Protein 3TUI (pdb70)

CATH classification: 1.10.3720.10

Solvent-accessible surface area: 98121 Å² total; per-residue (Å²): 105,59,143,102,19,111,193,74,12,86,144,2,44,164,46,3,51,19,1,0,97,56,0,3,132,110,0,40,89,88,0,52,60,40,0,15,108,0,3,14,8,82,119,80,30,54,100,56,62,80,175,81,34,176,82,33,14,47,78,13,58,74,78,109,12,11,17,8,4,2,1,11,3,69,7,14,43,100,5,119,134,128,40,63,51,23,135,20,58,114,2,6,26,37,2,1,17,51,5,1,12,7,34,0,1,53,52,0,2,78,10,2,67,144,8,88,98,16,7,16,41,3,2,80,4,22,2,13,55,67,124,35,2,19,166,50,2,3,42,39,23,4,82,45,28,20,26,76,5,32,8,74,4,27,32,39,0,0,15,34,1,2,1,0,1,5,9,17,5,7,2,2,1,64,9,0,24,59,89,5,82,122,38,122,75,48,60,4,1,71,47,0,21,76,51,0,27,86,26,7,92,104,14,72,114,44,6,65,119,94,35,169,69,43,67,205,205,54,144,104,22,75,194,87,4,84,150,2,35,188,36,3,53,31,1,0,85,57,0,3,126,89,0,36,83,83,0,55,74,42,0,29,62,1,2,8,1,75,106,71,38,51,98,43,70,72,183,67,42,160,75,20,10,36,102,5,57,71,65,112,13,10,13,11,6,1,4,8,3,84,12,22,71,109,4,113,116,97,42,59,59,36,122,26,59,119,1,5,26,20,1,2,12,37,10,0,10,14,34,0,1,29,40,0,2,84,15,0,65,142,12,90,91,10,10,19,51,3,1,84,5,26,4,14,55,74,135,39,3,32,174,68,1,1,47,44,16,4,67,35,28,19,28,65,3,22,7,72,0,24,39,38,0,0,15,58,4,3,19,2,3,3,19,9,3,11,5,1,4,59,17,0,37,85,71,6,86,111,53,120,62,52,79,6,7,85,38,0,22,85,48,1,19,88,18,10,64,110,20,78,127,50,7,77,172,77,28,195,84,48,55,156,131,14,0,74,1,14,77,0,14,22,40,75,138,161,56,139,195,72,105,97,16,0,58,84,1,36,2,76,0,36,69,32,61,3,7,0,1,0,0,65,108,75,2,12,9,51,20,1,1,34,0,0,2,9,17,43,115,7,84,111,32,30,0,39,7,82,61,88,53,4,32,116,56,67,113,94,90,9,24,115,9,13,18,61,4,5,9,0,4,50,124,38,16,20,4,45,39,46,34,0,48,12,0,0,2,2,8,7,64,14,50,150,42,77,184,117,62,18,146,139,50,0,64,111,14,0,84,38,4,59,3,32,130,79,37,123,24,69,6,46,112,10,64,29,7,44,53,0,50,0,0,0,0,5,11,6,1,32,85,11,123,0,0,0,0,12,22,5,6,28,62,22,76,96,63,30,24,125,49,0,6,62,23,1,56,47,0,11,172,152,91,38,9,4,0,1,3,1,3,80,54,5,64,8,0,33,60,5,4,53,22,0,0,0,0,31,122,1,84,30,71,9,84,64,56,0,30,55,0,5,7,98,18,113,21,98,39,0,26,130,24,3,42,60,9,5,82,18,50,56,17,62,60,20,119,130,94,32,86,89,140,80,85,123,142,34,26,15,3,4,15,1,14,10,20,32,151,1,9,69,30,38,8,20,7,45,0,0,48,138,44,96,0,37,12,11,15,3,0,1,5,8,13,52,1,44,81,50,18,2,1,6,5,2,1,17,2,55,41,68,139,127,27,16,116,40,0,27,52,42,3,95,130,70,119,4,90,22,63,68,58,3,68,28,33,1,81,0,30,85,0,26,13,44,66,172,126,43,156,162,104,86,72,6,0,55,89,0,48,1,80,0,47,72,30,58,0,2,0,1,0,1,59,114,72,6,8,11,46,16,2,1,32,0,0,0,8,12,53,109,9,76,135,31,32,0,55,5,84,62,76,66,2,40,125,31,59,130,87,83,4,38,153,8,25,44,68,2,6,12,1,11,56,128,35,21,15,3,40,41,42,7,0,34,6,0,0,3,1,12,20,53,7,80,133,38,90,105,58,63,14,42,150,53,0,46,98,5,0,78,52,2,57,1,36,121,69,43,99,24,76,12,72,116,16,65,25,2,39,45,0,55,0,1,1,0,10,10,9,4,40,83,8,92,0,3,0,2,9,28,7,8,30,59,39,79,92,51,35,20,99,44,0,7,116,28,4,57,47,5,15,165,130,102,50,9,1,1,2,6,2,3,93,51,7,83,8,0,37,101,3,6,53,28,0,0,0,1,34,124,0,66,27,90,8,93,34,56,1,30,68,0,3,6,92,23,125,42,76,65,0,76,122,32,3,92,61,7,0,74,24,60,48,2,107,66,5,92,168,87,46,83,100,128,95,80,132,150,34,31,24,0,0,45,0,22,8,41,20,162,16,7,73,34,48,13,19,7,43,0,0,69,130,39,95,0,27,8,18,14,3,0,0,2,24,8,78,1,49,77,31,40,4,0,14,0,10,0,9,0,50,47,72,165,151,41,10,134,34,0,25,49,39,0,89,136,74,139,2,128,25,84,86,61,3,40,26,209,51,139,98,22,96,199,41,14,101,152,2,28,171,25,1,60,24,0,0,95,58,0,5,122,109,0,38,86,81,0,45,63,59,0,15,106,1,1,6,3,62,95,81,20,45,79,48,80,73,171,72,38,198,78,38,17,49,105,14,57,65,92,113,7,18,10,9,3,2,9,11,3,92,8,10,59,113,3,96,111,96,43,63,40,22,120,29,59,124,0,8,33,32,0,2,18,42,10,0,16,5,35,0,1,53,40,1,6,84,7,0,70,124,7,88,89,20,13,16,42,3,3,82,6,23,3,12,62,50,134,49,2,29,146,58,4,0,46,46,26,2,63,50,12,16,31,56,5,32,6,69,1,28,34,41,1,2,15,33,1,1,0,2,2,8,11,24,6,9,3,1,1,59,5,1,35,64,83,1,75,120,38,92,59,58,71,3,0,69,46,0,21,79,50,0,16,83,20,15,82,114,15,62,136,33,9,65,142,74,23,186,95,28,53,166,223,46,135,94,77,46,179,59,6,90,108,0,36,151,16,3,72,21,2,0,83,68,0,6,129,88,0,39,81,79,0,56,70,38,0,23,62,0,3,8,2,71,112,90,26,13,103,44,86,75,173,65,47,180,68,17,17,47,91,7,63,78,76,130,12,18,15,10,8,1,4,15,5,79,8,16,56,106,4,124,123,98,50,48,59,17,108,23,52,130,4,5,37,24,4,2,14,45,13,0,10,10,20,0,0,39,52,0,6,82,8,0,66,133,9,83,104,16,13,10,38,2,3,72,6,26,2,12,58,50,126,36,2,18,161,58,1,0,40,45,22,4,75,40,21,16,24,69,4,32,8,66,0,27,38,41,0,3,15,53,1,2,16,1,3,5,7,17,6,5,2,1,1,71,7,2,37,98,51,5,79,106,53,120,61,73,58,4,10,63,48,0,17,83,61,2,11,89,20,8,85,105,15,81,125,57,7,60,124,92,26,164,80,20,66,140,52,0,86,0,21,74,0,26,21,35,61,145,134,79,145,161,81,92,104,18,0,62,95,2,41,0,100,0,41,71,30,50,1,5,0,0,0,0,67,108,78,10,3,7,43,22,0,0,34,0,0,0,10,9,44,110,10,81,108,11,31,0,58,6,70,64,78,49,1,33,110,53,48,121,85,69,2,27,128,4,11,36,64,1,6,14,0,6,53,127,37,23,13,3,47,38,40,32,1,32,12,0,0,2,3,5,5,54,11,70,137,39,85,123,116,58,3,87,133,73,1,52,95,26,0,80,71,8,44,8,41,122,79,48,108,29,69,14,72,100,8,59,24,10,38,45,0,50,0,1,2,0,10,8,15,4,25,96,4,102,0,1,0,3,10,22,6,14,31,71,36,90,116,85,28,22,131,48,0,6,64,12,3,50,45,3,9,137,154,101,47,4,1,0,0,6,2,6,81,64,6,71,10,0,55,100,3,11,54,18,0,0,0,0,30,129,4,71,37,67,5,81,43,56,1,24,74,0,5,8,86,8,130,28,103,60,0,26,146,31,2,40,65,12,6,82,16,66,50,10,53,53,3,81,105,97,12,14,73,66,91,48,113,149,36,19,14,2,0,10,0,14,12,33,26,133,2,13,92,30,40,13,20,5,44,0,0,56,141,39,95,0,35,10,11,12,2,0,1,7,10,20,41,4,60,70,42,30,2,1,6,6,2,0,9,0,70,39,74,147,145,46,17,115,39,0,20,32,28,0,95,132,68,103,12,96,25,62,71,52,2,50,29,120,27,0,81,0,26,81,0,19,26,43,70,135,116,78,140,185,75,64,86,10,0,62,90,2,42,0,74,0,47,58,34,43,0,8,0,0,0,0,63,100,78,6,9,5,59,13,2,1,34,0,0,1,8,17,45,115,11,75,111,36,27,0,44,2,72,64,63,48,1,34,111,34,51,128,75,95,3,23,137,7,21,47,64,3,8,8,0,4,52,120,34,15,18,2,51,28,43,38,0,43,12,0,0,4,4,11,10,59,16,83,146,31,82,182,85,66,21,119,112,70,0,59,90,13,1,75,102,1,52,16,51,119,110,64,113,14,70,15,86,123,12,76,9,14,72,46,0,47,0,0,0,0,8,12,11,0,42,85,9,58,0,0,0,1,11,15,9,14,38,74,22,96,97,56,50,25,89,57,1,10,97,21,2,54,29,17,18,168,166,96,39,6,1,0,2,7,2,7,75,85,13,78,10,0,12,82,2,5,39,21,2,0,0,0,29,129,1,91,39,76,5,76,44,66,2,39,66,3,26,67,114,46,142,28,103,58,0,109,134,33,8,102,86,10,22,66,19,65,60,12,116,54,4,99,138,104,58,92,95,143,83,132,111,154,35,23,15,0,0,81,0,46,9,64,57,182,6,6,65,26,52,9,22,6,38,0,0,54,148,37,97,0,33,10,18,16,6,2,1,8,5,16,95,3,24,72,67,66,28,0,5,8,6,0,23,0,60,45,74,140,133,30,11,106,35,0,22,40,46,0,94,116,68,133,6,106,22,72,69,61,3,46,35

Organism: Escherichia coli (strain K12) (NCBI:txid83333)

B-factor: mean 68.46, std 27.54, range [1.21, 201.21]

Nearest PDB structures (foldseek):
  3tuj-assembly1_C  TM=8.885E-01  e=2.552E-61  Escherichia coli K-12
  6cvl-assembly1_D  TM=8.518E-01  e=3.875E-58  Escherichia coli K-12
  3dhw-assembly2_G  TM=8.083E-01  e=2.647E-53  Escherichia coli K-12
  7mc0-assembly1_C  TM=9.413E-01  e=2.994E-26  Neisseria meningitidis MC58
  1oxx-assembly1_K  TM=6.800E-01  e=1.713E-22  Saccharolobus solfataricus

Secondary structure (DSSP, 8-state):
--HHHHHHHHHHHHHHHHHHHHHHHHHHHHHHHHHHHHHHTSTTSSS--HHHHHHHHHHHHHHHTS-HHHHHHHTHHHHHHHHS-SSSHHHHHHHHHHHHHHHHHHHHHHHHTTS-THHHHHHHHTT--HHHIIIIIIHHHHHHHHHHHHHHHHHHHHHHHHHTTTTT--HHHHHHHIIIIIS--HHHHHHHHHHHHHHHHHHHHHHHHHHTTS--/--HHHHHHHHHHHHHHHHHHHHHHHHHHHHHHHHHHHHHHHSTTSSS--HHHHHHHHHHHHHHHHS-HHHHHHHHHHHHHHHHS--SSHHHHHHHHHHHHHHHHHHHHHHHHTTSPTTHHHHHHTTT--HHHHIIIIIHHHHHHHHHHHHHHHHHHHHHHHHHHHHTT--SHHHHHHIIIIII--HHHHHHHHHHHHHHHHHHHHHHHHHHHHH--/--EEEEEEEEEEE-SSSEEEEEEEEEEEE-TT-EEEEE--TTSSHHHHHHHHHTSS--SEEEEEETTEE-SS--HHHHHHHHTTEEEE-SS----TTS-HHHHHHHHHHHS---HHHHHHHHHHHHHHHT-GGGTT--TTTS-HHHHHHHHHHHHTTT--SEEEEESTTTTS-HHHHHHHHHHHHHHHHHS--EEEEEES-HHHHHHH-SEEEEEETTEEEE--BHHHHHSS--SHHHHHHHHHHTT----HHHHHH-BSS--TT--EEEEEEEEHHHHSS-HHHHHHHHHT-EEEEEEEEEEESSS-EEEEEEEEEES-HHHHHHHHHHHHHTTEEEEEEEE-/-EEEEEEEEEE-GGG--EEEEEEEEEEE-TT-EEEEEE-TTSSHHHHHHHHHTSS--SEEEEEETTEE-SS--HHHHHHHGGGEEEE-SS----TTS-HHHHHHHHHHHS---HHHHHHHHHHHHHHTT-SS-TT--GGG--HHHHHHHHHHHHHTT--SEEEEESTTSSS-HHHHHHHHHHHHHHHHHH--EEEEEES-HHHHHHH-SEEEEEETTEEEEEEEHHHHHHS--SHHHHHHHHHHTT----HHHHHH-BSS--TT--EEEEEEEETHHHHS-HHHHHHHHS--EEEEEEEEEEEETTEEEEEEEEEEES-HHHHHHHHHHHHHTT-EEEEEEE-/--HHHHHHHHHHHHHHHHHHHHHHHHHHHHHHHHHHHHHHTSTTSSS--HHHHHHHHHHHHHHHHS-HHHHHHHTHHHHHHHHS-S-SHHHHHHHHHHHHHHHHHHHHHHHHTTS-THHHHHHHHTT--HHHHIIIIIHHHHHHHHHHHHHHHHHHHHHHHHHHGGGT--HHHHHHHIIIIIS--HHHHHHHHHHHHHHHHHHHHHHHHHHHHH--/--HHHHHHHHHHHHHHHHHHHHHHHHHHHHHHHHHHHHHHTSTTSTT--HHHHHHHHHHHHHHHTS-HHHHHHHHHHHHHHHTS-SSSHHHHHHHHHHHHHHHHHHHHHHHHSSS-THHHHHHHHTT--HHHHIIIIIHHHHHHHHHHHHHHHHHHHHHHHHHHHHTT--HHHHHHHIIIIIS--HHHHHHHHHHHHHHHHHHHHHHHHHHHHH--/--EEEEEEEEEEETTEEEEEEEEEEEE--TT-EEEEE-STTSSHHHHHHHHHTSS--SEEEEEETTEE-SS--TTHHHHHHTTEEEEESS----SSS-HHHHHHHHHHHS---HHHHHHHHHHHHHHTT-SSSSS--TTTS-HHHHHHHHHHHHHHT--SEEEEESTTSSS-HHHHHHHHHHHHHHIIIII-EEEEEES-HHHHHHH-SEEEEEETTEEEEEEEHHHHHHS--SHHHHHHHHHHTT----HHHHHH-BSS--TT--EEEEEEEETHHHHS-HHHHHHHHH--EEEEEEEEEEEETTEEEEEEEEEEES-HHHHHHHHHHHHHSSEEEEEEEE-/--EEEEEEEEEEEETTEEEEEEEEEEEEE-TT-EEEEE-STTSSHHHHHHHHTTSS--SEEEEEETTEESSS--HHHHHHHHTSEEEE-SS----TTS-TTHHHHHHHHTTT--HHHHHHHHHHHHHHTT--S-SS--TTT--HHHHHHHHHHHHGGG--SEEEEESTTSSS-HHHHHHHHHHHHHHHHHT--EEEEEES-HHHHHHH-SEEEEEETTEEEEEEEHHHHHH---SHHHHHHHHTT------HHHHSS--SS--TT--EEEEEEE-GGGSS--HHHHHHHHS--EEEEEEEEEEEETTEEEEEEEEEEES-HHHHHHHHHHHHHTTEEEEEEEE-

InterPro domains:
  IPR000515 ABC transporter type 1, transmembrane domain MetI-like [PF00528] (32-216)
  IPR000515 ABC transporter type 1, transmembrane domain MetI-like [PS50928] (13-204)
  IPR000515 ABC transporter type 1, transmembrane domain MetI-like [cd06261] (14-177)
  IPR035906 MetI-like superfamily [G3DSA:1.10.3720.10] (1-217)
  IPR035906 MetI-like superfamily [SSF161098] (9-201)
  IPR051322 Amino Acid ABC Transporter Permease [PTHR30450] (5-217)

Structure (mmCIF, N/CA/C/O backbone):
data_3TUI
#
_entry.id   3TUI
#
_cell.length_a   83.430
_cell.length_b   140.080
_cell.length_c   150.070
_cell.angle_alpha   90.00
_cell.angle_beta   96.39
_cell.angle_gamma   90.00
#
_symmetry.space_group_name_H-M   'P 1 21 1'
#
loop_
_entity.id
_entity.type
_entity.pdbx_description
1 polymer 'D-methionine transport system permease protein metI'
2 polymer 'Methionine import ATP-binding protein MetN'
3 non-polymer "ADENOSINE-5'-DIPHOSPHATE"
4 water water
#
loop_
_atom_site.group_PDB
_atom_site.id
_atom_site.type_symbol
_atom_site.label_atom_id
_atom_site.label_alt_id
_atom_site.label_comp_id
_atom_site.label_asym_id
_atom_site.label_entity_id
_atom_site.label_seq_id
_atom_site.pdbx_PDB_ins_code
_atom_site.Cartn_x
_atom_site.Cartn_y
_atom_site.Cartn_z
_atom_site.occupancy
_atom_site.B_iso_or_equiv
_atom_site.auth_seq_id
_atom_site.auth_comp_id
_atom_site.auth_asym_id
_atom_site.auth_atom_id
_atom_site.pdbx_PDB_model_num
ATOM 1 N N . MET A 1 1 ? 20.300 -24.543 101.212 1.00 50.53 1 MET A N 1
ATOM 2 C CA . MET A 1 1 ? 20.879 -23.229 100.929 1.00 70.07 1 MET A CA 1
ATOM 3 C C . MET A 1 1 ? 21.306 -22.434 102.174 1.00 69.36 1 MET A C 1
ATOM 4 O O . MET A 1 1 ? 20.610 -22.414 103.185 1.00 55.97 1 MET A O 1
ATOM 9 N N . SER A 1 2 ? 22.445 -21.755 102.081 1.00 76.43 2 SER A N 1
ATOM 10 C CA . SER A 1 2 ? 22.917 -20.914 103.180 1.00 78.12 2 SER A CA 1
ATOM 11 C C . SER A 1 2 ? 22.130 -19.638 103.250 1.00 77.37 2 SER A C 1
ATOM 12 O O . SER A 1 2 ? 21.916 -18.992 102.234 1.00 84.76 2 SER A O 1
ATOM 15 N N . GLU A 1 3 ? 21.785 -19.232 104.457 1.00 77.12 3 GLU A N 1
ATOM 16 C CA . GLU A 1 3 ? 21.101 -17.973 104.653 1.00 82.07 3 GLU A CA 1
ATOM 17 C C . GLU A 1 3 ? 21.861 -16.754 104.108 1.00 79.68 3 GLU A C 1
ATOM 18 O O . GLU A 1 3 ? 21.248 -15.763 103.725 1.00 76.49 3 GLU A O 1
ATOM 24 N N . PRO A 1 4 ? 23.197 -16.781 104.128 1.00 88.17 4 PRO A N 1
ATOM 25 C CA . PRO A 1 4 ? 23.858 -15.632 103.497 1.00 90.13 4 PRO A CA 1
ATOM 26 C C . PRO A 1 4 ? 23.690 -15.640 101.976 1.00 72.20 4 PRO A C 1
ATOM 27 O O . PRO A 1 4 ? 23.866 -14.596 101.341 1.00 71.27 4 PRO A O 1
ATOM 31 N N . MET A 1 5 ? 23.392 -16.807 101.407 1.00 40.31 5 MET A N 1
ATOM 32 C CA . MET A 1 5 ? 23.112 -16.905 99.979 1.00 52.54 5 MET A CA 1
ATOM 33 C C . MET A 1 5 ? 21.729 -16.380 99.577 1.00 61.00 5 MET A C 1
ATOM 34 O O . MET A 1 5 ? 21.605 -15.553 98.662 1.00 62.54 5 MET A O 1
ATOM 39 N N . MET A 1 6 ? 20.697 -16.863 100.256 1.00 52.97 6 MET A N 1
ATOM 40 C CA . MET A 1 6 ? 19.354 -16.406 99.987 1.00 57.10 6 MET A CA 1
ATOM 41 C C . MET A 1 6 ? 19.347 -14.880 99.935 1.00 67.09 6 MET A C 1
ATOM 42 O O . MET A 1 6 ? 18.801 -14.275 99.016 1.00 81.94 6 MET A O 1
ATOM 47 N N . TRP A 1 7 ? 20.005 -14.252 100.889 1.00 61.26 7 TRP A N 1
ATOM 48 C CA . TRP A 1 7 ? 20.034 -12.802 100.933 1.00 73.65 7 TRP A CA 1
ATOM 49 C C . TRP A 1 7 ? 20.817 -12.224 99.739 1.00 69.33 7 TRP A C 1
ATOM 50 O O . TRP A 1 7 ? 20.641 -11.062 99.363 1.00 77.84 7 TRP A O 1
ATOM 61 N N . LEU A 1 8 ? 21.700 -13.033 99.160 1.00 65.06 8 LEU A N 1
ATOM 62 C CA . LEU A 1 8 ? 22.578 -12.584 98.073 1.00 73.77 8 LEU A CA 1
ATOM 63 C C . LEU A 1 8 ? 21.871 -12.621 96.724 1.00 68.91 8 LEU A C 1
ATOM 64 O O . LEU A 1 8 ? 21.996 -11.708 95.895 1.00 58.48 8 LEU A O 1
ATOM 69 N N . LEU A 1 9 ? 21.141 -13.710 96.525 1.00 62.47 9 LEU A N 1
ATOM 70 C CA . LEU A 1 9 ? 20.178 -13.850 95.446 1.00 55.48 9 LEU A CA 1
ATOM 71 C C . LEU A 1 9 ? 19.253 -12.646 95.300 1.00 55.17 9 LEU A C 1
ATOM 72 O O . LEU A 1 9 ? 19.026 -12.115 94.204 1.00 59.47 9 LEU A O 1
ATOM 77 N N . VAL A 1 10 ? 18.699 -12.248 96.433 1.00 50.50 10 VAL A N 1
ATOM 78 C CA . VAL A 1 10 ? 17.784 -11.127 96.493 1.00 51.58 10 VAL A CA 1
ATOM 79 C C . VAL A 1 10 ? 18.458 -9.805 96.106 1.00 43.67 10 VAL A C 1
ATOM 80 O O . VAL A 1 10 ? 17.810 -8.911 95.568 1.00 40.55 10 VAL A O 1
ATOM 84 N N . ARG A 1 11 ? 19.759 -9.681 96.304 1.00 58.46 11 ARG A N 1
ATOM 85 C CA . ARG A 1 11 ? 20.417 -8.563 95.648 1.00 72.79 11 ARG A CA 1
ATOM 86 C C . ARG A 1 11 ? 20.333 -8.752 94.133 1.00 59.22 11 ARG A C 1
ATOM 87 O O . ARG A 1 11 ? 19.846 -7.872 93.425 1.00 56.39 11 ARG A O 1
ATOM 95 N N . GLY A 1 12 ? 20.767 -9.912 93.647 1.00 54.19 12 GLY A N 1
ATOM 96 C CA . GLY A 1 12 ? 20.843 -10.163 92.214 1.00 56.17 12 GLY A CA 1
ATOM 97 C C . GLY A 1 12 ? 19.523 -10.027 91.468 1.00 53.21 12 GLY A C 1
ATOM 98 O O . GLY A 1 12 ? 19.429 -9.372 90.423 1.00 38.53 12 GLY A O 1
ATOM 99 N N . VAL A 1 13 ? 18.499 -10.679 92.009 1.00 52.49 13 VAL A N 1
ATOM 100 C CA . VAL A 1 13 ? 17.138 -10.503 91.528 1.00 50.99 13 VAL A CA 1
ATOM 101 C C . VAL A 1 13 ? 16.877 -9.006 91.393 1.00 47.70 13 VAL A C 1
ATOM 102 O O . VAL A 1 13 ? 16.295 -8.550 90.421 1.00 45.83 13 VAL A O 1
ATOM 106 N N . TRP A 1 14 ? 17.326 -8.235 92.369 1.00 48.39 14 TRP A N 1
ATOM 107 C CA . TRP A 1 14 ? 17.186 -6.795 92.283 1.00 53.43 14 TRP A CA 1
ATOM 108 C C . TRP A 1 14 ? 18.171 -6.207 91.284 1.00 44.53 14 TRP A C 1
ATOM 109 O O . TRP A 1 14 ? 17.791 -5.464 90.386 1.00 34.24 14 TRP A O 1
ATOM 120 N N . GLU A 1 15 ? 19.441 -6.560 91.436 1.00 62.84 15 GLU A N 1
ATOM 121 C CA . GLU A 1 15 ? 20.491 -6.021 90.574 1.00 75.19 15 GLU A CA 1
ATOM 122 C C . GLU A 1 15 ? 20.211 -6.404 89.108 1.00 75.25 15 GLU A C 1
ATOM 123 O O . GLU A 1 15 ? 20.671 -5.744 88.169 1.00 78.81 15 GLU A O 1
ATOM 129 N N . THR A 1 16 ? 19.439 -7.471 88.922 1.00 66.83 16 THR A N 1
ATOM 130 C CA . THR A 1 16 ? 18.972 -7.853 87.585 1.00 63.34 16 THR A CA 1
ATOM 131 C C . THR A 1 16 ? 17.811 -6.971 87.068 1.00 48.30 16 THR A C 1
ATOM 132 O O . THR A 1 16 ? 17.845 -6.460 85.940 1.00 42.53 16 THR A O 1
ATOM 136 N N . LEU A 1 17 ? 16.795 -6.788 87.902 1.00 35.94 17 LEU A N 1
ATOM 137 C CA . LEU A 1 17 ? 15.648 -5.993 87.508 1.00 32.98 17 LEU A CA 1
ATOM 138 C C . LEU A 1 17 ? 16.143 -4.582 87.239 1.00 40.36 17 LEU A C 1
ATOM 139 O O . LEU A 1 17 ? 15.728 -3.913 86.283 1.00 41.29 17 LEU A O 1
ATOM 144 N N . ALA A 1 18 ? 17.086 -4.173 88.084 1.00 38.00 18 ALA A N 1
ATOM 145 C CA . ALA A 1 18 ? 17.716 -2.865 88.021 1.00 36.71 18 ALA A CA 1
ATOM 146 C C . ALA A 1 18 ? 18.302 -2.590 86.638 1.00 50.93 18 ALA A C 1
ATOM 147 O O . ALA A 1 18 ? 17.826 -1.716 85.891 1.00 38.97 18 ALA A O 1
ATOM 149 N N . MET A 1 19 ? 19.345 -3.355 86.324 1.00 60.06 19 MET A N 1
ATOM 150 C CA . MET A 1 19 ? 20.069 -3.259 85.068 1.00 58.60 19 MET A CA 1
ATOM 151 C C . MET A 1 19 ? 19.101 -3.302 83.887 1.00 61.61 19 MET A C 1
ATOM 152 O O . MET A 1 19 ? 19.051 -2.380 83.059 1.00 56.68 19 MET A O 1
ATOM 157 N N . THR A 1 20 ? 18.313 -4.379 83.851 1.00 53.03 20 THR A N 1
ATOM 158 C CA . THR A 1 20 ? 17.434 -4.700 82.729 1.00 46.15 20 THR A CA 1
ATOM 159 C C . THR A 1 20 ? 16.467 -3.554 82.461 1.00 48.38 20 THR A C 1
ATOM 160 O O . THR A 1 20 ? 16.443 -3.021 81.351 1.00 38.46 20 THR A O 1
ATOM 164 N N . PHE A 1 21 ? 15.698 -3.157 83.479 1.00 59.31 21 PHE A N 1
ATOM 165 C CA . PHE A 1 21 ? 14.710 -2.076 83.329 1.00 59.51 21 PHE A CA 1
ATOM 166 C C . PHE A 1 21 ? 15.302 -0.698 83.069 1.00 49.24 21 PHE A C 1
ATOM 167 O O . PHE A 1 21 ? 14.806 0.026 82.225 1.00 48.71 21 PHE A O 1
ATOM 175 N N . VAL A 1 22 ? 16.356 -0.342 83.791 1.00 50.91 22 VAL A N 1
ATOM 176 C CA . VAL A 1 22 ? 17.069 0.909 83.540 1.00 58.61 22 VAL A CA 1
ATOM 177 C C . VAL A 1 22 ? 17.706 0.982 82.133 1.00 58.55 22 VAL A C 1
ATOM 178 O O . VAL A 1 22 ? 17.499 1.951 81.398 1.00 51.71 22 VAL A O 1
ATOM 182 N N . SER A 1 23 ? 18.490 -0.030 81.771 1.00 57.96 23 SER A N 1
ATOM 183 C CA . SER A 1 23 ? 19.040 -0.093 80.429 1.00 56.54 23 SER A CA 1
ATOM 184 C C . SER A 1 23 ? 17.924 0.064 79.419 1.00 65.70 23 SER A C 1
ATOM 185 O O . SER A 1 23 ? 18.076 0.770 78.418 1.00 79.26 23 SER A O 1
ATOM 188 N N . GLY A 1 24 ? 16.797 -0.595 79.679 1.00 65.61 24 GLY A N 1
ATOM 189 C CA . GLY A 1 24 ? 15.687 -0.557 78.747 1.00 67.72 24 GLY A CA 1
ATOM 190 C C . GLY A 1 24 ? 15.299 0.884 78.502 1.00 68.93 24 GLY A C 1
ATOM 191 O O . GLY A 1 24 ? 15.336 1.383 77.373 1.00 64.73 24 GLY A O 1
ATOM 192 N N . PHE A 1 25 ? 14.978 1.560 79.598 1.00 71.48 25 PHE A N 1
ATOM 193 C CA . PHE A 1 25 ? 14.523 2.936 79.575 1.00 68.92 25 PHE A CA 1
ATOM 194 C C . PHE A 1 25 ? 15.446 3.841 78.757 1.00 67.00 25 PHE A C 1
ATOM 195 O O . PHE A 1 25 ? 15.013 4.548 77.842 1.00 60.45 25 PHE A O 1
ATOM 203 N N . PHE A 1 26 ? 16.723 3.822 79.092 1.00 65.06 26 PHE A N 1
ATOM 204 C CA . PHE A 1 26 ? 17.657 4.673 78.387 1.00 73.43 26 PHE A CA 1
ATOM 205 C C . PHE A 1 26 ? 17.724 4.302 76.922 1.00 63.37 26 PHE A C 1
ATOM 206 O O . PHE A 1 26 ? 17.819 5.172 76.058 1.00 58.10 26 PHE A O 1
ATOM 214 N N . GLY A 1 27 ? 17.655 3.007 76.647 1.00 59.18 27 GLY A N 1
ATOM 215 C CA . GLY A 1 27 ? 17.724 2.521 75.279 1.00 76.92 27 GLY A CA 1
ATOM 216 C C . GLY A 1 27 ? 16.576 3.016 74.408 1.00 75.28 27 GLY A C 1
ATOM 217 O O . GLY A 1 27 ? 16.709 3.189 73.185 1.00 70.49 27 GLY A O 1
ATOM 218 N N . PHE A 1 28 ? 15.431 3.226 75.040 1.00 69.11 28 PHE A N 1
ATOM 219 C CA . PHE A 1 28 ? 14.290 3.757 74.330 1.00 72.90 28 PHE A CA 1
ATOM 220 C C . PHE A 1 28 ? 14.393 5.283 74.205 1.00 75.79 28 PHE A C 1
ATOM 221 O O . PHE A 1 28 ? 14.147 5.833 73.132 1.00 81.49 28 PHE A O 1
ATOM 229 N N . VAL A 1 29 ? 14.812 5.960 75.269 1.00 66.16 29 VAL A N 1
ATOM 230 C CA . VAL A 1 29 ? 15.022 7.400 75.185 1.00 52.78 29 VAL A CA 1
ATOM 231 C C . VAL A 1 29 ? 15.894 7.713 73.963 1.00 51.63 29 VAL A C 1
ATOM 232 O O . VAL A 1 29 ? 15.779 8.779 73.358 1.00 50.09 29 VAL A O 1
ATOM 236 N N . ILE A 1 30 ? 16.749 6.765 73.592 1.00 55.07 30 ILE A N 1
ATOM 237 C CA . ILE A 1 30 ? 17.556 6.886 72.378 1.00 60.06 30 ILE A CA 1
ATOM 238 C C . ILE A 1 30 ? 16.925 6.197 71.150 1.00 66.10 30 ILE A C 1
ATOM 239 O O . ILE A 1 30 ? 16.492 6.888 70.219 1.00 73.75 30 ILE A O 1
ATOM 244 N N . GLY A 1 31 ? 16.840 4.867 71.139 1.00 61.00 31 GLY A N 1
ATOM 245 C CA . GLY A 1 31 ? 16.335 4.160 69.964 1.00 55.22 31 GLY A CA 1
ATOM 246 C C . GLY A 1 31 ? 15.009 4.669 69.400 1.00 55.26 31 GLY A C 1
ATOM 247 O O . GLY A 1 31 ? 14.770 4.617 68.185 1.00 37.11 31 GLY A O 1
ATOM 248 N N . LEU A 1 32 ? 14.150 5.170 70.292 1.00 60.33 32 LEU A N 1
ATOM 249 C CA . LEU A 1 32 ? 12.815 5.645 69.928 1.00 48.98 32 LEU A CA 1
ATOM 250 C C . LEU A 1 32 ? 12.837 6.817 68.945 1.00 56.78 32 LEU A C 1
ATOM 251 O O . LEU A 1 32 ? 12.237 6.737 67.870 1.00 54.42 32 LEU A O 1
ATOM 256 N N . PRO A 1 33 ? 13.511 7.914 69.315 1.00 61.62 33 PRO A N 1
ATOM 257 C CA . PRO A 1 33 ? 13.784 9.006 68.379 1.00 69.04 33 PRO A CA 1
ATOM 258 C C . PRO A 1 33 ? 14.631 8.552 67.206 1.00 70.35 33 PRO A C 1
ATOM 259 O O . PRO A 1 33 ? 14.478 9.073 66.102 1.00 80.66 33 PRO A O 1
ATOM 263 N N . VAL A 1 34 ? 15.531 7.606 67.435 1.00 52.63 34 VAL A N 1
ATOM 264 C CA . VAL A 1 34 ? 16.331 7.120 66.323 1.00 52.69 34 VAL A CA 1
ATOM 265 C C . VAL A 1 34 ? 15.408 6.418 65.331 1.00 67.75 34 VAL A C 1
ATOM 266 O O . VAL A 1 34 ? 15.455 6.674 64.118 1.00 58.47 34 VAL A O 1
ATOM 270 N N . GLY A 1 35 ? 14.555 5.543 65.867 1.00 82.12 35 GLY A N 1
ATOM 271 C CA . GLY A 1 35 ? 13.606 4.789 65.061 1.00 83.28 35 GLY A CA 1
ATOM 272 C C . GLY A 1 35 ? 12.713 5.698 64.248 1.00 65.42 35 GLY A C 1
ATOM 273 O O . GLY A 1 35 ? 12.654 5.589 63.028 1.00 44.31 35 GLY A O 1
ATOM 274 N N . VAL A 1 36 ? 12.040 6.609 64.942 1.00 70.04 36 VAL A N 1
ATOM 275 C CA . VAL A 1 36 ? 11.196 7.613 64.308 1.00 65.72 36 VAL A CA 1
ATOM 276 C C . VAL A 1 36 ? 11.899 8.307 63.158 1.00 60.62 36 VAL A C 1
ATOM 277 O O . VAL A 1 36 ? 11.337 8.478 62.076 1.00 51.77 36 VAL A O 1
ATOM 281 N N . LEU A 1 37 ? 13.139 8.702 63.396 1.00 66.20 37 LEU A N 1
ATOM 282 C CA . LEU A 1 37 ? 13.834 9.506 62.414 1.00 81.48 37 LEU A CA 1
ATOM 283 C C . LEU A 1 37 ? 14.455 8.600 61.340 1.00 80.91 37 LEU A C 1
ATOM 284 O O . LEU A 1 37 ? 14.946 9.089 60.326 1.00 87.27 37 LEU A O 1
ATOM 289 N N . LEU A 1 38 ? 14.417 7.284 61.574 1.00 75.92 38 LEU A N 1
ATOM 290 C CA . LEU A 1 38 ? 14.692 6.272 60.540 1.00 73.80 38 LEU A CA 1
ATOM 291 C C . LEU A 1 38 ? 13.497 5.995 59.624 1.00 74.61 38 LEU A C 1
ATOM 292 O O . LEU A 1 38 ? 13.671 5.574 58.481 1.00 70.65 38 LEU A O 1
ATOM 297 N N . TYR A 1 39 ? 12.290 6.180 60.163 1.00 77.50 39 TYR A N 1
ATOM 298 C CA . TYR A 1 39 ? 11.044 5.942 59.436 1.00 64.35 39 TYR A CA 1
ATOM 299 C C . TYR A 1 39 ? 10.831 7.064 58.451 1.00 61.70 39 TYR A C 1
ATOM 300 O O . TYR A 1 39 ? 10.670 6.821 57.255 1.00 68.81 39 TYR A O 1
ATOM 309 N N . VAL A 1 40 ? 10.888 8.295 58.957 1.00 70.48 40 VAL A N 1
ATOM 310 C CA . VAL A 1 40 ? 10.648 9.477 58.127 1.00 84.16 40 VAL A CA 1
ATOM 311 C C . VAL A 1 40 ? 11.578 9.540 56.913 1.00 90.65 40 VAL A C 1
ATOM 312 O O . VAL A 1 40 ? 11.128 9.818 55.807 1.00 98.12 40 VAL A O 1
ATOM 316 N N . THR A 1 41 ? 12.864 9.271 57.110 1.00 93.86 41 THR A N 1
ATOM 317 C CA . THR A 1 41 ? 13.857 9.559 56.076 1.00 105.14 41 THR A CA 1
ATOM 318 C C . THR A 1 41 ? 13.787 8.662 54.842 1.00 117.75 41 THR A C 1
ATOM 319 O O . THR A 1 41 ? 14.410 8.963 53.817 1.00 123.96 41 THR A O 1
ATOM 323 N N . ARG A 1 42 ? 13.045 7.560 54.941 1.00 120.79 42 ARG A N 1
ATOM 324 C CA . ARG A 1 42 ? 12.872 6.649 53.808 1.00 124.21 42 ARG A CA 1
ATOM 325 C C . ARG A 1 42 ? 12.205 7.332 52.610 1.00 132.15 42 ARG A C 1
ATOM 326 O O . ARG A 1 42 ? 11.493 8.327 52.771 1.00 137.02 42 ARG A O 1
ATOM 334 N N . PRO A 1 43 ? 12.439 6.805 51.398 1.00 129.69 43 PRO A N 1
ATOM 335 C CA . PRO A 1 43 ? 11.745 7.389 50.243 1.00 130.92 43 PRO A CA 1
ATOM 336 C C . PRO A 1 43 ? 10.218 7.459 50.405 1.00 131.31 43 PRO A C 1
ATOM 337 O O . PRO A 1 43 ? 9.564 6.495 50.822 1.00 128.40 43 PRO A O 1
ATOM 341 N N . GLY A 1 44 ? 9.664 8.625 50.086 1.00 129.47 44 GLY A N 1
ATOM 342 C CA . GLY A 1 44 ? 8.227 8.814 50.076 1.00 123.07 44 GLY A CA 1
ATOM 343 C C . GLY A 1 44 ? 7.675 9.440 51.340 1.00 116.39 44 GLY A C 1
ATOM 344 O O . GLY A 1 44 ? 6.581 10.004 51.339 1.00 120.24 44 GLY A O 1
ATOM 345 N N . GLN A 1 45 ? 8.427 9.352 52.427 1.00 111.63 45 GLN A N 1
ATOM 346 C CA . GLN A 1 45 ? 7.897 9.805 53.706 1.00 118.91 45 GLN A CA 1
ATOM 347 C C . GLN A 1 45 ? 8.099 11.313 53.899 1.00 132.03 45 GLN A C 1
ATOM 348 O O . GLN A 1 45 ? 8.689 11.983 53.034 1.00 133.28 45 GLN A O 1
ATOM 354 N N . ILE A 1 46 ? 7.630 11.821 55.048 1.00 137.45 46 ILE A N 1
ATOM 355 C CA . ILE A 1 46 ? 7.447 13.264 55.290 1.00 140.51 46 ILE A CA 1
ATOM 356 C C . ILE A 1 46 ? 8.711 14.063 54.943 1.00 135.30 46 ILE A C 1
ATOM 357 O O . ILE A 1 46 ? 8.660 15.020 54.172 1.00 135.15 46 ILE A O 1
ATOM 362 N N . ILE A 1 47 ? 9.837 13.694 55.539 1.00 129.09 47 ILE A N 1
ATOM 363 C CA . ILE A 1 47 ? 11.114 14.207 55.076 1.00 122.63 47 ILE A CA 1
ATOM 364 C C . ILE A 1 47 ? 11.949 13.064 54.509 1.00 118.28 47 ILE A C 1
ATOM 365 O O . ILE A 1 47 ? 12.550 12.298 55.260 1.00 125.21 47 ILE A O 1
ATOM 370 N N . ALA A 1 48 ? 12.046 12.994 53.186 1.00 109.13 48 ALA A N 1
ATOM 371 C CA . ALA A 1 48 ? 12.741 11.879 52.560 1.00 115.27 48 ALA A CA 1
ATOM 372 C C . ALA A 1 48 ? 14.206 12.218 52.250 1.00 123.79 48 ALA A C 1
ATOM 373 O O . ALA A 1 48 ? 14.494 13.046 51.384 1.00 133.43 48 ALA A O 1
ATOM 375 N N . ASN A 1 49 ? 15.123 11.585 52.984 1.00 114.32 49 ASN A N 1
ATOM 376 C CA . ASN A 1 49 ? 16.560 11.694 52.740 1.00 97.57 49 ASN A CA 1
ATOM 377 C C . ASN A 1 49 ? 17.150 10.357 52.327 1.00 94.41 49 ASN A C 1
ATOM 378 O O . ASN A 1 49 ? 17.285 9.459 53.157 1.00 98.47 49 ASN A O 1
ATOM 383 N N . ALA A 1 50 ? 17.527 10.221 51.061 1.00 88.66 50 ALA A N 1
ATOM 384 C CA . ALA A 1 50 ? 18.165 8.987 50.615 1.00 77.83 50 ALA A CA 1
ATOM 385 C C . ALA A 1 50 ? 19.413 8.698 51.445 1.00 85.73 50 ALA A C 1
ATOM 386 O O . ALA A 1 50 ? 19.588 7.597 51.959 1.00 79.34 50 ALA A O 1
ATOM 388 N N . LYS A 1 51 ? 20.262 9.717 51.577 1.00 106.59 51 LYS A N 1
ATOM 389 C CA . LYS A 1 51 ? 21.596 9.589 52.167 1.00 111.34 51 LYS A CA 1
ATOM 390 C C . LYS A 1 51 ? 21.634 9.590 53.697 1.00 99.68 51 LYS A C 1
ATOM 391 O O . LYS A 1 51 ? 22.344 8.786 54.308 1.00 93.64 51 LYS A O 1
ATOM 397 N N . LEU A 1 52 ? 20.877 10.496 54.312 1.00 97.00 52 LEU A N 1
ATOM 398 C CA . LEU A 1 52 ? 20.768 10.538 55.773 1.00 83.69 52 LEU A CA 1
ATOM 399 C C . LEU A 1 52 ? 20.323 9.180 56.299 1.00 80.71 52 LEU A C 1
ATOM 400 O O . LEU A 1 52 ? 20.877 8.664 57.270 1.00 81.28 52 LEU A O 1
ATOM 405 N N . TYR A 1 53 ? 19.318 8.602 55.648 1.00 86.75 53 TYR A N 1
ATOM 406 C CA . TYR A 1 53 ? 18.843 7.284 56.033 1.00 91.41 53 TYR A CA 1
ATOM 407 C C . TYR A 1 53 ? 20.014 6.298 55.985 1.00 98.95 53 TYR A C 1
ATOM 408 O O . TYR A 1 53 ? 20.355 5.704 57.005 1.00 104.79 53 TYR A O 1
ATOM 417 N N . ARG A 1 54 ? 20.656 6.170 54.823 1.00 99.65 54 ARG A N 1
ATOM 418 C CA . ARG A 1 54 ? 21.744 5.202 54.624 1.00 105.46 54 ARG A CA 1
ATOM 419 C C . ARG A 1 54 ? 22.785 5.211 55.738 1.00 99.19 54 ARG A C 1
ATOM 420 O O . ARG A 1 54 ? 23.238 4.156 56.187 1.00 82.75 54 ARG A O 1
ATOM 428 N N . THR A 1 55 ? 23.165 6.410 56.166 1.00 107.44 55 THR A N 1
ATOM 429 C CA . THR A 1 55 ? 24.151 6.589 57.230 1.00 112.18 55 THR A CA 1
ATOM 430 C C . THR A 1 55 ? 23.641 6.059 58.579 1.00 102.55 55 THR A C 1
ATOM 431 O O . THR A 1 55 ? 24.270 5.193 59.202 1.00 99.85 55 THR A O 1
ATOM 435 N N . VAL A 1 56 ? 22.493 6.568 59.015 1.00 86.72 56 VAL A N 1
ATOM 436 C CA . VAL A 1 56 ? 21.902 6.126 60.267 1.00 78.56 56 VAL A CA 1
ATOM 437 C C . VAL A 1 56 ? 21.584 4.621 60.220 1.00 79.42 56 VAL A C 1
ATOM 438 O O . VAL A 1 56 ? 21.705 3.922 61.225 1.00 73.68 56 VAL A O 1
ATOM 442 N N . SER A 1 57 ? 21.205 4.112 59.050 1.00 81.48 57 SER A N 1
ATOM 443 C CA . SER A 1 57 ? 20.806 2.703 58.933 1.00 84.91 57 SER A CA 1
ATOM 444 C C . SER A 1 57 ? 22.009 1.739 58.978 1.00 90.83 57 SER A C 1
ATOM 445 O O . SER A 1 57 ? 21.907 0.628 59.514 1.00 84.90 57 SER A O 1
ATOM 448 N N . ALA A 1 58 ? 23.142 2.165 58.424 1.00 99.49 58 ALA A N 1
ATOM 449 C CA . ALA A 1 58 ? 24.352 1.348 58.425 1.00 99.36 58 ALA A CA 1
ATOM 450 C C . ALA A 1 58 ? 24.956 1.245 59.823 1.00 96.02 58 ALA A C 1
ATOM 451 O O . ALA A 1 58 ? 25.431 0.175 60.231 1.00 86.19 58 ALA A O 1
ATOM 453 N N . ILE A 1 59 ? 24.928 2.367 60.546 1.00 96.40 59 ILE A N 1
ATOM 454 C CA . ILE A 1 59 ? 25.568 2.454 61.859 1.00 95.60 59 ILE A CA 1
ATOM 455 C C . ILE A 1 59 ? 24.780 1.640 62.888 1.00 89.19 59 ILE A C 1
ATOM 456 O O . ILE A 1 59 ? 25.371 0.921 63.705 1.00 85.89 59 ILE A O 1
ATOM 461 N N . VAL A 1 60 ? 23.450 1.741 62.836 1.00 83.77 60 VAL A N 1
ATOM 462 C CA . VAL A 1 60 ? 22.617 0.913 63.700 1.00 87.93 60 VAL A CA 1
ATOM 463 C C . VAL A 1 60 ? 22.911 -0.550 63.385 1.00 77.58 60 VAL A C 1
ATOM 464 O O . VAL A 1 60 ? 22.957 -1.388 64.283 1.00 75.45 60 VAL A O 1
ATOM 468 N N . ASN A 1 61 ? 23.128 -0.844 62.108 1.00 72.31 61 ASN A N 1
ATOM 469 C CA . ASN A 1 61 ? 23.424 -2.205 61.688 1.00 65.28 61 ASN A CA 1
ATOM 470 C C . ASN A 1 61 ? 24.777 -2.645 62.204 1.00 66.37 61 ASN A C 1
ATOM 471 O O . ASN A 1 61 ? 24.946 -3.782 62.652 1.00 66.56 61 ASN A O 1
ATOM 476 N N . ILE A 1 62 ? 25.738 -1.729 62.134 1.00 73.37 62 ILE A N 1
ATOM 477 C CA . ILE A 1 62 ? 27.056 -1.939 62.724 1.00 76.54 62 ILE A CA 1
ATOM 478 C C . ILE A 1 62 ? 26.947 -2.192 64.220 1.00 64.22 62 ILE A C 1
ATOM 479 O O . ILE A 1 62 ? 27.398 -3.228 64.716 1.00 67.66 62 ILE A O 1
ATOM 484 N N . PHE A 1 63 ? 26.334 -1.254 64.932 1.00 52.29 63 PHE A N 1
ATOM 485 C CA . PHE A 1 63 ? 26.177 -1.409 66.367 1.00 62.69 63 PHE A CA 1
ATOM 486 C C . PHE A 1 63 ? 25.435 -2.685 66.731 1.00 66.88 63 PHE A C 1
ATOM 487 O O . PHE A 1 63 ? 25.791 -3.366 67.705 1.00 60.30 63 PHE A O 1
ATOM 495 N N . ARG A 1 64 ? 24.416 -3.013 65.944 1.00 66.55 64 ARG A N 1
ATOM 496 C CA . ARG A 1 64 ? 23.571 -4.163 66.232 1.00 70.53 64 ARG A CA 1
ATOM 497 C C . ARG A 1 64 ? 24.321 -5.449 65.938 1.00 72.59 64 ARG A C 1
ATOM 498 O O . ARG A 1 64 ? 24.032 -6.494 66.522 1.00 79.57 64 ARG A O 1
ATOM 506 N N . SER A 1 65 ? 25.309 -5.359 65.055 1.00 64.53 65 SER A N 1
ATOM 507 C CA . SER A 1 65 ? 26.027 -6.536 64.592 1.00 67.47 65 SER A CA 1
ATOM 508 C C . SER A 1 65 ? 27.212 -6.936 65.500 1.00 72.27 65 SER A C 1
ATOM 509 O O . SER A 1 65 ? 27.884 -7.937 65.250 1.00 87.42 65 SER A O 1
ATOM 512 N N . ILE A 1 66 ? 27.451 -6.170 66.562 1.00 57.41 66 ILE A N 1
ATOM 513 C CA . ILE A 1 66 ? 28.507 -6.482 67.545 1.00 54.54 66 ILE A CA 1
ATOM 514 C C . ILE A 1 66 ? 28.026 -7.303 68.744 1.00 62.03 66 ILE A C 1
ATOM 515 O O . ILE A 1 66 ? 27.345 -6.763 69.628 1.00 72.33 66 ILE A O 1
ATOM 520 N N . PRO A 1 67 ? 28.403 -8.601 68.810 1.00 47.67 67 PRO A N 1
ATOM 521 C CA . PRO A 1 67 ? 27.820 -9.447 69.872 1.00 53.13 67 PRO A CA 1
ATOM 522 C C . PRO A 1 67 ? 28.000 -8.820 71.253 1.00 59.71 67 PRO A C 1
ATOM 523 O O . PRO A 1 67 ? 29.120 -8.424 71.575 1.00 71.95 67 PRO A O 1
ATOM 527 N N . PHE A 1 68 ? 26.941 -8.749 72.056 1.00 58.25 68 PHE A N 1
ATOM 528 C CA . PHE A 1 68 ? 26.944 -7.862 73.217 1.00 58.29 68 PHE A CA 1
ATOM 529 C C . PHE A 1 68 ? 28.170 -7.971 74.087 1.00 67.19 68 PHE A C 1
ATOM 530 O O . PHE A 1 68 ? 28.726 -6.947 74.512 1.00 79.50 68 PHE A O 1
ATOM 538 N N . ILE A 1 69 ? 28.588 -9.198 74.381 1.00 60.20 69 ILE A N 1
ATOM 539 C CA . ILE A 1 69 ? 29.735 -9.346 75.260 1.00 45.82 69 ILE A CA 1
ATOM 540 C C . ILE A 1 69 ? 30.891 -8.549 74.682 1.00 42.94 69 ILE A C 1
ATOM 541 O O . ILE A 1 69 ? 31.411 -7.672 75.378 1.00 49.49 69 ILE A O 1
ATOM 546 N N . ILE A 1 70 ? 31.228 -8.790 73.407 1.00 27.27 70 ILE A N 1
ATOM 547 C CA . ILE A 1 70 ? 32.225 -7.982 72.695 1.00 34.86 70 ILE A CA 1
ATOM 548 C C . ILE A 1 70 ? 31.947 -6.478 72.718 1.00 46.36 70 ILE A C 1
ATOM 549 O O . ILE A 1 70 ? 32.863 -5.660 72.742 1.00 34.71 70 ILE A O 1
ATOM 554 N N . LEU A 1 71 ? 30.680 -6.104 72.688 1.00 54.42 71 LEU A N 1
ATOM 555 C CA . LEU A 1 71 ? 30.379 -4.700 72.862 1.00 61.98 71 LEU A CA 1
ATOM 556 C C . LEU A 1 71 ? 30.871 -4.260 74.233 1.00 59.93 71 LEU A C 1
ATOM 557 O O . LEU A 1 71 ? 31.571 -3.266 74.342 1.00 66.29 71 LEU A O 1
ATOM 562 N N . LEU A 1 72 ? 30.511 -5.010 75.268 1.00 60.50 72 LEU A N 1
ATOM 563 C CA . LEU A 1 72 ? 30.833 -4.637 76.647 1.00 71.72 72 LEU A CA 1
ATOM 564 C C . LEU A 1 72 ? 32.340 -4.450 76.898 1.00 73.95 72 LEU A C 1
ATOM 565 O O . LEU A 1 72 ? 32.786 -3.407 77.421 1.00 66.30 72 LEU A O 1
ATOM 570 N N . VAL A 1 73 ? 33.095 -5.486 76.535 1.00 65.86 73 VAL A N 1
ATOM 571 C CA . VAL A 1 73 ? 34.545 -5.540 76.682 1.00 56.51 73 VAL A CA 1
ATOM 572 C C . VAL A 1 73 ? 35.254 -4.423 75.916 1.00 63.03 73 VAL A C 1
ATOM 573 O O . VAL A 1 73 ? 36.133 -3.753 76.454 1.00 72.70 73 VAL A O 1
ATOM 577 N N . TRP A 1 74 ? 34.857 -4.217 74.668 1.00 60.93 74 TRP A N 1
ATOM 578 C CA . TRP A 1 74 ? 35.407 -3.141 73.848 1.00 55.52 74 TRP A CA 1
ATOM 579 C C . TRP A 1 74 ? 35.074 -1.782 74.437 1.00 50.99 74 TRP A C 1
ATOM 580 O O . TRP A 1 74 ? 35.692 -0.776 74.106 1.00 59.06 74 TRP A O 1
ATOM 591 N N . MET A 1 75 ? 34.074 -1.768 75.304 1.00 51.26 75 MET A N 1
ATOM 592 C CA . MET A 1 75 ? 33.555 -0.531 75.857 1.00 68.23 75 MET A CA 1
ATOM 593 C C . MET A 1 75 ? 34.113 -0.211 77.223 1.00 66.92 75 MET A C 1
ATOM 594 O O . MET A 1 75 ? 33.753 0.800 77.820 1.00 79.06 75 MET A O 1
ATOM 599 N N . ILE A 1 76 ? 34.997 -1.068 77.716 1.00 58.52 76 ILE A N 1
ATOM 600 C CA . ILE A 1 76 ? 35.546 -0.891 79.059 1.00 64.09 76 ILE A CA 1
ATOM 601 C C . ILE A 1 76 ? 36.090 0.531 79.307 1.00 78.07 76 ILE A C 1
ATOM 602 O O . ILE A 1 76 ? 35.668 1.200 80.259 1.00 82.86 76 ILE A O 1
ATOM 607 N N . PRO A 1 77 ? 37.013 1.001 78.447 1.00 78.96 77 PRO A N 1
ATOM 608 C CA . PRO A 1 77 ? 37.495 2.389 78.533 1.00 75.52 77 PRO A CA 1
ATOM 609 C C . PRO A 1 77 ? 36.388 3.445 78.535 1.00 86.44 77 PRO A C 1
ATOM 610 O O . PRO A 1 77 ? 36.411 4.327 79.392 1.00 81.29 77 PRO A O 1
ATOM 614 N N . PHE A 1 78 ? 35.435 3.346 77.607 1.00 102.89 78 PHE A N 1
ATOM 615 C CA . PHE A 1 78 ? 34.300 4.265 77.563 1.00 109.19 78 PHE A CA 1
ATOM 616 C C . PHE A 1 78 ? 33.672 4.397 78.939 1.00 104.00 78 PHE A C 1
ATOM 617 O O . PHE A 1 78 ? 33.432 5.499 79.431 1.00 105.04 78 PHE A O 1
ATOM 625 N N . THR A 1 79 ? 33.410 3.244 79.546 1.00 78.43 79 THR A N 1
ATOM 626 C CA . THR A 1 79 ? 32.591 3.148 80.749 1.00 74.17 79 THR A CA 1
ATOM 627 C C . THR A 1 79 ? 33.210 3.915 81.895 1.00 80.95 79 THR A C 1
ATOM 628 O O . THR A 1 79 ? 32.537 4.677 82.599 1.00 70.72 79 THR A O 1
ATOM 632 N N . ARG A 1 80 ? 34.503 3.664 82.089 1.00 91.48 80 ARG A N 1
ATOM 633 C CA . ARG A 1 80 ? 35.253 4.263 83.172 1.00 84.01 80 ARG A CA 1
ATOM 634 C C . ARG A 1 80 ? 35.255 5.769 82.963 1.00 75.67 80 ARG A C 1
ATOM 635 O O . ARG A 1 80 ? 34.894 6.529 83.865 1.00 83.99 80 ARG A O 1
ATOM 643 N N . VAL A 1 81 ? 35.628 6.196 81.759 1.00 50.91 81 VAL A N 1
ATOM 644 C CA . VAL A 1 81 ? 35.628 7.616 81.431 1.00 61.02 81 VAL A CA 1
ATOM 645 C C . VAL A 1 81 ? 34.308 8.295 81.792 1.00 70.65 81 VAL A C 1
ATOM 646 O O . VAL A 1 81 ? 34.300 9.386 82.364 1.00 64.63 81 VAL A O 1
ATOM 650 N N . ILE A 1 82 ? 33.190 7.677 81.428 1.00 79.75 82 ILE A N 1
ATOM 651 C CA . ILE A 1 82 ? 31.900 8.268 81.772 1.00 90.05 82 ILE A CA 1
ATOM 652 C C . ILE A 1 82 ? 31.454 8.006 83.212 1.00 92.17 82 ILE A C 1
ATOM 653 O O . ILE A 1 82 ? 31.033 8.925 83.914 1.00 99.14 82 ILE A O 1
ATOM 658 N N . VAL A 1 83 ? 31.549 6.754 83.644 1.00 80.36 83 VAL A N 1
ATOM 659 C CA . VAL A 1 83 ? 31.117 6.382 84.982 1.00 78.49 83 VAL A CA 1
ATOM 660 C C . VAL A 1 83 ? 32.185 6.711 86.029 1.00 89.90 83 VAL A C 1
ATOM 661 O O . VAL A 1 83 ? 31.876 7.240 87.104 1.00 91.97 83 VAL A O 1
ATOM 665 N N . GLY A 1 84 ? 33.440 6.413 85.701 1.00 95.68 84 GLY A N 1
ATOM 666 C CA . GLY A 1 84 ? 34.521 6.453 86.672 1.00 101.15 84 GLY A CA 1
ATOM 667 C C . GLY A 1 84 ? 34.798 5.048 87.176 1.00 103.70 84 GLY A C 1
ATOM 668 O O . GLY A 1 84 ? 35.568 4.849 88.119 1.00 112.01 84 GLY A O 1
ATOM 669 N N . THR A 1 85 ? 34.142 4.077 86.545 1.00 95.77 85 THR A N 1
ATOM 670 C CA . THR A 1 85 ? 34.254 2.673 86.920 1.00 89.78 85 THR A CA 1
ATOM 671 C C . THR A 1 85 ? 33.959 1.765 85.735 1.00 93.32 85 THR A C 1
ATOM 672 O O . THR A 1 85 ? 33.119 2.085 84.896 1.00 96.39 85 THR A O 1
ATOM 676 N N . SER A 1 86 ? 34.647 0.632 85.669 1.00 91.03 86 SER A N 1
ATOM 677 C CA . SER A 1 86 ? 34.264 -0.451 84.766 1.00 83.72 86 SER A CA 1
ATOM 678 C C . SER A 1 86 ? 33.482 -1.522 85.537 1.00 82.72 86 SER A C 1
ATOM 679 O O . SER A 1 86 ? 33.032 -2.517 84.975 1.00 78.23 86 SER A O 1
ATOM 682 N N . ILE A 1 87 ? 33.310 -1.308 86.833 1.00 89.85 87 ILE A N 1
ATOM 683 C CA . ILE A 1 87 ? 32.757 -2.353 87.681 1.00 91.62 87 ILE A CA 1
ATOM 684 C C . ILE A 1 87 ? 31.377 -1.990 88.198 1.00 88.71 87 ILE A C 1
ATOM 685 O O . ILE A 1 87 ? 31.104 -0.835 88.553 1.00 83.98 87 ILE A O 1
ATOM 690 N N . GLY A 1 88 ? 30.509 -2.995 88.240 1.00 91.40 88 GLY A N 1
ATOM 691 C CA . GLY A 1 88 ? 29.283 -2.912 89.007 1.00 88.08 88 GLY A CA 1
ATOM 692 C C . GLY A 1 88 ? 27.978 -2.663 88.282 1.00 79.52 88 GLY A C 1
ATOM 693 O O . GLY A 1 88 ? 27.866 -2.784 87.060 1.00 67.33 88 GLY A O 1
ATOM 694 N N . LEU A 1 89 ? 26.990 -2.313 89.098 1.00 75.03 89 LEU A N 1
ATOM 695 C CA . LEU A 1 89 ? 25.588 -2.260 88.736 1.00 60.88 89 LEU A CA 1
ATOM 696 C C . LEU A 1 89 ? 25.350 -1.124 87.765 1.00 64.07 89 LEU A C 1
ATOM 697 O O . LEU A 1 89 ? 24.705 -1.310 86.729 1.00 72.32 89 LEU A O 1
ATOM 702 N N . GLN A 1 90 ? 25.850 0.064 88.098 1.00 71.69 90 GLN A N 1
ATOM 703 C CA . GLN A 1 90 ? 25.589 1.228 87.255 1.00 78.87 90 GLN A CA 1
ATOM 704 C C . GLN A 1 90 ? 26.566 1.307 86.083 1.00 73.07 90 GLN A C 1
ATOM 705 O O . GLN A 1 90 ? 26.273 1.920 85.059 1.00 59.27 90 GLN A O 1
ATOM 711 N N . ALA A 1 91 ? 27.721 0.668 86.231 1.00 80.62 91 ALA A N 1
ATOM 712 C CA . ALA A 1 91 ? 28.685 0.599 85.138 1.00 84.08 91 ALA A CA 1
ATOM 713 C C . ALA A 1 91 ? 28.125 -0.241 83.997 1.00 76.30 91 ALA A C 1
ATOM 714 O O . ALA A 1 91 ? 28.297 0.096 82.827 1.00 71.96 91 ALA A O 1
ATOM 716 N N . ALA A 1 92 ? 27.450 -1.330 84.363 1.00 73.33 92 ALA A N 1
ATOM 717 C CA . ALA A 1 92 ? 26.787 -2.234 83.422 1.00 61.88 92 ALA A CA 1
ATOM 718 C C . ALA A 1 92 ? 25.881 -1.500 82.454 1.00 67.56 92 ALA A C 1
ATOM 719 O O . ALA A 1 92 ? 25.883 -1.771 81.259 1.00 63.47 92 ALA A O 1
ATOM 721 N N . ILE A 1 93 ? 25.096 -0.582 83.009 1.00 68.19 93 ILE A N 1
ATOM 722 C CA . ILE A 1 93 ? 24.084 0.188 82.293 1.00 52.36 93 ILE A CA 1
ATOM 723 C C . ILE A 1 93 ? 24.577 0.965 81.069 1.00 44.70 93 ILE A C 1
ATOM 724 O O . ILE A 1 93 ? 23.826 1.191 80.124 1.00 44.77 93 ILE A O 1
ATOM 729 N N . VAL A 1 94 ? 25.831 1.378 81.065 1.00 40.08 94 VAL A N 1
ATOM 730 C CA . VAL A 1 94 ? 26.329 2.089 79.899 1.00 54.89 94 VAL A CA 1
ATOM 731 C C . VAL A 1 94 ? 26.364 1.252 78.601 1.00 64.45 94 VAL A C 1
ATOM 732 O O . VAL A 1 94 ? 25.730 1.633 77.597 1.00 61.99 94 VAL A O 1
ATOM 736 N N . PRO A 1 95 ? 27.086 0.107 78.621 1.00 59.50 95 PRO A N 1
ATOM 737 C CA . PRO A 1 95 ? 27.179 -0.849 77.499 1.00 59.58 95 PRO A CA 1
ATOM 738 C C . PRO A 1 95 ? 25.811 -1.491 77.186 1.00 59.34 95 PRO A C 1
ATOM 739 O O . PRO A 1 95 ? 25.416 -1.742 76.040 1.00 46.28 95 PRO A O 1
ATOM 743 N N . LEU A 1 96 ? 25.095 -1.754 78.270 1.00 53.02 96 LEU A N 1
ATOM 744 C CA . LEU A 1 96 ? 23.865 -2.493 78.259 1.00 35.03 96 LEU A CA 1
ATOM 745 C C . LEU A 1 96 ? 22.811 -1.669 77.481 1.00 41.45 96 LEU A C 1
ATOM 746 O O . LEU A 1 96 ? 21.990 -2.219 76.739 1.00 39.96 96 LEU A O 1
ATOM 751 N N . THR A 1 97 ? 22.849 -0.346 77.614 1.00 45.26 97 THR A N 1
ATOM 752 C CA . THR A 1 97 ? 21.978 0.490 76.781 1.00 52.50 97 THR A CA 1
ATOM 753 C C . THR A 1 97 ? 22.540 0.724 75.391 1.00 38.24 97 THR A C 1
ATOM 754 O O . THR A 1 97 ? 21.795 0.903 74.434 1.00 36.30 97 THR A O 1
ATOM 758 N N . VAL A 1 98 ? 23.852 0.782 75.271 1.00 30.82 98 VAL A N 1
ATOM 759 C CA . VAL A 1 98 ? 24.391 0.952 73.940 1.00 44.70 98 VAL A CA 1
ATOM 760 C C . VAL A 1 98 ? 24.020 -0.294 73.145 1.00 41.16 98 VAL A C 1
ATOM 761 O O . VAL A 1 98 ? 23.897 -0.257 71.925 1.00 48.87 98 VAL A O 1
ATOM 765 N N . GLY A 1 99 ? 23.841 -1.404 73.856 1.00 43.85 99 GLY A N 1
ATOM 766 C CA . GLY A 1 99 ? 23.551 -2.678 73.218 1.00 51.71 99 GLY A CA 1
ATOM 767 C C . GLY A 1 99 ? 22.093 -2.821 72.847 1.00 49.11 99 GLY A C 1
ATOM 768 O O . GLY A 1 99 ? 21.738 -3.637 71.995 1.00 47.84 99 GLY A O 1
ATOM 769 N N . ALA A 1 100 ? 21.261 -2.056 73.549 1.00 55.87 100 ALA A N 1
ATOM 770 C CA . ALA A 1 100 ? 19.817 -1.973 73.335 1.00 47.30 100 ALA A CA 1
ATOM 771 C C . ALA A 1 100 ? 19.327 -0.995 72.276 1.00 58.06 100 ALA A C 1
ATOM 772 O O . ALA A 1 100 ? 18.242 -1.200 71.735 1.00 72.78 100 ALA A O 1
ATOM 774 N N . ALA A 1 101 ? 20.059 0.089 72.011 1.00 60.49 101 ALA A N 1
ATOM 775 C CA . ALA A 1 101 ? 19.526 1.127 71.105 1.00 69.52 101 ALA A CA 1
ATOM 776 C C . ALA A 1 101 ? 19.245 0.633 69.679 1.00 56.55 101 ALA A C 1
ATOM 777 O O . ALA A 1 101 ? 18.157 0.857 69.135 1.00 48.73 101 ALA A O 1
ATOM 779 N N . PRO A 1 102 ? 20.227 -0.042 69.071 1.00 54.32 102 PRO A N 1
ATOM 780 C CA . PRO A 1 102 ? 19.991 -0.605 67.737 1.00 62.50 102 PRO A CA 1
ATOM 781 C C . PRO A 1 102 ? 18.780 -1.564 67.677 1.00 56.22 102 PRO A C 1
ATOM 782 O O . PRO A 1 102 ? 17.938 -1.345 66.819 1.00 46.36 102 PRO A O 1
ATOM 786 N N . PHE A 1 103 ? 18.656 -2.548 68.573 1.00 60.80 103 PHE A N 1
ATOM 787 C CA . PHE A 1 103 ? 17.417 -3.338 68.640 1.00 61.06 103 PHE A CA 1
ATOM 788 C C . PHE A 1 103 ? 16.209 -2.462 68.642 1.00 65.62 103 PHE A C 1
ATOM 789 O O . PHE A 1 103 ? 15.268 -2.680 67.876 1.00 65.96 103 PHE A O 1
ATOM 797 N N . ILE A 1 104 ? 16.217 -1.483 69.534 1.00 57.11 104 ILE A N 1
ATOM 798 C CA . ILE A 1 104 ? 15.017 -0.711 69.745 1.00 50.83 104 ILE A CA 1
ATOM 799 C C . ILE A 1 104 ? 14.693 0.122 68.489 1.00 52.33 104 ILE A C 1
ATOM 800 O O . ILE A 1 104 ? 13.581 0.008 67.946 1.00 46.69 104 ILE A O 1
ATOM 805 N N . ALA A 1 105 ? 15.647 0.916 67.997 1.00 42.20 105 ALA A N 1
ATOM 806 C CA . ALA A 1 105 ? 15.356 1.782 66.854 1.00 48.44 105 ALA A CA 1
ATOM 807 C C . ALA A 1 105 ? 14.856 0.998 65.642 1.00 52.65 105 ALA A C 1
ATOM 808 O O . ALA A 1 105 ? 13.845 1.367 65.031 1.00 50.68 105 ALA A O 1
ATOM 810 N N . ARG A 1 106 ? 15.556 -0.075 65.287 1.00 32.55 106 ARG A N 1
ATOM 811 C CA . ARG A 1 106 ? 15.081 -0.920 64.208 1.00 25.64 106 ARG A CA 1
ATOM 812 C C . ARG A 1 106 ? 13.644 -1.373 64.423 1.00 53.64 106 ARG A C 1
ATOM 813 O O . ARG A 1 106 ? 12.830 -1.326 63.490 1.00 46.27 106 ARG A O 1
ATOM 821 N N . MET A 1 107 ? 13.323 -1.814 65.642 1.00 64.07 107 MET A N 1
ATOM 822 C CA . MET A 1 107 ? 11.952 -2.233 65.931 1.00 55.49 107 MET A CA 1
ATOM 823 C C . MET A 1 107 ? 10.951 -1.127 65.798 1.00 51.14 107 MET A C 1
ATOM 824 O O . MET A 1 107 ? 9.905 -1.305 65.170 1.00 46.08 107 MET A O 1
ATOM 829 N N . VAL A 1 108 ? 11.281 0.021 66.372 1.00 49.42 108 VAL A N 1
ATOM 830 C CA . VAL A 1 108 ? 10.372 1.162 66.325 1.00 55.48 108 VAL A CA 1
ATOM 831 C C . VAL A 1 108 ? 9.963 1.521 64.886 1.00 45.99 108 VAL A C 1
ATOM 832 O O . VAL A 1 108 ? 8.778 1.665 64.586 1.00 27.55 108 VAL A O 1
ATOM 836 N N . GLU A 1 109 ? 10.950 1.628 64.001 1.00 50.35 109 GLU A N 1
ATOM 837 C CA . GLU A 1 109 ? 10.685 1.892 62.587 1.00 58.25 109 GLU A CA 1
ATOM 838 C C . GLU A 1 109 ? 9.876 0.771 61.939 1.00 53.35 109 GLU A C 1
ATOM 839 O O . GLU A 1 109 ? 8.963 1.015 61.155 1.00 55.99 109 GLU A O 1
ATOM 845 N N . ASN A 1 110 ? 10.218 -0.465 62.245 1.00 23.74 110 ASN A N 1
ATOM 846 C CA . ASN A 1 110 ? 9.423 -1.543 61.723 1.00 33.66 110 ASN A CA 1
ATOM 847 C C . ASN A 1 110 ? 7.991 -1.461 62.251 1.00 25.50 110 ASN A C 1
ATOM 848 O O . ASN A 1 110 ? 7.042 -1.772 61.537 1.00 31.55 110 ASN A O 1
ATOM 853 N N . ALA A 1 111 ? 7.825 -1.047 63.501 1.00 30.34 111 ALA A N 1
ATOM 854 C CA . ALA A 1 111 ? 6.477 -0.845 64.021 1.00 47.20 111 ALA A CA 1
ATOM 855 C C . ALA A 1 111 ? 5.798 0.314 63.284 1.00 56.84 111 ALA A C 1
ATOM 856 O O . ALA A 1 111 ? 4.654 0.173 62.812 1.00 56.68 111 ALA A O 1
ATOM 858 N N . LEU A 1 112 ? 6.489 1.449 63.161 1.00 35.36 112 LEU A N 1
ATOM 859 C CA . LEU A 1 112 ? 5.886 2.545 62.435 1.00 37.25 112 LEU A CA 1
ATOM 860 C C . LEU A 1 112 ? 5.478 2.069 61.032 1.00 46.21 112 LEU A C 1
ATOM 861 O O . LEU A 1 112 ? 4.396 2.429 60.560 1.00 59.25 112 LEU A O 1
ATOM 866 N N . LEU A 1 113 ? 6.287 1.232 60.378 1.00 39.93 113 LEU A N 1
ATOM 867 C CA . LEU A 1 113 ? 5.994 0.834 58.984 1.00 41.53 113 LEU A CA 1
ATOM 868 C C . LEU A 1 113 ? 4.675 0.022 58.810 1.00 63.67 113 LEU A C 1
ATOM 869 O O . LEU A 1 113 ? 4.179 -0.145 57.678 1.00 43.73 113 LEU A O 1
ATOM 874 N N . GLU A 1 114 ? 4.146 -0.488 59.935 1.00 63.62 114 GLU A N 1
ATOM 875 C CA . GLU A 1 114 ? 2.836 -1.155 60.033 1.00 35.87 114 GLU A CA 1
ATOM 876 C C . GLU A 1 114 ? 1.651 -0.230 59.836 1.00 45.58 114 GLU A C 1
ATOM 877 O O . GLU A 1 114 ? 0.557 -0.687 59.542 1.00 56.22 114 GLU A O 1
ATOM 883 N N . ILE A 1 115 ? 1.868 1.063 60.071 1.00 60.20 115 ILE A N 1
ATOM 884 C CA . ILE A 1 115 ? 0.843 2.095 59.933 1.00 55.21 115 ILE A CA 1
ATOM 885 C C . ILE A 1 115 ? 0.642 2.518 58.492 1.00 56.11 115 ILE A C 1
ATOM 886 O O . ILE A 1 115 ? 1.584 2.990 57.845 1.00 60.84 115 ILE A O 1
ATOM 891 N N . PRO A 1 116 ? -0.598 2.368 57.992 1.00 62.98 116 PRO A N 1
ATOM 892 C CA . PRO A 1 116 ? -1.002 2.657 56.611 1.00 66.41 116 PRO A CA 1
ATOM 893 C C . PRO A 1 116 ? -0.759 4.112 56.244 1.00 53.47 116 PRO A C 1
ATOM 894 O O . PRO A 1 116 ? -1.189 5.013 56.963 1.00 51.45 116 PRO A O 1
ATOM 898 N N . THR A 1 117 ? -0.098 4.331 55.114 1.00 41.43 117 THR A N 1
ATOM 899 C CA . THR A 1 117 ? 0.441 5.649 54.791 1.00 39.30 117 THR A CA 1
ATOM 900 C C . THR A 1 117 ? -0.644 6.708 54.601 1.00 41.64 117 THR A C 1
ATOM 901 O O . THR A 1 117 ? -0.371 7.909 54.599 1.00 40.76 117 THR A O 1
ATOM 905 N N . GLY A 1 118 ? -1.876 6.248 54.409 1.00 43.48 118 GLY A N 1
ATOM 906 C CA . GLY A 1 118 ? -2.995 7.137 54.180 1.00 39.14 118 GLY A CA 1
ATOM 907 C C . GLY A 1 118 ? -3.365 7.865 55.451 1.00 45.85 118 GLY A C 1
ATOM 908 O O . GLY A 1 118 ? -4.189 8.777 55.444 1.00 43.48 118 GLY A O 1
ATOM 909 N N . LEU A 1 119 ? -2.759 7.445 56.554 1.00 39.94 119 LEU A N 1
ATOM 910 C CA . LEU A 1 119 ? -3.013 8.072 57.831 1.00 30.24 119 LEU A CA 1
ATOM 911 C C . LEU A 1 119 ? -2.248 9.368 57.891 1.00 36.39 119 LEU A C 1
ATOM 912 O O . LEU A 1 119 ? -2.776 10.379 58.334 1.00 31.65 119 LEU A O 1
ATOM 917 N N . ILE A 1 120 ? -0.994 9.324 57.452 1.00 47.19 120 ILE A N 1
ATOM 918 C CA . ILE A 1 120 ? -0.202 10.537 57.240 1.00 51.18 120 ILE A CA 1
ATOM 919 C C . ILE A 1 120 ? -0.984 11.548 56.425 1.00 55.88 120 ILE A C 1
ATOM 920 O O . ILE A 1 120 ? -1.119 12.725 56.794 1.00 49.06 120 ILE A O 1
ATOM 925 N N . GLU A 1 121 ? -1.493 11.043 55.302 1.00 46.84 121 GLU A N 1
ATOM 926 C CA . GLU A 1 121 ? -2.129 11.842 54.274 1.00 40.47 121 GLU A CA 1
ATOM 927 C C . GLU A 1 121 ? -3.312 12.579 54.905 1.00 42.38 121 GLU A C 1
ATOM 928 O O . GLU A 1 121 ? -3.430 13.802 54.790 1.00 29.59 121 GLU A O 1
ATOM 934 N N . ALA A 1 122 ? -4.145 11.850 55.641 1.00 47.06 122 ALA A N 1
ATOM 935 C CA . ALA A 1 122 ? -5.262 12.465 56.369 1.00 44.62 122 ALA A CA 1
ATOM 936 C C . ALA A 1 122 ? -4.785 13.602 57.257 1.00 39.79 122 ALA A C 1
ATOM 937 O O . ALA A 1 122 ? -5.392 14.663 57.275 1.00 32.83 122 ALA A O 1
ATOM 939 N N . SER A 1 123 ? -3.682 13.351 57.969 1.00 39.98 123 SER A N 1
ATOM 940 C CA . SER A 1 123 ? -3.072 14.258 58.940 1.00 41.85 123 SER A CA 1
ATOM 941 C C . SER A 1 123 ? -2.561 15.545 58.314 1.00 49.28 123 SER A C 1
ATOM 942 O O . SER A 1 123 ? -2.842 16.633 58.811 1.00 51.41 123 SER A O 1
ATOM 945 N N . ARG A 1 124 ? -1.797 15.431 57.234 1.00 50.66 124 ARG A N 1
ATOM 946 C CA . ARG A 1 124 ? -1.328 16.631 56.556 1.00 58.25 124 ARG A CA 1
ATOM 947 C C . ARG A 1 124 ? -2.515 17.441 56.058 1.00 66.40 124 ARG A C 1
ATOM 948 O O . ARG A 1 124 ? -2.521 18.672 56.112 1.00 73.79 124 ARG A O 1
ATOM 956 N N . ALA A 1 125 ? -3.521 16.719 55.581 1.00 57.84 125 ALA A N 1
ATOM 957 C CA . ALA A 1 125 ? -4.767 17.292 55.113 1.00 48.79 125 ALA A CA 1
ATOM 958 C C . ALA A 1 125 ? -5.517 18.112 56.172 1.00 52.31 125 ALA A C 1
ATOM 959 O O . ALA A 1 125 ? -6.295 18.995 55.831 1.00 50.64 125 ALA A O 1
ATOM 961 N N . MET A 1 126 ? -5.307 17.820 57.448 1.00 45.81 126 MET A N 1
ATOM 962 C CA . MET A 1 126 ? -5.992 18.569 58.483 1.00 44.88 126 MET A CA 1
ATOM 963 C C . MET A 1 126 ? -5.177 19.785 58.877 1.00 66.48 126 MET A C 1
ATOM 964 O O . MET A 1 126 ? -5.614 20.582 59.703 1.00 71.66 126 MET A O 1
ATOM 969 N N . GLY A 1 127 ? -4.008 19.935 58.258 1.00 78.92 127 GLY A N 1
ATOM 970 C CA . GLY A 1 127 ? -3.064 20.984 58.609 1.00 86.31 127 GLY A CA 1
ATOM 971 C C . GLY A 1 127 ? -2.267 20.662 59.861 1.00 93.09 127 GLY A C 1
ATOM 972 O O . GLY A 1 127 ? -2.096 21.512 60.745 1.00 103.88 127 GLY A O 1
ATOM 973 N N . ALA A 1 128 ? -1.781 19.422 59.932 1.00 81.33 128 ALA A N 1
ATOM 974 C CA . ALA A 1 128 ? -0.996 18.956 61.071 1.00 58.94 128 ALA A CA 1
ATOM 975 C C . ALA A 1 128 ? 0.496 19.003 60.757 1.00 58.94 128 ALA A C 1
ATOM 976 O O . ALA A 1 128 ? 0.934 18.721 59.636 1.00 50.29 128 ALA A O 1
ATOM 978 N N . THR A 1 129 ? 1.264 19.380 61.770 1.00 68.65 129 THR A N 1
ATOM 979 C CA . THR A 1 129 ? 2.696 19.580 61.649 1.00 71.35 129 THR A CA 1
ATOM 980 C C . THR A 1 129 ? 3.460 18.288 61.946 1.00 80.70 129 THR A C 1
ATOM 981 O O . THR A 1 129 ? 3.028 17.487 62.780 1.00 87.86 129 THR A O 1
ATOM 985 N N . PRO A 1 130 ? 4.610 18.088 61.276 1.00 78.18 130 PRO A N 1
ATOM 986 C CA . PRO A 1 130 ? 5.384 16.843 61.375 1.00 73.21 130 PRO A CA 1
ATOM 987 C C . PRO A 1 130 ? 5.640 16.375 62.812 1.00 89.07 130 PRO A C 1
ATOM 988 O O . PRO A 1 130 ? 5.805 15.172 63.028 1.00 86.44 130 PRO A O 1
ATOM 992 N N . MET A 1 131 ? 5.673 17.294 63.774 1.00 93.64 131 MET A N 1
ATOM 993 C CA . MET A 1 131 ? 5.776 16.896 65.171 1.00 88.74 131 MET A CA 1
ATOM 994 C C . MET A 1 131 ? 4.425 16.371 65.631 1.00 72.74 131 MET A C 1
ATOM 995 O O . MET A 1 131 ? 4.323 15.304 66.241 1.00 74.43 131 MET A O 1
ATOM 1000 N N . GLN A 1 132 ? 3.386 17.120 65.295 1.00 65.55 132 GLN A N 1
ATOM 1001 C CA . GLN A 1 132 ? 2.016 16.752 65.643 1.00 77.91 132 GLN A CA 1
ATOM 1002 C C . GLN A 1 132 ? 1.682 15.349 65.130 1.00 69.22 132 GLN A C 1
ATOM 1003 O O . GLN A 1 132 ? 1.066 14.545 65.831 1.00 50.19 132 GLN A O 1
ATOM 1009 N N . ILE A 1 133 ? 2.102 15.064 63.903 1.00 64.38 133 ILE A N 1
ATOM 1010 C CA . ILE A 1 133 ? 1.760 13.799 63.265 1.00 71.08 133 ILE A CA 1
ATOM 1011 C C . ILE A 1 133 ? 2.397 12.604 63.977 1.00 59.45 133 ILE A C 1
ATOM 1012 O O . ILE A 1 133 ? 1.848 11.503 63.995 1.00 56.53 133 ILE A O 1
ATOM 1017 N N . VAL A 1 134 ? 3.559 12.837 64.572 1.00 56.53 134 VAL A N 1
ATOM 1018 C CA . VAL A 1 134 ? 4.257 11.799 65.315 1.00 57.03 134 VAL A CA 1
ATOM 1019 C C . VAL A 1 134 ? 3.540 11.498 66.625 1.00 57.71 134 VAL A C 1
ATOM 1020 O O . VAL A 1 134 ? 3.022 10.397 66.826 1.00 51.84 134 VAL A O 1
ATOM 1024 N N . ARG A 1 135 ? 3.524 12.483 67.517 1.00 62.87 135 ARG A N 1
ATOM 1025 C CA . ARG A 1 135 ? 3.023 12.271 68.866 1.00 66.57 135 ARG A CA 1
ATOM 1026 C C . ARG A 1 135 ? 1.510 12.153 68.911 1.00 66.27 135 ARG A C 1
ATOM 1027 O O . ARG A 1 135 ? 0.971 11.450 69.761 1.00 71.06 135 ARG A O 1
ATOM 1035 N N . LYS A 1 136 ? 0.838 12.837 67.986 1.00 67.50 136 LYS A N 1
ATOM 1036 C CA . LYS A 1 136 ? -0.625 12.778 67.858 1.00 56.72 136 LYS A CA 1
ATOM 1037 C C . LYS A 1 136 ? -1.152 11.571 67.067 1.00 54.80 136 LYS A C 1
ATOM 1038 O O . LYS A 1 136 ? -2.223 11.029 67.378 1.00 45.80 136 LYS A O 1
ATOM 1044 N N . VAL A 1 137 ? -0.415 11.178 66.026 1.00 50.32 137 VAL A N 1
ATOM 1045 C CA . VAL A 1 137 ? -0.852 10.078 65.172 1.00 50.77 137 VAL A CA 1
ATOM 1046 C C . VAL A 1 137 ? 0.053 8.829 65.191 1.00 48.36 137 VAL A C 1
ATOM 1047 O O . VAL A 1 137 ? -0.335 7.792 65.726 1.00 51.64 137 VAL A O 1
ATOM 1051 N N . LEU A 1 138 ? 1.248 8.915 64.621 1.00 55.65 138 LEU A N 1
ATOM 1052 C CA . LEU A 1 138 ? 2.085 7.720 64.431 1.00 57.48 138 LEU A CA 1
ATOM 1053 C C . LEU A 1 138 ? 2.338 6.855 65.673 1.00 58.18 138 LEU A C 1
ATOM 1054 O O . LEU A 1 138 ? 2.092 5.639 65.646 1.00 47.99 138 LEU A O 1
ATOM 1059 N N . LEU A 1 139 ? 2.833 7.458 66.752 1.00 52.70 139 LEU A N 1
ATOM 1060 C CA . LEU A 1 139 ? 3.157 6.661 67.931 1.00 58.15 139 LEU A CA 1
ATOM 1061 C C . LEU A 1 139 ? 1.945 5.936 68.501 1.00 52.76 139 LEU A C 1
ATOM 1062 O O . LEU A 1 139 ? 1.996 4.718 68.735 1.00 52.29 139 LEU A O 1
ATOM 1067 N N . PRO A 1 140 ? 0.852 6.679 68.718 1.00 42.10 140 PRO A N 1
ATOM 1068 C CA . PRO A 1 140 ? -0.395 6.076 69.208 1.00 52.33 140 PRO A CA 1
ATOM 1069 C C . PRO A 1 140 ? -0.783 4.812 68.410 1.00 56.45 140 PRO A C 1
ATOM 1070 O O . PRO A 1 140 ? -1.199 3.799 68.989 1.00 63.83 140 PRO A O 1
ATOM 1074 N N . GLU A 1 141 ? -0.606 4.868 67.094 1.00 46.23 141 GLU A N 1
ATOM 1075 C CA . GLU A 1 141 ? -1.010 3.786 66.212 1.00 52.41 141 GLU A CA 1
ATOM 1076 C C . GLU A 1 141 ? -0.151 2.521 66.325 1.00 50.48 141 GLU A C 1
ATOM 1077 O O . GLU A 1 141 ? -0.642 1.411 66.087 1.00 45.20 141 GLU A O 1
ATOM 1083 N N . ALA A 1 142 ? 1.128 2.680 66.653 1.00 56.69 142 ALA A N 1
ATOM 1084 C CA . ALA A 1 142 ? 2.009 1.518 66.855 1.00 50.93 142 ALA A CA 1
ATOM 1085 C C . ALA A 1 142 ? 2.139 1.126 68.326 1.00 47.40 142 ALA A C 1
ATOM 1086 O O . ALA A 1 142 ? 2.929 0.243 68.659 1.00 46.69 142 ALA A O 1
ATOM 1088 N N . LEU A 1 143 ? 1.379 1.786 69.204 1.00 49.44 143 LEU A N 1
ATOM 1089 C CA . LEU A 1 143 ? 1.500 1.538 70.641 1.00 44.01 143 LEU A CA 1
ATOM 1090 C C . LEU A 1 143 ? 1.528 0.033 70.947 1.00 44.00 143 LEU A C 1
ATOM 1091 O O . LEU A 1 143 ? 2.366 -0.440 71.723 1.00 46.36 143 LEU A O 1
ATOM 1096 N N . PRO A 1 144 ? 0.604 -0.729 70.347 1.00 40.16 144 PRO A N 1
ATOM 1097 C CA . PRO A 1 144 ? 0.722 -2.184 70.474 1.00 49.15 144 PRO A CA 1
ATOM 1098 C C . PRO A 1 144 ? 2.071 -2.672 69.960 1.00 46.08 144 PRO A C 1
ATOM 1099 O O . PRO A 1 144 ? 2.751 -3.436 70.650 1.00 40.78 144 PRO A O 1
ATOM 1103 N N . GLY A 1 145 ? 2.463 -2.210 68.779 1.00 47.52 145 GLY A N 1
ATOM 1104 C CA . GLY A 1 145 ? 3.741 -2.597 68.216 1.00 42.81 145 GLY A CA 1
ATOM 1105 C C . GLY A 1 145 ? 4.876 -2.257 69.164 1.00 39.21 145 GLY A C 1
ATOM 1106 O O . GLY A 1 145 ? 5.746 -3.099 69.452 1.00 43.29 145 GLY A O 1
ATOM 1107 N N . LEU A 1 146 ? 4.849 -1.022 69.658 1.00 25.33 146 LEU A N 1
ATOM 1108 C CA . LEU A 1 146 ? 5.929 -0.496 70.470 1.00 27.31 146 LEU A CA 1
ATOM 1109 C C . LEU A 1 146 ? 5.970 -1.176 71.808 1.00 22.56 146 LEU A C 1
ATOM 1110 O O . LEU A 1 146 ? 7.048 -1.439 72.342 1.00 24.56 146 LEU A O 1
ATOM 1115 N N . VAL A 1 147 ? 4.797 -1.438 72.365 1.00 28.37 147 VAL A N 1
ATOM 1116 C CA . VAL A 1 147 ? 4.755 -2.122 73.633 1.00 31.46 147 VAL A CA 1
ATOM 1117 C C . VAL A 1 147 ? 5.219 -3.536 73.405 1.00 26.66 147 VAL A C 1
ATOM 1118 O O . VAL A 1 147 ? 6.015 -4.077 74.197 1.00 35.06 147 VAL A O 1
ATOM 1122 N N . ASN A 1 148 ? 4.836 -4.112 72.281 1.00 20.07 148 ASN A N 1
ATOM 1123 C CA . ASN A 1 148 ? 5.447 -5.387 71.979 1.00 33.76 148 ASN A CA 1
ATOM 1124 C C . ASN A 1 148 ? 7.009 -5.332 71.983 1.00 52.01 148 ASN A C 1
ATOM 1125 O O . ASN A 1 148 ? 7.655 -6.177 72.626 1.00 53.03 148 ASN A O 1
ATOM 1130 N N . ALA A 1 149 ? 7.608 -4.345 71.300 1.00 33.57 149 ALA A N 1
ATOM 1131 C CA . ALA A 1 149 ? 9.076 -4.192 71.258 1.00 27.01 149 ALA A CA 1
ATOM 1132 C C . ALA A 1 149 ? 9.705 -4.070 72.634 1.00 42.41 149 ALA A C 1
ATOM 1133 O O . ALA A 1 149 ? 10.826 -4.545 72.871 1.00 38.87 149 ALA A O 1
ATOM 1135 N N . ALA A 1 150 ? 9.007 -3.379 73.532 1.00 54.16 150 ALA A N 1
ATOM 1136 C CA . ALA A 1 150 ? 9.497 -3.163 74.900 1.00 54.15 150 ALA A CA 1
ATOM 1137 C C . ALA A 1 150 ? 9.634 -4.488 75.635 1.00 47.97 150 ALA A C 1
ATOM 1138 O O . ALA A 1 150 ? 10.687 -4.811 76.238 1.00 35.35 150 ALA A O 1
ATOM 1140 N N . THR A 1 151 ? 8.528 -5.235 75.593 1.00 51.12 151 THR A N 1
ATOM 1141 C CA . THR A 1 151 ? 8.537 -6.603 76.068 1.00 43.33 151 THR A CA 1
ATOM 1142 C C . THR A 1 151 ? 9.778 -7.215 75.451 1.00 26.40 151 THR A C 1
ATOM 1143 O O . THR A 1 151 ? 10.738 -7.515 76.160 1.00 28.53 151 THR A O 1
ATOM 1147 N N . ILE A 1 152 ? 9.798 -7.349 74.135 1.00 11.08 152 ILE A N 1
ATOM 1148 C CA . ILE A 1 152 ? 10.914 -8.054 73.546 1.00 37.34 152 ILE A CA 1
ATOM 1149 C C . ILE A 1 152 ? 12.300 -7.442 73.884 1.00 50.09 152 ILE A C 1
ATOM 1150 O O . ILE A 1 152 ? 13.292 -8.181 73.953 1.00 55.71 152 ILE A O 1
ATOM 1155 N N . THR A 1 153 ? 12.378 -6.133 74.152 1.00 35.67 153 THR A N 1
ATOM 1156 C CA . THR A 1 153 ? 13.659 -5.502 74.524 1.00 20.20 153 THR A CA 1
ATOM 1157 C C . THR A 1 153 ? 14.156 -5.854 75.948 1.00 28.63 153 THR A C 1
ATOM 1158 O O . THR A 1 153 ? 15.313 -6.284 76.154 1.00 15.20 153 THR A O 1
ATOM 1162 N N . LEU A 1 154 ? 13.270 -5.646 76.927 1.00 34.32 154 LEU A N 1
ATOM 1163 C CA . LEU A 1 154 ? 13.529 -6.007 78.320 1.00 37.03 154 LEU A CA 1
ATOM 1164 C C . LEU A 1 154 ? 13.953 -7.462 78.484 1.00 38.21 154 LEU A C 1
ATOM 1165 O O . LEU A 1 154 ? 14.925 -7.754 79.203 1.00 35.30 154 LEU A O 1
ATOM 1170 N N . ILE A 1 155 ? 13.236 -8.377 77.826 1.00 25.18 155 ILE A N 1
ATOM 1171 C CA . ILE A 1 155 ? 13.705 -9.753 77.818 1.00 26.14 155 ILE A CA 1
ATOM 1172 C C . ILE A 1 155 ? 15.103 -9.808 77.242 1.00 24.28 155 ILE A C 1
ATOM 1173 O O . ILE A 1 155 ? 15.996 -10.376 77.872 1.00 29.56 155 ILE A O 1
ATOM 1178 N N . THR A 1 156 ? 15.325 -9.228 76.066 1.00 27.05 156 THR A N 1
ATOM 1179 C CA . THR A 1 156 ? 16.681 -9.286 75.529 1.00 30.31 156 THR A CA 1
ATOM 1180 C C . THR A 1 156 ? 17.650 -8.774 76.609 1.00 43.40 156 THR A C 1
ATOM 1181 O O . THR A 1 156 ? 18.673 -9.425 76.900 1.00 50.27 156 THR A O 1
ATOM 1185 N N . LEU A 1 157 ? 17.332 -7.627 77.220 1.00 42.56 157 LEU A N 1
ATOM 1186 C CA . LEU A 1 157 ? 18.240 -7.104 78.241 1.00 44.59 157 LEU A CA 1
ATOM 1187 C C . LEU A 1 157 ? 18.559 -8.031 79.423 1.00 41.40 157 LEU A C 1
ATOM 1188 O O . LEU A 1 157 ? 19.672 -7.949 79.959 1.00 42.67 157 LEU A O 1
ATOM 1193 N N . VAL A 1 158 ? 17.625 -8.894 79.836 1.00 31.49 158 VAL A N 1
ATOM 1194 C CA . VAL A 1 158 ? 17.977 -9.899 80.837 1.00 17.53 158 VAL A CA 1
ATOM 1195 C C . VAL A 1 158 ? 19.177 -10.752 80.427 1.00 25.78 158 VAL A C 1
ATOM 1196 O O . VAL A 1 158 ? 20.216 -10.777 81.125 1.00 28.29 158 VAL A O 1
ATOM 1200 N N . GLY A 1 159 ? 19.061 -11.427 79.287 1.00 23.49 159 GLY A N 1
ATOM 1201 C CA . GLY A 1 159 ? 20.201 -12.187 78.791 1.00 33.25 159 GLY A CA 1
ATOM 1202 C C . GLY A 1 159 ? 21.481 -11.358 78.722 1.00 32.96 159 GLY A C 1
ATOM 1203 O O . GLY A 1 159 ? 22.574 -11.853 78.992 1.00 24.80 159 GLY A O 1
ATOM 1204 N N . TYR A 1 160 ? 21.330 -10.089 78.343 1.00 33.80 160 TYR A N 1
ATOM 1205 C CA . TYR A 1 160 ? 22.443 -9.158 78.207 1.00 28.49 160 TYR A CA 1
ATOM 1206 C C . TYR A 1 160 ? 23.068 -8.837 79.554 1.00 36.02 160 TYR A C 1
ATOM 1207 O O . TYR A 1 160 ? 24.292 -8.901 79.714 1.00 31.18 160 TYR A O 1
ATOM 1216 N N . SER A 1 161 ? 22.207 -8.498 80.517 1.00 45.44 161 SER A N 1
ATOM 1217 C CA . SER A 1 161 ? 22.636 -8.241 81.886 1.00 46.71 161 SER A CA 1
ATOM 1218 C C . SER A 1 161 ? 23.206 -9.519 82.512 1.00 43.65 161 SER A C 1
ATOM 1219 O O . SER A 1 161 ? 24.193 -9.465 83.242 1.00 52.15 161 SER A O 1
ATOM 1222 N N . ALA A 1 162 ? 22.603 -10.670 82.252 1.00 22.72 162 ALA A N 1
ATOM 1223 C CA . ALA A 1 162 ? 23.221 -11.892 82.757 1.00 35.48 162 ALA A CA 1
ATOM 1224 C C . ALA A 1 162 ? 24.646 -12.085 82.219 1.00 41.66 162 ALA A C 1
ATOM 1225 O O . ALA A 1 162 ? 25.564 -12.364 82.977 1.00 49.48 162 ALA A O 1
ATOM 1227 N N . MET A 1 163 ? 24.853 -11.935 80.921 1.00 38.84 163 MET A N 1
ATOM 1228 C CA . MET A 1 163 ? 26.198 -12.119 80.401 1.00 59.28 163 MET A CA 1
ATOM 1229 C C . MET A 1 163 ? 27.134 -11.033 80.946 1.00 58.67 163 MET A C 1
ATOM 1230 O O . MET A 1 163 ? 28.355 -11.138 80.829 1.00 55.34 163 MET A O 1
ATOM 1235 N N . GLY A 1 164 ? 26.561 -9.988 81.537 1.00 57.41 164 GLY A N 1
ATOM 1236 C CA . GLY A 1 164 ? 27.358 -8.955 82.183 1.00 60.68 164 GLY A CA 1
ATOM 1237 C C . GLY A 1 164 ? 27.991 -9.405 83.497 1.00 64.82 164 GLY A C 1
ATOM 1238 O O . GLY A 1 164 ? 28.926 -8.771 83.992 1.00 49.70 164 GLY A O 1
ATOM 1239 N N . GLY A 1 165 ? 27.480 -10.502 84.060 1.00 74.24 165 GLY A N 1
ATOM 1240 C CA . GLY A 1 165 ? 27.986 -11.056 85.308 1.00 71.94 165 GLY A CA 1
ATOM 1241 C C . GLY A 1 165 ? 29.203 -11.949 85.134 1.00 67.17 165 GLY A C 1
ATOM 1242 O O . GLY A 1 165 ? 29.724 -12.485 86.101 1.00 73.36 165 GLY A O 1
ATOM 1243 N N . ALA A 1 166 ? 29.630 -12.153 83.896 1.00 61.35 166 ALA A N 1
ATOM 1244 C CA . ALA A 1 166 ? 30.932 -12.742 83.656 1.00 54.16 166 ALA A CA 1
ATOM 1245 C C . ALA A 1 166 ? 31.971 -11.646 83.769 1.00 53.50 166 ALA A C 1
ATOM 1246 O O . ALA A 1 166 ? 33.084 -11.888 84.199 1.00 71.72 166 ALA A O 1
ATOM 1248 N N . VAL A 1 167 ? 31.605 -10.454 83.321 1.00 47.12 167 VAL A N 1
ATOM 1249 C CA . VAL A 1 167 ? 32.460 -9.266 83.377 1.00 56.78 167 VAL A CA 1
ATOM 1250 C C . VAL A 1 167 ? 32.148 -8.341 84.566 1.00 60.91 167 VAL A C 1
ATOM 1251 O O . VAL A 1 167 ? 32.418 -7.133 84.509 1.00 48.15 167 VAL A O 1
ATOM 1255 N N . GLY A 1 168 ? 31.429 -8.880 85.550 1.00 55.36 168 GLY A N 1
ATOM 1256 C CA . GLY A 1 168 ? 31.211 -8.188 86.805 1.00 35.56 168 GLY A CA 1
ATOM 1257 C C . GLY A 1 168 ? 30.268 -7.012 86.703 1.00 47.82 168 GLY A C 1
ATOM 1258 O O . GLY A 1 168 ? 30.631 -5.881 87.020 1.00 53.82 168 GLY A O 1
ATOM 1259 N N . ALA A 1 169 ? 29.069 -7.265 86.198 1.00 57.73 169 ALA A N 1
ATOM 1260 C CA . ALA A 1 169 ? 27.993 -6.299 86.304 1.00 57.41 169 ALA A CA 1
ATOM 1261 C C . ALA A 1 169 ? 27.257 -6.581 87.601 1.00 61.01 169 ALA A C 1
ATOM 1262 O O . ALA A 1 169 ? 26.452 -5.773 88.080 1.00 61.96 169 ALA A O 1
ATOM 1264 N N . GLY A 1 170 ? 27.564 -7.738 88.175 1.00 65.60 170 GLY A N 1
ATOM 1265 C CA . GLY A 1 170 ? 26.819 -8.226 89.310 1.00 65.82 170 GLY A CA 1
ATOM 1266 C C . GLY A 1 170 ? 25.515 -8.769 88.795 1.00 70.26 170 GLY A C 1
ATOM 1267 O O . GLY A 1 170 ? 25.418 -9.159 87.634 1.00 88.22 170 GLY A O 1
ATOM 1268 N N . GLY A 1 171 ? 24.500 -8.789 89.647 1.00 69.90 171 GLY A N 1
ATOM 1269 C CA . GLY A 1 171 ? 23.228 -9.385 89.281 1.00 63.24 171 GLY A CA 1
ATOM 1270 C C . GLY A 1 171 ? 23.249 -10.907 89.258 1.00 54.14 171 GLY A C 1
ATOM 1271 O O . GLY A 1 171 ? 24.277 -11.570 89.461 1.00 54.78 171 GLY A O 1
ATOM 1272 N N . LEU A 1 172 ? 22.085 -11.463 88.983 1.00 35.51 172 LEU A N 1
ATOM 1273 C CA . LEU A 1 172 ? 21.896 -12.889 89.048 1.00 36.21 172 LEU A CA 1
ATOM 1274 C C . LEU A 1 172 ? 22.868 -13.582 88.094 1.00 51.18 172 LEU A C 1
ATOM 1275 O O . LEU A 1 172 ? 23.107 -14.805 88.196 1.00 48.61 172 LEU A O 1
ATOM 1280 N N . GLY A 1 173 ? 23.424 -12.795 87.169 1.00 35.30 173 GLY A N 1
ATOM 1281 C CA . GLY A 1 173 ? 24.333 -13.327 86.173 1.00 35.27 173 GLY A CA 1
ATOM 1282 C C . GLY A 1 173 ? 25.679 -13.609 86.802 1.00 52.05 173 GLY A C 1
ATOM 1283 O O . GLY A 1 173 ? 26.349 -14.606 86.504 1.00 31.10 173 GLY A O 1
ATOM 1284 N N . GLN A 1 174 ? 26.080 -12.703 87.684 1.00 55.98 174 GLN A N 1
ATOM 1285 C CA . GLN A 1 174 ? 27.318 -12.859 88.417 1.00 63.26 174 GLN A CA 1
ATOM 1286 C C . GLN A 1 174 ? 27.163 -14.122 89.271 1.00 56.22 174 GLN A C 1
ATOM 1287 O O . GLN A 1 174 ? 27.970 -15.055 89.188 1.00 53.78 174 GLN A O 1
ATOM 1293 N N . ILE A 1 175 ? 26.091 -14.169 90.051 1.00 28.72 175 ILE A N 1
ATOM 1294 C CA . ILE A 1 175 ? 25.860 -15.324 90.886 1.00 19.50 175 ILE A CA 1
ATOM 1295 C C . ILE A 1 175 ? 25.887 -16.653 90.171 1.00 28.09 175 ILE A C 1
ATOM 1296 O O . ILE A 1 175 ? 26.200 -17.673 90.776 1.00 39.01 175 ILE A O 1
ATOM 1301 N N . GLY A 1 176 ? 25.515 -16.681 88.905 1.00 37.16 176 GLY A N 1
ATOM 1302 C CA . GLY A 1 176 ? 25.479 -17.959 88.204 1.00 54.81 176 GLY A CA 1
ATOM 1303 C C . GLY A 1 176 ? 26.861 -18.366 87.743 1.00 53.60 176 GLY A C 1
ATOM 1304 O O . GLY A 1 176 ? 27.223 -19.545 87.746 1.00 46.44 176 GLY A O 1
ATOM 1305 N N . TYR A 1 177 ? 27.614 -17.345 87.344 1.00 54.94 177 TYR A N 1
ATOM 1306 C CA . TYR A 1 177 ? 28.931 -17.483 86.770 1.00 68.29 177 TYR A CA 1
ATOM 1307 C C . TYR A 1 177 ? 29.852 -18.041 87.835 1.00 79.95 177 TYR A C 1
ATOM 1308 O O . TYR A 1 177 ? 30.643 -18.946 87.559 1.00 77.49 177 TYR A O 1
ATOM 1317 N N . GLN A 1 178 ? 29.713 -17.519 89.057 1.00 78.10 178 GLN A N 1
ATOM 1318 C CA . GLN A 1 178 ? 30.556 -17.921 90.183 1.00 62.30 178 GLN A CA 1
ATOM 1319 C C . GLN A 1 178 ? 30.184 -19.323 90.656 1.00 54.64 178 GLN A C 1
ATOM 1320 O O . GLN A 1 178 ? 31.034 -20.197 90.749 1.00 72.85 178 GLN A O 1
ATOM 1326 N N . TYR A 1 179 ? 28.910 -19.531 90.956 1.00 41.29 179 TYR A N 1
ATOM 1327 C CA . TYR A 1 179 ? 28.474 -20.752 91.627 1.00 36.63 179 TYR A CA 1
ATOM 1328 C C . TYR A 1 179 ? 27.985 -21.854 90.717 1.00 54.04 179 TYR A C 1
ATOM 1329 O O . TYR A 1 179 ? 27.614 -22.944 91.197 1.00 45.05 179 TYR A O 1
ATOM 1338 N N . GLY A 1 180 ? 27.949 -21.559 89.413 1.00 64.48 180 GLY A N 1
ATOM 1339 C CA . GLY A 1 180 ? 27.788 -22.598 88.403 1.00 60.87 180 GLY A CA 1
ATOM 1340 C C . GLY A 1 180 ? 29.018 -22.953 87.579 1.00 45.01 180 GLY A C 1
ATOM 1341 O O . GLY A 1 180 ? 29.056 -24.015 86.977 1.00 42.15 180 GLY A O 1
ATOM 1342 N N . TYR A 1 181 ? 30.019 -22.074 87.576 1.00 45.03 181 TYR A N 1
ATOM 1343 C CA . TYR A 1 181 ? 31.199 -22.222 86.721 1.00 46.78 181 TYR A CA 1
ATOM 1344 C C . TYR A 1 181 ? 32.523 -22.159 87.480 1.00 62.98 181 TYR A C 1
ATOM 1345 O O . TYR A 1 181 ? 33.234 -23.158 87.553 1.00 73.89 181 TYR A O 1
ATOM 1354 N N . ILE A 1 182 ? 32.840 -21.007 88.064 1.00 68.92 182 ILE A N 1
ATOM 1355 C CA . ILE A 1 182 ? 34.066 -20.863 88.843 1.00 63.12 182 ILE A CA 1
ATOM 1356 C C . ILE A 1 182 ? 34.189 -21.978 89.857 1.00 68.36 182 ILE A C 1
ATOM 1357 O O . ILE A 1 182 ? 35.160 -22.720 89.837 1.00 82.48 182 ILE A O 1
ATOM 1362 N N . GLY A 1 183 ? 33.180 -22.134 90.699 1.00 63.80 183 GLY A N 1
ATOM 1363 C CA . GLY A 1 183 ? 33.077 -23.294 91.563 1.00 61.14 183 GLY A CA 1
ATOM 1364 C C . GLY A 1 183 ? 31.605 -23.532 91.780 1.00 55.72 183 GLY A C 1
ATOM 1365 O O . GLY A 1 183 ? 30.810 -22.607 91.729 1.00 70.81 183 GLY A O 1
ATOM 1366 N N . TYR A 1 184 ? 31.235 -24.760 92.069 1.00 38.38 184 TYR A N 1
ATOM 1367 C CA . TYR A 1 184 ? 29.886 -25.168 91.796 1.00 39.03 184 TYR A CA 1
ATOM 1368 C C . TYR A 1 184 ? 29.103 -25.628 93.023 1.00 56.35 184 TYR A C 1
ATOM 1369 O O . TYR A 1 184 ? 29.574 -26.482 93.768 1.00 73.58 184 TYR A O 1
ATOM 1378 N N . ASN A 1 185 ? 27.930 -25.028 93.251 1.00 58.74 185 ASN A N 1
ATOM 1379 C CA . ASN A 1 185 ? 26.933 -25.551 94.202 1.00 52.05 185 ASN A CA 1
ATOM 1380 C C . ASN A 1 185 ? 25.671 -25.826 93.390 1.00 46.63 185 ASN A C 1
ATOM 1381 O O . ASN A 1 185 ? 25.184 -24.951 92.686 1.00 31.23 185 ASN A O 1
ATOM 1386 N N . ALA A 1 186 ? 25.169 -27.054 93.428 1.00 63.51 186 ALA A N 1
ATOM 1387 C CA . ALA A 1 186 ? 24.045 -27.380 92.549 1.00 59.95 186 ALA A CA 1
ATOM 1388 C C . ALA A 1 186 ? 22.854 -26.503 92.868 1.00 62.20 186 ALA A C 1
ATOM 1389 O O . ALA A 1 186 ? 22.303 -25.859 91.978 1.00 63.83 186 ALA A O 1
ATOM 1391 N N . THR A 1 187 ? 22.473 -26.467 94.141 1.00 61.41 187 THR A N 1
ATOM 1392 C CA . THR A 1 187 ? 21.351 -25.649 94.568 1.00 61.49 187 THR A CA 1
ATOM 1393 C C . THR A 1 187 ? 21.449 -24.219 94.051 1.00 57.54 187 THR A C 1
ATOM 1394 O O . THR A 1 187 ? 20.548 -23.760 93.339 1.00 56.74 187 THR A O 1
ATOM 1398 N N . VAL A 1 188 ? 22.535 -23.520 94.346 1.00 40.66 188 VAL A N 1
ATOM 1399 C CA . VAL A 1 188 ? 22.613 -22.139 93.890 1.00 57.25 188 VAL A CA 1
ATOM 1400 C C . VAL A 1 188 ? 22.406 -21.961 92.370 1.00 62.24 188 VAL A C 1
ATOM 1401 O O . VAL A 1 188 ? 21.640 -21.081 91.965 1.00 73.75 188 VAL A O 1
ATOM 1405 N N . MET A 1 189 ? 23.062 -22.779 91.538 1.00 50.09 189 MET A N 1
ATOM 1406 C CA . MET A 1 189 ? 22.880 -22.711 90.074 1.00 41.73 189 MET A CA 1
ATOM 1407 C C . MET A 1 189 ? 21.422 -22.874 89.679 1.00 49.73 189 MET A C 1
ATOM 1408 O O . MET A 1 189 ? 20.860 -22.111 88.868 1.00 47.19 189 MET A O 1
ATOM 1413 N N . ASN A 1 190 ? 20.825 -23.910 90.257 1.00 54.10 190 ASN A N 1
ATOM 1414 C CA . ASN A 1 190 ? 19.488 -24.309 89.901 1.00 51.18 190 ASN A CA 1
ATOM 1415 C C . ASN A 1 190 ? 18.465 -23.252 90.271 1.00 55.16 190 ASN A C 1
ATOM 1416 O O . ASN A 1 190 ? 17.461 -23.101 89.566 1.00 66.94 190 ASN A O 1
ATOM 1421 N N . THR A 1 191 ? 18.698 -22.494 91.338 1.00 44.69 191 THR A N 1
ATOM 1422 C CA . THR A 1 191 ? 17.731 -21.439 91.637 1.00 50.67 191 THR A CA 1
ATOM 1423 C C . THR A 1 191 ? 18.085 -20.177 90.857 1.00 50.01 191 THR A C 1
ATOM 1424 O O . THR A 1 191 ? 17.306 -19.234 90.795 1.00 36.11 191 THR A O 1
ATOM 1428 N N . VAL A 1 192 ? 19.267 -20.150 90.266 1.00 45.62 192 VAL A N 1
ATOM 1429 C CA . VAL A 1 192 ? 19.575 -19.046 89.386 1.00 49.73 192 VAL A CA 1
ATOM 1430 C C . VAL A 1 192 ? 18.814 -19.264 88.106 1.00 45.64 192 VAL A C 1
ATOM 1431 O O . VAL A 1 192 ? 18.191 -18.346 87.566 1.00 54.67 192 VAL A O 1
ATOM 1435 N N . LEU A 1 193 ? 18.860 -20.494 87.621 1.00 29.36 193 LEU A N 1
ATOM 1436 C CA . LEU A 1 193 ? 18.118 -20.822 86.416 1.00 45.78 193 LEU A CA 1
ATOM 1437 C C . LEU A 1 193 ? 16.645 -20.459 86.592 1.00 41.47 193 LEU A C 1
ATOM 1438 O O . LEU A 1 193 ? 16.131 -19.518 85.966 1.00 35.15 193 LEU A O 1
ATOM 1443 N N . VAL A 1 194 ? 15.992 -21.188 87.486 1.00 42.13 194 VAL A N 1
ATOM 1444 C CA . VAL A 1 194 ? 14.630 -20.885 87.851 1.00 38.21 194 VAL A CA 1
ATOM 1445 C C . VAL A 1 194 ? 14.290 -19.423 88.159 1.00 31.69 194 VAL A C 1
ATOM 1446 O O . VAL A 1 194 ? 13.280 -18.916 87.676 1.00 41.37 194 VAL A O 1
ATOM 1450 N N . LEU A 1 195 ? 15.092 -18.715 88.927 1.00 23.29 195 LEU A N 1
ATOM 1451 C CA . LEU A 1 195 ? 14.797 -17.290 88.986 1.00 37.70 195 LEU A CA 1
ATOM 1452 C C . LEU A 1 195 ? 14.769 -16.671 87.600 1.00 30.95 195 LEU A C 1
ATOM 1453 O O . LEU A 1 195 ? 13.776 -16.044 87.243 1.00 44.46 195 LEU A O 1
ATOM 1458 N N . LEU A 1 196 ? 15.820 -16.840 86.805 1.00 24.34 196 LEU A N 1
ATOM 1459 C CA . LEU A 1 196 ? 15.793 -16.160 85.519 1.00 36.46 196 LEU A CA 1
ATOM 1460 C C . LEU A 1 196 ? 14.562 -16.533 84.642 1.00 49.08 196 LEU A C 1
ATOM 1461 O O . LEU A 1 196 ? 13.832 -15.641 84.155 1.00 45.73 196 LEU A O 1
ATOM 1466 N N . VAL A 1 197 ? 14.286 -17.822 84.470 1.00 39.30 197 VAL A N 1
ATOM 1467 C CA . VAL A 1 197 ? 13.118 -18.210 83.671 1.00 41.84 197 VAL A CA 1
ATOM 1468 C C . VAL A 1 197 ? 11.847 -17.430 84.135 1.00 32.60 197 VAL A C 1
ATOM 1469 O O . VAL A 1 197 ? 11.155 -16.814 83.317 1.00 24.82 197 VAL A O 1
ATOM 1473 N N . ILE A 1 198 ? 11.548 -17.451 85.441 1.00 34.07 198 ILE A N 1
ATOM 1474 C CA . ILE A 1 198 ? 10.395 -16.712 85.970 1.00 38.36 198 ILE A CA 1
ATOM 1475 C C . ILE A 1 198 ? 10.473 -15.199 85.616 1.00 31.74 198 ILE A C 1
ATOM 1476 O O . ILE A 1 198 ? 9.512 -14.636 85.068 1.00 21.55 198 ILE A O 1
ATOM 1481 N N . LEU A 1 199 ? 11.597 -14.543 85.892 1.00 14.13 199 LEU A N 1
ATOM 1482 C CA . LEU A 1 199 ? 11.722 -13.151 85.469 1.00 34.66 199 LEU A CA 1
ATOM 1483 C C . LEU A 1 199 ? 11.341 -12.926 83.995 1.00 44.14 199 LEU A C 1
ATOM 1484 O O . LEU A 1 199 ? 10.864 -11.833 83.618 1.00 53.46 199 LEU A O 1
ATOM 1489 N N . VAL A 1 200 ? 11.612 -13.915 83.144 1.00 28.64 200 VAL A N 1
ATOM 1490 C CA . VAL A 1 200 ? 11.268 -13.748 81.734 1.00 18.48 200 VAL A CA 1
ATOM 1491 C C . VAL A 1 200 ? 9.760 -13.988 81.467 1.00 30.70 200 VAL A C 1
ATOM 1492 O O . VAL A 1 200 ? 9.070 -13.157 80.865 1.00 26.09 200 VAL A O 1
ATOM 1496 N N . TYR A 1 201 ? 9.241 -15.118 81.938 1.00 42.24 201 TYR A N 1
ATOM 1497 C CA . TYR A 1 201 ? 7.823 -15.371 81.805 1.00 39.59 201 TYR A CA 1
ATOM 1498 C C . TYR A 1 201 ? 7.065 -14.187 82.379 1.00 35.92 201 TYR A C 1
ATOM 1499 O O . TYR A 1 201 ? 6.127 -13.704 81.770 1.00 40.34 201 TYR A O 1
ATOM 1508 N N . LEU A 1 202 ? 7.474 -13.696 83.542 1.00 35.57 202 LEU A N 1
ATOM 1509 C CA . LEU A 1 202 ? 6.784 -12.537 84.106 1.00 38.57 202 LEU A CA 1
ATOM 1510 C C . LEU A 1 202 ? 6.917 -11.334 83.210 1.00 33.43 202 LEU A C 1
ATOM 1511 O O . LEU A 1 202 ? 5.934 -10.680 82.902 1.00 40.81 202 LEU A O 1
ATOM 1516 N N . ILE A 1 203 ? 8.119 -11.040 82.760 1.00 38.55 203 ILE A N 1
ATOM 1517 C CA . ILE A 1 203 ? 8.244 -9.976 81.785 1.00 43.73 203 ILE A CA 1
ATOM 1518 C C . ILE A 1 203 ? 7.401 -10.222 80.510 1.00 56.18 203 ILE A C 1
ATOM 1519 O O . ILE A 1 203 ? 6.717 -9.313 80.032 1.00 60.39 203 ILE A O 1
ATOM 1524 N N . GLN A 1 204 ? 7.336 -11.457 80.026 1.00 62.07 204 GLN A N 1
ATOM 1525 C CA . GLN A 1 204 ? 6.545 -11.720 78.829 1.00 56.11 204 GLN A CA 1
ATOM 1526 C C . GLN A 1 204 ? 5.077 -11.541 79.139 1.00 62.23 204 GLN A C 1
ATOM 1527 O O . GLN A 1 204 ? 4.462 -10.627 78.620 1.00 69.35 204 GLN A O 1
ATOM 1533 N N . PHE A 1 205 ? 4.533 -12.384 80.018 1.00 63.84 205 PHE A N 1
ATOM 1534 C CA . PHE A 1 205 ? 3.128 -12.312 80.402 1.00 52.49 205 PHE A CA 1
ATOM 1535 C C . PHE A 1 205 ? 2.631 -10.881 80.617 1.00 42.71 205 PHE A C 1
ATOM 1536 O O . PHE A 1 205 ? 1.561 -10.519 80.143 1.00 42.55 205 PHE A O 1
ATOM 1544 N N . ALA A 1 206 ? 3.399 -10.072 81.334 1.00 36.81 206 ALA A N 1
ATOM 1545 C CA . ALA A 1 206 ? 2.969 -8.708 81.617 1.00 36.90 206 ALA A CA 1
ATOM 1546 C C . ALA A 1 206 ? 2.811 -7.895 80.331 1.00 44.54 206 ALA A C 1
ATOM 1547 O O . ALA A 1 206 ? 1.751 -7.328 80.083 1.00 53.33 206 ALA A O 1
ATOM 1549 N N . GLY A 1 207 ? 3.851 -7.862 79.500 1.00 49.73 207 GLY A N 1
ATOM 1550 C CA . GLY A 1 207 ? 3.779 -7.166 78.224 1.00 44.97 207 GLY A CA 1
ATOM 1551 C C . GLY A 1 207 ? 2.563 -7.554 77.395 1.00 37.29 207 GLY A C 1
ATOM 1552 O O . GLY A 1 207 ? 1.790 -6.697 76.984 1.00 36.50 207 GLY A O 1
ATOM 1553 N N . ASP A 1 208 ? 2.387 -8.845 77.151 1.00 38.88 208 ASP A N 1
ATOM 1554 C CA . ASP A 1 208 ? 1.207 -9.323 76.457 1.00 39.76 208 ASP A CA 1
ATOM 1555 C C . ASP A 1 208 ? -0.042 -8.741 77.102 1.00 45.78 208 ASP A C 1
ATOM 1556 O O . ASP A 1 208 ? -0.897 -8.227 76.418 1.00 52.44 208 ASP A O 1
ATOM 1561 N N . ARG A 1 209 ? -0.130 -8.802 78.425 1.00 59.30 209 ARG A N 1
ATOM 1562 C CA . ARG A 1 209 ? -1.259 -8.223 79.137 1.00 53.67 209 ARG A CA 1
ATOM 1563 C C . ARG A 1 209 ? -1.479 -6.767 78.750 1.00 51.60 209 ARG A C 1
ATOM 1564 O O . ARG A 1 209 ? -2.608 -6.317 78.627 1.00 68.93 209 ARG A O 1
ATOM 1572 N N . ILE A 1 210 ? -0.406 -6.021 78.556 1.00 44.93 210 ILE A N 1
ATOM 1573 C CA . ILE A 1 210 ? -0.548 -4.640 78.105 1.00 52.40 210 ILE A CA 1
ATOM 1574 C C . ILE A 1 210 ? -0.968 -4.543 76.639 1.00 54.41 210 ILE A C 1
ATOM 1575 O O . ILE A 1 210 ? -1.845 -3.762 76.298 1.00 63.14 210 ILE A O 1
ATOM 1580 N N . VAL A 1 211 ? -0.351 -5.340 75.776 1.00 53.43 211 VAL A N 1
ATOM 1581 C CA . VAL A 1 211 ? -0.644 -5.271 74.347 1.00 56.73 211 VAL A CA 1
ATOM 1582 C C . VAL A 1 211 ? -2.080 -5.711 74.024 1.00 61.44 211 VAL A C 1
ATOM 1583 O O . VAL A 1 211 ? -2.771 -5.089 73.207 1.00 64.67 211 VAL A O 1
ATOM 1587 N N . ARG A 1 212 ? -2.499 -6.805 74.651 1.00 63.84 212 ARG A N 1
ATOM 1588 C CA . ARG A 1 212 ? -3.874 -7.283 74.609 1.00 62.96 212 ARG A CA 1
ATOM 1589 C C . ARG A 1 212 ? -4.848 -6.215 75.120 1.00 60.52 212 ARG A C 1
ATOM 1590 O O . ARG A 1 212 ? -6.027 -6.220 74.782 1.00 61.54 212 ARG A O 1
ATOM 1598 N N . ALA A 1 213 ? -4.336 -5.277 75.905 1.00 60.86 213 ALA A N 1
ATOM 1599 C CA . ALA A 1 213 ? -5.157 -4.207 76.463 1.00 67.01 213 ALA A CA 1
ATOM 1600 C C . ALA A 1 213 ? -5.450 -3.043 75.497 1.00 74.30 213 ALA A C 1
ATOM 1601 O O . ALA A 1 213 ? -6.398 -2.279 75.715 1.00 81.79 213 ALA A O 1
ATOM 1603 N N . VAL A 1 214 ? -4.649 -2.907 74.441 1.00 82.50 214 VAL A N 1
ATOM 1604 C CA . VAL A 1 214 ? -4.851 -1.852 73.433 1.00 90.84 214 VAL A CA 1
ATOM 1605 C C . VAL A 1 214 ? -5.991 -2.169 72.435 1.00 115.18 214 VAL A C 1
ATOM 1606 O O . VAL A 1 214 ? -6.139 -3.314 71.991 1.00 122.42 214 VAL A O 1
ATOM 1610 N N . THR A 1 215 ? -6.780 -1.145 72.080 1.00 123.17 215 THR A N 1
ATOM 1611 C CA . THR A 1 215 ? -8.092 -1.329 71.413 1.00 117.09 215 THR A CA 1
ATOM 1612 C C . THR A 1 215 ? -8.070 -1.526 69.880 1.00 107.91 215 THR A C 1
ATOM 1613 O O . THR A 1 215 ? -7.443 -0.763 69.142 1.00 97.89 215 THR A O 1
ATOM 1617 N N . ARG A 1 216 ? -8.831 -2.525 69.427 1.00 103.86 216 ARG A N 1
ATOM 1618 C CA . ARG A 1 216 ? -8.560 -3.261 68.186 1.00 89.72 216 ARG A CA 1
ATOM 1619 C C . ARG A 1 216 ? -8.657 -2.469 66.901 1.00 83.26 216 ARG A C 1
ATOM 1620 O O . ARG A 1 216 ? -7.992 -2.816 65.927 1.00 84.72 216 ARG A O 1
ATOM 1628 N N . MET B 1 1 ? 51.093 -6.644 67.072 1.00 49.65 1 MET B N 1
ATOM 1629 C CA . MET B 1 1 ? 51.394 -7.204 65.714 1.00 60.02 1 MET B CA 1
ATOM 1630 C C . MET B 1 1 ? 52.279 -8.494 65.663 1.00 112.39 1 MET B C 1
ATOM 1631 O O . MET B 1 1 ? 52.721 -8.937 64.560 1.00 105.07 1 MET B O 1
ATOM 1636 N N . SER B 1 2 ? 52.441 -9.141 66.818 1.00 109.62 2 SER B N 1
ATOM 1637 C CA . SER B 1 2 ? 53.201 -10.384 66.907 1.00 102.87 2 SER B CA 1
ATOM 1638 C C . SER B 1 2 ? 52.716 -11.448 65.925 1.00 108.15 2 SER B C 1
ATOM 1639 O O . SER B 1 2 ? 51.547 -11.831 65.940 1.00 103.63 2 SER B O 1
ATOM 1642 N N . GLU B 1 3 ? 53.632 -11.950 65.101 1.00 115.33 3 GLU B N 1
ATOM 1643 C CA . GLU B 1 3 ? 53.397 -13.161 64.322 1.00 116.02 3 GLU B CA 1
ATOM 1644 C C . GLU B 1 3 ? 52.990 -14.332 65.237 1.00 116.41 3 GLU B C 1
ATOM 1645 O O . GLU B 1 3 ? 52.282 -15.245 64.799 1.00 116.63 3 GLU B O 1
ATOM 1651 N N . PRO B 1 4 ? 53.501 -14.345 66.491 1.00 125.68 4 PRO B N 1
ATOM 1652 C CA . PRO B 1 4 ? 53.071 -15.409 67.418 1.00 135.78 4 PRO B CA 1
ATOM 1653 C C . PRO B 1 4 ? 51.586 -15.269 67.679 1.00 139.59 4 PRO B C 1
ATOM 1654 O O . PRO B 1 4 ? 50.836 -16.245 67.647 1.00 128.80 4 PRO B O 1
ATOM 1658 N N . MET B 1 5 ? 51.196 -14.024 67.951 1.00 137.72 5 MET B N 1
ATOM 1659 C CA . MET B 1 5 ? 49.868 -13.671 68.426 1.00 128.25 5 MET B CA 1
ATOM 1660 C C . MET B 1 5 ? 48.828 -13.803 67.328 1.00 124.84 5 MET B C 1
ATOM 1661 O O . MET B 1 5 ? 47.775 -14.411 67.521 1.00 134.55 5 MET B O 1
ATOM 1666 N N . MET B 1 6 ? 49.125 -13.210 66.179 1.00 116.13 6 MET B N 1
ATOM 1667 C CA . MET B 1 6 ? 48.184 -13.179 65.075 1.00 117.54 6 MET B CA 1
ATOM 1668 C C . MET B 1 6 ? 47.673 -14.578 64.739 1.00 115.25 6 MET B C 1
ATOM 1669 O O . MET B 1 6 ? 46.489 -14.757 64.479 1.00 122.20 6 MET B O 1
ATOM 1674 N N . TRP B 1 7 ? 48.561 -15.570 64.759 1.00 112.37 7 TRP B N 1
ATOM 1675 C CA . TRP B 1 7 ? 48.191 -16.935 64.368 1.00 114.24 7 TRP B CA 1
ATOM 1676 C C . TRP B 1 7 ? 47.208 -17.595 65.333 1.00 107.55 7 TRP B C 1
ATOM 1677 O O . TRP B 1 7 ? 46.363 -18.374 64.907 1.00 117.79 7 TRP B O 1
ATOM 1688 N N . LEU B 1 8 ? 47.309 -17.297 66.624 1.00 100.04 8 LEU B N 1
ATOM 1689 C CA . LEU B 1 8 ? 46.292 -17.757 67.568 1.00 102.35 8 LEU B CA 1
ATOM 1690 C C . LEU B 1 8 ? 44.958 -17.076 67.256 1.00 97.45 8 LEU B C 1
ATOM 1691 O O . LEU B 1 8 ? 43.919 -17.732 67.156 1.00 95.55 8 LEU B O 1
ATOM 1696 N N . LEU B 1 9 ? 45.002 -15.756 67.092 1.00 90.10 9 LEU B N 1
ATOM 1697 C CA . LEU B 1 9 ? 43.825 -14.966 66.728 1.00 75.46 9 LEU B CA 1
ATOM 1698 C C . LEU B 1 9 ? 43.195 -15.466 65.422 1.00 77.68 9 LEU B C 1
ATOM 1699 O O . LEU B 1 9 ? 41.978 -15.440 65.246 1.00 79.40 9 LEU B O 1
ATOM 1704 N N . VAL B 1 10 ? 44.042 -15.921 64.508 1.00 81.15 10 VAL B N 1
ATOM 1705 C CA . VAL B 1 10 ? 43.593 -16.505 63.255 1.00 77.02 10 VAL B CA 1
ATOM 1706 C C . VAL B 1 10 ? 43.216 -17.979 63.451 1.00 74.35 10 VAL B C 1
ATOM 1707 O O . VAL B 1 10 ? 42.498 -18.547 62.644 1.00 76.95 10 VAL B O 1
ATOM 1711 N N . ARG B 1 11 ? 43.682 -18.596 64.527 1.00 77.56 11 ARG B N 1
ATOM 1712 C CA . ARG B 1 11 ? 43.126 -19.881 64.908 1.00 76.80 11 ARG B CA 1
ATOM 1713 C C . ARG B 1 11 ? 41.743 -19.659 65.473 1.00 90.72 11 ARG B C 1
ATOM 1714 O O . ARG B 1 11 ? 40.899 -20.545 65.427 1.00 93.58 11 ARG B O 1
ATOM 1722 N N . GLY B 1 12 ? 41.533 -18.476 66.040 1.00 98.14 12 GLY B N 1
ATOM 1723 C CA . GLY B 1 12 ? 40.254 -18.123 66.629 1.00 87.46 12 GLY B CA 1
ATOM 1724 C C . GLY B 1 12 ? 39.145 -17.979 65.602 1.00 68.02 12 GLY B C 1
ATOM 1725 O O . GLY B 1 12 ? 38.050 -18.509 65.788 1.00 61.39 12 GLY B O 1
ATOM 1726 N N . VAL B 1 13 ? 39.427 -17.255 64.520 1.00 54.13 13 VAL B N 1
ATOM 1727 C CA . VAL B 1 13 ? 38.480 -17.140 63.417 1.00 44.25 13 VAL B CA 1
ATOM 1728 C C . VAL B 1 13 ? 37.976 -18.505 62.991 1.00 49.77 13 VAL B C 1
ATOM 1729 O O . VAL B 1 13 ? 36.803 -18.678 62.701 1.00 66.17 13 VAL B O 1
ATOM 1733 N N . TRP B 1 14 ? 38.848 -19.491 62.984 1.00 55.55 14 TRP B N 1
ATOM 1734 C CA . TRP B 1 14 ? 38.405 -20.835 62.698 1.00 65.75 14 TRP B CA 1
ATOM 1735 C C . TRP B 1 14 ? 37.528 -21.352 63.827 1.00 60.91 14 TRP B C 1
ATOM 1736 O O . TRP B 1 14 ? 36.647 -22.166 63.610 1.00 60.14 14 TRP B O 1
ATOM 1747 N N . GLU B 1 15 ? 37.770 -20.872 65.039 1.00 66.00 15 GLU B N 1
ATOM 1748 C CA . GLU B 1 15 ? 37.093 -21.404 66.226 1.00 78.09 15 GLU B CA 1
ATOM 1749 C C . GLU B 1 15 ? 35.599 -21.049 66.258 1.00 65.57 15 GLU B C 1
ATOM 1750 O O . GLU B 1 15 ? 34.744 -21.876 66.593 1.00 63.62 15 GLU B O 1
ATOM 1756 N N . THR B 1 16 ? 35.297 -19.805 65.920 1.00 42.15 16 THR B N 1
ATOM 1757 C CA . THR B 1 16 ? 33.923 -19.363 65.725 1.00 51.16 16 THR B CA 1
ATOM 1758 C C . THR B 1 16 ? 33.213 -20.148 64.609 1.00 45.52 16 THR B C 1
ATOM 1759 O O . THR B 1 16 ? 32.152 -20.763 64.818 1.00 31.37 16 THR B O 1
ATOM 1763 N N . LEU B 1 17 ? 33.818 -20.117 63.427 1.00 41.38 17 LEU B N 1
ATOM 1764 C CA . LEU B 1 17 ? 33.239 -20.726 62.254 1.00 36.66 17 LEU B CA 1
ATOM 1765 C C . LEU B 1 17 ? 32.832 -22.145 62.548 1.00 38.21 17 LEU B C 1
ATOM 1766 O O . LEU B 1 17 ? 31.671 -22.502 62.421 1.00 48.66 17 LEU B O 1
ATOM 1771 N N . ALA B 1 18 ? 33.779 -22.957 62.977 1.00 29.43 18 ALA B N 1
ATOM 1772 C CA . ALA B 1 18 ? 33.449 -24.315 63.352 1.00 46.85 18 ALA B CA 1
ATOM 1773 C C . ALA B 1 18 ? 32.290 -24.310 64.337 1.00 49.59 18 ALA B C 1
ATOM 1774 O O . ALA B 1 18 ? 31.275 -24.969 64.099 1.00 48.39 18 ALA B O 1
ATOM 1776 N N . MET B 1 19 ? 32.432 -23.551 65.428 1.00 56.87 19 MET B N 1
ATOM 1777 C CA . MET B 1 19 ? 31.358 -23.434 66.424 1.00 60.78 19 MET B CA 1
ATOM 1778 C C . MET B 1 19 ? 30.021 -22.941 65.852 1.00 50.44 19 MET B C 1
ATOM 1779 O O . MET B 1 19 ? 28.981 -23.540 66.128 1.00 51.42 19 MET B O 1
ATOM 1784 N N . THR B 1 20 ? 30.034 -21.852 65.081 1.00 18.82 20 THR B N 1
ATOM 1785 C CA . THR B 1 20 ? 28.780 -21.329 64.518 1.00 33.40 20 THR B CA 1
ATOM 1786 C C . THR B 1 20 ? 27.984 -22.334 63.660 1.00 41.92 20 THR B C 1
ATOM 1787 O O . THR B 1 20 ? 26.821 -22.641 63.938 1.00 40.91 20 THR B O 1
ATOM 1791 N N . PHE B 1 21 ? 28.634 -22.833 62.618 1.00 40.04 21 PHE B N 1
ATOM 1792 C CA . PHE B 1 21 ? 28.016 -23.700 61.649 1.00 33.45 21 PHE B CA 1
ATOM 1793 C C . PHE B 1 21 ? 27.774 -25.107 62.180 1.00 44.30 21 PHE B C 1
ATOM 1794 O O . PHE B 1 21 ? 26.756 -25.698 61.874 1.00 51.50 21 PHE B O 1
ATOM 1802 N N . VAL B 1 22 ? 28.677 -25.686 62.956 1.00 31.34 22 VAL B N 1
ATOM 1803 C CA . VAL B 1 22 ? 28.375 -27.054 63.342 1.00 44.41 22 VAL B CA 1
ATOM 1804 C C . VAL B 1 22 ? 27.124 -27.093 64.210 1.00 52.74 22 VAL B C 1
ATOM 1805 O O . VAL B 1 22 ? 26.325 -28.032 64.113 1.00 49.88 22 VAL B O 1
ATOM 1809 N N . SER B 1 23 ? 26.965 -26.072 65.052 1.00 57.69 23 SER B N 1
ATOM 1810 C CA . SER B 1 23 ? 25.777 -25.910 65.896 1.00 57.21 23 SER B CA 1
ATOM 1811 C C . SER B 1 23 ? 24.554 -25.613 65.034 1.00 58.43 23 SER B C 1
ATOM 1812 O O . SER B 1 23 ? 23.474 -26.202 65.207 1.00 55.11 23 SER B O 1
ATOM 1815 N N . GLY B 1 24 ? 24.748 -24.675 64.109 1.00 52.34 24 GLY B N 1
ATOM 1816 C CA . GLY B 1 24 ? 23.724 -24.279 63.163 1.00 37.52 24 GLY B CA 1
ATOM 1817 C C . GLY B 1 24 ? 23.212 -25.509 62.477 1.00 28.03 24 GLY B C 1
ATOM 1818 O O . GLY B 1 24 ? 22.018 -25.745 62.426 1.00 36.34 24 GLY B O 1
ATOM 1819 N N . PHE B 1 25 ? 24.139 -26.314 61.982 1.00 40.73 25 PHE B N 1
ATOM 1820 C CA . PHE B 1 25 ? 23.808 -27.590 61.385 1.00 32.75 25 PHE B CA 1
ATOM 1821 C C . PHE B 1 25 ? 23.009 -28.508 62.310 1.00 25.20 25 PHE B C 1
ATOM 1822 O O . PHE B 1 25 ? 21.925 -28.955 61.958 1.00 40.01 25 PHE B O 1
ATOM 1830 N N . PHE B 1 26 ? 23.536 -28.809 63.486 1.00 35.98 26 PHE B N 1
ATOM 1831 C CA . PHE B 1 26 ? 22.816 -29.724 64.364 1.00 51.29 26 PHE B CA 1
ATOM 1832 C C . PHE B 1 26 ? 21.550 -29.126 64.895 1.00 54.57 26 PHE B C 1
ATOM 1833 O O . PHE B 1 26 ? 20.595 -29.848 65.197 1.00 56.58 26 PHE B O 1
ATOM 1841 N N . GLY B 1 27 ? 21.553 -27.806 65.026 1.00 40.21 27 GLY B N 1
ATOM 1842 C CA . GLY B 1 27 ? 20.372 -27.111 65.485 1.00 52.20 27 GLY B CA 1
ATOM 1843 C C . GLY B 1 27 ? 19.193 -27.421 64.588 1.00 48.42 27 GLY B C 1
ATOM 1844 O O . GLY B 1 27 ? 18.101 -27.766 65.063 1.00 43.63 27 GLY B O 1
ATOM 1845 N N . PHE B 1 28 ? 19.426 -27.282 63.284 1.00 43.08 28 PHE B N 1
ATOM 1846 C CA . PHE B 1 28 ? 18.412 -27.537 62.286 1.00 36.38 28 PHE B CA 1
ATOM 1847 C C . PHE B 1 28 ? 18.013 -29.005 62.291 1.00 40.61 28 PHE B C 1
ATOM 1848 O O . PHE B 1 28 ? 16.830 -29.299 62.367 1.00 44.79 28 PHE B O 1
ATOM 1856 N N . VAL B 1 29 ? 18.977 -29.924 62.307 1.00 32.89 29 VAL B N 1
ATOM 1857 C CA . VAL B 1 29 ? 18.638 -31.349 62.403 1.00 30.73 29 VAL B CA 1
ATOM 1858 C C . VAL B 1 29 ? 17.531 -31.614 63.439 1.00 38.77 29 VAL B C 1
ATOM 1859 O O . VAL B 1 29 ? 16.612 -32.408 63.187 1.00 44.09 29 VAL B O 1
ATOM 1863 N N . ILE B 1 30 ? 17.636 -30.972 64.602 1.00 39.67 30 ILE B N 1
ATOM 1864 C CA . ILE B 1 30 ? 16.576 -31.000 65.607 1.00 38.47 30 ILE B CA 1
ATOM 1865 C C . ILE B 1 30 ? 15.487 -29.972 65.347 1.00 47.80 30 ILE B C 1
ATOM 1866 O O . ILE B 1 30 ? 14.300 -30.263 65.513 1.00 48.19 30 ILE B O 1
ATOM 1871 N N . GLY B 1 31 ? 15.896 -28.764 64.960 1.00 64.38 31 GLY B N 1
ATOM 1872 C CA . GLY B 1 31 ? 14.971 -27.650 64.807 1.00 72.24 31 GLY B CA 1
ATOM 1873 C C . GLY B 1 31 ? 13.950 -27.821 63.697 1.00 70.73 31 GLY B C 1
ATOM 1874 O O . GLY B 1 31 ? 12.785 -27.446 63.861 1.00 62.33 31 GLY B O 1
ATOM 1875 N N . LEU B 1 32 ? 14.397 -28.386 62.570 1.00 73.04 32 LEU B N 1
ATOM 1876 C CA . LEU B 1 32 ? 13.578 -28.514 61.359 1.00 54.33 32 LEU B CA 1
ATOM 1877 C C . LEU B 1 32 ? 12.438 -29.525 61.490 1.00 43.68 32 LEU B C 1
ATOM 1878 O O . LEU B 1 32 ? 11.294 -29.175 61.234 1.00 55.19 32 LEU B O 1
ATOM 1883 N N . PRO B 1 33 ? 12.736 -30.768 61.897 1.00 34.79 33 PRO B N 1
ATOM 1884 C CA . PRO B 1 33 ? 11.682 -31.736 62.247 1.00 42.04 33 PRO B CA 1
ATOM 1885 C C . PRO B 1 33 ? 10.709 -31.240 63.326 1.00 63.18 33 PRO B C 1
ATOM 1886 O O . PRO B 1 33 ? 9.493 -31.379 63.200 1.00 69.58 33 PRO B O 1
ATOM 1890 N N . VAL B 1 34 ? 11.241 -30.662 64.390 1.00 75.60 34 VAL B N 1
ATOM 1891 C CA . VAL B 1 34 ? 10.387 -30.166 65.457 1.00 76.00 34 VAL B CA 1
ATOM 1892 C C . VAL B 1 34 ? 9.473 -29.048 64.920 1.00 69.35 34 VAL B C 1
ATOM 1893 O O . VAL B 1 34 ? 8.268 -29.034 65.204 1.00 79.83 34 VAL B O 1
ATOM 1897 N N . GLY B 1 35 ? 10.034 -28.152 64.108 1.00 51.57 35 GLY B N 1
ATOM 1898 C CA . GLY B 1 35 ? 9.260 -27.099 63.458 1.00 48.43 35 GLY B CA 1
ATOM 1899 C C . GLY B 1 35 ? 8.064 -27.538 62.616 1.00 52.33 35 GLY B C 1
ATOM 1900 O O . GLY B 1 35 ? 6.982 -26.942 62.711 1.00 46.03 35 GLY B O 1
ATOM 1901 N N . VAL B 1 36 ? 8.244 -28.565 61.783 1.00 56.20 36 VAL B N 1
ATOM 1902 C CA . VAL B 1 36 ? 7.119 -29.081 61.009 1.00 51.57 36 VAL B CA 1
ATOM 1903 C C . VAL B 1 36 ? 6.165 -29.775 61.948 1.00 42.00 36 VAL B C 1
ATOM 1904 O O . VAL B 1 36 ? 4.967 -29.776 61.720 1.00 57.78 36 VAL B O 1
ATOM 1908 N N . LEU B 1 37 ? 6.686 -30.361 63.013 1.00 30.18 37 LEU B N 1
ATOM 1909 C CA . LEU B 1 37 ? 5.802 -31.009 63.965 1.00 45.69 37 LEU B CA 1
ATOM 1910 C C . LEU B 1 37 ? 4.868 -29.985 64.584 1.00 52.47 37 LEU B C 1
ATOM 1911 O O . LEU B 1 37 ? 3.660 -30.218 64.650 1.00 55.55 37 LEU B O 1
ATOM 1916 N N . LEU B 1 38 ? 5.411 -28.845 65.009 1.00 52.11 38 LEU B N 1
ATOM 1917 C CA . LEU B 1 38 ? 4.560 -27.787 65.546 1.00 54.40 38 LEU B CA 1
ATOM 1918 C C . LEU B 1 38 ? 3.496 -27.378 64.509 1.00 57.57 38 LEU B C 1
ATOM 1919 O O . LEU B 1 38 ? 2.296 -27.535 64.752 1.00 61.49 38 LEU B O 1
ATOM 1924 N N . TYR B 1 39 ? 3.955 -26.906 63.346 1.00 56.41 39 TYR B N 1
ATOM 1925 C CA . TYR B 1 39 ? 3.092 -26.361 62.286 1.00 65.04 39 TYR B CA 1
ATOM 1926 C C . TYR B 1 39 ? 1.895 -27.216 61.972 1.00 59.51 39 TYR B C 1
ATOM 1927 O O . TYR B 1 39 ? 0.755 -26.771 62.038 1.00 54.97 39 TYR B O 1
ATOM 1936 N N . VAL B 1 40 ? 2.201 -28.425 61.531 1.00 58.53 40 VAL B N 1
ATOM 1937 C CA . VAL B 1 40 ? 1.206 -29.352 61.073 1.00 61.02 40 VAL B CA 1
ATOM 1938 C C . VAL B 1 40 ? 0.289 -29.739 62.230 1.00 67.31 40 VAL B C 1
ATOM 1939 O O . VAL B 1 40 ? -0.848 -30.134 62.018 1.00 82.02 40 VAL B O 1
ATOM 1943 N N . THR B 1 41 ? 0.774 -29.625 63.459 1.00 58.77 41 THR B N 1
ATOM 1944 C CA . THR B 1 41 ? -0.019 -30.078 64.599 1.00 61.03 41 THR B CA 1
ATOM 1945 C C . THR B 1 41 ? -0.977 -28.999 65.126 1.00 56.90 41 THR B C 1
ATOM 1946 O O . THR B 1 41 ? -1.901 -29.304 65.886 1.00 59.39 41 THR B O 1
ATOM 1950 N N . ARG B 1 42 ? -0.772 -27.757 64.685 1.00 55.49 42 ARG B N 1
ATOM 1951 C CA . ARG B 1 42 ? -1.666 -26.627 64.978 1.00 57.64 42 ARG B CA 1
ATOM 1952 C C . ARG B 1 42 ? -3.127 -26.959 64.564 1.00 95.44 42 ARG B C 1
ATOM 1953 O O . ARG B 1 42 ? -3.349 -27.834 63.713 1.00 85.25 42 ARG B O 1
ATOM 1961 N N . PRO B 1 43 ? -4.125 -26.271 65.171 1.00 98.55 43 PRO B N 1
ATOM 1962 C CA . PRO B 1 43 ? -5.548 -26.618 64.990 1.00 98.28 43 PRO B CA 1
ATOM 1963 C C . PRO B 1 43 ? -6.051 -26.783 63.537 1.00 91.44 43 PRO B C 1
ATOM 1964 O O . PRO B 1 43 ? -6.655 -27.817 63.209 1.00 84.32 43 PRO B O 1
ATOM 1968 N N . GLY B 1 44 ? -5.777 -25.815 62.670 1.00 81.54 44 GLY B N 1
ATOM 1969 C CA . GLY B 1 44 ? -6.274 -25.899 61.309 1.00 80.13 44 GLY B CA 1
ATOM 1970 C C . GLY B 1 44 ? -5.578 -26.956 60.461 1.00 79.30 44 GLY B C 1
ATOM 1971 O O . GLY B 1 44 ? -6.117 -27.422 59.452 1.00 66.61 44 GLY B O 1
ATOM 1972 N N . GLN B 1 45 ? -4.382 -27.353 60.887 1.00 87.80 45 GLN B N 1
ATOM 1973 C CA . GLN B 1 45 ? -3.445 -28.049 60.006 1.00 82.56 45 GLN B CA 1
ATOM 1974 C C . GLN B 1 45 ? -3.643 -29.572 59.963 1.00 81.73 45 GLN B C 1
ATOM 1975 O O . GLN B 1 45 ? -4.600 -30.101 60.537 1.00 89.37 45 GLN B O 1
ATOM 1981 N N . ILE B 1 46 ? -2.729 -30.260 59.279 1.00 72.43 46 ILE B N 1
ATOM 1982 C CA . ILE B 1 46 ? -2.798 -31.713 59.022 1.00 74.92 46 ILE B CA 1
ATOM 1983 C C . ILE B 1 46 ? -3.047 -32.666 60.222 1.00 91.24 46 ILE B C 1
ATOM 1984 O O . ILE B 1 46 ? -4.125 -33.247 60.343 1.00 84.87 46 ILE B O 1
ATOM 1989 N N . ILE B 1 47 ? -2.059 -32.835 61.095 1.00 100.29 47 ILE B N 1
ATOM 1990 C CA . ILE B 1 47 ? -2.169 -33.795 62.195 1.00 109.60 47 ILE B CA 1
ATOM 1991 C C . ILE B 1 47 ? -3.049 -33.285 63.348 1.00 97.78 47 ILE B C 1
ATOM 1992 O O . ILE B 1 47 ? -3.799 -34.046 63.956 1.00 100.46 47 ILE B O 1
ATOM 1997 N N . ALA B 1 48 ? -2.928 -31.996 63.647 1.00 89.07 48 ALA B N 1
ATOM 1998 C CA . ALA B 1 48 ? -3.848 -31.280 64.535 1.00 80.13 48 ALA B CA 1
ATOM 1999 C C . ALA B 1 48 ? -4.134 -31.896 65.919 1.00 94.25 48 ALA B C 1
ATOM 2000 O O . ALA B 1 48 ? -5.295 -32.096 66.271 1.00 97.00 48 ALA B O 1
ATOM 2002 N N . ASN B 1 49 ? -3.097 -32.176 66.712 1.00 101.52 49 ASN B N 1
ATOM 2003 C CA . ASN B 1 49 ? -3.309 -32.434 68.139 1.00 97.31 49 ASN B CA 1
ATOM 2004 C C . ASN B 1 49 ? -3.081 -31.150 68.909 1.00 91.51 49 ASN B C 1
ATOM 2005 O O . ASN B 1 49 ? -1.946 -30.716 69.036 1.00 94.64 49 ASN B O 1
ATOM 2010 N N . ALA B 1 50 ? -4.133 -30.540 69.439 1.00 95.47 50 ALA B N 1
ATOM 2011 C CA . ALA B 1 50 ? -3.926 -29.322 70.220 1.00 97.16 50 ALA B CA 1
ATOM 2012 C C . ALA B 1 50 ? -3.289 -29.664 71.564 1.00 92.52 50 ALA B C 1
ATOM 2013 O O . ALA B 1 50 ? -2.702 -28.807 72.222 1.00 80.25 50 ALA B O 1
ATOM 2015 N N . LYS B 1 51 ? -3.401 -30.931 71.955 1.00 96.45 51 LYS B N 1
ATOM 2016 C CA . LYS B 1 51 ? -2.749 -31.414 73.165 1.00 102.25 51 LYS B CA 1
ATOM 2017 C C . LYS B 1 51 ? -1.254 -31.702 72.948 1.00 99.99 51 LYS B C 1
ATOM 2018 O O . LYS B 1 51 ? -0.435 -31.443 73.832 1.00 106.57 51 LYS B O 1
ATOM 2024 N N . LEU B 1 52 ? -0.896 -32.234 71.782 1.00 90.38 52 LEU B N 1
ATOM 2025 C CA . LEU B 1 52 ? 0.519 -32.426 71.441 1.00 86.30 52 LEU B CA 1
ATOM 2026 C C . LEU B 1 52 ? 1.261 -31.114 71.145 1.00 88.51 52 LEU B C 1
ATOM 2027 O O . LEU B 1 52 ? 2.435 -30.960 71.482 1.00 85.21 52 LEU B O 1
ATOM 2032 N N . TYR B 1 53 ? 0.574 -30.181 70.496 1.00 87.79 53 TYR B N 1
ATOM 2033 C CA . TYR B 1 53 ? 1.136 -28.864 70.218 1.00 76.67 53 TYR B CA 1
ATOM 2034 C C . TYR B 1 53 ? 1.320 -28.062 71.497 1.00 71.52 53 TYR B C 1
ATOM 2035 O O . TYR B 1 53 ? 2.259 -27.276 71.607 1.00 71.93 53 TYR B O 1
ATOM 2044 N N . ARG B 1 54 ? 0.420 -28.247 72.457 1.00 67.95 54 ARG B N 1
ATOM 2045 C CA . ARG B 1 54 ? 0.567 -27.575 73.740 1.00 80.56 54 ARG B CA 1
ATOM 2046 C C . ARG B 1 54 ? 1.865 -28.019 74.437 1.00 78.84 54 ARG B C 1
ATOM 2047 O O . ARG B 1 54 ? 2.658 -27.182 74.892 1.00 66.24 54 ARG B O 1
ATOM 2055 N N . THR B 1 55 ? 2.080 -29.333 74.500 1.00 71.21 55 THR B N 1
ATOM 2056 C CA . THR B 1 55 ? 3.311 -29.918 75.040 1.00 62.65 55 THR B CA 1
ATOM 2057 C C . THR B 1 55 ? 4.603 -29.452 74.345 1.00 65.55 55 THR B C 1
ATOM 2058 O O . THR B 1 55 ? 5.501 -28.898 74.990 1.00 59.40 55 THR B O 1
ATOM 2062 N N . VAL B 1 56 ? 4.695 -29.677 73.037 1.00 56.17 56 VAL B N 1
ATOM 2063 C CA . VAL B 1 56 ? 5.912 -29.354 72.296 1.00 54.27 56 VAL B CA 1
ATOM 2064 C C . VAL B 1 56 ? 6.246 -27.863 72.273 1.00 57.23 56 VAL B C 1
ATOM 2065 O O . VAL B 1 56 ? 7.421 -27.463 72.352 1.00 51.26 56 VAL B O 1
ATOM 2069 N N . SER B 1 57 ? 5.209 -27.044 72.178 1.00 55.72 57 SER B N 1
ATOM 2070 C CA . SER B 1 57 ? 5.401 -25.608 72.140 1.00 59.93 57 SER B CA 1
ATOM 2071 C C . SER B 1 57 ? 5.882 -25.115 73.526 1.00 62.23 57 SER B C 1
ATOM 2072 O O . SER B 1 57 ? 6.673 -24.169 73.613 1.00 55.83 57 SER B O 1
ATOM 2075 N N . ALA B 1 58 ? 5.443 -25.791 74.594 1.00 64.84 58 ALA B N 1
ATOM 2076 C CA . ALA B 1 58 ? 5.970 -25.542 75.945 1.00 61.14 58 ALA B CA 1
ATOM 2077 C C . ALA B 1 58 ? 7.455 -25.889 76.069 1.00 63.92 58 ALA B C 1
ATOM 2078 O O . ALA B 1 58 ? 8.271 -25.031 76.434 1.00 71.66 58 ALA B O 1
ATOM 2080 N N . ILE B 1 59 ? 7.817 -27.135 75.755 1.00 62.05 59 ILE B N 1
ATOM 2081 C CA . ILE B 1 59 ? 9.239 -27.493 75.718 1.00 54.22 59 ILE B CA 1
ATOM 2082 C C . ILE B 1 59 ? 9.980 -26.424 74.930 1.00 47.87 59 ILE B C 1
ATOM 2083 O O . ILE B 1 59 ? 10.869 -25.769 75.460 1.00 45.48 59 ILE B O 1
ATOM 2088 N N . VAL B 1 60 ? 9.552 -26.182 73.698 1.00 45.33 60 VAL B N 1
ATOM 2089 C CA . VAL B 1 60 ? 10.175 -25.135 72.893 1.00 46.46 60 VAL B CA 1
ATOM 2090 C C . VAL B 1 60 ? 10.364 -23.815 73.647 1.00 53.20 60 VAL B C 1
ATOM 2091 O O . VAL B 1 60 ? 11.447 -23.217 73.609 1.00 49.26 60 VAL B O 1
ATOM 2095 N N . ASN B 1 61 ? 9.317 -23.374 74.339 1.00 50.80 61 ASN B N 1
ATOM 2096 C CA . ASN B 1 61 ? 9.339 -22.073 75.002 1.00 50.31 61 ASN B CA 1
ATOM 2097 C C . ASN B 1 61 ? 10.231 -21.965 76.224 1.00 46.44 61 ASN B C 1
ATOM 2098 O O . ASN B 1 61 ? 10.998 -21.008 76.347 1.00 48.19 61 ASN B O 1
ATOM 2103 N N . ILE B 1 62 ? 10.132 -22.916 77.143 1.00 47.89 62 ILE B N 1
ATOM 2104 C CA . ILE B 1 62 ? 10.923 -22.779 78.352 1.00 52.87 62 ILE B CA 1
ATOM 2105 C C . ILE B 1 62 ? 12.400 -22.764 77.981 1.00 46.80 62 ILE B C 1
ATOM 2106 O O . ILE B 1 62 ? 13.190 -22.055 78.600 1.00 50.76 62 ILE B O 1
ATOM 2111 N N . PHE B 1 63 ? 12.767 -23.500 76.937 1.00 45.85 63 PHE B N 1
ATOM 2112 C CA . PHE B 1 63 ? 14.161 -23.523 76.504 1.00 46.86 63 PHE B CA 1
ATOM 2113 C C . PHE B 1 63 ? 14.574 -22.210 75.878 1.00 40.93 63 PHE B C 1
ATOM 2114 O O . PHE B 1 63 ? 15.723 -21.812 75.989 1.00 45.83 63 PHE B O 1
ATOM 2122 N N . ARG B 1 64 ? 13.648 -21.547 75.202 1.00 41.86 64 ARG B N 1
ATOM 2123 C CA . ARG B 1 64 ? 13.967 -20.282 74.585 1.00 39.22 64 ARG B CA 1
ATOM 2124 C C . ARG B 1 64 ? 14.119 -19.225 75.634 1.00 36.74 64 ARG B C 1
ATOM 2125 O O . ARG B 1 64 ? 14.872 -18.287 75.442 1.00 51.89 64 ARG B O 1
ATOM 2133 N N . SER B 1 65 ? 13.418 -19.390 76.751 1.00 42.46 65 SER B N 1
ATOM 2134 C CA . SER B 1 65 ? 13.449 -18.413 77.845 1.00 52.47 65 SER B CA 1
ATOM 2135 C C . SER B 1 65 ? 14.815 -18.305 78.525 1.00 52.63 65 SER B C 1
ATOM 2136 O O . SER B 1 65 ? 15.279 -17.202 78.812 1.00 61.49 65 SER B O 1
ATOM 2139 N N . ILE B 1 66 ? 15.447 -19.451 78.786 1.00 45.61 66 ILE B N 1
ATOM 2140 C CA . ILE B 1 66 ? 16.766 -19.501 79.430 1.00 34.52 66 ILE B CA 1
ATOM 2141 C C . ILE B 1 66 ? 17.757 -18.691 78.651 1.00 38.35 66 ILE B C 1
ATOM 2142 O O . ILE B 1 66 ? 17.971 -18.959 77.464 1.00 31.97 66 ILE B O 1
ATOM 2147 N N . PRO B 1 67 ? 18.349 -17.671 79.299 1.00 42.23 67 PRO B N 1
ATOM 2148 C CA . PRO B 1 67 ? 19.358 -16.894 78.558 1.00 43.12 67 PRO B CA 1
ATOM 2149 C C . PRO B 1 67 ? 20.517 -17.807 78.256 1.00 42.82 67 PRO B C 1
ATOM 2150 O O . PRO B 1 67 ? 20.649 -18.813 78.935 1.00 50.68 67 PRO B O 1
ATOM 2154 N N . PHE B 1 68 ? 21.320 -17.504 77.251 1.00 43.98 68 PHE B N 1
ATOM 2155 C CA . PHE B 1 68 ? 22.260 -18.515 76.791 1.00 51.93 68 PHE B CA 1
ATOM 2156 C C . PHE B 1 68 ? 23.385 -18.869 77.783 1.00 63.21 68 PHE B C 1
ATOM 2157 O O . PHE B 1 68 ? 23.557 -20.054 78.091 1.00 68.55 68 PHE B O 1
ATOM 2165 N N . ILE B 1 69 ? 24.145 -17.893 78.290 1.00 56.59 69 ILE B N 1
ATOM 2166 C CA . ILE B 1 69 ? 25.121 -18.253 79.323 1.00 50.82 69 ILE B CA 1
ATOM 2167 C C . ILE B 1 69 ? 24.553 -19.027 80.483 1.00 38.25 69 ILE B C 1
ATOM 2168 O O . ILE B 1 69 ? 25.176 -19.948 80.977 1.00 52.24 69 ILE B O 1
ATOM 2173 N N . ILE B 1 70 ? 23.385 -18.651 80.950 1.00 20.57 70 ILE B N 1
ATOM 2174 C CA . ILE B 1 70 ? 22.832 -19.410 82.039 1.00 27.66 70 ILE B CA 1
ATOM 2175 C C . ILE B 1 70 ? 22.609 -20.847 81.586 1.00 38.27 70 ILE B C 1
ATOM 2176 O O . ILE B 1 70 ? 22.790 -21.765 82.362 1.00 46.46 70 ILE B O 1
ATOM 2181 N N . LEU B 1 71 ? 22.235 -21.042 80.324 1.00 52.25 71 LEU B N 1
ATOM 2182 C CA . LEU B 1 71 ? 22.062 -22.383 79.759 1.00 60.58 71 LEU B CA 1
ATOM 2183 C C . LEU B 1 71 ? 23.382 -23.103 79.544 1.00 63.56 71 LEU B C 1
ATOM 2184 O O . LEU B 1 71 ? 23.467 -24.327 79.676 1.00 58.97 71 LEU B O 1
ATOM 2189 N N . LEU B 1 72 ? 24.391 -22.321 79.176 1.00 56.27 72 LEU B N 1
ATOM 2190 C CA . LEU B 1 72 ? 25.721 -22.826 78.865 1.00 61.25 72 LEU B CA 1
ATOM 2191 C C . LEU B 1 72 ? 26.400 -23.398 80.124 1.00 60.98 72 LEU B C 1
ATOM 2192 O O . LEU B 1 72 ? 26.886 -24.545 80.140 1.00 55.62 72 LEU B O 1
ATOM 2197 N N . VAL B 1 73 ? 26.395 -22.564 81.167 1.00 54.60 73 VAL B N 1
ATOM 2198 C CA . VAL B 1 73 ? 26.860 -22.885 82.511 1.00 45.62 73 VAL B CA 1
ATOM 2199 C C . VAL B 1 73 ? 26.101 -24.018 83.175 1.00 48.86 73 VAL B C 1
ATOM 2200 O O . VAL B 1 73 ? 26.699 -24.963 83.692 1.00 62.37 73 VAL B O 1
ATOM 2204 N N . TRP B 1 74 ? 24.781 -23.889 83.196 1.00 32.58 74 TRP B N 1
ATOM 2205 C CA . TRP B 1 74 ? 23.925 -24.860 83.838 1.00 33.29 74 TRP B CA 1
ATOM 2206 C C . TRP B 1 74 ? 24.145 -26.202 83.172 1.00 44.25 74 TRP B C 1
ATOM 2207 O O . TRP B 1 74 ? 23.968 -27.247 83.797 1.00 54.42 74 TRP B O 1
ATOM 2218 N N . MET B 1 75 ? 24.572 -26.175 81.910 1.00 57.77 75 MET B N 1
ATOM 2219 C CA . MET B 1 75 ? 24.685 -27.403 81.094 1.00 64.32 75 MET B CA 1
ATOM 2220 C C . MET B 1 75 ? 25.962 -28.248 81.226 1.00 53.17 75 MET B C 1
ATOM 2221 O O . MET B 1 75 ? 25.971 -29.423 80.842 1.00 36.87 75 MET B O 1
ATOM 2226 N N . ILE B 1 76 ? 27.002 -27.655 81.809 1.00 55.09 76 ILE B N 1
ATOM 2227 C CA . ILE B 1 76 ? 28.349 -28.236 81.928 1.00 43.66 76 ILE B CA 1
ATOM 2228 C C . ILE B 1 76 ? 28.408 -29.725 82.338 1.00 40.22 76 ILE B C 1
ATOM 2229 O O . ILE B 1 76 ? 29.034 -30.535 81.656 1.00 26.66 76 ILE B O 1
ATOM 2234 N N . PRO B 1 77 ? 27.747 -30.089 83.446 1.00 43.71 77 PRO B N 1
ATOM 2235 C CA . PRO B 1 77 ? 27.727 -31.512 83.792 1.00 44.16 77 PRO B CA 1
ATOM 2236 C C . PRO B 1 77 ? 27.300 -32.360 82.604 1.00 55.74 77 PRO B C 1
ATOM 2237 O O . PRO B 1 77 ? 27.937 -33.368 82.301 1.00 59.51 77 PRO B O 1
ATOM 2241 N N . PHE B 1 78 ? 26.242 -31.930 81.926 1.00 58.18 78 PHE B N 1
ATOM 2242 C CA . PHE B 1 78 ? 25.675 -32.673 80.815 1.00 56.54 78 PHE B CA 1
ATOM 2243 C C . PHE B 1 78 ? 26.626 -32.596 79.619 1.00 54.76 78 PHE B C 1
ATOM 2244 O O . PHE B 1 78 ? 26.931 -33.613 78.995 1.00 50.71 78 PHE B O 1
ATOM 2252 N N . THR B 1 79 ? 27.123 -31.395 79.325 1.00 51.20 79 THR B N 1
ATOM 2253 C CA . THR B 1 79 ? 28.059 -31.204 78.218 1.00 45.21 79 THR B CA 1
ATOM 2254 C C . THR B 1 79 ? 29.176 -32.210 78.371 1.00 49.80 79 THR B C 1
ATOM 2255 O O . THR B 1 79 ? 29.598 -32.862 77.419 1.00 43.93 79 THR B O 1
ATOM 2259 N N . ARG B 1 80 ? 29.668 -32.288 79.605 1.00 59.24 80 ARG B N 1
ATOM 2260 C CA . ARG B 1 80 ? 30.763 -33.171 79.986 1.00 62.58 80 ARG B CA 1
ATOM 2261 C C . ARG B 1 80 ? 30.400 -34.640 79.797 1.00 65.53 80 ARG B C 1
ATOM 2262 O O . ARG B 1 80 ? 31.025 -35.342 79.002 1.00 60.20 80 ARG B O 1
ATOM 2270 N N . VAL B 1 81 ? 29.352 -35.082 80.480 1.00 62.86 81 VAL B N 1
ATOM 2271 C CA . VAL B 1 81 ? 28.899 -36.458 80.343 1.00 65.91 81 VAL B CA 1
ATOM 2272 C C . VAL B 1 81 ? 28.759 -36.857 78.874 1.00 64.58 81 VAL B C 1
ATOM 2273 O O . VAL B 1 81 ? 28.862 -38.037 78.523 1.00 65.17 81 VAL B O 1
ATOM 2277 N N . ILE B 1 82 ? 28.521 -35.866 78.021 1.00 58.68 82 ILE B N 1
ATOM 2278 C CA . ILE B 1 82 ? 28.451 -36.103 76.576 1.00 78.31 82 ILE B CA 1
ATOM 2279 C C . ILE B 1 82 ? 29.829 -36.185 75.901 1.00 70.98 82 ILE B C 1
ATOM 2280 O O . ILE B 1 82 ? 30.212 -37.231 75.383 1.00 74.60 82 ILE B O 1
ATOM 2285 N N . VAL B 1 83 ? 30.553 -35.072 75.906 1.00 58.56 83 VAL B N 1
ATOM 2286 C CA . VAL B 1 83 ? 31.837 -34.966 75.221 1.00 68.43 83 VAL B CA 1
ATOM 2287 C C . VAL B 1 83 ? 32.979 -35.580 76.041 1.00 70.74 83 VAL B C 1
ATOM 2288 O O . VAL B 1 83 ? 33.990 -36.042 75.496 1.00 68.21 83 VAL B O 1
ATOM 2292 N N . GLY B 1 84 ? 32.810 -35.567 77.359 1.00 74.60 84 GLY B N 1
ATOM 2293 C CA . GLY B 1 84 ? 33.860 -35.978 78.273 1.00 86.77 84 GLY B CA 1
ATOM 2294 C C . GLY B 1 84 ? 34.677 -34.792 78.746 1.00 87.29 84 GLY B C 1
ATOM 2295 O O . GLY B 1 84 ? 35.421 -34.892 79.723 1.00 88.37 84 GLY B O 1
ATOM 2296 N N . THR B 1 85 ? 34.536 -33.668 78.046 1.00 82.66 85 THR B N 1
ATOM 2297 C CA . THR B 1 85 ? 35.289 -32.458 78.354 1.00 78.00 85 THR B CA 1
ATOM 2298 C C . THR B 1 85 ? 34.293 -31.348 78.661 1.00 84.33 85 THR B C 1
ATOM 2299 O O . THR B 1 85 ? 33.082 -31.573 78.661 1.00 88.49 85 THR B O 1
ATOM 2303 N N . SER B 1 86 ? 34.800 -30.159 78.958 1.00 79.81 86 SER B N 1
ATOM 2304 C CA . SER B 1 86 ? 33.957 -28.984 79.049 1.00 73.32 86 SER B CA 1
ATOM 2305 C C . SER B 1 86 ? 34.589 -27.837 78.271 1.00 63.65 86 SER B C 1
ATOM 2306 O O . SER B 1 86 ? 33.958 -27.264 77.398 1.00 79.02 86 SER B O 1
ATOM 2309 N N . ILE B 1 87 ? 35.799 -27.441 78.636 1.00 59.51 87 ILE B N 1
ATOM 2310 C CA . ILE B 1 87 ? 36.486 -26.418 77.857 1.00 75.29 87 ILE B CA 1
ATOM 2311 C C . ILE B 1 87 ? 36.688 -26.884 76.417 1.00 71.36 87 ILE B C 1
ATOM 2312 O O . ILE B 1 87 ? 36.809 -28.082 76.171 1.00 66.98 87 ILE B O 1
ATOM 2317 N N . GLY B 1 88 ? 36.698 -25.940 75.474 1.00 68.64 88 GLY B N 1
ATOM 2318 C CA . GLY B 1 88 ? 36.973 -26.240 74.078 1.00 73.08 88 GLY B CA 1
ATOM 2319 C C . GLY B 1 88 ? 35.723 -26.371 73.226 1.00 85.65 88 GLY B C 1
ATOM 2320 O O . GLY B 1 88 ? 34.646 -26.682 73.737 1.00 86.96 88 GLY B O 1
ATOM 2321 N N . LEU B 1 89 ? 35.861 -26.146 71.922 1.00 85.84 89 LEU B N 1
ATOM 2322 C CA . LEU B 1 89 ? 34.696 -26.076 71.041 1.00 78.74 89 LEU B CA 1
ATOM 2323 C C . LEU B 1 89 ? 33.852 -27.351 70.991 1.00 72.19 89 LEU B C 1
ATOM 2324 O O . LEU B 1 89 ? 32.645 -27.301 71.219 1.00 86.07 89 LEU B O 1
ATOM 2329 N N . GLN B 1 90 ? 34.470 -28.494 70.718 1.00 51.50 90 GLN B N 1
ATOM 2330 C CA . GLN B 1 90 ? 33.690 -29.721 70.566 1.00 59.50 90 GLN B CA 1
ATOM 2331 C C . GLN B 1 90 ? 32.724 -29.935 71.748 1.00 59.43 90 GLN B C 1
ATOM 2332 O O . GLN B 1 90 ? 31.715 -30.620 71.617 1.00 55.28 90 GLN B O 1
ATOM 2338 N N . ALA B 1 91 ? 33.054 -29.392 72.913 1.00 69.96 91 ALA B N 1
ATOM 2339 C CA . ALA B 1 91 ? 32.118 -29.396 74.033 1.00 69.52 91 ALA B CA 1
ATOM 2340 C C . ALA B 1 91 ? 31.120 -28.242 73.945 1.00 58.30 91 ALA B C 1
ATOM 2341 O O . ALA B 1 91 ? 29.957 -28.393 74.292 1.00 58.42 91 ALA B O 1
ATOM 2343 N N . ALA B 1 92 ? 31.592 -27.092 73.481 1.00 54.69 92 ALA B N 1
ATOM 2344 C CA . ALA B 1 92 ? 30.764 -25.890 73.342 1.00 61.33 92 ALA B CA 1
ATOM 2345 C C . ALA B 1 92 ? 29.570 -26.044 72.379 1.00 72.62 92 ALA B C 1
ATOM 2346 O O . ALA B 1 92 ? 28.495 -25.450 72.581 1.00 71.05 92 ALA B O 1
ATOM 2348 N N . ILE B 1 93 ? 29.762 -26.830 71.323 1.00 65.04 93 ILE B N 1
ATOM 2349 C CA . ILE B 1 93 ? 28.706 -26.998 70.344 1.00 58.31 93 ILE B CA 1
ATOM 2350 C C . ILE B 1 93 ? 27.546 -27.811 70.898 1.00 52.10 93 ILE B C 1
ATOM 2351 O O . ILE B 1 93 ? 26.522 -27.937 70.228 1.00 57.03 93 ILE B O 1
ATOM 2356 N N . VAL B 1 94 ? 27.691 -28.389 72.087 1.00 35.87 94 VAL B N 1
ATOM 2357 C CA . VAL B 1 94 ? 26.519 -28.998 72.724 1.00 48.05 94 VAL B CA 1
ATOM 2358 C C . VAL B 1 94 ? 25.491 -27.976 73.234 1.00 48.39 94 VAL B C 1
ATOM 2359 O O . VAL B 1 94 ? 24.311 -28.025 72.886 1.00 54.56 94 VAL B O 1
ATOM 2363 N N . PRO B 1 95 ? 25.936 -27.057 74.086 1.00 45.84 95 PRO B N 1
ATOM 2364 C CA . PRO B 1 95 ? 25.031 -26.029 74.584 1.00 52.84 95 PRO B CA 1
ATOM 2365 C C . PRO B 1 95 ? 24.733 -25.015 73.498 1.00 50.69 95 PRO B C 1
ATOM 2366 O O . PRO B 1 95 ? 23.744 -24.292 73.629 1.00 43.12 95 PRO B O 1
ATOM 2370 N N . LEU B 1 96 ? 25.587 -24.928 72.475 1.00 33.67 96 LEU B N 1
ATOM 2371 C CA . LEU B 1 96 ? 25.307 -23.998 71.384 1.00 37.58 96 LEU B CA 1
ATOM 2372 C C . LEU B 1 96 ? 24.244 -24.563 70.420 1.00 48.17 96 LEU B C 1
ATOM 2373 O O . LEU B 1 96 ? 23.489 -23.821 69.778 1.00 44.50 96 LEU B O 1
ATOM 2378 N N . THR B 1 97 ? 24.197 -25.883 70.317 1.00 51.39 97 THR B N 1
ATOM 2379 C CA . THR B 1 97 ? 23.143 -26.539 69.560 1.00 47.63 97 THR B CA 1
ATOM 2380 C C . THR B 1 97 ? 21.814 -26.459 70.274 1.00 41.32 97 THR B C 1
ATOM 2381 O O . THR B 1 97 ? 20.819 -26.072 69.672 1.00 49.59 97 THR B O 1
ATOM 2385 N N . VAL B 1 98 ? 21.801 -26.793 71.558 1.00 37.01 98 VAL B N 1
ATOM 2386 C CA . VAL B 1 98 ? 20.579 -26.672 72.357 1.00 49.05 98 VAL B CA 1
ATOM 2387 C C . VAL B 1 98 ? 20.134 -25.177 72.467 1.00 31.40 98 VAL B C 1
ATOM 2388 O O . VAL B 1 98 ? 18.951 -24.870 72.623 1.00 22.75 98 VAL B O 1
ATOM 2392 N N . GLY B 1 99 ? 21.081 -24.255 72.346 1.00 26.88 99 GLY B N 1
ATOM 2393 C CA . GLY B 1 99 ? 20.745 -22.846 72.373 1.00 37.03 99 GLY B CA 1
ATOM 2394 C C . GLY B 1 99 ? 19.890 -22.487 71.183 1.00 42.02 99 GLY B C 1
ATOM 2395 O O . GLY B 1 99 ? 18.922 -21.722 71.291 1.00 51.86 99 GLY B O 1
ATOM 2396 N N . ALA B 1 100 ? 20.256 -23.064 70.039 1.00 45.02 100 ALA B N 1
ATOM 2397 C CA . ALA B 1 100 ? 19.636 -22.772 68.739 1.00 43.46 100 ALA B CA 1
ATOM 2398 C C . ALA B 1 100 ? 18.312 -23.516 68.458 1.00 46.36 100 ALA B C 1
ATOM 2399 O O . ALA B 1 100 ? 17.349 -22.930 67.946 1.00 34.47 100 ALA B O 1
ATOM 2401 N N . ALA B 1 101 ? 18.271 -24.806 68.795 1.00 47.49 101 ALA B N 1
ATOM 2402 C CA . ALA B 1 101 ? 17.215 -25.685 68.291 1.00 40.34 101 ALA B CA 1
ATOM 2403 C C . ALA B 1 101 ? 15.817 -25.121 68.498 1.00 42.12 101 ALA B C 1
ATOM 2404 O O . ALA B 1 101 ? 15.109 -24.867 67.529 1.00 30.38 101 ALA B O 1
ATOM 2406 N N . PRO B 1 102 ? 15.434 -24.887 69.764 1.00 45.80 102 PRO B N 1
ATOM 2407 C CA . PRO B 1 102 ? 14.078 -24.404 70.080 1.00 47.38 102 PRO B CA 1
ATOM 2408 C C . PRO B 1 102 ? 13.798 -23.052 69.418 1.00 45.04 102 PRO B C 1
ATOM 2409 O O . PRO B 1 102 ? 12.698 -22.765 68.953 1.00 43.18 102 PRO B O 1
ATOM 2413 N N . PHE B 1 103 ? 14.835 -22.230 69.406 1.00 38.72 103 PHE B N 1
ATOM 2414 C CA . PHE B 1 103 ? 14.845 -20.936 68.784 1.00 22.41 103 PHE B CA 1
ATOM 2415 C C . PHE B 1 103 ? 14.544 -21.143 67.299 1.00 37.80 103 PHE B C 1
ATOM 2416 O O . PHE B 1 103 ? 13.671 -20.486 66.737 1.00 37.99 103 PHE B O 1
ATOM 2424 N N . ILE B 1 104 ? 15.230 -22.108 66.676 1.00 46.97 104 ILE B N 1
ATOM 2425 C CA . ILE B 1 104 ? 14.963 -22.516 65.270 1.00 28.63 104 ILE B CA 1
ATOM 2426 C C . ILE B 1 104 ? 13.508 -22.932 64.976 1.00 27.73 104 ILE B C 1
ATOM 2427 O O . ILE B 1 104 ? 12.854 -22.310 64.141 1.00 20.86 104 ILE B O 1
ATOM 2432 N N . ALA B 1 105 ? 13.019 -23.964 65.677 1.00 23.92 105 ALA B N 1
ATOM 2433 C CA . ALA B 1 105 ? 11.755 -24.641 65.371 1.00 14.84 105 ALA B CA 1
ATOM 2434 C C . ALA B 1 105 ? 10.577 -23.689 65.207 1.00 26.83 105 ALA B C 1
ATOM 2435 O O . ALA B 1 105 ? 9.773 -23.814 64.260 1.00 9.39 105 ALA B O 1
ATOM 2437 N N . ARG B 1 106 ? 10.498 -22.757 66.158 1.00 22.93 106 ARG B N 1
ATOM 2438 C CA . ARG B 1 106 ? 9.568 -21.640 66.126 1.00 20.24 106 ARG B CA 1
ATOM 2439 C C . ARG B 1 106 ? 9.756 -20.845 64.831 1.00 11.82 106 ARG B C 1
ATOM 2440 O O . ARG B 1 106 ? 8.791 -20.394 64.240 1.00 8.78 106 ARG B O 1
ATOM 2448 N N . MET B 1 107 ? 10.987 -20.698 64.354 1.00 20.54 107 MET B N 1
ATOM 2449 C CA . MET B 1 107 ? 11.162 -20.058 63.045 1.00 27.34 107 MET B CA 1
ATOM 2450 C C . MET B 1 107 ? 10.557 -20.960 61.985 1.00 24.75 107 MET B C 1
ATOM 2451 O O . MET B 1 107 ? 9.718 -20.489 61.206 1.00 25.45 107 MET B O 1
ATOM 2456 N N . VAL B 1 108 ? 10.928 -22.249 61.972 1.00 19.43 108 VAL B N 1
ATOM 2457 C CA . VAL B 1 108 ? 10.337 -23.197 61.000 1.00 34.04 108 VAL B CA 1
ATOM 2458 C C . VAL B 1 108 ? 8.826 -23.127 60.928 1.00 36.14 108 VAL B C 1
ATOM 2459 O O . VAL B 1 108 ? 8.251 -22.850 59.867 1.00 30.03 108 VAL B O 1
ATOM 2463 N N . GLU B 1 109 ? 8.203 -23.359 62.083 1.00 29.47 109 GLU B N 1
ATOM 2464 C CA . GLU B 1 109 ? 6.757 -23.245 62.225 1.00 33.41 109 GLU B CA 1
ATOM 2465 C C . GLU B 1 109 ? 6.347 -21.885 61.672 1.00 28.48 109 GLU B C 1
ATOM 2466 O O . GLU B 1 109 ? 5.539 -21.817 60.746 1.00 28.47 109 GLU B O 1
ATOM 2472 N N . ASN B 1 110 ? 6.903 -20.798 62.180 1.00 10.09 110 ASN B N 1
ATOM 2473 C CA . ASN B 1 110 ? 6.517 -19.522 61.590 1.00 41.41 110 ASN B CA 1
ATOM 2474 C C . ASN B 1 110 ? 6.727 -19.446 60.066 1.00 35.29 110 ASN B C 1
ATOM 2475 O O . ASN B 1 110 ? 5.908 -18.821 59.385 1.00 32.46 110 ASN B O 1
ATOM 2480 N N . ALA B 1 111 ? 7.765 -20.092 59.521 1.00 29.42 111 ALA B N 1
ATOM 2481 C CA . ALA B 1 111 ? 8.002 -20.048 58.059 1.00 30.59 111 ALA B CA 1
ATOM 2482 C C . ALA B 1 111 ? 7.000 -20.874 57.239 1.00 36.87 111 ALA B C 1
ATOM 2483 O O . ALA B 1 111 ? 6.750 -20.588 56.062 1.00 26.09 111 ALA B O 1
ATOM 2485 N N . LEU B 1 112 ? 6.453 -21.907 57.875 1.00 28.56 112 LEU B N 1
ATOM 2486 C CA . LEU B 1 112 ? 5.400 -22.716 57.294 1.00 17.32 112 LEU B CA 1
ATOM 2487 C C . LEU B 1 112 ? 4.024 -22.084 57.357 1.00 33.86 112 LEU B C 1
ATOM 2488 O O . LEU B 1 112 ? 3.193 -22.236 56.441 1.00 39.32 112 LEU B O 1
ATOM 2493 N N . LEU B 1 113 ? 3.755 -21.384 58.444 1.00 42.54 113 LEU B N 1
ATOM 2494 C CA . LEU B 1 113 ? 2.508 -20.645 58.486 1.00 50.26 113 LEU B CA 1
ATOM 2495 C C . LEU B 1 113 ? 2.529 -19.491 57.468 1.00 52.18 113 LEU B C 1
ATOM 2496 O O . LEU B 1 113 ? 1.556 -18.756 57.333 1.00 64.45 113 LEU B O 1
ATOM 2501 N N . GLU B 1 114 ? 3.653 -19.296 56.793 1.00 45.02 114 GLU B N 1
ATOM 2502 C CA . GLU B 1 114 ? 3.750 -18.227 55.811 1.00 43.68 114 GLU B CA 1
ATOM 2503 C C . GLU B 1 114 ? 3.126 -18.620 54.448 1.00 45.44 114 GLU B C 1
ATOM 2504 O O . GLU B 1 114 ? 2.660 -17.758 53.699 1.00 44.64 114 GLU B O 1
ATOM 2510 N N . ILE B 1 115 ? 3.079 -19.912 54.134 1.00 52.48 115 ILE B N 1
ATOM 2511 C CA . ILE B 1 115 ? 2.621 -20.336 52.805 1.00 57.96 115 ILE B CA 1
ATOM 2512 C C . ILE B 1 115 ? 1.126 -20.611 52.778 1.00 63.33 115 ILE B C 1
ATOM 2513 O O . ILE B 1 115 ? 0.639 -21.361 53.634 1.00 59.08 115 ILE B O 1
ATOM 2518 N N . PRO B 1 116 ? 0.400 -20.030 51.778 1.00 57.99 116 PRO B N 1
ATOM 2519 C CA . PRO B 1 116 ? -1.071 -20.019 51.774 1.00 41.31 116 PRO B CA 1
ATOM 2520 C C . PRO B 1 116 ? -1.691 -21.398 51.843 1.00 30.36 116 PRO B C 1
ATOM 2521 O O . PRO B 1 116 ? -1.468 -22.183 50.943 1.00 37.92 116 PRO B O 1
ATOM 2525 N N . THR B 1 117 ? -2.523 -21.645 52.854 1.00 39.43 117 THR B N 1
ATOM 2526 C CA . THR B 1 117 ? -3.259 -22.907 52.960 1.00 49.27 117 THR B CA 1
ATOM 2527 C C . THR B 1 117 ? -4.156 -23.001 51.742 1.00 60.87 117 THR B C 1
ATOM 2528 O O . THR B 1 117 ? -4.598 -21.972 51.198 1.00 72.70 117 THR B O 1
ATOM 2532 N N . GLY B 1 118 ? -4.413 -24.209 51.270 1.00 46.64 118 GLY B N 1
ATOM 2533 C CA . GLY B 1 118 ? -5.143 -24.271 50.028 1.00 43.84 118 GLY B CA 1
ATOM 2534 C C . GLY B 1 118 ? -4.219 -24.509 48.868 1.00 40.07 118 GLY B C 1
ATOM 2535 O O . GLY B 1 118 ? -4.695 -24.850 47.792 1.00 44.63 118 GLY B O 1
ATOM 2536 N N . LEU B 1 119 ? -2.913 -24.337 49.070 1.00 30.11 119 LEU B N 1
ATOM 2537 C CA . LEU B 1 119 ? -1.971 -25.138 48.304 1.00 17.87 119 LEU B CA 1
ATOM 2538 C C . LEU B 1 119 ? -2.074 -26.518 48.911 1.00 34.46 119 LEU B C 1
ATOM 2539 O O . LEU B 1 119 ? -1.839 -27.517 48.245 1.00 32.49 119 LEU B O 1
ATOM 2544 N N . ILE B 1 120 ? -2.418 -26.554 50.196 1.00 38.63 120 ILE B N 1
ATOM 2545 C CA . ILE B 1 120 ? -2.682 -27.806 50.897 1.00 37.67 120 ILE B CA 1
ATOM 2546 C C . ILE B 1 120 ? -3.932 -28.420 50.327 1.00 33.34 120 ILE B C 1
ATOM 2547 O O . ILE B 1 120 ? -4.024 -29.631 50.150 1.00 40.11 120 ILE B O 1
ATOM 2552 N N . GLU B 1 121 ? -4.926 -27.556 50.112 1.00 41.03 121 GLU B N 1
ATOM 2553 C CA . GLU B 1 121 ? -6.243 -27.955 49.613 1.00 34.52 121 GLU B CA 1
ATOM 2554 C C . GLU B 1 121 ? -6.116 -28.432 48.199 1.00 34.62 121 GLU B C 1
ATOM 2555 O O . GLU B 1 121 ? -6.487 -29.573 47.907 1.00 47.44 121 GLU B O 1
ATOM 2561 N N . ALA B 1 122 ? -5.560 -27.586 47.332 1.00 31.80 122 ALA B N 1
ATOM 2562 C CA . ALA B 1 122 ? -5.289 -27.996 45.953 1.00 47.09 122 ALA B CA 1
ATOM 2563 C C . ALA B 1 122 ? -4.641 -29.379 46.026 1.00 43.34 122 ALA B C 1
ATOM 2564 O O . ALA B 1 122 ? -5.094 -30.364 45.419 1.00 38.63 122 ALA B O 1
ATOM 2566 N N . SER B 1 123 ? -3.612 -29.407 46.863 1.00 36.18 123 SER B N 1
ATOM 2567 C CA . SER B 1 123 ? -2.771 -30.530 47.162 1.00 26.06 123 SER B CA 1
ATOM 2568 C C . SER B 1 123 ? -3.526 -31.753 47.630 1.00 31.89 123 SER B C 1
ATOM 2569 O O . SER B 1 123 ? -3.313 -32.829 47.092 1.00 47.56 123 SER B O 1
ATOM 2572 N N . ARG B 1 124 ? -4.385 -31.618 48.634 1.00 37.37 124 ARG B N 1
ATOM 2573 C CA . ARG B 1 124 ? -5.113 -32.789 49.126 1.00 50.70 124 ARG B CA 1
ATOM 2574 C C . ARG B 1 124 ? -5.927 -33.456 48.013 1.00 67.99 124 ARG B C 1
ATOM 2575 O O . ARG B 1 124 ? -5.892 -34.687 47.836 1.00 68.46 124 ARG B O 1
ATOM 2583 N N . ALA B 1 125 ? -6.631 -32.620 47.250 1.00 70.35 125 ALA B N 1
ATOM 2584 C CA . ALA B 1 125 ? -7.497 -33.062 46.168 1.00 50.70 125 ALA B CA 1
ATOM 2585 C C . ALA B 1 125 ? -6.760 -33.852 45.105 1.00 51.35 125 ALA B C 1
ATOM 2586 O O . ALA B 1 125 ? -7.398 -34.481 44.267 1.00 63.92 125 ALA B O 1
ATOM 2588 N N . MET B 1 126 ? -5.429 -33.803 45.112 1.00 49.03 126 MET B N 1
ATOM 2589 C CA . MET B 1 126 ? -4.634 -34.541 44.126 1.00 51.72 126 MET B CA 1
ATOM 2590 C C . MET B 1 126 ? -4.230 -35.957 44.603 1.00 63.60 126 MET B C 1
ATOM 2591 O O . MET B 1 126 ? -3.646 -36.746 43.843 1.00 58.39 126 MET B O 1
ATOM 2596 N N . GLY B 1 127 ? -4.589 -36.283 45.844 1.00 62.63 127 GLY B N 1
ATOM 2597 C CA . GLY B 1 127 ? -4.313 -37.597 46.395 1.00 56.19 127 GLY B CA 1
ATOM 2598 C C . GLY B 1 127 ? -3.092 -37.575 47.280 1.00 58.87 127 GLY B C 1
ATOM 2599 O O . GLY B 1 127 ? -2.522 -38.620 47.620 1.00 52.91 127 GLY B O 1
ATOM 2600 N N . ALA B 1 128 ? -2.695 -36.360 47.650 1.00 67.62 128 ALA B N 1
ATOM 2601 C CA . ALA B 1 128 ? -1.455 -36.130 48.386 1.00 70.88 128 ALA B CA 1
ATOM 2602 C C . ALA B 1 128 ? -1.438 -36.749 49.781 1.00 65.44 128 ALA B C 1
ATOM 2603 O O . ALA B 1 128 ? -2.315 -36.478 50.608 1.00 59.39 128 ALA B O 1
ATOM 2605 N N . THR B 1 129 ? -0.418 -37.573 50.013 1.00 63.00 129 THR B N 1
ATOM 2606 C CA . THR B 1 129 ? -0.022 -38.025 51.338 1.00 66.52 129 THR B CA 1
ATOM 2607 C C . THR B 1 129 ? 0.335 -36.812 52.192 1.00 76.45 129 THR B C 1
ATOM 2608 O O . THR B 1 129 ? 0.823 -35.806 51.652 1.00 66.79 129 THR B O 1
ATOM 2612 N N . PRO B 1 130 ? 0.080 -36.891 53.527 1.00 86.44 130 PRO B N 1
ATOM 2613 C CA . PRO B 1 130 ? 0.621 -35.918 54.504 1.00 74.26 130 PRO B CA 1
ATOM 2614 C C . PRO B 1 130 ? 2.139 -35.751 54.363 1.00 75.34 130 PRO B C 1
ATOM 2615 O O . PRO B 1 130 ? 2.643 -34.622 54.350 1.00 72.35 130 PRO B O 1
ATOM 2619 N N . MET B 1 131 ? 2.852 -36.868 54.246 1.00 73.23 131 MET B N 1
ATOM 2620 C CA . MET B 1 131 ? 4.276 -36.833 53.948 1.00 76.76 131 MET B CA 1
ATOM 2621 C C . MET B 1 131 ? 4.510 -35.961 52.723 1.00 64.67 131 MET B C 1
ATOM 2622 O O . MET B 1 131 ? 5.279 -34.997 52.772 1.00 61.79 131 MET B O 1
ATOM 2627 N N . GLN B 1 132 ? 3.803 -36.314 51.644 1.00 56.60 132 GLN B N 1
ATOM 2628 C CA . GLN B 1 132 ? 3.921 -35.692 50.319 1.00 43.53 132 GLN B CA 1
ATOM 2629 C C . GLN B 1 132 ? 3.683 -34.195 50.335 1.00 47.82 132 GLN B C 1
ATOM 2630 O O . GLN B 1 132 ? 4.312 -33.456 49.574 1.00 44.11 132 GLN B O 1
ATOM 2636 N N . ILE B 1 133 ? 2.739 -33.770 51.176 1.00 42.91 133 ILE B N 1
ATOM 2637 C CA . ILE B 1 133 ? 2.420 -32.359 51.364 1.00 43.96 133 ILE B CA 1
ATOM 2638 C C . ILE B 1 133 ? 3.612 -31.583 51.922 1.00 47.60 133 ILE B C 1
ATOM 2639 O O . ILE B 1 133 ? 4.016 -30.546 51.370 1.00 35.05 133 ILE B O 1
ATOM 2644 N N . VAL B 1 134 ? 4.164 -32.106 53.020 1.00 47.93 134 VAL B N 1
ATOM 2645 C CA . VAL B 1 134 ? 5.369 -31.555 53.657 1.00 39.84 134 VAL B CA 1
ATOM 2646 C C . VAL B 1 134 ? 6.564 -31.509 52.703 1.00 39.26 134 VAL B C 1
ATOM 2647 O O . VAL B 1 134 ? 7.184 -30.457 52.478 1.00 31.73 134 VAL B O 1
ATOM 2651 N N . ARG B 1 135 ? 6.870 -32.679 52.157 1.00 41.03 135 ARG B N 1
ATOM 2652 C CA . ARG B 1 135 ? 8.027 -32.883 51.330 1.00 40.39 135 ARG B CA 1
ATOM 2653 C C . ARG B 1 135 ? 7.842 -32.206 49.962 1.00 46.42 135 ARG B C 1
ATOM 2654 O O . ARG B 1 135 ? 8.632 -31.336 49.577 1.00 47.34 135 ARG B O 1
ATOM 2662 N N . LYS B 1 136 ? 6.757 -32.555 49.269 1.00 45.89 136 LYS B N 1
ATOM 2663 C CA . LYS B 1 136 ? 6.486 -32.081 47.905 1.00 43.82 136 LYS B CA 1
ATOM 2664 C C . LYS B 1 136 ? 5.986 -30.628 47.795 1.00 39.54 136 LYS B C 1
ATOM 2665 O O . LYS B 1 136 ? 6.168 -29.994 46.751 1.00 39.07 136 LYS B O 1
ATOM 2671 N N . VAL B 1 137 ? 5.365 -30.106 48.857 1.00 32.09 137 VAL B N 1
ATOM 2672 C CA . VAL B 1 137 ? 4.652 -28.815 48.793 1.00 33.84 137 VAL B CA 1
ATOM 2673 C C . VAL B 1 137 ? 5.111 -27.761 49.813 1.00 38.98 137 VAL B C 1
ATOM 2674 O O . VAL B 1 137 ? 5.627 -26.673 49.488 1.00 38.61 137 VAL B O 1
ATOM 2678 N N . LEU B 1 138 ? 4.871 -28.108 51.065 1.00 38.81 138 LEU B N 1
ATOM 2679 C CA . LEU B 1 138 ? 5.185 -27.264 52.189 1.00 38.54 138 LEU B CA 1
ATOM 2680 C C . LEU B 1 138 ? 6.650 -26.753 52.175 1.00 57.70 138 LEU B C 1
ATOM 2681 O O . LEU B 1 138 ? 6.902 -25.559 51.936 1.00 60.95 138 LEU B O 1
ATOM 2686 N N . LEU B 1 139 ? 7.606 -27.655 52.407 1.00 39.46 139 LEU B N 1
ATOM 2687 C CA . LEU B 1 139 ? 9.014 -27.272 52.479 1.00 43.80 139 LEU B CA 1
ATOM 2688 C C . LEU B 1 139 ? 9.537 -26.450 51.289 1.00 56.09 139 LEU B C 1
ATOM 2689 O O . LEU B 1 139 ? 10.199 -25.410 51.478 1.00 44.48 139 LEU B O 1
ATOM 2694 N N . PRO B 1 140 ? 9.259 -26.925 50.055 1.00 52.10 140 PRO B N 1
ATOM 2695 C CA . PRO B 1 140 ? 9.781 -26.190 48.894 1.00 32.75 140 PRO B CA 1
ATOM 2696 C C . PRO B 1 140 ? 9.194 -24.808 48.805 1.00 28.61 140 PRO B C 1
ATOM 2697 O O . PRO B 1 140 ? 9.835 -23.892 48.302 1.00 39.52 140 PRO B O 1
ATOM 2701 N N . GLU B 1 141 ? 7.976 -24.663 49.299 1.00 33.02 141 GLU B N 1
ATOM 2702 C CA . GLU B 1 141 ? 7.288 -23.382 49.216 1.00 45.49 141 GLU B CA 1
ATOM 2703 C C . GLU B 1 141 ? 7.796 -22.395 50.271 1.00 50.26 141 GLU B C 1
ATOM 2704 O O . GLU B 1 141 ? 7.820 -21.170 50.053 1.00 38.45 141 GLU B O 1
ATOM 2710 N N . ALA B 1 142 ? 8.218 -22.959 51.401 1.00 51.99 142 ALA B N 1
ATOM 2711 C CA . ALA B 1 142 ? 8.690 -22.197 52.547 1.00 51.16 142 ALA B CA 1
ATOM 2712 C C . ALA B 1 142 ? 10.151 -21.739 52.410 1.00 58.14 142 ALA B C 1
ATOM 2713 O O . ALA B 1 142 ? 10.580 -20.843 53.136 1.00 56.37 142 ALA B O 1
ATOM 2715 N N . LEU B 1 143 ? 10.885 -22.330 51.457 1.00 58.96 143 LEU B N 1
ATOM 2716 C CA . LEU B 1 143 ? 12.359 -22.282 51.399 1.00 44.62 143 LEU B CA 1
ATOM 2717 C C . LEU B 1 143 ? 13.055 -20.920 51.592 1.00 46.72 143 LEU B C 1
ATOM 2718 O O . LEU B 1 143 ? 13.956 -20.796 52.433 1.00 45.38 143 LEU B O 1
ATOM 2723 N N . PRO B 1 144 ? 12.673 -19.904 50.801 1.00 37.69 144 PRO B N 1
ATOM 2724 C CA . PRO B 1 144 ? 13.237 -18.571 51.044 1.00 50.78 144 PRO B CA 1
ATOM 2725 C C . PRO B 1 144 ? 13.132 -18.121 52.520 1.00 55.98 144 PRO B C 1
ATOM 2726 O O . PRO B 1 144 ? 13.938 -17.311 52.970 1.00 53.82 144 PRO B O 1
ATOM 2730 N N . GLY B 1 145 ? 12.149 -18.638 53.255 1.00 54.27 145 GLY B N 1
ATOM 2731 C CA . GLY B 1 145 ? 12.039 -18.384 54.682 1.00 38.25 145 GLY B CA 1
ATOM 2732 C C . GLY B 1 145 ? 12.885 -19.350 55.489 1.00 31.47 145 GLY B C 1
ATOM 2733 O O . GLY B 1 145 ? 13.400 -19.007 56.540 1.00 36.15 145 GLY B O 1
ATOM 2734 N N . LEU B 1 146 ? 13.064 -20.558 54.994 1.00 22.84 146 LEU B N 1
ATOM 2735 C CA . LEU B 1 146 ? 14.014 -21.431 55.644 1.00 32.87 146 LEU B CA 1
ATOM 2736 C C . LEU B 1 146 ? 15.469 -20.931 55.579 1.00 51.99 146 LEU B C 1
ATOM 2737 O O . LEU B 1 146 ? 16.262 -21.099 56.535 1.00 57.46 146 LEU B O 1
ATOM 2742 N N . VAL B 1 147 ? 15.836 -20.316 54.461 1.00 57.99 147 VAL B N 1
ATOM 2743 C CA . VAL B 1 147 ? 17.188 -19.788 54.353 1.00 52.78 147 VAL B CA 1
ATOM 2744 C C . VAL B 1 147 ? 17.323 -18.518 55.183 1.00 44.26 147 VAL B C 1
ATOM 2745 O O . VAL B 1 147 ? 18.326 -18.353 55.901 1.00 43.51 147 VAL B O 1
ATOM 2749 N N . ASN B 1 148 ? 16.307 -17.660 55.149 1.00 19.20 148 ASN B N 1
ATOM 2750 C CA . ASN B 1 148 ? 16.331 -16.499 56.023 1.00 31.96 148 ASN B CA 1
ATOM 2751 C C . ASN B 1 148 ? 16.410 -16.885 57.544 1.00 41.73 148 ASN B C 1
ATOM 2752 O O . ASN B 1 148 ? 17.077 -16.208 58.365 1.00 19.35 148 ASN B O 1
ATOM 2757 N N . ALA B 1 149 ? 15.727 -17.977 57.897 1.00 29.44 149 ALA B N 1
ATOM 2758 C CA . ALA B 1 149 ? 15.822 -18.567 59.225 1.00 12.42 149 ALA B CA 1
ATOM 2759 C C . ALA B 1 149 ? 17.289 -18.881 59.647 1.00 32.86 149 ALA B C 1
ATOM 2760 O O . ALA B 1 149 ? 17.745 -18.551 60.776 1.00 5.67 149 ALA B O 1
ATOM 2762 N N . ALA B 1 150 ? 18.029 -19.511 58.733 1.00 33.53 150 ALA B N 1
ATOM 2763 C CA . ALA B 1 150 ? 19.406 -19.905 59.023 1.00 36.05 150 ALA B CA 1
ATOM 2764 C C . ALA B 1 150 ? 20.328 -18.686 59.086 1.00 32.50 150 ALA B C 1
ATOM 2765 O O . ALA B 1 150 ? 21.159 -18.584 60.004 1.00 17.81 150 ALA B O 1
ATOM 2767 N N . THR B 1 151 ? 20.196 -17.766 58.123 1.00 27.19 151 THR B N 1
ATOM 2768 C CA . THR B 1 151 ? 20.944 -16.520 58.247 1.00 35.25 151 THR B CA 1
ATOM 2769 C C . THR B 1 151 ? 20.719 -15.955 59.641 1.00 37.04 151 THR B C 1
ATOM 2770 O O . THR B 1 151 ? 21.693 -15.721 60.372 1.00 45.37 151 THR B O 1
ATOM 2774 N N . ILE B 1 152 ? 19.469 -15.780 60.056 1.00 16.63 152 ILE B N 1
ATOM 2775 C CA . ILE B 1 152 ? 19.285 -15.369 61.441 1.00 27.78 152 ILE B CA 1
ATOM 2776 C C . ILE B 1 152 ? 19.852 -16.402 62.440 1.00 41.10 152 ILE B C 1
ATOM 2777 O O . ILE B 1 152 ? 20.596 -16.019 63.336 1.00 36.55 152 ILE B O 1
ATOM 2782 N N . THR B 1 153 ? 19.533 -17.691 62.313 1.00 0.00 153 THR B N 1
ATOM 2783 C CA . THR B 1 153 ? 20.183 -18.662 63.206 1.00 10.96 153 THR B CA 1
ATOM 2784 C C . THR B 1 153 ? 21.709 -18.417 63.281 1.00 30.26 153 THR B C 1
ATOM 2785 O O . THR B 1 153 ? 22.259 -18.180 64.373 1.00 20.36 153 THR B O 1
ATOM 2789 N N . LEU B 1 154 ? 22.397 -18.502 62.137 1.00 28.59 154 LEU B N 1
ATOM 2790 C CA . LEU B 1 154 ? 23.855 -18.357 62.115 1.00 27.58 154 LEU B CA 1
ATOM 2791 C C . LEU B 1 154 ? 24.394 -17.078 62.790 1.00 29.53 154 LEU B C 1
ATOM 2792 O O . LEU B 1 154 ? 25.315 -17.148 63.649 1.00 20.26 154 LEU B O 1
ATOM 2797 N N . ILE B 1 155 ? 23.858 -15.924 62.382 1.00 10.92 155 ILE B N 1
ATOM 2798 C CA . ILE B 1 155 ? 24.284 -14.656 62.964 1.00 14.24 155 ILE B CA 1
ATOM 2799 C C . ILE B 1 155 ? 24.054 -14.614 64.464 1.00 16.90 155 ILE B C 1
ATOM 2800 O O . ILE B 1 155 ? 24.918 -14.170 65.235 1.00 15.75 155 ILE B O 1
ATOM 2805 N N . THR B 1 156 ? 22.905 -15.121 64.885 1.00 17.02 156 THR B N 1
ATOM 2806 C CA . THR B 1 156 ? 22.654 -15.301 66.307 1.00 35.85 156 THR B CA 1
ATOM 2807 C C . THR B 1 156 ? 23.725 -16.185 66.980 1.00 46.98 156 THR B C 1
ATOM 2808 O O . THR B 1 156 ? 24.295 -15.797 68.014 1.00 55.79 156 THR B O 1
ATOM 2812 N N . LEU B 1 157 ? 24.007 -17.350 66.392 1.00 32.14 157 LEU B N 1
ATOM 2813 C CA . LEU B 1 157 ? 25.085 -18.211 66.878 1.00 38.88 157 LEU B CA 1
ATOM 2814 C C . LEU B 1 157 ? 26.507 -17.640 67.010 1.00 41.26 157 LEU B C 1
ATOM 2815 O O . LEU B 1 157 ? 27.205 -17.998 67.963 1.00 26.86 157 LEU B O 1
ATOM 2820 N N . VAL B 1 158 ? 26.956 -16.794 66.079 1.00 34.83 158 VAL B N 1
ATOM 2821 C CA . VAL B 1 158 ? 28.240 -16.108 66.287 1.00 20.41 158 VAL B CA 1
ATOM 2822 C C . VAL B 1 158 ? 28.338 -15.465 67.668 1.00 27.95 158 VAL B C 1
ATOM 2823 O O . VAL B 1 158 ? 29.224 -15.817 68.462 1.00 18.80 158 VAL B O 1
ATOM 2827 N N . GLY B 1 159 ? 27.396 -14.563 67.965 1.00 45.68 159 GLY B N 1
ATOM 2828 C CA . GLY B 1 159 ? 27.278 -13.960 69.287 1.00 40.13 159 GLY B CA 1
ATOM 2829 C C . GLY B 1 159 ? 27.133 -14.968 70.417 1.00 31.80 159 GLY B C 1
ATOM 2830 O O . GLY B 1 159 ? 27.706 -14.799 71.487 1.00 31.76 159 GLY B O 1
ATOM 2831 N N . TYR B 1 160 ? 26.357 -16.020 70.196 1.00 27.31 160 TYR B N 1
ATOM 2832 C CA . TYR B 1 160 ? 26.267 -17.068 71.193 1.00 22.53 160 TYR B CA 1
ATOM 2833 C C . TYR B 1 160 ? 27.616 -17.696 71.417 1.00 31.95 160 TYR B C 1
ATOM 2834 O O . TYR B 1 160 ? 28.036 -17.883 72.556 1.00 44.35 160 TYR B O 1
ATOM 2843 N N . SER B 1 161 ? 28.273 -18.039 70.311 1.00 47.86 161 SER B N 1
ATOM 2844 C CA . SER B 1 161 ? 29.620 -18.612 70.302 1.00 44.27 161 SER B CA 1
ATOM 2845 C C . SER B 1 161 ? 30.618 -17.777 71.121 1.00 51.79 161 SER B C 1
ATOM 2846 O O . SER B 1 161 ? 31.427 -18.334 71.880 1.00 35.06 161 SER B O 1
ATOM 2849 N N . ALA B 1 162 ? 30.547 -16.447 70.984 1.00 45.58 162 ALA B N 1
ATOM 2850 C CA . ALA B 1 162 ? 31.431 -15.540 71.738 1.00 45.89 162 ALA B CA 1
ATOM 2851 C C . ALA B 1 162 ? 31.123 -15.455 73.252 1.00 50.73 162 ALA B C 1
ATOM 2852 O O . ALA B 1 162 ? 31.980 -15.116 74.047 1.00 44.65 162 ALA B O 1
ATOM 2854 N N . MET B 1 163 ? 29.905 -15.757 73.670 1.00 61.79 163 MET B N 1
ATOM 2855 C CA . MET B 1 163 ? 29.635 -15.725 75.093 1.00 61.82 163 MET B CA 1
ATOM 2856 C C . MET B 1 163 ? 30.401 -16.858 75.719 1.00 60.90 163 MET B C 1
ATOM 2857 O O . MET B 1 163 ? 30.643 -16.856 76.914 1.00 74.74 163 MET B O 1
ATOM 2862 N N . GLY B 1 164 ? 30.777 -17.834 74.899 1.00 55.42 164 GLY B N 1
ATOM 2863 C CA . GLY B 1 164 ? 31.504 -19.001 75.368 1.00 52.69 164 GLY B CA 1
ATOM 2864 C C . GLY B 1 164 ? 32.945 -18.745 75.794 1.00 56.96 164 GLY B C 1
ATOM 2865 O O . GLY B 1 164 ? 33.544 -19.590 76.455 1.00 51.39 164 GLY B O 1
ATOM 2866 N N . GLY B 1 165 ? 33.508 -17.591 75.422 1.00 64.49 165 GLY B N 1
ATOM 2867 C CA . GLY B 1 165 ? 34.878 -17.233 75.791 1.00 57.46 165 GLY B CA 1
ATOM 2868 C C . GLY B 1 165 ? 35.059 -17.066 77.294 1.00 46.71 165 GLY B C 1
ATOM 2869 O O . GLY B 1 165 ? 35.971 -17.643 77.909 1.00 48.51 165 GLY B O 1
ATOM 2870 N N . ALA B 1 166 ? 34.170 -16.271 77.879 1.00 44.54 166 ALA B N 1
ATOM 2871 C CA . ALA B 1 166 ? 34.038 -16.189 79.319 1.00 45.66 166 ALA B CA 1
ATOM 2872 C C . ALA B 1 166 ? 33.972 -17.576 79.972 1.00 43.77 166 ALA B C 1
ATOM 2873 O O . ALA B 1 166 ? 34.550 -17.781 81.034 1.00 62.51 166 ALA B O 1
ATOM 2875 N N . VAL B 1 167 ? 33.263 -18.523 79.375 1.00 23.33 167 VAL B N 1
ATOM 2876 C CA . VAL B 1 167 ? 33.266 -19.878 79.931 1.00 37.63 167 VAL B CA 1
ATOM 2877 C C . VAL B 1 167 ? 34.277 -20.798 79.263 1.00 41.53 167 VAL B C 1
ATOM 2878 O O . VAL B 1 167 ? 34.191 -22.025 79.402 1.00 34.39 167 VAL B O 1
ATOM 2882 N N . GLY B 1 168 ? 35.164 -20.206 78.464 1.00 37.66 168 GLY B N 1
ATOM 2883 C CA . GLY B 1 168 ? 36.308 -20.924 77.937 1.00 45.94 168 GLY B CA 1
ATOM 2884 C C . GLY B 1 168 ? 35.903 -21.990 76.932 1.00 65.60 168 GLY B C 1
ATOM 2885 O O . GLY B 1 168 ? 36.239 -23.179 77.059 1.00 48.87 168 GLY B O 1
ATOM 2886 N N . ALA B 1 169 ? 35.131 -21.552 75.939 1.00 86.94 169 ALA B N 1
ATOM 2887 C CA . ALA B 1 169 ? 34.776 -22.380 74.795 1.00 85.02 169 ALA B CA 1
ATOM 2888 C C . ALA B 1 169 ? 35.845 -22.201 73.734 1.00 67.76 169 ALA B C 1
ATOM 2889 O O . ALA B 1 169 ? 35.967 -23.007 72.812 1.00 60.32 169 ALA B O 1
ATOM 2891 N N . GLY B 1 170 ? 36.657 -21.165 73.916 1.00 52.84 170 GLY B N 1
ATOM 2892 C CA . GLY B 1 170 ? 37.823 -21.028 73.091 1.00 55.00 170 GLY B CA 1
ATOM 2893 C C . GLY B 1 170 ? 37.585 -20.604 71.666 1.00 55.24 170 GLY B C 1
ATOM 2894 O O . GLY B 1 170 ? 37.764 -21.390 70.745 1.00 73.87 170 GLY B O 1
ATOM 2895 N N . GLY B 1 171 ? 37.153 -19.369 71.476 1.00 37.38 171 GLY B N 1
ATOM 2896 C CA . GLY B 1 171 ? 36.942 -18.858 70.134 1.00 42.68 171 GLY B CA 1
ATOM 2897 C C . GLY B 1 171 ? 37.326 -17.396 70.067 1.00 41.32 171 GLY B C 1
ATOM 2898 O O . GLY B 1 171 ? 37.912 -16.889 71.003 1.00 53.26 171 GLY B O 1
ATOM 2899 N N . LEU B 1 172 ? 37.072 -16.726 68.950 1.00 45.64 172 LEU B N 1
ATOM 2900 C CA . LEU B 1 172 ? 37.435 -15.319 68.841 1.00 50.91 172 LEU B CA 1
ATOM 2901 C C . LEU B 1 172 ? 36.926 -14.516 70.044 1.00 54.44 172 LEU B C 1
ATOM 2902 O O . LEU B 1 172 ? 37.479 -13.470 70.395 1.00 48.96 172 LEU B O 1
ATOM 2907 N N . GLY B 1 173 ? 35.861 -15.010 70.669 1.00 57.89 173 GLY B N 1
ATOM 2908 C CA . GLY B 1 173 ? 35.276 -14.344 71.814 1.00 52.70 173 GLY B CA 1
ATOM 2909 C C . GLY B 1 173 ? 36.178 -14.469 73.020 1.00 59.08 173 GLY B C 1
ATOM 2910 O O . GLY B 1 173 ? 36.352 -13.496 73.743 1.00 63.96 173 GLY B O 1
ATOM 2911 N N . GLN B 1 174 ? 36.744 -15.659 73.234 1.00 62.61 174 GLN B N 1
ATOM 2912 C CA . GLN B 1 174 ? 37.763 -15.882 74.270 1.00 66.93 174 GLN B CA 1
ATOM 2913 C C . GLN B 1 174 ? 38.997 -14.980 74.146 1.00 58.45 174 GLN B C 1
ATOM 2914 O O . GLN B 1 174 ? 39.471 -14.467 75.153 1.00 64.39 174 GLN B O 1
ATOM 2920 N N . ILE B 1 175 ? 39.522 -14.811 72.930 1.00 43.97 175 ILE B N 1
ATOM 2921 C CA . ILE B 1 175 ? 40.597 -13.844 72.677 1.00 46.56 175 ILE B CA 1
ATOM 2922 C C . ILE B 1 175 ? 40.199 -12.411 73.050 1.00 48.21 175 ILE B C 1
ATOM 2923 O O . ILE B 1 175 ? 40.996 -11.653 73.586 1.00 37.61 175 ILE B O 1
ATOM 2928 N N . GLY B 1 176 ? 38.971 -12.029 72.748 1.00 58.29 176 GLY B N 1
ATOM 2929 C CA . GLY B 1 176 ? 38.494 -10.734 73.176 1.00 63.16 176 GLY B CA 1
ATOM 2930 C C . GLY B 1 176 ? 38.365 -10.662 74.686 1.00 60.94 176 GLY B C 1
ATOM 2931 O O . GLY B 1 176 ? 38.597 -9.612 75.267 1.00 60.29 176 GLY B O 1
ATOM 2932 N N . TYR B 1 177 ? 37.989 -11.771 75.320 1.00 61.34 177 TYR B N 1
ATOM 2933 C CA . TYR B 1 177 ? 37.735 -11.786 76.761 1.00 75.70 177 TYR B CA 1
ATOM 2934 C C . TYR B 1 177 ? 39.038 -11.682 77.516 1.00 90.51 177 TYR B C 1
ATOM 2935 O O . TYR B 1 177 ? 39.252 -10.755 78.305 1.00 95.74 177 TYR B O 1
ATOM 2944 N N . GLN B 1 178 ? 39.925 -12.626 77.215 1.00 96.76 178 GLN B N 1
ATOM 2945 C CA . GLN B 1 178 ? 41.223 -12.731 77.865 1.00 89.45 178 GLN B CA 1
ATOM 2946 C C . GLN B 1 178 ? 41.994 -11.424 77.692 1.00 76.45 178 GLN B C 1
ATOM 2947 O O . GLN B 1 178 ? 42.472 -10.830 78.658 1.00 71.69 178 GLN B O 1
ATOM 2953 N N . TYR B 1 179 ? 42.112 -10.985 76.448 1.00 68.76 179 TYR B N 1
ATOM 2954 C CA . TYR B 1 179 ? 42.837 -9.759 76.139 1.00 71.47 179 TYR B CA 1
ATOM 2955 C C . TYR B 1 179 ? 42.049 -8.467 76.318 1.00 79.51 179 TYR B C 1
ATOM 2956 O O . TYR B 1 179 ? 42.635 -7.425 76.554 1.00 99.22 179 TYR B O 1
ATOM 2965 N N . GLY B 1 180 ? 40.736 -8.525 76.138 1.00 78.70 180 GLY B N 1
ATOM 2966 C CA . GLY B 1 180 ? 39.864 -7.388 76.392 1.00 73.53 180 GLY B CA 1
ATOM 2967 C C . GLY B 1 180 ? 39.422 -7.144 77.826 1.00 66.90 180 GLY B C 1
ATOM 2968 O O . GLY B 1 180 ? 39.319 -5.995 78.251 1.00 65.34 180 GLY B O 1
ATOM 2969 N N . TYR B 1 181 ? 39.083 -8.216 78.542 1.00 65.41 181 TYR B N 1
ATOM 2970 C CA . TYR B 1 181 ? 38.600 -8.120 79.923 1.00 73.55 181 TYR B CA 1
ATOM 2971 C C . TYR B 1 181 ? 39.722 -8.053 80.954 1.00 80.21 181 TYR B C 1
ATOM 2972 O O . TYR B 1 181 ? 39.532 -7.564 82.077 1.00 75.44 181 TYR B O 1
ATOM 2981 N N . ILE B 1 182 ? 40.899 -8.529 80.553 1.00 82.53 182 ILE B N 1
ATOM 2982 C CA . ILE B 1 182 ? 42.054 -8.613 81.442 1.00 73.50 182 ILE B CA 1
ATOM 2983 C C . ILE B 1 182 ? 43.227 -7.792 80.878 1.00 85.03 182 ILE B C 1
ATOM 2984 O O . ILE B 1 182 ? 43.580 -6.745 81.420 1.00 82.80 182 ILE B O 1
ATOM 2989 N N . GLY B 1 183 ? 43.794 -8.248 79.763 1.00 98.45 183 GLY B N 1
ATOM 2990 C CA . GLY B 1 183 ? 44.965 -7.614 79.179 1.00 103.84 183 GLY B CA 1
ATOM 2991 C C . GLY B 1 183 ? 44.779 -6.220 78.607 1.00 107.47 183 GLY B C 1
ATOM 2992 O O . GLY B 1 183 ? 45.634 -5.359 78.783 1.00 123.25 183 GLY B O 1
ATOM 2993 N N . TYR B 1 184 ? 43.663 -5.998 77.925 1.00 98.30 184 TYR B N 1
ATOM 2994 C CA . TYR B 1 184 ? 43.424 -4.767 77.171 1.00 94.11 184 TYR B CA 1
ATOM 2995 C C . TYR B 1 184 ? 44.585 -4.406 76.240 1.00 88.16 184 TYR B C 1
ATOM 2996 O O . TYR B 1 184 ? 45.109 -3.299 76.283 1.00 88.88 184 TYR B O 1
ATOM 3005 N N . ASN B 1 185 ? 44.986 -5.350 75.398 1.00 88.74 185 ASN B N 1
ATOM 3006 C CA . ASN B 1 185 ? 45.781 -5.001 74.236 1.00 88.97 185 ASN B CA 1
ATOM 3007 C C . ASN B 1 185 ? 44.791 -4.334 73.268 1.00 98.37 185 ASN B C 1
ATOM 3008 O O . ASN B 1 185 ? 43.757 -4.913 72.933 1.00 99.85 185 ASN B O 1
ATOM 3013 N N . ALA B 1 186 ? 45.095 -3.112 72.837 1.00 101.11 186 ALA B N 1
ATOM 3014 C CA . ALA B 1 186 ? 44.144 -2.325 72.055 1.00 95.17 186 ALA B CA 1
ATOM 3015 C C . ALA B 1 186 ? 44.047 -2.768 70.598 1.00 93.88 186 ALA B C 1
ATOM 3016 O O . ALA B 1 186 ? 43.013 -2.578 69.964 1.00 95.09 186 ALA B O 1
ATOM 3018 N N . THR B 1 187 ? 45.115 -3.349 70.059 1.00 93.57 187 THR B N 1
ATOM 3019 C CA . THR B 1 187 ? 45.095 -3.770 68.658 1.00 91.24 187 THR B CA 1
ATOM 3020 C C . THR B 1 187 ? 44.305 -5.064 68.478 1.00 93.54 187 THR B C 1
ATOM 3021 O O . THR B 1 187 ? 43.582 -5.218 67.490 1.00 96.77 187 THR B O 1
ATOM 3025 N N . VAL B 1 188 ? 44.406 -5.972 69.444 1.00 89.89 188 VAL B N 1
ATOM 3026 C CA . VAL B 1 188 ? 43.623 -7.206 69.388 1.00 92.92 188 VAL B CA 1
ATOM 3027 C C . VAL B 1 188 ? 42.116 -6.990 69.643 1.00 88.10 188 VAL B C 1
ATOM 3028 O O . VAL B 1 188 ? 41.277 -7.662 69.043 1.00 93.97 188 VAL B O 1
ATOM 3032 N N . MET B 1 189 ? 41.770 -6.058 70.526 1.00 74.41 189 MET B N 1
ATOM 3033 C CA . MET B 1 189 ? 40.364 -5.777 70.798 1.00 75.53 189 MET B CA 1
ATOM 3034 C C . MET B 1 189 ? 39.697 -5.075 69.618 1.00 84.81 189 MET B C 1
ATOM 3035 O O . MET B 1 189 ? 38.524 -5.307 69.324 1.00 97.22 189 MET B O 1
ATOM 3040 N N . ASN B 1 190 ? 40.437 -4.205 68.948 1.00 78.42 190 ASN B N 1
ATOM 3041 C CA . ASN B 1 190 ? 39.924 -3.579 67.747 1.00 80.58 190 ASN B CA 1
ATOM 3042 C C . ASN B 1 190 ? 39.808 -4.621 66.652 1.00 75.41 190 ASN B C 1
ATOM 3043 O O . ASN B 1 190 ? 38.840 -4.649 65.895 1.00 80.07 190 ASN B O 1
ATOM 3048 N N . THR B 1 191 ? 40.796 -5.501 66.589 1.00 64.57 191 THR B N 1
ATOM 3049 C CA . THR B 1 191 ? 40.802 -6.518 65.553 1.00 75.36 191 THR B CA 1
ATOM 3050 C C . THR B 1 191 ? 39.704 -7.571 65.795 1.00 79.92 191 THR B C 1
ATOM 3051 O O . THR B 1 191 ? 39.026 -7.991 64.854 1.00 79.71 191 THR B O 1
ATOM 3055 N N . VAL B 1 192 ? 39.501 -7.979 67.043 1.00 82.80 192 VAL B N 1
ATOM 3056 C CA . VAL B 1 192 ? 38.469 -8.977 67.326 1.00 89.11 192 VAL B CA 1
ATOM 3057 C C . VAL B 1 192 ? 37.076 -8.445 66.959 1.00 79.92 192 VAL B C 1
ATOM 3058 O O . VAL B 1 192 ? 36.285 -9.144 66.320 1.00 84.90 192 VAL B O 1
ATOM 3062 N N . LEU B 1 193 ? 36.799 -7.206 67.366 1.00 69.92 193 LEU B N 1
ATOM 3063 C CA . LEU B 1 193 ? 35.557 -6.500 67.031 1.00 58.07 193 LEU B CA 1
ATOM 3064 C C . LEU B 1 193 ? 35.276 -6.420 65.526 1.00 56.00 193 LEU B C 1
ATOM 3065 O O . LEU B 1 193 ? 34.248 -6.905 65.055 1.00 54.44 193 LEU B O 1
ATOM 3070 N N . VAL B 1 194 ? 36.197 -5.823 64.775 1.00 52.70 194 VAL B N 1
ATOM 3071 C CA . VAL B 1 194 ? 36.084 -5.819 63.316 1.00 58.17 194 VAL B CA 1
ATOM 3072 C C . VAL B 1 194 ? 36.020 -7.233 62.703 1.00 46.04 194 VAL B C 1
ATOM 3073 O O . VAL B 1 194 ? 35.158 -7.496 61.867 1.00 41.30 194 VAL B O 1
ATOM 3077 N N . LEU B 1 195 ? 36.889 -8.152 63.110 1.00 41.09 195 LEU B N 1
ATOM 3078 C CA . LEU B 1 195 ? 36.726 -9.518 62.612 1.00 60.01 195 LEU B CA 1
ATOM 3079 C C . LEU B 1 195 ? 35.292 -10.022 62.697 1.00 67.18 195 LEU B C 1
ATOM 3080 O O . LEU B 1 195 ? 34.751 -10.528 61.708 1.00 70.59 195 LEU B O 1
ATOM 3085 N N . LEU B 1 196 ? 34.673 -9.885 63.866 1.00 57.69 196 LEU B N 1
ATOM 3086 C CA . LEU B 1 196 ? 33.340 -10.441 64.062 1.00 58.36 196 LEU B CA 1
ATOM 3087 C C . LEU B 1 196 ? 32.243 -9.686 63.281 1.00 64.74 196 LEU B C 1
ATOM 3088 O O . LEU B 1 196 ? 31.362 -10.308 62.657 1.00 50.97 196 LEU B O 1
ATOM 3093 N N . VAL B 1 197 ? 32.303 -8.354 63.324 1.00 58.88 197 VAL B N 1
ATOM 3094 C CA . VAL B 1 197 ? 31.403 -7.534 62.534 1.00 48.66 197 VAL B CA 1
ATOM 3095 C C . VAL B 1 197 ? 31.482 -8.013 61.097 1.00 54.58 197 VAL B C 1
ATOM 3096 O O . VAL B 1 197 ? 30.457 -8.276 60.466 1.00 55.88 197 VAL B O 1
ATOM 3100 N N . ILE B 1 198 ? 32.706 -8.157 60.599 1.00 54.51 198 ILE B N 1
ATOM 3101 C CA . ILE B 1 198 ? 32.943 -8.719 59.271 1.00 63.89 198 ILE B CA 1
ATOM 3102 C C . ILE B 1 198 ? 32.273 -10.082 59.069 1.00 54.45 198 ILE B C 1
ATOM 3103 O O . ILE B 1 198 ? 31.785 -10.381 57.982 1.00 54.06 198 ILE B O 1
ATOM 3108 N N . LEU B 1 199 ? 32.238 -10.895 60.121 1.00 43.29 199 LEU B N 1
ATOM 3109 C CA . LEU B 1 199 ? 31.690 -12.246 60.034 1.00 41.56 199 LEU B CA 1
ATOM 3110 C C . LEU B 1 199 ? 30.160 -12.292 59.996 1.00 56.44 199 LEU B C 1
ATOM 3111 O O . LEU B 1 199 ? 29.555 -13.180 59.368 1.00 53.78 199 LEU B O 1
ATOM 3116 N N . VAL B 1 200 ? 29.530 -11.359 60.706 1.00 57.35 200 VAL B N 1
ATOM 3117 C CA . VAL B 1 200 ? 28.078 -11.233 60.631 1.00 56.28 200 VAL B CA 1
ATOM 3118 C C . VAL B 1 200 ? 27.644 -10.874 59.208 1.00 60.61 200 VAL B C 1
ATOM 3119 O O . VAL B 1 200 ? 26.780 -11.542 58.639 1.00 58.06 200 VAL B O 1
ATOM 3123 N N . TYR B 1 201 ? 28.268 -9.838 58.637 1.00 68.99 201 TYR B N 1
ATOM 3124 C CA . TYR B 1 201 ? 27.950 -9.364 57.284 1.00 68.10 201 TYR B CA 1
ATOM 3125 C C . TYR B 1 201 ? 28.122 -10.454 56.228 1.00 65.89 201 TYR B C 1
ATOM 3126 O O . TYR B 1 201 ? 27.263 -10.654 55.379 1.00 50.75 201 TYR B O 1
ATOM 3135 N N . LEU B 1 202 ? 29.237 -11.164 56.285 1.00 76.52 202 LEU B N 1
ATOM 3136 C CA . LEU B 1 202 ? 29.458 -12.268 55.358 1.00 77.45 202 LEU B CA 1
ATOM 3137 C C . LEU B 1 202 ? 28.380 -13.344 55.488 1.00 79.02 202 LEU B C 1
ATOM 3138 O O . LEU B 1 202 ? 27.881 -13.841 54.475 1.00 78.94 202 LEU B O 1
ATOM 3143 N N . ILE B 1 203 ? 28.009 -13.692 56.720 1.00 73.34 203 ILE B N 1
ATOM 3144 C CA . ILE B 1 203 ? 26.907 -14.631 56.923 1.00 65.68 203 ILE B CA 1
ATOM 3145 C C . ILE B 1 203 ? 25.607 -14.109 56.329 1.00 53.84 203 ILE B C 1
ATOM 3146 O O . ILE B 1 203 ? 24.840 -14.870 55.739 1.00 52.14 203 ILE B O 1
ATOM 3151 N N . GLN B 1 204 ? 25.346 -12.814 56.486 1.00 38.30 204 GLN B N 1
ATOM 3152 C CA . GLN B 1 204 ? 24.096 -12.298 55.965 1.00 37.25 204 GLN B CA 1
ATOM 3153 C C . GLN B 1 204 ? 24.143 -11.999 54.486 1.00 51.25 204 GLN B C 1
ATOM 3154 O O . GLN B 1 204 ? 23.194 -12.280 53.784 1.00 54.29 204 GLN B O 1
ATOM 3160 N N . PHE B 1 205 ? 25.240 -11.449 53.991 1.00 62.52 205 PHE B N 1
ATOM 3161 C CA . PHE B 1 205 ? 25.312 -11.207 52.560 1.00 63.83 205 PHE B CA 1
ATOM 3162 C C . PHE B 1 205 ? 25.166 -12.522 51.807 1.00 58.22 205 PHE B C 1
ATOM 3163 O O . PHE B 1 205 ? 24.439 -12.585 50.822 1.00 59.70 205 PHE B O 1
ATOM 3171 N N . ALA B 1 206 ? 25.810 -13.578 52.296 1.00 35.41 206 ALA B N 1
ATOM 3172 C CA . ALA B 1 206 ? 25.621 -14.924 51.733 1.00 44.11 206 ALA B CA 1
ATOM 3173 C C . ALA B 1 206 ? 24.159 -15.383 51.698 1.00 56.50 206 ALA B C 1
ATOM 3174 O O . ALA B 1 206 ? 23.664 -15.796 50.645 1.00 53.99 206 ALA B O 1
ATOM 3176 N N . GLY B 1 207 ? 23.486 -15.337 52.852 1.00 69.30 207 GLY B N 1
ATOM 3177 C CA . GLY B 1 207 ? 22.091 -15.733 52.960 1.00 63.88 207 GLY B CA 1
ATOM 3178 C C . GLY B 1 207 ? 21.128 -14.736 52.333 1.00 55.39 207 GLY B C 1
ATOM 3179 O O . GLY B 1 207 ? 20.180 -15.116 51.659 1.00 53.13 207 GLY B O 1
ATOM 3180 N N . ASP B 1 208 ? 21.388 -13.457 52.560 1.00 51.16 208 ASP B N 1
ATOM 3181 C CA . ASP B 1 208 ? 20.573 -12.364 52.061 1.00 52.38 208 ASP B CA 1
ATOM 3182 C C . ASP B 1 208 ? 20.523 -12.463 50.539 1.00 76.44 208 ASP B C 1
ATOM 3183 O O . ASP B 1 208 ? 19.491 -12.226 49.916 1.00 68.42 208 ASP B O 1
ATOM 3188 N N . ARG B 1 209 ? 21.656 -12.828 49.948 1.00 101.46 209 ARG B N 1
ATOM 3189 C CA . ARG B 1 209 ? 21.769 -12.988 48.503 1.00 103.95 209 ARG B CA 1
ATOM 3190 C C . ARG B 1 209 ? 21.232 -14.326 47.972 1.00 101.40 209 ARG B C 1
ATOM 3191 O O . ARG B 1 209 ? 20.565 -14.351 46.942 1.00 104.47 209 ARG B O 1
ATOM 3199 N N . ILE B 1 210 ? 21.535 -15.423 48.669 1.00 64.83 210 ILE B N 1
ATOM 3200 C CA . ILE B 1 210 ? 20.970 -16.760 48.367 1.00 64.34 210 ILE B CA 1
ATOM 3201 C C . ILE B 1 210 ? 19.458 -16.932 48.527 1.00 73.43 210 ILE B C 1
ATOM 3202 O O . ILE B 1 210 ? 18.882 -17.924 48.059 1.00 58.69 210 ILE B O 1
ATOM 3207 N N . VAL B 1 211 ? 18.845 -16.008 49.266 1.00 84.45 211 VAL B N 1
ATOM 3208 C CA . VAL B 1 211 ? 17.395 -15.942 49.382 1.00 86.27 211 VAL B CA 1
ATOM 3209 C C . VAL B 1 211 ? 16.860 -15.319 48.097 1.00 83.95 211 VAL B C 1
ATOM 3210 O O . VAL B 1 211 ? 15.943 -15.855 47.464 1.00 80.94 211 VAL B O 1
ATOM 3214 N N . ARG B 1 212 ? 17.484 -14.218 47.691 1.00 84.91 212 ARG B N 1
ATOM 3215 C CA . ARG B 1 212 ? 17.123 -13.531 46.464 1.00 83.29 212 ARG B CA 1
ATOM 3216 C C . ARG B 1 212 ? 17.035 -14.546 45.325 1.00 71.97 212 ARG B C 1
ATOM 3217 O O . ARG B 1 212 ? 16.129 -14.497 44.505 1.00 79.06 212 ARG B O 1
ATOM 3225 N N . ALA B 1 213 ? 17.970 -15.488 45.308 1.00 70.62 213 ALA B N 1
ATOM 3226 C CA . ALA B 1 213 ? 18.079 -16.474 44.230 1.00 76.57 213 ALA B CA 1
ATOM 3227 C C . ALA B 1 213 ? 17.064 -17.620 44.304 1.00 82.63 213 ALA B C 1
ATOM 3228 O O . ALA B 1 213 ? 16.704 -18.214 43.281 1.00 93.63 213 ALA B O 1
ATOM 3230 N N . VAL B 1 214 ? 16.647 -17.964 45.516 1.00 76.79 214 VAL B N 1
ATOM 3231 C CA . VAL B 1 214 ? 15.673 -19.026 45.702 1.00 69.30 214 VAL B CA 1
ATOM 3232 C C . VAL B 1 214 ? 14.226 -18.568 45.524 1.00 75.65 214 VAL B C 1
ATOM 3233 O O . VAL B 1 214 ? 13.365 -19.389 45.225 1.00 80.91 214 VAL B O 1
ATOM 3237 N N . THR B 1 215 ? 13.950 -17.276 45.705 1.00 75.45 215 THR B N 1
ATOM 3238 C CA . THR B 1 215 ? 12.581 -16.777 45.516 1.00 85.34 215 THR B CA 1
ATOM 3239 C C . THR B 1 215 ? 12.172 -16.824 44.037 1.00 93.27 215 THR B C 1
ATOM 3240 O O . THR B 1 215 ? 12.870 -16.287 43.177 1.00 97.26 215 THR B O 1
ATOM 3244 N N . ARG B 1 216 ? 11.044 -17.481 43.761 1.00 89.71 216 ARG B N 1
ATOM 3245 C CA . ARG B 1 216 ? 10.568 -17.727 42.396 1.00 84.69 216 ARG B CA 1
ATOM 3246 C C . ARG B 1 216 ? 11.657 -18.204 41.428 1.00 85.47 216 ARG B C 1
ATOM 3247 O O . ARG B 1 216 ? 12.080 -19.361 41.456 1.00 82.80 216 ARG B O 1
ATOM 3255 N N . HIS C 2 23 ? -15.777 32.608 42.251 1.00 90.91 0 HIS C N 1
ATOM 3256 C CA . HIS C 2 23 ? -15.371 31.183 42.241 1.00 92.71 0 HIS C CA 1
ATOM 3257 C C . HIS C 2 23 ? -14.564 30.663 43.450 1.00 92.32 0 HIS C C 1
ATOM 3258 O O . HIS C 2 23 ? -13.380 31.008 43.650 1.00 94.13 0 HIS C O 1
ATOM 3265 N N . MET C 2 24 ? -15.218 29.789 44.218 1.00 86.98 1 MET C N 1
ATOM 3266 C CA . MET C 2 24 ? -14.651 29.222 45.452 1.00 83.15 1 MET C CA 1
ATOM 3267 C C . MET C 2 24 ? -13.248 28.632 45.304 1.00 70.44 1 MET C C 1
ATOM 3268 O O . MET C 2 24 ? -12.337 28.953 46.086 1.00 56.21 1 MET C O 1
ATOM 3273 N N . ILE C 2 25 ? -13.091 27.732 44.334 1.00 70.05 2 ILE C N 1
ATOM 3274 C CA . ILE C 2 25 ? -11.786 27.137 44.099 1.00 73.62 2 ILE C CA 1
ATOM 3275 C C . ILE C 2 25 ? -11.449 27.185 42.609 1.00 62.70 2 ILE C C 1
ATOM 3276 O O . ILE C 2 25 ? -12.308 26.950 41.760 1.00 54.04 2 ILE C O 1
ATOM 3281 N N . LYS C 2 26 ? -10.211 27.564 42.309 1.00 56.18 3 LYS C N 1
ATOM 3282 C CA . LYS C 2 26 ? -9.800 27.815 40.934 1.00 62.57 3 LYS C CA 1
ATOM 3283 C C . LYS C 2 26 ? -8.442 27.212 40.549 1.00 59.34 3 LYS C C 1
ATOM 3284 O O . LYS C 2 26 ? -7.392 27.670 40.993 1.00 53.51 3 LYS C O 1
ATOM 3290 N N . LEU C 2 27 ? -8.479 26.228 39.660 1.00 62.78 4 LEU C N 1
ATOM 3291 C CA . LEU C 2 27 ? -7.290 25.512 39.220 1.00 63.02 4 LEU C CA 1
ATOM 3292 C C . LEU C 2 27 ? -6.984 25.895 37.797 1.00 61.25 4 LEU C C 1
ATOM 3293 O O . LEU C 2 27 ? -7.835 25.780 36.920 1.00 67.09 4 LEU C O 1
ATOM 3298 N N . SER C 2 28 ? -5.757 26.335 37.572 1.00 56.34 5 SER C N 1
ATOM 3299 C CA . SER C 2 28 ? -5.441 27.094 36.379 1.00 48.62 5 SER C CA 1
ATOM 3300 C C . SER C 2 28 ? -4.134 26.558 35.793 1.00 58.68 5 SER C C 1
ATOM 3301 O O . SER C 2 28 ? -3.064 26.622 36.438 1.00 44.09 5 SER C O 1
ATOM 3304 N N . ASN C 2 29 ? -4.229 26.013 34.583 1.00 70.04 6 ASN C N 1
ATOM 3305 C CA . ASN C 2 29 ? -3.070 25.511 33.852 1.00 70.79 6 ASN C CA 1
ATOM 3306 C C . ASN C 2 29 ? -2.222 24.515 34.651 1.00 72.00 6 ASN C C 1
ATOM 3307 O O . ASN C 2 29 ? -1.006 24.433 34.436 1.00 69.15 6 ASN C O 1
ATOM 3312 N N . ILE C 2 30 ? -2.858 23.754 35.553 1.00 73.41 7 ILE C N 1
ATOM 3313 C CA . ILE C 2 30 ? -2.132 22.851 36.459 1.00 65.38 7 ILE C CA 1
ATOM 3314 C C . ILE C 2 30 ? -1.455 21.741 35.668 1.00 65.77 7 ILE C C 1
ATOM 3315 O O . ILE C 2 30 ? -2.126 20.963 34.968 1.00 63.40 7 ILE C O 1
ATOM 3320 N N . THR C 2 31 ? -0.136 21.652 35.807 1.00 65.62 8 THR C N 1
ATOM 3321 C CA . THR C 2 31 ? 0.643 20.621 35.136 1.00 71.40 8 THR C CA 1
ATOM 3322 C C . THR C 2 31 ? 1.562 19.992 36.155 1.00 70.02 8 THR C C 1
ATOM 3323 O O . THR C 2 31 ? 2.328 20.687 36.813 1.00 71.55 8 THR C O 1
ATOM 3327 N N . LYS C 2 32 ? 1.474 18.678 36.298 1.00 63.06 9 LYS C N 1
ATOM 3328 C CA . LYS C 2 32 ? 2.346 17.963 37.219 1.00 58.13 9 LYS C CA 1
ATOM 3329 C C . LYS C 2 32 ? 3.051 16.817 36.563 1.00 63.98 9 LYS C C 1
ATOM 3330 O O . LYS C 2 32 ? 2.435 15.944 35.945 1.00 72.06 9 LYS C O 1
ATOM 3336 N N . VAL C 2 33 ? 4.362 16.822 36.717 1.00 70.18 10 VAL C N 1
ATOM 3337 C CA . VAL C 2 33 ? 5.156 15.736 36.196 1.00 77.88 10 VAL C CA 1
ATOM 3338 C C . VAL C 2 33 ? 5.884 14.993 37.338 1.00 77.40 10 VAL C C 1
ATOM 3339 O O . VAL C 2 33 ? 6.082 15.518 38.440 1.00 53.51 10 VAL C O 1
ATOM 3343 N N . PHE C 2 34 ? 6.199 13.734 37.069 1.00 88.09 11 PHE C N 1
ATOM 3344 C CA . PHE C 2 34 ? 6.870 12.868 38.020 1.00 99.31 11 PHE C CA 1
ATOM 3345 C C . PHE C 2 34 ? 8.076 12.275 37.337 1.00 117.29 11 PHE C C 1
ATOM 3346 O O . PHE C 2 34 ? 8.028 11.990 36.137 1.00 120.27 11 PHE C O 1
ATOM 3354 N N . HIS C 2 35 ? 9.155 12.079 38.088 1.00 126.25 12 HIS C N 1
ATOM 3355 C CA . HIS C 2 35 ? 10.179 11.140 37.647 1.00 125.62 12 HIS C CA 1
ATOM 3356 C C . HIS C 2 35 ? 10.238 9.976 38.647 1.00 121.97 12 HIS C C 1
ATOM 3357 O O . HIS C 2 35 ? 10.812 10.103 39.726 1.00 118.33 12 HIS C O 1
ATOM 3364 N N . GLN C 2 36 ? 9.639 8.849 38.279 1.00 127.31 13 GLN C N 1
ATOM 3365 C CA . GLN C 2 36 ? 9.751 7.607 39.040 1.00 140.69 13 GLN C CA 1
ATOM 3366 C C . GLN C 2 36 ? 10.997 6.776 38.728 1.00 147.45 13 GLN C C 1
ATOM 3367 O O . GLN C 2 36 ? 11.760 6.407 39.622 1.00 147.44 13 GLN C O 1
ATOM 3373 N N . GLY C 2 37 ? 11.155 6.467 37.442 1.00 154.55 14 GLY C N 1
ATOM 3374 C CA . GLY C 2 37 ? 12.118 5.498 36.931 1.00 160.68 14 GLY C CA 1
ATOM 3375 C C . GLY C 2 37 ? 13.342 6.062 36.227 1.00 164.66 14 GLY C C 1
ATOM 3376 O O . GLY C 2 37 ? 13.905 7.092 36.621 1.00 164.28 14 GLY C O 1
ATOM 3377 N N . THR C 2 38 ? 13.791 5.336 35.206 1.00 166.32 15 THR C N 1
ATOM 3378 C CA . THR C 2 38 ? 14.501 5.949 34.086 1.00 165.10 15 THR C CA 1
ATOM 3379 C C . THR C 2 38 ? 13.517 6.914 33.397 1.00 162.91 15 THR C C 1
ATOM 3380 O O . THR C 2 38 ? 13.817 8.097 33.207 1.00 154.70 15 THR C O 1
ATOM 3384 N N . ARG C 2 39 ? 12.316 6.399 33.103 1.00 165.69 16 ARG C N 1
ATOM 3385 C CA . ARG C 2 39 ? 11.286 7.109 32.337 1.00 160.55 16 ARG C CA 1
ATOM 3386 C C . ARG C 2 39 ? 10.521 8.166 33.147 1.00 145.43 16 ARG C C 1
ATOM 3387 O O . ARG C 2 39 ? 10.410 8.066 34.369 1.00 147.56 16 ARG C O 1
ATOM 3395 N N . THR C 2 40 ? 9.991 9.168 32.446 1.00 129.99 17 THR C N 1
ATOM 3396 C CA . THR C 2 40 ? 9.293 10.301 33.062 1.00 112.58 17 THR C CA 1
ATOM 3397 C C . THR C 2 40 ? 7.826 10.382 32.596 1.00 101.78 17 THR C C 1
ATOM 3398 O O . THR C 2 40 ? 7.552 10.612 31.415 1.00 93.10 17 THR C O 1
ATOM 3402 N N . ILE C 2 41 ? 6.895 10.188 33.531 1.00 92.22 18 ILE C N 1
ATOM 3403 C CA . ILE C 2 41 ? 5.468 10.215 33.237 1.00 81.58 18 ILE C CA 1
ATOM 3404 C C . ILE C 2 41 ? 4.898 11.605 33.475 1.00 81.88 18 ILE C C 1
ATOM 3405 O O . ILE C 2 41 ? 5.272 12.260 34.450 1.00 73.81 18 ILE C O 1
ATOM 3410 N N . GLN C 2 42 ? 3.987 12.046 32.601 1.00 86.40 19 GLN C N 1
ATOM 3411 C CA . GLN C 2 42 ? 3.286 13.317 32.812 1.00 87.52 19 GLN C CA 1
ATOM 3412 C C . GLN C 2 42 ? 1.908 13.086 33.424 1.00 81.19 19 GLN C C 1
ATOM 3413 O O . GLN C 2 42 ? 1.001 12.566 32.779 1.00 70.81 19 GLN C O 1
ATOM 3419 N N . ALA C 2 43 ? 1.754 13.504 34.672 1.00 79.91 20 ALA C N 1
ATOM 3420 C CA . ALA C 2 43 ? 0.544 13.206 35.413 1.00 79.45 20 ALA C CA 1
ATOM 3421 C C . ALA C 2 43 ? -0.607 14.077 34.952 1.00 77.37 20 ALA C C 1
ATOM 3422 O O . ALA C 2 43 ? -1.724 13.594 34.759 1.00 82.43 20 ALA C O 1
ATOM 3424 N N . LEU C 2 44 ? -0.331 15.364 34.784 1.00 71.21 21 LEU C N 1
ATOM 3425 C CA . LEU C 2 44 ? -1.376 16.328 34.467 1.00 72.78 21 LEU C CA 1
ATOM 3426 C C . LEU C 2 44 ? -0.822 17.358 33.497 1.00 83.03 21 LEU C C 1
ATOM 3427 O O . LEU C 2 44 ? 0.300 17.833 33.683 1.00 88.86 21 LEU C O 1
ATOM 3432 N N . ASN C 2 45 ? -1.598 17.700 32.469 1.00 83.76 22 ASN C N 1
ATOM 3433 C CA . ASN C 2 45 ? -1.167 18.680 31.473 1.00 82.00 22 ASN C CA 1
ATOM 3434 C C . ASN C 2 45 ? -2.169 19.824 31.275 1.00 75.20 22 ASN C C 1
ATOM 3435 O O . ASN C 2 45 ? -3.240 19.625 30.714 1.00 79.72 22 ASN C O 1
ATOM 3440 N N . ASN C 2 46 ? -1.787 21.022 31.713 1.00 69.30 23 ASN C N 1
ATOM 3441 C CA . ASN C 2 46 ? -2.597 22.245 31.580 1.00 74.98 23 ASN C CA 1
ATOM 3442 C C . ASN C 2 46 ? -4.065 22.117 32.035 1.00 67.26 23 ASN C C 1
ATOM 3443 O O . ASN C 2 46 ? -4.960 22.764 31.472 1.00 60.00 23 ASN C O 1
ATOM 3448 N N . VAL C 2 47 ? -4.306 21.308 33.069 1.00 63.26 24 VAL C N 1
ATOM 3449 C CA . VAL C 2 47 ? -5.659 21.167 33.633 1.00 68.80 24 VAL C CA 1
ATOM 3450 C C . VAL C 2 47 ? -6.103 22.446 34.338 1.00 62.47 24 VAL C C 1
ATOM 3451 O O . VAL C 2 47 ? -5.361 22.999 35.160 1.00 67.92 24 VAL C O 1
ATOM 3455 N N . SER C 2 48 ? -7.317 22.892 34.018 1.00 49.69 25 SER C N 1
ATOM 3456 C CA . SER C 2 48 ? -7.854 24.146 34.528 1.00 46.80 25 SER C CA 1
ATOM 3457 C C . SER C 2 48 ? -9.326 23.918 34.856 1.00 46.56 25 SER C C 1
ATOM 3458 O O . SER C 2 48 ? -10.043 23.366 34.038 1.00 59.55 25 SER C O 1
ATOM 3461 N N . LEU C 2 49 ? -9.787 24.261 36.050 1.00 37.99 26 LEU C N 1
ATOM 3462 C CA . LEU C 2 49 ? -11.230 24.148 36.307 1.00 41.55 26 LEU C CA 1
ATOM 3463 C C . LEU C 2 49 ? -11.684 25.086 37.435 1.00 47.05 26 LEU C C 1
ATOM 3464 O O . LEU C 2 49 ? -10.943 25.285 38.400 1.00 44.04 26 LEU C O 1
ATOM 3469 N N . HIS C 2 50 ? -12.901 25.617 37.356 1.00 46.42 27 HIS C N 1
ATOM 3470 C CA . HIS C 2 50 ? -13.364 26.485 38.435 1.00 51.71 27 HIS C CA 1
ATOM 3471 C C . HIS C 2 50 ? -14.548 25.882 39.136 1.00 48.86 27 HIS C C 1
ATOM 3472 O O . HIS C 2 50 ? -15.566 25.591 38.512 1.00 59.81 27 HIS C O 1
ATOM 3479 N N . VAL C 2 51 ? -14.440 25.699 40.442 1.00 39.97 28 VAL C N 1
ATOM 3480 C CA . VAL C 2 51 ? -15.628 25.250 41.156 1.00 44.58 28 VAL C CA 1
ATOM 3481 C C . VAL C 2 51 ? -16.361 26.453 41.745 1.00 47.39 28 VAL C C 1
ATOM 3482 O O . VAL C 2 51 ? -15.963 27.004 42.781 1.00 54.39 28 VAL C O 1
ATOM 3486 N N . PRO C 2 52 ? -17.464 26.848 41.104 1.00 60.71 29 PRO C N 1
ATOM 3487 C CA . PRO C 2 52 ? -18.288 27.883 41.738 1.00 69.55 29 PRO C CA 1
ATOM 3488 C C . PRO C 2 52 ? -18.738 27.450 43.149 1.00 63.60 29 PRO C C 1
ATOM 3489 O O . PRO C 2 52 ? -19.055 26.278 43.400 1.00 51.18 29 PRO C O 1
ATOM 3493 N N . ALA C 2 53 ? -18.723 28.410 44.067 1.00 62.93 30 ALA C N 1
ATOM 3494 C CA . ALA C 2 53 ? -19.077 28.168 45.456 1.00 54.46 30 ALA C CA 1
ATOM 3495 C C . ALA C 2 53 ? -20.481 27.597 45.574 1.00 45.38 30 ALA C C 1
ATOM 3496 O O . ALA C 2 53 ? -21.376 27.984 44.835 1.00 36.37 30 ALA C O 1
ATOM 3498 N N . GLY C 2 54 ? -20.664 26.667 46.507 1.00 54.29 31 GLY C N 1
ATOM 3499 C CA . GLY C 2 54 ? -21.964 26.059 46.749 1.00 53.24 31 GLY C CA 1
ATOM 3500 C C . GLY C 2 54 ? -22.367 25.015 45.721 1.00 56.41 31 GLY C C 1
ATOM 3501 O O . GLY C 2 54 ? -23.528 24.605 45.642 1.00 56.99 31 GLY C O 1
ATOM 3502 N N . GLN C 2 55 ? -21.405 24.583 44.920 1.00 67.16 32 GLN C N 1
ATOM 3503 C CA . GLN C 2 55 ? -21.689 23.575 43.920 1.00 81.67 32 GLN C CA 1
ATOM 3504 C C . GLN C 2 55 ? -20.810 22.348 44.128 1.00 78.98 32 GLN C C 1
ATOM 3505 O O . GLN C 2 55 ? -19.733 22.417 44.731 1.00 82.80 32 GLN C O 1
ATOM 3511 N N . ILE C 2 56 ? -21.314 21.224 43.635 1.00 65.21 33 ILE C N 1
ATOM 3512 C CA . ILE C 2 56 ? -20.641 19.928 43.687 1.00 61.00 33 ILE C CA 1
ATOM 3513 C C . ILE C 2 56 ? -20.030 19.540 42.331 1.00 45.04 33 ILE C C 1
ATOM 3514 O O . ILE C 2 56 ? -20.762 19.274 41.368 1.00 42.57 33 ILE C O 1
ATOM 3519 N N . TYR C 2 57 ? -18.704 19.499 42.269 1.00 23.69 34 TYR C N 1
ATOM 3520 C CA . TYR C 2 57 ? -17.984 19.305 41.010 1.00 24.76 34 TYR C CA 1
ATOM 3521 C C . TYR C 2 57 ? -17.320 17.958 40.842 1.00 25.57 34 TYR C C 1
ATOM 3522 O O . TYR C 2 57 ? -16.426 17.632 41.603 1.00 33.24 34 TYR C O 1
ATOM 3531 N N . GLY C 2 58 ? -17.753 17.149 39.889 1.00 25.61 35 GLY C N 1
ATOM 3532 C CA . GLY C 2 58 ? -17.017 15.914 39.649 1.00 29.97 35 GLY C CA 1
ATOM 3533 C C . GLY C 2 58 ? -15.909 15.875 38.601 1.00 25.57 35 GLY C C 1
ATOM 3534 O O . GLY C 2 58 ? -16.117 16.286 37.453 1.00 33.05 35 GLY C O 1
ATOM 3535 N N . VAL C 2 59 ? -14.785 15.253 38.947 1.00 32.69 36 VAL C N 1
ATOM 3536 C CA . VAL C 2 59 ? -13.779 14.853 37.950 1.00 45.56 36 VAL C CA 1
ATOM 3537 C C . VAL C 2 59 ? -13.721 13.314 37.765 1.00 23.57 36 VAL C C 1
ATOM 3538 O O . VAL C 2 59 ? -13.221 12.595 38.627 1.00 12.07 36 VAL C O 1
ATOM 3542 N N . ILE C 2 60 ? -14.222 12.839 36.629 1.00 16.68 37 ILE C N 1
ATOM 3543 C CA . ILE C 2 60 ? -14.220 11.410 36.296 1.00 36.94 37 ILE C CA 1
ATOM 3544 C C . ILE C 2 60 ? -13.098 10.979 35.319 1.00 38.79 37 ILE C C 1
ATOM 3545 O O . ILE C 2 60 ? -12.703 11.732 34.426 1.00 30.31 37 ILE C O 1
ATOM 3550 N N . GLY C 2 61 ? -12.607 9.754 35.466 1.00 38.65 38 GLY C N 1
ATOM 3551 C CA . GLY C 2 61 ? -11.763 9.205 34.425 1.00 40.00 38 GLY C CA 1
ATOM 3552 C C . GLY C 2 61 ? -11.241 7.824 34.736 1.00 44.26 38 GLY C C 1
ATOM 3553 O O . GLY C 2 61 ? -11.401 7.327 35.853 1.00 43.95 38 GLY C O 1
ATOM 3554 N N . ALA C 2 62 ? -10.568 7.230 33.752 1.00 48.47 39 ALA C N 1
ATOM 3555 C CA . ALA C 2 62 ? -9.991 5.894 33.886 1.00 40.24 39 ALA C CA 1
ATOM 3556 C C . ALA C 2 62 ? -8.942 5.926 34.973 1.00 39.43 39 ALA C C 1
ATOM 3557 O O . ALA C 2 62 ? -8.508 7.002 35.392 1.00 29.80 39 ALA C O 1
ATOM 3559 N N . SER C 2 63 ? -8.586 4.749 35.475 1.00 54.03 40 SER C N 1
ATOM 3560 C CA . SER C 2 63 ? -7.587 4.695 36.521 1.00 67.13 40 SER C CA 1
ATOM 3561 C C . SER C 2 63 ? -6.223 4.998 35.893 1.00 61.68 40 SER C C 1
ATOM 3562 O O . SER C 2 63 ? -5.793 4.334 34.949 1.00 62.17 40 SER C O 1
ATOM 3565 N N . GLY C 2 64 ? -5.551 6.016 36.419 1.00 49.58 41 GLY C N 1
ATOM 3566 C CA . GLY C 2 64 ? -4.307 6.477 35.834 1.00 53.04 41 GLY C CA 1
ATOM 3567 C C . GLY C 2 64 ? -4.424 7.741 34.994 1.00 58.09 41 GLY C C 1
ATOM 3568 O O . GLY C 2 64 ? -3.497 8.095 34.253 1.00 61.21 41 GLY C O 1
ATOM 3569 N N . ALA C 2 65 ? -5.554 8.434 35.105 1.00 62.58 42 ALA C N 1
ATOM 3570 C CA . ALA C 2 65 ? -5.763 9.654 34.324 1.00 58.52 42 ALA C CA 1
ATOM 3571 C C . ALA C 2 65 ? -5.175 10.886 35.009 1.00 55.38 42 ALA C C 1
ATOM 3572 O O . ALA C 2 65 ? -5.006 11.933 34.387 1.00 58.79 42 ALA C O 1
ATOM 3574 N N . GLY C 2 66 ? -4.839 10.742 36.287 1.00 55.21 43 GLY C N 1
ATOM 3575 C CA . GLY C 2 66 ? -4.432 11.878 37.102 1.00 49.76 43 GLY C CA 1
ATOM 3576 C C . GLY C 2 66 ? -5.478 12.435 38.063 1.00 37.08 43 GLY C C 1
ATOM 3577 O O . GLY C 2 66 ? -5.349 13.570 38.515 1.00 41.70 43 GLY C O 1
ATOM 3578 N N . LYS C 2 67 ? -6.526 11.662 38.350 1.00 34.67 44 LYS C N 1
ATOM 3579 C CA . LYS C 2 67 ? -7.556 12.087 39.314 1.00 39.43 44 LYS C CA 1
ATOM 3580 C C . LYS C 2 67 ? -6.906 12.366 40.675 1.00 39.47 44 LYS C C 1
ATOM 3581 O O . LYS C 2 67 ? -7.078 13.433 41.286 1.00 46.23 44 LYS C O 1
ATOM 3587 N N . SER C 2 68 ? -6.138 11.389 41.125 1.00 35.10 45 SER C N 1
ATOM 3588 C CA . SER C 2 68 ? -5.666 11.368 42.490 1.00 45.42 45 SER C CA 1
ATOM 3589 C C . SER C 2 68 ? -4.688 12.510 42.674 1.00 41.85 45 SER C C 1
ATOM 3590 O O . SER C 2 68 ? -4.760 13.235 43.649 1.00 42.57 45 SER C O 1
ATOM 3593 N N . THR C 2 69 ? -3.804 12.687 41.701 1.00 62.59 46 THR C N 1
ATOM 3594 C CA . THR C 2 69 ? -2.937 13.863 41.612 1.00 56.45 46 THR C CA 1
ATOM 3595 C C . THR C 2 69 ? -3.718 15.181 41.594 1.00 49.79 46 THR C C 1
ATOM 3596 O O . THR C 2 69 ? -3.495 16.070 42.418 1.00 48.64 46 THR C O 1
ATOM 3600 N N . LEU C 2 70 ? -4.636 15.291 40.639 1.00 49.41 47 LEU C N 1
ATOM 3601 C CA . LEU C 2 70 ? -5.426 16.497 40.466 1.00 43.78 47 LEU C CA 1
ATOM 3602 C C . LEU C 2 70 ? -6.079 16.989 41.743 1.00 43.04 47 LEU C C 1
ATOM 3603 O O . LEU C 2 70 ? -5.959 18.165 42.103 1.00 44.91 47 LEU C O 1
ATOM 3608 N N . ILE C 2 71 ? -6.802 16.097 42.407 1.00 36.17 48 ILE C N 1
ATOM 3609 C CA . ILE C 2 71 ? -7.438 16.449 43.665 1.00 37.63 48 ILE C CA 1
ATOM 3610 C C . ILE C 2 71 ? -6.409 16.920 44.686 1.00 44.62 48 ILE C C 1
ATOM 3611 O O . ILE C 2 71 ? -6.651 17.867 45.435 1.00 34.88 48 ILE C O 1
ATOM 3616 N N . ARG C 2 72 ? -5.288 16.225 44.745 1.00 50.91 49 ARG C N 1
ATOM 3617 C CA . ARG C 2 72 ? -4.281 16.463 45.768 1.00 59.34 49 ARG C CA 1
ATOM 3618 C C . ARG C 2 72 ? -3.657 17.849 45.689 1.00 51.66 49 ARG C C 1
ATOM 3619 O O . ARG C 2 72 ? -3.324 18.443 46.705 1.00 45.76 49 ARG C O 1
ATOM 3627 N N . CYS C 2 73 ? -3.475 18.333 44.469 1.00 43.49 50 CYS C N 1
ATOM 3628 C CA . CYS C 2 73 ? -2.895 19.656 44.199 1.00 29.79 50 CYS C CA 1
ATOM 3629 C C . CYS C 2 73 ? -3.650 20.770 44.908 1.00 25.90 50 CYS C C 1
ATOM 3630 O O . CYS C 2 73 ? -3.049 21.605 45.544 1.00 37.00 50 CYS C O 1
ATOM 3633 N N . VAL C 2 74 ? -4.973 20.754 44.807 1.00 27.19 51 VAL C N 1
ATOM 3634 C CA . VAL C 2 74 ? -5.854 21.676 45.522 1.00 34.44 51 VAL C CA 1
ATOM 3635 C C . VAL C 2 74 ? -5.442 21.842 46.974 1.00 46.39 51 VAL C C 1
ATOM 3636 O O . VAL C 2 74 ? -5.615 22.902 47.585 1.00 49.03 51 VAL C O 1
ATOM 3640 N N . ASN C 2 75 ? -4.990 20.730 47.537 1.00 58.46 52 ASN C N 1
ATOM 3641 C CA . ASN C 2 75 ? -4.565 20.630 48.917 1.00 45.85 52 ASN C CA 1
ATOM 3642 C C . ASN C 2 75 ? -3.081 20.855 49.078 1.00 51.71 52 ASN C C 1
ATOM 3643 O O . ASN C 2 75 ? -2.583 21.054 50.181 1.00 47.91 52 ASN C O 1
ATOM 3648 N N . LEU C 2 76 ? -2.379 20.817 47.955 1.00 58.57 53 LEU C N 1
ATOM 3649 C CA . LEU C 2 76 ? -0.927 20.831 47.945 1.00 47.78 53 LEU C CA 1
ATOM 3650 C C . LEU C 2 76 ? -0.376 19.678 48.768 1.00 41.81 53 LEU C C 1
ATOM 3651 O O . LEU C 2 76 ? 0.675 19.793 49.389 1.00 42.14 53 LEU C O 1
ATOM 3656 N N . LEU C 2 77 ? -1.105 18.563 48.781 1.00 42.35 54 LEU C N 1
ATOM 3657 C CA . LEU C 2 77 ? -0.516 17.319 49.227 1.00 38.11 54 LEU C CA 1
ATOM 3658 C C . LEU C 2 77 ? 0.412 16.976 48.087 1.00 47.60 54 LEU C C 1
ATOM 3659 O O . LEU C 2 77 ? 1.406 16.289 48.264 1.00 62.88 54 LEU C O 1
ATOM 3664 N N . GLU C 2 78 ? 0.098 17.494 46.906 1.00 51.52 55 GLU C N 1
ATOM 3665 C CA . GLU C 2 78 ? 1.043 17.425 45.801 1.00 58.23 55 GLU C CA 1
ATOM 3666 C C . GLU C 2 78 ? 1.444 18.827 45.334 1.00 71.32 55 GLU C C 1
ATOM 3667 O O . GLU C 2 78 ? 0.658 19.774 45.461 1.00 72.82 55 GLU C O 1
ATOM 3673 N N . ARG C 2 79 ? 2.673 18.967 44.829 1.00 70.88 56 ARG C N 1
ATOM 3674 C CA . ARG C 2 79 ? 3.115 20.252 44.275 1.00 76.84 56 ARG C CA 1
ATOM 3675 C C . ARG C 2 79 ? 2.905 20.265 42.776 1.00 76.66 56 ARG C C 1
ATOM 3676 O O . ARG C 2 79 ? 3.510 19.476 42.049 1.00 72.47 56 ARG C O 1
ATOM 3684 N N . PRO C 2 80 ? 2.016 21.153 42.309 1.00 74.31 57 PRO C N 1
ATOM 3685 C CA . PRO C 2 80 ? 1.888 21.288 40.859 1.00 75.88 57 PRO C CA 1
ATOM 3686 C C . PRO C 2 80 ? 3.219 21.787 40.279 1.00 75.82 57 PRO C C 1
ATOM 3687 O O . PRO C 2 80 ? 3.725 22.816 40.740 1.00 79.69 57 PRO C O 1
ATOM 3691 N N . THR C 2 81 ? 3.759 21.079 39.284 1.00 69.41 58 THR C N 1
ATOM 3692 C CA . THR C 2 81 ? 5.004 21.486 38.628 1.00 71.92 58 THR C CA 1
ATOM 3693 C C . THR C 2 81 ? 4.854 22.928 38.132 1.00 83.30 58 THR C C 1
ATOM 3694 O O . THR C 2 81 ? 5.693 23.781 38.400 1.00 83.77 58 THR C O 1
ATOM 3698 N N . GLU C 2 82 ? 3.773 23.197 37.412 1.00 88.81 59 GLU C N 1
ATOM 3699 C CA . GLU C 2 82 ? 3.385 24.572 37.118 1.00 86.52 59 GLU C CA 1
ATOM 3700 C C . GLU C 2 82 ? 1.867 24.692 37.187 1.00 73.20 59 GLU C C 1
ATOM 3701 O O . GLU C 2 82 ? 1.151 23.707 36.993 1.00 78.78 59 GLU C O 1
ATOM 3707 N N . GLY C 2 83 ? 1.385 25.880 37.529 1.00 58.57 60 GLY C N 1
ATOM 3708 C CA . GLY C 2 83 ? -0.043 26.149 37.520 1.00 60.74 60 GLY C CA 1
ATOM 3709 C C . GLY C 2 83 ? -0.440 27.083 38.639 1.00 47.65 60 GLY C C 1
ATOM 3710 O O . GLY C 2 83 ? 0.433 27.591 39.331 1.00 44.71 60 GLY C O 1
ATOM 3711 N N . SER C 2 84 ? -1.742 27.282 38.837 1.00 40.34 61 SER C N 1
ATOM 3712 C CA . SER C 2 84 ? -2.226 28.098 39.951 1.00 57.09 61 SER C CA 1
ATOM 3713 C C . SER C 2 84 ? -3.285 27.352 40.753 1.00 58.86 61 SER C C 1
ATOM 3714 O O . SER C 2 84 ? -4.165 26.742 40.161 1.00 74.61 61 SER C O 1
ATOM 3717 N N . VAL C 2 85 ? -3.208 27.395 42.087 1.00 48.70 62 VAL C N 1
ATOM 3718 C CA . VAL C 2 85 ? -4.254 26.798 42.931 1.00 49.44 62 VAL C CA 1
ATOM 3719 C C . VAL C 2 85 ? -4.901 27.835 43.868 1.00 36.39 62 VAL C C 1
ATOM 3720 O O . VAL C 2 85 ? -4.293 28.233 44.860 1.00 26.79 62 VAL C O 1
ATOM 3724 N N . LEU C 2 86 ? -6.148 28.214 43.604 1.00 25.74 63 LEU C N 1
ATOM 3725 C CA . LEU C 2 86 ? -6.741 29.345 44.314 1.00 48.71 63 LEU C CA 1
ATOM 3726 C C . LEU C 2 86 ? -8.058 28.990 45.018 1.00 51.18 63 LEU C C 1
ATOM 3727 O O . LEU C 2 86 ? -9.102 28.790 44.378 1.00 47.49 63 LEU C O 1
ATOM 3732 N N . VAL C 2 87 ? -8.031 28.981 46.343 1.00 53.55 64 VAL C N 1
ATOM 3733 C CA . VAL C 2 87 ? -9.191 28.545 47.123 1.00 64.27 64 VAL C CA 1
ATOM 3734 C C . VAL C 2 87 ? -9.734 29.666 48.006 1.00 67.77 64 VAL C C 1
ATOM 3735 O O . VAL C 2 87 ? -9.028 30.158 48.896 1.00 64.74 64 VAL C O 1
ATOM 3739 N N . ASP C 2 88 ? -10.995 30.039 47.800 1.00 69.89 65 ASP C N 1
ATOM 3740 C CA . ASP C 2 88 ? -11.582 31.133 48.572 1.00 75.69 65 ASP C CA 1
ATOM 3741 C C . ASP C 2 88 ? -10.909 32.442 48.194 1.00 77.68 65 ASP C C 1
ATOM 3742 O O . ASP C 2 88 ? -10.928 33.396 48.963 1.00 74.39 65 ASP C O 1
ATOM 3747 N N . GLY C 2 89 ? -10.328 32.470 46.995 1.00 83.73 66 GLY C N 1
ATOM 3748 C CA . GLY C 2 89 ? -9.564 33.607 46.512 1.00 88.21 66 GLY C CA 1
ATOM 3749 C C . GLY C 2 89 ? -8.097 33.577 46.913 1.00 79.92 66 GLY C C 1
ATOM 3750 O O . GLY C 2 89 ? -7.255 34.207 46.276 1.00 82.64 66 GLY C O 1
ATOM 3751 N N . GLN C 2 90 ? -7.792 32.823 47.962 1.00 73.68 67 GLN C N 1
ATOM 3752 C CA . GLN C 2 90 ? -6.443 32.755 48.522 1.00 80.77 67 GLN C CA 1
ATOM 3753 C C . GLN C 2 90 ? -5.508 31.798 47.779 1.00 75.23 67 GLN C C 1
ATOM 3754 O O . GLN C 2 90 ? -5.815 30.618 47.614 1.00 81.28 67 GLN C O 1
ATOM 3760 N N . GLU C 2 91 ? -4.353 32.304 47.358 1.00 66.73 68 GLU C N 1
ATOM 3761 C CA . GLU C 2 91 ? -3.354 31.487 46.670 1.00 63.87 68 GLU C CA 1
ATOM 3762 C C . GLU C 2 91 ? -2.670 30.488 47.613 1.00 80.40 68 GLU C C 1
ATOM 3763 O O . GLU C 2 91 ? -2.530 30.739 48.809 1.00 102.04 68 GLU C O 1
ATOM 3769 N N . LEU C 2 92 ? -2.230 29.370 47.049 1.00 78.65 69 LEU C N 1
ATOM 3770 C CA . LEU C 2 92 ? -1.729 28.211 47.794 1.00 76.52 69 LEU C CA 1
ATOM 3771 C C . LEU C 2 92 ? -0.308 27.811 47.332 1.00 77.11 69 LEU C C 1
ATOM 3772 O O . LEU C 2 92 ? 0.592 27.638 48.158 1.00 69.77 69 LEU C O 1
ATOM 3777 N N . THR C 2 93 ? -0.136 27.602 46.024 1.00 82.80 70 THR C N 1
ATOM 3778 C CA . THR C 2 93 ? 1.096 27.033 45.473 1.00 85.51 70 THR C CA 1
ATOM 3779 C C . THR C 2 93 ? 2.301 27.619 46.179 1.00 93.72 70 THR C C 1
ATOM 3780 O O . THR C 2 93 ? 3.020 26.895 46.869 1.00 89.85 70 THR C O 1
ATOM 3784 N N . THR C 2 94 ? 2.529 28.920 46.022 1.00 105.89 71 THR C N 1
ATOM 3785 C CA . THR C 2 94 ? 3.585 29.568 46.798 1.00 115.79 71 THR C CA 1
ATOM 3786 C C . THR C 2 94 ? 3.015 30.193 48.074 1.00 109.90 71 THR C C 1
ATOM 3787 O O . THR C 2 94 ? 2.254 31.165 48.041 1.00 110.16 71 THR C O 1
ATOM 3791 N N . LEU C 2 95 ? 3.381 29.583 49.194 1.00 95.16 72 LEU C N 1
ATOM 3792 C CA . LEU C 2 95 ? 2.819 29.920 50.484 1.00 93.85 72 LEU C CA 1
ATOM 3793 C C . LEU C 2 95 ? 3.737 29.407 51.574 1.00 117.09 72 LEU C C 1
ATOM 3794 O O . LEU C 2 95 ? 4.575 28.534 51.327 1.00 116.09 72 LEU C O 1
ATOM 3799 N N . SER C 2 96 ? 3.570 29.948 52.778 1.00 132.87 73 SER C N 1
ATOM 3800 C CA . SER C 2 96 ? 4.347 29.512 53.932 1.00 138.10 73 SER C CA 1
ATOM 3801 C C . SER C 2 96 ? 3.686 28.310 54.602 1.00 127.54 73 SER C C 1
ATOM 3802 O O . SER C 2 96 ? 2.475 28.304 54.813 1.00 127.45 73 SER C O 1
ATOM 3805 N N . GLU C 2 97 ? 4.486 27.299 54.932 1.00 114.12 74 GLU C N 1
ATOM 3806 C CA . GLU C 2 97 ? 3.974 26.062 55.520 1.00 105.86 74 GLU C CA 1
ATOM 3807 C C . GLU C 2 97 ? 3.095 26.309 56.761 1.00 104.29 74 GLU C C 1
ATOM 3808 O O . GLU C 2 97 ? 2.219 25.498 57.082 1.00 103.28 74 GLU C O 1
ATOM 3814 N N . SER C 2 98 ? 3.338 27.415 57.463 1.00 104.11 75 SER C N 1
ATOM 3815 C CA . SER C 2 98 ? 2.502 27.789 58.604 1.00 102.69 75 SER C CA 1
ATOM 3816 C C . SER C 2 98 ? 1.199 28.415 58.134 1.00 104.97 75 SER C C 1
ATOM 3817 O O . SER C 2 98 ? 0.210 28.424 58.863 1.00 110.17 75 SER C O 1
ATOM 3820 N N . GLU C 2 99 ? 1.207 28.941 56.913 1.00 100.84 76 GLU C N 1
ATOM 3821 C CA . GLU C 2 99 ? -0.008 29.441 56.280 1.00 100.15 76 GLU C CA 1
ATOM 3822 C C . GLU C 2 99 ? -0.858 28.278 55.763 1.00 100.39 76 GLU C C 1
ATOM 3823 O O . GLU C 2 99 ? -2.093 28.329 55.807 1.00 93.70 76 GLU C O 1
ATOM 3829 N N . LEU C 2 100 ? -0.178 27.233 55.282 1.00 98.81 77 LEU C N 1
ATOM 3830 C CA . LEU C 2 100 ? -0.811 26.079 54.633 1.00 83.73 77 LEU C CA 1
ATOM 3831 C C . LEU C 2 100 ? -1.689 25.290 55.595 1.00 75.77 77 LEU C C 1
ATOM 3832 O O . LEU C 2 100 ? -2.641 24.618 55.190 1.00 68.69 77 LEU C O 1
ATOM 3837 N N . THR C 2 101 ? -1.329 25.367 56.871 1.00 68.34 78 THR C N 1
ATOM 3838 C CA . THR C 2 101 ? -2.125 24.816 57.956 1.00 66.91 78 THR C CA 1
ATOM 3839 C C . THR C 2 101 ? -3.464 25.515 58.139 1.00 69.08 78 THR C C 1
ATOM 3840 O O . THR C 2 101 ? -4.505 24.867 58.239 1.00 67.60 78 THR C O 1
ATOM 3844 N N . LYS C 2 102 ? -3.437 26.840 58.215 1.00 75.64 79 LYS C N 1
ATOM 3845 C CA . LYS C 2 102 ? -4.681 27.562 58.414 1.00 93.17 79 LYS C CA 1
ATOM 3846 C C . LYS C 2 102 ? -5.537 27.444 57.161 1.00 91.08 79 LYS C C 1
ATOM 3847 O O . LYS C 2 102 ? -6.770 27.417 57.246 1.00 85.39 79 LYS C O 1
ATOM 3853 N N . ALA C 2 103 ? -4.873 27.357 56.008 1.00 81.17 80 ALA C N 1
ATOM 3854 C CA . ALA C 2 103 ? -5.557 27.111 54.750 1.00 68.07 80 ALA C CA 1
ATOM 3855 C C . ALA C 2 103 ? -6.287 25.773 54.837 1.00 68.44 80 ALA C C 1
ATOM 3856 O O . ALA C 2 103 ? -7.487 25.687 54.572 1.00 70.86 80 ALA C O 1
ATOM 3858 N N . ARG C 2 104 ? -5.554 24.741 55.252 1.00 61.99 81 ARG C N 1
ATOM 3859 C CA . ARG C 2 104 ? -6.104 23.399 55.368 1.00 55.00 81 ARG C CA 1
ATOM 3860 C C . ARG C 2 104 ? -7.221 23.294 56.386 1.00 56.73 81 ARG C C 1
ATOM 3861 O O . ARG C 2 104 ? -7.916 22.286 56.441 1.00 55.52 81 ARG C O 1
ATOM 3869 N N . ARG C 2 105 ? -7.412 24.324 57.192 1.00 69.46 82 ARG C N 1
ATOM 3870 C CA . ARG C 2 105 ? -8.566 24.317 58.070 1.00 82.52 82 ARG C CA 1
ATOM 3871 C C . ARG C 2 105 ? -9.813 24.607 57.257 1.00 83.40 82 ARG C C 1
ATOM 3872 O O . ARG C 2 105 ? -10.919 24.321 57.706 1.00 81.91 82 ARG C O 1
ATOM 3880 N N . GLN C 2 106 ? -9.632 25.196 56.075 1.00 86.50 83 GLN C N 1
ATOM 3881 C CA . GLN C 2 106 ? -10.762 25.536 55.199 1.00 98.55 83 GLN C CA 1
ATOM 3882 C C . GLN C 2 106 ? -11.171 24.447 54.194 1.00 91.25 83 GLN C C 1
ATOM 3883 O O . GLN C 2 106 ? -12.263 24.490 53.618 1.00 86.74 83 GLN C O 1
ATOM 3889 N N . ILE C 2 107 ? -10.288 23.477 53.990 1.00 87.32 84 ILE C N 1
ATOM 3890 C CA . ILE C 2 107 ? -10.555 22.343 53.108 1.00 77.50 84 ILE C CA 1
ATOM 3891 C C . ILE C 2 107 ? -10.610 21.032 53.875 1.00 79.91 84 ILE C C 1
ATOM 3892 O O . ILE C 2 107 ? -9.570 20.545 54.326 1.00 75.86 84 ILE C O 1
ATOM 3897 N N . GLY C 2 108 ? -11.793 20.443 54.007 1.00 78.76 85 GLY C N 1
ATOM 3898 C CA . GLY C 2 108 ? -11.882 19.110 54.579 1.00 76.23 85 GLY C CA 1
ATOM 3899 C C . GLY C 2 108 ? -11.546 18.079 53.517 1.00 68.82 85 GLY C C 1
ATOM 3900 O O . GLY C 2 108 ? -11.709 18.340 52.322 1.00 77.32 85 GLY C O 1
ATOM 3901 N N . MET C 2 109 ? -11.071 16.909 53.928 1.00 46.18 86 MET C N 1
ATOM 3902 C CA . MET C 2 109 ? -10.869 15.844 52.955 1.00 37.15 86 MET C CA 1
ATOM 3903 C C . MET C 2 109 ? -11.295 14.465 53.442 1.00 40.92 86 MET C C 1
ATOM 3904 O O . MET C 2 109 ? -11.116 14.128 54.616 1.00 51.64 86 MET C O 1
ATOM 3909 N N . ILE C 2 110 ? -11.882 13.683 52.535 1.00 37.28 87 ILE C N 1
ATOM 3910 C CA . ILE C 2 110 ? -12.157 12.271 52.801 1.00 40.56 87 ILE C CA 1
ATOM 3911 C C . ILE C 2 110 ? -11.606 11.341 51.713 1.00 52.18 87 ILE C C 1
ATOM 3912 O O . ILE C 2 110 ? -11.451 11.724 50.541 1.00 41.85 87 ILE C O 1
ATOM 3917 N N . PHE C 2 111 ? -11.355 10.098 52.109 1.00 60.71 88 PHE C N 1
ATOM 3918 C CA . PHE C 2 111 ? -10.600 9.178 51.267 1.00 57.42 88 PHE C CA 1
ATOM 3919 C C . PHE C 2 111 ? -11.305 7.858 51.056 1.00 52.33 88 PHE C C 1
ATOM 3920 O O . PHE C 2 111 ? -12.226 7.501 51.813 1.00 46.64 88 PHE C O 1
ATOM 3928 N N . GLN C 2 112 ? -10.852 7.137 50.028 1.00 42.53 89 GLN C N 1
ATOM 3929 C CA . GLN C 2 112 ? -11.482 5.887 49.656 1.00 38.16 89 GLN C CA 1
ATOM 3930 C C . GLN C 2 112 ? -11.259 4.905 50.813 1.00 51.78 89 GLN C C 1
ATOM 3931 O O . GLN C 2 112 ? -12.210 4.361 51.378 1.00 50.46 89 GLN C O 1
ATOM 3937 N N . HIS C 2 113 ? -10.002 4.729 51.200 1.00 62.17 90 HIS C N 1
ATOM 3938 C CA . HIS C 2 113 ? -9.661 3.956 52.377 1.00 54.52 90 HIS C CA 1
ATOM 3939 C C . HIS C 2 113 ? -9.757 4.918 53.549 1.00 57.55 90 HIS C C 1
ATOM 3940 O O . HIS C 2 113 ? -8.952 5.833 53.660 1.00 82.40 90 HIS C O 1
ATOM 3947 N N . PHE C 2 114 ? -10.694 4.675 54.450 1.00 35.18 91 PHE C N 1
ATOM 3948 C CA . PHE C 2 114 ? -11.282 5.723 55.298 1.00 43.78 91 PHE C CA 1
ATOM 3949 C C . PHE C 2 114 ? -10.335 6.537 56.204 1.00 45.18 91 PHE C C 1
ATOM 3950 O O . PHE C 2 114 ? -10.707 7.582 56.742 1.00 43.64 91 PHE C O 1
ATOM 3958 N N . ASN C 2 115 ? -9.114 6.047 56.364 1.00 42.63 92 ASN C N 1
ATOM 3959 C CA . ASN C 2 115 ? -8.077 6.729 57.138 1.00 48.12 92 ASN C CA 1
ATOM 3960 C C . ASN C 2 115 ? -8.457 7.222 58.533 1.00 48.89 92 ASN C C 1
ATOM 3961 O O . ASN C 2 115 ? -8.231 8.382 58.869 1.00 58.72 92 ASN C O 1
ATOM 3966 N N . LEU C 2 116 ? -8.991 6.327 59.355 1.00 43.34 93 LEU C N 1
ATOM 3967 C CA . LEU C 2 116 ? -9.249 6.647 60.756 1.00 48.01 93 LEU C CA 1
ATOM 3968 C C . LEU C 2 116 ? -8.125 6.082 61.620 1.00 60.61 93 LEU C C 1
ATOM 3969 O O . LEU C 2 116 ? -7.522 5.062 61.249 1.00 63.66 93 LEU C O 1
ATOM 3974 N N . LEU C 2 117 ? -7.801 6.760 62.731 1.00 71.90 94 LEU C N 1
ATOM 3975 C CA . LEU C 2 117 ? -6.895 6.172 63.735 1.00 67.06 94 LEU C CA 1
ATOM 3976 C C . LEU C 2 117 ? -7.606 5.032 64.437 1.00 64.24 94 LEU C C 1
ATOM 3977 O O . LEU C 2 117 ? -8.704 5.202 64.979 1.00 61.58 94 LEU C O 1
ATOM 3982 N N . SER C 2 118 ? -6.984 3.861 64.394 1.00 60.74 95 SER C N 1
ATOM 3983 C CA . SER C 2 118 ? -7.556 2.679 65.004 1.00 52.39 95 SER C CA 1
ATOM 3984 C C . SER C 2 118 ? -7.545 2.829 66.509 1.00 55.93 95 SER C C 1
ATOM 3985 O O . SER C 2 118 ? -8.304 2.163 67.212 1.00 56.44 95 SER C O 1
ATOM 3988 N N . SER C 2 119 ? -6.697 3.733 66.995 1.00 59.13 96 SER C N 1
ATOM 3989 C CA . SER C 2 119 ? -6.500 3.897 68.428 1.00 53.21 96 SER C CA 1
ATOM 3990 C C . SER C 2 119 ? -7.602 4.715 69.096 1.00 70.86 96 SER C C 1
ATOM 3991 O O . SER C 2 119 ? -7.779 4.637 70.313 1.00 78.01 96 SER C O 1
ATOM 3994 N N . ARG C 2 120 ? -8.341 5.501 68.321 1.00 78.03 97 ARG C N 1
ATOM 3995 C CA . ARG C 2 120 ? -9.251 6.467 68.928 1.00 84.74 97 ARG C CA 1
ATOM 3996 C C . ARG C 2 120 ? -10.714 6.130 68.692 1.00 84.33 97 ARG C C 1
ATOM 3997 O O . ARG C 2 120 ? -11.072 5.464 67.716 1.00 85.76 97 ARG C O 1
ATOM 4005 N N . THR C 2 121 ? -11.555 6.580 69.614 1.00 84.94 98 THR C N 1
ATOM 4006 C CA . THR C 2 121 ? -12.999 6.435 69.481 1.00 93.86 98 THR C CA 1
ATOM 4007 C C . THR C 2 121 ? -13.538 7.276 68.309 1.00 97.24 98 THR C C 1
ATOM 4008 O O . THR C 2 121 ? -12.878 8.224 67.857 1.00 87.84 98 THR C O 1
ATOM 4012 N N . VAL C 2 122 ? -14.721 6.918 67.800 1.00 96.97 99 VAL C N 1
ATOM 4013 C CA . VAL C 2 122 ? -15.325 7.706 66.719 1.00 86.28 99 VAL C CA 1
ATOM 4014 C C . VAL C 2 122 ? -15.348 9.172 67.126 1.00 72.33 99 VAL C C 1
ATOM 4015 O O . VAL C 2 122 ? -15.054 10.055 66.318 1.00 71.77 99 VAL C O 1
ATOM 4019 N N . PHE C 2 123 ? -15.675 9.419 68.393 1.00 69.98 100 PHE C N 1
ATOM 4020 C CA . PHE C 2 123 ? -15.703 10.778 68.925 1.00 73.45 100 PHE C CA 1
ATOM 4021 C C . PHE C 2 123 ? -14.355 11.492 68.707 1.00 72.90 100 PHE C C 1
ATOM 4022 O O . PHE C 2 123 ? -14.230 12.434 67.894 1.00 53.40 100 PHE C O 1
ATOM 4030 N N . GLY C 2 124 ? -13.355 11.022 69.450 1.00 68.87 101 GLY C N 1
ATOM 4031 C CA . GLY C 2 124 ? -12.038 11.619 69.446 1.00 60.82 101 GLY C CA 1
ATOM 4032 C C . GLY C 2 124 ? -11.428 11.640 68.066 1.00 65.35 101 GLY C C 1
ATOM 4033 O O . GLY C 2 124 ? -10.641 12.537 67.755 1.00 69.09 101 GLY C O 1
ATOM 4034 N N . ASN C 2 125 ? -11.790 10.667 67.228 1.00 69.86 102 ASN C N 1
ATOM 4035 C CA . ASN C 2 125 ? -11.290 10.651 65.852 1.00 58.80 102 ASN C CA 1
ATOM 4036 C C . ASN C 2 125 ? -11.681 11.953 65.172 1.00 56.34 102 ASN C C 1
ATOM 4037 O O . ASN C 2 125 ? -10.849 12.600 64.514 1.00 54.53 102 ASN C O 1
ATOM 4042 N N . VAL C 2 126 ? -12.940 12.345 65.370 1.00 37.51 103 VAL C N 1
ATOM 4043 C CA . VAL C 2 126 ? -13.424 13.593 64.823 1.00 37.96 103 VAL C CA 1
ATOM 4044 C C . VAL C 2 126 ? -12.657 14.784 65.377 1.00 63.62 103 VAL C C 1
ATOM 4045 O O . VAL C 2 126 ? -12.332 15.722 64.638 1.00 71.68 103 VAL C O 1
ATOM 4049 N N . ALA C 2 127 ? -12.360 14.730 66.679 1.00 70.52 104 ALA C N 1
ATOM 4050 C CA . ALA C 2 127 ? -11.811 15.873 67.423 1.00 73.22 104 ALA C CA 1
ATOM 4051 C C . ALA C 2 127 ? -10.345 16.211 67.103 1.00 66.42 104 ALA C C 1
ATOM 4052 O O . ALA C 2 127 ? -9.944 17.372 67.181 1.00 54.58 104 ALA C O 1
ATOM 4054 N N . LEU C 2 128 ? -9.565 15.201 66.725 1.00 66.01 105 LEU C N 1
ATOM 4055 C CA . LEU C 2 128 ? -8.139 15.364 66.398 1.00 59.72 105 LEU C CA 1
ATOM 4056 C C . LEU C 2 128 ? -7.771 16.601 65.563 1.00 60.84 105 LEU C C 1
ATOM 4057 O O . LEU C 2 128 ? -6.754 17.243 65.814 1.00 51.22 105 LEU C O 1
ATOM 4062 N N . PRO C 2 129 ? -8.570 16.911 64.535 1.00 76.18 106 PRO C N 1
ATOM 4063 C CA . PRO C 2 129 ? -8.248 18.129 63.793 1.00 80.93 106 PRO C CA 1
ATOM 4064 C C . PRO C 2 129 ? -8.522 19.361 64.643 1.00 77.35 106 PRO C C 1
ATOM 4065 O O . PRO C 2 129 ? -7.958 20.422 64.382 1.00 77.60 106 PRO C O 1
ATOM 4069 N N . LEU C 2 130 ? -9.384 19.222 65.644 1.00 76.54 107 LEU C N 1
ATOM 4070 C CA . LEU C 2 130 ? -9.698 20.343 66.518 1.00 82.93 107 LEU C CA 1
ATOM 4071 C C . LEU C 2 130 ? -8.581 20.548 67.529 1.00 86.31 107 LEU C C 1
ATOM 4072 O O . LEU C 2 130 ? -8.416 21.646 68.058 1.00 96.50 107 LEU C O 1
ATOM 4077 N N . GLU C 2 131 ? -7.828 19.478 67.789 1.00 79.68 108 GLU C N 1
ATOM 4078 C CA . GLU C 2 131 ? -6.691 19.504 68.708 1.00 69.56 108 GLU C CA 1
ATOM 4079 C C . GLU C 2 131 ? -5.456 20.095 68.028 1.00 79.62 108 GLU C C 1
ATOM 4080 O O . GLU C 2 131 ? -4.585 20.642 68.694 1.00 85.95 108 GLU C O 1
ATOM 4086 N N . LEU C 2 132 ? -5.381 19.969 66.703 1.00 83.93 109 LEU C N 1
ATOM 4087 C CA . LEU C 2 132 ? -4.182 20.359 65.957 1.00 81.76 109 LEU C CA 1
ATOM 4088 C C . LEU C 2 132 ? -3.812 21.803 66.229 1.00 91.21 109 LEU C C 1
ATOM 4089 O O . LEU C 2 132 ? -2.669 22.091 66.582 1.00 94.92 109 LEU C O 1
ATOM 4094 N N . ASP C 2 133 ? -4.774 22.709 66.056 1.00 101.10 110 ASP C N 1
ATOM 4095 C CA . ASP C 2 133 ? -4.686 24.018 66.703 1.00 109.92 110 ASP C CA 1
ATOM 4096 C C . ASP C 2 133 ? -5.421 23.878 68.033 1.00 112.94 110 ASP C C 1
ATOM 4097 O O . ASP C 2 133 ? -6.434 23.189 68.115 1.00 112.67 110 ASP C O 1
ATOM 4102 N N . ASN C 2 134 ? -4.898 24.487 69.085 1.00 116.91 111 ASN C N 1
ATOM 4103 C CA . ASN C 2 134 ? -5.431 24.225 70.416 1.00 111.18 111 ASN C CA 1
ATOM 4104 C C . ASN C 2 134 ? -6.820 24.824 70.609 1.00 98.46 111 ASN C C 1
ATOM 4105 O O . ASN C 2 134 ? -7.004 26.035 70.481 1.00 101.84 111 ASN C O 1
ATOM 4110 N N . THR C 2 135 ? -7.800 23.985 70.931 1.00 90.89 112 THR C N 1
ATOM 4111 C CA . THR C 2 135 ? -9.138 24.500 71.201 1.00 100.58 112 THR C CA 1
ATOM 4112 C C . THR C 2 135 ? -9.535 24.032 72.584 1.00 109.30 112 THR C C 1
ATOM 4113 O O . THR C 2 135 ? -9.200 22.912 72.971 1.00 110.35 112 THR C O 1
ATOM 4117 N N . PRO C 2 136 ? -10.249 24.885 73.337 1.00 119.99 113 PRO C N 1
ATOM 4118 C CA . PRO C 2 136 ? -10.781 24.484 74.645 1.00 122.89 113 PRO C CA 1
ATOM 4119 C C . PRO C 2 136 ? -11.567 23.178 74.559 1.00 110.88 113 PRO C C 1
ATOM 4120 O O . PRO C 2 136 ? -12.282 22.947 73.584 1.00 104.42 113 PRO C O 1
ATOM 4124 N N . LYS C 2 137 ? -11.421 22.336 75.577 1.00 106.28 114 LYS C N 1
ATOM 4125 C CA . LYS C 2 137 ? -12.060 21.028 75.605 1.00 108.27 114 LYS C CA 1
ATOM 4126 C C . LYS C 2 137 ? -13.582 21.152 75.448 1.00 122.73 114 LYS C C 1
ATOM 4127 O O . LYS C 2 137 ? -14.265 20.200 75.041 1.00 117.20 114 LYS C O 1
ATOM 4133 N N . ASP C 2 138 ? -14.095 22.342 75.763 1.00 135.29 115 ASP C N 1
ATOM 4134 C CA . ASP C 2 138 ? -15.534 22.592 75.855 1.00 139.30 115 ASP C CA 1
ATOM 4135 C C . ASP C 2 138 ? -16.233 22.624 74.491 1.00 139.72 115 ASP C C 1
ATOM 4136 O O . ASP C 2 138 ? -17.285 22.001 74.315 1.00 140.12 115 ASP C O 1
ATOM 4141 N N . GLU C 2 139 ? -15.654 23.347 73.534 1.00 136.13 116 GLU C N 1
ATOM 4142 C CA . GLU C 2 139 ? -16.172 23.356 72.165 1.00 130.67 116 GLU C CA 1
ATOM 4143 C C . GLU C 2 139 ? -16.056 21.985 71.503 1.00 126.80 116 GLU C C 1
ATOM 4144 O O . GLU C 2 139 ? -16.978 21.535 70.821 1.00 131.41 116 GLU C O 1
ATOM 4150 N N . VAL C 2 140 ? -14.913 21.336 71.705 1.00 116.56 117 VAL C N 1
ATOM 4151 C CA . VAL C 2 140 ? -14.673 19.995 71.189 1.00 99.43 117 VAL C CA 1
ATOM 4152 C C . VAL C 2 140 ? -15.827 19.060 71.540 1.00 100.85 117 VAL C C 1
ATOM 4153 O O . VAL C 2 140 ? -16.389 18.415 70.664 1.00 95.35 117 VAL C O 1
ATOM 4157 N N . LYS C 2 141 ? -16.187 18.995 72.818 1.00 109.77 118 LYS C N 1
ATOM 4158 C CA . LYS C 2 141 ? -17.337 18.197 73.228 1.00 112.73 118 LYS C CA 1
ATOM 4159 C C . LYS C 2 141 ? -18.570 18.642 72.450 1.00 110.33 118 LYS C C 1
ATOM 4160 O O . LYS C 2 141 ? -19.396 17.824 72.043 1.00 105.23 118 LYS C O 1
ATOM 4166 N N . ARG C 2 142 ? -18.658 19.948 72.217 1.00 107.65 119 ARG C N 1
ATOM 4167 C CA . ARG C 2 142 ? -19.793 20.549 71.528 1.00 98.92 119 ARG C CA 1
ATOM 4168 C C . ARG C 2 142 ? -19.752 20.223 70.032 1.00 87.10 119 ARG C C 1
ATOM 4169 O O . ARG C 2 142 ? -20.616 19.505 69.521 1.00 84.09 119 ARG C O 1
ATOM 4177 N N . ARG C 2 143 ? -18.729 20.744 69.352 1.00 82.19 120 ARG C N 1
ATOM 4178 C CA . ARG C 2 143 ? -18.557 20.605 67.901 1.00 74.02 120 ARG C CA 1
ATOM 4179 C C . ARG C 2 143 ? -18.750 19.174 67.432 1.00 63.75 120 ARG C C 1
ATOM 4180 O O . ARG C 2 143 ? -19.429 18.912 66.438 1.00 63.27 120 ARG C O 1
ATOM 4188 N N . VAL C 2 144 ? -18.114 18.258 68.154 1.00 57.78 121 VAL C N 1
ATOM 4189 C CA . VAL C 2 144 ? -18.108 16.842 67.817 1.00 58.66 121 VAL C CA 1
ATOM 4190 C C . VAL C 2 144 ? -19.481 16.197 67.981 1.00 67.53 121 VAL C C 1
ATOM 4191 O O . VAL C 2 144 ? -19.910 15.411 67.133 1.00 68.18 121 VAL C O 1
ATOM 4195 N N . THR C 2 145 ? -20.172 16.515 69.070 1.00 79.15 122 THR C N 1
ATOM 4196 C CA . THR C 2 145 ? -21.471 15.902 69.309 1.00 81.31 122 THR C CA 1
ATOM 4197 C C . THR C 2 145 ? -22.413 16.288 68.175 1.00 92.07 122 THR C C 1
ATOM 4198 O O . THR C 2 145 ? -23.149 15.449 67.653 1.00 94.10 122 THR C O 1
ATOM 4202 N N . GLU C 2 146 ? -22.357 17.567 67.800 1.00 97.01 123 GLU C N 1
ATOM 4203 C CA . GLU C 2 146 ? -23.122 18.129 66.690 1.00 94.26 123 GLU C CA 1
ATOM 4204 C C . GLU C 2 146 ? -22.858 17.361 65.395 1.00 86.33 123 GLU C C 1
ATOM 4205 O O . GLU C 2 146 ? -23.739 16.667 64.876 1.00 88.40 123 GLU C O 1
ATOM 4211 N N . LEU C 2 147 ? -21.626 17.474 64.903 1.00 76.48 124 LEU C N 1
ATOM 4212 C CA . LEU C 2 147 ? -21.204 16.839 63.659 1.00 60.89 124 LEU C CA 1
ATOM 4213 C C . LEU C 2 147 ? -21.514 15.349 63.607 1.00 66.27 124 LEU C C 1
ATOM 4214 O O . LEU C 2 147 ? -21.574 14.761 62.525 1.00 71.79 124 LEU C O 1
ATOM 4219 N N . LEU C 2 148 ? -21.653 14.726 64.773 1.00 68.44 125 LEU C N 1
ATOM 4220 C CA . LEU C 2 148 ? -21.986 13.304 64.827 1.00 70.31 125 LEU C CA 1
ATOM 4221 C C . LEU C 2 148 ? -23.489 13.074 64.696 1.00 81.53 125 LEU C C 1
ATOM 4222 O O . LEU C 2 148 ? -23.919 12.040 64.170 1.00 78.05 125 LEU C O 1
ATOM 4227 N N . SER C 2 149 ? -24.285 14.029 65.183 1.00 88.47 126 SER C N 1
ATOM 4228 C CA . SER C 2 149 ? -25.735 13.945 65.033 1.00 88.42 126 SER C CA 1
ATOM 4229 C C . SER C 2 149 ? -26.086 14.240 63.591 1.00 81.99 126 SER C C 1
ATOM 4230 O O . SER C 2 149 ? -27.100 13.778 63.070 1.00 90.67 126 SER C O 1
ATOM 4233 N N . LEU C 2 150 ? -25.215 15.008 62.952 1.00 65.49 127 LEU C N 1
ATOM 4234 C CA . LEU C 2 150 ? -25.356 15.326 61.545 1.00 59.54 127 LEU C CA 1
ATOM 4235 C C . LEU C 2 150 ? -25.206 14.064 60.695 1.00 61.26 127 LEU C C 1
ATOM 4236 O O . LEU C 2 150 ? -26.084 13.717 59.900 1.00 60.19 127 LEU C O 1
ATOM 4241 N N . VAL C 2 151 ? -24.107 13.351 60.903 1.00 63.31 128 VAL C N 1
ATOM 4242 C CA . VAL C 2 151 ? -23.774 12.207 60.065 1.00 61.47 128 VAL C CA 1
ATOM 4243 C C . VAL C 2 151 ? -24.585 10.952 60.417 1.00 64.74 128 VAL C C 1
ATOM 4244 O O . VAL C 2 151 ? -24.570 9.960 59.676 1.00 66.31 128 VAL C O 1
ATOM 4248 N N . GLY C 2 152 ? -25.286 11.000 61.549 1.00 59.11 129 GLY C N 1
ATOM 4249 C CA . GLY C 2 152 ? -26.050 9.859 62.021 1.00 63.79 129 GLY C CA 1
ATOM 4250 C C . GLY C 2 152 ? -25.267 8.850 62.859 1.00 65.27 129 GLY C C 1
ATOM 4251 O O . GLY C 2 152 ? -25.626 7.675 62.948 1.00 62.26 129 GLY C O 1
ATOM 4252 N N . LEU C 2 153 ? -24.158 9.288 63.433 1.00 69.91 130 LEU C N 1
ATOM 4253 C CA . LEU C 2 153 ? -23.373 8.427 64.304 1.00 81.67 130 LEU C CA 1
ATOM 4254 C C . LEU C 2 153 ? -23.576 8.702 65.796 1.00 96.24 130 LEU C C 1
ATOM 4255 O O . LEU C 2 153 ? -22.971 8.022 66.626 1.00 102.88 130 LEU C O 1
ATOM 4260 N N . GLY C 2 154 ? -24.412 9.685 66.137 1.00 99.98 131 GLY C N 1
ATOM 4261 C CA . GLY C 2 154 ? -24.555 10.149 67.517 1.00 98.06 131 GLY C CA 1
ATOM 4262 C C . GLY C 2 154 ? -24.748 9.051 68.557 1.00 92.35 131 GLY C C 1
ATOM 4263 O O . GLY C 2 154 ? -24.343 9.186 69.713 1.00 88.18 131 GLY C O 1
ATOM 4264 N N . ASP C 2 155 ? -25.392 7.968 68.139 1.00 84.04 132 ASP C N 1
ATOM 4265 C CA . ASP C 2 155 ? -25.473 6.752 68.921 1.00 85.17 132 ASP C CA 1
ATOM 4266 C C . ASP C 2 155 ? -24.099 6.249 69.388 1.00 90.62 132 ASP C C 1
ATOM 4267 O O . ASP C 2 155 ? -23.909 5.862 70.544 1.00 92.61 132 ASP C O 1
ATOM 4272 N N . LYS C 2 156 ? -23.149 6.287 68.459 1.00 89.24 133 LYS C N 1
ATOM 4273 C CA . LYS C 2 156 ? -21.899 5.514 68.492 1.00 75.01 133 LYS C CA 1
ATOM 4274 C C . LYS C 2 156 ? -20.645 6.190 69.101 1.00 71.36 133 LYS C C 1
ATOM 4275 O O . LYS C 2 156 ? -19.525 5.715 68.903 1.00 64.17 133 LYS C O 1
ATOM 4281 N N . HIS C 2 157 ? -20.831 7.295 69.818 1.00 68.35 134 HIS C N 1
ATOM 4282 C CA . HIS C 2 157 ? -19.734 8.148 70.269 1.00 73.27 134 HIS C CA 1
ATOM 4283 C C . HIS C 2 157 ? -18.503 7.359 70.759 1.00 73.74 134 HIS C C 1
ATOM 4284 O O . HIS C 2 157 ? -17.359 7.752 70.501 1.00 66.72 134 HIS C O 1
ATOM 4291 N N . ASP C 2 158 ? -18.751 6.255 71.467 1.00 80.05 135 ASP C N 1
ATOM 4292 C CA . ASP C 2 158 ? -17.715 5.511 72.202 1.00 82.53 135 ASP C CA 1
ATOM 4293 C C . ASP C 2 158 ? -17.105 4.323 71.441 1.00 67.46 135 ASP C C 1
ATOM 4294 O O . ASP C 2 158 ? -16.314 3.561 72.000 1.00 56.55 135 ASP C O 1
ATOM 4299 N N . SER C 2 159 ? -17.512 4.124 70.195 1.00 62.36 136 SER C N 1
ATOM 4300 C CA . SER C 2 159 ? -17.039 2.974 69.426 1.00 65.63 136 SER C CA 1
ATOM 4301 C C . SER C 2 159 ? -15.668 3.157 68.766 1.00 64.18 136 SER C C 1
ATOM 4302 O O . SER C 2 159 ? -15.191 4.274 68.516 1.00 58.38 136 SER C O 1
ATOM 4305 N N . TYR C 2 160 ? -15.035 2.020 68.524 1.00 61.51 137 TYR C N 1
ATOM 4306 C CA . TYR C 2 160 ? -13.764 1.956 67.838 1.00 63.75 137 TYR C CA 1
ATOM 4307 C C . TYR C 2 160 ? -13.992 1.482 66.394 1.00 63.24 137 TYR C C 1
ATOM 4308 O O . TYR C 2 160 ? -14.794 0.577 66.143 1.00 63.03 137 TYR C O 1
ATOM 4317 N N . PRO C 2 161 ? -13.341 2.158 65.438 1.00 52.63 138 PRO C N 1
ATOM 4318 C CA . PRO C 2 161 ? -13.395 1.976 63.983 1.00 36.21 138 PRO C CA 1
ATOM 4319 C C . PRO C 2 161 ? -13.311 0.519 63.543 1.00 48.49 138 PRO C C 1
ATOM 4320 O O . PRO C 2 161 ? -13.844 0.152 62.499 1.00 55.16 138 PRO C O 1
ATOM 4324 N N . SER C 2 162 ? -12.621 -0.313 64.306 1.00 61.81 139 SER C N 1
ATOM 4325 C CA . SER C 2 162 ? -12.532 -1.711 63.923 1.00 69.02 139 SER C CA 1
ATOM 4326 C C . SER C 2 162 ? -13.905 -2.322 64.043 1.00 62.01 139 SER C C 1
ATOM 4327 O O . SER C 2 162 ? -14.203 -3.314 63.390 1.00 56.67 139 SER C O 1
ATOM 4330 N N . ASN C 2 163 ? -14.736 -1.720 64.891 1.00 64.92 140 ASN C N 1
ATOM 4331 C CA . ASN C 2 163 ? -16.106 -2.182 65.109 1.00 79.80 140 ASN C CA 1
ATOM 4332 C C . ASN C 2 163 ? -17.077 -1.721 64.004 1.00 78.00 140 ASN C C 1
ATOM 4333 O O . ASN C 2 163 ? -17.945 -2.482 63.569 1.00 83.05 140 ASN C O 1
ATOM 4338 N N . LEU C 2 164 ? -16.911 -0.483 63.546 1.00 71.15 141 LEU C N 1
ATOM 4339 C CA . LEU C 2 164 ? -17.706 0.096 62.453 1.00 64.88 141 LEU C CA 1
ATOM 4340 C C . LEU C 2 164 ? -17.727 -0.680 61.123 1.00 70.17 141 LEU C C 1
ATOM 4341 O O . LEU C 2 164 ? -16.711 -1.247 60.694 1.00 64.55 141 LEU C O 1
ATOM 4346 N N . SER C 2 165 ? -18.901 -0.703 60.491 1.00 79.74 142 SER C N 1
ATOM 4347 C CA . SER C 2 165 ? -19.067 -1.088 59.083 1.00 85.58 142 SER C CA 1
ATOM 4348 C C . SER C 2 165 ? -18.675 0.041 58.124 1.00 74.24 142 SER C C 1
ATOM 4349 O O . SER C 2 165 ? -18.614 1.209 58.520 1.00 71.49 142 SER C O 1
ATOM 4352 N N . GLY C 2 166 ? -18.445 -0.305 56.859 1.00 62.87 143 GLY C N 1
ATOM 4353 C CA . GLY C 2 166 ? -17.794 0.615 55.933 1.00 60.24 143 GLY C CA 1
ATOM 4354 C C . GLY C 2 166 ? -18.348 2.037 55.886 1.00 51.21 143 GLY C C 1
ATOM 4355 O O . GLY C 2 166 ? -17.625 3.027 56.081 1.00 50.97 143 GLY C O 1
ATOM 4356 N N . GLY C 2 167 ? -19.644 2.144 55.639 1.00 36.11 144 GLY C N 1
ATOM 4357 C CA . GLY C 2 167 ? -20.307 3.431 55.696 1.00 50.13 144 GLY C CA 1
ATOM 4358 C C . GLY C 2 167 ? -20.062 4.185 57.000 1.00 61.20 144 GLY C C 1
ATOM 4359 O O . GLY C 2 167 ? -19.702 5.368 56.975 1.00 54.53 144 GLY C O 1
ATOM 4360 N N . GLN C 2 168 ? -20.253 3.528 58.145 1.00 64.28 145 GLN C N 1
ATOM 4361 C CA . GLN C 2 168 ? -20.092 4.244 59.408 1.00 59.60 145 GLN C CA 1
ATOM 4362 C C . GLN C 2 168 ? -18.745 4.936 59.452 1.00 56.40 145 GLN C C 1
ATOM 4363 O O . GLN C 2 168 ? -18.647 6.071 59.916 1.00 48.22 145 GLN C O 1
ATOM 4369 N N . LYS C 2 169 ? -17.721 4.275 58.924 1.00 48.96 146 LYS C N 1
ATOM 4370 C CA . LYS C 2 169 ? -16.387 4.863 58.918 1.00 50.63 146 LYS C CA 1
ATOM 4371 C C . LYS C 2 169 ? -16.355 6.182 58.115 1.00 46.67 146 LYS C C 1
ATOM 4372 O O . LYS C 2 169 ? -15.736 7.167 58.537 1.00 32.03 146 LYS C O 1
ATOM 4378 N N . GLN C 2 170 ? -17.038 6.190 56.966 1.00 45.92 147 GLN C N 1
ATOM 4379 C CA . GLN C 2 170 ? -17.014 7.328 56.049 1.00 31.88 147 GLN C CA 1
ATOM 4380 C C . GLN C 2 170 ? -17.793 8.510 56.659 1.00 39.20 147 GLN C C 1
ATOM 4381 O O . GLN C 2 170 ? -17.401 9.675 56.509 1.00 38.72 147 GLN C O 1
ATOM 4387 N N . ARG C 2 171 ? -18.858 8.207 57.399 1.00 45.88 148 ARG C N 1
ATOM 4388 C CA . ARG C 2 171 ? -19.570 9.239 58.151 1.00 43.88 148 ARG C CA 1
ATOM 4389 C C . ARG C 2 171 ? -18.630 9.916 59.110 1.00 45.26 148 ARG C C 1
ATOM 4390 O O . ARG C 2 171 ? -18.568 11.144 59.146 1.00 45.06 148 ARG C O 1
ATOM 4398 N N . VAL C 2 172 ? -17.905 9.105 59.886 1.00 42.32 149 VAL C N 1
ATOM 4399 C CA . VAL C 2 172 ? -16.886 9.600 60.815 1.00 43.44 149 VAL C CA 1
ATOM 4400 C C . VAL C 2 172 ? -15.904 10.502 60.068 1.00 45.51 149 VAL C C 1
ATOM 4401 O O . VAL C 2 172 ? -15.676 11.654 60.452 1.00 34.90 149 VAL C O 1
ATOM 4405 N N . ALA C 2 173 ? -15.341 9.961 58.990 1.00 44.45 150 ALA C N 1
ATOM 4406 C CA . ALA C 2 173 ? -14.351 10.668 58.190 1.00 50.71 150 ALA C CA 1
ATOM 4407 C C . ALA C 2 173 ? -14.888 11.998 57.655 1.00 49.92 150 ALA C C 1
ATOM 4408 O O . ALA C 2 173 ? -14.146 12.986 57.552 1.00 42.15 150 ALA C O 1
ATOM 4410 N N . ILE C 2 174 ? -16.172 11.992 57.286 1.00 47.21 151 ILE C N 1
ATOM 4411 C CA . ILE C 2 174 ? -16.868 13.193 56.835 1.00 47.69 151 ILE C CA 1
ATOM 4412 C C . ILE C 2 174 ? -17.007 14.212 57.971 1.00 49.96 151 ILE C C 1
ATOM 4413 O O . ILE C 2 174 ? -16.505 15.332 57.867 1.00 47.72 151 ILE C O 1
ATOM 4418 N N . ALA C 2 175 ? -17.647 13.800 59.064 1.00 54.81 152 ALA C N 1
ATOM 4419 C CA . ALA C 2 175 ? -17.778 14.644 60.248 1.00 52.81 152 ALA C CA 1
ATOM 4420 C C . ALA C 2 175 ? -16.415 15.199 60.671 1.00 47.77 152 ALA C C 1
ATOM 4421 O O . ALA C 2 175 ? -16.297 16.349 61.087 1.00 51.37 152 ALA C O 1
ATOM 4423 N N . ARG C 2 176 ? -15.384 14.377 60.549 1.00 41.20 153 ARG C N 1
ATOM 4424 C CA . ARG C 2 176 ? -14.045 14.794 60.929 1.00 34.83 153 ARG C CA 1
ATOM 4425 C C . ARG C 2 176 ? -13.509 15.869 60.015 1.00 41.86 153 ARG C C 1
ATOM 4426 O O . ARG C 2 176 ? -12.775 16.754 60.458 1.00 47.34 153 ARG C O 1
ATOM 4434 N N . ALA C 2 177 ? -13.850 15.776 58.733 1.00 51.33 154 ALA C N 1
ATOM 4435 C CA . ALA C 2 177 ? -13.316 16.708 57.743 1.00 53.68 154 ALA C CA 1
ATOM 4436 C C . ALA C 2 177 ? -14.086 18.012 57.857 1.00 54.44 154 ALA C C 1
ATOM 4437 O O . ALA C 2 177 ? -13.605 19.088 57.477 1.00 57.78 154 ALA C O 1
ATOM 4439 N N . LEU C 2 178 ? -15.285 17.892 58.414 1.00 50.95 155 LEU C N 1
ATOM 4440 C CA . LEU C 2 178 ? -16.161 19.022 58.631 1.00 50.59 155 LEU C CA 1
ATOM 4441 C C . LEU C 2 178 ? -15.875 19.703 59.970 1.00 65.77 155 LEU C C 1
ATOM 4442 O O . LEU C 2 178 ? -16.426 20.766 60.251 1.00 79.43 155 LEU C O 1
ATOM 4447 N N . ALA C 2 179 ? -15.004 19.101 60.780 1.00 65.18 156 ALA C N 1
ATOM 4448 C CA . ALA C 2 179 ? -14.683 19.629 62.108 1.00 70.19 156 ALA C CA 1
ATOM 4449 C C . ALA C 2 179 ? -14.322 21.118 62.085 1.00 83.16 156 ALA C C 1
ATOM 4450 O O . ALA C 2 179 ? -14.978 21.941 62.740 1.00 83.97 156 ALA C O 1
ATOM 4452 N N . SER C 2 180 ? -13.302 21.462 61.304 1.00 86.77 157 SER C N 1
ATOM 4453 C CA . SER C 2 180 ? -12.819 22.836 61.231 1.00 85.06 157 SER C CA 1
ATOM 4454 C C . SER C 2 180 ? -13.892 23.752 60.634 1.00 80.92 157 SER C C 1
ATOM 4455 O O . SER C 2 180 ? -13.703 24.963 60.524 1.00 77.04 157 SER C O 1
ATOM 4458 N N . ASN C 2 181 ? -15.014 23.148 60.249 1.00 86.50 158 ASN C N 1
ATOM 4459 C CA . ASN C 2 181 ? -16.153 23.849 59.650 1.00 92.39 158 ASN C CA 1
ATOM 4460 C C . ASN C 2 181 ? -15.720 24.519 58.364 1.00 89.64 158 ASN C C 1
ATOM 4461 O O . ASN C 2 181 ? -15.885 25.731 58.194 1.00 85.79 158 ASN C O 1
ATOM 4466 N N . PRO C 2 182 ? -15.178 23.706 57.445 1.00 82.44 159 PRO C N 1
ATOM 4467 C CA . PRO C 2 182 ? -14.409 24.155 56.283 1.00 72.87 159 PRO C CA 1
ATOM 4468 C C . PRO C 2 182 ? -15.327 24.705 55.214 1.00 79.96 159 PRO C C 1
ATOM 4469 O O . PRO C 2 182 ? -16.524 24.400 55.186 1.00 82.95 159 PRO C O 1
ATOM 4473 N N . LYS C 2 183 ? -14.783 25.537 54.344 1.00 80.77 160 LYS C N 1
ATOM 4474 C CA . LYS C 2 183 ? -15.586 26.031 53.249 1.00 81.91 160 LYS C CA 1
ATOM 4475 C C . LYS C 2 183 ? -15.626 25.017 52.094 1.00 71.95 160 LYS C C 1
ATOM 4476 O O . LYS C 2 183 ? -16.657 24.858 51.435 1.00 71.80 160 LYS C O 1
ATOM 4482 N N . VAL C 2 184 ? -14.525 24.294 51.889 1.00 70.49 161 VAL C N 1
ATOM 4483 C CA . VAL C 2 184 ? -14.426 23.313 50.796 1.00 70.13 161 VAL C CA 1
ATOM 4484 C C . VAL C 2 184 ? -14.206 21.868 51.254 1.00 72.39 161 VAL C C 1
ATOM 4485 O O . VAL C 2 184 ? -13.215 21.588 51.949 1.00 78.46 161 VAL C O 1
ATOM 4489 N N . LEU C 2 185 ? -15.087 20.952 50.832 1.00 63.39 162 LEU C N 1
ATOM 4490 C CA . LEU C 2 185 ? -14.837 19.502 50.990 1.00 59.01 162 LEU C CA 1
ATOM 4491 C C . LEU C 2 185 ? -14.308 18.775 49.720 1.00 42.57 162 LEU C C 1
ATOM 4492 O O . LEU C 2 185 ? -14.977 18.750 48.676 1.00 39.29 162 LEU C O 1
ATOM 4497 N N . LEU C 2 186 ? -13.116 18.176 49.826 1.00 36.08 163 LEU C N 1
ATOM 4498 C CA . LEU C 2 186 ? -12.578 17.305 48.751 1.00 48.77 163 LEU C CA 1
ATOM 4499 C C . LEU C 2 186 ? -12.915 15.794 48.895 1.00 47.57 163 LEU C C 1
ATOM 4500 O O . LEU C 2 186 ? -12.851 15.238 50.002 1.00 54.73 163 LEU C O 1
ATOM 4505 N N . CYS C 2 187 ? -13.250 15.120 47.790 1.00 42.03 164 CYS C N 1
ATOM 4506 C CA . CYS C 2 187 ? -13.459 13.654 47.843 1.00 48.03 164 CYS C CA 1
ATOM 4507 C C . CYS C 2 187 ? -12.562 12.841 46.907 1.00 42.59 164 CYS C C 1
ATOM 4508 O O . CYS C 2 187 ? -12.635 12.961 45.683 1.00 46.70 164 CYS C O 1
ATOM 4511 N N . ASP C 2 188 ? -11.743 11.994 47.518 1.00 46.12 165 ASP C N 1
ATOM 4512 C CA . ASP C 2 188 ? -10.836 11.127 46.804 1.00 49.31 165 ASP C CA 1
ATOM 4513 C C . ASP C 2 188 ? -11.495 9.769 46.769 1.00 42.54 165 ASP C C 1
ATOM 4514 O O . ASP C 2 188 ? -11.472 9.041 47.754 1.00 57.72 165 ASP C O 1
ATOM 4519 N N . GLN C 2 189 ? -12.099 9.443 45.629 1.00 31.55 166 GLN C N 1
ATOM 4520 C CA . GLN C 2 189 ? -12.775 8.161 45.430 1.00 33.92 166 GLN C CA 1
ATOM 4521 C C . GLN C 2 189 ? -13.613 7.759 46.633 1.00 33.89 166 GLN C C 1
ATOM 4522 O O . GLN C 2 189 ? -13.725 6.574 46.932 1.00 35.01 166 GLN C O 1
ATOM 4528 N N . ALA C 2 190 ? -14.214 8.747 47.297 1.00 39.94 167 ALA C N 1
ATOM 4529 C CA . ALA C 2 190 ? -14.765 8.581 48.659 1.00 37.39 167 ALA C CA 1
ATOM 4530 C C . ALA C 2 190 ? -15.792 7.460 48.870 1.00 40.21 167 ALA C C 1
ATOM 4531 O O . ALA C 2 190 ? -15.952 6.985 49.987 1.00 47.58 167 ALA C O 1
ATOM 4533 N N . THR C 2 191 ? -16.553 7.115 47.835 1.00 41.85 168 THR C N 1
ATOM 4534 C CA . THR C 2 191 ? -17.492 5.984 47.898 1.00 53.35 168 THR C CA 1
ATOM 4535 C C . THR C 2 191 ? -16.999 4.683 47.246 1.00 54.29 168 THR C C 1
ATOM 4536 O O . THR C 2 191 ? -17.780 3.735 47.073 1.00 44.05 168 THR C O 1
ATOM 4540 N N . SER C 2 192 ? -15.738 4.673 46.824 1.00 47.85 169 SER C N 1
ATOM 4541 C CA . SER C 2 192 ? -15.258 3.657 45.897 1.00 41.28 169 SER C CA 1
ATOM 4542 C C . SER C 2 192 ? -15.237 2.248 46.523 1.00 47.00 169 SER C C 1
ATOM 4543 O O . SER C 2 192 ? -15.418 1.249 45.819 1.00 47.87 169 SER C O 1
ATOM 4546 N N . ALA C 2 193 ? -15.031 2.161 47.838 1.00 63.94 170 ALA C N 1
ATOM 4547 C CA . ALA C 2 193 ? -15.013 0.855 48.508 1.00 60.94 170 ALA C CA 1
ATOM 4548 C C . ALA C 2 193 ? -16.359 0.441 49.115 1.00 48.43 170 ALA C C 1
ATOM 4549 O O . ALA C 2 193 ? -16.505 -0.670 49.586 1.00 54.62 170 ALA C O 1
ATOM 4551 N N . LEU C 2 194 ? -17.330 1.339 49.139 1.00 47.01 171 LEU C N 1
ATOM 4552 C CA . LEU C 2 194 ? -18.652 0.997 49.660 1.00 48.99 171 LEU C CA 1
ATOM 4553 C C . LEU C 2 194 ? -19.464 0.173 48.639 1.00 57.62 171 LEU C C 1
ATOM 4554 O O . LEU C 2 194 ? -19.116 0.114 47.452 1.00 52.35 171 LEU C O 1
ATOM 4559 N N . ASP C 2 195 ? -20.512 -0.496 49.124 1.00 64.89 172 ASP C N 1
ATOM 4560 C CA . ASP C 2 195 ? -21.441 -1.244 48.276 1.00 60.16 172 ASP C CA 1
ATOM 4561 C C . ASP C 2 195 ? -22.495 -0.313 47.668 1.00 70.98 172 ASP C C 1
ATOM 4562 O O . ASP C 2 195 ? -22.710 0.800 48.171 1.00 66.74 172 ASP C O 1
ATOM 4567 N N . PRO C 2 196 ? -23.152 -0.762 46.574 1.00 79.57 173 PRO C N 1
ATOM 4568 C CA . PRO C 2 196 ? -24.124 0.084 45.871 1.00 70.29 173 PRO C CA 1
ATOM 4569 C C . PRO C 2 196 ? -25.127 0.732 46.824 1.00 63.96 173 PRO C C 1
ATOM 4570 O O . PRO C 2 196 ? -25.419 1.924 46.694 1.00 77.31 173 PRO C O 1
ATOM 4574 N N . ALA C 2 197 ? -25.622 -0.041 47.784 1.00 46.87 174 ALA C N 1
ATOM 4575 C CA . ALA C 2 197 ? -26.578 0.458 48.770 1.00 44.53 174 ALA C CA 1
ATOM 4576 C C . ALA C 2 197 ? -26.046 1.637 49.590 1.00 49.85 174 ALA C C 1
ATOM 4577 O O . ALA C 2 197 ? -26.761 2.615 49.841 1.00 46.40 174 ALA C O 1
ATOM 4579 N N . THR C 2 198 ? -24.800 1.534 50.034 1.00 63.88 175 THR C N 1
ATOM 4580 C CA . THR C 2 198 ? -24.253 2.552 50.924 1.00 70.80 175 THR C CA 1
ATOM 4581 C C . THR C 2 198 ? -23.825 3.800 50.149 1.00 64.34 175 THR C C 1
ATOM 4582 O O . THR C 2 198 ? -24.046 4.931 50.593 1.00 60.46 175 THR C O 1
ATOM 4586 N N . THR C 2 199 ? -23.213 3.590 48.989 1.00 53.92 176 THR C N 1
ATOM 4587 C CA . THR C 2 199 ? -22.775 4.711 48.180 1.00 58.05 176 THR C CA 1
ATOM 4588 C C . THR C 2 199 ? -23.955 5.640 47.895 1.00 64.88 176 THR C C 1
ATOM 4589 O O . THR C 2 199 ? -23.779 6.856 47.776 1.00 62.38 176 THR C O 1
ATOM 4593 N N . ARG C 2 200 ? -25.157 5.074 47.803 1.00 60.30 177 ARG C N 1
ATOM 4594 C CA . ARG C 2 200 ? -26.348 5.894 47.639 1.00 68.70 177 ARG C CA 1
ATOM 4595 C C . ARG C 2 200 ? -26.555 6.753 48.888 1.00 68.12 177 ARG C C 1
ATOM 4596 O O . ARG C 2 200 ? -26.788 7.957 48.787 1.00 70.61 177 ARG C O 1
ATOM 4604 N N . SER C 2 201 ? -26.437 6.138 50.065 1.00 64.69 178 SER C N 1
ATOM 4605 C CA . SER C 2 201 ? -26.700 6.833 51.335 1.00 59.15 178 SER C CA 1
ATOM 4606 C C . SER C 2 201 ? -25.577 7.802 51.742 1.00 54.53 178 SER C C 1
ATOM 4607 O O . SER C 2 201 ? -25.806 8.814 52.426 1.00 40.37 178 SER C O 1
ATOM 4610 N N . ILE C 2 202 ? -24.356 7.484 51.336 1.00 51.83 179 ILE C N 1
ATOM 4611 C CA . ILE C 2 202 ? -23.266 8.409 51.593 1.00 55.02 179 ILE C CA 1
ATOM 4612 C C . ILE C 2 202 ? -23.418 9.642 50.697 1.00 51.98 179 ILE C C 1
ATOM 4613 O O . ILE C 2 202 ? -23.439 10.785 51.191 1.00 36.36 179 ILE C O 1
ATOM 4618 N N . LEU C 2 203 ? -23.550 9.396 49.392 1.00 45.60 180 LEU C N 1
ATOM 4619 C CA . LEU C 2 203 ? -23.646 10.475 48.432 1.00 39.73 180 LEU C CA 1
ATOM 4620 C C . LEU C 2 203 ? -24.810 11.415 48.762 1.00 52.35 180 LEU C C 1
ATOM 4621 O O . LEU C 2 203 ? -24.682 12.643 48.630 1.00 58.59 180 LEU C O 1
ATOM 4626 N N . GLU C 2 204 ? -25.931 10.858 49.216 1.00 51.32 181 GLU C N 1
ATOM 4627 C CA . GLU C 2 204 ? -27.086 11.698 49.523 1.00 57.45 181 GLU C CA 1
ATOM 4628 C C . GLU C 2 204 ? -26.861 12.502 50.811 1.00 53.69 181 GLU C C 1
ATOM 4629 O O . GLU C 2 204 ? -27.428 13.572 50.978 1.00 57.66 181 GLU C O 1
ATOM 4635 N N . LEU C 2 205 ? -26.026 11.984 51.712 1.00 59.06 182 LEU C N 1
ATOM 4636 C CA . LEU C 2 205 ? -25.639 12.698 52.940 1.00 54.78 182 LEU C CA 1
ATOM 4637 C C . LEU C 2 205 ? -24.721 13.870 52.613 1.00 57.10 182 LEU C C 1
ATOM 4638 O O . LEU C 2 205 ? -24.930 14.995 53.074 1.00 52.76 182 LEU C O 1
ATOM 4643 N N . LEU C 2 206 ? -23.703 13.599 51.806 1.00 64.53 183 LEU C N 1
ATOM 4644 C CA . LEU C 2 206 ? -22.887 14.659 51.248 1.00 54.83 183 LEU C CA 1
ATOM 4645 C C . LEU C 2 206 ? -23.808 15.659 50.556 1.00 59.52 183 LEU C C 1
ATOM 4646 O O . LEU C 2 206 ? -23.666 16.871 50.721 1.00 57.39 183 LEU C O 1
ATOM 4651 N N . LYS C 2 207 ? -24.766 15.149 49.793 1.00 56.55 184 LYS C N 1
ATOM 4652 C CA . LYS C 2 207 ? -25.624 16.032 49.022 1.00 75.62 184 LYS C CA 1
ATOM 4653 C C . LYS C 2 207 ? -26.295 17.067 49.934 1.00 75.91 184 LYS C C 1
ATOM 4654 O O . LYS C 2 207 ? -26.317 18.253 49.613 1.00 76.46 184 LYS C O 1
ATOM 4660 N N . ASP C 2 208 ? -26.803 16.620 51.080 1.00 76.28 185 ASP C N 1
ATOM 4661 C CA . ASP C 2 208 ? -27.501 17.490 52.030 1.00 78.82 185 ASP C CA 1
ATOM 4662 C C . ASP C 2 208 ? -26.627 18.614 52.541 1.00 80.93 185 ASP C C 1
ATOM 4663 O O . ASP C 2 208 ? -26.991 19.789 52.500 1.00 90.09 185 ASP C O 1
ATOM 4668 N N . ILE C 2 209 ? -25.474 18.218 53.056 1.00 69.67 186 ILE C N 1
ATOM 4669 C CA . ILE C 2 209 ? -24.464 19.145 53.529 1.00 62.12 186 ILE C CA 1
ATOM 4670 C C . ILE C 2 209 ? -24.236 20.250 52.482 1.00 65.34 186 ILE C C 1
ATOM 4671 O O . ILE C 2 209 ? -24.129 21.431 52.827 1.00 65.62 186 ILE C O 1
ATOM 4676 N N . ASN C 2 210 ? -24.195 19.873 51.204 1.00 62.19 187 ASN C N 1
ATOM 4677 C CA . ASN C 2 210 ? -24.026 20.866 50.154 1.00 57.82 187 ASN C CA 1
ATOM 4678 C C . ASN C 2 210 ? -25.196 21.829 50.102 1.00 70.56 187 ASN C C 1
ATOM 4679 O O . ASN C 2 210 ? -25.006 23.037 49.993 1.00 76.04 187 ASN C O 1
ATOM 4684 N N . ARG C 2 211 ? -26.405 21.278 50.151 1.00 76.88 188 ARG C N 1
ATOM 4685 C CA . ARG C 2 211 ? -27.620 22.077 50.094 1.00 80.43 188 ARG C CA 1
ATOM 4686 C C . ARG C 2 211 ? -27.846 22.814 51.412 1.00 88.34 188 ARG C C 1
ATOM 4687 O O . ARG C 2 211 ? -28.045 24.029 51.425 1.00 99.08 188 ARG C O 1
ATOM 4695 N N . ARG C 2 212 ? -27.785 22.087 52.523 1.00 78.71 189 ARG C N 1
ATOM 4696 C CA . ARG C 2 212 ? -28.103 22.675 53.819 1.00 73.61 189 ARG C CA 1
ATOM 4697 C C . ARG C 2 212 ? -27.080 23.677 54.338 1.00 72.52 189 ARG C C 1
ATOM 4698 O O . ARG C 2 212 ? -27.447 24.749 54.802 1.00 80.45 189 ARG C O 1
ATOM 4706 N N . LEU C 2 213 ? -25.804 23.320 54.301 1.00 64.26 190 LEU C N 1
ATOM 4707 C CA . LEU C 2 213 ? -24.761 24.215 54.792 1.00 68.48 190 LEU C CA 1
ATOM 4708 C C . LEU C 2 213 ? -24.085 25.002 53.676 1.00 68.41 190 LEU C C 1
ATOM 4709 O O . LEU C 2 213 ? -23.198 25.820 53.933 1.00 75.39 190 LEU C O 1
ATOM 4714 N N . GLY C 2 214 ? -24.493 24.733 52.440 1.00 56.95 191 GLY C N 1
ATOM 4715 C CA . GLY C 2 214 ? -23.862 25.321 51.274 1.00 49.99 191 GLY C CA 1
ATOM 4716 C C . GLY C 2 214 ? -22.396 24.974 51.091 1.00 56.07 191 GLY C C 1
ATOM 4717 O O . GLY C 2 214 ? -21.665 25.740 50.461 1.00 59.85 191 GLY C O 1
ATOM 4718 N N . LEU C 2 215 ? -21.958 23.834 51.629 1.00 62.43 192 LEU C N 1
ATOM 4719 C CA . LEU C 2 215 ? -20.555 23.396 51.499 1.00 63.18 192 LEU C CA 1
ATOM 4720 C C . LEU C 2 215 ? -20.102 23.091 50.061 1.00 61.92 192 LEU C C 1
ATOM 4721 O O . LEU C 2 215 ? -20.712 22.277 49.373 1.00 72.05 192 LEU C O 1
ATOM 4726 N N . THR C 2 216 ? -19.021 23.723 49.612 1.00 44.60 193 THR C N 1
ATOM 4727 C CA . THR C 2 216 ? -18.462 23.424 48.280 1.00 51.96 193 THR C CA 1
ATOM 4728 C C . THR C 2 216 ? -17.807 22.034 48.164 1.00 49.33 193 THR C C 1
ATOM 4729 O O . THR C 2 216 ? -16.952 21.682 48.970 1.00 55.69 193 THR C O 1
ATOM 4733 N N . ILE C 2 217 ? -18.149 21.245 47.152 1.00 41.90 194 ILE C N 1
ATOM 4734 C CA . ILE C 2 217 ? -17.477 19.934 47.029 1.00 40.62 194 ILE C CA 1
ATOM 4735 C C . ILE C 2 217 ? -16.695 19.655 45.723 1.00 40.59 194 ILE C C 1
ATOM 4736 O O . ILE C 2 217 ? -17.250 19.755 44.620 1.00 40.06 194 ILE C O 1
ATOM 4741 N N . LEU C 2 218 ? -15.416 19.295 45.852 1.00 32.34 195 LEU C N 1
ATOM 4742 C CA . LEU C 2 218 ? -14.657 18.777 44.706 1.00 29.23 195 LEU C CA 1
ATOM 4743 C C . LEU C 2 218 ? -14.749 17.229 44.701 1.00 41.97 195 LEU C C 1
ATOM 4744 O O . LEU C 2 218 ? -14.774 16.589 45.744 1.00 50.22 195 LEU C O 1
ATOM 4749 N N . LEU C 2 219 ? -14.798 16.608 43.545 1.00 26.86 196 LEU C N 1
ATOM 4750 C CA . LEU C 2 219 ? -15.010 15.190 43.605 1.00 38.58 196 LEU C CA 1
ATOM 4751 C C . LEU C 2 219 ? -14.197 14.428 42.559 1.00 44.38 196 LEU C C 1
ATOM 4752 O O . LEU C 2 219 ? -14.113 14.833 41.389 1.00 45.13 196 LEU C O 1
ATOM 4757 N N . ILE C 2 220 ? -13.577 13.332 42.977 1.00 30.90 197 ILE C N 1
ATOM 4758 C CA . ILE C 2 220 ? -13.043 12.412 41.978 1.00 42.43 197 ILE C CA 1
ATOM 4759 C C . ILE C 2 220 ? -13.609 10.990 42.053 1.00 42.97 197 ILE C C 1
ATOM 4760 O O . ILE C 2 220 ? -13.701 10.382 43.133 1.00 44.29 197 ILE C O 1
ATOM 4765 N N . THR C 2 221 ? -13.953 10.460 40.884 1.00 26.47 198 THR C N 1
ATOM 4766 C CA . THR C 2 221 ? -14.486 9.141 40.840 1.00 26.91 198 THR C CA 1
ATOM 4767 C C . THR C 2 221 ? -14.027 8.435 39.527 1.00 46.35 198 THR C C 1
ATOM 4768 O O . THR C 2 221 ? -13.575 9.086 38.569 1.00 26.84 198 THR C O 1
ATOM 4772 N N . HIS C 2 222 ? -14.080 7.102 39.512 1.00 41.12 199 HIS C N 1
ATOM 4773 C CA . HIS C 2 222 ? -14.060 6.362 38.253 1.00 39.74 199 HIS C CA 1
ATOM 4774 C C . HIS C 2 222 ? -15.496 5.969 37.893 1.00 44.32 199 HIS C C 1
ATOM 4775 O O . HIS C 2 222 ? -15.758 5.407 36.817 1.00 35.44 199 HIS C O 1
ATOM 4782 N N . GLU C 2 223 ? -16.425 6.281 38.795 1.00 41.20 200 GLU C N 1
ATOM 4783 C CA . GLU C 2 223 ? -17.819 5.872 38.627 1.00 59.05 200 GLU C CA 1
ATOM 4784 C C . GLU C 2 223 ? -18.751 7.031 38.212 1.00 65.27 200 GLU C C 1
ATOM 4785 O O . GLU C 2 223 ? -19.110 7.890 39.024 1.00 67.86 200 GLU C O 1
ATOM 4791 N N . MET C 2 224 ? -19.169 7.016 36.945 1.00 62.82 201 MET C N 1
ATOM 4792 C CA . MET C 2 224 ? -20.026 8.061 36.375 1.00 42.94 201 MET C CA 1
ATOM 4793 C C . MET C 2 224 ? -21.291 8.236 37.223 1.00 43.09 201 MET C C 1
ATOM 4794 O O . MET C 2 224 ? -21.829 9.343 37.316 1.00 35.73 201 MET C O 1
ATOM 4799 N N . ASP C 2 225 ? -21.747 7.126 37.819 1.00 43.86 202 ASP C N 1
ATOM 4800 C CA . ASP C 2 225 ? -22.900 7.078 38.724 1.00 41.77 202 ASP C CA 1
ATOM 4801 C C . ASP C 2 225 ? -22.842 8.065 39.863 1.00 35.18 202 ASP C C 1
ATOM 4802 O O . ASP C 2 225 ? -23.847 8.611 40.312 1.00 32.80 202 ASP C O 1
ATOM 4807 N N . VAL C 2 226 ? -21.636 8.238 40.361 1.00 32.19 203 VAL C N 1
ATOM 4808 C CA . VAL C 2 226 ? -21.380 9.143 41.460 1.00 39.40 203 VAL C CA 1
ATOM 4809 C C . VAL C 2 226 ? -21.635 10.552 40.967 1.00 46.02 203 VAL C C 1
ATOM 4810 O O . VAL C 2 226 ? -22.255 11.375 41.667 1.00 38.43 203 VAL C O 1
ATOM 4814 N N . VAL C 2 227 ? -21.169 10.799 39.740 1.00 53.79 204 VAL C N 1
ATOM 4815 C CA . VAL C 2 227 ? -21.334 12.082 39.065 1.00 53.22 204 VAL C CA 1
ATOM 4816 C C . VAL C 2 227 ? -22.820 12.429 38.851 1.00 44.05 204 VAL C C 1
ATOM 4817 O O . VAL C 2 227 ? -23.307 13.447 39.372 1.00 38.61 204 VAL C O 1
ATOM 4821 N N . LYS C 2 228 ? -23.552 11.571 38.139 1.00 35.21 205 LYS C N 1
ATOM 4822 C CA . LYS C 2 228 ? -24.964 11.844 37.895 1.00 39.70 205 LYS C CA 1
ATOM 4823 C C . LYS C 2 228 ? -25.844 11.891 39.156 1.00 50.09 205 LYS C C 1
ATOM 4824 O O . LYS C 2 228 ? -26.994 12.322 39.094 1.00 56.25 205 LYS C O 1
ATOM 4830 N N . ARG C 2 229 ? -25.348 11.432 40.293 1.00 39.41 206 ARG C N 1
ATOM 4831 C CA . ARG C 2 229 ? -26.186 11.529 41.469 1.00 43.10 206 ARG C CA 1
ATOM 4832 C C . ARG C 2 229 ? -26.151 12.893 42.122 1.00 52.25 206 ARG C C 1
ATOM 4833 O O . ARG C 2 229 ? -27.189 13.521 42.312 1.00 56.22 206 ARG C O 1
ATOM 4841 N N . ILE C 2 230 ? -24.974 13.272 42.610 1.00 50.18 207 ILE C N 1
ATOM 4842 C CA . ILE C 2 230 ? -24.834 14.553 43.268 1.00 38.16 207 ILE C CA 1
ATOM 4843 C C . ILE C 2 230 ? -24.082 15.717 42.571 1.00 50.58 207 ILE C C 1
ATOM 4844 O O . ILE C 2 230 ? -24.052 16.826 43.116 1.00 52.55 207 ILE C O 1
ATOM 4849 N N . CYS C 2 231 ? -23.460 15.504 41.412 1.00 48.25 208 CYS C N 1
ATOM 4850 C CA . CYS C 2 231 ? -22.677 16.608 40.819 1.00 53.56 208 CYS C CA 1
ATOM 4851 C C . CYS C 2 231 ? -23.479 17.600 39.977 1.00 51.20 208 CYS C C 1
ATOM 4852 O O . CYS C 2 231 ? -24.369 17.214 39.201 1.00 51.89 208 CYS C O 1
ATOM 4855 N N . ASP C 2 232 ? -23.175 18.881 40.184 1.00 43.07 209 ASP C N 1
ATOM 4856 C CA . ASP C 2 232 ? -23.700 19.981 39.377 1.00 48.82 209 ASP C CA 1
ATOM 4857 C C . ASP C 2 232 ? -22.871 20.175 38.103 1.00 43.24 209 ASP C C 1
ATOM 4858 O O . ASP C 2 232 ? -23.417 20.307 36.983 1.00 34.38 209 ASP C O 1
ATOM 4863 N N . CYS C 2 233 ? -21.554 20.137 38.278 1.00 29.50 210 CYS C N 1
ATOM 4864 C CA . CYS C 2 233 ? -20.634 20.231 37.153 1.00 45.77 210 CYS C CA 1
ATOM 4865 C C . CYS C 2 233 ? -19.807 18.954 37.044 1.00 35.43 210 CYS C C 1
ATOM 4866 O O . CYS C 2 233 ? -19.750 18.180 37.997 1.00 39.17 210 CYS C O 1
ATOM 4869 N N . VAL C 2 234 ? -19.278 18.670 35.853 1.00 29.84 211 VAL C N 1
ATOM 4870 C CA . VAL C 2 234 ? -18.436 17.479 35.639 1.00 19.69 211 VAL C CA 1
ATOM 4871 C C . VAL C 2 234 ? -17.265 17.662 34.674 1.00 13.61 211 VAL C C 1
ATOM 4872 O O . VAL C 2 234 ? -17.488 17.817 33.473 1.00 15.72 211 VAL C O 1
ATOM 4876 N N . ALA C 2 235 ? -16.028 17.515 35.118 1.00 16.78 212 ALA C N 1
ATOM 4877 C CA . ALA C 2 235 ? -14.989 17.306 34.095 1.00 34.23 212 ALA C CA 1
ATOM 4878 C C . ALA C 2 235 ? -14.605 15.822 33.847 1.00 29.32 212 ALA C C 1
ATOM 4879 O O . ALA C 2 235 ? -14.320 15.046 34.758 1.00 37.39 212 ALA C O 1
ATOM 4881 N N . VAL C 2 236 ? -14.607 15.472 32.573 1.00 23.01 213 VAL C N 1
ATOM 4882 C CA . VAL C 2 236 ? -14.065 14.230 32.076 1.00 18.04 213 VAL C CA 1
ATOM 4883 C C . VAL C 2 236 ? -12.565 14.405 31.862 1.00 30.14 213 VAL C C 1
ATOM 4884 O O . VAL C 2 236 ? -12.163 15.172 30.980 1.00 34.65 213 VAL C O 1
ATOM 4888 N N . ILE C 2 237 ? -11.746 13.675 32.620 1.00 49.81 214 ILE C N 1
ATOM 4889 C CA . ILE C 2 237 ? -10.284 13.712 32.452 1.00 45.43 214 ILE C CA 1
ATOM 4890 C C . ILE C 2 237 ? -9.734 12.425 31.811 1.00 48.11 214 ILE C C 1
ATOM 4891 O O . ILE C 2 237 ? -10.156 11.299 32.145 1.00 44.18 214 ILE C O 1
ATOM 4896 N N . SER C 2 238 ? -8.824 12.602 30.858 1.00 48.51 215 SER C N 1
ATOM 4897 C CA . SER C 2 238 ? -8.180 11.466 30.205 1.00 53.34 215 SER C CA 1
ATOM 4898 C C . SER C 2 238 ? -6.679 11.733 30.018 1.00 53.47 215 SER C C 1
ATOM 4899 O O . SER C 2 238 ? -6.281 12.667 29.315 1.00 56.04 215 SER C O 1
ATOM 4902 N N . ASN C 2 239 ? -5.854 10.910 30.659 1.00 47.68 216 ASN C N 1
ATOM 4903 C CA . ASN C 2 239 ? -4.406 11.010 30.523 1.00 50.64 216 ASN C CA 1
ATOM 4904 C C . ASN C 2 239 ? -3.885 12.424 30.791 1.00 57.65 216 ASN C C 1
ATOM 4905 O O . ASN C 2 239 ? -3.209 13.025 29.946 1.00 54.06 216 ASN C O 1
ATOM 4910 N N . GLY C 2 240 ? -4.219 12.951 31.966 1.00 61.48 217 GLY C N 1
ATOM 4911 C CA . GLY C 2 240 ? -3.687 14.218 32.417 1.00 54.95 217 GLY C CA 1
ATOM 4912 C C . GLY C 2 240 ? -4.411 15.367 31.770 1.00 56.33 217 GLY C C 1
ATOM 4913 O O . GLY C 2 240 ? -4.217 16.504 32.177 1.00 63.87 217 GLY C O 1
ATOM 4914 N N . GLU C 2 241 ? -5.256 15.065 30.781 1.00 63.09 218 GLU C N 1
ATOM 4915 C CA . GLU C 2 241 ? -5.946 16.070 29.963 1.00 58.74 218 GLU C CA 1
ATOM 4916 C C . GLU C 2 241 ? -7.404 16.171 30.372 1.00 54.79 218 GLU C C 1
ATOM 4917 O O . GLU C 2 241 ? -7.998 15.182 30.814 1.00 51.63 218 GLU C O 1
ATOM 4923 N N . LEU C 2 242 ? -7.980 17.366 30.247 1.00 51.26 219 LEU C N 1
ATOM 4924 C CA . LEU C 2 242 ? -9.432 17.491 30.326 1.00 40.53 219 LEU C CA 1
ATOM 4925 C C . LEU C 2 242 ? -10.018 17.458 28.924 1.00 44.84 219 LEU C C 1
ATOM 4926 O O . LEU C 2 242 ? -9.778 18.357 28.134 1.00 60.74 219 LEU C O 1
ATOM 4931 N N . ILE C 2 243 ? -10.740 16.400 28.592 1.00 33.00 220 ILE C N 1
ATOM 4932 C CA . ILE C 2 243 ? -11.351 16.331 27.279 1.00 41.26 220 ILE C CA 1
ATOM 4933 C C . ILE C 2 243 ? -12.737 17.007 27.163 1.00 41.23 220 ILE C C 1
ATOM 4934 O O . ILE C 2 243 ? -13.099 17.508 26.101 1.00 44.13 220 ILE C O 1
ATOM 4939 N N . GLU C 2 244 ? -13.536 16.954 28.225 1.00 27.35 221 GLU C N 1
ATOM 4940 C CA . GLU C 2 244 ? -14.872 17.577 28.222 1.00 30.55 221 GLU C CA 1
ATOM 4941 C C . GLU C 2 244 ? -15.221 18.292 29.525 1.00 43.26 221 GLU C C 1
ATOM 4942 O O . GLU C 2 244 ? -15.171 17.714 30.602 1.00 39.34 221 GLU C O 1
ATOM 4948 N N . GLN C 2 245 ? -15.494 19.585 29.461 1.00 56.70 222 GLN C N 1
ATOM 4949 C CA . GLN C 2 245 ? -15.638 20.276 30.731 1.00 51.38 222 GLN C CA 1
ATOM 4950 C C . GLN C 2 245 ? -17.019 20.707 31.199 1.00 43.11 222 GLN C C 1
ATOM 4951 O O . GLN C 2 245 ? -17.145 21.200 32.305 1.00 74.34 222 GLN C O 1
ATOM 4957 N N . ASP C 2 246 ? -18.055 20.489 30.419 1.00 21.71 223 ASP C N 1
ATOM 4958 C CA . ASP C 2 246 ? -19.326 21.169 30.677 1.00 44.91 223 ASP C CA 1
ATOM 4959 C C . ASP C 2 246 ? -20.069 20.810 31.962 1.00 43.16 223 ASP C C 1
ATOM 4960 O O . ASP C 2 246 ? -19.512 20.232 32.882 1.00 42.96 223 ASP C O 1
ATOM 4965 N N . THR C 2 247 ? -21.295 21.301 32.066 1.00 51.18 224 THR C N 1
ATOM 4966 C CA . THR C 2 247 ? -22.197 20.967 33.160 1.00 52.47 224 THR C CA 1
ATOM 4967 C C . THR C 2 247 ? -22.691 19.533 33.030 1.00 51.92 224 THR C C 1
ATOM 4968 O O . THR C 2 247 ? -22.756 18.998 31.926 1.00 67.69 224 THR C O 1
ATOM 4972 N N . VAL C 2 248 ? -23.062 18.922 34.155 1.00 41.58 225 VAL C N 1
ATOM 4973 C CA . VAL C 2 248 ? -23.722 17.591 34.172 1.00 49.53 225 VAL C CA 1
ATOM 4974 C C . VAL C 2 248 ? -24.946 17.439 33.236 1.00 44.10 225 VAL C C 1
ATOM 4975 O O . VAL C 2 248 ? -24.988 16.526 32.404 1.00 32.82 225 VAL C O 1
ATOM 4979 N N . SER C 2 249 ? -25.926 18.329 33.377 1.00 51.41 226 SER C N 1
ATOM 4980 C CA . SER C 2 249 ? -27.041 18.394 32.444 1.00 50.40 226 SER C CA 1
ATOM 4981 C C . SER C 2 249 ? -26.517 18.349 31.027 1.00 53.71 226 SER C C 1
ATOM 4982 O O . SER C 2 249 ? -27.048 17.645 30.162 1.00 44.83 226 SER C O 1
ATOM 4985 N N . GLU C 2 250 ? -25.469 19.122 30.787 1.00 50.83 227 GLU C N 1
ATOM 4986 C CA . GLU C 2 250 ? -24.971 19.237 29.435 1.00 51.53 227 GLU C CA 1
ATOM 4987 C C . GLU C 2 250 ? -24.119 18.056 28.997 1.00 47.29 227 GLU C C 1
ATOM 4988 O O . GLU C 2 250 ? -24.065 17.737 27.828 1.00 46.10 227 GLU C O 1
ATOM 4994 N N . VAL C 2 251 ? -23.452 17.392 29.921 1.00 57.65 228 VAL C N 1
ATOM 4995 C CA . VAL C 2 251 ? -22.653 16.248 29.516 1.00 62.99 228 VAL C CA 1
ATOM 4996 C C . VAL C 2 251 ? -23.498 14.973 29.329 1.00 62.99 228 VAL C C 1
ATOM 4997 O O . VAL C 2 251 ? -23.278 14.209 28.391 1.00 68.56 228 VAL C O 1
ATOM 5001 N N . PHE C 2 252 ? -24.471 14.747 30.200 1.00 54.52 229 PHE C N 1
ATOM 5002 C CA . PHE C 2 252 ? -25.338 13.577 30.058 1.00 62.52 229 PHE C CA 1
ATOM 5003 C C . PHE C 2 252 ? -26.355 13.723 28.941 1.00 66.30 229 PHE C C 1
ATOM 5004 O O . PHE C 2 252 ? -26.991 12.755 28.545 1.00 72.41 229 PHE C O 1
ATOM 5012 N N . SER C 2 253 ? -26.505 14.948 28.454 1.00 69.39 230 SER C N 1
ATOM 5013 C CA . SER C 2 253 ? -27.398 15.280 27.351 1.00 60.66 230 SER C CA 1
ATOM 5014 C C . SER C 2 253 ? -26.500 15.958 26.346 1.00 67.74 230 SER C C 1
ATOM 5015 O O . SER C 2 253 ? -25.895 16.963 26.678 1.00 83.46 230 SER C O 1
ATOM 5018 N N . HIS C 2 254 ? -26.410 15.459 25.124 1.00 69.58 231 HIS C N 1
ATOM 5019 C CA . HIS C 2 254 ? -25.438 16.012 24.160 1.00 72.43 231 HIS C CA 1
ATOM 5020 C C . HIS C 2 254 ? -23.983 15.858 24.624 1.00 56.46 231 HIS C C 1
ATOM 5021 O O . HIS C 2 254 ? -23.252 16.842 24.717 1.00 50.10 231 HIS C O 1
ATOM 5028 N N . PRO C 2 255 ? -23.566 14.626 24.929 1.00 53.64 232 PRO C N 1
ATOM 5029 C CA . PRO C 2 255 ? -22.154 14.318 25.175 1.00 49.89 232 PRO C CA 1
ATOM 5030 C C . PRO C 2 255 ? -21.313 14.661 23.953 1.00 54.60 232 PRO C C 1
ATOM 5031 O O . PRO C 2 255 ? -21.594 14.171 22.860 1.00 53.11 232 PRO C O 1
ATOM 5035 N N . LYS C 2 256 ? -20.268 15.456 24.158 1.00 65.51 233 LYS C N 1
ATOM 5036 C CA . LYS C 2 256 ? -19.439 15.994 23.080 1.00 70.86 233 LYS C CA 1
ATOM 5037 C C . LYS C 2 256 ? -18.185 15.186 22.803 1.00 75.49 233 LYS C C 1
ATOM 5038 O O . LYS C 2 256 ? -17.329 15.617 22.030 1.00 79.45 233 LYS C O 1
ATOM 5044 N N . THR C 2 257 ? -18.061 14.043 23.472 1.00 80.16 234 THR C N 1
ATOM 5045 C CA . THR C 2 257 ? -16.879 13.184 23.365 1.00 65.18 234 THR C CA 1
ATOM 5046 C C . THR C 2 257 ? -17.228 11.710 23.330 1.00 56.90 234 THR C C 1
ATOM 5047 O O . THR C 2 257 ? -18.112 11.270 24.053 1.00 65.82 234 THR C O 1
ATOM 5051 N N . PRO C 2 258 ? -16.505 10.927 22.524 1.00 64.11 235 PRO C N 1
ATOM 5052 C CA . PRO C 2 258 ? -16.825 9.498 22.517 1.00 65.55 235 PRO C CA 1
ATOM 5053 C C . PRO C 2 258 ? -16.687 8.881 23.918 1.00 51.67 235 PRO C C 1
ATOM 5054 O O . PRO C 2 258 ? -17.598 8.206 24.405 1.00 43.80 235 PRO C O 1
ATOM 5058 N N . LEU C 2 259 ? -15.558 9.151 24.566 1.00 49.16 236 LEU C N 1
ATOM 5059 C CA . LEU C 2 259 ? -15.284 8.688 25.927 1.00 51.67 236 LEU C CA 1
ATOM 5060 C C . LEU C 2 259 ? -16.395 9.097 26.885 1.00 54.47 236 LEU C C 1
ATOM 5061 O O . LEU C 2 259 ? -16.909 8.288 27.664 1.00 52.64 236 LEU C O 1
ATOM 5066 N N . ALA C 2 260 ? -16.748 10.373 26.828 1.00 50.92 237 ALA C N 1
ATOM 5067 C CA . ALA C 2 260 ? -17.864 10.873 27.593 1.00 43.81 237 ALA C CA 1
ATOM 5068 C C . ALA C 2 260 ? -19.053 9.917 27.405 1.00 49.63 237 ALA C C 1
ATOM 5069 O O . ALA C 2 260 ? -19.714 9.514 28.372 1.00 42.11 237 ALA C O 1
ATOM 5071 N N . GLN C 2 261 ? -19.305 9.534 26.157 1.00 45.67 238 GLN C N 1
ATOM 5072 C CA . GLN C 2 261 ? -20.436 8.672 25.870 1.00 52.63 238 GLN C CA 1
ATOM 5073 C C . GLN C 2 261 ? -20.231 7.336 26.547 1.00 56.68 238 GLN C C 1
ATOM 5074 O O . GLN C 2 261 ? -21.179 6.760 27.082 1.00 61.69 238 GLN C O 1
ATOM 5080 N N . LYS C 2 262 ? -18.988 6.854 26.517 1.00 48.17 239 LYS C N 1
ATOM 5081 C CA . LYS C 2 262 ? -18.631 5.558 27.098 1.00 39.93 239 LYS C CA 1
ATOM 5082 C C . LYS C 2 262 ? -19.013 5.499 28.591 1.00 35.46 239 LYS C C 1
ATOM 5083 O O . LYS C 2 262 ? -19.679 4.573 29.048 1.00 37.42 239 LYS C O 1
ATOM 5089 N N . PHE C 2 263 ? -18.582 6.503 29.341 1.00 28.53 240 PHE C N 1
ATOM 5090 C CA . PHE C 2 263 ? -18.933 6.650 30.755 1.00 42.40 240 PHE C CA 1
ATOM 5091 C C . PHE C 2 263 ? -20.446 6.729 31.007 1.00 50.97 240 PHE C C 1
ATOM 5092 O O . PHE C 2 263 ? -20.980 6.049 31.886 1.00 59.67 240 PHE C O 1
ATOM 5100 N N . ILE C 2 264 ? -21.128 7.582 30.249 1.00 51.62 241 ILE C N 1
ATOM 5101 C CA . ILE C 2 264 ? -22.575 7.734 30.366 1.00 50.71 241 ILE C CA 1
ATOM 5102 C C . ILE C 2 264 ? -23.252 6.425 30.031 1.00 52.35 241 ILE C C 1
ATOM 5103 O O . ILE C 2 264 ? -24.040 5.883 30.807 1.00 49.60 241 ILE C O 1
ATOM 5108 N N . GLN C 2 265 ? -22.915 5.912 28.860 1.00 54.85 242 GLN C N 1
ATOM 5109 C CA . GLN C 2 265 ? -23.453 4.654 28.397 1.00 53.38 242 GLN C CA 1
ATOM 5110 C C . GLN C 2 265 ? -23.266 3.586 29.480 1.00 59.74 242 GLN C C 1
ATOM 5111 O O . GLN C 2 265 ? -24.047 2.649 29.589 1.00 58.22 242 GLN C O 1
ATOM 5117 N N . SER C 2 266 ? -22.230 3.744 30.296 1.00 69.48 243 SER C N 1
ATOM 5118 C CA . SER C 2 266 ? -22.005 2.841 31.420 1.00 60.38 243 SER C CA 1
ATOM 5119 C C . SER C 2 266 ? -22.973 3.058 32.583 1.00 48.86 243 SER C C 1
ATOM 5120 O O . SER C 2 266 ? -23.649 2.134 32.999 1.00 51.33 243 SER C O 1
ATOM 5123 N N . THR C 2 267 ? -23.080 4.275 33.087 1.00 38.58 244 THR C N 1
ATOM 5124 C CA . THR C 2 267 ? -23.900 4.458 34.268 1.00 49.40 244 THR C CA 1
ATOM 5125 C C . THR C 2 267 ? -25.236 3.728 34.116 1.00 70.75 244 THR C C 1
ATOM 5126 O O . THR C 2 267 ? -25.593 2.889 34.958 1.00 74.10 244 THR C O 1
ATOM 5130 N N . LEU C 2 268 ? -25.965 4.030 33.039 1.00 75.09 245 LEU C N 1
ATOM 5131 C CA . LEU C 2 268 ? -27.125 3.229 32.662 1.00 63.85 245 LEU C CA 1
ATOM 5132 C C . LEU C 2 268 ? -26.550 1.952 32.123 1.00 67.55 245 LEU C C 1
ATOM 5133 O O . LEU C 2 268 ? -25.774 1.983 31.172 1.00 66.18 245 LEU C O 1
ATOM 5138 N N . HIS C 2 269 ? -26.933 0.810 32.663 1.00 68.78 246 HIS C N 1
ATOM 5139 C CA . HIS C 2 269 ? -26.137 -0.342 32.319 1.00 71.77 246 HIS C CA 1
ATOM 5140 C C . HIS C 2 269 ? -26.681 -0.887 31.017 1.00 73.37 246 HIS C C 1
ATOM 5141 O O . HIS C 2 269 ? -27.759 -1.460 30.968 1.00 95.36 246 HIS C O 1
ATOM 5148 N N . LEU C 2 270 ? -25.915 -0.689 29.953 1.00 52.48 247 LEU C N 1
ATOM 5149 C CA . LEU C 2 270 ? -26.401 -1.023 28.632 1.00 66.48 247 LEU C CA 1
ATOM 5150 C C . LEU C 2 270 ? -25.518 -2.064 27.976 1.00 97.39 247 LEU C C 1
ATOM 5151 O O . LEU C 2 270 ? -24.446 -1.734 27.450 1.00 110.26 247 LEU C O 1
ATOM 5156 N N . ASP C 2 271 ? -26.017 -3.300 27.913 1.00 109.53 248 ASP C N 1
ATOM 5157 C CA . ASP C 2 271 ? -25.213 -4.420 27.414 1.00 120.81 248 ASP C CA 1
ATOM 5158 C C . ASP C 2 271 ? -25.662 -4.950 26.047 1.00 120.09 248 ASP C C 1
ATOM 5159 O O . ASP C 2 271 ? -26.753 -5.496 25.904 1.00 124.20 248 ASP C O 1
ATOM 5164 N N . ILE C 2 272 ? -24.796 -4.767 25.048 1.00 116.26 249 ILE C N 1
ATOM 5165 C CA . ILE C 2 272 ? -25.035 -5.258 23.693 1.00 103.61 249 ILE C CA 1
ATOM 5166 C C . ILE C 2 272 ? -24.423 -6.632 23.568 1.00 105.64 249 ILE C C 1
ATOM 5167 O O . ILE C 2 272 ? -23.232 -6.753 23.276 1.00 111.42 249 ILE C O 1
ATOM 5172 N N . PRO C 2 273 ? -25.256 -7.676 23.670 1.00 107.49 250 PRO C N 1
ATOM 5173 C CA . PRO C 2 273 ? -24.704 -9.024 23.891 1.00 111.41 250 PRO C CA 1
ATOM 5174 C C . PRO C 2 273 ? -23.650 -9.398 22.838 1.00 112.19 250 PRO C C 1
ATOM 5175 O O . PRO C 2 273 ? -23.673 -8.865 21.724 1.00 105.38 250 PRO C O 1
ATOM 5179 N N . GLU C 2 274 ? -22.716 -10.274 23.204 1.00 121.22 251 GLU C N 1
ATOM 5180 C CA . GLU C 2 274 ? -21.615 -10.630 22.308 1.00 128.31 251 GLU C CA 1
ATOM 5181 C C . GLU C 2 274 ? -22.148 -10.999 20.934 1.00 124.93 251 GLU C C 1
ATOM 5182 O O . GLU C 2 274 ? -21.569 -10.634 19.909 1.00 125.75 251 GLU C O 1
ATOM 5188 N N . ASP C 2 275 ? -23.265 -11.717 20.930 1.00 122.33 252 ASP C N 1
ATOM 5189 C CA . ASP C 2 275 ? -23.861 -12.229 19.706 1.00 116.34 252 ASP C CA 1
ATOM 5190 C C . ASP C 2 275 ? -24.235 -11.119 18.720 1.00 104.33 252 ASP C C 1
ATOM 5191 O O . ASP C 2 275 ? -24.157 -11.311 17.508 1.00 104.07 252 ASP C O 1
ATOM 5196 N N . TYR C 2 276 ? -24.616 -9.957 19.245 1.00 103.13 253 TYR C N 1
ATOM 5197 C CA . TYR C 2 276 ? -24.912 -8.772 18.423 1.00 102.15 253 TYR C CA 1
ATOM 5198 C C . TYR C 2 276 ? -23.668 -8.118 17.812 1.00 106.12 253 TYR C C 1
ATOM 5199 O O . TYR C 2 276 ? -23.630 -7.850 16.609 1.00 99.79 253 TYR C O 1
ATOM 5208 N N . GLN C 2 277 ? -22.665 -7.852 18.648 1.00 113.65 254 GLN C N 1
ATOM 5209 C CA . GLN C 2 277 ? -21.407 -7.264 18.184 1.00 118.57 254 GLN C CA 1
ATOM 5210 C C . GLN C 2 277 ? -20.730 -8.155 17.145 1.00 115.04 254 GLN C C 1
ATOM 5211 O O . GLN C 2 277 ? -20.093 -7.669 16.207 1.00 113.34 254 GLN C O 1
ATOM 5217 N N . GLU C 2 278 ? -20.882 -9.463 17.317 1.00 107.54 255 GLU C N 1
ATOM 5218 C CA . GLU C 2 278 ? -20.348 -10.428 16.374 1.00 104.41 255 GLU C CA 1
ATOM 5219 C C . GLU C 2 278 ? -21.030 -10.273 15.018 1.00 103.29 255 GLU C C 1
ATOM 5220 O O . GLU C 2 278 ? -20.362 -10.249 13.990 1.00 108.61 255 GLU C O 1
ATOM 5226 N N . ARG C 2 279 ? -22.358 -10.155 15.020 1.00 100.31 256 ARG C N 1
ATOM 5227 C CA . ARG C 2 279 ? -23.130 -10.009 13.778 1.00 101.96 256 ARG C CA 1
ATOM 5228 C C . ARG C 2 279 ? -23.041 -8.634 13.140 1.00 96.46 256 ARG C C 1
ATOM 5229 O O . ARG C 2 279 ? -22.983 -8.502 11.917 1.00 100.60 256 ARG C O 1
ATOM 5237 N N . LEU C 2 280 ? -23.051 -7.609 13.977 1.00 91.31 257 LEU C N 1
ATOM 5238 C CA . LEU C 2 280 ? -22.969 -6.241 13.499 1.00 93.53 257 LEU C CA 1
ATOM 5239 C C . LEU C 2 280 ? -21.748 -6.024 12.610 1.00 97.43 257 LEU C C 1
ATOM 5240 O O . LEU C 2 280 ? -20.617 -6.301 13.014 1.00 97.02 257 LEU C O 1
ATOM 5245 N N . GLN C 2 281 ? -21.979 -5.524 11.401 1.00 103.64 258 GLN C N 1
ATOM 5246 C CA . GLN C 2 281 ? -20.885 -5.167 10.502 1.00 114.03 258 GLN C CA 1
ATOM 5247 C C . GLN C 2 281 ? -21.158 -3.852 9.775 1.00 122.20 258 GLN C C 1
ATOM 5248 O O . GLN C 2 281 ? -22.203 -3.683 9.142 1.00 121.25 258 GLN C O 1
ATOM 5254 N N . ALA C 2 282 ? -20.206 -2.927 9.865 1.00 123.80 259 ALA C N 1
ATOM 5255 C CA . ALA C 2 282 ? -20.359 -1.600 9.273 1.00 118.14 259 ALA C CA 1
ATOM 5256 C C . ALA C 2 282 ? -20.580 -1.659 7.755 1.00 112.14 259 ALA C C 1
ATOM 5257 O O . ALA C 2 282 ? -21.025 -0.688 7.145 1.00 103.30 259 ALA C O 1
ATOM 5259 N N . GLU C 2 283 ? -20.256 -2.800 7.151 1.00 116.61 260 GLU C N 1
ATOM 5260 C CA . GLU C 2 283 ? -20.568 -3.038 5.744 1.00 122.44 260 GLU C CA 1
ATOM 5261 C C . GLU C 2 283 ? -21.978 -3.599 5.627 1.00 118.28 260 GLU C C 1
ATOM 5262 O O . GLU C 2 283 ? -22.264 -4.669 6.162 1.00 120.18 260 GLU C O 1
ATOM 5268 N N . PRO C 2 284 ? -22.866 -2.864 4.935 1.00 111.47 261 PRO C N 1
ATOM 5269 C CA . PRO C 2 284 ? -24.278 -3.236 4.745 1.00 107.82 261 PRO C CA 1
ATOM 5270 C C . PRO C 2 284 ? -24.493 -4.382 3.745 1.00 115.80 261 PRO C C 1
ATOM 5271 O O . PRO C 2 284 ? -23.841 -4.419 2.699 1.00 124.05 261 PRO C O 1
ATOM 5275 N N . PHE C 2 285 ? -25.418 -5.288 4.057 1.00 112.29 262 PHE C N 1
ATOM 5276 C CA . PHE C 2 285 ? -25.692 -6.441 3.195 1.00 112.78 262 PHE C CA 1
ATOM 5277 C C . PHE C 2 285 ? -27.168 -6.555 2.798 1.00 119.02 262 PHE C C 1
ATOM 5278 O O . PHE C 2 285 ? -27.937 -5.611 2.990 1.00 120.61 262 PHE C O 1
ATOM 5286 N N . THR C 2 286 ? -27.545 -7.678 2.184 1.00 118.15 263 THR C N 1
ATOM 5287 C CA . THR C 2 286 ? -28.931 -7.878 1.749 1.00 113.92 263 THR C CA 1
ATOM 5288 C C . THR C 2 286 ? -29.749 -8.637 2.801 1.00 115.30 263 THR C C 1
ATOM 5289 O O . THR C 2 286 ? -29.255 -9.597 3.404 1.00 106.28 263 THR C O 1
ATOM 5293 N N . ASP C 2 287 ? -31.004 -8.206 2.981 1.00 119.32 264 ASP C N 1
ATOM 5294 C CA . ASP C 2 287 ? -31.869 -8.585 4.113 1.00 115.31 264 ASP C CA 1
ATOM 5295 C C . ASP C 2 287 ? -31.377 -8.046 5.454 1.00 112.51 264 ASP C C 1
ATOM 5296 O O . ASP C 2 287 ? -31.579 -8.670 6.499 1.00 110.84 264 ASP C O 1
ATOM 5301 N N . CYS C 2 288 ? -30.745 -6.877 5.417 1.00 114.58 265 CYS C N 1
ATOM 5302 C CA . CYS C 2 288 ? -30.159 -6.291 6.613 1.00 115.74 265 CYS C CA 1
ATOM 5303 C C . CYS C 2 288 ? -30.994 -5.131 7.106 1.00 105.62 265 CYS C C 1
ATOM 5304 O O . CYS C 2 288 ? -31.571 -4.383 6.310 1.00 97.40 265 CYS C O 1
ATOM 5307 N N . VAL C 2 289 ? -31.047 -4.983 8.424 1.00 97.60 266 VAL C N 1
ATOM 5308 C CA . VAL C 2 289 ? -31.590 -3.782 9.039 1.00 87.50 266 VAL C CA 1
ATOM 5309 C C . VAL C 2 289 ? -30.498 -3.067 9.810 1.00 84.57 266 VAL C C 1
ATOM 5310 O O . VAL C 2 289 ? -29.548 -3.694 10.281 1.00 84.70 266 VAL C O 1
ATOM 5314 N N . PRO C 2 290 ? -30.603 -1.739 9.896 1.00 78.79 267 PRO C N 1
ATOM 5315 C CA . PRO C 2 290 ? -29.620 -0.958 10.657 1.00 74.11 267 PRO C CA 1
ATOM 5316 C C . PRO C 2 290 ? -29.740 -1.142 12.172 1.00 76.29 267 PRO C C 1
ATOM 5317 O O . PRO C 2 290 ? -30.835 -1.059 12.727 1.00 79.70 267 PRO C O 1
ATOM 5321 N N . MET C 2 291 ? -28.619 -1.366 12.843 1.00 78.38 268 MET C N 1
ATOM 5322 C CA . MET C 2 291 ? -28.618 -1.267 14.294 1.00 77.58 268 MET C CA 1
ATOM 5323 C C . MET C 2 291 ? -28.079 0.098 14.668 1.00 77.54 268 MET C C 1
ATOM 5324 O O . MET C 2 291 ? -26.955 0.449 14.312 1.00 76.40 268 MET C O 1
ATOM 5329 N N . LEU C 2 292 ? -28.901 0.870 15.371 1.00 73.32 269 LEU C N 1
ATOM 5330 C CA . LEU C 2 292 ? -28.556 2.246 15.668 1.00 65.58 269 LEU C CA 1
ATOM 5331 C C . LEU C 2 292 ? -28.834 2.571 17.132 1.00 59.39 269 LEU C C 1
ATOM 5332 O O . LEU C 2 292 ? -29.741 2.008 17.742 1.00 45.62 269 LEU C O 1
ATOM 5337 N N . ARG C 2 293 ? -28.038 3.478 17.689 1.00 66.75 270 ARG C N 1
ATOM 5338 C CA . ARG C 2 293 ? -28.224 3.915 19.065 1.00 69.94 270 ARG C CA 1
ATOM 5339 C C . ARG C 2 293 ? -28.728 5.346 19.167 1.00 61.60 270 ARG C C 1
ATOM 5340 O O . ARG C 2 293 ? -28.258 6.234 18.457 1.00 55.89 270 ARG C O 1
ATOM 5348 N N . LEU C 2 294 ? -29.671 5.557 20.078 1.00 55.02 271 LEU C N 1
ATOM 5349 C CA . LEU C 2 294 ? -30.475 6.763 20.058 1.00 60.85 271 LEU C CA 1
ATOM 5350 C C . LEU C 2 294 ? -30.340 7.551 21.347 1.00 61.08 271 LEU C C 1
ATOM 5351 O O . LEU C 2 294 ? -30.522 7.001 22.435 1.00 69.68 271 LEU C O 1
ATOM 5356 N N . GLU C 2 295 ? -30.052 8.842 21.221 1.00 53.32 272 GLU C N 1
ATOM 5357 C CA . GLU C 2 295 ? -29.939 9.715 22.374 1.00 43.87 272 GLU C CA 1
ATOM 5358 C C . GLU C 2 295 ? -31.228 10.511 22.540 1.00 43.64 272 GLU C C 1
ATOM 5359 O O . GLU C 2 295 ? -31.691 11.182 21.624 1.00 46.87 272 GLU C O 1
ATOM 5365 N N . PHE C 2 296 ? -31.819 10.429 23.715 1.00 43.47 273 PHE C N 1
ATOM 5366 C CA . PHE C 2 296 ? -32.956 11.279 24.018 1.00 63.90 273 PHE C CA 1
ATOM 5367 C C . PHE C 2 296 ? -32.609 12.330 25.062 1.00 64.55 273 PHE C C 1
ATOM 5368 O O . PHE C 2 296 ? -32.040 12.006 26.102 1.00 69.73 273 PHE C O 1
ATOM 5376 N N . THR C 2 297 ? -32.946 13.585 24.782 1.00 62.13 274 THR C N 1
ATOM 5377 C CA . THR C 2 297 ? -32.790 14.653 25.762 1.00 71.02 274 THR C CA 1
ATOM 5378 C C . THR C 2 297 ? -34.144 14.950 26.374 1.00 71.71 274 THR C C 1
ATOM 5379 O O . THR C 2 297 ? -35.145 14.463 25.878 1.00 67.85 274 THR C O 1
ATOM 5383 N N . GLY C 2 298 ? -34.189 15.802 27.393 1.00 84.36 275 GLY C N 1
ATOM 5384 C CA . GLY C 2 298 ? -35.406 15.978 28.180 1.00 92.42 275 GLY C CA 1
ATOM 5385 C C . GLY C 2 298 ? -36.688 16.255 27.398 1.00 88.03 275 GLY C C 1
ATOM 5386 O O . GLY C 2 298 ? -37.778 15.834 27.798 1.00 72.36 275 GLY C O 1
ATOM 5387 N N . GLN C 2 299 ? -36.552 16.977 26.290 1.00 94.87 276 GLN C N 1
ATOM 5388 C CA . GLN C 2 299 ? -37.669 17.297 25.407 1.00 103.63 276 GLN C CA 1
ATOM 5389 C C . GLN C 2 299 ? -38.257 16.059 24.749 1.00 89.27 276 GLN C C 1
ATOM 5390 O O . GLN C 2 299 ? -39.472 15.852 24.730 1.00 85.49 276 GLN C O 1
ATOM 5396 N N . SER C 2 300 ? -37.363 15.243 24.210 1.00 76.40 277 SER C N 1
ATOM 5397 C CA . SER C 2 300 ? -37.723 14.033 23.496 1.00 58.79 277 SER C CA 1
ATOM 5398 C C . SER C 2 300 ? -37.935 12.778 24.374 1.00 49.98 277 SER C C 1
ATOM 5399 O O . SER C 2 300 ? -38.422 11.760 23.887 1.00 56.00 277 SER C O 1
ATOM 5402 N N . VAL C 2 301 ? -37.607 12.844 25.661 1.00 57.52 278 VAL C N 1
ATOM 5403 C CA . VAL C 2 301 ? -37.675 11.648 26.522 1.00 65.41 278 VAL C CA 1
ATOM 5404 C C . VAL C 2 301 ? -39.071 11.091 26.764 1.00 64.22 278 VAL C C 1
ATOM 5405 O O . VAL C 2 301 ? -39.288 9.879 26.700 1.00 57.35 278 VAL C O 1
ATOM 5409 N N . ASP C 2 302 ? -40.001 11.982 27.081 1.00 64.15 279 ASP C N 1
ATOM 5410 C CA . ASP C 2 302 ? -41.383 11.597 27.309 1.00 70.45 279 ASP C CA 1
ATOM 5411 C C . ASP C 2 302 ? -42.234 11.676 26.036 1.00 72.08 279 ASP C C 1
ATOM 5412 O O . ASP C 2 302 ? -43.388 11.234 26.019 1.00 71.84 279 ASP C O 1
ATOM 5417 N N . ALA C 2 303 ? -41.652 12.214 24.968 1.00 77.57 280 ALA C N 1
ATOM 5418 C CA . ALA C 2 303 ? -42.332 12.265 23.676 1.00 84.12 280 ALA C CA 1
ATOM 5419 C C . ALA C 2 303 ? -42.379 10.881 23.029 1.00 92.19 280 ALA C C 1
ATOM 5420 O O . ALA C 2 303 ? -41.338 10.236 22.862 1.00 97.21 280 ALA C O 1
ATOM 5422 N N . PRO C 2 304 ? -43.591 10.428 22.649 1.00 85.25 281 PRO C N 1
ATOM 5423 C CA . PRO C 2 304 ? -43.811 9.077 22.127 1.00 77.71 281 PRO C CA 1
ATOM 5424 C C . PRO C 2 304 ? -43.332 8.991 20.692 1.00 67.82 281 PRO C C 1
ATOM 5425 O O . PRO C 2 304 ? -44.108 8.716 19.784 1.00 73.31 281 PRO C O 1
ATOM 5429 N N . LEU C 2 305 ? -42.049 9.236 20.498 1.00 54.55 282 LEU C N 1
ATOM 5430 C CA . LEU C 2 305 ? -41.509 9.364 19.167 1.00 50.05 282 LEU C CA 1
ATOM 5431 C C . LEU C 2 305 ? -41.361 8.022 18.461 1.00 54.78 282 LEU C C 1
ATOM 5432 O O . LEU C 2 305 ? -41.328 7.987 17.234 1.00 59.36 282 LEU C O 1
ATOM 5437 N N . LEU C 2 306 ? -41.212 6.929 19.216 1.00 56.50 283 LEU C N 1
ATOM 5438 C CA . LEU C 2 306 ? -41.110 5.607 18.588 1.00 45.28 283 LEU C CA 1
ATOM 5439 C C . LEU C 2 306 ? -42.465 5.035 18.235 1.00 42.60 283 LEU C C 1
ATOM 5440 O O . LEU C 2 306 ? -42.640 4.489 17.156 1.00 36.88 283 LEU C O 1
ATOM 5445 N N . SER C 2 307 ? -43.426 5.164 19.141 1.00 47.80 284 SER C N 1
ATOM 5446 C CA . SER C 2 307 ? -44.756 4.660 18.859 1.00 52.92 284 SER C CA 1
ATOM 5447 C C . SER C 2 307 ? -45.337 5.404 17.662 1.00 64.60 284 SER C C 1
ATOM 5448 O O . SER C 2 307 ? -45.888 4.795 16.741 1.00 62.35 284 SER C O 1
ATOM 5451 N N . GLU C 2 308 ? -45.189 6.720 17.651 1.00 74.54 285 GLU C N 1
ATOM 5452 C CA . GLU C 2 308 ? -45.630 7.479 16.493 1.00 75.05 285 GLU C CA 1
ATOM 5453 C C . GLU C 2 308 ? -44.907 6.955 15.258 1.00 67.64 285 GLU C C 1
ATOM 5454 O O . GLU C 2 308 ? -45.519 6.639 14.246 1.00 69.52 285 GLU C O 1
ATOM 5460 N N . THR C 2 309 ? -43.597 6.822 15.369 1.00 64.34 286 THR C N 1
ATOM 5461 C CA . THR C 2 309 ? -42.764 6.572 14.210 1.00 62.51 286 THR C CA 1
ATOM 5462 C C . THR C 2 309 ? -43.180 5.255 13.512 1.00 65.83 286 THR C C 1
ATOM 5463 O O . THR C 2 309 ? -43.018 5.113 12.296 1.00 66.78 286 THR C O 1
ATOM 5467 N N . ALA C 2 310 ? -43.731 4.304 14.268 1.00 56.09 287 ALA C N 1
ATOM 5468 C CA . ALA C 2 310 ? -44.233 3.065 13.669 1.00 47.95 287 ALA C CA 1
ATOM 5469 C C . ALA C 2 310 ? -45.423 3.336 12.746 1.00 61.83 287 ALA C C 1
ATOM 5470 O O . ALA C 2 310 ? -45.400 3.031 11.547 1.00 53.53 287 ALA C O 1
ATOM 5472 N N . ARG C 2 311 ? -46.454 3.937 13.337 1.00 68.08 288 ARG C N 1
ATOM 5473 C CA . ARG C 2 311 ? -47.703 4.250 12.665 1.00 56.34 288 ARG C CA 1
ATOM 5474 C C . ARG C 2 311 ? -47.464 5.081 11.393 1.00 63.02 288 ARG C C 1
ATOM 5475 O O . ARG C 2 311 ? -47.896 4.686 10.308 1.00 61.65 288 ARG C O 1
ATOM 5483 N N . ARG C 2 312 ? -46.771 6.216 11.525 1.00 62.12 289 ARG C N 1
ATOM 5484 C CA . ARG C 2 312 ? -46.494 7.113 10.392 1.00 58.75 289 ARG C CA 1
ATOM 5485 C C . ARG C 2 312 ? -45.717 6.448 9.269 1.00 67.63 289 ARG C C 1
ATOM 5486 O O . ARG C 2 312 ? -46.161 6.408 8.129 1.00 84.47 289 ARG C O 1
ATOM 5494 N N . PHE C 2 313 ? -44.528 5.965 9.601 1.00 67.04 290 PHE C N 1
ATOM 5495 C CA . PHE C 2 313 ? -43.563 5.477 8.622 1.00 65.92 290 PHE C CA 1
ATOM 5496 C C . PHE C 2 313 ? -43.607 3.973 8.435 1.00 65.89 290 PHE C C 1
ATOM 5497 O O . PHE C 2 313 ? -42.677 3.397 7.862 1.00 62.69 290 PHE C O 1
ATOM 5505 N N . ASN C 2 314 ? -44.619 3.329 9.016 1.00 67.89 291 ASN C N 1
ATOM 5506 C CA . ASN C 2 314 ? -44.735 1.876 8.899 1.00 78.38 291 ASN C CA 1
ATOM 5507 C C . ASN C 2 314 ? -43.381 1.216 9.093 1.00 81.40 291 ASN C C 1
ATOM 5508 O O . ASN C 2 314 ? -42.905 0.455 8.240 1.00 83.73 291 ASN C O 1
ATOM 5513 N N . VAL C 2 315 ? -42.744 1.576 10.203 1.00 82.39 292 VAL C N 1
ATOM 5514 C CA . VAL C 2 315 ? -41.528 0.914 10.659 1.00 71.81 292 VAL C CA 1
ATOM 5515 C C . VAL C 2 315 ? -41.822 0.012 11.852 1.00 63.29 292 VAL C C 1
ATOM 5516 O O . VAL C 2 315 ? -42.752 0.262 12.632 1.00 59.39 292 VAL C O 1
ATOM 5520 N N . ASN C 2 316 ? -41.054 -1.066 11.947 1.00 50.84 293 ASN C N 1
ATOM 5521 C CA . ASN C 2 316 ? -41.000 -1.856 13.167 1.00 44.77 293 ASN C CA 1
ATOM 5522 C C . ASN C 2 316 ? -39.729 -1.533 13.985 1.00 53.99 293 ASN C C 1
ATOM 5523 O O . ASN C 2 316 ? -38.591 -1.678 13.501 1.00 48.49 293 ASN C O 1
ATOM 5528 N N . ASN C 2 317 ? -39.940 -1.049 15.209 1.00 58.32 294 ASN C N 1
ATOM 5529 C CA . ASN C 2 317 ? -38.839 -0.716 16.118 1.00 56.89 294 ASN C CA 1
ATOM 5530 C C . ASN C 2 317 ? -38.528 -1.829 17.098 1.00 59.68 294 ASN C C 1
ATOM 5531 O O . ASN C 2 317 ? -39.367 -2.189 17.931 1.00 55.70 294 ASN C O 1
ATOM 5536 N N . ASN C 2 318 ? -37.313 -2.359 16.999 1.00 61.19 295 ASN C N 1
ATOM 5537 C CA . ASN C 2 318 ? -36.921 -3.490 17.811 1.00 55.26 295 ASN C CA 1
ATOM 5538 C C . ASN C 2 318 ? -35.896 -3.062 18.838 1.00 49.12 295 ASN C C 1
ATOM 5539 O O . ASN C 2 318 ? -34.760 -2.745 18.496 1.00 65.33 295 ASN C O 1
ATOM 5544 N N . ILE C 2 319 ? -36.294 -3.060 20.098 1.00 32.06 296 ILE C N 1
ATOM 5545 C CA . ILE C 2 319 ? -35.489 -2.423 21.131 1.00 37.04 296 ILE C CA 1
ATOM 5546 C C . ILE C 2 319 ? -34.548 -3.409 21.867 1.00 38.83 296 ILE C C 1
ATOM 5547 O O . ILE C 2 319 ? -34.991 -4.221 22.684 1.00 47.38 296 ILE C O 1
ATOM 5552 N N . ILE C 2 320 ? -33.245 -3.298 21.595 1.00 45.27 297 ILE C N 1
ATOM 5553 C CA . ILE C 2 320 ? -32.222 -4.234 22.096 1.00 49.29 297 ILE C CA 1
ATOM 5554 C C . ILE C 2 320 ? -31.829 -3.962 23.537 1.00 42.81 297 ILE C C 1
ATOM 5555 O O . ILE C 2 320 ? -31.437 -4.855 24.273 1.00 41.22 297 ILE C O 1
ATOM 5560 N N . SER C 2 321 ? -31.919 -2.705 23.921 1.00 36.47 298 SER C N 1
ATOM 5561 C CA . SER C 2 321 ? -31.853 -2.348 25.305 1.00 27.13 298 SER C CA 1
ATOM 5562 C C . SER C 2 321 ? -32.006 -0.849 25.395 1.00 36.45 298 SER C C 1
ATOM 5563 O O . SER C 2 321 ? -31.681 -0.119 24.455 1.00 37.11 298 SER C O 1
ATOM 5566 N N . ALA C 2 322 ? -32.502 -0.391 26.535 1.00 33.48 299 ALA C N 1
ATOM 5567 C CA . ALA C 2 322 ? -32.762 1.018 26.691 1.00 35.85 299 ALA C CA 1
ATOM 5568 C C . ALA C 2 322 ? -32.924 1.427 28.141 1.00 44.14 299 ALA C C 1
ATOM 5569 O O . ALA C 2 322 ? -33.518 0.688 28.948 1.00 27.84 299 ALA C O 1
ATOM 5571 N N . GLN C 2 323 ? -32.481 2.651 28.428 1.00 52.45 300 GLN C N 1
ATOM 5572 C CA . GLN C 2 323 ? -32.597 3.230 29.758 1.00 48.03 300 GLN C CA 1
ATOM 5573 C C . GLN C 2 323 ? -32.850 4.730 29.704 1.00 49.35 300 GLN C C 1
ATOM 5574 O O . GLN C 2 323 ? -32.255 5.445 28.907 1.00 38.21 300 GLN C O 1
ATOM 5580 N N . MET C 2 324 ? -33.739 5.192 30.570 1.00 54.40 301 MET C N 1
ATOM 5581 C CA . MET C 2 324 ? -33.918 6.609 30.818 1.00 49.29 301 MET C CA 1
ATOM 5582 C C . MET C 2 324 ? -33.467 6.906 32.248 1.00 59.32 301 MET C C 1
ATOM 5583 O O . MET C 2 324 ? -33.639 6.070 33.134 1.00 58.10 301 MET C O 1
ATOM 5588 N N . ASP C 2 325 ? -32.861 8.076 32.466 1.00 70.18 302 ASP C N 1
ATOM 5589 C CA . ASP C 2 325 ? -32.462 8.509 33.816 1.00 74.41 302 ASP C CA 1
ATOM 5590 C C . ASP C 2 325 ? -32.506 10.029 33.945 1.00 60.15 302 ASP C C 1
ATOM 5591 O O . ASP C 2 325 ? -32.978 10.717 33.046 1.00 45.71 302 ASP C O 1
ATOM 5596 N N . TYR C 2 326 ? -32.001 10.533 35.072 1.00 63.38 303 TYR C N 1
ATOM 5597 C CA . TYR C 2 326 ? -31.929 11.964 35.337 1.00 66.21 303 TYR C CA 1
ATOM 5598 C C . TYR C 2 326 ? -30.519 12.326 35.777 1.00 60.77 303 TYR C C 1
ATOM 5599 O O . TYR C 2 326 ? -29.933 11.636 36.613 1.00 53.02 303 TYR C O 1
ATOM 5608 N N . ALA C 2 327 ? -29.975 13.399 35.209 1.00 61.73 304 ALA C N 1
ATOM 5609 C CA . ALA C 2 327 ? -28.681 13.930 35.642 1.00 61.88 304 ALA C CA 1
ATOM 5610 C C . ALA C 2 327 ? -28.706 15.456 35.727 1.00 76.23 304 ALA C C 1
ATOM 5611 O O . ALA C 2 327 ? -28.851 16.141 34.705 1.00 78.87 304 ALA C O 1
ATOM 5613 N N . GLY C 2 328 ? -28.529 15.991 36.933 1.00 80.21 305 GLY C N 1
ATOM 5614 C CA . GLY C 2 328 ? -28.555 17.430 37.131 1.00 74.88 305 GLY C CA 1
ATOM 5615 C C . GLY C 2 328 ? -29.930 18.054 36.967 1.00 73.10 305 GLY C C 1
ATOM 5616 O O . GLY C 2 328 ? -30.034 19.199 36.526 1.00 67.88 305 GLY C O 1
ATOM 5617 N N . GLY C 2 329 ? -30.983 17.309 37.316 1.00 81.02 306 GLY C N 1
ATOM 5618 C CA . GLY C 2 329 ? -32.356 17.816 37.249 1.00 85.89 306 GLY C CA 1
ATOM 5619 C C . GLY C 2 329 ? -32.973 17.819 35.854 1.00 81.40 306 GLY C C 1
ATOM 5620 O O . GLY C 2 329 ? -33.892 18.588 35.551 1.00 80.65 306 GLY C O 1
ATOM 5621 N N . VAL C 2 330 ? -32.454 16.924 35.018 1.00 79.29 307 VAL C N 1
ATOM 5622 C CA . VAL C 2 330 ? -32.753 16.837 33.592 1.00 60.07 307 VAL C CA 1
ATOM 5623 C C . VAL C 2 330 ? -32.922 15.378 33.193 1.00 48.90 307 VAL C C 1
ATOM 5624 O O . VAL C 2 330 ? -32.085 14.534 33.528 1.00 45.57 307 VAL C O 1
ATOM 5628 N N . LYS C 2 331 ? -34.002 15.074 32.491 1.00 30.43 308 LYS C N 1
ATOM 5629 C CA . LYS C 2 331 ? -34.212 13.726 32.019 1.00 32.03 308 LYS C CA 1
ATOM 5630 C C . LYS C 2 331 ? -33.427 13.487 30.743 1.00 50.92 308 LYS C C 1
ATOM 5631 O O . LYS C 2 331 ? -33.157 14.424 30.004 1.00 65.59 308 LYS C O 1
ATOM 5637 N N . PHE C 2 332 ? -33.052 12.235 30.495 1.00 55.40 309 PHE C N 1
ATOM 5638 C CA . PHE C 2 332 ? -32.368 11.846 29.262 1.00 52.06 309 PHE C CA 1
ATOM 5639 C C . PHE C 2 332 ? -32.455 10.325 29.129 1.00 51.08 309 PHE C C 1
ATOM 5640 O O . PHE C 2 332 ? -33.062 9.657 29.963 1.00 49.68 309 PHE C O 1
ATOM 5648 N N . GLY C 2 333 ? -31.826 9.769 28.105 1.00 41.37 310 GLY C N 1
ATOM 5649 C CA . GLY C 2 333 ? -31.868 8.332 27.928 1.00 47.61 310 GLY C CA 1
ATOM 5650 C C . GLY C 2 333 ? -31.259 7.805 26.644 1.00 48.99 310 GLY C C 1
ATOM 5651 O O . GLY C 2 333 ? -30.940 8.555 25.726 1.00 52.16 310 GLY C O 1
ATOM 5652 N N . ILE C 2 334 ? -31.092 6.492 26.586 1.00 43.85 311 ILE C N 1
ATOM 5653 C CA . ILE C 2 334 ? -30.464 5.862 25.441 1.00 30.97 311 ILE C CA 1
ATOM 5654 C C . ILE C 2 334 ? -31.103 4.536 25.115 1.00 40.46 311 ILE C C 1
ATOM 5655 O O . ILE C 2 334 ? -31.567 3.789 25.998 1.00 35.97 311 ILE C O 1
ATOM 5660 N N . MET C 2 335 ? -31.098 4.258 23.818 1.00 45.70 312 MET C N 1
ATOM 5661 C CA . MET C 2 335 ? -31.637 3.038 23.250 1.00 41.34 312 MET C CA 1
ATOM 5662 C C . MET C 2 335 ? -30.720 2.477 22.198 1.00 51.47 312 MET C C 1
ATOM 5663 O O . MET C 2 335 ? -30.248 3.209 21.328 1.00 50.95 312 MET C O 1
ATOM 5668 N N . LEU C 2 336 ? -30.469 1.178 22.276 1.00 49.65 313 LEU C N 1
ATOM 5669 C CA . LEU C 2 336 ? -30.004 0.451 21.110 1.00 49.34 313 LEU C CA 1
ATOM 5670 C C . LEU C 2 336 ? -31.195 -0.266 20.545 1.00 56.71 313 LEU C C 1
ATOM 5671 O O . LEU C 2 336 ? -31.854 -1.008 21.250 1.00 67.18 313 LEU C O 1
ATOM 5676 N N . THR C 2 337 ? -31.494 -0.002 19.279 1.00 63.34 314 THR C N 1
ATOM 5677 C CA . THR C 2 337 ? -32.568 -0.693 18.588 1.00 63.11 314 THR C CA 1
ATOM 5678 C C . THR C 2 337 ? -32.112 -1.055 17.192 1.00 58.84 314 THR C C 1
ATOM 5679 O O . THR C 2 337 ? -31.151 -0.482 16.678 1.00 50.90 314 THR C O 1
ATOM 5683 N N . GLU C 2 338 ? -32.808 -2.010 16.586 1.00 66.87 315 GLU C N 1
ATOM 5684 C CA . GLU C 2 338 ? -32.761 -2.191 15.136 1.00 72.87 315 GLU C CA 1
ATOM 5685 C C . GLU C 2 338 ? -34.101 -1.745 14.519 1.00 69.15 315 GLU C C 1
ATOM 5686 O O . GLU C 2 338 ? -35.161 -1.931 15.119 1.00 67.61 315 GLU C O 1
ATOM 5692 N N . MET C 2 339 ? -34.037 -1.109 13.348 1.00 73.42 316 MET C N 1
ATOM 5693 C CA . MET C 2 339 ? -35.227 -0.552 12.675 1.00 77.41 316 MET C CA 1
ATOM 5694 C C . MET C 2 339 ? -35.679 -1.336 11.450 1.00 72.54 316 MET C C 1
ATOM 5695 O O . MET C 2 339 ? -34.984 -1.378 10.426 1.00 76.08 316 MET C O 1
ATOM 5700 N N . HIS C 2 340 ? -36.865 -1.924 11.546 1.00 69.17 317 HIS C N 1
ATOM 5701 C CA . HIS C 2 340 ? -37.374 -2.778 10.479 1.00 78.58 317 HIS C CA 1
ATOM 5702 C C . HIS C 2 340 ? -38.391 -2.050 9.601 1.00 74.01 317 HIS C C 1
ATOM 5703 O O . HIS C 2 340 ? -39.473 -1.660 10.057 1.00 59.33 317 HIS C O 1
ATOM 5710 N N . GLY C 2 341 ? -38.031 -1.872 8.333 1.00 80.40 318 GLY C N 1
ATOM 5711 C CA . GLY C 2 341 ? -38.909 -1.225 7.379 1.00 90.96 318 GLY C CA 1
ATOM 5712 C C . GLY C 2 341 ? -38.310 -1.146 5.991 1.00 94.56 318 GLY C C 1
ATOM 5713 O O . GLY C 2 341 ? -37.264 -1.744 5.725 1.00 96.64 318 GLY C O 1
ATOM 5714 N N . THR C 2 342 ? -38.980 -0.398 5.115 1.00 99.91 319 THR C N 1
ATOM 5715 C CA . THR C 2 342 ? -38.551 -0.210 3.728 1.00 100.59 319 THR C CA 1
ATOM 5716 C C . THR C 2 342 ? -37.305 0.668 3.633 1.00 99.65 319 THR C C 1
ATOM 5717 O O . THR C 2 342 ? -37.072 1.511 4.492 1.00 101.77 319 THR C O 1
ATOM 5721 N N . GLN C 2 343 ? -36.513 0.480 2.584 1.00 98.90 320 GLN C N 1
ATOM 5722 C CA . GLN C 2 343 ? -35.371 1.350 2.343 1.00 107.05 320 GLN C CA 1
ATOM 5723 C C . GLN C 2 343 ? -35.757 2.827 2.497 1.00 100.92 320 GLN C C 1
ATOM 5724 O O . GLN C 2 343 ? -34.996 3.611 3.067 1.00 89.33 320 GLN C O 1
ATOM 5730 N N . GLN C 2 344 ? -36.932 3.202 1.986 1.00 108.35 321 GLN C N 1
ATOM 5731 C CA . GLN C 2 344 ? -37.441 4.572 2.134 1.00 108.20 321 GLN C CA 1
ATOM 5732 C C . GLN C 2 344 ? -38.043 4.833 3.509 1.00 91.35 321 GLN C C 1
ATOM 5733 O O . GLN C 2 344 ? -37.731 5.836 4.153 1.00 84.82 321 GLN C O 1
ATOM 5739 N N . ASP C 2 345 ? -38.910 3.921 3.945 1.00 92.73 322 ASP C N 1
ATOM 5740 C CA . ASP C 2 345 ? -39.581 4.022 5.240 1.00 97.71 322 ASP C CA 1
ATOM 5741 C C . ASP C 2 345 ? -38.572 4.210 6.368 1.00 104.64 322 ASP C C 1
ATOM 5742 O O . ASP C 2 345 ? -38.719 5.094 7.217 1.00 111.62 322 ASP C O 1
ATOM 5747 N N . THR C 2 346 ? -37.553 3.357 6.375 1.00 96.74 323 THR C N 1
ATOM 5748 C CA . THR C 2 346 ? -36.459 3.467 7.322 1.00 83.65 323 THR C CA 1
ATOM 5749 C C . THR C 2 346 ? -35.803 4.848 7.213 1.00 85.69 323 THR C C 1
ATOM 5750 O O . THR C 2 346 ? -35.788 5.591 8.191 1.00 78.81 323 THR C O 1
ATOM 5754 N N . GLN C 2 347 ? -35.314 5.208 6.025 1.00 100.02 324 GLN C N 1
ATOM 5755 C CA . GLN C 2 347 ? -34.715 6.529 5.794 1.00 112.93 324 GLN C CA 1
ATOM 5756 C C . GLN C 2 347 ? -35.615 7.679 6.264 1.00 102.02 324 GLN C C 1
ATOM 5757 O O . GLN C 2 347 ? -35.130 8.691 6.775 1.00 100.29 324 GLN C O 1
ATOM 5763 N N . ALA C 2 348 ? -36.923 7.513 6.080 1.00 93.02 325 ALA C N 1
ATOM 5764 C CA . ALA C 2 348 ? -37.911 8.527 6.448 1.00 93.07 325 ALA C CA 1
ATOM 5765 C C . ALA C 2 348 ? -38.043 8.746 7.956 1.00 105.78 325 ALA C C 1
ATOM 5766 O O . ALA C 2 348 ? -37.912 9.872 8.443 1.00 109.82 325 ALA C O 1
ATOM 5768 N N . ALA C 2 349 ? -38.306 7.663 8.686 1.00 108.16 326 ALA C N 1
ATOM 5769 C CA . ALA C 2 349 ? -38.543 7.724 10.132 1.00 100.28 326 ALA C CA 1
ATOM 5770 C C . ALA C 2 349 ? -37.303 8.122 10.933 1.00 84.41 326 ALA C C 1
ATOM 5771 O O . ALA C 2 349 ? -37.403 8.790 11.965 1.00 87.91 326 ALA C O 1
ATOM 5773 N N . ILE C 2 350 ? -36.138 7.691 10.469 1.00 59.26 327 ILE C N 1
ATOM 5774 C CA . ILE C 2 350 ? -34.894 8.186 11.022 1.00 61.45 327 ILE C CA 1
ATOM 5775 C C . ILE C 2 350 ? -34.935 9.713 10.999 1.00 75.50 327 ILE C C 1
ATOM 5776 O O . ILE C 2 350 ? -34.760 10.377 12.028 1.00 76.04 327 ILE C O 1
ATOM 5781 N N . ALA C 2 351 ? -35.203 10.257 9.817 1.00 84.12 328 ALA C N 1
ATOM 5782 C CA . ALA C 2 351 ? -35.199 11.700 9.601 1.00 93.38 328 ALA C CA 1
ATOM 5783 C C . ALA C 2 351 ? -36.224 12.452 10.459 1.00 85.79 328 ALA C C 1
ATOM 5784 O O . ALA C 2 351 ? -36.043 13.637 10.755 1.00 81.00 328 ALA C O 1
ATOM 5786 N N . TRP C 2 352 ? -37.298 11.763 10.842 1.00 80.30 329 TRP C N 1
ATOM 5787 C CA . TRP C 2 352 ? -38.367 12.352 11.654 1.00 71.02 329 TRP C CA 1
ATOM 5788 C C . TRP C 2 352 ? -37.981 12.402 13.133 1.00 69.43 329 TRP C C 1
ATOM 5789 O O . TRP C 2 352 ? -38.477 13.239 13.903 1.00 61.54 329 TRP C O 1
ATOM 5800 N N . LEU C 2 353 ? -37.090 11.488 13.516 1.00 70.59 330 LEU C N 1
ATOM 5801 C CA . LEU C 2 353 ? -36.549 11.448 14.870 1.00 65.06 330 LEU C CA 1
ATOM 5802 C C . LEU C 2 353 ? -35.505 12.529 15.043 1.00 57.18 330 LEU C C 1
ATOM 5803 O O . LEU C 2 353 ? -35.430 13.160 16.095 1.00 59.63 330 LEU C O 1
ATOM 5808 N N . GLN C 2 354 ? -34.695 12.732 14.007 1.00 56.60 331 GLN C N 1
ATOM 5809 C CA . GLN C 2 354 ? -33.707 13.797 14.036 1.00 65.44 331 GLN C CA 1
ATOM 5810 C C . GLN C 2 354 ? -34.386 15.170 14.179 1.00 67.74 331 GLN C C 1
ATOM 5811 O O . GLN C 2 354 ? -33.913 16.029 14.930 1.00 60.58 331 GLN C O 1
ATOM 5817 N N . GLU C 2 355 ? -35.495 15.374 13.475 1.00 65.51 332 GLU C N 1
ATOM 5818 C CA . GLU C 2 355 ? -36.236 16.626 13.587 1.00 73.63 332 GLU C CA 1
ATOM 5819 C C . GLU C 2 355 ? -36.784 16.828 15.000 1.00 73.44 332 GLU C C 1
ATOM 5820 O O . GLU C 2 355 ? -36.917 17.960 15.469 1.00 74.62 332 GLU C O 1
ATOM 5826 N N . HIS C 2 356 ? -37.082 15.727 15.681 1.00 71.39 333 HIS C N 1
ATOM 5827 C CA . HIS C 2 356 ? -37.700 15.774 17.016 1.00 80.09 333 HIS C CA 1
ATOM 5828 C C . HIS C 2 356 ? -36.738 15.729 18.205 1.00 87.60 333 HIS C C 1
ATOM 5829 O O . HIS C 2 356 ? -37.154 15.529 19.356 1.00 81.25 333 HIS C O 1
ATOM 5836 N N . HIS C 2 357 ? -35.458 15.908 17.901 1.00 91.62 334 HIS C N 1
ATOM 5837 C CA . HIS C 2 357 ? -34.416 15.938 18.909 1.00 94.69 334 HIS C CA 1
ATOM 5838 C C . HIS C 2 357 ? -34.111 14.587 19.527 1.00 83.57 334 HIS C C 1
ATOM 5839 O O . HIS C 2 357 ? -33.839 14.467 20.726 1.00 85.87 334 HIS C O 1
ATOM 5846 N N . VAL C 2 358 ? -34.151 13.573 18.671 1.00 72.97 335 VAL C N 1
ATOM 5847 C CA . VAL C 2 358 ? -33.434 12.336 18.926 1.00 68.83 335 VAL C CA 1
ATOM 5848 C C . VAL C 2 358 ? -32.138 12.430 18.126 1.00 66.00 335 VAL C C 1
ATOM 5849 O O . VAL C 2 358 ? -32.167 12.817 16.961 1.00 60.44 335 VAL C O 1
ATOM 5853 N N . LYS C 2 359 ? -31.002 12.118 18.748 1.00 61.14 336 LYS C N 1
ATOM 5854 C CA . LYS C 2 359 ? -29.777 12.035 17.976 1.00 57.88 336 LYS C CA 1
ATOM 5855 C C . LYS C 2 359 ? -29.700 10.601 17.481 1.00 65.76 336 LYS C C 1
ATOM 5856 O O . LYS C 2 359 ? -29.667 9.669 18.281 1.00 62.80 336 LYS C O 1
ATOM 5862 N N . VAL C 2 360 ? -29.724 10.427 16.163 1.00 70.00 337 VAL C N 1
ATOM 5863 C CA . VAL C 2 360 ? -29.697 9.091 15.588 1.00 70.49 337 VAL C CA 1
ATOM 5864 C C . VAL C 2 360 ? -28.320 8.763 15.027 1.00 72.28 337 VAL C C 1
ATOM 5865 O O . VAL C 2 360 ? -27.813 9.466 14.150 1.00 76.48 337 VAL C O 1
ATOM 5869 N N . GLU C 2 361 ? -27.733 7.685 15.542 1.00 68.26 338 GLU C N 1
ATOM 5870 C CA . GLU C 2 361 ? -26.390 7.239 15.175 1.00 71.19 338 GLU C CA 1
ATOM 5871 C C . GLU C 2 361 ? -26.395 5.762 14.813 1.00 70.74 338 GLU C C 1
ATOM 5872 O O . GLU C 2 361 ? -26.754 4.926 15.636 1.00 77.37 338 GLU C O 1
ATOM 5878 N N . VAL C 2 362 ? -25.988 5.446 13.585 1.00 65.60 339 VAL C N 1
ATOM 5879 C CA . VAL C 2 362 ? -26.112 4.084 13.048 1.00 63.66 339 VAL C CA 1
ATOM 5880 C C . VAL C 2 362 ? -24.835 3.239 13.231 1.00 61.53 339 VAL C C 1
ATOM 5881 O O . VAL C 2 362 ? -23.795 3.513 12.642 1.00 62.87 339 VAL C O 1
ATOM 5885 N N . LEU C 2 363 ? -24.945 2.187 14.030 1.00 56.39 340 LEU C N 1
ATOM 5886 C CA . LEU C 2 363 ? -23.788 1.426 14.466 1.00 65.21 340 LEU C CA 1
ATOM 5887 C C . LEU C 2 363 ? -23.465 0.298 13.487 1.00 79.96 340 LEU C C 1
ATOM 5888 O O . LEU C 2 363 ? -22.475 -0.414 13.649 1.00 81.71 340 LEU C O 1
ATOM 5893 N N . GLY C 2 364 ? -24.320 0.111 12.489 1.00 85.15 341 GLY C N 1
ATOM 5894 C CA . GLY C 2 364 ? -24.072 -0.900 11.479 1.00 89.30 341 GLY C CA 1
ATOM 5895 C C . GLY C 2 364 ? -25.344 -1.506 10.925 1.00 97.16 341 GLY C C 1
ATOM 5896 O O . GLY C 2 364 ? -26.438 -0.983 11.136 1.00 100.19 341 GLY C O 1
ATOM 5897 N N . TYR C 2 365 ? -25.202 -2.622 10.217 1.00 97.58 342 TYR C N 1
ATOM 5898 C CA . TYR C 2 365 ? -26.347 -3.290 9.617 1.00 92.19 342 TYR C CA 1
ATOM 5899 C C . TYR C 2 365 ? -26.385 -4.744 10.071 1.00 82.25 342 TYR C C 1
ATOM 5900 O O . TYR C 2 365 ? -25.348 -5.347 10.347 1.00 78.76 342 TYR C O 1
ATOM 5909 N N . VAL C 2 366 ? -27.588 -5.297 10.172 1.00 80.91 343 VAL C N 1
ATOM 5910 C CA . VAL C 2 366 ? -27.772 -6.654 10.676 1.00 64.17 343 VAL C CA 1
ATOM 5911 C C . VAL C 2 366 ? -29.108 -7.254 10.252 1.00 59.65 343 VAL C C 1
ATOM 5912 O O . VAL C 2 366 ? -29.388 -8.415 10.547 1.00 59.69 343 VAL C O 1
ATOM 5916 N N . MET D 2 24 ? -22.447 -38.714 36.349 1.00 72.87 1 MET D N 1
ATOM 5917 C CA . MET D 2 24 ? -21.171 -38.850 37.055 1.00 68.72 1 MET D CA 1
ATOM 5918 C C . MET D 2 24 ? -21.267 -38.657 38.567 1.00 65.04 1 MET D C 1
ATOM 5919 O O . MET D 2 24 ? -20.688 -39.415 39.355 1.00 65.24 1 MET D O 1
ATOM 5924 N N . ILE D 2 25 ? -21.984 -37.609 38.955 1.00 65.28 2 ILE D N 1
ATOM 5925 C CA . ILE D 2 25 ? -22.090 -37.190 40.349 1.00 59.83 2 ILE D CA 1
ATOM 5926 C C . ILE D 2 25 ? -23.513 -37.344 40.849 1.00 61.86 2 ILE D C 1
ATOM 5927 O O . ILE D 2 25 ? -24.451 -36.773 40.283 1.00 63.56 2 ILE D O 1
ATOM 5932 N N . LYS D 2 26 ? -23.692 -38.147 41.884 1.00 67.80 3 LYS D N 1
ATOM 5933 C CA . LYS D 2 26 ? -25.011 -38.248 42.474 1.00 73.15 3 LYS D CA 1
ATOM 5934 C C . LYS D 2 26 ? -24.884 -38.074 43.980 1.00 75.20 3 LYS D C 1
ATOM 5935 O O . LYS D 2 26 ? -24.365 -38.944 44.679 1.00 76.69 3 LYS D O 1
ATOM 5941 N N . LEU D 2 27 ? -25.373 -36.937 44.469 1.00 79.24 4 LEU D N 1
ATOM 5942 C CA . LEU D 2 27 ? -25.310 -36.597 45.893 1.00 75.32 4 LEU D CA 1
ATOM 5943 C C . LEU D 2 27 ? -26.726 -36.667 46.438 1.00 84.91 4 LEU D C 1
ATOM 5944 O O . LEU D 2 27 ? -27.656 -36.090 45.861 1.00 82.85 4 LEU D O 1
ATOM 5949 N N . SER D 2 28 ? -26.898 -37.388 47.536 1.00 96.97 5 SER D N 1
ATOM 5950 C CA . SER D 2 28 ? -28.236 -37.716 47.987 1.00 103.38 5 SER D CA 1
ATOM 5951 C C . SER D 2 28 ? -28.502 -37.265 49.421 1.00 105.15 5 SER D C 1
ATOM 5952 O O . SER D 2 28 ? -27.922 -37.795 50.381 1.00 97.87 5 SER D O 1
ATOM 5955 N N . ASN D 2 29 ? -29.397 -36.289 49.551 1.00 109.26 6 ASN D N 1
ATOM 5956 C CA . ASN D 2 29 ? -29.894 -35.864 50.857 1.00 114.13 6 ASN D CA 1
ATOM 5957 C C . ASN D 2 29 ? -28.769 -35.332 51.746 1.00 113.60 6 ASN D C 1
ATOM 5958 O O . ASN D 2 29 ? -28.881 -35.305 52.983 1.00 109.80 6 ASN D O 1
ATOM 5963 N N . ILE D 2 30 ? -27.692 -34.888 51.098 1.00 110.33 7 ILE D N 1
ATOM 5964 C CA . ILE D 2 30 ? -26.485 -34.452 51.809 1.00 103.34 7 ILE D CA 1
ATOM 5965 C C . ILE D 2 30 ? -26.704 -33.200 52.678 1.00 92.94 7 ILE D C 1
ATOM 5966 O O . ILE D 2 30 ? -27.156 -32.144 52.209 1.00 62.16 7 ILE D O 1
ATOM 5971 N N . THR D 2 31 ? -26.371 -33.373 53.959 1.00 102.67 8 THR D N 1
ATOM 5972 C CA . THR D 2 31 ? -26.444 -32.346 54.995 1.00 104.57 8 THR D CA 1
ATOM 5973 C C . THR D 2 31 ? -25.125 -32.313 55.764 1.00 102.85 8 THR D C 1
ATOM 5974 O O . THR D 2 31 ? -24.541 -33.361 56.058 1.00 109.40 8 THR D O 1
ATOM 5978 N N . LYS D 2 32 ? -24.655 -31.106 56.067 1.00 93.44 9 LYS D N 1
ATOM 5979 C CA . LYS D 2 32 ? -23.426 -30.906 56.831 1.00 85.07 9 LYS D CA 1
ATOM 5980 C C . LYS D 2 32 ? -23.634 -29.822 57.867 1.00 85.90 9 LYS D C 1
ATOM 5981 O O . LYS D 2 32 ? -24.138 -28.734 57.548 1.00 75.82 9 LYS D O 1
ATOM 5987 N N . VAL D 2 33 ? -23.248 -30.127 59.103 1.00 91.27 10 VAL D N 1
ATOM 5988 C CA . VAL D 2 33 ? -23.263 -29.148 60.177 1.00 101.30 10 VAL D CA 1
ATOM 5989 C C . VAL D 2 33 ? -21.851 -28.933 60.700 1.00 113.70 10 VAL D C 1
ATOM 5990 O O . VAL D 2 33 ? -21.134 -29.898 60.990 1.00 119.23 10 VAL D O 1
ATOM 5994 N N . PHE D 2 34 ? -21.439 -27.674 60.801 1.00 114.48 11 PHE D N 1
ATOM 5995 C CA . PHE D 2 34 ? -20.129 -27.385 61.363 1.00 121.57 11 PHE D CA 1
ATOM 5996 C C . PHE D 2 34 ? -20.135 -27.407 62.894 1.00 143.77 11 PHE D C 1
ATOM 5997 O O . PHE D 2 34 ? -21.155 -27.130 63.532 1.00 146.50 11 PHE D O 1
ATOM 6005 N N . HIS D 2 35 ? -18.982 -27.747 63.466 1.00 154.39 12 HIS D N 1
ATOM 6006 C CA . HIS D 2 35 ? -18.837 -27.932 64.906 1.00 156.43 12 HIS D CA 1
ATOM 6007 C C . HIS D 2 35 ? -18.405 -26.662 65.662 1.00 155.79 12 HIS D C 1
ATOM 6008 O O . HIS D 2 35 ? -18.238 -26.690 66.884 1.00 153.04 12 HIS D O 1
ATOM 6015 N N . GLN D 2 36 ? -18.258 -25.550 64.943 1.00 157.80 13 GLN D N 1
ATOM 6016 C CA . GLN D 2 36 ? -17.662 -24.320 65.493 1.00 163.36 13 GLN D CA 1
ATOM 6017 C C . GLN D 2 36 ? -18.458 -23.557 66.576 1.00 168.80 13 GLN D C 1
ATOM 6018 O O . GLN D 2 36 ? -19.688 -23.588 66.608 1.00 170.74 13 GLN D O 1
ATOM 6024 N N . GLY D 2 37 ? -17.721 -22.906 67.481 1.00 167.76 14 GLY D N 1
ATOM 6025 C CA . GLY D 2 37 ? -18.205 -21.814 68.323 1.00 160.02 14 GLY D CA 1
ATOM 6026 C C . GLY D 2 37 ? -19.397 -21.921 69.266 1.00 155.71 14 GLY D C 1
ATOM 6027 O O . GLY D 2 37 ? -19.963 -20.884 69.631 1.00 150.94 14 GLY D O 1
ATOM 6028 N N . THR D 2 38 ? -19.759 -23.128 69.700 1.00 157.20 15 THR D N 1
ATOM 6029 C CA . THR D 2 38 ? -21.001 -23.317 70.459 1.00 156.66 15 THR D CA 1
ATOM 6030 C C . THR D 2 38 ? -22.194 -22.804 69.655 1.00 155.11 15 THR D C 1
ATOM 6031 O O . THR D 2 38 ? -23.153 -22.275 70.213 1.00 149.49 15 THR D O 1
ATOM 6035 N N . ARG D 2 39 ? -22.106 -22.964 68.337 1.00 158.75 16 ARG D N 1
ATOM 6036 C CA . ARG D 2 39 ? -23.136 -22.523 67.398 1.00 154.16 16 ARG D CA 1
ATOM 6037 C C . ARG D 2 39 ? -23.321 -23.578 66.307 1.00 159.11 16 ARG D C 1
ATOM 6038 O O . ARG D 2 39 ? -22.342 -24.091 65.759 1.00 161.23 16 ARG D O 1
ATOM 6046 N N . THR D 2 40 ? -24.574 -23.911 66.008 1.00 158.82 17 THR D N 1
ATOM 6047 C CA . THR D 2 40 ? -24.896 -24.816 64.908 1.00 151.67 17 THR D CA 1
ATOM 6048 C C . THR D 2 40 ? -25.271 -24.053 63.635 1.00 137.33 17 THR D C 1
ATOM 6049 O O . THR D 2 40 ? -26.272 -23.339 63.599 1.00 121.39 17 THR D O 1
ATOM 6053 N N . ILE D 2 41 ? -24.450 -24.196 62.599 1.00 140.40 18 ILE D N 1
ATOM 6054 C CA . ILE D 2 41 ? -24.767 -23.630 61.292 1.00 137.44 18 ILE D CA 1
ATOM 6055 C C . ILE D 2 41 ? -25.118 -24.750 60.304 1.00 135.86 18 ILE D C 1
ATOM 6056 O O . ILE D 2 41 ? -24.514 -25.832 60.330 1.00 125.11 18 ILE D O 1
ATOM 6061 N N . GLN D 2 42 ? -26.118 -24.498 59.460 1.00 136.99 19 GLN D N 1
ATOM 6062 C CA . GLN D 2 42 ? -26.395 -25.369 58.325 1.00 126.93 19 GLN D CA 1
ATOM 6063 C C . GLN D 2 42 ? -25.675 -24.835 57.105 1.00 118.03 19 GLN D C 1
ATOM 6064 O O . GLN D 2 42 ? -26.065 -23.815 56.539 1.00 113.46 19 GLN D O 1
ATOM 6070 N N . ALA D 2 43 ? -24.627 -25.533 56.695 1.00 112.95 20 ALA D N 1
ATOM 6071 C CA . ALA D 2 43 ? -23.903 -25.136 55.505 1.00 108.20 20 ALA D CA 1
ATOM 6072 C C . ALA D 2 43 ? -24.715 -25.630 54.326 1.00 92.40 20 ALA D C 1
ATOM 6073 O O . ALA D 2 43 ? -24.900 -24.938 53.323 1.00 78.06 20 ALA D O 1
ATOM 6075 N N . LEU D 2 44 ? -25.191 -26.857 54.479 1.00 84.37 21 LEU D N 1
ATOM 6076 C CA . LEU D 2 44 ? -26.117 -27.472 53.550 1.00 85.69 21 LEU D CA 1
ATOM 6077 C C . LEU D 2 44 ? -27.075 -28.419 54.302 1.00 93.86 21 LEU D C 1
ATOM 6078 O O . LEU D 2 44 ? -26.673 -29.119 55.235 1.00 90.16 21 LEU D O 1
ATOM 6083 N N . ASN D 2 45 ? -28.346 -28.404 53.902 1.00 101.15 22 ASN D N 1
ATOM 6084 C CA . ASN D 2 45 ? -29.402 -29.147 54.586 1.00 103.53 22 ASN D CA 1
ATOM 6085 C C . ASN D 2 45 ? -30.219 -29.981 53.588 1.00 102.90 22 ASN D C 1
ATOM 6086 O O . ASN D 2 45 ? -30.822 -29.432 52.658 1.00 102.16 22 ASN D O 1
ATOM 6091 N N . ASN D 2 46 ? -30.217 -31.303 53.768 1.00 96.90 23 ASN D N 1
ATOM 6092 C CA . ASN D 2 46 ? -30.909 -32.206 52.848 1.00 102.16 23 ASN D CA 1
ATOM 6093 C C . ASN D 2 46 ? -30.695 -31.792 51.395 1.00 102.70 23 ASN D C 1
ATOM 6094 O O . ASN D 2 46 ? -31.612 -31.290 50.731 1.00 102.29 23 ASN D O 1
ATOM 6099 N N . VAL D 2 47 ? -29.469 -31.979 50.917 1.00 99.22 24 VAL D N 1
ATOM 6100 C CA . VAL D 2 47 ? -29.144 -31.643 49.541 1.00 94.80 24 VAL D CA 1
ATOM 6101 C C . VAL D 2 47 ? -28.930 -32.892 48.689 1.00 87.27 24 VAL D C 1
ATOM 6102 O O . VAL D 2 47 ? -28.192 -33.809 49.055 1.00 79.36 24 VAL D O 1
ATOM 6106 N N . SER D 2 48 ? -29.614 -32.913 47.553 1.00 89.74 25 SER D N 1
ATOM 6107 C CA . SER D 2 48 ? -29.500 -33.993 46.588 1.00 87.66 25 SER D CA 1
ATOM 6108 C C . SER D 2 48 ? -29.309 -33.426 45.160 1.00 75.67 25 SER D C 1
ATOM 6109 O O . SER D 2 48 ? -30.031 -32.535 44.710 1.00 71.28 25 SER D O 1
ATOM 6112 N N . LEU D 2 49 ? -28.262 -33.902 44.498 1.00 61.73 26 LEU D N 1
ATOM 6113 C CA . LEU D 2 49 ? -27.865 -33.416 43.184 1.00 61.71 26 LEU D CA 1
ATOM 6114 C C . LEU D 2 49 ? -27.367 -34.546 42.256 1.00 69.97 26 LEU D C 1
ATOM 6115 O O . LEU D 2 49 ? -26.394 -35.247 42.572 1.00 66.37 26 LEU D O 1
ATOM 6120 N N . HIS D 2 50 ? -28.012 -34.706 41.103 1.00 63.57 27 HIS D N 1
ATOM 6121 C CA . HIS D 2 50 ? -27.503 -35.611 40.082 1.00 62.90 27 HIS D CA 1
ATOM 6122 C C . HIS D 2 50 ? -26.926 -34.737 38.997 1.00 69.83 27 HIS D C 1
ATOM 6123 O O . HIS D 2 50 ? -27.559 -33.754 38.602 1.00 86.61 27 HIS D O 1
ATOM 6130 N N . VAL D 2 51 ? -25.711 -35.046 38.546 1.00 54.67 28 VAL D N 1
ATOM 6131 C CA . VAL D 2 51 ? -25.189 -34.391 37.339 1.00 59.59 28 VAL D CA 1
ATOM 6132 C C . VAL D 2 51 ? -24.907 -35.399 36.229 1.00 60.79 28 VAL D C 1
ATOM 6133 O O . VAL D 2 51 ? -23.980 -36.204 36.330 1.00 63.40 28 VAL D O 1
ATOM 6137 N N . PRO D 2 52 ? -25.710 -35.346 35.159 1.00 69.73 29 PRO D N 1
ATOM 6138 C CA . PRO D 2 52 ? -25.567 -36.217 33.988 1.00 73.06 29 PRO D CA 1
ATOM 6139 C C . PRO D 2 52 ? -24.161 -36.136 33.407 1.00 81.81 29 PRO D C 1
ATOM 6140 O O . PRO D 2 52 ? -23.658 -35.034 33.122 1.00 70.63 29 PRO D O 1
ATOM 6144 N N . ALA D 2 53 ? -23.547 -37.307 33.230 1.00 81.64 30 ALA D N 1
ATOM 6145 C CA . ALA D 2 53 ? -22.204 -37.405 32.679 1.00 69.07 30 ALA D CA 1
ATOM 6146 C C . ALA D 2 53 ? -22.133 -36.663 31.349 1.00 61.87 30 ALA D C 1
ATOM 6147 O O . ALA D 2 53 ? -23.039 -36.762 30.523 1.00 77.21 30 ALA D O 1
ATOM 6149 N N . GLY D 2 54 ? -21.069 -35.898 31.151 1.00 31.15 31 GLY D N 1
ATOM 6150 C CA . GLY D 2 54 ? -20.899 -35.170 29.914 1.00 26.80 31 GLY D CA 1
ATOM 6151 C C . GLY D 2 54 ? -21.349 -33.722 29.988 1.00 43.18 31 GLY D C 1
ATOM 6152 O O . GLY D 2 54 ? -21.064 -32.940 29.068 1.00 49.92 31 GLY D O 1
ATOM 6153 N N . GLN D 2 55 ? -22.022 -33.341 31.076 1.00 46.19 32 GLN D N 1
ATOM 6154 C CA . GLN D 2 55 ? -22.614 -31.999 31.151 1.00 60.95 32 GLN D CA 1
ATOM 6155 C C . GLN D 2 55 ? -21.950 -30.976 32.075 1.00 55.96 32 GLN D C 1
ATOM 6156 O O . GLN D 2 55 ? -21.453 -31.323 33.135 1.00 58.52 32 GLN D O 1
ATOM 6162 N N . ILE D 2 56 ? -22.001 -29.705 31.669 1.00 53.61 33 ILE D N 1
ATOM 6163 C CA . ILE D 2 56 ? -21.660 -28.565 32.534 1.00 44.27 33 ILE D CA 1
ATOM 6164 C C . ILE D 2 56 ? -22.815 -28.120 33.440 1.00 31.78 33 ILE D C 1
ATOM 6165 O O . ILE D 2 56 ? -23.808 -27.588 32.974 1.00 36.19 33 ILE D O 1
ATOM 6170 N N . TYR D 2 57 ? -22.639 -28.272 34.739 1.00 32.01 34 TYR D N 1
ATOM 6171 C CA . TYR D 2 57 ? -23.711 -28.054 35.685 1.00 30.21 34 TYR D CA 1
ATOM 6172 C C . TYR D 2 57 ? -23.395 -26.965 36.711 1.00 24.26 34 TYR D C 1
ATOM 6173 O O . TYR D 2 57 ? -22.583 -27.187 37.586 1.00 26.18 34 TYR D O 1
ATOM 6182 N N . GLY D 2 58 ? -24.054 -25.820 36.662 1.00 16.63 35 GLY D N 1
ATOM 6183 C CA . GLY D 2 58 ? -23.727 -24.756 37.600 1.00 31.21 35 GLY D CA 1
ATOM 6184 C C . GLY D 2 58 ? -24.465 -24.874 38.924 1.00 36.44 35 GLY D C 1
ATOM 6185 O O . GLY D 2 58 ? -25.508 -25.505 38.961 1.00 42.65 35 GLY D O 1
ATOM 6186 N N . VAL D 2 59 ? -23.910 -24.318 40.013 1.00 46.26 36 VAL D N 1
ATOM 6187 C CA . VAL D 2 59 ? -24.686 -24.018 41.246 1.00 54.88 36 VAL D CA 1
ATOM 6188 C C . VAL D 2 59 ? -24.511 -22.545 41.639 1.00 43.86 36 VAL D C 1
ATOM 6189 O O . VAL D 2 59 ? -23.400 -22.086 41.832 1.00 33.56 36 VAL D O 1
ATOM 6193 N N . ILE D 2 60 ? -25.617 -21.811 41.723 1.00 52.82 37 ILE D N 1
ATOM 6194 C CA . ILE D 2 60 ? -25.557 -20.403 42.104 1.00 44.67 37 ILE D CA 1
ATOM 6195 C C . ILE D 2 60 ? -26.208 -20.179 43.458 1.00 51.02 37 ILE D C 1
ATOM 6196 O O . ILE D 2 60 ? -27.117 -20.897 43.845 1.00 51.87 37 ILE D O 1
ATOM 6201 N N . GLY D 2 61 ? -25.720 -19.179 44.170 1.00 64.89 38 GLY D N 1
ATOM 6202 C CA . GLY D 2 61 ? -26.252 -18.846 45.467 1.00 77.75 38 GLY D CA 1
ATOM 6203 C C . GLY D 2 61 ? -25.470 -17.676 46.021 1.00 98.08 38 GLY D C 1
ATOM 6204 O O . GLY D 2 61 ? -24.609 -17.094 45.331 1.00 97.74 38 GLY D O 1
ATOM 6205 N N . ALA D 2 62 ? -25.760 -17.340 47.277 1.00 105.97 39 ALA D N 1
ATOM 6206 C CA . ALA D 2 62 ? -25.180 -16.162 47.908 1.00 98.74 39 ALA D CA 1
ATOM 6207 C C . ALA D 2 62 ? -24.039 -16.544 48.822 1.00 85.87 39 ALA D C 1
ATOM 6208 O O . ALA D 2 62 ? -23.814 -17.727 49.083 1.00 79.71 39 ALA D O 1
ATOM 6210 N N . SER D 2 63 ? -23.345 -15.542 49.354 1.00 87.96 40 SER D N 1
ATOM 6211 C CA . SER D 2 63 ? -22.306 -15.822 50.335 1.00 82.52 40 SER D CA 1
ATOM 6212 C C . SER D 2 63 ? -22.910 -16.549 51.523 1.00 64.18 40 SER D C 1
ATOM 6213 O O . SER D 2 63 ? -23.941 -16.145 52.051 1.00 73.68 40 SER D O 1
ATOM 6216 N N . GLY D 2 64 ? -22.276 -17.642 51.919 1.00 43.07 41 GLY D N 1
ATOM 6217 C CA . GLY D 2 64 ? -22.710 -18.379 53.086 1.00 49.72 41 GLY D CA 1
ATOM 6218 C C . GLY D 2 64 ? -23.883 -19.280 52.781 1.00 59.05 41 GLY D C 1
ATOM 6219 O O . GLY D 2 64 ? -24.418 -19.954 53.673 1.00 57.22 41 GLY D O 1
ATOM 6220 N N . ALA D 2 65 ? -24.274 -19.293 51.507 1.00 65.23 42 ALA D N 1
ATOM 6221 C CA . ALA D 2 65 ? -25.384 -20.122 51.034 1.00 72.02 42 ALA D CA 1
ATOM 6222 C C . ALA D 2 65 ? -25.074 -21.632 51.055 1.00 68.56 42 ALA D C 1
ATOM 6223 O O . ALA D 2 65 ? -25.981 -22.452 50.909 1.00 65.13 42 ALA D O 1
ATOM 6225 N N . GLY D 2 66 ? -23.801 -21.988 51.229 1.00 58.99 43 GLY D N 1
ATOM 6226 C CA . GLY D 2 66 ? -23.414 -23.376 51.415 1.00 66.97 43 GLY D CA 1
ATOM 6227 C C . GLY D 2 66 ? -22.820 -24.103 50.217 1.00 67.78 43 GLY D C 1
ATOM 6228 O O . GLY D 2 66 ? -22.687 -25.335 50.233 1.00 60.16 43 GLY D O 1
ATOM 6229 N N . LYS D 2 67 ? -22.456 -23.349 49.181 1.00 64.04 44 LYS D N 1
ATOM 6230 C CA . LYS D 2 67 ? -21.929 -23.949 47.953 1.00 55.37 44 LYS D CA 1
ATOM 6231 C C . LYS D 2 67 ? -20.487 -24.449 48.085 1.00 59.65 44 LYS D C 1
ATOM 6232 O O . LYS D 2 67 ? -20.190 -25.587 47.718 1.00 47.06 44 LYS D O 1
ATOM 6238 N N . SER D 2 68 ? -19.604 -23.606 48.626 1.00 73.41 45 SER D N 1
ATOM 6239 C CA . SER D 2 68 ? -18.233 -24.021 48.924 1.00 67.27 45 SER D CA 1
ATOM 6240 C C . SER D 2 68 ? -18.235 -25.315 49.718 1.00 50.52 45 SER D C 1
ATOM 6241 O O . SER D 2 68 ? -17.546 -26.254 49.351 1.00 64.91 45 SER D O 1
ATOM 6244 N N . THR D 2 69 ? -19.024 -25.381 50.785 1.00 55.49 46 THR D N 1
ATOM 6245 C CA . THR D 2 69 ? -19.210 -26.640 51.523 1.00 67.19 46 THR D CA 1
ATOM 6246 C C . THR D 2 69 ? -19.543 -27.793 50.577 1.00 50.94 46 THR D C 1
ATOM 6247 O O . THR D 2 69 ? -18.950 -28.876 50.629 1.00 34.16 46 THR D O 1
ATOM 6251 N N . LEU D 2 70 ? -20.514 -27.527 49.713 1.00 41.03 47 LEU D N 1
ATOM 6252 C CA . LEU D 2 70 ? -21.045 -28.522 48.810 1.00 45.46 47 LEU D CA 1
ATOM 6253 C C . LEU D 2 70 ? -19.995 -29.072 47.848 1.00 57.14 47 LEU D C 1
ATOM 6254 O O . LEU D 2 70 ? -19.769 -30.292 47.799 1.00 53.14 47 LEU D O 1
ATOM 6259 N N . ILE D 2 71 ? -19.363 -28.187 47.076 1.00 44.75 48 ILE D N 1
ATOM 6260 C CA . ILE D 2 71 ? -18.471 -28.664 46.030 1.00 37.17 48 ILE D CA 1
ATOM 6261 C C . ILE D 2 71 ? -17.366 -29.519 46.651 1.00 52.74 48 ILE D C 1
ATOM 6262 O O . ILE D 2 71 ? -16.905 -30.463 46.007 1.00 45.80 48 ILE D O 1
ATOM 6267 N N . ARG D 2 72 ? -16.987 -29.215 47.906 1.00 57.68 49 ARG D N 1
ATOM 6268 C CA . ARG D 2 72 ? -16.018 -30.022 48.672 1.00 54.59 49 ARG D CA 1
ATOM 6269 C C . ARG D 2 72 ? -16.504 -31.422 48.931 1.00 59.67 49 ARG D C 1
ATOM 6270 O O . ARG D 2 72 ? -15.704 -32.337 49.121 1.00 66.56 49 ARG D O 1
ATOM 6278 N N . CYS D 2 73 ? -17.820 -31.568 49.017 1.00 59.06 50 CYS D N 1
ATOM 6279 C CA . CYS D 2 73 ? -18.399 -32.821 49.475 1.00 60.98 50 CYS D CA 1
ATOM 6280 C C . CYS D 2 73 ? -18.218 -33.899 48.416 1.00 60.34 50 CYS D C 1
ATOM 6281 O O . CYS D 2 73 ? -18.300 -35.094 48.705 1.00 57.03 50 CYS D O 1
ATOM 6284 N N . VAL D 2 74 ? -17.954 -33.461 47.188 1.00 53.44 51 VAL D N 1
ATOM 6285 C CA . VAL D 2 74 ? -17.784 -34.370 46.064 1.00 53.70 51 VAL D CA 1
ATOM 6286 C C . VAL D 2 74 ? -16.511 -35.208 46.176 1.00 57.62 51 VAL D C 1
ATOM 6287 O O . VAL D 2 74 ? -16.569 -36.434 46.160 1.00 61.44 51 VAL D O 1
ATOM 6291 N N . ASN D 2 75 ? -15.368 -34.538 46.294 1.00 62.35 52 ASN D N 1
ATOM 6292 C CA . ASN D 2 75 ? -14.081 -35.211 46.502 1.00 67.14 52 ASN D CA 1
ATOM 6293 C C . ASN D 2 75 ? -13.709 -35.355 47.995 1.00 56.58 52 ASN D C 1
ATOM 6294 O O . ASN D 2 75 ? -12.604 -35.770 48.345 1.00 50.63 52 ASN D O 1
ATOM 6299 N N . LEU D 2 76 ? -14.666 -34.997 48.851 1.00 48.85 53 LEU D N 1
ATOM 6300 C CA . LEU D 2 76 ? -14.556 -35.099 50.309 1.00 49.74 53 LEU D CA 1
ATOM 6301 C C . LEU D 2 76 ? -13.509 -34.221 50.972 1.00 44.19 53 LEU D C 1
ATOM 6302 O O . LEU D 2 76 ? -12.990 -34.563 52.031 1.00 40.58 53 LEU D O 1
ATOM 6307 N N . LEU D 2 77 ? -13.245 -33.063 50.380 1.00 50.14 54 LEU D N 1
ATOM 6308 C CA . LEU D 2 77 ? -12.453 -32.068 51.073 1.00 53.33 54 LEU D CA 1
ATOM 6309 C C . LEU D 2 77 ? -13.223 -31.603 52.296 1.00 66.53 54 LEU D C 1
ATOM 6310 O O . LEU D 2 77 ? -12.664 -30.984 53.199 1.00 81.23 54 LEU D O 1
ATOM 6315 N N . GLU D 2 78 ? -14.515 -31.900 52.311 1.00 59.49 55 GLU D N 1
ATOM 6316 C CA . GLU D 2 78 ? -15.300 -31.796 53.530 1.00 65.63 55 GLU D CA 1
ATOM 6317 C C . GLU D 2 78 ? -16.154 -33.043 53.689 1.00 75.94 55 GLU D C 1
ATOM 6318 O O . GLU D 2 78 ? -16.643 -33.598 52.714 1.00 79.64 55 GLU D O 1
ATOM 6324 N N . ARG D 2 79 ? -16.292 -33.507 54.924 1.00 90.14 56 ARG D N 1
ATOM 6325 C CA . ARG D 2 79 ? -17.035 -34.730 55.181 1.00 98.73 56 ARG D CA 1
ATOM 6326 C C . ARG D 2 79 ? -18.464 -34.383 55.567 1.00 100.67 56 ARG D C 1
ATOM 6327 O O . ARG D 2 79 ? -18.702 -33.717 56.578 1.00 92.73 56 ARG D O 1
ATOM 6335 N N . PRO D 2 80 ? -19.426 -34.823 54.745 1.00 97.15 57 PRO D N 1
ATOM 6336 C CA . PRO D 2 80 ? -20.824 -34.544 55.071 1.00 89.52 57 PRO D CA 1
ATOM 6337 C C . PRO D 2 80 ? -21.201 -35.298 56.336 1.00 96.86 57 PRO D C 1
ATOM 6338 O O . PRO D 2 80 ? -20.873 -36.483 56.473 1.00 94.82 57 PRO D O 1
ATOM 6342 N N . THR D 2 81 ? -21.857 -34.610 57.262 1.00 104.63 58 THR D N 1
ATOM 6343 C CA . THR D 2 81 ? -22.278 -35.258 58.493 1.00 106.67 58 THR D CA 1
ATOM 6344 C C . THR D 2 81 ? -23.315 -36.364 58.230 1.00 103.82 58 THR D C 1
ATOM 6345 O O . THR D 2 81 ? -23.377 -37.342 58.973 1.00 110.33 58 THR D O 1
ATOM 6349 N N . GLU D 2 82 ? -24.098 -36.217 57.161 1.00 95.79 59 GLU D N 1
ATOM 6350 C CA . GLU D 2 82 ? -24.905 -37.322 56.626 1.00 98.93 59 GLU D CA 1
ATOM 6351 C C . GLU D 2 82 ? -25.180 -37.131 55.125 1.00 98.71 59 GLU D C 1
ATOM 6352 O O . GLU D 2 82 ? -24.940 -36.051 54.586 1.00 96.38 59 GLU D O 1
ATOM 6358 N N . GLY D 2 83 ? -25.654 -38.188 54.462 1.00 94.18 60 GLY D N 1
ATOM 6359 C CA . GLY D 2 83 ? -25.905 -38.173 53.029 1.00 81.24 60 GLY D CA 1
ATOM 6360 C C . GLY D 2 83 ? -24.885 -39.008 52.279 1.00 73.75 60 GLY D C 1
ATOM 6361 O O . GLY D 2 83 ? -23.964 -39.541 52.892 1.00 72.81 60 GLY D O 1
ATOM 6362 N N . SER D 2 84 ? -25.043 -39.121 50.960 1.00 74.83 61 SER D N 1
ATOM 6363 C CA . SER D 2 84 ? -24.225 -40.030 50.140 1.00 82.50 61 SER D CA 1
ATOM 6364 C C . SER D 2 84 ? -23.572 -39.384 48.923 1.00 88.31 61 SER D C 1
ATOM 6365 O O . SER D 2 84 ? -24.264 -38.789 48.090 1.00 99.29 61 SER D O 1
ATOM 6368 N N . VAL D 2 85 ? -22.256 -39.547 48.787 1.00 78.14 62 VAL D N 1
ATOM 6369 C CA . VAL D 2 85 ? -21.568 -39.179 47.544 1.00 68.44 62 VAL D CA 1
ATOM 6370 C C . VAL D 2 85 ? -21.154 -40.423 46.774 1.00 67.67 62 VAL D C 1
ATOM 6371 O O . VAL D 2 85 ? -20.573 -41.339 47.346 1.00 64.08 62 VAL D O 1
ATOM 6375 N N . LEU D 2 86 ? -21.459 -40.456 45.482 1.00 75.33 63 LEU D N 1
ATOM 6376 C CA . LEU D 2 86 ? -20.878 -41.459 44.602 1.00 85.39 63 LEU D CA 1
ATOM 6377 C C . LEU D 2 86 ? -20.464 -40.830 43.263 1.00 87.63 63 LEU D C 1
ATOM 6378 O O . LEU D 2 86 ? -21.193 -40.015 42.671 1.00 83.66 63 LEU D O 1
ATOM 6383 N N . VAL D 2 87 ? -19.266 -41.187 42.813 1.00 80.51 64 VAL D N 1
ATOM 6384 C CA . VAL D 2 87 ? -18.764 -40.700 41.540 1.00 67.61 64 VAL D CA 1
ATOM 6385 C C . VAL D 2 87 ? -18.346 -41.888 40.662 1.00 57.83 64 VAL D C 1
ATOM 6386 O O . VAL D 2 87 ? -17.588 -42.765 41.096 1.00 52.45 64 VAL D O 1
ATOM 6390 N N . ASP D 2 88 ? -18.861 -41.911 39.436 1.00 59.83 65 ASP D N 1
ATOM 6391 C CA . ASP D 2 88 ? -18.554 -42.960 38.475 1.00 72.76 65 ASP D CA 1
ATOM 6392 C C . ASP D 2 88 ? -19.105 -44.252 39.097 1.00 84.60 65 ASP D C 1
ATOM 6393 O O . ASP D 2 88 ? -18.507 -45.328 38.993 1.00 87.93 65 ASP D O 1
ATOM 6398 N N . GLY D 2 89 ? -20.245 -44.115 39.775 1.00 84.33 66 GLY D N 1
ATOM 6399 C CA . GLY D 2 89 ? -20.897 -45.227 40.447 1.00 85.93 66 GLY D CA 1
ATOM 6400 C C . GLY D 2 89 ? -20.342 -45.547 41.825 1.00 92.63 66 GLY D C 1
ATOM 6401 O O . GLY D 2 89 ? -20.966 -46.260 42.606 1.00 93.96 66 GLY D O 1
ATOM 6402 N N . GLN D 2 90 ? -19.164 -45.021 42.133 1.00 98.04 67 GLN D N 1
ATOM 6403 C CA . GLN D 2 90 ? -18.471 -45.406 43.353 1.00 99.72 67 GLN D CA 1
ATOM 6404 C C . GLN D 2 90 ? -18.771 -44.464 44.512 1.00 101.88 67 GLN D C 1
ATOM 6405 O O . GLN D 2 90 ? -18.507 -43.265 44.434 1.00 104.88 67 GLN D O 1
ATOM 6411 N N . GLU D 2 91 ? -19.318 -45.018 45.589 1.00 103.04 68 GLU D N 1
ATOM 6412 C CA . GLU D 2 91 ? -19.629 -44.251 46.796 1.00 96.76 68 GLU D CA 1
ATOM 6413 C C . GLU D 2 91 ? -18.321 -43.899 47.516 1.00 85.02 68 GLU D C 1
ATOM 6414 O O . GLU D 2 91 ? -17.513 -44.771 47.830 1.00 77.84 68 GLU D O 1
ATOM 6420 N N . LEU D 2 92 ? -18.121 -42.605 47.744 1.00 87.88 69 LEU D N 1
ATOM 6421 C CA . LEU D 2 92 ? -16.863 -42.063 48.258 1.00 76.26 69 LEU D CA 1
ATOM 6422 C C . LEU D 2 92 ? -16.816 -41.928 49.795 1.00 92.55 69 LEU D C 1
ATOM 6423 O O . LEU D 2 92 ? -15.736 -41.762 50.387 1.00 97.07 69 LEU D O 1
ATOM 6428 N N . THR D 2 93 ? -17.988 -42.036 50.427 1.00 96.94 70 THR D N 1
ATOM 6429 C CA . THR D 2 93 ? -18.164 -41.741 51.855 1.00 97.64 70 THR D CA 1
ATOM 6430 C C . THR D 2 93 ? -17.393 -42.709 52.745 1.00 104.48 70 THR D C 1
ATOM 6431 O O . THR D 2 93 ? -16.616 -42.281 53.595 1.00 95.05 70 THR D O 1
ATOM 6435 N N . THR D 2 94 ? -17.610 -44.008 52.557 1.00 117.13 71 THR D N 1
ATOM 6436 C CA . THR D 2 94 ? -16.748 -44.988 53.201 1.00 129.59 71 THR D CA 1
ATOM 6437 C C . THR D 2 94 ? -15.625 -45.365 52.256 1.00 114.56 71 THR D C 1
ATOM 6438 O O . THR D 2 94 ? -15.845 -46.089 51.286 1.00 116.56 71 THR D O 1
ATOM 6442 N N . LEU D 2 95 ? -14.418 -44.904 52.571 1.00 102.34 72 LEU D N 1
ATOM 6443 C CA . LEU D 2 95 ? -13.241 -45.179 51.747 1.00 89.81 72 LEU D CA 1
ATOM 6444 C C . LEU D 2 95 ? -11.959 -45.296 52.575 1.00 84.26 72 LEU D C 1
ATOM 6445 O O . LEU D 2 95 ? -11.784 -44.601 53.581 1.00 69.18 72 LEU D O 1
ATOM 6450 N N . SER D 2 96 ? -11.065 -46.182 52.151 1.00 100.23 73 SER D N 1
ATOM 6451 C CA . SER D 2 96 ? -9.705 -46.180 52.664 1.00 107.22 73 SER D CA 1
ATOM 6452 C C . SER D 2 96 ? -9.101 -44.840 52.265 1.00 101.77 73 SER D C 1
ATOM 6453 O O . SER D 2 96 ? -9.323 -44.374 51.150 1.00 108.50 73 SER D O 1
ATOM 6456 N N . GLU D 2 97 ? -8.365 -44.196 53.161 1.00 89.22 74 GLU D N 1
ATOM 6457 C CA . GLU D 2 97 ? -7.667 -42.972 52.781 1.00 89.39 74 GLU D CA 1
ATOM 6458 C C . GLU D 2 97 ? -6.763 -43.235 51.570 1.00 88.47 74 GLU D C 1
ATOM 6459 O O . GLU D 2 97 ? -6.507 -42.344 50.766 1.00 83.02 74 GLU D O 1
ATOM 6465 N N . SER D 2 98 ? -6.300 -44.476 51.441 1.00 104.03 75 SER D N 1
ATOM 6466 C CA . SER D 2 98 ? -5.451 -44.887 50.321 1.00 108.05 75 SER D CA 1
ATOM 6467 C C . SER D 2 98 ? -6.258 -45.163 49.042 1.00 104.78 75 SER D C 1
ATOM 6468 O O . SER D 2 98 ? -5.747 -45.018 47.929 1.00 97.31 75 SER D O 1
ATOM 6471 N N . GLU D 2 99 ? -7.514 -45.569 49.214 1.00 108.69 76 GLU D N 1
ATOM 6472 C CA . GLU D 2 99 ? -8.452 -45.729 48.101 1.00 110.41 76 GLU D CA 1
ATOM 6473 C C . GLU D 2 99 ? -9.024 -44.400 47.619 1.00 101.67 76 GLU D C 1
ATOM 6474 O O . GLU D 2 99 ? -9.384 -44.245 46.449 1.00 99.61 76 GLU D O 1
ATOM 6480 N N . LEU D 2 100 ? -9.122 -43.460 48.554 1.00 87.30 77 LEU D N 1
ATOM 6481 C CA . LEU D 2 100 ? -9.638 -42.126 48.295 1.00 74.25 77 LEU D CA 1
ATOM 6482 C C . LEU D 2 100 ? -8.642 -41.253 47.514 1.00 72.15 77 LEU D C 1
ATOM 6483 O O . LEU D 2 100 ? -9.041 -40.293 46.846 1.00 74.55 77 LEU D O 1
ATOM 6488 N N . THR D 2 101 ? -7.350 -41.568 47.599 1.00 61.67 78 THR D N 1
ATOM 6489 C CA . THR D 2 101 ? -6.398 -40.927 46.699 1.00 58.71 78 THR D CA 1
ATOM 6490 C C . THR D 2 101 ? -6.719 -41.426 45.302 1.00 62.39 78 THR D C 1
ATOM 6491 O O . THR D 2 101 ? -6.925 -40.629 44.396 1.00 71.57 78 THR D O 1
ATOM 6495 N N . LYS D 2 102 ? -6.787 -42.746 45.147 1.00 61.11 79 LYS D N 1
ATOM 6496 C CA . LYS D 2 102 ? -7.115 -43.373 43.870 1.00 76.19 79 LYS D CA 1
ATOM 6497 C C . LYS D 2 102 ? -8.479 -42.916 43.358 1.00 78.35 79 LYS D C 1
ATOM 6498 O O . LYS D 2 102 ? -8.680 -42.739 42.154 1.00 73.17 79 LYS D O 1
ATOM 6504 N N . ALA D 2 103 ? -9.413 -42.727 44.280 1.00 79.08 80 ALA D N 1
ATOM 6505 C CA . ALA D 2 103 ? -10.709 -42.149 43.942 1.00 81.31 80 ALA D CA 1
ATOM 6506 C C . ALA D 2 103 ? -10.569 -40.715 43.422 1.00 78.35 80 ALA D C 1
ATOM 6507 O O . ALA D 2 103 ? -11.208 -40.342 42.434 1.00 76.17 80 ALA D O 1
ATOM 6509 N N . ARG D 2 104 ? -9.729 -39.926 44.096 1.00 73.38 81 ARG D N 1
ATOM 6510 C CA . ARG D 2 104 ? -9.557 -38.502 43.807 1.00 62.35 81 ARG D CA 1
ATOM 6511 C C . ARG D 2 104 ? -8.792 -38.266 42.507 1.00 63.16 81 ARG D C 1
ATOM 6512 O O . ARG D 2 104 ? -8.601 -37.127 42.093 1.00 76.70 81 ARG D O 1
ATOM 6520 N N . ARG D 2 105 ? -8.330 -39.339 41.877 1.00 62.52 82 ARG D N 1
ATOM 6521 C CA . ARG D 2 105 ? -7.689 -39.228 40.572 1.00 71.21 82 ARG D CA 1
ATOM 6522 C C . ARG D 2 105 ? -8.735 -38.902 39.509 1.00 72.72 82 ARG D C 1
ATOM 6523 O O . ARG D 2 105 ? -8.432 -38.256 38.516 1.00 76.30 82 ARG D O 1
ATOM 6531 N N . GLN D 2 106 ? -9.975 -39.328 39.728 1.00 78.87 83 GLN D N 1
ATOM 6532 C CA . GLN D 2 106 ? -11.021 -39.160 38.721 1.00 82.04 83 GLN D CA 1
ATOM 6533 C C . GLN D 2 106 ? -11.837 -37.868 38.899 1.00 71.57 83 GLN D C 1
ATOM 6534 O O . GLN D 2 106 ? -12.808 -37.628 38.182 1.00 77.19 83 GLN D O 1
ATOM 6540 N N . ILE D 2 107 ? -11.431 -37.046 39.863 1.00 58.61 84 ILE D N 1
ATOM 6541 C CA . ILE D 2 107 ? -12.029 -35.724 40.116 1.00 54.59 84 ILE D CA 1
ATOM 6542 C C . ILE D 2 107 ? -10.964 -34.606 40.144 1.00 43.74 84 ILE D C 1
ATOM 6543 O O . ILE D 2 107 ? -10.291 -34.435 41.156 1.00 46.47 84 ILE D O 1
ATOM 6548 N N . GLY D 2 108 ? -10.875 -33.779 39.105 1.00 39.29 85 GLY D N 1
ATOM 6549 C CA . GLY D 2 108 ? -9.887 -32.704 39.082 1.00 48.75 85 GLY D CA 1
ATOM 6550 C C . GLY D 2 108 ? -10.514 -31.483 39.722 1.00 53.89 85 GLY D C 1
ATOM 6551 O O . GLY D 2 108 ? -11.732 -31.383 39.711 1.00 65.47 85 GLY D O 1
ATOM 6552 N N . MET D 2 109 ? -9.742 -30.563 40.294 1.00 45.91 86 MET D N 1
ATOM 6553 C CA . MET D 2 109 ? -10.374 -29.373 40.896 1.00 46.68 86 MET D CA 1
ATOM 6554 C C . MET D 2 109 ? -9.678 -28.071 40.578 1.00 30.28 86 MET D C 1
ATOM 6555 O O . MET D 2 109 ? -8.493 -28.064 40.292 1.00 54.06 86 MET D O 1
ATOM 6560 N N . ILE D 2 110 ? -10.398 -26.961 40.619 1.00 10.62 87 ILE D N 1
ATOM 6561 C CA . ILE D 2 110 ? -9.716 -25.679 40.450 1.00 30.58 87 ILE D CA 1
ATOM 6562 C C . ILE D 2 110 ? -10.320 -24.579 41.322 1.00 38.19 87 ILE D C 1
ATOM 6563 O O . ILE D 2 110 ? -11.458 -24.676 41.771 1.00 34.53 87 ILE D O 1
ATOM 6568 N N . PHE D 2 111 ? -9.539 -23.535 41.574 1.00 50.24 88 PHE D N 1
ATOM 6569 C CA . PHE D 2 111 ? -9.836 -22.670 42.708 1.00 46.45 88 PHE D CA 1
ATOM 6570 C C . PHE D 2 111 ? -9.878 -21.202 42.340 1.00 41.62 88 PHE D C 1
ATOM 6571 O O . PHE D 2 111 ? -9.438 -20.815 41.255 1.00 37.92 88 PHE D O 1
ATOM 6579 N N . GLN D 2 112 ? -10.454 -20.399 43.227 1.00 39.53 89 GLN D N 1
ATOM 6580 C CA . GLN D 2 112 ? -10.551 -18.962 43.005 1.00 46.95 89 GLN D CA 1
ATOM 6581 C C . GLN D 2 112 ? -9.166 -18.341 42.884 1.00 56.97 89 GLN D C 1
ATOM 6582 O O . GLN D 2 112 ? -8.785 -17.817 41.824 1.00 52.44 89 GLN D O 1
ATOM 6588 N N . HIS D 2 113 ? -8.448 -18.392 44.009 1.00 64.13 90 HIS D N 1
ATOM 6589 C CA . HIS D 2 113 ? -7.028 -18.098 44.100 1.00 55.06 90 HIS D CA 1
ATOM 6590 C C . HIS D 2 113 ? -6.342 -19.353 43.637 1.00 50.99 90 HIS D C 1
ATOM 6591 O O . HIS D 2 113 ? -6.545 -20.416 44.203 1.00 72.35 90 HIS D O 1
ATOM 6598 N N . PHE D 2 114 ? -5.508 -19.221 42.628 1.00 30.86 91 PHE D N 1
ATOM 6599 C CA . PHE D 2 114 ? -5.215 -20.317 41.724 1.00 28.02 91 PHE D CA 1
ATOM 6600 C C . PHE D 2 114 ? -4.469 -21.507 42.304 1.00 40.92 91 PHE D C 1
ATOM 6601 O O . PHE D 2 114 ? -4.427 -22.567 41.682 1.00 48.93 91 PHE D O 1
ATOM 6609 N N . ASN D 2 115 ? -3.901 -21.334 43.500 1.00 50.54 92 ASN D N 1
ATOM 6610 C CA . ASN D 2 115 ? -3.269 -22.430 44.256 1.00 39.72 92 ASN D CA 1
ATOM 6611 C C . ASN D 2 115 ? -2.175 -23.213 43.557 1.00 31.45 92 ASN D C 1
ATOM 6612 O O . ASN D 2 115 ? -2.226 -24.428 43.531 1.00 34.95 92 ASN D O 1
ATOM 6617 N N . LEU D 2 116 ? -1.158 -22.523 43.062 1.00 33.23 93 LEU D N 1
ATOM 6618 C CA . LEU D 2 116 ? -0.041 -23.167 42.377 1.00 36.61 93 LEU D CA 1
ATOM 6619 C C . LEU D 2 116 ? 1.236 -23.052 43.272 1.00 52.66 93 LEU D C 1
ATOM 6620 O O . LEU D 2 116 ? 1.323 -22.155 44.138 1.00 42.20 93 LEU D O 1
ATOM 6625 N N . LEU D 2 117 ? 2.223 -23.939 43.094 1.00 55.54 94 LEU D N 1
ATOM 6626 C CA . LEU D 2 117 ? 3.483 -23.773 43.835 1.00 47.56 94 LEU D CA 1
ATOM 6627 C C . LEU D 2 117 ? 4.390 -22.725 43.211 1.00 41.95 94 LEU D C 1
ATOM 6628 O O . LEU D 2 117 ? 5.007 -22.958 42.174 1.00 43.07 94 LEU D O 1
ATOM 6633 N N . SER D 2 118 ? 4.551 -21.612 43.915 1.00 46.54 95 SER D N 1
ATOM 6634 C CA . SER D 2 118 ? 5.387 -20.522 43.434 1.00 56.97 95 SER D CA 1
ATOM 6635 C C . SER D 2 118 ? 6.807 -21.028 43.098 1.00 56.34 95 SER D C 1
ATOM 6636 O O . SER D 2 118 ? 7.452 -20.532 42.152 1.00 50.77 95 SER D O 1
ATOM 6639 N N . SER D 2 119 ? 7.256 -22.041 43.847 1.00 34.23 96 SER D N 1
ATOM 6640 C CA . SER D 2 119 ? 8.565 -22.663 43.659 1.00 36.74 96 SER D CA 1
ATOM 6641 C C . SER D 2 119 ? 8.766 -23.495 42.377 1.00 38.04 96 SER D C 1
ATOM 6642 O O . SER D 2 119 ? 9.893 -23.904 42.085 1.00 45.10 96 SER D O 1
ATOM 6645 N N . ARG D 2 120 ? 7.692 -23.749 41.625 1.00 40.53 97 ARG D N 1
ATOM 6646 C CA . ARG D 2 120 ? 7.758 -24.563 40.408 1.00 35.40 97 ARG D CA 1
ATOM 6647 C C . ARG D 2 120 ? 7.419 -23.781 39.184 1.00 49.34 97 ARG D C 1
ATOM 6648 O O . ARG D 2 120 ? 6.745 -22.766 39.277 1.00 56.29 97 ARG D O 1
ATOM 6656 N N . THR D 2 121 ? 7.875 -24.254 38.029 1.00 62.35 98 THR D N 1
ATOM 6657 C CA . THR D 2 121 ? 7.522 -23.601 36.774 1.00 70.27 98 THR D CA 1
ATOM 6658 C C . THR D 2 121 ? 6.127 -24.009 36.307 1.00 68.39 98 THR D C 1
ATOM 6659 O O . THR D 2 121 ? 5.464 -24.869 36.906 1.00 55.57 98 THR D O 1
ATOM 6663 N N . VAL D 2 122 ? 5.690 -23.396 35.214 1.00 65.93 99 VAL D N 1
ATOM 6664 C CA . VAL D 2 122 ? 4.447 -23.813 34.591 1.00 51.89 99 VAL D CA 1
ATOM 6665 C C . VAL D 2 122 ? 4.448 -25.322 34.406 1.00 37.36 99 VAL D C 1
ATOM 6666 O O . VAL D 2 122 ? 3.519 -25.997 34.820 1.00 38.57 99 VAL D O 1
ATOM 6670 N N . PHE D 2 123 ? 5.514 -25.842 33.802 1.00 42.57 100 PHE D N 1
ATOM 6671 C CA . PHE D 2 123 ? 5.625 -27.265 33.482 1.00 40.11 100 PHE D CA 1
ATOM 6672 C C . PHE D 2 123 ? 5.527 -28.153 34.731 1.00 44.68 100 PHE D C 1
ATOM 6673 O O . PHE D 2 123 ? 4.667 -29.041 34.842 1.00 23.49 100 PHE D O 1
ATOM 6681 N N . GLY D 2 124 ? 6.429 -27.902 35.673 1.00 57.76 101 GLY D N 1
ATOM 6682 C CA . GLY D 2 124 ? 6.522 -28.705 36.879 1.00 58.27 101 GLY D CA 1
ATOM 6683 C C . GLY D 2 124 ? 5.247 -28.667 37.691 1.00 52.73 101 GLY D C 1
ATOM 6684 O O . GLY D 2 124 ? 4.818 -29.682 38.241 1.00 59.35 101 GLY D O 1
ATOM 6685 N N . ASN D 2 125 ? 4.635 -27.492 37.762 1.00 39.26 102 ASN D N 1
ATOM 6686 C CA . ASN D 2 125 ? 3.429 -27.342 38.545 1.00 41.90 102 ASN D CA 1
ATOM 6687 C C . ASN D 2 125 ? 2.376 -28.342 38.046 1.00 42.53 102 ASN D C 1
ATOM 6688 O O . ASN D 2 125 ? 1.663 -28.955 38.843 1.00 55.85 102 ASN D O 1
ATOM 6693 N N . VAL D 2 126 ? 2.310 -28.529 36.733 1.00 24.79 103 VAL D N 1
ATOM 6694 C CA . VAL D 2 126 ? 1.361 -29.458 36.136 1.00 35.77 103 VAL D CA 1
ATOM 6695 C C . VAL D 2 126 ? 1.734 -30.918 36.375 1.00 44.08 103 VAL D C 1
ATOM 6696 O O . VAL D 2 126 ? 0.881 -31.809 36.362 1.00 45.16 103 VAL D O 1
ATOM 6700 N N . ALA D 2 127 ? 3.022 -31.157 36.591 1.00 47.19 104 ALA D N 1
ATOM 6701 C CA . ALA D 2 127 ? 3.552 -32.514 36.661 1.00 49.97 104 ALA D CA 1
ATOM 6702 C C . ALA D 2 127 ? 3.416 -33.115 38.063 1.00 47.22 104 ALA D C 1
ATOM 6703 O O . ALA D 2 127 ? 3.550 -34.330 38.245 1.00 36.58 104 ALA D O 1
ATOM 6705 N N . LEU D 2 128 ? 3.119 -32.247 39.032 1.00 39.39 105 LEU D N 1
ATOM 6706 C CA . LEU D 2 128 ? 3.006 -32.611 40.448 1.00 35.46 105 LEU D CA 1
ATOM 6707 C C . LEU D 2 128 ? 2.077 -33.794 40.688 1.00 41.47 105 LEU D C 1
ATOM 6708 O O . LEU D 2 128 ? 2.476 -34.797 41.274 1.00 45.59 105 LEU D O 1
ATOM 6713 N N . PRO D 2 129 ? 0.817 -33.676 40.251 1.00 47.70 106 PRO D N 1
ATOM 6714 C CA . PRO D 2 129 ? -0.083 -34.785 40.580 1.00 47.64 106 PRO D CA 1
ATOM 6715 C C . PRO D 2 129 ? 0.397 -36.090 39.956 1.00 47.06 106 PRO D C 1
ATOM 6716 O O . PRO D 2 129 ? 0.123 -37.148 40.509 1.00 56.90 106 PRO D O 1
ATOM 6720 N N . LEU D 2 130 ? 1.103 -36.005 38.831 1.00 54.29 107 LEU D N 1
ATOM 6721 C CA . LEU D 2 130 ? 1.692 -37.177 38.191 1.00 55.99 107 LEU D CA 1
ATOM 6722 C C . LEU D 2 130 ? 2.816 -37.712 39.059 1.00 55.00 107 LEU D C 1
ATOM 6723 O O . LEU D 2 130 ? 3.060 -38.917 39.129 1.00 67.29 107 LEU D O 1
ATOM 6728 N N . GLU D 2 131 ? 3.508 -36.792 39.715 1.00 50.27 108 GLU D N 1
ATOM 6729 C CA . GLU D 2 131 ? 4.615 -37.154 40.578 1.00 53.23 108 GLU D CA 1
ATOM 6730 C C . GLU D 2 131 ? 4.063 -37.914 41.780 1.00 56.48 108 GLU D C 1
ATOM 6731 O O . GLU D 2 131 ? 4.593 -38.957 42.166 1.00 56.52 108 GLU D O 1
ATOM 6737 N N . LEU D 2 132 ? 2.972 -37.408 42.347 1.00 49.59 109 LEU D N 1
ATOM 6738 C CA . LEU D 2 132 ? 2.431 -37.971 43.576 1.00 56.18 109 LEU D CA 1
ATOM 6739 C C . LEU D 2 132 ? 2.210 -39.472 43.467 1.00 67.36 109 LEU D C 1
ATOM 6740 O O . LEU D 2 132 ? 2.727 -40.237 44.280 1.00 51.98 109 LEU D O 1
ATOM 6745 N N . ASP D 2 133 ? 1.440 -39.886 42.461 1.00 94.21 110 ASP D N 1
ATOM 6746 C CA . ASP D 2 133 ? 1.325 -41.299 42.113 1.00 114.61 110 ASP D CA 1
ATOM 6747 C C . ASP D 2 133 ? 2.288 -41.514 40.940 1.00 113.30 110 ASP D C 1
ATOM 6748 O O . ASP D 2 133 ? 2.103 -40.963 39.853 1.00 115.52 110 ASP D O 1
ATOM 6753 N N . ASN D 2 134 ? 3.310 -42.328 41.191 1.00 105.11 111 ASN D N 1
ATOM 6754 C CA . ASN D 2 134 ? 4.565 -42.330 40.434 1.00 93.32 111 ASN D CA 1
ATOM 6755 C C . ASN D 2 134 ? 4.473 -42.685 38.945 1.00 75.35 111 ASN D C 1
ATOM 6756 O O . ASN D 2 134 ? 3.922 -43.716 38.561 1.00 80.73 111 ASN D O 1
ATOM 6761 N N . THR D 2 135 ? 5.033 -41.825 38.108 1.00 56.98 112 THR D N 1
ATOM 6762 C CA . THR D 2 135 ? 4.957 -42.014 36.664 1.00 63.81 112 THR D CA 1
ATOM 6763 C C . THR D 2 135 ? 6.345 -41.888 36.032 1.00 63.35 112 THR D C 1
ATOM 6764 O O . THR D 2 135 ? 7.104 -41.000 36.390 1.00 73.34 112 THR D O 1
ATOM 6768 N N . PRO D 2 136 ? 6.670 -42.752 35.061 1.00 65.43 113 PRO D N 1
ATOM 6769 C CA . PRO D 2 136 ? 7.953 -42.672 34.348 1.00 84.63 113 PRO D CA 1
ATOM 6770 C C . PRO D 2 136 ? 8.306 -41.274 33.841 1.00 87.96 113 PRO D C 1
ATOM 6771 O O . PRO D 2 136 ? 7.431 -40.524 33.422 1.00 87.86 113 PRO D O 1
ATOM 6775 N N . LYS D 2 137 ? 9.591 -40.938 33.896 1.00 95.57 114 LYS D N 1
ATOM 6776 C CA . LYS D 2 137 ? 10.044 -39.590 33.571 1.00 109.73 114 LYS D CA 1
ATOM 6777 C C . LYS D 2 137 ? 9.482 -39.105 32.244 1.00 117.05 114 LYS D C 1
ATOM 6778 O O . LYS D 2 137 ? 9.096 -37.943 32.123 1.00 117.79 114 LYS D O 1
ATOM 6784 N N . ASP D 2 138 ? 9.418 -39.995 31.257 1.00 124.52 115 ASP D N 1
ATOM 6785 C CA . ASP D 2 138 ? 8.963 -39.611 29.922 1.00 135.77 115 ASP D CA 1
ATOM 6786 C C . ASP D 2 138 ? 7.439 -39.496 29.856 1.00 130.49 115 ASP D C 1
ATOM 6787 O O . ASP D 2 138 ? 6.903 -38.648 29.138 1.00 134.43 115 ASP D O 1
ATOM 6792 N N . GLU D 2 139 ? 6.745 -40.346 30.608 1.00 116.91 116 GLU D N 1
ATOM 6793 C CA . GLU D 2 139 ? 5.286 -40.343 30.594 1.00 105.63 116 GLU D CA 1
ATOM 6794 C C . GLU D 2 139 ? 4.719 -39.004 31.101 1.00 99.71 116 GLU D C 1
ATOM 6795 O O . GLU D 2 139 ? 3.712 -38.511 30.573 1.00 102.83 116 GLU D O 1
ATOM 6801 N N . VAL D 2 140 ? 5.382 -38.421 32.107 1.00 91.53 117 VAL D N 1
ATOM 6802 C CA . VAL D 2 140 ? 4.979 -37.129 32.691 1.00 78.94 117 VAL D CA 1
ATOM 6803 C C . VAL D 2 140 ? 5.323 -35.975 31.765 1.00 69.19 117 VAL D C 1
ATOM 6804 O O . VAL D 2 140 ? 4.626 -34.962 31.742 1.00 60.19 117 VAL D O 1
ATOM 6808 N N . LYS D 2 141 ? 6.425 -36.138 31.034 1.00 72.46 118 LYS D N 1
ATOM 6809 C CA . LYS D 2 141 ? 6.821 -35.240 29.952 1.00 71.46 118 LYS D CA 1
ATOM 6810 C C . LYS D 2 141 ? 5.768 -35.245 28.832 1.00 72.29 118 LYS D C 1
ATOM 6811 O O . LYS D 2 141 ? 5.302 -34.189 28.398 1.00 49.95 118 LYS D O 1
ATOM 6817 N N . ARG D 2 142 ? 5.400 -36.446 28.381 1.00 83.60 119 ARG D N 1
ATOM 6818 C CA . ARG D 2 142 ? 4.361 -36.633 27.362 1.00 88.76 119 ARG D CA 1
ATOM 6819 C C . ARG D 2 142 ? 3.056 -35.967 27.771 1.00 78.00 119 ARG D C 1
ATOM 6820 O O . ARG D 2 142 ? 2.497 -35.135 27.046 1.00 70.25 119 ARG D O 1
ATOM 6828 N N . ARG D 2 143 ? 2.591 -36.352 28.953 1.00 75.12 120 ARG D N 1
ATOM 6829 C CA . ARG D 2 143 ? 1.322 -35.902 29.490 1.00 66.19 120 ARG D CA 1
ATOM 6830 C C . ARG D 2 143 ? 1.301 -34.390 29.681 1.00 52.03 120 ARG D C 1
ATOM 6831 O O . ARG D 2 143 ? 0.467 -33.683 29.116 1.00 45.35 120 ARG D O 1
ATOM 6839 N N . VAL D 2 144 ? 2.240 -33.898 30.476 1.00 52.75 121 VAL D N 1
ATOM 6840 C CA . VAL D 2 144 ? 2.300 -32.473 30.792 1.00 56.38 121 VAL D CA 1
ATOM 6841 C C . VAL D 2 144 ? 2.380 -31.639 29.523 1.00 55.59 121 VAL D C 1
ATOM 6842 O O . VAL D 2 144 ? 1.678 -30.637 29.397 1.00 57.42 121 VAL D O 1
ATOM 6846 N N . THR D 2 145 ? 3.251 -32.050 28.599 1.00 60.04 122 THR D N 1
ATOM 6847 C CA . THR D 2 145 ? 3.490 -31.293 27.368 1.00 71.27 122 THR D CA 1
ATOM 6848 C C . THR D 2 145 ? 2.239 -31.212 26.491 1.00 69.21 122 THR D C 1
ATOM 6849 O O . THR D 2 145 ? 2.001 -30.183 25.836 1.00 64.63 122 THR D O 1
ATOM 6853 N N . GLU D 2 146 ? 1.442 -32.287 26.514 1.00 65.80 123 GLU D N 1
ATOM 6854 C CA . GLU D 2 146 ? 0.163 -32.370 25.793 1.00 73.49 123 GLU D CA 1
ATOM 6855 C C . GLU D 2 146 ? -0.914 -31.428 26.372 1.00 69.28 123 GLU D C 1
ATOM 6856 O O . GLU D 2 146 ? -1.520 -30.611 25.664 1.00 46.73 123 GLU D O 1
ATOM 6862 N N . LEU D 2 147 ? -1.138 -31.564 27.675 1.00 66.73 124 LEU D N 1
ATOM 6863 C CA . LEU D 2 147 ? -2.122 -30.767 28.377 1.00 39.23 124 LEU D CA 1
ATOM 6864 C C . LEU D 2 147 ? -1.766 -29.301 28.339 1.00 47.34 124 LEU D C 1
ATOM 6865 O O . LEU D 2 147 ? -2.612 -28.463 28.594 1.00 67.70 124 LEU D O 1
ATOM 6870 N N . LEU D 2 148 ? -0.507 -28.985 28.063 1.00 57.31 125 LEU D N 1
ATOM 6871 C CA . LEU D 2 148 ? -0.060 -27.588 28.053 1.00 67.69 125 LEU D CA 1
ATOM 6872 C C . LEU D 2 148 ? -0.377 -26.865 26.749 1.00 72.02 125 LEU D C 1
ATOM 6873 O O . LEU D 2 148 ? -0.756 -25.694 26.762 1.00 62.55 125 LEU D O 1
ATOM 6878 N N . SER D 2 149 ? -0.225 -27.570 25.630 1.00 83.55 126 SER D N 1
ATOM 6879 C CA . SER D 2 149 ? -0.678 -27.063 24.337 1.00 83.71 126 SER D CA 1
ATOM 6880 C C . SER D 2 149 ? -2.199 -26.935 24.333 1.00 74.27 126 SER D C 1
ATOM 6881 O O . SER D 2 149 ? -2.746 -25.960 23.820 1.00 73.03 126 SER D O 1
ATOM 6884 N N . LEU D 2 150 ? -2.864 -27.925 24.924 1.00 63.01 127 LEU D N 1
ATOM 6885 C CA . LEU D 2 150 ? -4.314 -27.919 25.090 1.00 48.13 127 LEU D CA 1
ATOM 6886 C C . LEU D 2 150 ? -4.837 -26.629 25.734 1.00 50.11 127 LEU D C 1
ATOM 6887 O O . LEU D 2 150 ? -5.904 -26.109 25.374 1.00 52.79 127 LEU D O 1
ATOM 6892 N N . VAL D 2 151 ? -4.079 -26.127 26.696 1.00 40.59 128 VAL D N 1
ATOM 6893 C CA . VAL D 2 151 ? -4.446 -24.920 27.417 1.00 48.25 128 VAL D CA 1
ATOM 6894 C C . VAL D 2 151 ? -3.760 -23.643 26.914 1.00 55.81 128 VAL D C 1
ATOM 6895 O O . VAL D 2 151 ? -3.937 -22.574 27.503 1.00 40.55 128 VAL D O 1
ATOM 6899 N N . GLY D 2 152 ? -2.962 -23.779 25.847 1.00 58.31 129 GLY D N 1
ATOM 6900 C CA . GLY D 2 152 ? -2.261 -22.665 25.224 1.00 44.81 129 GLY D CA 1
ATOM 6901 C C . GLY D 2 152 ? -1.081 -22.117 26.009 1.00 52.36 129 GLY D C 1
ATOM 6902 O O . GLY D 2 152 ? -0.687 -20.957 25.845 1.00 49.67 129 GLY D O 1
ATOM 6903 N N . LEU D 2 153 ? -0.563 -22.937 26.918 1.00 69.33 130 LEU D N 1
ATOM 6904 C CA . LEU D 2 153 ? 0.627 -22.621 27.714 1.00 65.63 130 LEU D CA 1
ATOM 6905 C C . LEU D 2 153 ? 1.917 -23.300 27.227 1.00 62.44 130 LEU D C 1
ATOM 6906 O O . LEU D 2 153 ? 2.920 -23.264 27.941 1.00 62.95 130 LEU D O 1
ATOM 6911 N N . GLY D 2 154 ? 1.870 -23.989 26.078 1.00 65.10 131 GLY D N 1
ATOM 6912 C CA . GLY D 2 154 ? 3.028 -24.694 25.525 1.00 58.28 131 GLY D CA 1
ATOM 6913 C C . GLY D 2 154 ? 4.136 -23.719 25.161 1.00 66.89 131 GLY D C 1
ATOM 6914 O O . GLY D 2 154 ? 5.313 -24.079 25.034 1.00 58.45 131 GLY D O 1
ATOM 6915 N N . ASP D 2 155 ? 3.726 -22.464 25.013 1.00 68.43 132 ASP D N 1
ATOM 6916 C CA . ASP D 2 155 ? 4.597 -21.313 24.813 1.00 69.60 132 ASP D CA 1
ATOM 6917 C C . ASP D 2 155 ? 5.358 -21.048 26.135 1.00 71.33 132 ASP D C 1
ATOM 6918 O O . ASP D 2 155 ? 6.571 -20.832 26.152 1.00 65.67 132 ASP D O 1
ATOM 6923 N N . LYS D 2 156 ? 4.618 -21.170 27.237 1.00 65.42 133 LYS D N 1
ATOM 6924 C CA . LYS D 2 156 ? 4.979 -20.711 28.579 1.00 53.98 133 LYS D CA 1
ATOM 6925 C C . LYS D 2 156 ? 5.659 -21.737 29.505 1.00 60.13 133 LYS D C 1
ATOM 6926 O O . LYS D 2 156 ? 5.713 -21.540 30.720 1.00 60.45 133 LYS D O 1
ATOM 6932 N N . HIS D 2 157 ? 6.134 -22.841 28.941 1.00 64.09 134 HIS D N 1
ATOM 6933 C CA . HIS D 2 157 ? 6.648 -23.979 29.711 1.00 67.85 134 HIS D CA 1
ATOM 6934 C C . HIS D 2 157 ? 7.538 -23.633 30.923 1.00 65.79 134 HIS D C 1
ATOM 6935 O O . HIS D 2 157 ? 7.377 -24.203 32.010 1.00 46.63 134 HIS D O 1
ATOM 6942 N N . ASP D 2 158 ? 8.495 -22.730 30.716 1.00 77.22 135 ASP D N 1
ATOM 6943 C CA . ASP D 2 158 ? 9.532 -22.446 31.709 1.00 74.86 135 ASP D CA 1
ATOM 6944 C C . ASP D 2 158 ? 9.201 -21.304 32.652 1.00 79.67 135 ASP D C 1
ATOM 6945 O O . ASP D 2 158 ? 9.988 -21.025 33.557 1.00 83.74 135 ASP D O 1
ATOM 6950 N N . SER D 2 159 ? 8.072 -20.626 32.448 1.00 70.33 136 SER D N 1
ATOM 6951 C CA . SER D 2 159 ? 7.721 -19.507 33.328 1.00 62.73 136 SER D CA 1
ATOM 6952 C C . SER D 2 159 ? 7.340 -19.956 34.740 1.00 57.38 136 SER D C 1
ATOM 6953 O O . SER D 2 159 ? 6.842 -21.066 34.970 1.00 56.26 136 SER D O 1
ATOM 6956 N N . TYR D 2 160 ? 7.614 -19.085 35.696 1.00 51.83 137 TYR D N 1
ATOM 6957 C CA . TYR D 2 160 ? 7.075 -19.248 37.031 1.00 50.72 137 TYR D CA 1
ATOM 6958 C C . TYR D 2 160 ? 5.769 -18.481 37.194 1.00 43.75 137 TYR D C 1
ATOM 6959 O O . TYR D 2 160 ? 5.515 -17.509 36.478 1.00 36.66 137 TYR D O 1
ATOM 6968 N N . PRO D 2 161 ? 4.930 -18.932 38.136 1.00 46.37 138 PRO D N 1
ATOM 6969 C CA . PRO D 2 161 ? 3.669 -18.273 38.493 1.00 42.60 138 PRO D CA 1
ATOM 6970 C C . PRO D 2 161 ? 3.834 -16.800 38.878 1.00 46.62 138 PRO D C 1
ATOM 6971 O O . PRO D 2 161 ? 2.860 -16.044 38.906 1.00 53.52 138 PRO D O 1
ATOM 6975 N N . SER D 2 162 ? 5.059 -16.398 39.184 1.00 57.74 139 SER D N 1
ATOM 6976 C CA . SER D 2 162 ? 5.380 -14.991 39.397 1.00 65.21 139 SER D CA 1
ATOM 6977 C C . SER D 2 162 ? 4.917 -14.179 38.183 1.00 57.68 139 SER D C 1
ATOM 6978 O O . SER D 2 162 ? 4.173 -13.203 38.305 1.00 46.36 139 SER D O 1
ATOM 6981 N N . ASN D 2 163 ? 5.332 -14.667 37.017 1.00 54.41 140 ASN D N 1
ATOM 6982 C CA . ASN D 2 163 ? 5.341 -13.961 35.746 1.00 56.73 140 ASN D CA 1
ATOM 6983 C C . ASN D 2 163 ? 4.042 -14.130 34.943 1.00 61.10 140 ASN D C 1
ATOM 6984 O O . ASN D 2 163 ? 3.960 -13.724 33.785 1.00 60.80 140 ASN D O 1
ATOM 6989 N N . LEU D 2 164 ? 3.033 -14.741 35.555 1.00 63.03 141 LEU D N 1
ATOM 6990 C CA . LEU D 2 164 ? 1.824 -15.164 34.847 1.00 57.96 141 LEU D CA 1
ATOM 6991 C C . LEU D 2 164 ? 0.568 -14.368 35.200 1.00 70.12 141 LEU D C 1
ATOM 6992 O O . LEU D 2 164 ? 0.468 -13.774 36.277 1.00 66.67 141 LEU D O 1
ATOM 6997 N N . SER D 2 165 ? -0.374 -14.354 34.256 1.00 84.03 142 SER D N 1
ATOM 6998 C CA . SER D 2 165 ? -1.680 -13.710 34.399 1.00 79.39 142 SER D CA 1
ATOM 6999 C C . SER D 2 165 ? -2.611 -14.568 35.236 1.00 67.13 142 SER D C 1
ATOM 7000 O O . SER D 2 165 ? -2.483 -15.789 35.255 1.00 70.43 142 SER D O 1
ATOM 7003 N N . GLY D 2 166 ? -3.567 -13.940 35.907 1.00 55.57 143 GLY D N 1
ATOM 7004 C CA . GLY D 2 166 ? -4.580 -14.686 36.637 1.00 62.32 143 GLY D CA 1
ATOM 7005 C C . GLY D 2 166 ? -5.254 -15.734 35.766 1.00 65.69 143 GLY D C 1
ATOM 7006 O O . GLY D 2 166 ? -5.601 -16.821 36.231 1.00 69.05 143 GLY D O 1
ATOM 7007 N N . GLY D 2 167 ? -5.452 -15.397 34.494 1.00 62.28 144 GLY D N 1
ATOM 7008 C CA . GLY D 2 167 ? -5.941 -16.355 33.521 1.00 60.08 144 GLY D CA 1
ATOM 7009 C C . GLY D 2 167 ? -4.891 -17.410 33.223 1.00 60.54 144 GLY D C 1
ATOM 7010 O O . GLY D 2 167 ? -5.175 -18.608 33.295 1.00 57.10 144 GLY D O 1
ATOM 7011 N N . GLN D 2 168 ? -3.674 -16.960 32.901 1.00 69.59 145 GLN D N 1
ATOM 7012 C CA . GLN D 2 168 ? -2.550 -17.865 32.637 1.00 60.11 145 GLN D CA 1
ATOM 7013 C C . GLN D 2 168 ? -2.361 -18.850 33.761 1.00 49.66 145 GLN D C 1
ATOM 7014 O O . GLN D 2 168 ? -2.048 -20.019 33.529 1.00 31.84 145 GLN D O 1
ATOM 7020 N N . LYS D 2 169 ? -2.537 -18.365 34.983 1.00 42.89 146 LYS D N 1
ATOM 7021 C CA . LYS D 2 169 ? -2.407 -19.245 36.124 1.00 52.69 146 LYS D CA 1
ATOM 7022 C C . LYS D 2 169 ? -3.555 -20.242 36.099 1.00 45.28 146 LYS D C 1
ATOM 7023 O O . LYS D 2 169 ? -3.346 -21.448 36.183 1.00 22.20 146 LYS D O 1
ATOM 7029 N N . GLN D 2 170 ? -4.765 -19.737 35.906 1.00 55.57 147 GLN D N 1
ATOM 7030 C CA . GLN D 2 170 ? -5.940 -20.603 35.922 1.00 53.74 147 GLN D CA 1
ATOM 7031 C C . GLN D 2 170 ? -5.908 -21.661 34.800 1.00 39.24 147 GLN D C 1
ATOM 7032 O O . GLN D 2 170 ? -6.486 -22.734 34.958 1.00 34.44 147 GLN D O 1
ATOM 7038 N N . ARG D 2 171 ? -5.181 -21.383 33.714 1.00 32.33 148 ARG D N 1
ATOM 7039 C CA . ARG D 2 171 ? -4.862 -22.396 32.685 1.00 41.08 148 ARG D CA 1
ATOM 7040 C C . ARG D 2 171 ? -3.883 -23.495 33.149 1.00 44.47 148 ARG D C 1
ATOM 7041 O O . ARG D 2 171 ? -4.065 -24.680 32.836 1.00 31.51 148 ARG D O 1
ATOM 7049 N N . VAL D 2 172 ? -2.833 -23.087 33.863 1.00 33.91 149 VAL D N 1
ATOM 7050 C CA . VAL D 2 172 ? -1.941 -24.029 34.532 1.00 30.98 149 VAL D CA 1
ATOM 7051 C C . VAL D 2 172 ? -2.794 -24.909 35.453 1.00 45.66 149 VAL D C 1
ATOM 7052 O O . VAL D 2 172 ? -2.751 -26.146 35.376 1.00 50.63 149 VAL D O 1
ATOM 7056 N N . ALA D 2 173 ? -3.587 -24.251 36.304 1.00 47.80 150 ALA D N 1
ATOM 7057 C CA . ALA D 2 173 ? -4.518 -24.915 37.219 1.00 39.58 150 ALA D CA 1
ATOM 7058 C C . ALA D 2 173 ? -5.387 -25.971 36.519 1.00 47.73 150 ALA D C 1
ATOM 7059 O O . ALA D 2 173 ? -5.577 -27.079 37.052 1.00 46.60 150 ALA D O 1
ATOM 7061 N N . ILE D 2 174 ? -5.933 -25.613 35.353 1.00 37.41 151 ILE D N 1
ATOM 7062 C CA . ILE D 2 174 ? -6.701 -26.545 34.528 1.00 39.91 151 ILE D CA 1
ATOM 7063 C C . ILE D 2 174 ? -5.871 -27.722 34.066 1.00 38.72 151 ILE D C 1
ATOM 7064 O O . ILE D 2 174 ? -6.207 -28.868 34.375 1.00 41.48 151 ILE D O 1
ATOM 7069 N N . ALA D 2 175 ? -4.778 -27.448 33.357 1.00 39.61 152 ALA D N 1
ATOM 7070 C CA . ALA D 2 175 ? -3.909 -28.525 32.883 1.00 44.95 152 ALA D CA 1
ATOM 7071 C C . ALA D 2 175 ? -3.571 -29.507 34.013 1.00 46.79 152 ALA D C 1
ATOM 7072 O O . ALA D 2 175 ? -3.651 -30.730 33.844 1.00 44.09 152 ALA D O 1
ATOM 7074 N N . ARG D 2 176 ? -3.215 -28.964 35.171 1.00 40.98 153 ARG D N 1
ATOM 7075 C CA . ARG D 2 176 ? -2.906 -29.799 36.318 1.00 48.86 153 ARG D CA 1
ATOM 7076 C C . ARG D 2 176 ? -4.099 -30.637 36.796 1.00 43.20 153 ARG D C 1
ATOM 7077 O O . ARG D 2 176 ? -3.916 -31.737 37.322 1.00 40.03 153 ARG D O 1
ATOM 7085 N N . ALA D 2 177 ? -5.313 -30.119 36.633 1.00 40.57 154 ALA D N 1
ATOM 7086 C CA . ALA D 2 177 ? -6.494 -30.865 37.061 1.00 53.39 154 ALA D CA 1
ATOM 7087 C C . ALA D 2 177 ? -6.672 -32.124 36.218 1.00 57.98 154 ALA D C 1
ATOM 7088 O O . ALA D 2 177 ? -7.154 -33.156 36.718 1.00 49.52 154 ALA D O 1
ATOM 7090 N N . LEU D 2 178 ? -6.260 -32.023 34.949 1.00 59.79 155 LEU D N 1
ATOM 7091 C CA . LEU D 2 178 ? -6.522 -33.064 33.952 1.00 63.29 155 LEU D CA 1
ATOM 7092 C C . LEU D 2 178 ? -5.383 -34.087 33.814 1.00 55.61 155 LEU D C 1
ATOM 7093 O O . LEU D 2 178 ? -5.514 -35.093 33.101 1.00 55.61 155 LEU D O 1
ATOM 7098 N N . ALA D 2 179 ? -4.286 -33.840 34.524 1.00 45.05 156 ALA D N 1
ATOM 7099 C CA . ALA D 2 179 ? -3.156 -34.759 34.560 1.00 45.01 156 ALA D CA 1
ATOM 7100 C C . ALA D 2 179 ? -3.635 -36.190 34.800 1.00 54.90 156 ALA D C 1
ATOM 7101 O O . ALA D 2 179 ? -3.304 -37.118 34.043 1.00 52.27 156 ALA D O 1
ATOM 7103 N N . SER D 2 180 ? -4.453 -36.348 35.834 1.00 49.43 157 SER D N 1
ATOM 7104 C CA . SER D 2 180 ? -5.026 -37.639 36.162 1.00 57.79 157 SER D CA 1
ATOM 7105 C C . SER D 2 180 ? -5.869 -38.225 35.035 1.00 74.10 157 SER D C 1
ATOM 7106 O O . SER D 2 180 ? -6.231 -39.403 35.073 1.00 69.09 157 SER D O 1
ATOM 7109 N N . ASN D 2 181 ? -6.187 -37.404 34.040 1.00 83.56 158 ASN D N 1
ATOM 7110 C CA . ASN D 2 181 ? -7.224 -37.757 33.075 1.00 91.98 158 ASN D CA 1
ATOM 7111 C C . ASN D 2 181 ? -8.517 -38.171 33.783 1.00 80.88 158 ASN D C 1
ATOM 7112 O O . ASN D 2 181 ? -8.885 -39.356 33.773 1.00 69.71 158 ASN D O 1
ATOM 7117 N N . PRO D 2 182 ? -9.210 -37.187 34.405 1.00 73.03 159 PRO D N 1
ATOM 7118 C CA . PRO D 2 182 ? -10.412 -37.513 35.190 1.00 63.06 159 PRO D CA 1
ATOM 7119 C C . PRO D 2 182 ? -11.769 -37.517 34.428 1.00 65.23 159 PRO D C 1
ATOM 7120 O O . PRO D 2 182 ? -11.884 -37.130 33.248 1.00 47.10 159 PRO D O 1
ATOM 7124 N N . LYS D 2 183 ? -12.803 -37.956 35.151 1.00 75.91 160 LYS D N 1
ATOM 7125 C CA . LYS D 2 183 ? -14.161 -38.029 34.621 1.00 69.00 160 LYS D CA 1
ATOM 7126 C C . LYS D 2 183 ? -14.956 -36.791 35.060 1.00 64.67 160 LYS D C 1
ATOM 7127 O O . LYS D 2 183 ? -16.091 -36.577 34.614 1.00 70.53 160 LYS D O 1
ATOM 7133 N N . VAL D 2 184 ? -14.337 -35.969 35.910 1.00 51.00 161 VAL D N 1
ATOM 7134 C CA . VAL D 2 184 ? -15.007 -34.836 36.566 1.00 49.82 161 VAL D CA 1
ATOM 7135 C C . VAL D 2 184 ? -14.078 -33.627 36.828 1.00 46.31 161 VAL D C 1
ATOM 7136 O O . VAL D 2 184 ? -12.912 -33.789 37.166 1.00 50.79 161 VAL D O 1
ATOM 7140 N N . LEU D 2 185 ? -14.604 -32.419 36.680 1.00 24.97 162 LEU D N 1
ATOM 7141 C CA . LEU D 2 185 ? -13.835 -31.210 36.941 1.00 29.87 162 LEU D CA 1
ATOM 7142 C C . LEU D 2 185 ? -14.561 -30.224 37.860 1.00 35.22 162 LEU D C 1
ATOM 7143 O O . LEU D 2 185 ? -15.519 -29.570 37.449 1.00 40.62 162 LEU D O 1
ATOM 7148 N N . LEU D 2 186 ? -14.065 -30.057 39.086 1.00 43.25 163 LEU D N 1
ATOM 7149 C CA . LEU D 2 186 ? -14.764 -29.185 40.033 1.00 47.59 163 LEU D CA 1
ATOM 7150 C C . LEU D 2 186 ? -14.260 -27.758 39.929 1.00 47.62 163 LEU D C 1
ATOM 7151 O O . LEU D 2 186 ? -13.058 -27.543 39.853 1.00 47.77 163 LEU D O 1
ATOM 7156 N N . CYS D 2 187 ? -15.178 -26.789 39.892 1.00 45.10 164 CYS D N 1
ATOM 7157 C CA . CYS D 2 187 ? -14.791 -25.375 39.869 1.00 38.72 164 CYS D CA 1
ATOM 7158 C C . CYS D 2 187 ? -15.332 -24.626 41.072 1.00 44.57 164 CYS D C 1
ATOM 7159 O O . CYS D 2 187 ? -16.540 -24.494 41.257 1.00 49.11 164 CYS D O 1
ATOM 7162 N N . ASP D 2 188 ? -14.411 -24.130 41.887 1.00 46.95 165 ASP D N 1
ATOM 7163 C CA . ASP D 2 188 ? -14.777 -23.294 43.012 1.00 53.33 165 ASP D CA 1
ATOM 7164 C C . ASP D 2 188 ? -14.564 -21.853 42.630 1.00 35.01 165 ASP D C 1
ATOM 7165 O O . ASP D 2 188 ? -13.453 -21.376 42.650 1.00 54.53 165 ASP D O 1
ATOM 7170 N N . GLN D 2 189 ? -15.636 -21.146 42.328 1.00 31.23 166 GLN D N 1
ATOM 7171 C CA . GLN D 2 189 ? -15.536 -19.726 42.077 1.00 36.52 166 GLN D CA 1
ATOM 7172 C C . GLN D 2 189 ? -14.422 -19.436 41.071 1.00 30.92 166 GLN D C 1
ATOM 7173 O O . GLN D 2 189 ? -13.873 -18.343 41.033 1.00 20.23 166 GLN D O 1
ATOM 7179 N N . ALA D 2 190 ? -14.162 -20.402 40.197 1.00 32.40 167 ALA D N 1
ATOM 7180 C CA . ALA D 2 190 ? -12.938 -20.416 39.392 1.00 38.98 167 ALA D CA 1
ATOM 7181 C C . ALA D 2 190 ? -12.677 -19.119 38.656 1.00 38.57 167 ALA D C 1
ATOM 7182 O O . ALA D 2 190 ? -11.538 -18.800 38.334 1.00 49.15 167 ALA D O 1
ATOM 7184 N N . THR D 2 191 ? -13.719 -18.386 38.324 1.00 37.48 168 THR D N 1
ATOM 7185 C CA . THR D 2 191 ? -13.463 -17.119 37.666 1.00 63.28 168 THR D CA 1
ATOM 7186 C C . THR D 2 191 ? -13.570 -15.934 38.649 1.00 62.67 168 THR D C 1
ATOM 7187 O O . THR D 2 191 ? -13.318 -14.774 38.285 1.00 59.41 168 THR D O 1
ATOM 7191 N N . SER D 2 192 ? -13.898 -16.243 39.902 1.00 48.62 169 SER D N 1
ATOM 7192 C CA . SER D 2 192 ? -14.413 -15.239 40.815 1.00 54.42 169 SER D CA 1
ATOM 7193 C C . SER D 2 192 ? -13.555 -13.975 40.770 1.00 70.30 169 SER D C 1
ATOM 7194 O O . SER D 2 192 ? -14.089 -12.860 40.761 1.00 74.39 169 SER D O 1
ATOM 7197 N N . ALA D 2 193 ? -12.232 -14.118 40.712 1.00 79.23 170 ALA D N 1
ATOM 7198 C CA . ALA D 2 193 ? -11.432 -12.939 40.381 1.00 89.54 170 ALA D CA 1
ATOM 7199 C C . ALA D 2 193 ? -10.709 -13.071 39.046 1.00 80.53 170 ALA D C 1
ATOM 7200 O O . ALA D 2 193 ? -9.658 -13.693 38.960 1.00 80.55 170 ALA D O 1
ATOM 7202 N N . LEU D 2 194 ? -11.261 -12.417 38.028 1.00 80.71 171 LEU D N 1
ATOM 7203 C CA . LEU D 2 194 ? -10.679 -12.408 36.685 1.00 80.17 171 LEU D CA 1
ATOM 7204 C C . LEU D 2 194 ? -11.218 -11.314 35.751 1.00 92.99 171 LEU D C 1
ATOM 7205 O O . LEU D 2 194 ? -12.350 -10.822 35.913 1.00 87.44 171 LEU D O 1
ATOM 7210 N N . ASP D 2 195 ? -10.420 -10.982 34.742 1.00 101.13 172 ASP D N 1
ATOM 7211 C CA . ASP D 2 195 ? -10.861 -10.079 33.700 1.00 104.61 172 ASP D CA 1
ATOM 7212 C C . ASP D 2 195 ? -12.116 -10.676 33.080 1.00 96.40 172 ASP D C 1
ATOM 7213 O O . ASP D 2 195 ? -12.141 -11.861 32.755 1.00 92.01 172 ASP D O 1
ATOM 7218 N N . PRO D 2 196 ? -13.178 -9.860 32.941 1.00 88.23 173 PRO D N 1
ATOM 7219 C CA . PRO D 2 196 ? -14.397 -10.359 32.295 1.00 75.91 173 PRO D CA 1
ATOM 7220 C C . PRO D 2 196 ? -13.999 -10.950 30.956 1.00 71.44 173 PRO D C 1
ATOM 7221 O O . PRO D 2 196 ? -14.426 -12.047 30.572 1.00 59.43 173 PRO D O 1
ATOM 7225 N N . ALA D 2 197 ? -13.138 -10.202 30.272 1.00 67.31 174 ALA D N 1
ATOM 7226 C CA . ALA D 2 197 ? -12.524 -10.634 29.023 1.00 69.12 174 ALA D CA 1
ATOM 7227 C C . ALA D 2 197 ? -11.900 -12.016 29.165 1.00 67.65 174 ALA D C 1
ATOM 7228 O O . ALA D 2 197 ? -12.107 -12.908 28.338 1.00 56.96 174 ALA D O 1
ATOM 7230 N N . THR D 2 198 ? -11.115 -12.160 30.227 1.00 77.17 175 THR D N 1
ATOM 7231 C CA . THR D 2 198 ? -10.401 -13.390 30.526 1.00 86.43 175 THR D CA 1
ATOM 7232 C C . THR D 2 198 ? -11.358 -14.441 31.115 1.00 83.57 175 THR D C 1
ATOM 7233 O O . THR D 2 198 ? -11.229 -15.641 30.846 1.00 85.42 175 THR D O 1
ATOM 7237 N N . THR D 2 199 ? -12.336 -13.987 31.892 1.00 69.68 176 THR D N 1
ATOM 7238 C CA . THR D 2 199 ? -13.380 -14.885 32.359 1.00 62.44 176 THR D CA 1
ATOM 7239 C C . THR D 2 199 ? -14.048 -15.497 31.120 1.00 66.59 176 THR D C 1
ATOM 7240 O O . THR D 2 199 ? -14.470 -16.658 31.135 1.00 58.43 176 THR D O 1
ATOM 7244 N N . ARG D 2 200 ? -14.133 -14.716 30.044 1.00 74.65 177 ARG D N 1
ATOM 7245 C CA . ARG D 2 200 ? -14.678 -15.221 28.782 1.00 86.47 177 ARG D CA 1
ATOM 7246 C C . ARG D 2 200 ? -13.852 -16.389 28.257 1.00 88.08 177 ARG D C 1
ATOM 7247 O O . ARG D 2 200 ? -14.397 -17.443 27.896 1.00 87.49 177 ARG D O 1
ATOM 7255 N N . SER D 2 201 ? -12.532 -16.190 28.243 1.00 87.13 178 SER D N 1
ATOM 7256 C CA . SER D 2 201 ? -11.580 -17.135 27.651 1.00 78.71 178 SER D CA 1
ATOM 7257 C C . SER D 2 201 ? -11.450 -18.450 28.411 1.00 64.20 178 SER D C 1
ATOM 7258 O O . SER D 2 201 ? -11.235 -19.499 27.799 1.00 63.56 178 SER D O 1
ATOM 7261 N N . ILE D 2 202 ? -11.571 -18.388 29.738 1.00 55.13 179 ILE D N 1
ATOM 7262 C CA . ILE D 2 202 ? -11.403 -19.575 30.578 1.00 53.21 179 ILE D CA 1
ATOM 7263 C C . ILE D 2 202 ? -12.652 -20.472 30.546 1.00 56.86 179 ILE D C 1
ATOM 7264 O O . ILE D 2 202 ? -12.547 -21.719 30.487 1.00 62.81 179 ILE D O 1
ATOM 7269 N N . LEU D 2 203 ? -13.825 -19.831 30.569 1.00 55.44 180 LEU D N 1
ATOM 7270 C CA . LEU D 2 203 ? -15.100 -20.539 30.449 1.00 55.55 180 LEU D CA 1
ATOM 7271 C C . LEU D 2 203 ? -15.243 -21.121 29.058 1.00 53.39 180 LEU D C 1
ATOM 7272 O O . LEU D 2 203 ? -15.681 -22.258 28.898 1.00 43.20 180 LEU D O 1
ATOM 7277 N N . GLU D 2 204 ? -14.845 -20.349 28.058 1.00 49.48 181 GLU D N 1
ATOM 7278 C CA . GLU D 2 204 ? -14.811 -20.853 26.698 1.00 70.26 181 GLU D CA 1
ATOM 7279 C C . GLU D 2 204 ? -13.941 -22.119 26.620 1.00 68.54 181 GLU D C 1
ATOM 7280 O O . GLU D 2 204 ? -14.242 -23.040 25.857 1.00 65.26 181 GLU D O 1
ATOM 7286 N N . LEU D 2 205 ? -12.874 -22.162 27.421 1.00 60.08 182 LEU D N 1
ATOM 7287 C CA . LEU D 2 205 ? -11.935 -23.290 27.424 1.00 60.77 182 LEU D CA 1
ATOM 7288 C C . LEU D 2 205 ? -12.466 -24.507 28.174 1.00 60.77 182 LEU D C 1
ATOM 7289 O O . LEU D 2 205 ? -12.332 -25.649 27.729 1.00 50.61 182 LEU D O 1
ATOM 7294 N N . LEU D 2 206 ? -13.023 -24.255 29.348 1.00 70.71 183 LEU D N 1
ATOM 7295 C CA . LEU D 2 206 ? -13.775 -25.276 30.063 1.00 79.92 183 LEU D CA 1
ATOM 7296 C C . LEU D 2 206 ? -14.827 -25.941 29.163 1.00 67.03 183 LEU D C 1
ATOM 7297 O O . LEU D 2 206 ? -15.069 -27.150 29.253 1.00 53.20 183 LEU D O 1
ATOM 7302 N N . LYS D 2 207 ? -15.458 -25.120 28.323 1.00 62.72 184 LYS D N 1
ATOM 7303 C CA . LYS D 2 207 ? -16.516 -25.550 27.413 1.00 52.57 184 LYS D CA 1
ATOM 7304 C C . LYS D 2 207 ? -15.956 -26.437 26.334 1.00 44.92 184 LYS D C 1
ATOM 7305 O O . LYS D 2 207 ? -16.354 -27.584 26.192 1.00 49.14 184 LYS D O 1
ATOM 7311 N N . ASP D 2 208 ? -14.993 -25.914 25.598 1.00 40.09 185 ASP D N 1
ATOM 7312 C CA . ASP D 2 208 ? -14.400 -26.683 24.535 1.00 54.90 185 ASP D CA 1
ATOM 7313 C C . ASP D 2 208 ? -13.854 -28.017 25.070 1.00 56.67 185 ASP D C 1
ATOM 7314 O O . ASP D 2 208 ? -13.607 -28.945 24.312 1.00 58.67 185 ASP D O 1
ATOM 7319 N N . ILE D 2 209 ? -13.632 -28.110 26.376 1.00 65.42 186 ILE D N 1
ATOM 7320 C CA . ILE D 2 209 ? -13.221 -29.386 26.956 1.00 65.31 186 ILE D CA 1
ATOM 7321 C C . ILE D 2 209 ? -14.430 -30.283 27.183 1.00 71.14 186 ILE D C 1
ATOM 7322 O O . ILE D 2 209 ? -14.395 -31.479 26.903 1.00 75.59 186 ILE D O 1
ATOM 7327 N N . ASN D 2 210 ? -15.507 -29.697 27.688 1.00 68.13 187 ASN D N 1
ATOM 7328 C CA . ASN D 2 210 ? -16.760 -30.417 27.803 1.00 72.95 187 ASN D CA 1
ATOM 7329 C C . ASN D 2 210 ? -17.091 -31.042 26.428 1.00 82.05 187 ASN D C 1
ATOM 7330 O O . ASN D 2 210 ? -17.185 -32.267 26.318 1.00 77.71 187 ASN D O 1
ATOM 7335 N N . ARG D 2 211 ? -17.179 -30.214 25.381 1.00 93.56 188 ARG D N 1
ATOM 7336 C CA . ARG D 2 211 ? -17.558 -30.657 24.021 1.00 102.15 188 ARG D CA 1
ATOM 7337 C C . ARG D 2 211 ? -16.609 -31.691 23.399 1.00 101.01 188 ARG D C 1
ATOM 7338 O O . ARG D 2 211 ? -17.049 -32.707 22.861 1.00 99.85 188 ARG D O 1
ATOM 7346 N N . ARG D 2 212 ? -15.312 -31.403 23.448 1.00 101.02 189 ARG D N 1
ATOM 7347 C CA . ARG D 2 212 ? -14.285 -32.275 22.887 1.00 92.59 189 ARG D CA 1
ATOM 7348 C C . ARG D 2 212 ? -14.063 -33.545 23.692 1.00 88.80 189 ARG D C 1
ATOM 7349 O O . ARG D 2 212 ? -14.081 -34.640 23.143 1.00 93.24 189 ARG D O 1
ATOM 7357 N N . LEU D 2 213 ? -13.820 -33.388 24.993 1.00 86.84 190 LEU D N 1
ATOM 7358 C CA . LEU D 2 213 ? -13.369 -34.502 25.836 1.00 77.78 190 LEU D CA 1
ATOM 7359 C C . LEU D 2 213 ? -14.417 -35.242 26.673 1.00 56.50 190 LEU D C 1
ATOM 7360 O O . LEU D 2 213 ? -14.094 -36.234 27.323 1.00 61.02 190 LEU D O 1
ATOM 7365 N N . GLY D 2 214 ? -15.658 -34.777 26.673 1.00 46.54 191 GLY D N 1
ATOM 7366 C CA . GLY D 2 214 ? -16.695 -35.450 27.444 1.00 67.32 191 GLY D CA 1
ATOM 7367 C C . GLY D 2 214 ? -16.435 -35.430 28.942 1.00 74.31 191 GLY D C 1
ATOM 7368 O O . GLY D 2 214 ? -16.642 -36.415 29.676 1.00 64.48 191 GLY D O 1
ATOM 7369 N N . LEU D 2 215 ? -15.986 -34.268 29.393 1.00 73.38 192 LEU D N 1
ATOM 7370 C CA . LEU D 2 215 ? -15.613 -34.058 30.779 1.00 69.82 192 LEU D CA 1
ATOM 7371 C C . LEU D 2 215 ? -16.795 -33.494 31.558 1.00 62.81 192 LEU D C 1
ATOM 7372 O O . LEU D 2 215 ? -17.218 -32.355 31.335 1.00 56.15 192 LEU D O 1
ATOM 7377 N N . THR D 2 216 ? -17.318 -34.280 32.484 1.00 65.33 193 THR D N 1
ATOM 7378 C CA . THR D 2 216 ? -18.357 -33.782 33.378 1.00 69.02 193 THR D CA 1
ATOM 7379 C C . THR D 2 216 ? -17.827 -32.579 34.188 1.00 48.70 193 THR D C 1
ATOM 7380 O O . THR D 2 216 ? -16.789 -32.676 34.840 1.00 52.43 193 THR D O 1
ATOM 7384 N N . ILE D 2 217 ? -18.535 -31.455 34.153 1.00 28.59 194 ILE D N 1
ATOM 7385 C CA . ILE D 2 217 ? -18.143 -30.256 34.918 1.00 29.47 194 ILE D CA 1
ATOM 7386 C C . ILE D 2 217 ? -19.155 -29.757 35.940 1.00 21.24 194 ILE D C 1
ATOM 7387 O O . ILE D 2 217 ? -20.260 -29.391 35.590 1.00 33.75 194 ILE D O 1
ATOM 7392 N N . LEU D 2 218 ? -18.759 -29.675 37.196 1.00 30.00 195 LEU D N 1
ATOM 7393 C CA . LEU D 2 218 ? -19.608 -29.054 38.212 1.00 42.51 195 LEU D CA 1
ATOM 7394 C C . LEU D 2 218 ? -19.025 -27.748 38.759 1.00 40.23 195 LEU D C 1
ATOM 7395 O O . LEU D 2 218 ? -17.925 -27.734 39.322 1.00 44.41 195 LEU D O 1
ATOM 7400 N N . LEU D 2 219 ? -19.736 -26.642 38.577 1.00 26.72 196 LEU D N 1
ATOM 7401 C CA . LEU D 2 219 ? -19.220 -25.415 39.154 1.00 35.72 196 LEU D CA 1
ATOM 7402 C C . LEU D 2 219 ? -20.159 -24.601 40.039 1.00 40.93 196 LEU D C 1
ATOM 7403 O O . LEU D 2 219 ? -21.376 -24.605 39.859 1.00 40.17 196 LEU D O 1
ATOM 7408 N N . ILE D 2 220 ? -19.562 -23.913 41.014 1.00 34.48 197 ILE D N 1
ATOM 7409 C CA . ILE D 2 220 ? -20.312 -23.016 41.875 1.00 32.33 197 ILE D CA 1
ATOM 7410 C C . ILE D 2 220 ? -19.872 -21.600 41.575 1.00 42.08 197 ILE D C 1
ATOM 7411 O O . ILE D 2 220 ? -18.750 -21.376 41.112 1.00 42.38 197 ILE D O 1
ATOM 7416 N N . THR D 2 221 ? -20.798 -20.662 41.762 1.00 46.65 198 THR D N 1
ATOM 7417 C CA . THR D 2 221 ? -20.532 -19.239 41.579 1.00 48.76 198 THR D CA 1
ATOM 7418 C C . THR D 2 221 ? -21.560 -18.357 42.293 1.00 48.48 198 THR D C 1
ATOM 7419 O O . THR D 2 221 ? -22.591 -18.818 42.753 1.00 52.98 198 THR D O 1
ATOM 7423 N N . HIS D 2 222 ? -21.209 -17.101 42.497 1.00 61.42 199 HIS D N 1
ATOM 7424 C CA . HIS D 2 222 ? -22.186 -16.103 42.877 1.00 65.62 199 HIS D CA 1
ATOM 7425 C C . HIS D 2 222 ? -22.560 -15.291 41.634 1.00 62.02 199 HIS D C 1
ATOM 7426 O O . HIS D 2 222 ? -23.471 -14.466 41.677 1.00 60.01 199 HIS D O 1
ATOM 7433 N N . GLU D 2 223 ? -21.877 -15.570 40.520 1.00 57.97 200 GLU D N 1
ATOM 7434 C CA . GLU D 2 223 ? -22.004 -14.776 39.287 1.00 67.52 200 GLU D CA 1
ATOM 7435 C C . GLU D 2 223 ? -22.909 -15.426 38.234 1.00 75.61 200 GLU D C 1
ATOM 7436 O O . GLU D 2 223 ? -22.516 -16.373 37.542 1.00 74.61 200 GLU D O 1
ATOM 7442 N N . MET D 2 224 ? -24.105 -14.866 38.077 1.00 72.03 201 MET D N 1
ATOM 7443 C CA . MET D 2 224 ? -25.099 -15.461 37.210 1.00 63.98 201 MET D CA 1
ATOM 7444 C C . MET D 2 224 ? -24.605 -15.451 35.780 1.00 61.30 201 MET D C 1
ATOM 7445 O O . MET D 2 224 ? -25.110 -16.202 34.949 1.00 75.81 201 MET D O 1
ATOM 7450 N N . ASP D 2 225 ? -23.611 -14.613 35.496 1.00 55.73 202 ASP D N 1
ATOM 7451 C CA . ASP D 2 225 ? -23.100 -14.468 34.130 1.00 73.46 202 ASP D CA 1
ATOM 7452 C C . ASP D 2 225 ? -22.309 -15.673 33.619 1.00 73.74 202 ASP D C 1
ATOM 7453 O O . ASP D 2 225 ? -22.277 -15.958 32.413 1.00 67.65 202 ASP D O 1
ATOM 7458 N N . VAL D 2 226 ? -21.639 -16.357 34.542 1.00 75.06 203 VAL D N 1
ATOM 7459 C CA . VAL D 2 226 ? -20.917 -17.581 34.195 1.00 82.66 203 VAL D CA 1
ATOM 7460 C C . VAL D 2 226 ? -21.912 -18.742 34.093 1.00 81.92 203 VAL D C 1
ATOM 7461 O O . VAL D 2 226 ? -21.781 -19.620 33.210 1.00 82.41 203 VAL D O 1
ATOM 7465 N N . VAL D 2 227 ? -22.901 -18.728 34.995 1.00 71.98 204 VAL D N 1
ATOM 7466 C CA . VAL D 2 227 ? -23.990 -19.695 34.973 1.00 64.23 204 VAL D CA 1
ATOM 7467 C C . VAL D 2 227 ? -24.569 -19.719 33.553 1.00 68.27 204 VAL D C 1
ATOM 7468 O O . VAL D 2 227 ? -24.697 -20.786 32.948 1.00 62.92 204 VAL D O 1
ATOM 7472 N N . LYS D 2 228 ? -24.897 -18.539 33.018 1.00 66.75 205 LYS D N 1
ATOM 7473 C CA . LYS D 2 228 ? -25.327 -18.450 31.631 1.00 63.62 205 LYS D CA 1
ATOM 7474 C C . LYS D 2 228 ? -24.319 -19.139 30.739 1.00 73.57 205 LYS D C 1
ATOM 7475 O O . LYS D 2 228 ? -24.578 -20.211 30.193 1.00 83.34 205 LYS D O 1
ATOM 7481 N N . ARG D 2 229 ? -23.144 -18.535 30.643 1.00 70.28 206 ARG D N 1
ATOM 7482 C CA . ARG D 2 229 ? -22.214 -18.833 29.570 1.00 80.69 206 ARG D CA 1
ATOM 7483 C C . ARG D 2 229 ? -22.102 -20.338 29.288 1.00 89.64 206 ARG D C 1
ATOM 7484 O O . ARG D 2 229 ? -22.538 -20.810 28.231 1.00 97.03 206 ARG D O 1
ATOM 7492 N N . ILE D 2 230 ? -21.510 -21.094 30.209 1.00 85.94 207 ILE D N 1
ATOM 7493 C CA . ILE D 2 230 ? -21.274 -22.509 29.932 1.00 78.01 207 ILE D CA 1
ATOM 7494 C C . ILE D 2 230 ? -22.225 -23.553 30.534 1.00 60.79 207 ILE D C 1
ATOM 7495 O O . ILE D 2 230 ? -22.098 -24.728 30.204 1.00 61.79 207 ILE D O 1
ATOM 7500 N N . CYS D 2 231 ? -23.173 -23.178 31.385 1.00 43.71 208 CYS D N 1
ATOM 7501 C CA . CYS D 2 231 ? -23.994 -24.236 31.990 1.00 43.21 208 CYS D CA 1
ATOM 7502 C C . CYS D 2 231 ? -25.216 -24.725 31.215 1.00 52.54 208 CYS D C 1
ATOM 7503 O O . CYS D 2 231 ? -26.025 -23.949 30.693 1.00 44.52 208 CYS D O 1
ATOM 7506 N N . ASP D 2 232 ? -25.303 -26.051 31.168 1.00 51.30 209 ASP D N 1
ATOM 7507 C CA . ASP D 2 232 ? -26.442 -26.793 30.672 1.00 57.42 209 ASP D CA 1
ATOM 7508 C C . ASP D 2 232 ? -27.581 -26.835 31.707 1.00 55.47 209 ASP D C 1
ATOM 7509 O O . ASP D 2 232 ? -28.717 -26.502 31.402 1.00 61.09 209 ASP D O 1
ATOM 7514 N N . CYS D 2 233 ? -27.278 -27.208 32.939 1.00 61.06 210 CYS D N 1
ATOM 7515 C CA . CYS D 2 233 ? -28.278 -27.117 34.001 1.00 69.05 210 CYS D CA 1
ATOM 7516 C C . CYS D 2 233 ? -27.797 -26.188 35.109 1.00 64.87 210 CYS D C 1
ATOM 7517 O O . CYS D 2 233 ? -26.624 -25.828 35.153 1.00 69.88 210 CYS D O 1
ATOM 7520 N N . VAL D 2 234 ? -28.714 -25.747 35.959 1.00 57.76 211 VAL D N 1
ATOM 7521 C CA . VAL D 2 234 ? -28.356 -24.889 37.080 1.00 48.45 211 VAL D CA 1
ATOM 7522 C C . VAL D 2 234 ? -29.237 -25.169 38.293 1.00 27.39 211 VAL D C 1
ATOM 7523 O O . VAL D 2 234 ? -30.442 -25.292 38.183 1.00 33.18 211 VAL D O 1
ATOM 7527 N N . ALA D 2 235 ? -28.618 -25.246 39.457 1.00 31.92 212 ALA D N 1
ATOM 7528 C CA . ALA D 2 235 ? -29.339 -25.360 40.708 1.00 42.25 212 ALA D CA 1
ATOM 7529 C C . ALA D 2 235 ? -29.217 -23.998 41.370 1.00 50.93 212 ALA D C 1
ATOM 7530 O O . ALA D 2 235 ? -28.356 -23.190 41.004 1.00 45.18 212 ALA D O 1
ATOM 7532 N N . VAL D 2 236 ? -30.155 -23.695 42.254 1.00 48.83 213 VAL D N 1
ATOM 7533 C CA . VAL D 2 236 ? -30.063 -22.473 43.016 1.00 51.68 213 VAL D CA 1
ATOM 7534 C C . VAL D 2 236 ? -30.258 -22.805 44.488 1.00 55.34 213 VAL D C 1
ATOM 7535 O O . VAL D 2 236 ? -31.171 -23.538 44.855 1.00 54.92 213 VAL D O 1
ATOM 7539 N N . ILE D 2 237 ? -29.375 -22.253 45.317 1.00 63.06 214 ILE D N 1
ATOM 7540 C CA . ILE D 2 237 ? -29.147 -22.700 46.696 1.00 58.33 214 ILE D CA 1
ATOM 7541 C C . ILE D 2 237 ? -29.292 -21.545 47.725 1.00 46.17 214 ILE D C 1
ATOM 7542 O O . ILE D 2 237 ? -28.854 -20.418 47.466 1.00 42.32 214 ILE D O 1
ATOM 7547 N N . SER D 2 238 ? -29.955 -21.829 48.853 1.00 44.37 215 SER D N 1
ATOM 7548 C CA . SER D 2 238 ? -30.147 -20.892 49.978 1.00 49.79 215 SER D CA 1
ATOM 7549 C C . SER D 2 238 ? -30.208 -21.665 51.281 1.00 67.13 215 SER D C 1
ATOM 7550 O O . SER D 2 238 ? -30.654 -22.808 51.290 1.00 74.34 215 SER D O 1
ATOM 7553 N N . ASN D 2 239 ? -29.740 -21.060 52.372 1.00 75.40 216 ASN D N 1
ATOM 7554 C CA . ASN D 2 239 ? -29.774 -21.700 53.694 1.00 86.02 216 ASN D CA 1
ATOM 7555 C C . ASN D 2 239 ? -29.345 -23.159 53.713 1.00 82.38 216 ASN D C 1
ATOM 7556 O O . ASN D 2 239 ? -29.805 -23.946 54.549 1.00 71.07 216 ASN D O 1
ATOM 7561 N N . GLY D 2 240 ? -28.432 -23.504 52.815 1.00 91.63 217 GLY D N 1
ATOM 7562 C CA . GLY D 2 240 ? -27.930 -24.861 52.748 1.00 98.62 217 GLY D CA 1
ATOM 7563 C C . GLY D 2 240 ? -28.964 -25.798 52.176 1.00 91.99 217 GLY D C 1
ATOM 7564 O O . GLY D 2 240 ? -29.069 -26.965 52.551 1.00 96.13 217 GLY D O 1
ATOM 7565 N N . GLU D 2 241 ? -29.761 -25.267 51.271 1.00 81.79 218 GLU D N 1
ATOM 7566 C CA . GLU D 2 241 ? -30.617 -26.114 50.491 1.00 94.61 218 GLU D CA 1
ATOM 7567 C C . GLU D 2 241 ? -30.811 -25.449 49.160 1.00 84.51 218 GLU D C 1
ATOM 7568 O O . GLU D 2 241 ? -30.827 -24.226 49.051 1.00 83.79 218 GLU D O 1
ATOM 7574 N N . LEU D 2 242 ? -30.902 -26.276 48.139 1.00 84.14 219 LEU D N 1
ATOM 7575 C CA . LEU D 2 242 ? -31.016 -25.787 46.793 1.00 80.14 219 LEU D CA 1
ATOM 7576 C C . LEU D 2 242 ? -32.462 -25.995 46.350 1.00 82.17 219 LEU D C 1
ATOM 7577 O O . LEU D 2 242 ? -32.980 -27.110 46.319 1.00 86.44 219 LEU D O 1
ATOM 7582 N N . ILE D 2 243 ? -33.129 -24.870 46.128 1.00 83.33 220 ILE D N 1
ATOM 7583 C CA . ILE D 2 243 ? -34.571 -24.837 45.909 1.00 83.69 220 ILE D CA 1
ATOM 7584 C C . ILE D 2 243 ? -35.021 -25.141 44.462 1.00 77.89 220 ILE D C 1
ATOM 7585 O O . ILE D 2 243 ? -36.008 -25.846 44.256 1.00 85.77 220 ILE D O 1
ATOM 7590 N N . GLU D 2 244 ? -34.302 -24.605 43.478 1.00 75.00 221 GLU D N 1
ATOM 7591 C CA . GLU D 2 244 ? -34.552 -24.919 42.073 1.00 87.54 221 GLU D CA 1
ATOM 7592 C C . GLU D 2 244 ? -33.460 -25.813 41.479 1.00 90.07 221 GLU D C 1
ATOM 7593 O O . GLU D 2 244 ? -32.278 -25.580 41.679 1.00 101.61 221 GLU D O 1
ATOM 7599 N N . GLN D 2 245 ? -33.867 -26.852 40.762 1.00 87.70 222 GLN D N 1
ATOM 7600 C CA . GLN D 2 245 ? -32.957 -27.602 39.903 1.00 84.93 222 GLN D CA 1
ATOM 7601 C C . GLN D 2 245 ? -33.580 -27.755 38.503 1.00 82.37 222 GLN D C 1
ATOM 7602 O O . GLN D 2 245 ? -34.559 -28.478 38.332 1.00 100.54 222 GLN D O 1
ATOM 7608 N N . ASP D 2 246 ? -33.006 -27.098 37.500 1.00 54.41 223 ASP D N 1
ATOM 7609 C CA . ASP D 2 246 ? -33.571 -27.160 36.155 1.00 54.70 223 ASP D CA 1
ATOM 7610 C C . ASP D 2 246 ? -32.529 -26.971 35.069 1.00 57.62 223 ASP D C 1
ATOM 7611 O O . ASP D 2 246 ? -31.342 -27.147 35.303 1.00 76.77 223 ASP D O 1
ATOM 7616 N N . THR D 2 247 ? -32.985 -26.713 33.855 1.00 44.61 224 THR D N 1
ATOM 7617 C CA . THR D 2 247 ? -32.110 -26.188 32.823 1.00 46.41 224 THR D CA 1
ATOM 7618 C C . THR D 2 247 ? -31.822 -24.712 33.014 1.00 42.13 224 THR D C 1
ATOM 7619 O O . THR D 2 247 ? -32.512 -24.024 33.758 1.00 30.05 224 THR D O 1
ATOM 7623 N N . VAL D 2 248 ? -30.771 -24.239 32.360 1.00 57.41 225 VAL D N 1
ATOM 7624 C CA . VAL D 2 248 ? -30.534 -22.808 32.265 1.00 74.46 225 VAL D CA 1
ATOM 7625 C C . VAL D 2 248 ? -31.702 -22.115 31.561 1.00 73.83 225 VAL D C 1
ATOM 7626 O O . VAL D 2 248 ? -32.233 -21.123 32.076 1.00 62.45 225 VAL D O 1
ATOM 7630 N N . SER D 2 249 ? -32.113 -22.659 30.410 1.00 72.76 226 SER D N 1
ATOM 7631 C CA . SER D 2 249 ? -33.223 -22.097 29.621 1.00 63.05 226 SER D CA 1
ATOM 7632 C C . SER D 2 249 ? -34.434 -21.809 30.479 1.00 62.20 226 SER D C 1
ATOM 7633 O O . SER D 2 249 ? -34.972 -20.696 30.486 1.00 49.04 226 SER D O 1
ATOM 7636 N N . GLU D 2 250 ? -34.863 -22.830 31.204 1.00 69.25 227 GLU D N 1
ATOM 7637 C CA . GLU D 2 250 ? -36.006 -22.668 32.071 1.00 81.11 227 GLU D CA 1
ATOM 7638 C C . GLU D 2 250 ? -35.788 -21.499 33.014 1.00 79.07 227 GLU D C 1
ATOM 7639 O O . GLU D 2 250 ? -36.573 -20.557 33.051 1.00 83.75 227 GLU D O 1
ATOM 7645 N N . VAL D 2 251 ? -34.692 -21.549 33.754 1.00 72.33 228 VAL D N 1
ATOM 7646 C CA . VAL D 2 251 ? -34.556 -20.698 34.911 1.00 66.87 228 VAL D CA 1
ATOM 7647 C C . VAL D 2 251 ? -34.399 -19.223 34.548 1.00 69.34 228 VAL D C 1
ATOM 7648 O O . VAL D 2 251 ? -34.961 -18.374 35.226 1.00 69.85 228 VAL D O 1
ATOM 7652 N N . PHE D 2 252 ? -33.669 -18.918 33.476 1.00 73.02 229 PHE D N 1
ATOM 7653 C CA . PHE D 2 252 ? -33.507 -17.527 33.017 1.00 70.77 229 PHE D CA 1
ATOM 7654 C C . PHE D 2 252 ? -34.764 -16.918 32.409 1.00 80.97 229 PHE D C 1
ATOM 7655 O O . PHE D 2 252 ? -35.034 -15.721 32.564 1.00 78.84 229 PHE D O 1
ATOM 7663 N N . SER D 2 253 ? -35.478 -17.750 31.653 1.00 85.14 230 SER D N 1
ATOM 7664 C CA . SER D 2 253 ? -36.722 -17.382 30.987 1.00 76.40 230 SER D CA 1
ATOM 7665 C C . SER D 2 253 ? -37.952 -17.505 31.893 1.00 73.00 230 SER D C 1
ATOM 7666 O O . SER D 2 253 ? -38.814 -16.625 31.904 1.00 66.52 230 SER D O 1
ATOM 7669 N N . HIS D 2 254 ? -38.022 -18.597 32.653 1.00 71.63 231 HIS D N 1
ATOM 7670 C CA . HIS D 2 254 ? -39.175 -18.871 33.509 1.00 69.86 231 HIS D CA 1
ATOM 7671 C C . HIS D 2 254 ? -38.744 -19.141 34.949 1.00 72.58 231 HIS D C 1
ATOM 7672 O O . HIS D 2 254 ? -39.008 -20.223 35.479 1.00 61.17 231 HIS D O 1
ATOM 7679 N N . PRO D 2 255 ? -38.088 -18.154 35.589 1.00 87.03 232 PRO D N 1
ATOM 7680 C CA . PRO D 2 255 ? -37.630 -18.333 36.971 1.00 86.09 232 PRO D CA 1
ATOM 7681 C C . PRO D 2 255 ? -38.789 -18.636 37.896 1.00 79.39 232 PRO D C 1
ATOM 7682 O O . PRO D 2 255 ? -39.774 -17.905 37.911 1.00 85.62 232 PRO D O 1
ATOM 7686 N N . LYS D 2 256 ? -38.679 -19.705 38.666 1.00 67.47 233 LYS D N 1
ATOM 7687 C CA . LYS D 2 256 ? -39.786 -20.078 39.514 1.00 57.88 233 LYS D CA 1
ATOM 7688 C C . LYS D 2 256 ? -39.827 -19.262 40.807 1.00 68.60 233 LYS D C 1
ATOM 7689 O O . LYS D 2 256 ? -40.857 -18.673 41.139 1.00 68.94 233 LYS D O 1
ATOM 7695 N N . THR D 2 257 ? -38.690 -19.182 41.496 1.00 90.31 234 THR D N 1
ATOM 7696 C CA . THR D 2 257 ? -38.573 -18.449 42.766 1.00 105.43 234 THR D CA 1
ATOM 7697 C C . THR D 2 257 ? -38.196 -16.981 42.575 1.00 115.92 234 THR D C 1
ATOM 7698 O O . THR D 2 257 ? -37.381 -16.652 41.712 1.00 116.39 234 THR D O 1
ATOM 7702 N N . PRO D 2 258 ? -38.800 -16.089 43.382 1.00 121.73 235 PRO D N 1
ATOM 7703 C CA . PRO D 2 258 ? -38.475 -14.661 43.331 1.00 117.72 235 PRO D CA 1
ATOM 7704 C C . PRO D 2 258 ? -36.971 -14.431 43.390 1.00 110.92 235 PRO D C 1
ATOM 7705 O O . PRO D 2 258 ? -36.478 -13.497 42.759 1.00 111.10 235 PRO D O 1
ATOM 7709 N N . LEU D 2 259 ? -36.260 -15.285 44.129 1.00 106.65 236 LEU D N 1
ATOM 7710 C CA . LEU D 2 259 ? -34.818 -15.124 44.337 1.00 91.13 236 LEU D CA 1
ATOM 7711 C C . LEU D 2 259 ? -34.076 -15.328 43.020 1.00 75.23 236 LEU D C 1
ATOM 7712 O O . LEU D 2 259 ? -33.180 -14.551 42.672 1.00 67.06 236 LEU D O 1
ATOM 7717 N N . ALA D 2 260 ? -34.465 -16.384 42.303 1.00 63.94 237 ALA D N 1
ATOM 7718 C CA . ALA D 2 260 ? -34.009 -16.619 40.937 1.00 59.97 237 ALA D CA 1
ATOM 7719 C C . ALA D 2 260 ? -34.243 -15.398 40.041 1.00 71.23 237 ALA D C 1
ATOM 7720 O O . ALA D 2 260 ? -33.353 -14.980 39.305 1.00 56.69 237 ALA D O 1
ATOM 7722 N N . GLN D 2 261 ? -35.446 -14.832 40.108 1.00 90.32 238 GLN D N 1
ATOM 7723 C CA . GLN D 2 261 ? -35.781 -13.629 39.348 1.00 97.89 238 GLN D CA 1
ATOM 7724 C C . GLN D 2 261 ? -34.801 -12.510 39.653 1.00 96.08 238 GLN D C 1
ATOM 7725 O O . GLN D 2 261 ? -34.295 -11.835 38.753 1.00 85.67 238 GLN D O 1
ATOM 7731 N N . LYS D 2 262 ? -34.556 -12.317 40.942 1.00 98.41 239 LYS D N 1
ATOM 7732 C CA . LYS D 2 262 ? -33.655 -11.285 41.414 1.00 99.58 239 LYS D CA 1
ATOM 7733 C C . LYS D 2 262 ? -32.289 -11.487 40.751 1.00 100.70 239 LYS D C 1
ATOM 7734 O O . LYS D 2 262 ? -31.675 -10.527 40.270 1.00 97.77 239 LYS D O 1
ATOM 7740 N N . PHE D 2 263 ? -31.829 -12.740 40.712 1.00 96.51 240 PHE D N 1
ATOM 7741 C CA . PHE D 2 263 ? -30.588 -13.082 40.015 1.00 96.83 240 PHE D CA 1
ATOM 7742 C C . PHE D 2 263 ? -30.657 -12.701 38.545 1.00 106.24 240 PHE D C 1
ATOM 7743 O O . PHE D 2 263 ? -29.665 -12.269 37.950 1.00 114.34 240 PHE D O 1
ATOM 7751 N N . ILE D 2 264 ? -31.836 -12.872 37.961 1.00 105.00 241 ILE D N 1
ATOM 7752 C CA . ILE D 2 264 ? -32.039 -12.522 36.566 1.00 108.16 241 ILE D CA 1
ATOM 7753 C C . ILE D 2 264 ? -32.168 -11.001 36.417 1.00 118.99 241 ILE D C 1
ATOM 7754 O O . ILE D 2 264 ? -32.167 -10.462 35.307 1.00 117.16 241 ILE D O 1
ATOM 7759 N N . GLN D 2 265 ? -32.280 -10.309 37.544 1.00 129.06 242 GLN D N 1
ATOM 7760 C CA . GLN D 2 265 ? -32.264 -8.855 37.525 1.00 134.13 242 GLN D CA 1
ATOM 7761 C C . GLN D 2 265 ? -30.830 -8.333 37.616 1.00 124.96 242 GLN D C 1
ATOM 7762 O O . GLN D 2 265 ? -30.585 -7.150 37.387 1.00 130.46 242 GLN D O 1
ATOM 7768 N N . SER D 2 266 ? -29.894 -9.220 37.954 1.00 109.17 243 SER D N 1
ATOM 7769 C CA . SER D 2 266 ? -28.461 -8.916 37.903 1.00 104.60 243 SER D CA 1
ATOM 7770 C C . SER D 2 266 ? -27.942 -8.974 36.472 1.00 111.90 243 SER D C 1
ATOM 7771 O O . SER D 2 266 ? -27.180 -8.108 36.032 1.00 109.30 243 SER D O 1
ATOM 7774 N N . THR D 2 267 ? -28.371 -10.009 35.756 1.00 119.10 244 THR D N 1
ATOM 7775 C CA . THR D 2 267 ? -27.863 -10.322 34.427 1.00 124.08 244 THR D CA 1
ATOM 7776 C C . THR D 2 267 ? -28.401 -9.269 33.472 1.00 138.15 244 THR D C 1
ATOM 7777 O O . THR D 2 267 ? -27.647 -8.474 32.900 1.00 144.34 244 THR D O 1
ATOM 7781 N N . LEU D 2 268 ? -29.718 -9.275 33.300 1.00 138.23 245 LEU D N 1
ATOM 7782 C CA . LEU D 2 268 ? -30.413 -8.128 32.739 1.00 130.65 245 LEU D CA 1
ATOM 7783 C C . LEU D 2 268 ? -30.308 -7.000 33.749 1.00 119.06 245 LEU D C 1
ATOM 7784 O O . LEU D 2 268 ? -30.674 -7.177 34.912 1.00 123.34 245 LEU D O 1
ATOM 7789 N N . HIS D 2 269 ? -29.820 -5.839 33.330 1.00 105.82 246 HIS D N 1
ATOM 7790 C CA . HIS D 2 269 ? -29.826 -4.710 34.251 1.00 103.43 246 HIS D CA 1
ATOM 7791 C C . HIS D 2 269 ? -31.083 -3.853 34.058 1.00 93.57 246 HIS D C 1
ATOM 7792 O O . HIS D 2 269 ? -31.213 -3.146 33.058 1.00 90.53 246 HIS D O 1
ATOM 7799 N N . LEU D 2 270 ? -31.994 -3.921 35.031 1.00 83.79 247 LEU D N 1
ATOM 7800 C CA . LEU D 2 270 ? -33.263 -3.213 34.943 1.00 74.53 247 LEU D CA 1
ATOM 7801 C C . LEU D 2 270 ? -33.316 -2.170 36.029 1.00 79.65 247 LEU D C 1
ATOM 7802 O O . LEU D 2 270 ? -33.474 -2.495 37.195 1.00 89.50 247 LEU D O 1
ATOM 7807 N N . ASP D 2 271 ? -33.202 -0.910 35.649 1.00 94.12 248 ASP D N 1
ATOM 7808 C CA . ASP D 2 271 ? -33.227 0.159 36.627 1.00 102.41 248 ASP D CA 1
ATOM 7809 C C . ASP D 2 271 ? -34.468 1.006 36.411 1.00 93.83 248 ASP D C 1
ATOM 7810 O O . ASP D 2 271 ? -34.592 1.698 35.402 1.00 94.03 248 ASP D O 1
ATOM 7815 N N . ILE D 2 272 ? -35.406 0.924 37.343 1.00 73.51 249 ILE D N 1
ATOM 7816 C CA . ILE D 2 272 ? -36.465 1.909 37.393 1.00 72.88 249 ILE D CA 1
ATOM 7817 C C . ILE D 2 272 ? -35.934 3.131 38.136 1.00 88.19 249 ILE D C 1
ATOM 7818 O O . ILE D 2 272 ? -35.698 3.072 39.346 1.00 90.45 249 ILE D O 1
ATOM 7823 N N . PRO D 2 273 ? -35.739 4.247 37.405 1.00 92.64 250 PRO D N 1
ATOM 7824 C CA . PRO D 2 273 ? -35.158 5.480 37.958 1.00 93.09 250 PRO D CA 1
ATOM 7825 C C . PRO D 2 273 ? -35.878 5.970 39.211 1.00 94.93 250 PRO D C 1
ATOM 7826 O O . PRO D 2 273 ? -37.069 5.725 39.399 1.00 93.90 250 PRO D O 1
ATOM 7830 N N . GLU D 2 274 ? -35.134 6.656 40.070 1.00 99.64 251 GLU D N 1
ATOM 7831 C CA . GLU D 2 274 ? -35.605 6.963 41.415 1.00 103.07 251 GLU D CA 1
ATOM 7832 C C . GLU D 2 274 ? -36.787 7.943 41.410 1.00 115.22 251 GLU D C 1
ATOM 7833 O O . GLU D 2 274 ? -37.687 7.844 42.254 1.00 124.46 251 GLU D O 1
ATOM 7839 N N . ASP D 2 275 ? -36.797 8.869 40.450 1.00 106.44 252 ASP D N 1
ATOM 7840 C CA . ASP D 2 275 ? -37.886 9.840 40.322 1.00 102.01 252 ASP D CA 1
ATOM 7841 C C . ASP D 2 275 ? -39.252 9.174 40.217 1.00 96.88 252 ASP D C 1
ATOM 7842 O O . ASP D 2 275 ? -40.272 9.777 40.535 1.00 97.99 252 ASP D O 1
ATOM 7847 N N . TYR D 2 276 ? -39.260 7.923 39.777 1.00 95.87 253 TYR D N 1
ATOM 7848 C CA . TYR D 2 276 ? -40.499 7.217 39.484 1.00 97.84 253 TYR D CA 1
ATOM 7849 C C . TYR D 2 276 ? -41.218 6.695 40.734 1.00 103.25 253 TYR D C 1
ATOM 7850 O O . TYR D 2 276 ? -42.445 6.767 40.818 1.00 98.03 253 TYR D O 1
ATOM 7859 N N . GLN D 2 277 ? -40.470 6.175 41.706 1.00 109.82 254 GLN D N 1
ATOM 7860 C CA . GLN D 2 277 ? -41.100 5.556 42.877 1.00 112.78 254 GLN D CA 1
ATOM 7861 C C . GLN D 2 277 ? -41.971 6.542 43.668 1.00 116.73 254 GLN D C 1
ATOM 7862 O O . GLN D 2 277 ? -43.111 6.221 44.014 1.00 104.49 254 GLN D O 1
ATOM 7868 N N . GLU D 2 278 ? -41.441 7.732 43.955 1.00 129.66 255 GLU D N 1
ATOM 7869 C CA . GLU D 2 278 ? -42.243 8.810 44.552 1.00 137.66 255 GLU D CA 1
ATOM 7870 C C . GLU D 2 278 ? -43.377 9.235 43.613 1.00 131.39 255 GLU D C 1
ATOM 7871 O O . GLU D 2 278 ? -44.446 9.665 44.051 1.00 136.28 255 GLU D O 1
ATOM 7877 N N . ARG D 2 279 ? -43.121 9.102 42.317 1.00 114.15 256 ARG D N 1
ATOM 7878 C CA . ARG D 2 279 ? -44.048 9.491 41.268 1.00 90.28 256 ARG D CA 1
ATOM 7879 C C . ARG D 2 279 ? -45.107 8.402 41.083 1.00 84.61 256 ARG D C 1
ATOM 7880 O O . ARG D 2 279 ? -46.186 8.653 40.541 1.00 85.19 256 ARG D O 1
ATOM 7888 N N . LEU D 2 280 ? -44.793 7.195 41.554 1.00 74.27 257 LEU D N 1
ATOM 7889 C CA . LEU D 2 280 ? -45.594 5.996 41.259 1.00 80.36 257 LEU D CA 1
ATOM 7890 C C . LEU D 2 280 ? -46.795 5.795 42.185 1.00 75.79 257 LEU D C 1
ATOM 7891 O O . LEU D 2 280 ? -46.658 5.798 43.409 1.00 88.29 257 LEU D O 1
ATOM 7896 N N . GLN D 2 281 ? -47.960 5.575 41.580 1.00 69.31 258 GLN D N 1
ATOM 7897 C CA . GLN D 2 281 ? -49.242 5.480 42.288 1.00 82.18 258 GLN D CA 1
ATOM 7898 C C . GLN D 2 281 ? -49.790 4.053 42.375 1.00 76.90 258 GLN D C 1
ATOM 7899 O O . GLN D 2 281 ? -49.779 3.314 41.394 1.00 81.75 258 GLN D O 1
ATOM 7905 N N . ALA D 2 282 ? -50.289 3.681 43.551 1.00 72.25 259 ALA D N 1
ATOM 7906 C CA . ALA D 2 282 ? -50.722 2.307 43.823 1.00 71.67 259 ALA D CA 1
ATOM 7907 C C . ALA D 2 282 ? -52.023 1.932 43.111 1.00 75.24 259 ALA D C 1
ATOM 7908 O O . ALA D 2 282 ? -52.308 0.763 42.849 1.00 66.17 259 ALA D O 1
ATOM 7910 N N . GLU D 2 283 ? -52.814 2.945 42.804 1.00 93.20 260 GLU D N 1
ATOM 7911 C CA . GLU D 2 283 ? -54.114 2.733 42.197 1.00 101.86 260 GLU D CA 1
ATOM 7912 C C . GLU D 2 283 ? -54.375 3.867 41.207 1.00 89.08 260 GLU D C 1
ATOM 7913 O O . GLU D 2 283 ? -53.751 4.931 41.291 1.00 80.96 260 GLU D O 1
ATOM 7919 N N . PRO D 2 284 ? -55.261 3.621 40.235 1.00 83.95 261 PRO D N 1
ATOM 7920 C CA . PRO D 2 284 ? -55.513 4.589 39.161 1.00 89.95 261 PRO D CA 1
ATOM 7921 C C . PRO D 2 284 ? -56.047 5.935 39.659 1.00 93.01 261 PRO D C 1
ATOM 7922 O O . PRO D 2 284 ? -57.017 6.000 40.420 1.00 81.61 261 PRO D O 1
ATOM 7926 N N . PHE D 2 285 ? -55.404 7.006 39.208 1.00 104.62 262 PHE D N 1
ATOM 7927 C CA . PHE D 2 285 ? -55.858 8.355 39.500 1.00 121.60 262 PHE D CA 1
ATOM 7928 C C . PHE D 2 285 ? -56.195 9.093 38.208 1.00 139.89 262 PHE D C 1
ATOM 7929 O O . PHE D 2 285 ? -55.661 8.770 37.150 1.00 144.97 262 PHE D O 1
ATOM 7937 N N . THR D 2 286 ? -57.069 10.092 38.296 1.00 150.19 263 THR D N 1
ATOM 7938 C CA . THR D 2 286 ? -57.527 10.813 37.106 1.00 151.57 263 THR D CA 1
ATOM 7939 C C . THR D 2 286 ? -56.372 11.333 36.242 1.00 142.46 263 THR D C 1
ATOM 7940 O O . THR D 2 286 ? -55.429 11.953 36.742 1.00 134.62 263 THR D O 1
ATOM 7944 N N . ASP D 2 287 ? -56.471 11.073 34.939 1.00 138.43 264 ASP D N 1
ATOM 7945 C CA . ASP D 2 287 ? -55.420 11.403 33.979 1.00 129.03 264 ASP D CA 1
ATOM 7946 C C . ASP D 2 287 ? -54.142 10.595 34.171 1.00 115.93 264 ASP D C 1
ATOM 7947 O O . ASP D 2 287 ? -53.037 11.107 33.989 1.00 106.64 264 ASP D O 1
ATOM 7952 N N . CYS D 2 288 ? -54.294 9.320 34.511 1.00 112.20 265 CYS D N 1
ATOM 7953 C CA . CYS D 2 288 ? -53.127 8.467 34.688 1.00 105.40 265 CYS D CA 1
ATOM 7954 C C . CYS D 2 288 ? -52.952 7.516 33.507 1.00 101.20 265 CYS D C 1
ATOM 7955 O O . CYS D 2 288 ? -53.899 7.200 32.768 1.00 92.87 265 CYS D O 1
ATOM 7958 N N . VAL D 2 289 ? -51.698 7.148 33.290 1.00 98.08 266 VAL D N 1
ATOM 7959 C CA . VAL D 2 289 ? -51.356 6.046 32.421 1.00 81.16 266 VAL D CA 1
ATOM 7960 C C . VAL D 2 289 ? -50.632 4.975 33.237 1.00 70.80 266 VAL D C 1
ATOM 7961 O O . VAL D 2 289 ? -49.926 5.283 34.192 1.00 54.89 266 VAL D O 1
ATOM 7965 N N . PRO D 2 290 ? -50.865 3.706 32.889 1.00 81.05 267 PRO D N 1
ATOM 7966 C CA . PRO D 2 290 ? -50.268 2.591 33.630 1.00 75.95 267 PRO D CA 1
ATOM 7967 C C . PRO D 2 290 ? -48.772 2.395 33.345 1.00 69.80 267 PRO D C 1
ATOM 7968 O O . PRO D 2 290 ? -48.273 2.806 32.291 1.00 70.13 267 PRO D O 1
ATOM 7972 N N . MET D 2 291 ? -48.072 1.799 34.311 1.00 53.97 268 MET D N 1
ATOM 7973 C CA . MET D 2 291 ? -46.681 1.404 34.136 1.00 56.33 268 MET D CA 1
ATOM 7974 C C . MET D 2 291 ? -46.629 -0.118 34.147 1.00 50.52 268 MET D C 1
ATOM 7975 O O . MET D 2 291 ? -47.293 -0.770 34.951 1.00 41.16 268 MET D O 1
ATOM 7980 N N . LEU D 2 292 ? -45.833 -0.680 33.252 1.00 49.46 269 LEU D N 1
ATOM 7981 C CA . LEU D 2 292 ? -45.915 -2.108 33.012 1.00 44.46 269 LEU D CA 1
ATOM 7982 C C . LEU D 2 292 ? -44.553 -2.787 32.984 1.00 41.01 269 LEU D C 1
ATOM 7983 O O . LEU D 2 292 ? -43.566 -2.217 32.505 1.00 28.79 269 LEU D O 1
ATOM 7988 N N . ARG D 2 293 ? -44.522 -4.015 33.495 1.00 40.33 270 ARG D N 1
ATOM 7989 C CA . ARG D 2 293 ? -43.355 -4.883 33.356 1.00 54.54 270 ARG D CA 1
ATOM 7990 C C . ARG D 2 293 ? -43.644 -5.958 32.301 1.00 57.12 270 ARG D C 1
ATOM 7991 O O . ARG D 2 293 ? -44.394 -6.912 32.551 1.00 53.18 270 ARG D O 1
ATOM 7999 N N . LEU D 2 294 ? -43.032 -5.818 31.129 1.00 53.17 271 LEU D N 1
ATOM 8000 C CA . LEU D 2 294 ? -43.301 -6.754 30.036 1.00 42.50 271 LEU D CA 1
ATOM 8001 C C . LEU D 2 294 ? -42.163 -7.748 29.935 1.00 44.84 271 LEU D C 1
ATOM 8002 O O . LEU D 2 294 ? -41.014 -7.358 29.705 1.00 37.99 271 LEU D O 1
ATOM 8007 N N . GLU D 2 295 ? -42.494 -9.029 30.090 1.00 52.25 272 GLU D N 1
ATOM 8008 C CA . GLU D 2 295 ? -41.510 -10.099 30.046 1.00 58.12 272 GLU D CA 1
ATOM 8009 C C . GLU D 2 295 ? -41.717 -10.933 28.745 1.00 37.40 272 GLU D C 1
ATOM 8010 O O . GLU D 2 295 ? -42.799 -11.443 28.475 1.00 29.53 272 GLU D O 1
ATOM 8016 N N . PHE D 2 296 ? -40.672 -10.992 27.916 1.00 38.23 273 PHE D N 1
ATOM 8017 C CA . PHE D 2 296 ? -40.693 -11.641 26.594 1.00 36.25 273 PHE D CA 1
ATOM 8018 C C . PHE D 2 296 ? -39.914 -12.971 26.588 1.00 44.16 273 PHE D C 1
ATOM 8019 O O . PHE D 2 296 ? -38.938 -13.133 27.316 1.00 57.28 273 PHE D O 1
ATOM 8027 N N . THR D 2 297 ? -40.344 -13.929 25.777 1.00 50.20 274 THR D N 1
ATOM 8028 C CA . THR D 2 297 ? -39.697 -15.240 25.771 1.00 45.45 274 THR D CA 1
ATOM 8029 C C . THR D 2 297 ? -39.520 -15.778 24.349 1.00 45.19 274 THR D C 1
ATOM 8030 O O . THR D 2 297 ? -40.473 -15.881 23.590 1.00 52.12 274 THR D O 1
ATOM 8034 N N . GLY D 2 298 ? -38.288 -16.106 23.985 1.00 52.31 275 GLY D N 1
ATOM 8035 C CA . GLY D 2 298 ? -38.017 -16.712 22.691 1.00 45.74 275 GLY D CA 1
ATOM 8036 C C . GLY D 2 298 ? -38.398 -15.863 21.493 1.00 44.45 275 GLY D C 1
ATOM 8037 O O . GLY D 2 298 ? -37.887 -14.765 21.290 1.00 31.94 275 GLY D O 1
ATOM 8038 N N . GLN D 2 299 ? -39.287 -16.420 20.677 1.00 65.05 276 GLN D N 1
ATOM 8039 C CA . GLN D 2 299 ? -39.781 -15.778 19.465 1.00 68.08 276 GLN D CA 1
ATOM 8040 C C . GLN D 2 299 ? -40.447 -14.430 19.753 1.00 55.37 276 GLN D C 1
ATOM 8041 O O . GLN D 2 299 ? -40.354 -13.502 18.944 1.00 45.65 276 GLN D O 1
ATOM 8047 N N . SER D 2 300 ? -41.102 -14.340 20.914 1.00 44.85 277 SER D N 1
ATOM 8048 C CA . SER D 2 300 ? -41.715 -13.101 21.397 1.00 28.16 277 SER D CA 1
ATOM 8049 C C . SER D 2 300 ? -40.768 -11.950 21.263 1.00 33.96 277 SER D C 1
ATOM 8050 O O . SER D 2 300 ? -41.180 -10.817 21.061 1.00 42.30 277 SER D O 1
ATOM 8053 N N . VAL D 2 301 ? -39.492 -12.259 21.454 1.00 40.62 278 VAL D N 1
ATOM 8054 C CA . VAL D 2 301 ? -38.428 -11.275 21.615 1.00 39.12 278 VAL D CA 1
ATOM 8055 C C . VAL D 2 301 ? -37.998 -10.637 20.296 1.00 44.98 278 VAL D C 1
ATOM 8056 O O . VAL D 2 301 ? -37.599 -9.467 20.252 1.00 36.21 278 VAL D O 1
ATOM 8060 N N . ASP D 2 302 ? -38.112 -11.392 19.214 1.00 60.65 279 ASP D N 1
ATOM 8061 C CA . ASP D 2 302 ? -37.774 -10.857 17.904 1.00 73.54 279 ASP D CA 1
ATOM 8062 C C . ASP D 2 302 ? -39.004 -10.259 17.248 1.00 59.72 279 ASP D C 1
ATOM 8063 O O . ASP D 2 302 ? -38.897 -9.577 16.236 1.00 63.90 279 ASP D O 1
ATOM 8068 N N . ALA D 2 303 ? -40.168 -10.498 17.851 1.00 59.45 280 ALA D N 1
ATOM 8069 C CA . ALA D 2 303 ? -41.441 -9.945 17.361 1.00 62.96 280 ALA D CA 1
ATOM 8070 C C . ALA D 2 303 ? -41.504 -8.431 17.480 1.00 59.28 280 ALA D C 1
ATOM 8071 O O . ALA D 2 303 ? -41.062 -7.866 18.487 1.00 61.71 280 ALA D O 1
ATOM 8073 N N . PRO D 2 304 ? -42.044 -7.767 16.439 1.00 53.27 281 PRO D N 1
ATOM 8074 C CA . PRO D 2 304 ? -42.274 -6.315 16.511 1.00 64.29 281 PRO D CA 1
ATOM 8075 C C . PRO D 2 304 ? -43.571 -5.974 17.269 1.00 59.20 281 PRO D C 1
ATOM 8076 O O . PRO D 2 304 ? -44.372 -5.129 16.830 1.00 58.29 281 PRO D O 1
ATOM 8080 N N . LEU D 2 305 ? -43.718 -6.606 18.434 1.00 38.16 282 LEU D N 1
ATOM 8081 C CA . LEU D 2 305 ? -44.946 -6.565 19.217 1.00 37.77 282 LEU D CA 1
ATOM 8082 C C . LEU D 2 305 ? -45.458 -5.223 19.694 1.00 48.72 282 LEU D C 1
ATOM 8083 O O . LEU D 2 305 ? -46.670 -4.983 19.738 1.00 39.34 282 LEU D O 1
ATOM 8088 N N . LEU D 2 306 ? -44.522 -4.385 20.121 1.00 60.46 283 LEU D N 1
ATOM 8089 C CA . LEU D 2 306 ? -44.847 -3.047 20.571 1.00 49.43 283 LEU D CA 1
ATOM 8090 C C . LEU D 2 306 ? -45.074 -2.130 19.382 1.00 32.82 283 LEU D C 1
ATOM 8091 O O . LEU D 2 306 ? -45.925 -1.269 19.439 1.00 43.63 283 LEU D O 1
ATOM 8096 N N . SER D 2 307 ? -44.355 -2.324 18.290 1.00 24.20 284 SER D N 1
ATOM 8097 C CA . SER D 2 307 ? -44.601 -1.457 17.156 1.00 34.78 284 SER D CA 1
ATOM 8098 C C . SER D 2 307 ? -45.948 -1.822 16.491 1.00 47.80 284 SER D C 1
ATOM 8099 O O . SER D 2 307 ? -46.624 -0.988 15.868 1.00 46.57 284 SER D O 1
ATOM 8102 N N . GLU D 2 308 ? -46.344 -3.073 16.669 1.00 51.24 285 GLU D N 1
ATOM 8103 C CA . GLU D 2 308 ? -47.640 -3.534 16.221 1.00 51.52 285 GLU D CA 1
ATOM 8104 C C . GLU D 2 308 ? -48.756 -2.825 17.036 1.00 53.98 285 GLU D C 1
ATOM 8105 O O . GLU D 2 308 ? -49.729 -2.345 16.460 1.00 56.34 285 GLU D O 1
ATOM 8111 N N . THR D 2 309 ? -48.599 -2.727 18.359 1.00 49.31 286 THR D N 1
ATOM 8112 C CA . THR D 2 309 ? -49.594 -2.071 19.228 1.00 47.96 286 THR D CA 1
ATOM 8113 C C . THR D 2 309 ? -49.754 -0.567 18.965 1.00 51.76 286 THR D C 1
ATOM 8114 O O . THR D 2 309 ? -50.855 -0.023 19.123 1.00 54.32 286 THR D O 1
ATOM 8118 N N . ALA D 2 310 ? -48.662 0.091 18.569 1.00 45.48 287 ALA D N 1
ATOM 8119 C CA . ALA D 2 310 ? -48.704 1.472 18.084 1.00 34.92 287 ALA D CA 1
ATOM 8120 C C . ALA D 2 310 ? -49.777 1.671 17.008 1.00 44.69 287 ALA D C 1
ATOM 8121 O O . ALA D 2 310 ? -50.608 2.588 17.091 1.00 54.98 287 ALA D O 1
ATOM 8123 N N . ARG D 2 311 ? -49.729 0.833 15.972 1.00 46.88 288 ARG D N 1
ATOM 8124 C CA . ARG D 2 311 ? -50.698 0.912 14.887 1.00 50.75 288 ARG D CA 1
ATOM 8125 C C . ARG D 2 311 ? -52.078 0.364 15.262 1.00 51.39 288 ARG D C 1
ATOM 8126 O O . ARG D 2 311 ? -53.098 1.054 15.172 1.00 56.45 288 ARG D O 1
ATOM 8134 N N . ARG D 2 312 ? -52.095 -0.877 15.711 1.00 47.87 289 ARG D N 1
ATOM 8135 C CA . ARG D 2 312 ? -53.348 -1.561 16.006 1.00 52.44 289 ARG D CA 1
ATOM 8136 C C . ARG D 2 312 ? -54.204 -0.870 17.041 1.00 46.43 289 ARG D C 1
ATOM 8137 O O . ARG D 2 312 ? -55.359 -0.583 16.801 1.00 57.27 289 ARG D O 1
ATOM 8145 N N . PHE D 2 313 ? -53.662 -0.671 18.225 1.00 56.45 290 PHE D N 1
ATOM 8146 C CA . PHE D 2 313 ? -54.464 -0.115 19.300 1.00 69.89 290 PHE D CA 1
ATOM 8147 C C . PHE D 2 313 ? -54.245 1.375 19.540 1.00 77.62 290 PHE D C 1
ATOM 8148 O O . PHE D 2 313 ? -54.737 1.925 20.528 1.00 78.68 290 PHE D O 1
ATOM 8156 N N . ASN D 2 314 ? -53.473 2.012 18.661 1.00 77.98 291 ASN D N 1
ATOM 8157 C CA . ASN D 2 314 ? -53.341 3.458 18.713 1.00 79.03 291 ASN D CA 1
ATOM 8158 C C . ASN D 2 314 ? -52.883 3.904 20.099 1.00 70.25 291 ASN D C 1
ATOM 8159 O O . ASN D 2 314 ? -53.486 4.794 20.722 1.00 68.91 291 ASN D O 1
ATOM 8164 N N . VAL D 2 315 ? -51.821 3.251 20.572 1.00 55.38 292 VAL D N 1
ATOM 8165 C CA . VAL D 2 315 ? -51.274 3.436 21.917 1.00 31.62 292 VAL D CA 1
ATOM 8166 C C . VAL D 2 315 ? -49.876 3.983 21.803 1.00 29.10 292 VAL D C 1
ATOM 8167 O O . VAL D 2 315 ? -49.255 3.890 20.747 1.00 31.58 292 VAL D O 1
ATOM 8171 N N . ASN D 2 316 ? -49.399 4.595 22.874 1.00 34.73 293 ASN D N 1
ATOM 8172 C CA . ASN D 2 316 ? -48.004 5.010 22.938 1.00 47.40 293 ASN D CA 1
ATOM 8173 C C . ASN D 2 316 ? -47.260 4.282 24.027 1.00 49.52 293 ASN D C 1
ATOM 8174 O O . ASN D 2 316 ? -47.600 4.405 25.206 1.00 49.53 293 ASN D O 1
ATOM 8179 N N . ASN D 2 317 ? -46.255 3.508 23.628 1.00 50.00 294 ASN D N 1
ATOM 8180 C CA . ASN D 2 317 ? -45.382 2.845 24.592 1.00 61.11 294 ASN D CA 1
ATOM 8181 C C . ASN D 2 317 ? -44.147 3.700 24.842 1.00 55.99 294 ASN D C 1
ATOM 8182 O O . ASN D 2 317 ? -43.366 3.966 23.930 1.00 47.35 294 ASN D O 1
ATOM 8187 N N . ASN D 2 318 ? -43.979 4.154 26.073 1.00 57.52 295 ASN D N 1
ATOM 8188 C CA . ASN D 2 318 ? -42.722 4.777 26.434 1.00 59.54 295 ASN D CA 1
ATOM 8189 C C . ASN D 2 318 ? -41.868 3.822 27.257 1.00 56.63 295 ASN D C 1
ATOM 8190 O O . ASN D 2 318 ? -42.341 3.189 28.201 1.00 63.67 295 ASN D O 1
ATOM 8195 N N . ILE D 2 319 ? -40.616 3.674 26.853 1.00 37.18 296 ILE D N 1
ATOM 8196 C CA . ILE D 2 319 ? -39.767 2.685 27.482 1.00 40.60 296 ILE D CA 1
ATOM 8197 C C . ILE D 2 319 ? -38.867 3.325 28.528 1.00 48.78 296 ILE D C 1
ATOM 8198 O O . ILE D 2 319 ? -37.984 4.128 28.191 1.00 62.45 296 ILE D O 1
ATOM 8203 N N . ILE D 2 320 ? -39.097 2.989 29.797 1.00 31.15 297 ILE D N 1
ATOM 8204 C CA . ILE D 2 320 ? -38.213 3.453 30.851 1.00 32.51 297 ILE D CA 1
ATOM 8205 C C . ILE D 2 320 ? -36.929 2.636 30.886 1.00 35.41 297 ILE D C 1
ATOM 8206 O O . ILE D 2 320 ? -35.830 3.175 30.938 1.00 39.86 297 ILE D O 1
ATOM 8211 N N . SER D 2 321 ? -37.076 1.320 30.873 1.00 42.45 298 SER D N 1
ATOM 8212 C CA . SER D 2 321 ? -35.917 0.453 30.866 1.00 47.31 298 SER D CA 1
ATOM 8213 C C . SER D 2 321 ? -36.221 -0.817 30.084 1.00 54.20 298 SER D C 1
ATOM 8214 O O . SER D 2 321 ? -37.337 -1.353 30.190 1.00 56.85 298 SER D O 1
ATOM 8217 N N . ALA D 2 322 ? -35.251 -1.260 29.270 1.00 46.46 299 ALA D N 1
ATOM 8218 C CA . ALA D 2 322 ? -35.360 -2.516 28.512 1.00 31.03 299 ALA D CA 1
ATOM 8219 C C . ALA D 2 322 ? -34.035 -3.237 28.388 1.00 35.49 299 ALA D C 1
ATOM 8220 O O . ALA D 2 322 ? -33.084 -2.643 27.899 1.00 32.55 299 ALA D O 1
ATOM 8222 N N . GLN D 2 323 ? -33.985 -4.516 28.773 1.00 42.69 300 GLN D N 1
ATOM 8223 C CA . GLN D 2 323 ? -32.830 -5.382 28.476 1.00 40.35 300 GLN D CA 1
ATOM 8224 C C . GLN D 2 323 ? -33.241 -6.700 27.834 1.00 46.83 300 GLN D C 1
ATOM 8225 O O . GLN D 2 323 ? -34.289 -7.249 28.173 1.00 44.92 300 GLN D O 1
ATOM 8231 N N . MET D 2 324 ? -32.403 -7.222 26.935 1.00 60.50 301 MET D N 1
ATOM 8232 C CA . MET D 2 324 ? -32.649 -8.525 26.294 1.00 58.77 301 MET D CA 1
ATOM 8233 C C . MET D 2 324 ? -31.404 -9.398 26.281 1.00 58.45 301 MET D C 1
ATOM 8234 O O . MET D 2 324 ? -30.313 -8.911 26.013 1.00 75.76 301 MET D O 1
ATOM 8239 N N . ASP D 2 325 ? -31.568 -10.687 26.566 1.00 59.76 302 ASP D N 1
ATOM 8240 C CA . ASP D 2 325 ? -30.423 -11.577 26.775 1.00 65.66 302 ASP D CA 1
ATOM 8241 C C . ASP D 2 325 ? -30.655 -13.012 26.276 1.00 53.21 302 ASP D C 1
ATOM 8242 O O . ASP D 2 325 ? -31.782 -13.483 26.197 1.00 50.20 302 ASP D O 1
ATOM 8247 N N . TYR D 2 326 ? -29.563 -13.680 25.919 1.00 49.70 303 TYR D N 1
ATOM 8248 C CA . TYR D 2 326 ? -29.542 -15.100 25.602 1.00 43.40 303 TYR D CA 1
ATOM 8249 C C . TYR D 2 326 ? -29.189 -15.889 26.863 1.00 58.79 303 TYR D C 1
ATOM 8250 O O . TYR D 2 326 ? -28.273 -15.513 27.600 1.00 67.22 303 TYR D O 1
ATOM 8259 N N . ALA D 2 327 ? -29.909 -16.971 27.134 1.00 63.02 304 ALA D N 1
ATOM 8260 C CA . ALA D 2 327 ? -29.428 -17.973 28.088 1.00 59.69 304 ALA D CA 1
ATOM 8261 C C . ALA D 2 327 ? -29.659 -19.384 27.539 1.00 63.57 304 ALA D C 1
ATOM 8262 O O . ALA D 2 327 ? -30.793 -19.827 27.428 1.00 74.63 304 ALA D O 1
ATOM 8264 N N . GLY D 2 328 ? -28.592 -20.099 27.214 1.00 57.72 305 GLY D N 1
ATOM 8265 C CA . GLY D 2 328 ? -28.738 -21.442 26.687 1.00 65.28 305 GLY D CA 1
ATOM 8266 C C . GLY D 2 328 ? -29.670 -21.601 25.493 1.00 82.03 305 GLY D C 1
ATOM 8267 O O . GLY D 2 328 ? -30.596 -22.400 25.542 1.00 91.94 305 GLY D O 1
ATOM 8268 N N . GLY D 2 329 ? -29.454 -20.844 24.422 1.00 94.51 306 GLY D N 1
ATOM 8269 C CA . GLY D 2 329 ? -30.220 -21.053 23.195 1.00 104.84 306 GLY D CA 1
ATOM 8270 C C . GLY D 2 329 ? -31.687 -20.624 23.198 1.00 104.92 306 GLY D C 1
ATOM 8271 O O . GLY D 2 329 ? -32.441 -20.961 22.284 1.00 108.00 306 GLY D O 1
ATOM 8272 N N . VAL D 2 330 ? -32.088 -19.889 24.234 1.00 98.69 307 VAL D N 1
ATOM 8273 C CA . VAL D 2 330 ? -33.373 -19.190 24.264 1.00 86.59 307 VAL D CA 1
ATOM 8274 C C . VAL D 2 330 ? -33.171 -17.719 24.650 1.00 77.79 307 VAL D C 1
ATOM 8275 O O . VAL D 2 330 ? -32.491 -17.413 25.629 1.00 71.54 307 VAL D O 1
ATOM 8279 N N . LYS D 2 331 ? -33.736 -16.816 23.853 1.00 76.26 308 LYS D N 1
ATOM 8280 C CA . LYS D 2 331 ? -33.708 -15.393 24.168 1.00 59.11 308 LYS D CA 1
ATOM 8281 C C . LYS D 2 331 ? -34.736 -15.081 25.245 1.00 50.53 308 LYS D C 1
ATOM 8282 O O . LYS D 2 331 ? -35.709 -15.807 25.436 1.00 60.07 308 LYS D O 1
ATOM 8288 N N . PHE D 2 332 ? -34.512 -14.004 25.967 1.00 37.35 309 PHE D N 1
ATOM 8289 C CA . PHE D 2 332 ? -35.491 -13.547 26.925 1.00 39.28 309 PHE D CA 1
ATOM 8290 C C . PHE D 2 332 ? -35.192 -12.083 27.142 1.00 36.95 309 PHE D C 1
ATOM 8291 O O . PHE D 2 332 ? -34.158 -11.581 26.711 1.00 37.32 309 PHE D O 1
ATOM 8299 N N . GLY D 2 333 ? -36.117 -11.377 27.756 1.00 40.47 310 GLY D N 1
ATOM 8300 C CA . GLY D 2 333 ? -35.996 -9.944 27.840 1.00 30.63 310 GLY D CA 1
ATOM 8301 C C . GLY D 2 333 ? -37.101 -9.495 28.744 1.00 40.03 310 GLY D C 1
ATOM 8302 O O . GLY D 2 333 ? -38.083 -10.199 28.969 1.00 37.68 310 GLY D O 1
ATOM 8303 N N . ILE D 2 334 ? -36.902 -8.319 29.299 1.00 45.61 311 ILE D N 1
ATOM 8304 C CA . ILE D 2 334 ? -37.880 -7.665 30.131 1.00 40.47 311 ILE D CA 1
ATOM 8305 C C . ILE D 2 334 ? -37.790 -6.211 29.784 1.00 44.80 311 ILE D C 1
ATOM 8306 O O . ILE D 2 334 ? -36.714 -5.715 29.484 1.00 52.62 311 ILE D O 1
ATOM 8311 N N . MET D 2 335 ? -38.921 -5.528 29.776 1.00 46.65 312 MET D N 1
ATOM 8312 C CA . MET D 2 335 ? -38.889 -4.074 29.698 1.00 38.79 312 MET D CA 1
ATOM 8313 C C . MET D 2 335 ? -39.973 -3.392 30.545 1.00 40.29 312 MET D C 1
ATOM 8314 O O . MET D 2 335 ? -41.058 -3.930 30.758 1.00 34.87 312 MET D O 1
ATOM 8319 N N . LEU D 2 336 ? -39.601 -2.247 31.112 1.00 42.60 313 LEU D N 1
ATOM 8320 C CA . LEU D 2 336 ? -40.521 -1.399 31.867 1.00 55.20 313 LEU D CA 1
ATOM 8321 C C . LEU D 2 336 ? -40.969 -0.258 30.976 1.00 54.63 313 LEU D C 1
ATOM 8322 O O . LEU D 2 336 ? -40.131 0.462 30.424 1.00 54.58 313 LEU D O 1
ATOM 8327 N N . THR D 2 337 ? -42.291 -0.130 30.817 1.00 39.79 314 THR D N 1
ATOM 8328 C CA . THR D 2 337 ? -42.877 0.829 29.878 1.00 45.28 314 THR D CA 1
ATOM 8329 C C . THR D 2 337 ? -44.100 1.546 30.446 1.00 51.75 314 THR D C 1
ATOM 8330 O O . THR D 2 337 ? -44.801 1.012 31.306 1.00 45.66 314 THR D O 1
ATOM 8334 N N . GLU D 2 338 ? -44.311 2.781 30.002 1.00 55.42 315 GLU D N 1
ATOM 8335 C CA . GLU D 2 338 ? -45.608 3.434 30.091 1.00 59.06 315 GLU D CA 1
ATOM 8336 C C . GLU D 2 338 ? -46.440 3.033 28.890 1.00 65.74 315 GLU D C 1
ATOM 8337 O O . GLU D 2 338 ? -45.887 2.676 27.851 1.00 69.69 315 GLU D O 1
ATOM 8343 N N . MET D 2 339 ? -47.764 3.073 29.034 1.00 64.29 316 MET D N 1
ATOM 8344 C CA . MET D 2 339 ? -48.645 2.924 27.873 1.00 52.98 316 MET D CA 1
ATOM 8345 C C . MET D 2 339 ? -49.714 4.040 27.828 1.00 53.07 316 MET D C 1
ATOM 8346 O O . MET D 2 339 ? -50.646 4.080 28.640 1.00 39.79 316 MET D O 1
ATOM 8351 N N . HIS D 2 340 ? -49.560 4.943 26.860 1.00 58.88 317 HIS D N 1
ATOM 8352 C CA . HIS D 2 340 ? -50.517 6.026 26.663 1.00 66.57 317 HIS D CA 1
ATOM 8353 C C . HIS D 2 340 ? -51.571 5.605 25.666 1.00 68.95 317 HIS D C 1
ATOM 8354 O O . HIS D 2 340 ? -51.241 5.166 24.566 1.00 63.33 317 HIS D O 1
ATOM 8361 N N . GLY D 2 341 ? -52.835 5.770 26.044 1.00 78.00 318 GLY D N 1
ATOM 8362 C CA . GLY D 2 341 ? -53.943 5.482 25.159 1.00 80.40 318 GLY D CA 1
ATOM 8363 C C . GLY D 2 341 ? -55.270 5.655 25.857 1.00 70.91 318 GLY D C 1
ATOM 8364 O O . GLY D 2 341 ? -55.361 6.345 26.870 1.00 79.10 318 GLY D O 1
ATOM 8365 N N . THR D 2 342 ? -56.296 5.025 25.299 1.00 59.95 319 THR D N 1
ATOM 8366 C CA . THR D 2 342 ? -57.642 5.048 25.854 1.00 66.45 319 THR D CA 1
ATOM 8367 C C . THR D 2 342 ? -57.696 4.053 27.010 1.00 76.04 319 THR D C 1
ATOM 8368 O O . THR D 2 342 ? -56.693 3.418 27.326 1.00 86.89 319 THR D O 1
ATOM 8372 N N . GLN D 2 343 ? -58.843 3.934 27.665 1.00 75.96 320 GLN D N 1
ATOM 8373 C CA . GLN D 2 343 ? -59.064 2.814 28.563 1.00 84.41 320 GLN D CA 1
ATOM 8374 C C . GLN D 2 343 ? -59.421 1.608 27.728 1.00 85.10 320 GLN D C 1
ATOM 8375 O O . GLN D 2 343 ? -59.120 0.473 28.089 1.00 83.01 320 GLN D O 1
ATOM 8381 N N . GLN D 2 344 ? -60.091 1.878 26.615 1.00 85.23 321 GLN D N 1
ATOM 8382 C CA . GLN D 2 344 ? -60.501 0.835 25.688 1.00 89.43 321 GLN D CA 1
ATOM 8383 C C . GLN D 2 344 ? -59.374 0.444 24.722 1.00 71.41 321 GLN D C 1
ATOM 8384 O O . GLN D 2 344 ? -59.304 -0.696 24.268 1.00 77.81 321 GLN D O 1
ATOM 8390 N N . ASP D 2 345 ? -58.512 1.395 24.385 1.00 50.26 322 ASP D N 1
ATOM 8391 C CA . ASP D 2 345 ? -57.339 1.095 23.566 1.00 61.51 322 ASP D CA 1
ATOM 8392 C C . ASP D 2 345 ? -56.232 0.333 24.351 1.00 71.65 322 ASP D C 1
ATOM 8393 O O . ASP D 2 345 ? -55.731 -0.716 23.914 1.00 56.77 322 ASP D O 1
ATOM 8398 N N . THR D 2 346 ? -55.863 0.888 25.507 1.00 71.99 323 THR D N 1
ATOM 8399 C CA . THR D 2 346 ? -54.927 0.270 26.449 1.00 69.88 323 THR D CA 1
ATOM 8400 C C . THR D 2 346 ? -55.295 -1.134 26.920 1.00 70.83 323 THR D C 1
ATOM 8401 O O . THR D 2 346 ? -54.451 -2.031 26.952 1.00 70.65 323 THR D O 1
ATOM 8405 N N . GLN D 2 347 ? -56.547 -1.318 27.306 1.00 72.11 324 GLN D N 1
ATOM 8406 C CA . GLN D 2 347 ? -56.990 -2.611 27.775 1.00 77.59 324 GLN D CA 1
ATOM 8407 C C . GLN D 2 347 ? -56.896 -3.594 26.606 1.00 65.70 324 GLN D C 1
ATOM 8408 O O . GLN D 2 347 ? -56.812 -4.805 26.804 1.00 59.48 324 GLN D O 1
ATOM 8414 N N . ALA D 2 348 ? -56.932 -3.055 25.387 1.00 61.08 325 ALA D N 1
ATOM 8415 C CA . ALA D 2 348 ? -56.904 -3.862 24.158 1.00 63.79 325 ALA D CA 1
ATOM 8416 C C . ALA D 2 348 ? -55.509 -4.273 23.651 1.00 58.93 325 ALA D C 1
ATOM 8417 O O . ALA D 2 348 ? -55.332 -5.393 23.173 1.00 67.71 325 ALA D O 1
ATOM 8419 N N . ALA D 2 349 ? -54.538 -3.364 23.709 1.00 48.78 326 ALA D N 1
ATOM 8420 C CA . ALA D 2 349 ? -53.143 -3.736 23.446 1.00 47.36 326 ALA D CA 1
ATOM 8421 C C . ALA D 2 349 ? -52.649 -4.765 24.467 1.00 40.47 326 ALA D C 1
ATOM 8422 O O . ALA D 2 349 ? -52.081 -5.796 24.106 1.00 42.35 326 ALA D O 1
ATOM 8424 N N . ILE D 2 350 ? -52.872 -4.468 25.739 1.00 23.98 327 ILE D N 1
ATOM 8425 C CA . ILE D 2 350 ? -52.403 -5.313 26.823 1.00 39.36 327 ILE D CA 1
ATOM 8426 C C . ILE D 2 350 ? -52.838 -6.775 26.639 1.00 43.82 327 ILE D C 1
ATOM 8427 O O . ILE D 2 350 ? -52.028 -7.711 26.829 1.00 41.82 327 ILE D O 1
ATOM 8432 N N . ALA D 2 351 ? -54.108 -6.950 26.261 1.00 46.03 328 ALA D N 1
ATOM 8433 C CA . ALA D 2 351 ? -54.704 -8.261 25.997 1.00 42.18 328 ALA D CA 1
ATOM 8434 C C . ALA D 2 351 ? -54.070 -8.876 24.771 1.00 44.25 328 ALA D C 1
ATOM 8435 O O . ALA D 2 351 ? -53.611 -10.029 24.793 1.00 39.30 328 ALA D O 1
ATOM 8437 N N . TRP D 2 352 ? -54.054 -8.091 23.702 1.00 31.50 329 TRP D N 1
ATOM 8438 C CA . TRP D 2 352 ? -53.393 -8.502 22.492 1.00 41.27 329 TRP D CA 1
ATOM 8439 C C . TRP D 2 352 ? -52.005 -8.981 22.873 1.00 42.67 329 TRP D C 1
ATOM 8440 O O . TRP D 2 352 ? -51.627 -10.091 22.524 1.00 44.67 329 TRP D O 1
ATOM 8451 N N . LEU D 2 353 ? -51.260 -8.164 23.619 1.00 48.81 330 LEU D N 1
ATOM 8452 C CA . LEU D 2 353 ? -49.922 -8.580 24.089 1.00 49.66 330 LEU D CA 1
ATOM 8453 C C . LEU D 2 353 ? -49.960 -9.936 24.818 1.00 39.77 330 LEU D C 1
ATOM 8454 O O . LEU D 2 353 ? -49.185 -10.834 24.518 1.00 44.15 330 LEU D O 1
ATOM 8459 N N . GLN D 2 354 ? -50.868 -10.089 25.760 1.00 33.95 331 GLN D N 1
ATOM 8460 C CA . GLN D 2 354 ? -50.979 -11.334 26.484 1.00 37.24 331 GLN D CA 1
ATOM 8461 C C . GLN D 2 354 ? -51.288 -12.524 25.571 1.00 46.79 331 GLN D C 1
ATOM 8462 O O . GLN D 2 354 ? -50.712 -13.618 25.722 1.00 39.15 331 GLN D O 1
ATOM 8468 N N . GLU D 2 355 ? -52.187 -12.307 24.615 1.00 51.07 332 GLU D N 1
ATOM 8469 C CA . GLU D 2 355 ? -52.585 -13.373 23.698 1.00 53.86 332 GLU D CA 1
ATOM 8470 C C . GLU D 2 355 ? -51.362 -13.853 22.901 1.00 45.94 332 GLU D C 1
ATOM 8471 O O . GLU D 2 355 ? -51.284 -14.999 22.453 1.00 46.61 332 GLU D O 1
ATOM 8477 N N . HIS D 2 356 ? -50.414 -12.940 22.753 1.00 36.54 333 HIS D N 1
ATOM 8478 C CA . HIS D 2 356 ? -49.143 -13.160 22.094 1.00 31.02 333 HIS D CA 1
ATOM 8479 C C . HIS D 2 356 ? -48.071 -13.508 23.086 1.00 32.11 333 HIS D C 1
ATOM 8480 O O . HIS D 2 356 ? -46.881 -13.477 22.765 1.00 40.86 333 HIS D O 1
ATOM 8487 N N . HIS D 2 357 ? -48.484 -13.769 24.315 1.00 24.55 334 HIS D N 1
ATOM 8488 C CA . HIS D 2 357 ? -47.543 -14.330 25.269 1.00 44.78 334 HIS D CA 1
ATOM 8489 C C . HIS D 2 357 ? -46.423 -13.398 25.749 1.00 49.62 334 HIS D C 1
ATOM 8490 O O . HIS D 2 357 ? -45.340 -13.870 26.154 1.00 60.71 334 HIS D O 1
ATOM 8497 N N . VAL D 2 358 ? -46.684 -12.091 25.717 1.00 27.17 335 VAL D N 1
ATOM 8498 C CA . VAL D 2 358 ? -45.930 -11.158 26.529 1.00 17.54 335 VAL D CA 1
ATOM 8499 C C . VAL D 2 358 ? -46.573 -11.266 27.898 1.00 21.87 335 VAL D C 1
ATOM 8500 O O . VAL D 2 358 ? -47.785 -11.291 28.013 1.00 21.56 335 VAL D O 1
ATOM 8504 N N . LYS D 2 359 ? -45.778 -11.425 28.937 1.00 24.30 336 LYS D N 1
ATOM 8505 C CA . LYS D 2 359 ? -46.355 -11.377 30.259 1.00 38.28 336 LYS D CA 1
ATOM 8506 C C . LYS D 2 359 ? -46.500 -9.912 30.577 1.00 49.54 336 LYS D C 1
ATOM 8507 O O . LYS D 2 359 ? -45.556 -9.140 30.441 1.00 67.57 336 LYS D O 1
ATOM 8513 N N . VAL D 2 360 ? -47.705 -9.515 30.949 1.00 50.00 337 VAL D N 1
ATOM 8514 C CA . VAL D 2 360 ? -47.950 -8.121 31.268 1.00 52.08 337 VAL D CA 1
ATOM 8515 C C . VAL D 2 360 ? -48.276 -7.980 32.742 1.00 54.29 337 VAL D C 1
ATOM 8516 O O . VAL D 2 360 ? -49.239 -8.564 33.240 1.00 52.97 337 VAL D O 1
ATOM 8520 N N . GLU D 2 361 ? -47.474 -7.202 33.445 1.00 68.49 338 GLU D N 1
ATOM 8521 C CA . GLU D 2 361 ? -47.753 -6.945 34.844 1.00 76.68 338 GLU D CA 1
ATOM 8522 C C . GLU D 2 361 ? -47.925 -5.456 35.057 1.00 76.73 338 GLU D C 1
ATOM 8523 O O . GLU D 2 361 ? -47.048 -4.664 34.694 1.00 75.29 338 GLU D O 1
ATOM 8529 N N . VAL D 2 362 ? -49.044 -5.067 35.659 1.00 72.34 339 VAL D N 1
ATOM 8530 C CA . VAL D 2 362 ? -49.289 -3.645 35.881 1.00 71.35 339 VAL D CA 1
ATOM 8531 C C . VAL D 2 362 ? -48.716 -3.225 37.244 1.00 77.16 339 VAL D C 1
ATOM 8532 O O . VAL D 2 362 ? -49.177 -3.668 38.307 1.00 77.36 339 VAL D O 1
ATOM 8536 N N . LEU D 2 363 ? -47.670 -2.395 37.166 1.00 85.69 340 LEU D N 1
ATOM 8537 C CA . LEU D 2 363 ? -46.836 -2.012 38.307 1.00 76.92 340 LEU D CA 1
ATOM 8538 C C . LEU D 2 363 ? -47.512 -0.926 39.123 1.00 76.35 340 LEU D C 1
ATOM 8539 O O . LEU D 2 363 ? -47.315 -0.813 40.324 1.00 87.57 340 LEU D O 1
ATOM 8544 N N . GLY D 2 364 ? -48.310 -0.117 38.448 1.00 69.19 341 GLY D N 1
ATOM 8545 C CA . GLY D 2 364 ? -48.908 1.039 39.070 1.00 68.96 341 GLY D CA 1
ATOM 8546 C C . GLY D 2 364 ? -49.093 2.110 38.021 1.00 68.78 341 GLY D C 1
ATOM 8547 O O . GLY D 2 364 ? -49.140 1.825 36.817 1.00 61.40 341 GLY D O 1
ATOM 8548 N N . TYR D 2 365 ? -49.176 3.352 38.476 1.00 69.84 342 TYR D N 1
ATOM 8549 C CA . TYR D 2 365 ? -49.601 4.430 37.601 1.00 71.26 342 TYR D CA 1
ATOM 8550 C C . TYR D 2 365 ? -48.689 5.657 37.688 1.00 69.47 342 TYR D C 1
ATOM 8551 O O . TYR D 2 365 ? -48.007 5.868 38.692 1.00 70.47 342 TYR D O 1
ATOM 8560 N N . VAL D 2 366 ? -48.653 6.446 36.618 1.00 76.79 343 VAL D N 1
ATOM 8561 C CA . VAL D 2 366 ? -47.824 7.651 36.585 1.00 86.32 343 VAL D CA 1
ATOM 8562 C C . VAL D 2 366 ? -48.641 8.888 36.210 1.00 85.37 343 VAL D C 1
ATOM 8563 O O . VAL D 2 366 ? -48.851 9.174 35.030 1.00 79.38 343 VAL D O 1
ATOM 8567 N N . MET E 1 1 ? -29.250 -28.705 -59.009 1.00 24.99 1 MET E N 1
ATOM 8568 C CA . MET E 1 1 ? -28.105 -28.130 -59.729 1.00 44.29 1 MET E CA 1
ATOM 8569 C C . MET E 1 1 ? -28.487 -27.177 -60.862 1.00 48.35 1 MET E C 1
ATOM 8570 O O . MET E 1 1 ? -28.982 -27.619 -61.877 1.00 74.68 1 MET E O 1
ATOM 8575 N N . SER E 1 2 ? -28.240 -25.884 -60.740 1.00 45.89 2 SER E N 1
ATOM 8576 C CA . SER E 1 2 ? -28.670 -24.978 -61.808 1.00 57.52 2 SER E CA 1
ATOM 8577 C C . SER E 1 2 ? -27.618 -23.968 -62.214 1.00 62.28 2 SER E C 1
ATOM 8578 O O . SER E 1 2 ? -27.247 -23.115 -61.417 1.00 66.32 2 SER E O 1
ATOM 8581 N N . GLU E 1 3 ? -27.196 -23.987 -63.469 1.00 66.58 3 GLU E N 1
ATOM 8582 C CA . GLU E 1 3 ? -26.087 -23.124 -63.856 1.00 71.94 3 GLU E CA 1
ATOM 8583 C C . GLU E 1 3 ? -26.135 -21.738 -63.223 1.00 69.76 3 GLU E C 1
ATOM 8584 O O . GLU E 1 3 ? -25.100 -21.226 -62.813 1.00 79.30 3 GLU E O 1
ATOM 8590 N N . PRO E 1 4 ? -27.321 -21.108 -63.162 1.00 66.01 4 PRO E N 1
ATOM 8591 C CA . PRO E 1 4 ? -27.389 -19.836 -62.425 1.00 69.31 4 PRO E CA 1
ATOM 8592 C C . PRO E 1 4 ? -27.236 -19.991 -60.894 1.00 61.49 4 PRO E C 1
ATOM 8593 O O . PRO E 1 4 ? -26.719 -19.078 -60.248 1.00 53.32 4 PRO E O 1
ATOM 8597 N N . MET E 1 5 ? -27.706 -21.106 -60.334 1.00 57.91 5 MET E N 1
ATOM 8598 C CA . MET E 1 5 ? -27.575 -21.364 -58.899 1.00 61.59 5 MET E CA 1
ATOM 8599 C C . MET E 1 5 ? -26.132 -21.541 -58.446 1.00 78.75 5 MET E C 1
ATOM 8600 O O . MET E 1 5 ? -25.714 -20.903 -57.489 1.00 85.55 5 MET E O 1
ATOM 8605 N N . MET E 1 6 ? -25.399 -22.442 -59.106 1.00 77.86 6 MET E N 1
ATOM 8606 C CA . MET E 1 6 ? -23.962 -22.620 -58.902 1.00 56.01 6 MET E CA 1
ATOM 8607 C C . MET E 1 6 ? -23.183 -21.318 -59.095 1.00 54.32 6 MET E C 1
ATOM 8608 O O . MET E 1 6 ? -22.468 -20.879 -58.204 1.00 50.88 6 MET E O 1
ATOM 8613 N N . TRP E 1 7 ? -23.347 -20.688 -60.249 1.00 68.01 7 TRP E N 1
ATOM 8614 C CA . TRP E 1 7 ? -22.754 -19.379 -60.488 1.00 82.52 7 TRP E CA 1
ATOM 8615 C C . TRP E 1 7 ? -23.211 -18.434 -59.385 1.00 72.02 7 TRP E C 1
ATOM 8616 O O . TRP E 1 7 ? -22.660 -17.358 -59.195 1.00 71.08 7 TRP E O 1
ATOM 8627 N N . LEU E 1 8 ? -24.263 -18.832 -58.692 1.00 63.59 8 LEU E N 1
ATOM 8628 C CA . LEU E 1 8 ? -24.793 -18.095 -57.548 1.00 64.34 8 LEU E CA 1
ATOM 8629 C C . LEU E 1 8 ? -24.077 -18.367 -56.228 1.00 61.29 8 LEU E C 1
ATOM 8630 O O . LEU E 1 8 ? -23.854 -17.462 -55.417 1.00 65.05 8 LEU E O 1
ATOM 8635 N N . LEU E 1 9 ? -23.761 -19.635 -56.010 1.00 45.76 9 LEU E N 1
ATOM 8636 C CA . LEU E 1 9 ? -23.172 -20.068 -54.775 1.00 37.93 9 LEU E CA 1
ATOM 8637 C C . LEU E 1 9 ? -21.755 -19.512 -54.705 1.00 50.47 9 LEU E C 1
ATOM 8638 O O . LEU E 1 9 ? -21.286 -19.110 -53.650 1.00 51.27 9 LEU E O 1
ATOM 8643 N N . VAL E 1 10 ? -21.071 -19.509 -55.844 1.00 48.39 10 VAL E N 1
ATOM 8644 C CA . VAL E 1 10 ? -19.779 -18.855 -55.947 1.00 42.62 10 VAL E CA 1
ATOM 8645 C C . VAL E 1 10 ? -19.862 -17.402 -55.527 1.00 50.79 10 VAL E C 1
ATOM 8646 O O . VAL E 1 10 ? -18.984 -16.920 -54.842 1.00 68.59 10 VAL E O 1
ATOM 8650 N N . ARG E 1 11 ? -20.912 -16.698 -55.909 1.00 57.48 11 ARG E N 1
ATOM 8651 C CA . ARG E 1 11 ? -21.061 -15.306 -55.493 1.00 84.58 11 ARG E CA 1
ATOM 8652 C C . ARG E 1 11 ? -20.983 -15.142 -53.965 1.00 79.69 11 ARG E C 1
ATOM 8653 O O . ARG E 1 11 ? -20.277 -14.269 -53.446 1.00 71.36 11 ARG E O 1
ATOM 8661 N N . GLY E 1 12 ? -21.721 -15.992 -53.252 1.00 71.67 12 GLY E N 1
ATOM 8662 C CA . GLY E 1 12 ? -21.930 -15.826 -51.822 1.00 66.73 12 GLY E CA 1
ATOM 8663 C C . GLY E 1 12 ? -20.946 -16.558 -50.936 1.00 68.19 12 GLY E C 1
ATOM 8664 O O . GLY E 1 12 ? -20.971 -16.409 -49.715 1.00 70.08 12 GLY E O 1
ATOM 8665 N N . VAL E 1 13 ? -20.110 -17.384 -51.553 1.00 69.96 13 VAL E N 1
ATOM 8666 C CA . VAL E 1 13 ? -18.941 -17.919 -50.891 1.00 59.62 13 VAL E CA 1
ATOM 8667 C C . VAL E 1 13 ? -17.909 -16.818 -50.827 1.00 65.32 13 VAL E C 1
ATOM 8668 O O . VAL E 1 13 ? -17.388 -16.528 -49.756 1.00 74.69 13 VAL E O 1
ATOM 8672 N N . TRP E 1 14 ? -17.651 -16.186 -51.971 1.00 60.55 14 TRP E N 1
ATOM 8673 C CA . TRP E 1 14 ? -16.743 -15.047 -52.046 1.00 62.42 14 TRP E CA 1
ATOM 8674 C C . TRP E 1 14 ? -17.156 -13.954 -51.079 1.00 69.68 14 TRP E C 1
ATOM 8675 O O . TRP E 1 14 ? -16.324 -13.398 -50.370 1.00 74.63 14 TRP E O 1
ATOM 8686 N N . GLU E 1 15 ? -18.449 -13.649 -51.056 1.00 75.23 15 GLU E N 1
ATOM 8687 C CA . GLU E 1 15 ? -18.977 -12.614 -50.172 1.00 78.68 15 GLU E CA 1
ATOM 8688 C C . GLU E 1 15 ? -18.811 -13.018 -48.705 1.00 81.50 15 GLU E C 1
ATOM 8689 O O . GLU E 1 15 ? -18.246 -12.267 -47.902 1.00 85.51 15 GLU E O 1
ATOM 8695 N N . THR E 1 16 ? -19.290 -14.216 -48.369 1.00 79.09 16 THR E N 1
ATOM 8696 C CA . THR E 1 16 ? -19.109 -14.778 -47.033 1.00 72.78 16 THR E CA 1
ATOM 8697 C C . THR E 1 16 ? -17.652 -14.651 -46.603 1.00 66.59 16 THR E C 1
ATOM 8698 O O . THR E 1 16 ? -17.363 -14.102 -45.549 1.00 75.49 16 THR E O 1
ATOM 8702 N N . LEU E 1 17 ? -16.728 -15.136 -47.419 1.00 56.36 17 LEU E N 1
ATOM 8703 C CA . LEU E 1 17 ? -15.328 -15.036 -47.046 1.00 58.80 17 LEU E CA 1
ATOM 8704 C C . LEU E 1 17 ? -14.995 -13.583 -46.704 1.00 59.36 17 LEU E C 1
ATOM 8705 O O . LEU E 1 17 ? -14.592 -13.285 -45.579 1.00 60.71 17 LEU E O 1
ATOM 8710 N N . ALA E 1 18 ? -15.217 -12.674 -47.648 1.00 56.06 18 ALA E N 1
ATOM 8711 C CA . ALA E 1 18 ? -14.838 -11.271 -47.459 1.00 63.75 18 ALA E CA 1
ATOM 8712 C C . ALA E 1 18 ? -15.445 -10.651 -46.191 1.00 62.77 18 ALA E C 1
ATOM 8713 O O . ALA E 1 18 ? -14.753 -9.980 -45.433 1.00 51.07 18 ALA E O 1
ATOM 8715 N N . MET E 1 19 ? -16.732 -10.860 -45.950 1.00 65.19 19 MET E N 1
ATOM 8716 C CA . MET E 1 19 ? -17.287 -10.378 -44.695 1.00 66.17 19 MET E CA 1
ATOM 8717 C C . MET E 1 19 ? -16.418 -10.863 -43.541 1.00 68.97 19 MET E C 1
ATOM 8718 O O . MET E 1 19 ? -15.895 -10.065 -42.773 1.00 77.36 19 MET E O 1
ATOM 8723 N N . THR E 1 20 ? -16.234 -12.175 -43.454 1.00 66.10 20 THR E N 1
ATOM 8724 C CA . THR E 1 20 ? -15.403 -12.793 -42.422 1.00 55.79 20 THR E CA 1
ATOM 8725 C C . THR E 1 20 ? -13.991 -12.198 -42.323 1.00 46.61 20 THR E C 1
ATOM 8726 O O . THR E 1 20 ? -13.585 -11.731 -41.266 1.00 52.85 20 THR E O 1
ATOM 8730 N N . PHE E 1 21 ? -13.248 -12.182 -43.412 1.00 31.56 21 PHE E N 1
ATOM 8731 C CA . PHE E 1 21 ? -11.863 -11.778 -43.303 1.00 38.83 21 PHE E CA 1
ATOM 8732 C C . PHE E 1 21 ? -11.654 -10.268 -43.209 1.00 54.00 21 PHE E C 1
ATOM 8733 O O . PHE E 1 21 ? -10.612 -9.824 -42.754 1.00 65.30 21 PHE E O 1
ATOM 8741 N N . VAL E 1 22 ? -12.613 -9.458 -43.635 1.00 70.76 22 VAL E N 1
ATOM 8742 C CA . VAL E 1 22 ? -12.464 -8.023 -43.392 1.00 73.01 22 VAL E CA 1
ATOM 8743 C C . VAL E 1 22 ? -13.203 -7.518 -42.133 1.00 66.43 22 VAL E C 1
ATOM 8744 O O . VAL E 1 22 ? -12.970 -6.404 -41.691 1.00 79.66 22 VAL E O 1
ATOM 8748 N N . SER E 1 23 ? -14.066 -8.345 -41.544 1.00 49.36 23 SER E N 1
ATOM 8749 C CA . SER E 1 23 ? -14.429 -8.182 -40.123 1.00 54.67 23 SER E CA 1
ATOM 8750 C C . SER E 1 23 ? -13.363 -8.762 -39.201 1.00 56.33 23 SER E C 1
ATOM 8751 O O . SER E 1 23 ? -13.282 -8.368 -38.036 1.00 59.18 23 SER E O 1
ATOM 8754 N N . GLY E 1 24 ? -12.583 -9.722 -39.696 1.00 34.72 24 GLY E N 1
ATOM 8755 C CA . GLY E 1 24 ? -11.483 -10.221 -38.911 1.00 25.72 24 GLY E CA 1
ATOM 8756 C C . GLY E 1 24 ? -10.506 -9.077 -38.746 1.00 48.17 24 GLY E C 1
ATOM 8757 O O . GLY E 1 24 ? -10.326 -8.571 -37.632 1.00 42.54 24 GLY E O 1
ATOM 8758 N N . PHE E 1 25 ? -9.971 -8.589 -39.865 1.00 60.51 25 PHE E N 1
ATOM 8759 C CA . PHE E 1 25 ? -8.987 -7.512 -39.863 1.00 53.35 25 PHE E CA 1
ATOM 8760 C C . PHE E 1 25 ? -9.391 -6.373 -38.951 1.00 64.47 25 PHE E C 1
ATOM 8761 O O . PHE E 1 25 ? -8.758 -6.116 -37.938 1.00 72.56 25 PHE E O 1
ATOM 8769 N N . PHE E 1 26 ? -10.452 -5.676 -39.319 1.00 75.90 26 PHE E N 1
ATOM 8770 C CA . PHE E 1 26 ? -10.841 -4.482 -38.587 1.00 85.80 26 PHE E CA 1
ATOM 8771 C C . PHE E 1 26 ? -11.266 -4.792 -37.154 1.00 81.43 26 PHE E C 1
ATOM 8772 O O . PHE E 1 26 ? -11.006 -4.012 -36.241 1.00 86.48 26 PHE E O 1
ATOM 8780 N N . GLY E 1 27 ? -11.889 -5.947 -36.951 1.00 76.01 27 GLY E N 1
ATOM 8781 C CA . GLY E 1 27 ? -12.336 -6.343 -35.627 1.00 73.94 27 GLY E CA 1
ATOM 8782 C C . GLY E 1 27 ? -11.165 -6.476 -34.676 1.00 73.58 27 GLY E C 1
ATOM 8783 O O . GLY E 1 27 ? -11.291 -6.185 -33.485 1.00 70.85 27 GLY E O 1
ATOM 8784 N N . PHE E 1 28 ? -10.044 -6.963 -35.210 1.00 76.11 28 PHE E N 1
ATOM 8785 C CA . PHE E 1 28 ? -8.762 -7.017 -34.501 1.00 79.56 28 PHE E CA 1
ATOM 8786 C C . PHE E 1 28 ? -8.183 -5.620 -34.274 1.00 67.55 28 PHE E C 1
ATOM 8787 O O . PHE E 1 28 ? -7.944 -5.212 -33.146 1.00 63.40 28 PHE E O 1
ATOM 8795 N N . VAL E 1 29 ? -8.025 -4.865 -35.353 1.00 69.64 29 VAL E N 1
ATOM 8796 C CA . VAL E 1 29 ? -7.316 -3.593 -35.286 1.00 81.55 29 VAL E CA 1
ATOM 8797 C C . VAL E 1 29 ? -7.895 -2.712 -34.179 1.00 72.14 29 VAL E C 1
ATOM 8798 O O . VAL E 1 29 ? -7.268 -1.747 -33.752 1.00 84.53 29 VAL E O 1
ATOM 8802 N N . ILE E 1 30 ? -9.081 -3.050 -33.699 1.00 46.11 30 ILE E N 1
ATOM 8803 C CA . ILE E 1 30 ? -9.576 -2.369 -32.520 1.00 46.14 30 ILE E CA 1
ATOM 8804 C C . ILE E 1 30 ? -9.342 -3.197 -31.255 1.00 61.75 30 ILE E C 1
ATOM 8805 O O . ILE E 1 30 ? -8.584 -2.784 -30.380 1.00 51.03 30 ILE E O 1
ATOM 8810 N N . GLY E 1 31 ? -9.977 -4.369 -31.176 1.00 75.71 31 GLY E N 1
ATOM 8811 C CA . GLY E 1 31 ? -9.940 -5.214 -29.989 1.00 70.22 31 GLY E CA 1
ATOM 8812 C C . GLY E 1 31 ? -8.570 -5.689 -29.512 1.00 77.30 31 GLY E C 1
ATOM 8813 O O . GLY E 1 31 ? -8.383 -5.998 -28.324 1.00 73.31 31 GLY E O 1
ATOM 8814 N N . LEU E 1 32 ? -7.615 -5.784 -30.437 1.00 76.60 32 LEU E N 1
ATOM 8815 C CA . LEU E 1 32 ? -6.257 -6.184 -30.080 1.00 60.18 32 LEU E CA 1
ATOM 8816 C C . LEU E 1 32 ? -5.591 -5.170 -29.180 1.00 67.99 32 LEU E C 1
ATOM 8817 O O . LEU E 1 32 ? -5.200 -5.511 -28.075 1.00 73.58 32 LEU E O 1
ATOM 8822 N N . PRO E 1 33 ? -5.446 -3.920 -29.649 1.00 82.33 33 PRO E N 1
ATOM 8823 C CA . PRO E 1 33 ? -4.983 -2.873 -28.734 1.00 82.61 33 PRO E CA 1
ATOM 8824 C C . PRO E 1 33 ? -5.855 -2.770 -27.491 1.00 64.23 33 PRO E C 1
ATOM 8825 O O . PRO E 1 33 ? -5.332 -2.721 -26.385 1.00 65.15 33 PRO E O 1
ATOM 8829 N N . VAL E 1 34 ? -7.167 -2.758 -27.660 1.00 47.28 34 VAL E N 1
ATOM 8830 C CA . VAL E 1 34 ? -8.049 -2.770 -26.499 1.00 59.02 34 VAL E CA 1
ATOM 8831 C C . VAL E 1 34 ? -7.775 -3.968 -25.586 1.00 72.97 34 VAL E C 1
ATOM 8832 O O . VAL E 1 34 ? -7.747 -3.822 -24.360 1.00 75.16 34 VAL E O 1
ATOM 8836 N N . GLY E 1 35 ? -7.576 -5.147 -26.175 1.00 73.23 35 GLY E N 1
ATOM 8837 C CA . GLY E 1 35 ? -7.227 -6.330 -25.402 1.00 72.58 35 GLY E CA 1
ATOM 8838 C C . GLY E 1 35 ? -5.932 -6.192 -24.604 1.00 63.47 35 GLY E C 1
ATOM 8839 O O . GLY E 1 35 ? -5.848 -6.613 -23.444 1.00 57.44 35 GLY E O 1
ATOM 8840 N N . VAL E 1 36 ? -4.917 -5.624 -25.250 1.00 48.06 36 VAL E N 1
ATOM 8841 C CA . VAL E 1 36 ? -3.671 -5.267 -24.599 1.00 44.86 36 VAL E CA 1
ATOM 8842 C C . VAL E 1 36 ? -3.906 -4.329 -23.439 1.00 60.35 36 VAL E C 1
ATOM 8843 O O . VAL E 1 36 ? -3.502 -4.604 -22.311 1.00 68.35 36 VAL E O 1
ATOM 8847 N N . LEU E 1 37 ? -4.558 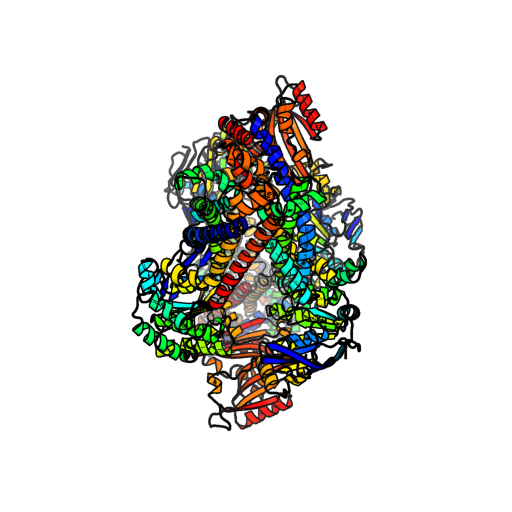-3.208 -23.712 1.00 64.77 37 LEU E N 1
ATOM 8848 C CA . LEU E 1 37 ? -4.684 -2.185 -22.693 1.00 70.56 37 LEU E CA 1
ATOM 8849 C C . LEU E 1 37 ? -5.634 -2.659 -21.585 1.00 64.56 37 LEU E C 1
ATOM 8850 O O . LEU E 1 37 ? -5.513 -2.241 -20.441 1.00 69.59 37 LEU E O 1
ATOM 8855 N N . LEU E 1 38 ? -6.552 -3.558 -21.912 1.00 57.80 38 LEU E N 1
ATOM 8856 C CA . LEU E 1 38 ? -7.335 -4.223 -20.881 1.00 63.77 38 LEU E CA 1
ATOM 8857 C C . LEU E 1 38 ? -6.443 -4.916 -19.859 1.00 69.66 38 LEU E C 1
ATOM 8858 O O . LEU E 1 38 ? -6.781 -5.000 -18.675 1.00 68.57 38 LEU E O 1
ATOM 8863 N N . TYR E 1 39 ? -5.333 -5.460 -20.351 1.00 73.41 39 TYR E N 1
ATOM 8864 C CA . TYR E 1 39 ? -4.390 -6.240 -19.547 1.00 76.95 39 TYR E CA 1
ATOM 8865 C C . TYR E 1 39 ? -3.42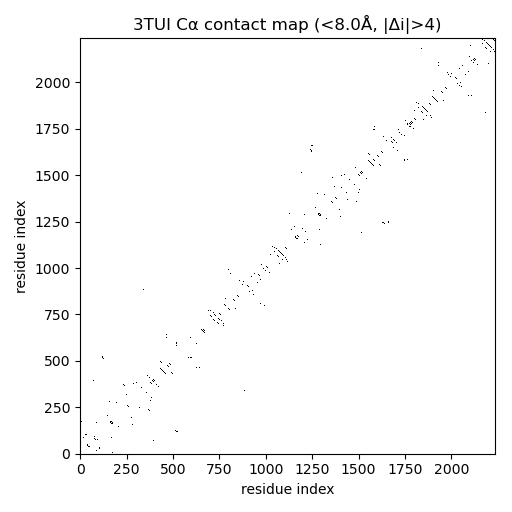1 -5.357 -18.754 1.00 77.01 39 TYR E C 1
ATOM 8866 O O . TYR E 1 39 ? -3.231 -5.555 -17.556 1.00 63.98 39 TYR E O 1
ATOM 8875 N N . VAL E 1 40 ? -2.823 -4.375 -19.422 1.00 84.30 40 VAL E N 1
ATOM 8876 C CA . VAL E 1 40 ? -1.861 -3.489 -18.771 1.00 92.89 40 VAL E CA 1
ATOM 8877 C C . VAL E 1 40 ? -2.525 -2.656 -17.674 1.00 82.37 40 VAL E C 1
ATOM 8878 O O . VAL E 1 40 ? -1.862 -2.124 -16.796 1.00 83.37 40 VAL E O 1
ATOM 8882 N N . THR E 1 41 ? -3.842 -2.546 -17.742 1.00 85.74 41 THR E N 1
ATOM 8883 C CA . THR E 1 41 ? -4.648 -1.946 -16.686 1.00 90.91 41 THR E CA 1
ATOM 8884 C C . THR E 1 41 ? -4.786 -2.890 -15.497 1.00 81.34 41 THR E C 1
ATOM 8885 O O . THR E 1 41 ? -5.021 -2.458 -14.370 1.00 61.29 41 THR E O 1
ATOM 8889 N N . ARG E 1 42 ? -4.641 -4.184 -15.763 1.00 92.36 42 ARG E N 1
ATOM 8890 C CA . ARG E 1 42 ? -4.894 -5.220 -14.771 1.00 103.76 42 ARG E CA 1
ATOM 8891 C C . ARG E 1 42 ? -4.152 -4.865 -13.473 1.00 119.25 42 ARG E C 1
ATOM 8892 O O . ARG E 1 42 ? -3.083 -4.243 -13.510 1.00 125.54 42 ARG E O 1
ATOM 8900 N N . PRO E 1 43 ? -4.744 -5.199 -12.307 1.00 112.75 43 PRO E N 1
ATOM 8901 C CA . PRO E 1 43 ? -3.998 -4.929 -11.072 1.00 101.70 43 PRO E CA 1
ATOM 8902 C C . PRO E 1 43 ? -2.691 -5.729 -10.962 1.00 97.99 43 PRO E C 1
ATOM 8903 O O . PRO E 1 43 ? -2.673 -6.965 -11.047 1.00 96.26 43 PRO E O 1
ATOM 8907 N N . GLY E 1 44 ? -1.603 -5.002 -10.731 1.00 87.11 44 GLY E N 1
ATOM 8908 C CA . GLY E 1 44 ? -0.292 -5.605 -10.637 1.00 78.66 44 GLY E CA 1
ATOM 8909 C C . GLY E 1 44 ? 0.539 -5.311 -11.868 1.00 74.69 44 GLY E C 1
ATOM 8910 O O . GLY E 1 44 ? 1.753 -5.480 -11.862 1.00 68.69 44 GLY E O 1
ATOM 8911 N N . GLN E 1 45 ? -0.103 -4.807 -12.915 1.00 85.65 45 GLN E N 1
ATOM 8912 C CA . GLN E 1 45 ? 0.545 -4.725 -14.229 1.00 100.49 45 GLN E CA 1
ATOM 8913 C C . GLN E 1 45 ? 0.830 -3.257 -14.515 1.00 96.57 45 GLN E C 1
ATOM 8914 O O . GLN E 1 45 ? 0.309 -2.377 -13.830 1.00 93.88 45 GLN E O 1
ATOM 8920 N N . ILE E 1 46 ? 1.713 -3.006 -15.474 1.00 83.03 46 ILE E N 1
ATOM 8921 C CA . ILE E 1 46 ? 2.402 -1.732 -15.561 1.00 88.43 46 ILE E CA 1
ATOM 8922 C C . ILE E 1 46 ? 1.468 -0.529 -15.434 1.00 96.22 46 ILE E C 1
ATOM 8923 O O . ILE E 1 46 ? 1.624 0.288 -14.524 1.00 115.21 46 ILE E O 1
ATOM 8928 N N . ILE E 1 47 ? 0.481 -0.415 -16.309 1.00 82.72 47 ILE E N 1
ATOM 8929 C CA . ILE E 1 47 ? -0.327 0.787 -16.277 1.00 83.86 47 ILE E CA 1
ATOM 8930 C C . ILE E 1 47 ? -1.281 0.762 -15.067 1.00 82.82 47 ILE E C 1
ATOM 8931 O O . ILE E 1 47 ? -1.622 1.813 -14.538 1.00 87.53 47 ILE E O 1
ATOM 8936 N N . ALA E 1 48 ? -1.717 -0.423 -14.648 1.00 82.05 48 ALA E N 1
ATOM 8937 C CA . ALA E 1 48 ? -2.331 -0.643 -13.324 1.00 84.69 48 ALA E CA 1
ATOM 8938 C C . ALA E 1 48 ? -3.446 0.318 -12.876 1.00 80.43 48 ALA E C 1
ATOM 8939 O O . ALA E 1 48 ? -3.640 0.494 -11.673 1.00 72.47 48 ALA E O 1
ATOM 8941 N N . ASN E 1 49 ? -4.230 0.881 -13.794 1.00 89.60 49 ASN E N 1
ATOM 8942 C CA . ASN E 1 49 ? -5.258 1.826 -13.354 1.00 87.01 49 ASN E CA 1
ATOM 8943 C C . ASN E 1 49 ? -6.591 1.116 -13.137 1.00 86.11 49 ASN E C 1
ATOM 8944 O O . ASN E 1 49 ? -7.287 0.794 -14.089 1.00 96.65 49 ASN E O 1
ATOM 8949 N N . ALA E 1 50 ? -6.987 0.931 -11.885 1.00 87.56 50 ALA E N 1
ATOM 8950 C CA . ALA E 1 50 ? -8.076 -0.005 -11.566 1.00 96.42 50 ALA E CA 1
ATOM 8951 C C . ALA E 1 50 ? -9.478 0.549 -11.856 1.00 112.59 50 ALA E C 1
ATOM 8952 O O . ALA E 1 50 ? -10.478 -0.191 -11.797 1.00 99.04 50 ALA E O 1
ATOM 8954 N N . LYS E 1 51 ? -9.539 1.849 -12.162 1.00 133.60 51 LYS E N 1
ATOM 8955 C CA . LYS E 1 51 ? -10.794 2.544 -12.460 1.00 140.06 51 LYS E CA 1
ATOM 8956 C C . LYS E 1 51 ? -11.350 2.134 -13.817 1.00 136.48 51 LYS E C 1
ATOM 8957 O O . LYS E 1 51 ? -12.506 1.714 -13.922 1.00 139.25 51 LYS E O 1
ATOM 8963 N N . LEU E 1 52 ? -10.517 2.258 -14.852 1.00 123.95 52 LEU E N 1
ATOM 8964 C CA . LEU E 1 52 ? -10.960 2.000 -16.222 1.00 103.31 52 LEU E CA 1
ATOM 8965 C C . LEU E 1 52 ? -11.141 0.515 -16.511 1.00 97.56 52 LEU E C 1
ATOM 8966 O O . LEU E 1 52 ? -12.000 0.138 -17.305 1.00 95.69 52 LEU E O 1
ATOM 8971 N N . TYR E 1 53 ? -10.346 -0.331 -15.864 1.00 96.10 53 TYR E N 1
ATOM 8972 C CA . TYR E 1 53 ? -10.540 -1.763 -16.045 1.00 100.13 53 TYR E CA 1
ATOM 8973 C C . TYR E 1 53 ? -11.961 -2.081 -15.567 1.00 102.42 53 TYR E C 1
ATOM 8974 O O . TYR E 1 53 ? -12.704 -2.814 -16.215 1.00 108.23 53 TYR E O 1
ATOM 8983 N N . ARG E 1 54 ? -12.339 -1.511 -14.431 1.00 97.86 54 ARG E N 1
ATOM 8984 C CA . ARG E 1 54 ? -13.703 -1.636 -13.960 1.00 98.05 54 ARG E CA 1
ATOM 8985 C C . ARG E 1 54 ? -14.660 -1.284 -15.103 1.00 96.91 54 ARG E C 1
ATOM 8986 O O . ARG E 1 54 ? -15.565 -2.054 -15.423 1.00 95.13 54 ARG E O 1
ATOM 8994 N N . THR E 1 55 ? -14.448 -0.126 -15.726 1.00 102.32 55 THR E N 1
ATOM 8995 C CA . THR E 1 55 ? -15.299 0.303 -16.837 1.00 98.74 55 THR E CA 1
ATOM 8996 C C . THR E 1 55 ? -15.035 -0.475 -18.138 1.00 85.09 55 THR E C 1
ATOM 8997 O O . THR E 1 55 ? -15.942 -1.098 -18.685 1.00 89.58 55 THR E O 1
ATOM 9001 N N . VAL E 1 56 ? -13.789 -0.463 -18.614 1.00 67.39 56 VAL E N 1
ATOM 9002 C CA . VAL E 1 56 ? -13.475 -1.031 -19.926 1.00 60.68 56 VAL E CA 1
ATOM 9003 C C . VAL E 1 56 ? -13.934 -2.482 -19.989 1.00 58.07 56 VAL E C 1
ATOM 9004 O O . VAL E 1 56 ? -14.501 -2.920 -20.981 1.00 64.11 56 VAL E O 1
ATOM 9008 N N . SER E 1 57 ? -13.709 -3.226 -18.919 1.00 63.72 57 SER E N 1
ATOM 9009 C CA . SER E 1 57 ? -14.202 -4.593 -18.845 1.00 82.17 57 SER E CA 1
ATOM 9010 C C . SER E 1 57 ? -15.734 -4.644 -19.024 1.00 86.22 57 SER E C 1
ATOM 9011 O O . SER E 1 57 ? -16.244 -5.460 -19.797 1.00 86.71 57 SER E O 1
ATOM 9014 N N . ALA E 1 58 ? -16.448 -3.749 -18.337 1.00 87.68 58 ALA E N 1
ATOM 9015 C CA . ALA E 1 58 ? -17.925 -3.727 -18.334 1.00 85.90 58 ALA E CA 1
ATOM 9016 C C . ALA E 1 58 ? -18.586 -3.372 -19.663 1.00 71.69 58 ALA E C 1
ATOM 9017 O O . ALA E 1 58 ? -19.684 -3.848 -19.943 1.00 56.89 58 ALA E O 1
ATOM 9019 N N . ILE E 1 59 ? -17.957 -2.506 -20.452 1.00 76.12 59 ILE E N 1
ATOM 9020 C CA . ILE E 1 59 ? -18.506 -2.186 -21.762 1.00 84.32 59 ILE E CA 1
ATOM 9021 C C . ILE E 1 59 ? -18.238 -3.350 -22.701 1.00 79.98 59 ILE E C 1
ATOM 9022 O O . ILE E 1 59 ? -19.144 -3.841 -23.376 1.00 82.99 59 ILE E O 1
ATOM 9027 N N . VAL E 1 60 ? -16.992 -3.809 -22.711 1.00 69.16 60 VAL E N 1
ATOM 9028 C CA . VAL E 1 60 ? -16.635 -4.985 -23.480 1.00 68.58 60 VAL E CA 1
ATOM 9029 C C . VAL E 1 60 ? -17.503 -6.159 -23.075 1.00 72.25 60 VAL E C 1
ATOM 9030 O O . VAL E 1 60 ? -17.910 -6.962 -23.906 1.00 81.02 60 VAL E O 1
ATOM 9034 N N . ASN E 1 61 ? -17.789 -6.254 -21.789 1.00 66.76 61 ASN E N 1
ATOM 9035 C CA . ASN E 1 61 ? -18.627 -7.330 -21.297 1.00 80.50 61 ASN E CA 1
ATOM 9036 C C . ASN E 1 61 ? -20.074 -7.134 -21.762 1.00 73.70 61 ASN E C 1
ATOM 9037 O O . ASN E 1 61 ? -20.833 -8.097 -21.883 1.00 79.31 61 ASN E O 1
ATOM 9042 N N . ILE E 1 62 ? -20.454 -5.882 -22.016 1.00 74.98 62 ILE E N 1
ATOM 9043 C CA . ILE E 1 62 ? -21.840 -5.551 -22.408 1.00 80.68 62 ILE E CA 1
ATOM 9044 C C . ILE E 1 62 ? -22.164 -5.828 -23.896 1.00 70.66 62 ILE E C 1
ATOM 9045 O O . ILE E 1 62 ? -23.175 -6.470 -24.211 1.00 60.42 62 ILE E O 1
ATOM 9050 N N . PHE E 1 63 ? -21.299 -5.362 -24.797 1.00 63.49 63 PHE E N 1
ATOM 9051 C CA . PHE E 1 63 ? -21.421 -5.698 -26.208 1.00 60.30 63 PHE E CA 1
ATOM 9052 C C . PHE E 1 63 ? -21.518 -7.216 -26.312 1.00 69.13 63 PHE E C 1
ATOM 9053 O O . PHE E 1 63 ? -22.478 -7.751 -26.865 1.00 70.82 63 PHE E O 1
ATOM 9061 N N . ARG E 1 64 ? -20.535 -7.903 -25.730 1.00 74.07 64 ARG E N 1
ATOM 9062 C CA . ARG E 1 64 ? -20.459 -9.365 -25.761 1.00 68.44 64 ARG E CA 1
ATOM 9063 C C . ARG E 1 64 ? -21.787 -10.004 -25.398 1.00 62.31 64 ARG E C 1
ATOM 9064 O O . ARG E 1 64 ? -22.140 -11.050 -25.928 1.00 67.22 64 ARG E O 1
ATOM 9072 N N . SER E 1 65 ? -22.530 -9.376 -24.499 1.00 52.48 65 SER E N 1
ATOM 9073 C CA . SER E 1 65 ? -23.762 -9.978 -24.007 1.00 62.45 65 SER E CA 1
ATOM 9074 C C . SER E 1 65 ? -24.907 -9.990 -25.035 1.00 76.82 65 SER E C 1
ATOM 9075 O O . SER E 1 65 ? -25.701 -10.932 -25.077 1.00 77.72 65 SER E O 1
ATOM 9078 N N . ILE E 1 66 ? -24.984 -8.945 -25.857 1.00 78.28 66 ILE E N 1
ATOM 9079 C CA . ILE E 1 66 ? -26.026 -8.805 -26.878 1.00 70.19 66 ILE E CA 1
ATOM 9080 C C . ILE E 1 66 ? -25.952 -9.905 -27.920 1.00 68.04 66 ILE E C 1
ATOM 9081 O O . ILE E 1 66 ? -24.937 -10.012 -28.614 1.00 72.74 66 ILE E O 1
ATOM 9086 N N . PRO E 1 67 ? -27.023 -10.710 -28.068 1.00 60.39 67 PRO E N 1
ATOM 9087 C CA . PRO E 1 67 ? -26.989 -11.605 -29.229 1.00 64.22 67 PRO E CA 1
ATOM 9088 C C . PRO E 1 67 ? -26.731 -10.820 -30.511 1.00 68.97 67 PRO E C 1
ATOM 9089 O O . PRO E 1 67 ? -27.320 -9.761 -30.680 1.00 78.59 67 PRO E O 1
ATOM 9093 N N . PHE E 1 68 ? -25.843 -11.321 -31.369 1.00 65.82 68 PHE E N 1
ATOM 9094 C CA . PHE E 1 68 ? -25.446 -10.622 -32.587 1.00 58.76 68 PHE E CA 1
ATOM 9095 C C . PHE E 1 68 ? -26.622 -10.301 -33.474 1.00 66.16 68 PHE E C 1
ATOM 9096 O O . PHE E 1 68 ? -26.658 -9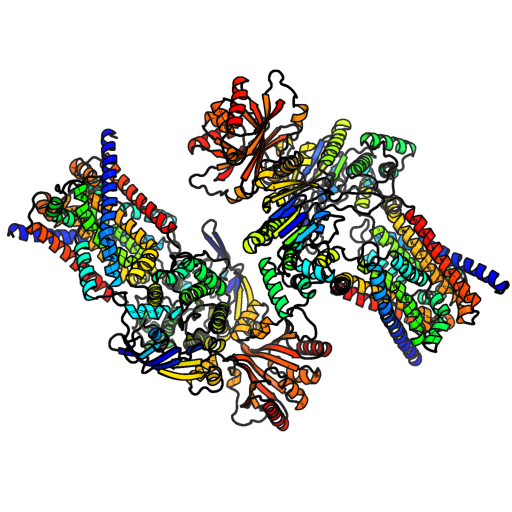.236 -34.091 1.00 71.82 68 PHE E O 1
ATOM 9104 N N . ILE E 1 69 ? -27.585 -11.217 -33.554 1.00 62.14 69 ILE E N 1
ATOM 9105 C CA . ILE E 1 69 ? -28.731 -10.965 -34.422 1.00 70.48 69 ILE E CA 1
ATOM 9106 C C . ILE E 1 69 ? -29.310 -9.595 -34.073 1.00 64.68 69 ILE E C 1
ATOM 9107 O O . ILE E 1 69 ? -29.358 -8.707 -34.924 1.00 68.11 69 ILE E O 1
ATOM 9112 N N . ILE E 1 70 ? -29.678 -9.426 -32.802 1.00 44.79 70 ILE E N 1
ATOM 9113 C CA . ILE E 1 70 ? -30.216 -8.179 -32.268 1.00 41.35 70 ILE E CA 1
ATOM 9114 C C . ILE E 1 70 ? -29.280 -6.993 -32.498 1.00 40.23 70 ILE E C 1
ATOM 9115 O O . ILE E 1 70 ? -29.694 -5.937 -32.936 1.00 47.98 70 ILE E O 1
ATOM 9120 N N . LEU E 1 71 ? -28.013 -7.174 -32.178 1.00 43.97 71 LEU E N 1
ATOM 9121 C CA . LEU E 1 71 ? -27.028 -6.130 -32.377 1.00 54.65 71 LEU E CA 1
ATOM 9122 C C . LEU E 1 71 ? -27.060 -5.616 -33.810 1.00 61.28 71 LEU E C 1
ATOM 9123 O O . LEU E 1 71 ? -26.860 -4.427 -34.063 1.00 65.37 71 LEU E O 1
ATOM 9128 N N . LEU E 1 72 ? -27.285 -6.531 -34.747 1.00 66.83 72 LEU E N 1
ATOM 9129 C CA . LEU E 1 72 ? -27.224 -6.209 -36.170 1.00 83.83 72 LEU E CA 1
ATOM 9130 C C . LEU E 1 72 ? -28.437 -5.331 -36.535 1.00 83.80 72 LEU E C 1
ATOM 9131 O O . LEU E 1 72 ? -28.341 -4.359 -37.308 1.00 74.24 72 LEU E O 1
ATOM 9136 N N . VAL E 1 73 ? -29.562 -5.658 -35.909 1.00 73.23 73 VAL E N 1
ATOM 9137 C CA . VAL E 1 73 ? -30.780 -4.902 -36.057 1.00 75.13 73 VAL E CA 1
ATOM 9138 C C . VAL E 1 73 ? -30.565 -3.554 -35.368 1.00 92.04 73 VAL E C 1
ATOM 9139 O O . VAL E 1 73 ? -30.383 -2.541 -36.043 1.00 87.62 73 VAL E O 1
ATOM 9143 N N . TRP E 1 74 ? -30.438 -3.559 -34.042 1.00 103.74 74 TRP E N 1
ATOM 9144 C CA . TRP E 1 74 ? -30.442 -2.325 -33.257 1.00 104.25 74 TRP E CA 1
ATOM 9145 C C . TRP E 1 74 ? -29.626 -1.234 -33.939 1.00 96.72 74 TRP E C 1
ATOM 9146 O O . TRP E 1 74 ? -29.996 -0.059 -33.916 1.00 103.39 74 TRP E O 1
ATOM 9157 N N . MET E 1 75 ? -28.504 -1.620 -34.529 1.00 85.66 75 MET E N 1
ATOM 9158 C CA . MET E 1 75 ? -27.596 -0.642 -35.092 1.00 86.30 75 MET E CA 1
ATOM 9159 C C . MET E 1 75 ? -27.844 -0.402 -36.574 1.00 76.12 75 MET E C 1
ATOM 9160 O O . MET E 1 75 ? -27.050 0.276 -37.233 1.00 69.81 75 MET E O 1
ATOM 9165 N N . ILE E 1 76 ? -28.921 -0.998 -37.094 1.00 71.75 76 ILE E N 1
ATOM 9166 C CA . ILE E 1 76 ? -29.445 -0.675 -38.435 1.00 74.55 76 ILE E CA 1
ATOM 9167 C C . ILE E 1 76 ? -29.526 0.834 -38.716 1.00 70.44 76 ILE E C 1
ATOM 9168 O O . ILE E 1 76 ? -29.054 1.302 -39.772 1.00 50.51 76 ILE E O 1
ATOM 9173 N N . PRO E 1 77 ? -30.141 1.594 -37.775 1.00 73.21 77 PRO E N 1
ATOM 9174 C CA . PRO E 1 77 ? -30.070 3.057 -37.849 1.00 50.29 77 PRO E CA 1
ATOM 9175 C C . PRO E 1 77 ? -28.640 3.547 -37.971 1.00 50.13 77 PRO E C 1
ATOM 9176 O O . PRO E 1 77 ? -28.319 4.270 -38.910 1.00 54.97 77 PRO E O 1
ATOM 9180 N N . PHE E 1 78 ? -27.775 3.085 -37.078 1.00 73.32 78 PHE E N 1
ATOM 9181 C CA . PHE E 1 78 ? -26.387 3.524 -37.062 1.00 79.93 78 PHE E CA 1
ATOM 9182 C C . PHE E 1 78 ? -25.666 3.044 -38.305 1.00 81.59 78 PHE E C 1
ATOM 9183 O O . PHE E 1 78 ? -24.910 3.782 -38.935 1.00 76.87 78 PHE E O 1
ATOM 9191 N N . THR E 1 79 ? -25.911 1.789 -38.648 1.00 85.92 79 THR E N 1
ATOM 9192 C CA . THR E 1 79 ? -25.265 1.180 -39.792 1.00 97.16 79 THR E CA 1
ATOM 9193 C C . THR E 1 79 ? -25.457 2.066 -41.012 1.00 109.12 79 THR E C 1
ATOM 9194 O O . THR E 1 79 ? -24.483 2.527 -41.622 1.00 99.68 79 THR E O 1
ATOM 9198 N N . ARG E 1 80 ? -26.730 2.329 -41.321 1.00 120.56 80 ARG E N 1
ATOM 9199 C CA . ARG E 1 80 ? -27.146 2.964 -42.575 1.00 122.58 80 ARG E CA 1
ATOM 9200 C C . ARG E 1 80 ? -26.583 4.376 -42.733 1.00 110.85 80 ARG E C 1
ATOM 9201 O O . ARG E 1 80 ? -26.289 4.819 -43.844 1.00 106.37 80 ARG E O 1
ATOM 9209 N N . VAL E 1 81 ? -26.429 5.082 -41.621 1.00 102.47 81 VAL E N 1
ATOM 9210 C CA . VAL E 1 81 ? -25.883 6.428 -41.677 1.00 98.12 81 VAL E CA 1
ATOM 9211 C C . VAL E 1 81 ? -24.395 6.409 -42.029 1.00 96.26 81 VAL E C 1
ATOM 9212 O O . VAL E 1 81 ? -23.887 7.315 -42.683 1.00 92.69 81 VAL E O 1
ATOM 9216 N N . ILE E 1 82 ? -23.699 5.366 -41.595 1.00 100.76 82 ILE E N 1
ATOM 9217 C CA . ILE E 1 82 ? -22.251 5.314 -41.756 1.00 111.43 82 ILE E CA 1
ATOM 9218 C C . ILE E 1 82 ? -21.825 5.082 -43.200 1.00 117.68 82 ILE E C 1
ATOM 9219 O O . ILE E 1 82 ? -21.009 5.831 -43.741 1.00 119.94 82 ILE E O 1
ATOM 9224 N N . VAL E 1 83 ? -22.361 4.022 -43.804 1.00 123.85 83 VAL E N 1
ATOM 9225 C CA . VAL E 1 83 ? -22.037 3.652 -45.183 1.00 128.10 83 VAL E CA 1
ATOM 9226 C C . VAL E 1 83 ? -22.954 4.349 -46.196 1.00 127.64 83 VAL E C 1
ATOM 9227 O O . VAL E 1 83 ? -22.638 4.423 -47.388 1.00 116.36 83 VAL E O 1
ATOM 9231 N N . GLY E 1 84 ? -24.069 4.890 -45.707 1.00 132.10 84 GLY E N 1
ATOM 9232 C CA . GLY E 1 84 ? -25.071 5.502 -46.565 1.00 132.72 84 GLY E CA 1
ATOM 9233 C C . GLY E 1 84 ? -26.138 4.508 -46.995 1.00 129.65 84 GLY E C 1
ATOM 9234 O O . GLY E 1 84 ? -27.065 4.850 -47.729 1.00 142.58 84 GLY E O 1
ATOM 9235 N N . THR E 1 85 ? -25.987 3.267 -46.544 1.00 110.46 85 THR E N 1
ATOM 9236 C CA . THR E 1 85 ? -26.935 2.201 -46.824 1.00 90.11 85 THR E CA 1
ATOM 9237 C C . THR E 1 85 ? -26.901 1.155 -45.723 1.00 88.78 85 THR E C 1
ATOM 9238 O O . THR E 1 85 ? -25.862 0.910 -45.114 1.00 97.99 85 THR E O 1
ATOM 9242 N N . SER E 1 86 ? -28.038 0.527 -45.466 1.00 81.35 86 SER E N 1
ATOM 9243 C CA . SER E 1 86 ? -28.077 -0.521 -44.458 1.00 86.96 86 SER E CA 1
ATOM 9244 C C . SER E 1 86 ? -27.899 -1.908 -45.093 1.00 104.30 86 SER E C 1
ATOM 9245 O O . SER E 1 86 ? -27.924 -2.922 -44.391 1.00 114.79 86 SER E O 1
ATOM 9248 N N . ILE E 1 87 ? -27.699 -1.959 -46.411 1.00 100.93 87 ILE E N 1
ATOM 9249 C CA . ILE E 1 87 ? -27.691 -3.246 -47.125 1.00 94.79 87 ILE E CA 1
ATOM 9250 C C . ILE E 1 87 ? -26.418 -3.548 -47.934 1.00 92.33 87 ILE E C 1
ATOM 9251 O O . ILE E 1 87 ? -25.636 -2.647 -48.255 1.00 91.96 87 ILE E O 1
ATOM 9256 N N . GLY E 1 88 ? -26.234 -4.825 -48.274 1.00 84.63 88 GLY E N 1
ATOM 9257 C CA . GLY E 1 88 ? -25.066 -5.274 -49.019 1.00 88.04 88 GLY E CA 1
ATOM 9258 C C . GLY E 1 88 ? -23.972 -5.782 -48.096 1.00 87.94 88 GLY E C 1
ATOM 9259 O O . GLY E 1 88 ? -24.182 -5.867 -46.884 1.00 87.94 88 GLY E O 1
ATOM 9260 N N . LEU E 1 89 ? -22.815 -6.140 -48.655 1.00 78.71 89 LEU E N 1
ATOM 9261 C CA . LEU E 1 89 ? -21.698 -6.583 -47.823 1.00 82.97 89 LEU E CA 1
ATOM 9262 C C . LEU E 1 89 ? -20.945 -5.409 -47.187 1.00 97.29 89 LEU E C 1
ATOM 9263 O O . LEU E 1 89 ? -20.741 -5.384 -45.970 1.00 106.14 89 LEU E O 1
ATOM 9268 N N . GLN E 1 90 ? -20.598 -4.410 -48.001 1.00 95.87 90 GLN E N 1
ATOM 9269 C CA . GLN E 1 90 ? -19.832 -3.248 -47.539 1.00 86.37 90 GLN E CA 1
ATOM 9270 C C . GLN E 1 90 ? -20.560 -2.588 -46.372 1.00 83.51 90 GLN E C 1
ATOM 9271 O O . GLN E 1 90 ? -20.014 -1.734 -45.679 1.00 74.49 90 GLN E O 1
ATOM 9277 N N . ALA E 1 91 ? -21.803 -3.002 -46.166 1.00 92.56 91 ALA E N 1
ATOM 9278 C CA . ALA E 1 91 ? -22.587 -2.580 -45.019 1.00 98.86 91 ALA E CA 1
ATOM 9279 C C . ALA E 1 91 ? -22.350 -3.483 -43.810 1.00 97.09 91 ALA E C 1
ATOM 9280 O O . ALA E 1 91 ? -21.891 -3.012 -42.772 1.00 99.13 91 ALA E O 1
ATOM 9282 N N . ALA E 1 92 ? -22.666 -4.772 -43.961 1.00 93.25 92 ALA E N 1
ATOM 9283 C CA . ALA E 1 92 ? -22.663 -5.759 -42.864 1.00 82.67 92 ALA E CA 1
ATOM 9284 C C . ALA E 1 92 ? -21.374 -5.812 -42.022 1.00 73.58 92 ALA E C 1
ATOM 9285 O O . ALA E 1 92 ? -21.398 -6.188 -40.840 1.00 51.22 92 ALA E O 1
ATOM 9287 N N . ILE E 1 93 ? -20.254 -5.451 -42.647 1.00 66.14 93 ILE E N 1
ATOM 9288 C CA . ILE E 1 93 ? -18.968 -5.376 -41.966 1.00 61.31 93 ILE E CA 1
ATOM 9289 C C . ILE E 1 93 ? -19.017 -4.610 -40.634 1.00 62.18 93 ILE E C 1
ATOM 9290 O O . ILE E 1 93 ? -18.487 -5.069 -39.621 1.00 53.93 93 ILE E O 1
ATOM 9295 N N . VAL E 1 94 ? -19.649 -3.445 -40.644 1.00 64.64 94 VAL E N 1
ATOM 9296 C CA . VAL E 1 94 ? -19.836 -2.690 -39.421 1.00 65.93 94 VAL E CA 1
ATOM 9297 C C . VAL E 1 94 ? -20.427 -3.519 -38.290 1.00 74.04 94 VAL E C 1
ATOM 9298 O O . VAL E 1 94 ? -19.788 -3.685 -37.257 1.00 75.80 94 VAL E O 1
ATOM 9302 N N . PRO E 1 95 ? -21.635 -4.065 -38.481 1.00 75.71 95 PRO E N 1
ATOM 9303 C CA . PRO E 1 95 ? -22.232 -4.855 -37.398 1.00 82.43 95 PRO E CA 1
ATOM 9304 C C . PRO E 1 95 ? -21.349 -6.032 -36.996 1.00 72.26 95 PRO E C 1
ATOM 9305 O O . PRO E 1 95 ? -21.304 -6.410 -35.824 1.00 64.77 95 PRO E O 1
ATOM 9309 N N . LEU E 1 96 ? -20.650 -6.597 -37.971 1.00 70.99 96 LEU E N 1
ATOM 9310 C CA . LEU E 1 96 ? -19.765 -7.720 -37.714 1.00 69.91 96 LEU E CA 1
ATOM 9311 C C . LEU E 1 96 ? -18.610 -7.253 -36.824 1.00 66.58 96 LEU E C 1
ATOM 9312 O O . LEU E 1 96 ? -18.363 -7.818 -35.767 1.00 65.05 96 LEU E O 1
ATOM 9317 N N . THR E 1 97 ? -17.929 -6.195 -37.248 1.00 60.79 97 THR E N 1
ATOM 9318 C CA . THR E 1 97 ? -16.822 -5.636 -36.484 1.00 61.26 97 THR E CA 1
ATOM 9319 C C . THR E 1 97 ? -17.194 -5.368 -35.015 1.00 63.49 97 THR E C 1
ATOM 9320 O O . THR E 1 97 ? -16.585 -5.914 -34.107 1.00 75.39 97 THR E O 1
ATOM 9324 N N . VAL E 1 98 ? -18.212 -4.560 -34.781 1.00 65.99 98 VAL E N 1
ATOM 9325 C CA . VAL E 1 98 ? -18.693 -4.303 -33.429 1.00 61.95 98 VAL E CA 1
ATOM 9326 C C . VAL E 1 98 ? -19.099 -5.588 -32.696 1.00 63.14 98 VAL E C 1
ATOM 9327 O O . VAL E 1 98 ? -19.215 -5.603 -31.475 1.00 76.49 98 VAL E O 1
ATOM 9331 N N . GLY E 1 99 ? -19.313 -6.671 -33.428 1.00 52.35 99 GLY E N 1
ATOM 9332 C CA . GLY E 1 99 ? -19.620 -7.940 -32.788 1.00 60.38 99 GLY E CA 1
ATOM 9333 C C . GLY E 1 99 ? -18.377 -8.794 -32.623 1.00 62.29 99 GLY E C 1
ATOM 9334 O O . GLY E 1 99 ? -18.397 -9.813 -31.928 1.00 66.54 99 GLY E O 1
ATOM 9335 N N . ALA E 1 100 ? -17.309 -8.390 -33.307 1.00 50.02 100 ALA E N 1
ATOM 9336 C CA . ALA E 1 100 ? -16.002 -9.040 -33.229 1.00 41.26 100 ALA E CA 1
ATOM 9337 C C . ALA E 1 100 ? -15.142 -8.575 -32.043 1.00 68.16 100 ALA E C 1
ATOM 9338 O O . ALA E 1 100 ? -14.466 -9.393 -31.404 1.00 78.50 100 ALA E O 1
ATOM 9340 N N . ALA E 1 101 ? -15.151 -7.269 -31.759 1.00 70.38 101 ALA E N 1
ATOM 9341 C CA . ALA E 1 101 ? -14.247 -6.686 -30.760 1.00 70.99 101 ALA E CA 1
ATOM 9342 C C . ALA E 1 101 ? -14.401 -7.254 -29.348 1.00 69.39 101 ALA E C 1
ATOM 9343 O O . ALA E 1 101 ? -13.419 -7.661 -28.737 1.00 66.67 101 ALA E O 1
ATOM 9345 N N . PRO E 1 102 ? -15.628 -7.286 -28.814 1.00 68.20 102 PRO E N 1
ATOM 9346 C CA . PRO E 1 102 ? -15.784 -7.866 -27.473 1.00 71.71 102 PRO E CA 1
ATOM 9347 C C . PRO E 1 102 ? -15.301 -9.319 -27.402 1.00 66.16 102 PRO E C 1
ATOM 9348 O O . PRO E 1 102 ? -14.995 -9.790 -26.311 1.00 68.49 102 PRO E O 1
ATOM 9352 N N . PHE E 1 103 ? -15.282 -10.025 -28.534 1.00 61.81 103 PHE E N 1
ATOM 9353 C CA . PHE E 1 103 ? -14.593 -11.316 -28.635 1.00 61.34 103 PHE E CA 1
ATOM 9354 C C . PHE E 1 103 ? -13.085 -11.145 -28.535 1.00 67.78 103 PHE E C 1
ATOM 9355 O O . PHE E 1 103 ? -12.426 -11.735 -27.680 1.00 72.95 103 PHE E O 1
ATOM 9363 N N . ILE E 1 104 ? -12.555 -10.336 -29.445 1.00 64.71 104 ILE E N 1
ATOM 9364 C CA . ILE E 1 104 ? -11.124 -10.238 -29.659 1.00 69.38 104 ILE E CA 1
ATOM 9365 C C . ILE E 1 104 ? -10.417 -9.720 -28.404 1.00 84.18 104 ILE E C 1
ATOM 9366 O O . ILE E 1 104 ? -9.514 -10.384 -27.879 1.00 86.84 104 ILE E O 1
ATOM 9371 N N . ALA E 1 105 ? -10.833 -8.555 -27.907 1.00 87.39 105 ALA E N 1
ATOM 9372 C CA . ALA E 1 105 ? -10.195 -7.972 -26.729 1.00 72.43 105 ALA E CA 1
ATOM 9373 C C . ALA E 1 105 ? -10.226 -8.955 -25.583 1.00 56.67 105 ALA E C 1
ATOM 9374 O O . ALA E 1 105 ? -9.184 -9.312 -25.052 1.00 67.75 105 ALA E O 1
ATOM 9376 N N . ARG E 1 106 ? -11.417 -9.408 -25.215 1.00 40.74 106 ARG E N 1
ATOM 9377 C CA . ARG E 1 106 ? -11.525 -10.359 -24.123 1.00 43.18 106 ARG E CA 1
ATOM 9378 C C . ARG E 1 106 ? -10.622 -11.567 -24.348 1.00 52.46 106 ARG E C 1
ATOM 9379 O O . ARG E 1 106 ? -10.002 -12.080 -23.410 1.00 55.23 106 ARG E O 1
ATOM 9387 N N . MET E 1 107 ? -10.521 -12.013 -25.591 1.00 53.55 107 MET E N 1
ATOM 9388 C CA . MET E 1 107 ? -9.646 -13.138 -25.882 1.00 60.91 107 MET E CA 1
ATOM 9389 C C . MET E 1 107 ? -8.174 -12.746 -25.801 1.00 49.41 107 MET E C 1
ATOM 9390 O O . MET E 1 107 ? -7.353 -13.516 -25.311 1.00 54.73 107 MET E O 1
ATOM 9395 N N . VAL E 1 108 ? -7.837 -11.557 -26.279 1.00 33.53 108 VAL E N 1
ATOM 9396 C CA . VAL E 1 108 ? -6.502 -11.048 -26.054 1.00 34.73 108 VAL E CA 1
ATOM 9397 C C . VAL E 1 108 ? -6.194 -11.009 -24.533 1.00 69.22 108 VAL E C 1
ATOM 9398 O O . VAL E 1 108 ? -5.150 -11.500 -24.085 1.00 58.87 108 VAL E O 1
ATOM 9402 N N . GLU E 1 109 ? -7.110 -10.460 -23.733 1.00 76.55 109 GLU E N 1
ATOM 9403 C CA . GLU E 1 109 ? -6.892 -10.383 -22.283 1.00 81.07 109 GLU E CA 1
ATOM 9404 C C . GLU E 1 109 ? -6.509 -11.747 -21.717 1.00 70.92 109 GLU E C 1
ATOM 9405 O O . GLU E 1 109 ? -5.524 -11.865 -20.998 1.00 79.68 109 GLU E O 1
ATOM 9411 N N . ASN E 1 110 ? -7.288 -12.772 -22.038 1.00 52.67 110 ASN E N 1
ATOM 9412 C CA . ASN E 1 110 ? -7.016 -14.113 -21.540 1.00 57.68 110 ASN E CA 1
ATOM 9413 C C . ASN E 1 110 ? -5.712 -14.702 -22.062 1.00 50.48 110 ASN E C 1
ATOM 9414 O O . ASN E 1 110 ? -5.075 -15.514 -21.396 1.00 46.71 110 ASN E O 1
ATOM 9419 N N . ALA E 1 111 ? -5.326 -14.295 -23.262 1.00 41.44 111 ALA E N 1
ATOM 9420 C CA . ALA E 1 111 ? -4.156 -14.856 -23.915 1.00 47.35 111 ALA E CA 1
ATOM 9421 C C . ALA E 1 111 ? -2.856 -14.246 -23.384 1.00 58.83 111 ALA E C 1
ATOM 9422 O O . ALA E 1 111 ? -1.788 -14.887 -23.366 1.00 56.46 111 ALA E O 1
ATOM 9424 N N . LEU E 1 112 ? -2.950 -12.992 -22.967 1.00 58.22 112 LEU E N 1
ATOM 9425 C CA . LEU E 1 112 ? -1.815 -12.334 -22.374 1.00 52.91 112 LEU E CA 1
ATOM 9426 C C . LEU E 1 112 ? -1.719 -12.795 -20.920 1.00 62.29 112 LEU E C 1
ATOM 9427 O O . LEU E 1 112 ? -0.656 -12.727 -20.311 1.00 78.13 112 LEU E O 1
ATOM 9432 N N . LEU E 1 113 ? -2.817 -13.313 -20.375 1.00 51.10 113 LEU E N 1
ATOM 9433 C CA . LEU E 1 113 ? -2.797 -13.827 -19.006 1.00 46.26 113 LEU E CA 1
ATOM 9434 C C . LEU E 1 113 ? -2.199 -15.232 -18.967 1.00 59.75 113 LEU E C 1
ATOM 9435 O O . LEU E 1 113 ? -1.884 -15.765 -17.900 1.00 61.83 113 LEU E O 1
ATOM 9440 N N . GLU E 1 114 ? -2.056 -15.832 -20.146 1.00 70.03 114 GLU E N 1
ATOM 9441 C CA . GLU E 1 114 ? -1.385 -17.116 -20.291 1.00 58.79 114 GLU E CA 1
ATOM 9442 C C . GLU E 1 114 ? 0.066 -16.878 -19.887 1.00 51.02 114 GLU E C 1
ATOM 9443 O O . GLU E 1 114 ? 0.692 -17.748 -19.294 1.00 51.97 114 GLU E O 1
ATOM 9449 N N . ILE E 1 115 ? 0.581 -15.685 -20.208 1.00 37.27 115 ILE E N 1
ATOM 9450 C CA . ILE E 1 115 ? 1.976 -15.330 -19.936 1.00 48.21 115 ILE E CA 1
ATOM 9451 C C . ILE E 1 115 ? 2.226 -15.182 -18.445 1.00 61.16 115 ILE E C 1
ATOM 9452 O O . ILE E 1 115 ? 1.587 -14.327 -17.788 1.00 55.38 115 ILE E O 1
ATOM 9457 N N . PRO E 1 116 ? 3.182 -15.996 -17.916 1.00 65.24 116 PRO E N 1
ATOM 9458 C CA . PRO E 1 116 ? 3.526 -16.066 -16.489 1.00 55.33 116 PRO E CA 1
ATOM 9459 C C . PRO E 1 116 ? 4.141 -14.736 -16.121 1.00 61.20 116 PRO E C 1
ATOM 9460 O O . PRO E 1 116 ? 4.942 -14.170 -16.894 1.00 49.67 116 PRO E O 1
ATOM 9464 N N . THR E 1 117 ? 3.772 -14.237 -14.951 1.00 61.17 117 THR E N 1
ATOM 9465 C CA . THR E 1 117 ? 3.955 -12.824 -14.671 1.00 61.98 117 THR E CA 1
ATOM 9466 C C . THR E 1 117 ? 5.430 -12.432 -14.528 1.00 67.62 117 THR E C 1
ATOM 9467 O O . THR E 1 117 ? 5.863 -11.383 -15.010 1.00 58.84 117 THR E O 1
ATOM 9471 N N . GLY E 1 118 ? 6.207 -13.298 -13.888 1.00 74.32 118 GLY E N 1
ATOM 9472 C CA . GLY E 1 118 ? 7.567 -12.958 -13.513 1.00 72.32 118 GLY E CA 1
ATOM 9473 C C . GLY E 1 118 ? 8.435 -12.678 -14.717 1.00 65.11 118 GLY E C 1
ATOM 9474 O O . GLY E 1 118 ? 9.590 -12.247 -14.588 1.00 65.49 118 GLY E O 1
ATOM 9475 N N . LEU E 1 119 ? 7.888 -12.937 -15.899 1.00 61.31 119 LEU E N 1
ATOM 9476 C CA . LEU E 1 119 ? 8.694 -12.850 -17.105 1.00 56.11 119 LEU E CA 1
ATOM 9477 C C . LEU E 1 119 ? 8.603 -11.377 -17.525 1.00 51.22 119 LEU E C 1
ATOM 9478 O O . LEU E 1 119 ? 9.399 -10.876 -18.327 1.00 28.34 119 LEU E O 1
ATOM 9483 N N . ILE E 1 120 ? 7.633 -10.686 -16.920 1.00 61.09 120 ILE E N 1
ATOM 9484 C CA . ILE E 1 120 ? 7.467 -9.238 -17.057 1.00 59.98 120 ILE E CA 1
ATOM 9485 C C . ILE E 1 120 ? 8.487 -8.515 -16.191 1.00 61.23 120 ILE E C 1
ATOM 9486 O O . ILE E 1 120 ? 9.116 -7.546 -16.630 1.00 49.33 120 ILE E O 1
ATOM 9491 N N . GLU E 1 121 ? 8.632 -8.989 -14.953 1.00 67.05 121 GLU E N 1
ATOM 9492 C CA . GLU E 1 121 ? 9.594 -8.422 -14.022 1.00 54.91 121 GLU E CA 1
ATOM 9493 C C . GLU E 1 121 ? 10.929 -8.381 -14.737 1.00 50.48 121 GLU E C 1
ATOM 9494 O O . GLU E 1 121 ? 11.515 -7.321 -14.897 1.00 61.21 121 GLU E O 1
ATOM 9500 N N . ALA E 1 122 ? 11.401 -9.533 -15.201 1.00 34.61 122 ALA E N 1
ATOM 9501 C CA . ALA E 1 122 ? 12.725 -9.588 -15.805 1.00 45.18 122 ALA E CA 1
ATOM 9502 C C . ALA E 1 122 ? 12.844 -8.496 -16.857 1.00 48.39 122 ALA E C 1
ATOM 9503 O O . ALA E 1 122 ? 13.862 -7.816 -16.973 1.00 50.27 122 ALA E O 1
ATOM 9505 N N . SER E 1 123 ? 11.774 -8.325 -17.612 1.00 51.47 123 SER E N 1
ATOM 9506 C CA . SER E 1 123 ? 11.720 -7.297 -18.630 1.00 71.77 123 SER E CA 1
ATOM 9507 C C . SER E 1 123 ? 11.743 -5.844 -18.053 1.00 77.29 123 SER E C 1
ATOM 9508 O O . SER E 1 123 ? 12.507 -5.000 -18.539 1.00 55.59 123 SER E O 1
ATOM 9511 N N . ARG E 1 124 ? 10.937 -5.560 -17.025 1.00 78.77 124 ARG E N 1
ATOM 9512 C CA . ARG E 1 124 ? 10.991 -4.268 -16.319 1.00 82.47 124 ARG E CA 1
ATOM 9513 C C . ARG E 1 124 ? 12.359 -3.997 -15.675 1.00 94.75 124 ARG E C 1
ATOM 9514 O O . ARG E 1 124 ? 12.849 -2.859 -15.656 1.00 100.67 124 ARG E O 1
ATOM 9522 N N . ALA E 1 125 ? 12.958 -5.064 -15.148 1.00 88.73 125 ALA E N 1
ATOM 9523 C CA . ALA E 1 125 ? 14.207 -5.003 -14.401 1.00 72.61 125 ALA E CA 1
ATOM 9524 C C . ALA E 1 125 ? 15.374 -4.706 -15.328 1.00 73.25 125 ALA E C 1
ATOM 9525 O O . ALA E 1 125 ? 16.469 -4.348 -14.888 1.00 69.86 125 ALA E O 1
ATOM 9527 N N . MET E 1 126 ? 15.126 -4.869 -16.620 1.00 73.61 126 MET E N 1
ATOM 9528 C CA . MET E 1 126 ? 16.115 -4.566 -17.635 1.00 71.24 126 MET E CA 1
ATOM 9529 C C . MET E 1 126 ? 16.008 -3.120 -18.071 1.00 81.73 126 MET E C 1
ATOM 9530 O O . MET E 1 126 ? 16.763 -2.681 -18.930 1.00 92.12 126 MET E O 1
ATOM 9535 N N . GLY E 1 127 ? 15.064 -2.390 -17.479 1.00 88.15 127 GLY E N 1
ATOM 9536 C CA . GLY E 1 127 ? 14.845 -0.988 -17.804 1.00 95.62 127 GLY E CA 1
ATOM 9537 C C . GLY E 1 127 ? 14.107 -0.767 -19.114 1.00 97.64 127 GLY E C 1
ATOM 9538 O O . GLY E 1 127 ? 14.450 0.115 -19.907 1.00 96.78 127 GLY E O 1
ATOM 9539 N N . ALA E 1 128 ? 13.081 -1.578 -19.343 1.00 98.47 128 ALA E N 1
ATOM 9540 C CA . ALA E 1 128 ? 12.322 -1.520 -20.585 1.00 90.64 128 ALA E CA 1
ATOM 9541 C C . ALA E 1 128 ? 11.076 -0.647 -20.443 1.00 80.20 128 ALA E C 1
ATOM 9542 O O . ALA E 1 128 ? 10.443 -0.612 -19.382 1.00 69.37 128 ALA E O 1
ATOM 9544 N N . THR E 1 129 ? 10.743 0.066 -21.516 1.00 81.88 129 THR E N 1
ATOM 9545 C CA . THR E 1 129 ? 9.520 0.863 -21.573 1.00 78.48 129 THR E CA 1
ATOM 9546 C C . THR E 1 129 ? 8.298 -0.028 -21.700 1.00 78.96 129 THR E C 1
ATOM 9547 O O . THR E 1 129 ? 8.352 -1.070 -22.354 1.00 79.45 129 THR E O 1
ATOM 9551 N N . PRO E 1 130 ? 7.190 0.362 -21.052 1.00 79.52 130 PRO E N 1
ATOM 9552 C CA . PRO E 1 130 ? 5.969 -0.444 -21.164 1.00 77.42 130 PRO E CA 1
ATOM 9553 C C . PRO E 1 130 ? 5.657 -0.703 -22.628 1.00 77.15 130 PRO E C 1
ATOM 9554 O O . PRO E 1 130 ? 5.225 -1.793 -22.986 1.00 72.88 130 PRO E O 1
ATOM 9558 N N . MET E 1 131 ? 5.886 0.306 -23.461 1.00 94.38 131 MET E N 1
ATOM 9559 C CA . MET E 1 131 ? 5.728 0.183 -24.906 1.00 104.60 131 MET E CA 1
ATOM 9560 C C . MET E 1 131 ? 6.547 -1.013 -25.390 1.00 95.78 131 MET E C 1
ATOM 9561 O O . MET E 1 131 ? 6.034 -1.909 -26.061 1.00 95.85 131 MET E O 1
ATOM 9566 N N . GLN E 1 132 ? 7.822 -1.022 -25.017 1.00 91.29 132 GLN E N 1
ATOM 9567 C CA . GLN E 1 132 ? 8.750 -2.075 -25.413 1.00 80.14 132 GLN E CA 1
ATOM 9568 C C . GLN E 1 132 ? 8.346 -3.422 -24.825 1.00 71.35 132 GLN E C 1
ATOM 9569 O O . GLN E 1 132 ? 8.627 -4.468 -25.407 1.00 65.83 132 GLN E O 1
ATOM 9575 N N . ILE E 1 133 ? 7.693 -3.393 -23.666 1.00 69.21 133 ILE E N 1
ATOM 9576 C CA . ILE E 1 133 ? 7.238 -4.619 -23.015 1.00 67.36 133 ILE E CA 1
ATOM 9577 C C . ILE E 1 133 ? 6.258 -5.363 -23.903 1.00 69.43 133 ILE E C 1
ATOM 9578 O O . ILE E 1 133 ? 6.507 -6.495 -24.314 1.00 65.18 133 ILE E O 1
ATOM 9583 N N . VAL E 1 134 ? 5.152 -4.697 -24.216 1.00 71.76 134 VAL E N 1
ATOM 9584 C CA . VAL E 1 134 ? 4.108 -5.275 -25.048 1.00 72.60 134 VAL E CA 1
ATOM 9585 C C . VAL E 1 134 ? 4.670 -5.754 -26.383 1.00 77.68 134 VAL E C 1
ATOM 9586 O O . VAL E 1 134 ? 4.500 -6.919 -26.755 1.00 87.58 134 VAL E O 1
ATOM 9590 N N . ARG E 1 135 ? 5.362 -4.858 -27.082 1.00 63.95 135 ARG E N 1
ATOM 9591 C CA . ARG E 1 135 ? 5.928 -5.170 -28.385 1.00 67.01 135 ARG E CA 1
ATOM 9592 C C . ARG E 1 135 ? 6.899 -6.353 -28.316 1.00 71.43 135 ARG E C 1
ATOM 9593 O O . ARG E 1 135 ? 6.727 -7.348 -29.029 1.00 65.32 135 ARG E O 1
ATOM 9601 N N . LYS E 1 136 ? 7.906 -6.249 -27.444 1.00 78.13 136 LYS E N 1
ATOM 9602 C CA . LYS E 1 136 ? 9.010 -7.220 -27.421 1.00 72.94 136 LYS E CA 1
ATOM 9603 C C . LYS E 1 136 ? 8.872 -8.466 -26.520 1.00 61.06 136 LYS E C 1
ATOM 9604 O O . LYS E 1 136 ? 9.641 -9.413 -26.675 1.00 69.37 136 LYS E O 1
ATOM 9610 N N . VAL E 1 137 ? 7.896 -8.495 -25.614 1.00 47.68 137 VAL E N 1
ATOM 9611 C CA . VAL E 1 137 ? 7.670 -9.695 -24.789 1.00 56.90 137 VAL E CA 1
ATOM 9612 C C . VAL E 1 137 ? 6.231 -10.225 -24.800 1.00 67.46 137 VAL E C 1
ATOM 9613 O O . VAL E 1 137 ? 6.011 -11.405 -25.057 1.00 63.26 137 VAL E O 1
ATOM 9617 N N . LEU E 1 138 ? 5.273 -9.384 -24.414 1.00 78.86 138 LEU E N 1
ATOM 9618 C CA . LEU E 1 138 ? 3.866 -9.788 -24.348 1.00 83.70 138 LEU E CA 1
ATOM 9619 C C . LEU E 1 138 ? 3.283 -10.336 -25.661 1.00 91.09 138 LEU E C 1
ATOM 9620 O O . LEU E 1 138 ? 2.734 -11.446 -25.693 1.00 88.35 138 LEU E O 1
ATOM 9625 N N . LEU E 1 139 ? 3.384 -9.566 -26.738 1.00 89.45 139 LEU E N 1
ATOM 9626 C CA . LEU E 1 139 ? 2.881 -10.049 -28.017 1.00 88.23 139 LEU E CA 1
ATOM 9627 C C . LEU E 1 139 ? 3.582 -11.348 -28.440 1.00 83.08 139 LEU E C 1
ATOM 9628 O O . LEU E 1 139 ? 2.952 -12.411 -28.474 1.00 85.59 139 LEU E O 1
ATOM 9633 N N . PRO E 1 140 ? 4.906 -11.284 -28.678 1.00 72.21 140 PRO E N 1
ATOM 9634 C CA . PRO E 1 140 ? 5.601 -12.473 -29.183 1.00 56.99 140 PRO E CA 1
ATOM 9635 C C . PRO E 1 140 ? 5.469 -13.664 -28.248 1.00 56.20 140 PRO E C 1
ATOM 9636 O O . PRO E 1 140 ? 5.650 -14.806 -28.670 1.00 70.72 140 PRO E O 1
ATOM 9640 N N . GLU E 1 141 ? 5.181 -13.414 -26.982 1.00 57.80 141 GLU E N 1
ATOM 9641 C CA . GLU E 1 141 ? 5.111 -14.519 -26.042 1.00 70.48 141 GLU E CA 1
ATOM 9642 C C . GLU E 1 141 ? 3.717 -15.111 -26.000 1.00 71.52 141 GLU E C 1
ATOM 9643 O O . GLU E 1 141 ? 3.516 -16.221 -25.493 1.00 57.10 141 GLU E O 1
ATOM 9649 N N . ALA E 1 142 ? 2.763 -14.349 -26.532 1.00 83.12 142 ALA E N 1
ATOM 9650 C CA . ALA E 1 142 ? 1.356 -14.754 -26.570 1.00 94.14 142 ALA E CA 1
ATOM 9651 C C . ALA E 1 142 ? 0.912 -15.319 -27.919 1.00 85.31 142 ALA E C 1
ATOM 9652 O O . ALA E 1 142 ? -0.252 -15.692 -28.084 1.00 81.47 142 ALA E O 1
ATOM 9654 N N . LEU E 1 143 ? 1.837 -15.391 -28.873 1.00 76.48 143 LEU E N 1
ATOM 9655 C CA . LEU E 1 143 ? 1.489 -15.721 -30.252 1.00 59.70 143 LEU E CA 1
ATOM 9656 C C . LEU E 1 143 ? 0.574 -16.933 -30.379 1.00 57.56 143 LEU E C 1
ATOM 9657 O O . LEU E 1 143 ? -0.539 -16.817 -30.867 1.00 51.94 143 LEU E O 1
ATOM 9662 N N . PRO E 1 144 ? 1.004 -18.090 -29.883 1.00 59.35 144 PRO E N 1
ATOM 9663 C CA . PRO E 1 144 ? 0.141 -19.258 -30.066 1.00 72.81 144 PRO E CA 1
ATOM 9664 C C . PRO E 1 144 ? -1.274 -19.047 -29.536 1.00 78.60 144 PRO E C 1
ATOM 9665 O O . PRO E 1 144 ? -2.151 -19.832 -29.881 1.00 88.81 144 PRO E O 1
ATOM 9669 N N . GLY E 1 145 ? -1.493 -18.039 -28.697 1.00 72.54 145 GLY E N 1
ATOM 9670 C CA . GLY E 1 145 ? -2.840 -17.718 -28.246 1.00 70.41 145 GLY E CA 1
ATOM 9671 C C . GLY E 1 145 ? -3.509 -16.637 -29.079 1.00 60.25 145 GLY E C 1
ATOM 9672 O O . GLY E 1 145 ? -4.740 -16.543 -29.148 1.00 44.34 145 GLY E O 1
ATOM 9673 N N . LEU E 1 146 ? -2.675 -15.817 -29.710 1.00 63.18 146 LEU E N 1
ATOM 9674 C CA . LEU E 1 146 ? -3.132 -14.757 -30.600 1.00 66.02 146 LEU E CA 1
ATOM 9675 C C . LEU E 1 146 ? -3.657 -15.274 -31.947 1.00 74.99 146 LEU E C 1
ATOM 9676 O O . LEU E 1 146 ? -4.774 -14.922 -32.349 1.00 70.68 146 LEU E O 1
ATOM 9681 N N . VAL E 1 147 ? -2.869 -16.115 -32.627 1.00 73.45 147 VAL E N 1
ATOM 9682 C CA . VAL E 1 147 ? -3.305 -16.684 -33.900 1.00 57.09 147 VAL E CA 1
ATOM 9683 C C . VAL E 1 147 ? -4.360 -17.751 -33.670 1.00 57.86 147 VAL E C 1
ATOM 9684 O O . VAL E 1 147 ? -5.082 -18.131 -34.585 1.00 71.86 147 VAL E O 1
ATOM 9688 N N . ASN E 1 148 ? -4.454 -18.239 -32.445 1.00 39.72 148 ASN E N 1
ATOM 9689 C CA . ASN E 1 148 ? -5.579 -19.076 -32.114 1.00 46.29 148 ASN E CA 1
ATOM 9690 C C . ASN E 1 148 ? -6.854 -18.243 -31.991 1.00 56.30 148 ASN E C 1
ATOM 9691 O O . ASN E 1 148 ? -7.927 -18.647 -32.441 1.00 55.88 148 ASN E O 1
ATOM 9696 N N . ALA E 1 149 ? -6.736 -17.073 -31.374 1.00 66.43 149 ALA E N 1
ATOM 9697 C CA . ALA E 1 149 ? -7.896 -16.199 -31.202 1.00 68.72 149 ALA E CA 1
ATOM 9698 C C . ALA E 1 149 ? -8.254 -15.500 -32.519 1.00 65.16 149 ALA E C 1
ATOM 9699 O O . ALA E 1 149 ? -9.402 -15.100 -32.734 1.00 62.38 149 ALA E O 1
ATOM 9701 N N . ALA E 1 150 ? -7.262 -15.344 -33.392 1.00 59.48 150 ALA E N 1
ATOM 9702 C CA . ALA E 1 150 ? -7.523 -14.963 -34.776 1.00 65.18 150 ALA E CA 1
ATOM 9703 C C . ALA E 1 150 ? -8.338 -16.057 -35.467 1.00 64.91 150 ALA E C 1
ATOM 9704 O O . ALA E 1 150 ? -9.098 -15.805 -36.395 1.00 59.54 150 ALA E O 1
ATOM 9706 N N . THR E 1 151 ? -8.138 -17.292 -35.035 1.00 60.54 151 THR E N 1
ATOM 9707 C CA . THR E 1 151 ? -8.869 -18.378 -35.625 1.00 47.94 151 THR E CA 1
ATOM 9708 C C . THR E 1 151 ? -10.292 -18.308 -35.108 1.00 41.45 151 THR E C 1
ATOM 9709 O O . THR E 1 151 ? -11.222 -18.163 -35.892 1.00 50.65 151 THR E O 1
ATOM 9713 N N . ILE E 1 152 ? -10.485 -18.330 -33.798 1.00 40.29 152 ILE E N 1
ATOM 9714 C CA . ILE E 1 152 ? -11.848 -18.568 -33.310 1.00 59.47 152 ILE E CA 1
ATOM 9715 C C . ILE E 1 152 ? -12.803 -17.440 -33.787 1.00 42.57 152 ILE E C 1
ATOM 9716 O O . ILE E 1 152 ? -13.989 -17.677 -34.054 1.00 34.64 152 ILE E O 1
ATOM 9721 N N . THR E 1 153 ? -12.270 -16.231 -33.934 1.00 39.82 153 THR E N 1
ATOM 9722 C CA . THR E 1 153 ? -13.051 -15.113 -34.456 1.00 47.32 153 THR E CA 1
ATOM 9723 C C . THR E 1 153 ? -13.568 -15.350 -35.876 1.00 46.57 153 THR E C 1
ATOM 9724 O O . THR E 1 153 ? -14.774 -15.299 -36.131 1.00 41.15 153 THR E O 1
ATOM 9728 N N . LEU E 1 154 ? -12.637 -15.604 -36.789 1.00 50.20 154 LEU E N 1
ATOM 9729 C CA . LEU E 1 154 ? -12.940 -15.959 -38.171 1.00 38.20 154 LEU E CA 1
ATOM 9730 C C . LEU E 1 154 ? -13.983 -17.058 -38.298 1.00 39.86 154 LEU E C 1
ATOM 9731 O O . LEU E 1 154 ? -14.873 -16.992 -39.141 1.00 42.54 154 LEU E O 1
ATOM 9736 N N . ILE E 1 155 ? -13.893 -18.070 -37.458 1.00 29.08 155 ILE E N 1
ATOM 9737 C CA . ILE E 1 155 ? -14.905 -19.101 -37.506 1.00 28.42 155 ILE E CA 1
ATOM 9738 C C . ILE E 1 155 ? -16.226 -18.575 -36.963 1.00 32.77 155 ILE E C 1
ATOM 9739 O O . ILE E 1 155 ? -17.293 -18.853 -37.529 1.00 38.33 155 ILE E O 1
ATOM 9744 N N . THR E 1 156 ? -16.161 -17.793 -35.887 1.00 45.15 156 THR E N 1
ATOM 9745 C CA . THR E 1 156 ? -17.394 -17.265 -35.303 1.00 63.70 156 THR E CA 1
ATOM 9746 C C . THR E 1 156 ? -18.042 -16.231 -36.233 1.00 55.68 156 THR E C 1
ATOM 9747 O O . THR E 1 156 ? -19.268 -16.224 -36.375 1.00 58.29 156 THR E O 1
ATOM 9751 N N . LEU E 1 157 ? -17.218 -15.394 -36.875 1.00 38.67 157 LEU E N 1
ATOM 9752 C CA . LEU E 1 157 ? -17.693 -14.413 -37.854 1.00 46.99 157 LEU E CA 1
ATOM 9753 C C . LEU E 1 157 ? -18.420 -15.049 -39.032 1.00 52.89 157 LEU E C 1
ATOM 9754 O O . LEU E 1 157 ? -19.401 -14.509 -39.535 1.00 61.56 157 LEU E O 1
ATOM 9759 N N . VAL E 1 158 ? -17.923 -16.189 -39.492 1.00 53.45 158 VAL E N 1
ATOM 9760 C CA . VAL E 1 158 ? -18.611 -16.922 -40.543 1.00 54.91 158 VAL E CA 1
ATOM 9761 C C . VAL E 1 158 ? -20.103 -16.986 -40.164 1.00 57.64 158 VAL E C 1
ATOM 9762 O O . VAL E 1 158 ? -20.938 -16.348 -40.819 1.00 40.70 158 VAL E O 1
ATOM 9766 N N . GLY E 1 159 ? -20.415 -17.693 -39.080 1.00 62.63 159 GLY E N 1
ATOM 9767 C CA . GLY E 1 159 ? -21.782 -17.779 -38.582 1.00 61.18 159 GLY E CA 1
ATOM 9768 C C . GLY E 1 159 ? -22.451 -16.427 -38.343 1.00 59.88 159 GLY E C 1
ATOM 9769 O O . GLY E 1 159 ? -23.678 -16.333 -38.284 1.00 52.04 159 GLY E O 1
ATOM 9770 N N . TYR E 1 160 ? -21.662 -15.371 -38.192 1.00 56.92 160 TYR E N 1
ATOM 9771 C CA . TYR E 1 160 ? -22.248 -14.042 -38.100 1.00 50.31 160 TYR E CA 1
ATOM 9772 C C . TYR E 1 160 ? -22.672 -13.516 -39.451 1.00 47.19 160 TYR E C 1
ATOM 9773 O O . TYR E 1 160 ? -23.764 -12.989 -39.589 1.00 57.56 160 TYR E O 1
ATOM 9782 N N . SER E 1 161 ? -21.809 -13.653 -40.444 1.00 48.29 161 SER E N 1
ATOM 9783 C CA . SER E 1 161 ? -22.158 -13.276 -41.804 1.00 43.14 161 SER E CA 1
ATOM 9784 C C . SER E 1 161 ? -23.287 -14.176 -42.369 1.00 59.02 161 SER E C 1
ATOM 9785 O O . SER E 1 161 ? -24.148 -13.719 -43.135 1.00 56.53 161 SER E O 1
ATOM 9788 N N . ALA E 1 162 ? -23.299 -15.452 -41.990 1.00 54.69 162 ALA E N 1
ATOM 9789 C CA . ALA E 1 162 ? -24.416 -16.312 -42.369 1.00 51.45 162 ALA E CA 1
ATOM 9790 C C . ALA E 1 162 ? -25.696 -15.809 -41.725 1.00 55.60 162 ALA E C 1
ATOM 9791 O O . ALA E 1 162 ? -26.710 -15.646 -42.392 1.00 70.16 162 ALA E O 1
ATOM 9793 N N . MET E 1 163 ? -25.655 -15.544 -40.427 1.00 58.07 163 MET E N 1
ATOM 9794 C CA . MET E 1 163 ? -26.820 -14.980 -39.741 1.00 62.85 163 MET E CA 1
ATOM 9795 C C . MET E 1 163 ? -27.242 -13.644 -40.365 1.00 59.81 163 MET E C 1
ATOM 9796 O O . MET E 1 163 ? -28.428 -13.352 -40.485 1.00 54.60 163 MET E O 1
ATOM 9801 N N . GLY E 1 164 ? -26.261 -12.847 -40.774 1.00 60.75 164 GLY E N 1
ATOM 9802 C CA . GLY E 1 164 ? -26.522 -11.548 -41.363 1.00 61.32 164 GLY E CA 1
ATOM 9803 C C . GLY E 1 164 ? -27.265 -11.635 -42.680 1.00 73.30 164 GLY E C 1
ATOM 9804 O O . GLY E 1 164 ? -28.032 -10.741 -43.017 1.00 82.78 164 GLY E O 1
ATOM 9805 N N . GLY E 1 165 ? -27.038 -12.709 -43.429 1.00 73.60 165 GLY E N 1
ATOM 9806 C CA . GLY E 1 165 ? -27.701 -12.901 -44.703 1.00 72.29 165 GLY E CA 1
ATOM 9807 C C . GLY E 1 165 ? -29.220 -12.929 -44.607 1.00 73.19 165 GLY E C 1
ATOM 9808 O O . GLY E 1 165 ? -29.912 -12.675 -45.607 1.00 83.25 165 GLY E O 1
ATOM 9809 N N . ALA E 1 166 ? -29.745 -13.243 -43.420 1.00 63.64 166 ALA E N 1
ATOM 9810 C CA . ALA E 1 166 ? -31.192 -13.176 -43.180 1.00 68.34 166 ALA E CA 1
ATOM 9811 C C . ALA E 1 166 ? -31.671 -11.727 -42.935 1.00 64.49 166 ALA E C 1
ATOM 9812 O O . ALA E 1 166 ? -32.862 -11.443 -42.950 1.00 69.41 166 ALA E O 1
ATOM 9814 N N . VAL E 1 167 ? -30.733 -10.840 -42.639 1.00 54.38 167 VAL E N 1
ATOM 9815 C CA . VAL E 1 167 ? -30.914 -9.395 -42.762 1.00 49.63 167 VAL E CA 1
ATOM 9816 C C . VAL E 1 167 ? -30.303 -8.829 -44.074 1.00 60.04 167 VAL E C 1
ATOM 9817 O O . VAL E 1 167 ? -30.016 -7.632 -44.194 1.00 46.88 167 VAL E O 1
ATOM 9821 N N . GLY E 1 168 ? -29.996 -9.724 -45.006 1.00 63.86 168 GLY E N 1
ATOM 9822 C CA . GLY E 1 168 ? -29.654 -9.320 -46.351 1.00 61.39 168 GLY E CA 1
ATOM 9823 C C . GLY E 1 168 ? -28.260 -8.769 -46.365 1.00 62.86 168 GLY E C 1
ATOM 9824 O O . GLY E 1 168 ? -27.984 -7.705 -46.928 1.00 65.26 168 GLY E O 1
ATOM 9825 N N . ALA E 1 169 ? -27.363 -9.495 -45.721 1.00 63.79 169 ALA E N 1
ATOM 9826 C CA . ALA E 1 169 ? -25.963 -9.160 -45.841 1.00 65.61 169 ALA E CA 1
ATOM 9827 C C . ALA E 1 169 ? -25.516 -9.691 -47.203 1.00 61.49 169 ALA E C 1
ATOM 9828 O O . ALA E 1 169 ? -24.549 -9.210 -47.814 1.00 49.92 169 ALA E O 1
ATOM 9830 N N . GLY E 1 170 ? -26.262 -10.675 -47.690 1.00 57.14 170 GLY E N 1
ATOM 9831 C CA . GLY E 1 170 ? -25.822 -11.425 -48.844 1.00 60.50 170 GLY E CA 1
ATOM 9832 C C . GLY E 1 170 ? -25.047 -12.631 -48.372 1.00 54.95 170 GLY E C 1
ATOM 9833 O O . GLY E 1 170 ? -25.287 -13.093 -47.247 1.00 66.05 170 GLY E O 1
ATOM 9834 N N . GLY E 1 171 ? -24.139 -13.147 -49.210 1.00 43.29 171 GLY E N 1
ATOM 9835 C CA . GLY E 1 171 ? -23.392 -14.361 -48.881 1.00 44.50 171 GLY E CA 1
ATOM 9836 C C . GLY E 1 171 ? -24.255 -15.605 -48.654 1.00 39.75 171 GLY E C 1
ATOM 9837 O O . GLY E 1 171 ? -25.458 -15.609 -48.933 1.00 43.78 171 GLY E O 1
ATOM 9838 N N . LEU E 1 172 ? -23.656 -16.659 -48.117 1.00 41.17 172 LEU E N 1
ATOM 9839 C CA . LEU E 1 172 ? -24.314 -17.959 -48.155 1.00 50.48 172 LEU E CA 1
ATOM 9840 C C . LEU E 1 172 ? -25.536 -18.044 -47.270 1.00 59.04 172 LEU E C 1
ATOM 9841 O O . LEU E 1 172 ? -26.395 -18.900 -47.485 1.00 57.01 172 LEU E O 1
ATOM 9846 N N . GLY E 1 173 ? -25.624 -17.157 -46.284 1.00 63.72 173 GLY E N 1
ATOM 9847 C CA . GLY E 1 173 ? -26.741 -17.194 -45.356 1.00 58.88 173 GLY E CA 1
ATOM 9848 C C . GLY E 1 173 ? -27.988 -16.687 -46.030 1.00 50.07 173 GLY E C 1
ATOM 9849 O O . GLY E 1 173 ? -29.095 -17.129 -45.734 1.00 37.28 173 GLY E O 1
ATOM 9850 N N . GLN E 1 174 ? -27.801 -15.732 -46.931 1.00 48.80 174 GLN E N 1
ATOM 9851 C CA . GLN E 1 174 ? -28.922 -15.225 -47.687 1.00 55.87 174 GLN E CA 1
ATOM 9852 C C . GLN E 1 174 ? -29.436 -16.394 -48.501 1.00 52.51 174 GLN E C 1
ATOM 9853 O O . GLN E 1 174 ? -30.561 -16.842 -48.296 1.00 47.21 174 GLN E O 1
ATOM 9859 N N . ILE E 1 175 ? -28.580 -16.945 -49.357 1.00 45.60 175 ILE E N 1
ATOM 9860 C CA . ILE E 1 175 ? -28.942 -18.143 -50.098 1.00 25.77 175 ILE E CA 1
ATOM 9861 C C . ILE E 1 175 ? -29.515 -19.232 -49.205 1.00 23.59 175 ILE E C 1
ATOM 9862 O O . ILE E 1 175 ? -30.385 -19.990 -49.598 1.00 42.92 175 ILE E O 1
ATOM 9867 N N . GLY E 1 176 ? -29.052 -19.316 -47.981 1.00 29.23 176 GLY E N 1
ATOM 9868 C CA . GLY E 1 176 ? -29.658 -20.270 -47.078 1.00 34.69 176 GLY E CA 1
ATOM 9869 C C . GLY E 1 176 ? -31.076 -19.895 -46.733 1.00 36.28 176 GLY E C 1
ATOM 9870 O O . GLY E 1 176 ? -31.907 -20.769 -46.572 1.00 39.51 176 GLY E O 1
ATOM 9871 N N . TYR E 1 177 ? -31.329 -18.595 -46.594 1.00 45.72 177 TYR E N 1
ATOM 9872 C CA . TYR E 1 177 ? -32.628 -18.072 -46.167 1.00 50.36 177 TYR E CA 1
ATOM 9873 C C . TYR E 1 177 ? -33.668 -18.194 -47.288 1.00 62.55 177 TYR E C 1
ATOM 9874 O O . TYR E 1 177 ? -34.728 -18.806 -47.099 1.00 50.48 177 TYR E O 1
ATOM 9883 N N . GLN E 1 178 ? -33.331 -17.635 -48.456 1.00 58.17 178 GLN E N 1
ATOM 9884 C CA . GLN E 1 178 ? -34.198 -17.615 -49.633 1.00 41.47 178 GLN E CA 1
ATOM 9885 C C . GLN E 1 178 ? -34.642 -19.006 -50.045 1.00 57.38 178 GLN E C 1
ATOM 9886 O O . GLN E 1 178 ? -35.838 -19.282 -50.207 1.00 64.87 178 GLN E O 1
ATOM 9892 N N . TYR E 1 179 ? -33.662 -19.873 -50.260 1.00 44.42 179 TYR E N 1
ATOM 9893 C CA . TYR E 1 179 ? -33.939 -21.226 -50.704 1.00 43.95 179 TYR E CA 1
ATOM 9894 C C . TYR E 1 179 ? -33.968 -22.234 -49.561 1.00 50.25 179 TYR E C 1
ATOM 9895 O O . TYR E 1 179 ? -34.149 -23.434 -49.784 1.00 50.99 179 TYR E O 1
ATOM 9904 N N . GLY E 1 180 ? -33.684 -21.779 -48.345 1.00 51.76 180 GLY E N 1
ATOM 9905 C CA . GLY E 1 180 ? -34.084 -22.527 -47.165 1.00 46.82 180 GLY E CA 1
ATOM 9906 C C . GLY E 1 180 ? -35.428 -22.244 -46.520 1.00 51.38 180 GLY E C 1
ATOM 9907 O O . GLY E 1 180 ? -36.268 -23.127 -46.337 1.00 48.92 180 GLY E O 1
ATOM 9908 N N . TYR E 1 181 ? -35.610 -20.985 -46.137 1.00 63.09 181 TYR E N 1
ATOM 9909 C CA . TYR E 1 181 ? -36.751 -20.583 -45.316 1.00 64.78 181 TYR E CA 1
ATOM 9910 C C . TYR E 1 181 ? -37.985 -20.214 -46.102 1.00 52.93 181 TYR E C 1
ATOM 9911 O O . TYR E 1 181 ? -39.096 -20.654 -45.789 1.00 50.73 181 TYR E O 1
ATOM 9920 N N . ILE E 1 182 ? -37.750 -19.390 -47.126 1.00 54.59 182 ILE E N 1
ATOM 9921 C CA . ILE E 1 182 ? -38.805 -18.795 -47.935 1.00 53.04 182 ILE E CA 1
ATOM 9922 C C . ILE E 1 182 ? -39.353 -19.794 -48.927 1.00 47.48 182 ILE E C 1
ATOM 9923 O O . ILE E 1 182 ? -40.552 -19.986 -49.005 1.00 57.21 182 ILE E O 1
ATOM 9928 N N . GLY E 1 183 ? -38.473 -20.483 -49.639 1.00 45.45 183 GLY E N 1
ATOM 9929 C CA . GLY E 1 183 ? -38.898 -21.716 -50.274 1.00 55.46 183 GLY E CA 1
ATOM 9930 C C . GLY E 1 183 ? -37.761 -22.706 -50.344 1.00 58.10 183 GLY E C 1
ATOM 9931 O O . GLY E 1 183 ? -36.603 -22.331 -50.542 1.00 45.46 183 GLY E O 1
ATOM 9932 N N . TYR E 1 184 ? -38.124 -23.983 -50.278 1.00 72.51 184 TYR E N 1
ATOM 9933 C CA . TYR E 1 184 ? -37.200 -24.993 -49.798 1.00 80.05 184 TYR E CA 1
ATOM 9934 C C . TYR E 1 184 ? -36.616 -25.847 -50.904 1.00 79.63 184 TYR E C 1
ATOM 9935 O O . TYR E 1 184 ? -37.329 -26.560 -51.601 1.00 81.73 184 TYR E O 1
ATOM 9944 N N . ASN E 1 185 ? -35.304 -25.779 -51.060 1.00 82.06 185 ASN E N 1
ATOM 9945 C CA . ASN E 1 185 ? -34.635 -26.694 -51.968 1.00 81.25 185 ASN E CA 1
ATOM 9946 C C . ASN E 1 185 ? -33.630 -27.564 -51.238 1.00 72.89 185 ASN E C 1
ATOM 9947 O O . ASN E 1 185 ? -32.570 -27.094 -50.834 1.00 75.40 185 ASN E O 1
ATOM 9952 N N . ALA E 1 186 ? -33.957 -28.847 -51.112 1.00 69.96 186 ALA E N 1
ATOM 9953 C CA . ALA E 1 186 ? -33.108 -29.790 -50.391 1.00 58.57 186 ALA E CA 1
ATOM 9954 C C . ALA E 1 186 ? -31.686 -29.905 -50.975 1.00 54.99 186 ALA E C 1
ATOM 9955 O O . ALA E 1 186 ? -30.731 -30.100 -50.224 1.00 58.31 186 ALA E O 1
ATOM 9957 N N . THR E 1 187 ? -31.511 -29.783 -52.289 1.00 41.93 187 THR E N 1
ATOM 9958 C CA . THR E 1 187 ? -30.128 -29.701 -52.753 1.00 52.97 187 THR E CA 1
ATOM 9959 C C . THR E 1 187 ? -29.470 -28.387 -52.326 1.00 52.89 187 THR E C 1
ATOM 9960 O O . THR E 1 187 ? -28.428 -28.435 -51.669 1.00 51.12 187 THR E O 1
ATOM 9964 N N . VAL E 1 188 ? -30.062 -27.231 -52.641 1.00 45.94 188 VAL E N 1
ATOM 9965 C CA . VAL E 1 188 ? -29.382 -25.967 -52.319 1.00 52.24 188 VAL E CA 1
ATOM 9966 C C . VAL E 1 188 ? -29.145 -25.750 -50.808 1.00 52.90 188 VAL E C 1
ATOM 9967 O O . VAL E 1 188 ? -28.145 -25.131 -50.419 1.00 50.94 188 VAL E O 1
ATOM 9971 N N . MET E 1 189 ? -30.018 -26.272 -49.950 1.00 30.25 189 MET E N 1
ATOM 9972 C CA . MET E 1 189 ? -29.676 -26.240 -48.536 1.00 28.86 189 MET E CA 1
ATOM 9973 C C . MET E 1 189 ? -28.436 -27.085 -48.260 1.00 41.04 189 MET E C 1
ATOM 9974 O O . MET E 1 189 ? -27.471 -26.585 -47.685 1.00 40.71 189 MET E O 1
ATOM 9979 N N . ASN E 1 190 ? -28.443 -28.346 -48.691 1.00 44.09 190 ASN E N 1
ATOM 9980 C CA . ASN E 1 190 ? -27.298 -29.220 -48.467 1.00 34.41 190 ASN E CA 1
ATOM 9981 C C . ASN E 1 190 ? -26.022 -28.582 -48.944 1.00 37.58 190 ASN E C 1
ATOM 9982 O O . ASN E 1 190 ? -25.014 -28.577 -48.249 1.00 38.42 190 ASN E O 1
ATOM 9987 N N . THR E 1 191 ? -26.069 -28.032 -50.142 1.00 33.91 191 THR E N 1
ATOM 9988 C CA . THR E 1 191 ? -24.910 -27.339 -50.680 1.00 44.59 191 THR E CA 1
ATOM 9989 C C . THR E 1 191 ? -24.447 -26.112 -49.874 1.00 42.18 191 THR E C 1
ATOM 9990 O O . THR E 1 191 ? -23.248 -25.890 -49.725 1.00 44.72 191 THR E O 1
ATOM 9994 N N . VAL E 1 192 ? -25.370 -25.322 -49.344 1.00 40.65 192 VAL E N 1
ATOM 9995 C CA . VAL E 1 192 ? -24.955 -24.216 -48.477 1.00 66.81 192 VAL E CA 1
ATOM 9996 C C . VAL E 1 192 ? -24.228 -24.704 -47.209 1.00 59.96 192 VAL E C 1
ATOM 9997 O O . VAL E 1 192 ? -23.141 -24.218 -46.890 1.00 58.23 192 VAL E O 1
ATOM 10001 N N . LEU E 1 193 ? -24.839 -25.654 -46.503 1.00 44.00 193 LEU E N 1
ATOM 10002 C CA . LEU E 1 193 ? -24.263 -26.294 -45.324 1.00 38.33 193 LEU E CA 1
ATOM 10003 C C . LEU E 1 193 ? -22.814 -26.768 -45.497 1.00 53.16 193 LEU E C 1
ATOM 10004 O O . LEU E 1 193 ? -21.870 -26.258 -44.856 1.00 50.60 193 LEU E O 1
ATOM 10009 N N . VAL E 1 194 ? -22.665 -27.778 -46.348 1.00 49.61 194 VAL E N 1
ATOM 10010 C CA . VAL E 1 194 ? -21.372 -28.369 -46.645 1.00 41.74 194 VAL E CA 1
ATOM 10011 C C . VAL E 1 194 ? -20.319 -27.326 -47.059 1.00 37.07 194 VAL E C 1
ATOM 10012 O O . VAL E 1 194 ? -19.175 -27.362 -46.594 1.00 41.89 194 VAL E O 1
ATOM 10016 N N . LEU E 1 195 ? -20.696 -26.370 -47.890 1.00 24.70 195 LEU E N 1
ATOM 10017 C CA . LEU E 1 195 ? -19.808 -25.233 -48.094 1.00 27.56 195 LEU E CA 1
ATOM 10018 C C . LEU E 1 195 ? -19.432 -24.495 -46.807 1.00 33.66 195 LEU E C 1
ATOM 10019 O O . LEU E 1 195 ? -18.278 -24.075 -46.642 1.00 27.13 195 LEU E O 1
ATOM 10024 N N . LEU E 1 196 ? -20.385 -24.312 -45.895 1.00 28.83 196 LEU E N 1
ATOM 10025 C CA . LEU E 1 196 ? -20.038 -23.566 -44.705 1.00 26.59 196 LEU E CA 1
ATOM 10026 C C . LEU E 1 196 ? -19.250 -24.462 -43.757 1.00 48.89 196 LEU E C 1
ATOM 10027 O O . LEU E 1 196 ? -18.290 -23.985 -43.122 1.00 57.50 196 LEU E O 1
ATOM 10032 N N . VAL E 1 197 ? -19.595 -25.751 -43.662 1.00 40.10 197 VAL E N 1
ATOM 10033 C CA . VAL E 1 197 ? -18.761 -26.636 -42.842 1.00 32.31 197 VAL E CA 1
ATOM 10034 C C . VAL E 1 197 ? -17.302 -26.623 -43.346 1.00 43.75 197 VAL E C 1
ATOM 10035 O O . VAL E 1 197 ? -16.360 -26.349 -42.588 1.00 39.25 197 VAL E O 1
ATOM 10039 N N . ILE E 1 198 ? -17.127 -26.867 -44.638 1.00 43.94 198 ILE E N 1
ATOM 10040 C CA . ILE E 1 198 ? -15.806 -26.808 -45.264 1.00 47.09 198 ILE E CA 1
ATOM 10041 C C . ILE E 1 198 ? -14.997 -25.521 -45.006 1.00 43.35 198 ILE E C 1
ATOM 10042 O O . ILE E 1 198 ? -13.779 -25.594 -44.900 1.00 42.60 198 ILE E O 1
ATOM 10047 N N . LEU E 1 199 ? -15.649 -24.359 -44.918 1.00 36.43 199 LEU E N 1
ATOM 10048 C CA . LEU E 1 199 ? -14.939 -23.095 -44.622 1.00 48.21 199 LEU E CA 1
ATOM 10049 C C . LEU E 1 199 ? -14.449 -23.000 -43.189 1.00 46.95 199 LEU E C 1
ATOM 10050 O O . LEU E 1 199 ? -13.424 -22.384 -42.903 1.00 42.93 199 LEU E O 1
ATOM 10055 N N . VAL E 1 200 ? -15.225 -23.587 -42.290 1.00 55.92 200 VAL E N 1
ATOM 10056 C CA . VAL E 1 200 ? -14.853 -23.714 -40.896 1.00 42.64 200 VAL E CA 1
ATOM 10057 C C . VAL E 1 200 ? -13.612 -24.588 -40.850 1.00 46.25 200 VAL E C 1
ATOM 10058 O O . VAL E 1 200 ? -12.573 -24.186 -40.321 1.00 43.28 200 VAL E O 1
ATOM 10062 N N . TYR E 1 201 ? -13.720 -25.775 -41.449 1.00 47.57 201 TYR E N 1
ATOM 10063 C CA . TYR E 1 201 ? -12.614 -26.724 -41.472 1.00 43.80 201 TYR E CA 1
ATOM 10064 C C . TYR E 1 201 ? -11.380 -26.152 -42.148 1.00 36.03 201 TYR E C 1
ATOM 10065 O O . TYR E 1 201 ? -10.268 -26.464 -41.767 1.00 42.88 201 TYR E O 1
ATOM 10074 N N . LEU E 1 202 ? -11.568 -25.304 -43.147 1.00 38.27 202 LEU E N 1
ATOM 10075 C CA . LEU E 1 202 ? -10.427 -24.675 -43.798 1.00 51.92 202 LEU E CA 1
ATOM 10076 C C . LEU E 1 202 ? -9.885 -23.414 -43.132 1.00 53.68 202 LEU E C 1
ATOM 10077 O O . LEU E 1 202 ? -8.777 -22.969 -43.445 1.00 60.14 202 LEU E O 1
ATOM 10082 N N . ILE E 1 203 ? -10.657 -22.821 -42.233 1.00 60.00 203 ILE E N 1
ATOM 10083 C CA . ILE E 1 203 ? -10.101 -21.799 -41.353 1.00 66.47 203 ILE E CA 1
ATOM 10084 C C . ILE E 1 203 ? -9.339 -22.480 -40.211 1.00 52.90 203 ILE E C 1
ATOM 10085 O O . ILE E 1 203 ? -8.159 -22.199 -39.975 1.00 44.70 203 ILE E O 1
ATOM 10090 N N . GLN E 1 204 ? -9.995 -23.435 -39.565 1.00 44.57 204 GLN E N 1
ATOM 10091 C CA . GLN E 1 204 ? -9.410 -24.133 -38.433 1.00 47.71 204 GLN E CA 1
ATOM 10092 C C . GLN E 1 204 ? -8.036 -24.702 -38.813 1.00 54.14 204 GLN E C 1
ATOM 10093 O O . GLN E 1 204 ? -7.025 -24.396 -38.184 1.00 52.58 204 GLN E O 1
ATOM 10099 N N . PHE E 1 205 ? -8.014 -25.504 -39.874 1.00 49.16 205 PHE E N 1
ATOM 10100 C CA . PHE E 1 205 ? -6.798 -26.125 -40.377 1.00 44.67 205 PHE E CA 1
ATOM 10101 C C . PHE E 1 205 ? -5.672 -25.126 -40.578 1.00 41.78 205 PHE E C 1
ATOM 10102 O O . PHE E 1 205 ? -4.588 -25.275 -40.013 1.00 45.99 205 PHE E O 1
ATOM 10110 N N . ALA E 1 206 ? -5.941 -24.099 -41.375 1.00 40.59 206 ALA E N 1
ATOM 10111 C CA . ALA E 1 206 ? -4.944 -23.068 -41.650 1.00 42.03 206 ALA E CA 1
ATOM 10112 C C . ALA E 1 206 ? -4.474 -22.392 -40.368 1.00 50.41 206 ALA E C 1
ATOM 10113 O O . ALA E 1 206 ? -3.283 -22.134 -40.212 1.00 52.92 206 ALA E O 1
ATOM 10115 N N . GLY E 1 207 ? -5.409 -22.106 -39.459 1.00 56.61 207 GLY E N 1
ATOM 10116 C CA . GLY E 1 207 ? -5.090 -21.481 -38.181 1.00 62.77 207 GLY E CA 1
ATOM 10117 C C . GLY E 1 207 ? -4.216 -22.306 -37.242 1.00 59.25 207 GLY E C 1
ATOM 10118 O O . GLY E 1 207 ? -3.201 -21.822 -36.730 1.00 55.69 207 GLY E O 1
ATOM 10119 N N . ASP E 1 208 ? -4.626 -23.548 -37.002 1.00 51.19 208 ASP E N 1
ATOM 10120 C CA . ASP E 1 208 ? -3.847 -24.490 -36.216 1.00 50.29 208 ASP E CA 1
ATOM 10121 C C . ASP E 1 208 ? -2.463 -24.645 -36.851 1.00 57.10 208 ASP E C 1
ATOM 10122 O O . ASP E 1 208 ? -1.434 -24.543 -36.179 1.00 47.25 208 ASP E O 1
ATOM 10127 N N . ARG E 1 209 ? -2.455 -24.859 -38.164 1.00 66.73 209 ARG E N 1
ATOM 10128 C CA . ARG E 1 209 ? -1.220 -25.058 -38.919 1.00 77.77 209 ARG E CA 1
ATOM 10129 C C . ARG E 1 209 ? -0.204 -23.940 -38.632 1.00 61.14 209 ARG E C 1
ATOM 10130 O O . ARG E 1 209 ? 0.996 -24.183 -38.610 1.00 63.76 209 ARG E O 1
ATOM 10138 N N . ILE E 1 210 ? -0.672 -22.717 -38.409 1.00 48.34 210 ILE E N 1
ATOM 10139 C CA . ILE E 1 210 ? 0.248 -21.617 -38.123 1.00 56.57 210 ILE E CA 1
ATOM 10140 C C . ILE E 1 210 ? 0.695 -21.666 -36.678 1.00 59.57 210 ILE E C 1
ATOM 10141 O O . ILE E 1 210 ? 1.850 -21.406 -36.373 1.00 65.78 210 ILE E O 1
ATOM 10146 N N . VAL E 1 211 ? -0.225 -22.002 -35.789 1.00 52.83 211 VAL E N 1
ATOM 10147 C CA . VAL E 1 211 ? 0.109 -22.140 -34.389 1.00 70.25 211 VAL E CA 1
ATOM 10148 C C . VAL E 1 211 ? 1.306 -23.076 -34.142 1.00 90.17 211 VAL E C 1
ATOM 10149 O O . VAL E 1 211 ? 2.053 -22.886 -33.166 1.00 96.49 211 VAL E O 1
ATOM 10153 N N . ARG E 1 212 ? 1.525 -24.054 -35.023 1.00 92.99 212 ARG E N 1
ATOM 10154 C CA . ARG E 1 212 ? 2.696 -24.930 -34.885 1.00 84.91 212 ARG E CA 1
ATOM 10155 C C . ARG E 1 212 ? 3.990 -24.206 -35.213 1.00 68.67 212 ARG E C 1
ATOM 10156 O O . ARG E 1 212 ? 4.916 -24.193 -34.409 1.00 57.48 212 ARG E O 1
ATOM 10164 N N . ALA E 1 213 ? 4.046 -23.598 -36.393 1.00 69.49 213 ALA E N 1
ATOM 10165 C CA . ALA E 1 213 ? 5.241 -22.878 -36.822 1.00 69.29 213 ALA E CA 1
ATOM 10166 C C . ALA E 1 213 ? 5.549 -21.749 -35.850 1.00 75.21 213 ALA E C 1
ATOM 10167 O O . ALA E 1 213 ? 6.707 -21.395 -35.649 1.00 79.69 213 ALA E O 1
ATOM 10169 N N . VAL E 1 214 ? 4.506 -21.179 -35.259 1.00 81.18 214 VAL E N 1
ATOM 10170 C CA . VAL E 1 214 ? 4.671 -20.215 -34.176 1.00 87.73 214 VAL E CA 1
ATOM 10171 C C . VAL E 1 214 ? 5.321 -20.847 -32.964 1.00 91.01 214 VAL E C 1
ATOM 10172 O O . VAL E 1 214 ? 6.377 -20.402 -32.511 1.00 102.16 214 VAL E O 1
ATOM 10176 N N . THR E 1 215 ? 4.713 -21.917 -32.467 1.00 75.78 215 THR E N 1
ATOM 10177 C CA . THR E 1 215 ? 5.049 -22.410 -31.142 1.00 72.21 215 THR E CA 1
ATOM 10178 C C . THR E 1 215 ? 6.589 -22.567 -30.974 1.00 119.88 215 THR E C 1
ATOM 10179 O O . THR E 1 215 ? 7.275 -23.212 -31.797 1.00 125.63 215 THR E O 1
ATOM 10183 N N . ARG E 1 216 ? 7.102 -21.938 -29.896 1.00 108.50 216 ARG E N 1
ATOM 10184 C CA . ARG E 1 216 ? 8.544 -21.864 -29.515 1.00 83.81 216 ARG E CA 1
ATOM 10185 C C . ARG E 1 216 ? 9.586 -21.757 -30.668 1.00 92.30 216 ARG E C 1
ATOM 10186 O O . ARG E 1 216 ? 9.619 -20.777 -31.444 1.00 90.76 216 ARG E O 1
ATOM 10194 N N . MET F 1 1 ? -44.429 5.822 -24.273 1.00 130.17 1 MET F N 1
ATOM 10195 C CA . MET F 1 1 ? -44.302 4.372 -24.142 1.00 130.06 1 MET F CA 1
ATOM 10196 C C . MET F 1 1 ? -45.684 3.755 -24.299 1.00 128.24 1 MET F C 1
ATOM 10197 O O . MET F 1 1 ? -46.666 4.258 -23.744 1.00 115.83 1 MET F O 1
ATOM 10202 N N . SER F 1 2 ? -45.773 2.681 -25.071 1.00 134.72 2 SER F N 1
ATOM 10203 C CA . SER F 1 2 ? -47.047 1.992 -25.245 1.00 132.45 2 SER F CA 1
ATOM 10204 C C . SER F 1 2 ? -47.163 0.886 -24.220 1.00 137.85 2 SER F C 1
ATOM 10205 O O . SER F 1 2 ? -46.366 -0.045 -24.235 1.00 149.22 2 SER F O 1
ATOM 10208 N N . GLU F 1 3 ? -48.154 0.975 -23.340 1.00 132.59 3 GLU F N 1
ATOM 10209 C CA . GLU F 1 3 ? -48.477 -0.140 -22.461 1.00 130.40 3 GLU F CA 1
ATOM 10210 C C . GLU F 1 3 ? -48.798 -1.409 -23.254 1.00 129.47 3 GLU F C 1
ATOM 10211 O O . GLU F 1 3 ? -48.283 -2.490 -22.939 1.00 131.39 3 GLU F O 1
ATOM 10217 N N . PRO F 1 4 ? -49.649 -1.285 -24.294 1.00 118.80 4 PRO F N 1
ATOM 10218 C CA . PRO F 1 4 ? -50.194 -2.493 -24.916 1.00 122.45 4 PRO F CA 1
ATOM 10219 C C . PRO F 1 4 ? -49.098 -3.260 -25.645 1.00 136.66 4 PRO F C 1
ATOM 10220 O O . PRO F 1 4 ? -49.260 -4.452 -25.926 1.00 137.33 4 PRO F O 1
ATOM 10224 N N . MET F 1 5 ? -48.003 -2.570 -25.954 1.00 143.16 5 MET F N 1
ATOM 10225 C CA . MET F 1 5 ? -46.816 -3.201 -26.520 1.00 143.92 5 MET F CA 1
ATOM 10226 C C . MET F 1 5 ? -46.052 -4.007 -25.468 1.00 140.41 5 MET F C 1
ATOM 10227 O O . MET F 1 5 ? -45.596 -5.120 -25.730 1.00 148.19 5 MET F O 1
ATOM 10232 N N . MET F 1 6 ? -45.935 -3.438 -24.272 1.00 125.33 6 MET F N 1
ATOM 10233 C CA . MET F 1 6 ? -45.118 -4.013 -23.208 1.00 119.60 6 MET F CA 1
ATOM 10234 C C . MET F 1 6 ? -45.577 -5.399 -22.739 1.00 123.01 6 MET F C 1
ATOM 10235 O O . MET F 1 6 ? -44.793 -6.157 -22.163 1.00 123.82 6 MET F O 1
ATOM 10240 N N . TRP F 1 7 ? -46.835 -5.741 -22.991 1.00 124.37 7 TRP F N 1
ATOM 10241 C CA . TRP F 1 7 ? -47.343 -7.040 -22.562 1.00 127.77 7 TRP F CA 1
ATOM 10242 C C . TRP F 1 7 ? -47.143 -8.129 -23.628 1.00 120.49 7 TRP F C 1
ATOM 10243 O O . TRP F 1 7 ? -47.455 -9.297 -23.400 1.00 119.82 7 TRP F O 1
ATOM 10254 N N . LEU F 1 8 ? -46.627 -7.734 -24.790 1.00 113.94 8 LEU F N 1
ATOM 10255 C CA . LEU F 1 8 ? -46.011 -8.673 -25.725 1.00 114.77 8 LEU F CA 1
ATOM 10256 C C . LEU F 1 8 ? -44.782 -9.282 -25.102 1.00 109.73 8 LEU F C 1
ATOM 10257 O O . LEU F 1 8 ? -44.658 -10.501 -24.990 1.00 106.70 8 LEU F O 1
ATOM 10262 N N . LEU F 1 9 ? -43.878 -8.385 -24.709 1.00 104.23 9 LEU F N 1
ATOM 10263 C CA . LEU F 1 9 ? -42.532 -8.706 -24.252 1.00 86.37 9 LEU F CA 1
ATOM 10264 C C . LEU F 1 9 ? -42.530 -9.718 -23.110 1.00 93.59 9 LEU F C 1
ATOM 10265 O O . LEU F 1 9 ? -41.760 -10.678 -23.128 1.00 98.93 9 LEU F O 1
ATOM 10270 N N . VAL F 1 10 ? -43.396 -9.509 -22.125 1.00 95.35 10 VAL F N 1
ATOM 10271 C CA . VAL F 1 10 ? -43.528 -10.461 -21.025 1.00 104.69 10 VAL F CA 1
ATOM 10272 C C . VAL F 1 10 ? -43.809 -11.901 -21.509 1.00 107.21 10 VAL F C 1
ATOM 10273 O O . VAL F 1 10 ? -43.242 -12.846 -20.967 1.00 116.03 10 VAL F O 1
ATOM 10277 N N . ARG F 1 11 ? -44.649 -12.078 -22.528 1.00 103.96 11 ARG F N 1
ATOM 10278 C CA . ARG F 1 11 ? -44.795 -13.403 -23.142 1.00 101.06 11 ARG F CA 1
ATOM 10279 C C . ARG F 1 11 ? -43.589 -13.720 -24.028 1.00 104.30 11 ARG F C 1
ATOM 10280 O O . ARG F 1 11 ? -43.196 -14.878 -24.166 1.00 102.44 11 ARG F O 1
ATOM 10288 N N . GLY F 1 12 ? -43.013 -12.683 -24.629 1.00 107.78 12 GLY F N 1
ATOM 10289 C CA . GLY F 1 12 ? -41.846 -12.843 -25.476 1.00 104.65 12 GLY F CA 1
ATOM 10290 C C . GLY F 1 12 ? -40.649 -13.360 -24.706 1.00 93.84 12 GLY F C 1
ATOM 10291 O O . GLY F 1 12 ? -39.965 -14.276 -25.169 1.00 83.93 12 GLY F O 1
ATOM 10292 N N . VAL F 1 13 ? -40.396 -12.766 -23.537 1.00 86.45 13 VAL F N 1
ATOM 10293 C CA . VAL F 1 13 ? -39.356 -13.253 -22.636 1.00 68.65 13 VAL F CA 1
ATOM 10294 C C . VAL F 1 13 ? -39.670 -14.663 -22.197 1.00 59.84 13 VAL F C 1
ATOM 10295 O O . VAL F 1 13 ? -38.848 -15.544 -22.374 1.00 72.13 13 VAL F O 1
ATOM 10299 N N . TRP F 1 14 ? -40.866 -14.889 -21.666 1.00 59.07 14 TRP F N 1
ATOM 10300 C CA . TRP F 1 14 ? -41.215 -16.208 -21.154 1.00 66.87 14 TRP F CA 1
ATOM 10301 C C . TRP F 1 14 ? -40.887 -17.300 -22.172 1.00 88.89 14 TRP F C 1
ATOM 10302 O O . TRP F 1 14 ? -40.473 -18.393 -21.801 1.00 88.40 14 TRP F O 1
ATOM 10313 N N . GLU F 1 15 ? -41.072 -16.999 -23.456 1.00 101.72 15 GLU F N 1
ATOM 10314 C CA . GLU F 1 15 ? -40.789 -17.954 -24.530 1.00 98.69 15 GLU F CA 1
ATOM 10315 C C . GLU F 1 15 ? -39.278 -18.167 -24.711 1.00 83.80 15 GLU F C 1
ATOM 10316 O O . GLU F 1 15 ? -38.803 -19.302 -24.679 1.00 95.62 15 GLU F O 1
ATOM 10322 N N . THR F 1 16 ? -38.529 -17.081 -24.896 1.00 55.60 16 THR F N 1
ATOM 10323 C CA . THR F 1 16 ? -37.065 -17.132 -24.836 1.00 53.97 16 THR F CA 1
ATOM 10324 C C . THR F 1 16 ? -36.603 -17.936 -23.640 1.00 42.71 16 THR F C 1
ATOM 10325 O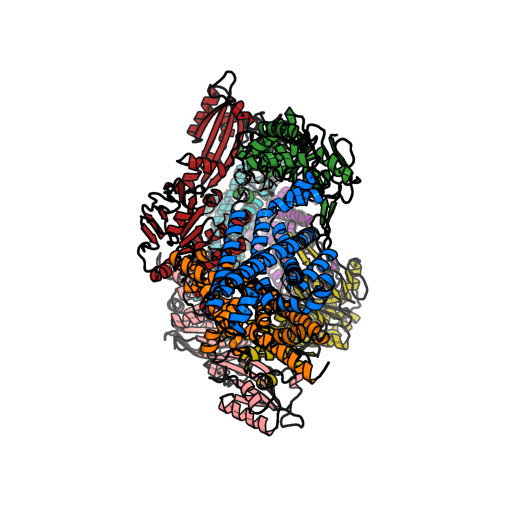 O . THR F 1 16 ? -36.049 -19.023 -23.755 1.00 45.95 16 THR F O 1
ATOM 10329 N N . LEU F 1 17 ? -36.894 -17.385 -22.482 1.00 48.17 17 LEU F N 1
ATOM 10330 C CA . LEU F 1 17 ? -36.617 -18.015 -21.218 1.00 66.92 17 LEU F CA 1
ATOM 10331 C C . LEU F 1 17 ? -37.027 -19.488 -21.309 1.00 61.27 17 LEU F C 1
ATOM 10332 O O . LEU F 1 17 ? -36.362 -20.359 -20.763 1.00 69.18 17 LEU F O 1
ATOM 10337 N N . ALA F 1 18 ? -38.116 -19.774 -22.007 1.00 46.37 18 ALA F N 1
ATOM 10338 C CA . ALA F 1 18 ? -38.589 -21.151 -22.102 1.00 62.85 18 ALA F CA 1
ATOM 10339 C C . ALA F 1 18 ? -37.774 -22.031 -23.068 1.00 66.56 18 ALA F C 1
ATOM 10340 O O . ALA F 1 18 ? -37.471 -23.183 -22.760 1.00 68.86 18 ALA F O 1
ATOM 10342 N N . MET F 1 19 ? -37.425 -21.510 -24.238 1.00 66.15 19 MET F N 1
ATOM 10343 C CA . MET F 1 19 ? -36.709 -22.345 -25.194 1.00 71.30 19 MET F CA 1
ATOM 10344 C C . MET F 1 19 ? -35.194 -22.343 -24.988 1.00 81.33 19 MET F C 1
ATOM 10345 O O . MET F 1 19 ? -34.482 -23.143 -25.598 1.00 96.39 19 MET F O 1
ATOM 10350 N N . THR F 1 20 ? -34.696 -21.451 -24.134 1.00 75.38 20 THR F N 1
ATOM 10351 C CA . THR F 1 20 ? -33.316 -21.564 -23.648 1.00 67.06 20 THR F CA 1
ATOM 10352 C C . THR F 1 20 ? -33.180 -22.725 -22.658 1.00 54.57 20 THR F C 1
ATOM 10353 O O . THR F 1 20 ? -32.369 -23.629 -22.823 1.00 52.46 20 THR F O 1
ATOM 10357 N N . PHE F 1 21 ? -34.032 -22.717 -21.657 1.00 45.88 21 PHE F N 1
ATOM 10358 C CA . PHE F 1 21 ? -33.882 -23.632 -20.562 1.00 55.83 21 PHE F CA 1
ATOM 10359 C C . PHE F 1 21 ? -34.380 -25.041 -20.881 1.00 53.50 21 PHE F C 1
ATOM 10360 O O . PHE F 1 21 ? -33.898 -25.998 -20.301 1.00 58.39 21 PHE F O 1
ATOM 10368 N N . VAL F 1 22 ? -35.336 -25.190 -21.792 1.00 48.99 22 VAL F N 1
ATOM 10369 C CA . VAL F 1 22 ? -35.767 -26.541 -22.198 1.00 67.98 22 VAL F CA 1
ATOM 10370 C C . VAL F 1 22 ? -34.909 -27.159 -23.323 1.00 71.54 22 VAL F C 1
ATOM 10371 O O . VAL F 1 22 ? -34.928 -28.377 -23.552 1.00 60.74 22 VAL F O 1
ATOM 10375 N N . SER F 1 23 ? -34.201 -26.304 -24.051 1.00 75.99 23 SER F N 1
ATOM 10376 C CA . SER F 1 23 ? -33.233 -26.768 -25.027 1.00 79.30 23 SER F CA 1
ATOM 10377 C C . SER F 1 23 ? -31.981 -27.110 -24.249 1.00 73.41 23 SER F C 1
ATOM 10378 O O . SER F 1 23 ? -31.301 -28.104 -24.529 1.00 77.71 23 SER F O 1
ATOM 10381 N N . GLY F 1 24 ? -31.703 -26.270 -23.253 1.00 59.55 24 GLY F N 1
ATOM 10382 C CA . GLY F 1 24 ? -30.638 -26.519 -22.303 1.00 51.75 24 GLY F CA 1
ATOM 10383 C C . GLY F 1 24 ? -30.732 -27.919 -21.733 1.00 50.42 24 GLY F C 1
ATOM 10384 O O . GLY F 1 24 ? -29.763 -28.664 -21.757 1.00 56.89 24 GLY F O 1
ATOM 10385 N N . PHE F 1 25 ? -31.908 -28.282 -21.244 1.00 48.04 25 PHE F N 1
ATOM 10386 C CA . PHE F 1 25 ? -32.111 -29.566 -20.594 1.00 53.73 25 PHE F CA 1
ATOM 10387 C C . PHE F 1 25 ? -31.990 -30.739 -21.566 1.00 63.49 25 PHE F C 1
ATOM 10388 O O . PHE F 1 25 ? -31.529 -31.813 -21.197 1.00 56.92 25 PHE F O 1
ATOM 10396 N N . PHE F 1 26 ? -32.427 -30.564 -22.805 1.00 72.69 26 PHE F N 1
ATOM 10397 C CA . PHE F 1 26 ? -32.359 -31.690 -23.728 1.00 72.31 26 PHE F CA 1
ATOM 10398 C C . PHE F 1 26 ? -30.979 -31.819 -24.335 1.00 65.96 26 PHE F C 1
ATOM 10399 O O . PHE F 1 26 ? -30.461 -32.925 -24.476 1.00 58.81 26 PHE F O 1
ATOM 10407 N N . GLY F 1 27 ? -30.378 -30.681 -24.665 1.00 62.32 27 GLY F N 1
ATOM 10408 C CA . GLY F 1 27 ? -29.014 -30.657 -25.155 1.00 73.73 27 GLY F CA 1
ATOM 10409 C C . GLY F 1 27 ? -27.995 -31.268 -24.200 1.00 76.71 27 GLY F C 1
ATOM 10410 O O . GLY F 1 27 ? -26.930 -31.702 -24.645 1.00 79.41 27 GLY F O 1
ATOM 10411 N N . PHE F 1 28 ? -28.283 -31.259 -22.896 1.00 67.26 28 PHE F N 1
ATOM 10412 C CA . PHE F 1 28 ? -27.395 -31.899 -21.927 1.00 61.97 28 PHE F CA 1
ATOM 10413 C C . PHE F 1 28 ? -27.660 -33.388 -21.815 1.00 61.13 28 PHE F C 1
ATOM 10414 O O . PHE F 1 28 ? -26.738 -34.176 -21.632 1.00 66.27 28 PHE F O 1
ATOM 10422 N N . VAL F 1 29 ? -28.924 -33.769 -21.909 1.00 62.37 29 VAL F N 1
ATOM 10423 C CA . VAL F 1 29 ? -29.280 -35.180 -21.975 1.00 65.89 29 VAL F CA 1
ATOM 10424 C C . VAL F 1 29 ? -28.502 -35.867 -23.107 1.00 73.95 29 VAL F C 1
ATOM 10425 O O . VAL F 1 29 ? -28.019 -36.987 -22.953 1.00 81.97 29 VAL F O 1
ATOM 10429 N N . ILE F 1 30 ? -28.394 -35.202 -24.253 1.00 77.20 30 ILE F N 1
ATOM 10430 C CA . ILE F 1 30 ? -27.545 -35.707 -25.330 1.00 76.22 30 ILE F CA 1
ATOM 10431 C C . ILE F 1 30 ? -26.045 -35.467 -25.066 1.00 70.49 30 ILE F C 1
ATOM 10432 O O . ILE F 1 30 ? -25.245 -36.399 -25.132 1.00 74.10 30 ILE F O 1
ATOM 10437 N N . GLY F 1 31 ? -25.674 -34.235 -24.735 1.00 65.83 31 GLY F N 1
ATOM 10438 C CA . GLY F 1 31 ? -24.270 -33.861 -24.599 1.00 67.66 31 GLY F CA 1
ATOM 10439 C C . GLY F 1 31 ? -23.458 -34.431 -23.434 1.00 63.75 31 GLY F C 1
ATOM 10440 O O . GLY F 1 31 ? -22.243 -34.659 -23.562 1.00 58.90 31 GLY F O 1
ATOM 10441 N N . LEU F 1 32 ? -24.114 -34.646 -22.292 1.00 63.14 32 LEU F N 1
ATOM 10442 C CA . LEU F 1 32 ? -23.430 -35.204 -21.123 1.00 64.16 32 LEU F CA 1
ATOM 10443 C C . LEU F 1 32 ? -22.945 -36.632 -21.372 1.00 54.66 32 LEU F C 1
ATOM 10444 O O . LEU F 1 32 ? -21.824 -36.976 -21.001 1.00 54.90 32 LEU F O 1
ATOM 10449 N N . PRO F 1 33 ? -23.806 -37.486 -21.949 1.00 48.01 33 PRO F N 1
ATOM 10450 C CA . PRO F 1 33 ? -23.285 -38.789 -22.374 1.00 49.41 33 PRO F CA 1
ATOM 10451 C C . PRO F 1 33 ? -22.217 -38.631 -23.447 1.00 46.79 33 PRO F C 1
ATOM 10452 O O . PRO F 1 33 ? -21.124 -39.175 -23.324 1.00 44.08 33 PRO F O 1
ATOM 10456 N N . VAL F 1 34 ? -22.511 -37.854 -24.477 1.00 50.10 34 VAL F N 1
ATOM 10457 C CA . VAL F 1 34 ? -21.538 -37.682 -25.540 1.00 61.28 34 VAL F CA 1
ATOM 10458 C C . VAL F 1 34 ? -20.251 -37.079 -24.990 1.00 71.58 34 VAL F C 1
ATOM 10459 O O . VAL F 1 34 ? -19.163 -37.347 -25.509 1.00 89.06 34 VAL F O 1
ATOM 10463 N N . GLY F 1 35 ? -20.366 -36.291 -23.923 1.00 60.94 35 GLY F N 1
ATOM 10464 C CA . GLY F 1 35 ? -19.182 -35.763 -23.263 1.00 62.02 35 GLY F CA 1
ATOM 10465 C C . GLY F 1 35 ? -18.270 -36.833 -22.670 1.00 56.13 35 GLY F C 1
ATOM 10466 O O . GLY F 1 35 ? -17.092 -36.906 -23.016 1.00 43.54 35 GLY F O 1
ATOM 10467 N N . VAL F 1 36 ? -18.819 -37.679 -21.801 1.00 49.72 36 VAL F N 1
ATOM 10468 C CA . VAL F 1 36 ? -17.986 -38.586 -21.038 1.00 48.17 36 VAL F CA 1
ATOM 10469 C C . VAL F 1 36 ? -17.385 -39.649 -21.954 1.00 55.35 36 VAL F C 1
ATOM 10470 O O . VAL F 1 36 ? -16.169 -39.890 -21.938 1.00 53.86 36 VAL F O 1
ATOM 10474 N N . LEU F 1 37 ? -18.237 -40.282 -22.756 1.00 64.04 37 LEU F N 1
ATOM 10475 C CA . LEU F 1 37 ? -17.770 -41.276 -23.715 1.00 62.11 37 LEU F CA 1
ATOM 10476 C C . LEU F 1 37 ? -16.567 -40.664 -24.436 1.00 56.82 37 LEU F C 1
ATOM 10477 O O . LEU F 1 37 ? -15.502 -41.268 -24.513 1.00 53.36 37 LEU F O 1
ATOM 10482 N N . LEU F 1 38 ? -16.744 -39.444 -24.930 1.00 52.72 38 LEU F N 1
ATOM 10483 C CA . LEU F 1 38 ? -15.690 -38.719 -25.604 1.00 47.23 38 LEU F CA 1
ATOM 10484 C C . LEU F 1 38 ? -14.436 -38.625 -24.713 1.00 61.70 38 LEU F C 1
ATOM 10485 O O . LEU F 1 38 ? -13.306 -38.692 -25.213 1.00 62.11 38 LEU F O 1
ATOM 10490 N N . TYR F 1 39 ? -14.636 -38.484 -23.397 1.00 70.83 39 TYR F N 1
ATOM 10491 C CA . TYR F 1 39 ? -13.528 -38.409 -22.411 1.00 68.98 39 TYR F CA 1
ATOM 10492 C C . TYR F 1 39 ? -12.841 -39.744 -22.217 1.00 61.48 39 TYR F C 1
ATOM 10493 O O . TYR F 1 39 ? -11.622 -39.884 -22.388 1.00 58.73 39 TYR F O 1
ATOM 10502 N N . VAL F 1 40 ? -13.660 -40.723 -21.852 1.00 53.06 40 VAL F N 1
ATOM 10503 C CA . VAL F 1 40 ? -13.175 -42.042 -21.486 1.00 52.94 40 VAL F CA 1
ATOM 10504 C C . VAL F 1 40 ? -12.544 -42.793 -22.663 1.00 47.96 40 VAL F C 1
ATOM 10505 O O . VAL F 1 40 ? -11.965 -43.846 -22.478 1.00 51.57 40 VAL F O 1
ATOM 10509 N N . THR F 1 41 ? -12.695 -42.287 -23.878 1.00 55.12 41 THR F N 1
ATOM 10510 C CA . THR F 1 41 ? -12.138 -43.009 -25.012 1.00 62.96 41 THR F CA 1
ATOM 10511 C C . THR F 1 41 ? -10.804 -42.435 -25.506 1.00 67.91 41 THR F C 1
ATOM 10512 O O . THR F 1 41 ? -10.155 -43.013 -26.385 1.00 66.90 41 THR F O 1
ATOM 10516 N N . ARG F 1 42 ? -10.383 -41.322 -24.914 1.00 66.68 42 ARG F N 1
ATOM 10517 C CA . ARG F 1 42 ? -9.091 -40.736 -25.246 1.00 75.43 42 ARG F CA 1
ATOM 10518 C C . ARG F 1 42 ? -7.996 -41.675 -24.765 1.00 93.06 42 ARG F C 1
ATOM 10519 O O . ARG F 1 42 ? -8.169 -42.370 -23.757 1.00 100.95 42 ARG F O 1
ATOM 10527 N N . PRO F 1 43 ? -6.847 -41.678 -25.461 1.00 88.38 43 PRO F N 1
ATOM 10528 C CA . PRO F 1 43 ? -5.686 -42.477 -25.040 1.00 82.91 43 PRO F CA 1
ATOM 10529 C C . PRO F 1 43 ? -5.318 -42.337 -23.554 1.00 78.03 43 PRO F C 1
ATOM 10530 O O . PRO F 1 43 ? -5.349 -41.231 -22.992 1.00 73.20 43 PRO F O 1
ATOM 10534 N N . GLY F 1 44 ? -4.970 -43.468 -22.936 1.00 75.88 44 GLY F N 1
ATOM 10535 C CA . GLY F 1 44 ? -4.507 -43.497 -21.553 1.00 71.60 44 GLY F CA 1
ATOM 10536 C C . GLY F 1 44 ? -5.673 -43.391 -20.595 1.00 68.56 44 GLY F C 1
ATOM 10537 O O . GLY F 1 44 ? -5.524 -43.377 -19.366 1.00 55.91 44 GLY F O 1
ATOM 10538 N N . GLN F 1 45 ? -6.857 -43.366 -21.191 1.00 66.22 45 GLN F N 1
ATOM 10539 C CA . GLN F 1 45 ? -8.079 -43.067 -20.482 1.00 60.07 45 GLN F CA 1
ATOM 10540 C C . GLN F 1 45 ? -8.922 -44.308 -20.307 1.00 56.05 45 GLN F C 1
ATOM 10541 O O . GLN F 1 45 ? -8.797 -45.282 -21.057 1.00 44.43 45 GLN F O 1
ATOM 10547 N N . ILE F 1 46 ? -9.733 -44.288 -19.260 1.00 51.84 46 ILE F N 1
ATOM 10548 C CA . ILE F 1 46 ? -10.501 -45.456 -18.889 1.00 63.78 46 ILE F CA 1
ATOM 10549 C C . ILE F 1 46 ? -11.358 -45.923 -20.054 1.00 71.99 46 ILE F C 1
ATOM 10550 O O . ILE F 1 46 ? -12.228 -45.187 -20.524 1.00 84.57 46 ILE F O 1
ATOM 10555 N N . ILE F 1 47 ? -11.164 -47.171 -20.471 1.00 60.06 47 ILE F N 1
ATOM 10556 C CA . ILE F 1 47 ? -11.861 -47.714 -21.652 1.00 64.41 47 ILE F CA 1
ATOM 10557 C C . ILE F 1 47 ? -11.767 -46.866 -22.933 1.00 60.66 47 ILE F C 1
ATOM 10558 O O . ILE F 1 47 ? -12.775 -46.354 -23.451 1.00 58.23 47 ILE F O 1
ATOM 10563 N N . ALA F 1 48 ? -10.534 -46.763 -23.432 1.00 50.99 48 ALA F N 1
ATOM 10564 C CA . ALA F 1 48 ? -10.218 -46.041 -24.656 1.00 52.92 48 ALA F CA 1
ATOM 10565 C C . ALA F 1 48 ? -10.357 -46.912 -25.901 1.00 72.95 48 ALA F C 1
ATOM 10566 O O . ALA F 1 48 ? -9.656 -47.915 -26.027 1.00 85.31 48 ALA F O 1
ATOM 10568 N N . ASN F 1 49 ? -11.246 -46.552 -26.823 1.00 70.20 49 ASN F N 1
ATOM 10569 C CA . ASN F 1 49 ? -11.193 -47.149 -28.155 1.00 70.51 49 ASN F CA 1
ATOM 10570 C C . ASN F 1 49 ? -10.882 -46.030 -29.118 1.00 63.64 49 ASN F C 1
ATOM 10571 O O . ASN F 1 49 ? -11.769 -45.280 -29.465 1.00 71.85 49 ASN F O 1
ATOM 10576 N N . ALA F 1 50 ? -9.652 -45.946 -29.603 1.00 64.26 50 ALA F N 1
ATOM 10577 C CA . ALA F 1 50 ? -9.239 -44.762 -30.347 1.00 74.66 50 ALA F CA 1
ATOM 10578 C C . ALA F 1 50 ? -10.053 -44.596 -31.628 1.00 86.89 50 ALA F C 1
ATOM 10579 O O . ALA F 1 50 ? -10.184 -43.488 -32.164 1.00 86.38 50 ALA F O 1
ATOM 10581 N N . LYS F 1 51 ? -10.597 -45.699 -32.127 1.00 95.85 51 LYS F N 1
ATOM 10582 C CA . LYS F 1 51 ? -11.416 -45.641 -33.328 1.00 95.10 51 LYS F CA 1
ATOM 10583 C C . LYS F 1 51 ? -12.699 -44.909 -32.998 1.00 85.99 51 LYS F C 1
ATOM 10584 O O . LYS F 1 51 ? -13.107 -43.981 -33.697 1.00 90.55 51 LYS F O 1
ATOM 10590 N N . LEU F 1 52 ? -13.307 -45.332 -31.897 1.00 77.01 52 LEU F N 1
ATOM 10591 C CA . LEU F 1 52 ? -14.526 -44.732 -31.368 1.00 59.57 52 LEU F CA 1
ATOM 10592 C C . LEU F 1 52 ? -14.442 -43.222 -31.038 1.00 57.57 52 LEU F C 1
ATOM 10593 O O . LEU F 1 52 ? -15.341 -42.465 -31.409 1.00 54.04 52 LEU F O 1
ATOM 10598 N N . TYR F 1 53 ? -13.392 -42.793 -30.332 1.00 44.41 53 TYR F N 1
ATOM 10599 C CA . TYR F 1 53 ? -13.225 -41.379 -30.009 1.00 45.47 53 TYR F CA 1
ATOM 10600 C C . TYR F 1 53 ? -13.109 -40.581 -31.296 1.00 60.58 53 TYR F C 1
ATOM 10601 O O . TYR F 1 53 ? -13.713 -39.514 -31.434 1.00 50.62 53 TYR F O 1
ATOM 10610 N N . ARG F 1 54 ? -12.311 -41.097 -32.227 1.00 78.46 54 ARG F N 1
ATOM 10611 C CA . ARG F 1 54 ? -12.065 -40.430 -33.503 1.00 90.21 54 ARG F CA 1
ATOM 10612 C C . ARG F 1 54 ? -13.371 -40.045 -34.186 1.00 84.18 54 ARG F C 1
ATOM 10613 O O . ARG F 1 54 ? -13.577 -38.901 -34.611 1.00 76.91 54 ARG F O 1
ATOM 10621 N N . THR F 1 55 ? -14.246 -41.038 -34.282 1.00 77.77 55 THR F N 1
ATOM 10622 C CA . THR F 1 55 ? -15.550 -40.887 -34.898 1.00 69.67 55 THR F CA 1
ATOM 10623 C C . THR F 1 55 ? -16.398 -39.864 -34.136 1.00 67.75 55 THR F C 1
ATOM 10624 O O . THR F 1 55 ? -16.738 -38.805 -34.674 1.00 65.30 55 THR F O 1
ATOM 10628 N N . VAL F 1 56 ? -16.676 -40.163 -32.866 1.00 62.79 56 VAL F N 1
ATOM 10629 C CA . VAL F 1 56 ? -17.527 -39.327 -32.032 1.00 50.28 56 VAL F CA 1
ATOM 10630 C C . VAL F 1 56 ? -17.057 -37.874 -32.066 1.00 46.19 56 VAL F C 1
ATOM 10631 O O . VAL F 1 56 ? -17.806 -36.978 -32.455 1.00 44.90 56 VAL F O 1
ATOM 10635 N N . SER F 1 57 ? -15.801 -37.647 -31.712 1.00 39.52 57 SER F N 1
ATOM 10636 C CA . SER F 1 57 ? -15.236 -36.308 -31.785 1.00 48.69 57 SER F CA 1
ATOM 10637 C C . SER F 1 57 ? -15.445 -35.668 -33.175 1.00 45.40 57 SER F C 1
ATOM 10638 O O . SER F 1 57 ? -15.561 -34.452 -33.282 1.00 52.32 57 SER F O 1
ATOM 10641 N N . ALA F 1 58 ? -15.509 -36.471 -34.233 1.00 51.53 58 ALA F N 1
ATOM 10642 C CA . ALA F 1 58 ? -15.718 -35.918 -35.578 1.00 60.62 58 ALA F CA 1
ATOM 10643 C C . ALA F 1 58 ? -17.178 -35.516 -35.822 1.00 60.56 58 ALA F C 1
ATOM 10644 O O . ALA F 1 58 ? -17.474 -34.439 -36.360 1.00 47.19 58 ALA F O 1
ATOM 10646 N N . ILE F 1 59 ? -18.081 -36.406 -35.428 1.00 70.00 59 ILE F N 1
ATOM 10647 C CA . ILE F 1 59 ? -19.517 -36.169 -35.496 1.00 61.39 59 ILE F CA 1
ATOM 10648 C C . ILE F 1 59 ? -19.896 -34.896 -34.744 1.00 56.64 59 ILE F C 1
ATOM 10649 O O . ILE F 1 59 ? -20.659 -34.088 -35.269 1.00 55.73 59 ILE F O 1
ATOM 10654 N N . VAL F 1 60 ? -19.350 -34.712 -33.533 1.00 51.43 60 VAL F N 1
ATOM 10655 C CA . VAL F 1 60 ? -19.622 -33.495 -32.753 1.00 56.26 60 VAL F CA 1
ATOM 10656 C C . VAL F 1 60 ? -18.958 -32.297 -33.416 1.00 59.66 60 VAL F C 1
ATOM 10657 O O . VAL F 1 60 ? -19.395 -31.147 -33.274 1.00 62.72 60 VAL F O 1
ATOM 10661 N N . ASN F 1 61 ? -17.866 -32.575 -34.113 1.00 59.64 61 ASN F N 1
ATOM 10662 C CA . ASN F 1 61 ? -17.096 -31.516 -34.736 1.00 64.65 61 ASN F CA 1
ATOM 10663 C C . ASN F 1 61 ? -17.776 -30.962 -35.975 1.00 62.60 61 ASN F C 1
ATOM 10664 O O . ASN F 1 61 ? -17.833 -29.744 -36.153 1.00 63.83 61 ASN F O 1
ATOM 10669 N N . ILE F 1 62 ? -18.301 -31.841 -36.829 1.00 60.40 62 ILE F N 1
ATOM 10670 C CA . ILE F 1 62 ? -19.059 -31.346 -37.982 1.00 65.96 62 ILE F CA 1
ATOM 10671 C C . ILE F 1 62 ? -20.287 -30.600 -37.515 1.00 45.20 62 ILE F C 1
ATOM 10672 O O . ILE F 1 62 ? -20.562 -29.502 -37.989 1.00 38.68 62 ILE F O 1
ATOM 10677 N N . PHE F 1 63 ? -21.004 -31.189 -36.570 1.00 26.95 63 PHE F N 1
ATOM 10678 C CA . PHE F 1 63 ? -22.209 -30.566 -36.076 1.00 38.03 63 PHE F CA 1
ATOM 10679 C C . PHE F 1 63 ? -21.937 -29.193 -35.484 1.00 48.92 63 PHE F C 1
ATOM 10680 O O . PHE F 1 63 ? -22.513 -28.189 -35.911 1.00 33.73 63 PHE F O 1
ATOM 10688 N N . ARG F 1 64 ? -21.030 -29.135 -34.526 1.00 57.07 64 ARG F N 1
ATOM 10689 C CA . ARG F 1 64 ? -20.704 -27.861 -33.929 1.00 66.92 64 ARG F CA 1
ATOM 10690 C C . ARG F 1 64 ? -20.290 -26.875 -35.035 1.00 64.50 64 ARG F C 1
ATOM 10691 O O . ARG F 1 64 ? -20.433 -25.654 -34.897 1.00 66.14 64 ARG F O 1
ATOM 10699 N N . SER F 1 65 ? -19.825 -27.418 -36.154 1.00 57.76 65 SER F N 1
ATOM 10700 C CA . SER F 1 65 ? -19.273 -26.602 -37.223 1.00 60.27 65 SER F CA 1
ATOM 10701 C C . SER F 1 65 ? -20.335 -25.916 -38.091 1.00 62.66 65 SER F C 1
ATOM 10702 O O . SER F 1 65 ? -20.008 -25.024 -38.875 1.00 70.09 65 SER F O 1
ATOM 10705 N N . ILE F 1 66 ? -21.596 -26.333 -37.972 1.00 41.31 66 ILE F N 1
ATOM 10706 C CA . ILE F 1 66 ? -22.658 -25.718 -38.761 1.00 31.25 66 ILE F CA 1
ATOM 10707 C C . ILE F 1 66 ? -23.132 -24.438 -38.078 1.00 34.66 66 ILE F C 1
ATOM 10708 O O . ILE F 1 66 ? -23.652 -24.486 -36.965 1.00 29.14 66 ILE F O 1
ATOM 10713 N N . PRO F 1 67 ? -22.953 -23.283 -38.743 1.00 32.85 67 PRO F N 1
ATOM 10714 C CA . PRO F 1 67 ? -23.515 -22.036 -38.203 1.00 41.08 67 PRO F CA 1
ATOM 10715 C C . PRO F 1 67 ? -24.986 -22.245 -37.848 1.00 55.64 67 PRO F C 1
ATOM 10716 O O . PRO F 1 67 ? -25.696 -22.835 -38.667 1.00 69.86 67 PRO F O 1
ATOM 10720 N N . PHE F 1 68 ? -25.445 -21.788 -36.682 1.00 48.96 68 PHE F N 1
ATOM 10721 C CA . PHE F 1 68 ? -26.749 -22.249 -36.180 1.00 55.10 68 PHE F CA 1
ATOM 10722 C C . PHE F 1 68 ? -27.963 -21.897 -37.071 1.00 56.11 68 PHE F C 1
ATOM 10723 O O . PHE F 1 68 ? -28.882 -22.720 -37.198 1.00 58.00 68 PHE F O 1
ATOM 10731 N N . ILE F 1 69 ? -28.011 -20.700 -37.668 1.00 46.79 69 ILE F N 1
ATOM 10732 C CA . ILE F 1 69 ? -29.147 -20.453 -38.565 1.00 54.27 69 ILE F CA 1
ATOM 10733 C C . ILE F 1 69 ? -29.259 -21.520 -39.632 1.00 51.91 69 ILE F C 1
ATOM 10734 O O . ILE F 1 69 ? -30.305 -22.156 -39.722 1.00 49.89 69 ILE F O 1
ATOM 10739 N N . ILE F 1 70 ? -28.195 -21.770 -40.386 1.00 39.46 70 ILE F N 1
ATOM 10740 C CA . ILE F 1 70 ? -28.269 -22.814 -41.388 1.00 36.15 70 ILE F CA 1
ATOM 10741 C C . ILE F 1 70 ? -28.683 -24.152 -40.776 1.00 26.13 70 ILE F C 1
ATOM 10742 O O . ILE F 1 70 ? -29.499 -24.864 -41.347 1.00 35.04 70 ILE F O 1
ATOM 10747 N N . LEU F 1 71 ? -28.177 -24.485 -39.600 1.00 24.37 71 LEU F N 1
ATOM 10748 C CA . LEU F 1 71 ? -28.654 -25.708 -38.954 1.00 51.46 71 LEU F CA 1
ATOM 10749 C C . LEU F 1 71 ? -30.177 -25.673 -38.793 1.00 54.09 71 LEU F C 1
ATOM 10750 O O . LEU F 1 71 ? -30.878 -26.596 -39.219 1.00 61.48 71 LEU F O 1
ATOM 10755 N N . LEU F 1 72 ? -30.675 -24.611 -38.163 1.00 53.77 72 LEU F N 1
ATOM 10756 C CA . LEU F 1 72 ? -32.104 -24.474 -37.887 1.00 60.42 72 LEU F CA 1
ATOM 10757 C C . LEU F 1 72 ? -32.947 -24.540 -39.195 1.00 66.80 72 LEU F C 1
ATOM 10758 O O . LEU F 1 72 ? -33.800 -25.442 -39.375 1.00 52.47 72 LEU F O 1
ATOM 10763 N N . VAL F 1 73 ? -32.660 -23.590 -40.093 1.00 66.23 73 VAL F N 1
ATOM 10764 C CA . VAL F 1 73 ? -33.156 -23.544 -41.466 1.00 50.72 73 VAL F CA 1
ATOM 10765 C C . VAL F 1 73 ? -33.045 -24.871 -42.202 1.00 56.01 73 VAL F C 1
ATOM 10766 O O . VAL F 1 73 ? -34.014 -25.333 -42.792 1.00 65.27 73 VAL F O 1
ATOM 10770 N N . TRP F 1 74 ? -31.876 -25.499 -42.155 1.00 47.20 74 TRP F N 1
ATOM 10771 C CA . TRP F 1 74 ? -31.671 -26.752 -42.881 1.00 58.82 74 TRP F CA 1
ATOM 10772 C C . TRP F 1 74 ? -32.394 -27.936 -42.210 1.00 56.72 74 TRP F C 1
ATOM 10773 O O . TRP F 1 74 ? -32.522 -29.016 -42.795 1.00 52.07 74 TRP F O 1
ATOM 10784 N N . MET F 1 75 ? -32.851 -27.734 -40.979 1.00 55.34 75 MET F N 1
ATOM 10785 C CA . MET F 1 75 ? -33.540 -28.796 -40.257 1.00 62.73 75 MET F CA 1
ATOM 10786 C C . MET F 1 75 ? -35.064 -28.807 -40.436 1.00 78.38 75 MET F C 1
ATOM 10787 O O . MET F 1 75 ? -35.718 -29.776 -40.013 1.00 75.88 75 MET F O 1
ATOM 10792 N N . ILE F 1 76 ? -35.610 -27.765 -41.083 1.00 70.89 76 ILE F N 1
ATOM 10793 C CA . ILE F 1 76 ? -37.062 -27.522 -41.112 1.00 53.71 76 ILE F CA 1
ATOM 10794 C C . ILE F 1 76 ? -37.893 -28.768 -41.419 1.00 53.41 76 ILE F C 1
ATOM 10795 O O . ILE F 1 76 ? -38.717 -29.210 -40.601 1.00 38.04 76 ILE F O 1
ATOM 10800 N N . PRO F 1 77 ? -37.648 -29.365 -42.588 1.00 55.51 77 PRO F N 1
ATOM 10801 C CA . PRO F 1 77 ? -38.323 -30.625 -42.913 1.00 56.00 77 PRO F CA 1
ATOM 10802 C C . PRO F 1 77 ? -38.276 -31.605 -41.749 1.00 64.11 77 PRO F C 1
ATOM 10803 O O . PRO F 1 77 ? -39.260 -32.294 -41.483 1.00 55.47 77 PRO F O 1
ATOM 10807 N N . PHE F 1 78 ? -37.148 -31.662 -41.052 1.00 73.33 78 PHE F N 1
ATOM 10808 C CA . PHE F 1 78 ? -36.999 -32.653 -39.998 1.00 80.38 78 PHE F CA 1
ATOM 10809 C C . PHE F 1 78 ? -37.780 -32.216 -38.765 1.00 75.33 78 PHE F C 1
ATOM 10810 O O . PHE F 1 78 ? -38.514 -33.004 -38.156 1.00 67.92 78 PHE F O 1
ATOM 10818 N N . THR F 1 79 ? -37.612 -30.952 -38.395 1.00 69.10 79 THR F N 1
ATOM 10819 C CA . THR F 1 79 ? -38.306 -30.428 -37.236 1.00 62.91 79 THR F CA 1
ATOM 10820 C C . THR F 1 79 ? -39.781 -30.777 -37.435 1.00 73.27 79 THR F C 1
ATOM 10821 O O . THR F 1 79 ? -40.417 -31.407 -36.576 1.00 62.78 79 THR F O 1
ATOM 10825 N N . ARG F 1 80 ? -40.279 -30.394 -38.617 1.00 84.00 80 ARG F N 1
ATOM 10826 C CA . ARG F 1 80 ? -41.688 -30.503 -39.025 1.00 81.18 80 ARG F CA 1
ATOM 10827 C C . ARG F 1 80 ? -42.214 -31.942 -39.088 1.00 82.90 80 ARG F C 1
ATOM 10828 O O . ARG F 1 80 ? -43.418 -32.172 -38.995 1.00 91.88 80 ARG F O 1
ATOM 10836 N N . VAL F 1 81 ? -41.318 -32.909 -39.261 1.00 82.09 81 VAL F N 1
ATOM 10837 C CA . VAL F 1 81 ? -41.716 -34.318 -39.247 1.00 87.35 81 VAL F CA 1
ATOM 10838 C C . VAL F 1 81 ? -42.093 -34.732 -37.830 1.00 84.61 81 VAL F C 1
ATOM 10839 O O . VAL F 1 81 ? -42.964 -35.574 -37.615 1.00 83.41 81 VAL F O 1
ATOM 10843 N N . ILE F 1 82 ? -41.424 -34.121 -36.861 1.00 84.60 82 ILE F N 1
ATOM 10844 C CA . ILE F 1 82 ? -41.510 -34.578 -35.485 1.00 90.49 82 ILE F CA 1
ATOM 10845 C C . ILE F 1 82 ? -42.676 -33.952 -34.738 1.00 88.29 82 ILE F C 1
ATOM 10846 O O . ILE F 1 82 ? -43.654 -34.631 -34.418 1.00 90.40 82 ILE F O 1
ATOM 10851 N N . VAL F 1 83 ? -42.556 -32.659 -34.453 1.00 93.27 83 VAL F N 1
ATOM 10852 C CA . VAL F 1 83 ? -43.594 -31.922 -33.735 1.00 97.95 83 VAL F CA 1
ATOM 10853 C C . VAL F 1 83 ? -44.777 -31.561 -34.637 1.00 109.54 83 VAL F C 1
ATOM 10854 O O . VAL F 1 83 ? -45.929 -31.534 -34.190 1.00 101.19 83 VAL F O 1
ATOM 10858 N N . GLY F 1 84 ? -44.476 -31.306 -35.909 1.00 117.88 84 GLY F N 1
ATOM 10859 C CA . GLY F 1 84 ? -45.498 -31.048 -36.904 1.00 110.14 84 GLY F CA 1
ATOM 10860 C C . GLY F 1 84 ? -45.616 -29.637 -37.461 1.00 98.33 84 GLY F C 1
ATOM 10861 O O . GLY F 1 84 ? -46.285 -29.447 -38.472 1.00 102.85 84 GLY F O 1
ATOM 10862 N N . THR F 1 85 ? -44.982 -28.647 -36.841 1.00 89.30 85 THR F N 1
ATOM 10863 C CA . THR F 1 85 ? -45.162 -27.272 -37.313 1.00 88.08 85 THR F CA 1
ATOM 10864 C C . THR F 1 85 ? -43.923 -26.760 -38.030 1.00 82.29 85 THR F C 1
ATOM 10865 O O . THR F 1 85 ? -44.002 -26.320 -39.171 1.00 93.12 85 THR F O 1
ATOM 10869 N N . SER F 1 86 ? -42.801 -26.766 -37.319 1.00 68.52 86 SER F N 1
ATOM 10870 C CA . SER F 1 86 ? -41.541 -26.157 -37.757 1.00 73.47 86 SER F CA 1
ATOM 10871 C C . SER F 1 86 ? -41.592 -24.657 -37.511 1.00 73.35 86 SER F C 1
ATOM 10872 O O . SER F 1 86 ? -40.677 -23.928 -37.875 1.00 81.43 86 SER F O 1
ATOM 10875 N N . ILE F 1 87 ? -42.711 -24.204 -36.961 1.00 76.34 87 ILE F N 1
ATOM 10876 C CA . ILE F 1 87 ? -42.835 -22.836 -36.482 1.00 84.24 87 ILE F CA 1
ATOM 10877 C C . ILE F 1 87 ? -43.335 -22.797 -35.046 1.00 80.68 87 ILE F C 1
ATOM 10878 O O . ILE F 1 87 ? -44.230 -23.560 -34.668 1.00 72.08 87 ILE F O 1
ATOM 10883 N N . GLY F 1 88 ? -42.757 -21.900 -34.255 1.00 85.65 88 GLY F N 1
ATOM 10884 C CA . GLY F 1 88 ? -43.147 -21.767 -32.866 1.00 100.65 88 GLY F CA 1
ATOM 10885 C C . GLY F 1 88 ? -42.216 -22.482 -31.904 1.00 106.90 88 GLY F C 1
ATOM 10886 O O . GLY F 1 88 ? -41.264 -23.147 -32.318 1.00 112.42 88 GLY F O 1
ATOM 10887 N N . LEU F 1 89 ? -42.509 -22.342 -30.612 1.00 100.34 89 LEU F N 1
ATOM 10888 C CA . LEU F 1 89 ? -41.679 -22.869 -29.528 1.00 80.65 89 LEU F CA 1
ATOM 10889 C C . LEU F 1 89 ? -41.445 -24.349 -29.627 1.00 68.41 89 LEU F C 1
ATOM 10890 O O . LEU F 1 89 ? -40.329 -24.798 -29.858 1.00 66.11 89 LEU F O 1
ATOM 10895 N N . GLN F 1 90 ? -42.520 -25.106 -29.444 1.00 74.48 90 GLN F N 1
ATOM 10896 C CA . GLN F 1 90 ? -42.413 -26.548 -29.338 1.00 84.07 90 GLN F CA 1
ATOM 10897 C C . GLN F 1 90 ? -41.538 -27.060 -30.480 1.00 86.56 90 GLN F C 1
ATOM 10898 O O . GLN F 1 90 ? -40.779 -28.019 -30.316 1.00 83.61 90 GLN F O 1
ATOM 10904 N N . ALA F 1 91 ? -41.621 -26.404 -31.632 1.00 84.62 91 ALA F N 1
ATOM 10905 C CA . ALA F 1 91 ? -40.801 -26.791 -32.769 1.00 79.29 91 ALA F CA 1
ATOM 10906 C C . ALA F 1 91 ? -39.490 -26.017 -32.869 1.00 70.18 91 ALA F C 1
ATOM 10907 O O . ALA F 1 91 ? -38.648 -26.344 -33.694 1.00 75.61 91 ALA F O 1
ATOM 10909 N N . ALA F 1 92 ? -39.312 -24.997 -32.039 1.00 67.33 92 ALA F N 1
ATOM 10910 C CA . ALA F 1 92 ? -38.078 -24.211 -32.074 1.00 76.93 92 ALA F CA 1
ATOM 10911 C C . ALA F 1 92 ? -36.915 -24.893 -31.369 1.00 74.58 92 ALA F C 1
ATOM 10912 O O . ALA F 1 92 ? -35.756 -24.598 -31.653 1.00 69.84 92 ALA F O 1
ATOM 10914 N N . ILE F 1 93 ? -37.236 -25.789 -30.439 1.00 73.28 93 ILE F N 1
ATOM 10915 C CA . ILE F 1 93 ? -36.227 -26.389 -29.575 1.00 69.11 93 ILE F CA 1
ATOM 10916 C C . ILE F 1 93 ? -35.431 -27.478 -30.279 1.00 66.78 93 ILE F C 1
ATOM 10917 O O . ILE F 1 93 ? -34.209 -27.521 -30.145 1.00 79.88 93 ILE F O 1
ATOM 10922 N N . VAL F 1 94 ? -36.090 -28.337 -31.049 1.00 58.20 94 VAL F N 1
ATOM 10923 C CA . VAL F 1 94 ? -35.344 -29.376 -31.753 1.00 63.26 94 VAL F CA 1
ATOM 10924 C C . VAL F 1 94 ? -34.044 -28.867 -32.375 1.00 63.38 94 VAL F C 1
ATOM 10925 O O . VAL F 1 94 ? -32.967 -29.336 -32.013 1.00 64.21 94 VAL F O 1
ATOM 10929 N N . PRO F 1 95 ? -34.126 -27.866 -33.259 1.00 63.93 95 PRO F N 1
ATOM 10930 C CA . PRO F 1 95 ? -32.865 -27.330 -33.779 1.00 64.75 95 PRO F CA 1
ATOM 10931 C C . PRO F 1 95 ? -31.925 -26.744 -32.703 1.00 65.27 95 PRO F C 1
ATOM 10932 O O . PRO F 1 95 ? -30.717 -26.956 -32.792 1.00 77.79 95 PRO F O 1
ATOM 10936 N N . LEU F 1 96 ? -32.453 -26.034 -31.710 1.00 49.33 96 LEU F N 1
ATOM 10937 C CA . LEU F 1 96 ? -31.624 -25.504 -30.630 1.00 50.73 96 LEU F CA 1
ATOM 10938 C C . LEU F 1 96 ? -30.952 -26.662 -29.883 1.00 50.40 96 LEU F C 1
ATOM 10939 O O . LEU F 1 96 ? -29.728 -26.701 -29.752 1.00 47.00 96 LEU F O 1
ATOM 10944 N N . THR F 1 97 ? -31.759 -27.611 -29.406 1.00 51.06 97 THR F N 1
ATOM 10945 C CA . THR F 1 97 ? -31.221 -28.838 -28.828 1.00 50.45 97 THR F CA 1
ATOM 10946 C C . THR F 1 97 ? -30.132 -29.435 -29.686 1.00 50.32 97 THR F C 1
ATOM 10947 O O . THR F 1 97 ? -29.031 -29.691 -29.208 1.00 51.62 97 THR F O 1
ATOM 10951 N N . VAL F 1 98 ? -30.415 -29.632 -30.963 1.00 35.16 98 VAL F N 1
ATOM 10952 C CA . VAL F 1 98 ? -29.387 -30.204 -31.795 1.00 35.75 98 VAL F CA 1
ATOM 10953 C C . VAL F 1 98 ? -28.208 -29.246 -31.951 1.00 39.95 98 VAL F C 1
ATOM 10954 O O . VAL F 1 98 ? -27.068 -29.676 -31.910 1.00 48.80 98 VAL F O 1
ATOM 10958 N N . GLY F 1 99 ? -28.456 -27.951 -32.079 1.00 39.23 99 GLY F N 1
ATOM 10959 C CA . GLY F 1 99 ? -27.358 -26.999 -32.090 1.00 43.17 99 GLY F CA 1
ATOM 10960 C C . GLY F 1 99 ? -26.563 -26.907 -30.790 1.00 56.53 99 GLY F C 1
ATOM 10961 O O . GLY F 1 99 ? -25.423 -26.430 -30.780 1.00 57.80 99 GLY F O 1
ATOM 10962 N N . ALA F 1 100 ? -27.177 -27.315 -29.680 1.00 68.81 100 ALA F N 1
ATOM 10963 C CA . ALA F 1 100 ? -26.546 -27.222 -28.353 1.00 75.00 100 ALA F CA 1
ATOM 10964 C C . ALA F 1 100 ? -25.638 -28.381 -27.959 1.00 65.89 100 ALA F C 1
ATOM 10965 O O . ALA F 1 100 ? -24.536 -28.172 -27.442 1.00 75.17 100 ALA F O 1
ATOM 10967 N N . ALA F 1 101 ? -26.129 -29.599 -28.197 1.00 63.78 101 ALA F N 1
ATOM 10968 C CA . ALA F 1 101 ? -25.467 -30.842 -27.776 1.00 53.44 101 ALA F CA 1
ATOM 10969 C C . ALA F 1 101 ? -23.966 -30.864 -28.086 1.00 53.01 101 ALA F C 1
ATOM 10970 O O . ALA F 1 101 ? -23.153 -31.139 -27.192 1.00 49.02 101 ALA F O 1
ATOM 10972 N N . PRO F 1 102 ? -23.591 -30.573 -29.348 1.00 56.59 102 PRO F N 1
ATOM 10973 C CA . PRO F 1 102 ? -22.182 -30.728 -29.704 1.00 63.11 102 PRO F CA 1
ATOM 10974 C C . PRO F 1 102 ? -21.246 -29.915 -28.824 1.00 63.76 102 PRO F C 1
ATOM 10975 O O . PRO F 1 102 ? -20.312 -30.490 -28.258 1.00 68.41 102 PRO F O 1
ATOM 10979 N N . PHE F 1 103 ? -21.504 -28.629 -28.638 1.00 51.81 103 PHE F N 1
ATOM 10980 C CA . PHE F 1 103 ? -20.574 -27.895 -27.803 1.00 58.70 103 PHE F CA 1
ATOM 10981 C C . PHE F 1 103 ? -20.698 -28.341 -26.329 1.00 55.57 103 PHE F C 1
ATOM 10982 O O . PHE F 1 103 ? -19.698 -28.394 -25.615 1.00 46.99 103 PHE F O 1
ATOM 10990 N N . ILE F 1 104 ? -21.893 -28.717 -25.880 1.00 49.72 104 ILE F N 1
ATOM 10991 C CA . ILE F 1 104 ? -22.000 -29.254 -24.520 1.00 55.41 104 ILE F CA 1
ATOM 10992 C C . ILE F 1 104 ? -21.054 -30.439 -24.353 1.00 50.59 104 ILE F C 1
ATOM 10993 O O . ILE F 1 104 ? -20.190 -30.413 -23.459 1.00 43.93 104 ILE F O 1
ATOM 10998 N N . ALA F 1 105 ? -21.196 -31.457 -25.208 1.00 31.67 105 ALA F N 1
ATOM 10999 C CA . ALA F 1 105 ? -20.282 -32.603 -25.163 1.00 31.10 105 ALA F CA 1
ATOM 11000 C C . ALA F 1 105 ? -18.796 -32.170 -25.158 1.00 39.23 105 ALA F C 1
ATOM 11001 O O . ALA F 1 105 ? -17.980 -32.640 -24.332 1.00 25.28 105 ALA F O 1
ATOM 11003 N N . ARG F 1 106 ? -18.451 -31.255 -26.056 1.00 27.63 106 ARG F N 1
ATOM 11004 C CA . ARG F 1 106 ? -17.079 -30.810 -26.131 1.00 25.09 106 ARG F CA 1
ATOM 11005 C C . ARG F 1 106 ? -16.687 -30.125 -24.826 1.00 38.64 106 ARG F C 1
ATOM 11006 O O . ARG F 1 106 ? -15.566 -30.270 -24.367 1.00 41.08 106 ARG F O 1
ATOM 11014 N N . MET F 1 107 ? -17.619 -29.414 -24.197 1.00 48.91 107 MET F N 1
ATOM 11015 C CA . MET F 1 107 ? -17.354 -28.776 -22.902 1.00 43.38 107 MET F CA 1
ATOM 11016 C C . MET F 1 107 ? -17.279 -29.756 -21.756 1.00 38.89 107 MET F C 1
ATOM 11017 O O . MET F 1 107 ? -16.334 -29.707 -20.974 1.00 34.67 107 MET F O 1
ATOM 11022 N N . VAL F 1 108 ? -18.263 -30.639 -21.642 1.00 22.39 108 VAL F N 1
ATOM 11023 C CA . VAL F 1 108 ? -18.151 -31.714 -20.663 1.00 34.33 108 VAL F CA 1
ATOM 11024 C C . VAL F 1 108 ? -16.765 -32.391 -20.739 1.00 51.58 108 VAL F C 1
ATOM 11025 O O . VAL F 1 108 ? -16.126 -32.635 -19.710 1.00 48.73 108 VAL F O 1
ATOM 11029 N N . GLU F 1 109 ? -16.298 -32.671 -21.960 1.00 58.91 109 GLU F N 1
ATOM 11030 C CA . GLU F 1 109 ? -15.012 -33.334 -22.147 1.00 54.05 109 GLU F CA 1
ATOM 11031 C C . GLU F 1 109 ? -13.943 -32.459 -21.518 1.00 47.21 109 GLU F C 1
ATOM 11032 O O . GLU F 1 109 ? -13.243 -32.880 -20.599 1.00 57.79 109 GLU F O 1
ATOM 11038 N N . ASN F 1 110 ? -13.842 -31.225 -21.994 1.00 33.88 110 ASN F N 1
ATOM 11039 C CA . ASN F 1 110 ? -12.900 -30.264 -21.430 1.00 49.50 110 ASN F CA 1
ATOM 11040 C C . ASN F 1 110 ? -13.049 -30.030 -19.904 1.00 54.87 110 ASN F C 1
ATOM 11041 O O . ASN F 1 110 ? -12.115 -29.580 -19.228 1.00 37.17 110 ASN F O 1
ATOM 11046 N N . ALA F 1 111 ? -14.238 -30.313 -19.381 1.00 57.42 111 ALA F N 1
ATOM 11047 C CA . ALA F 1 111 ? -14.509 -30.181 -17.956 1.00 59.43 111 ALA F CA 1
ATOM 11048 C C . ALA F 1 111 ? -14.024 -31.387 -17.171 1.00 62.38 111 ALA F C 1
ATOM 11049 O O . ALA F 1 111 ? -13.675 -31.264 -15.997 1.00 73.36 111 ALA F O 1
ATOM 11051 N N . LEU F 1 112 ? -14.042 -32.555 -17.808 1.00 62.34 112 LEU F N 1
ATOM 11052 C CA . LEU F 1 112 ? -13.506 -33.779 -17.211 1.00 54.29 112 LEU F CA 1
ATOM 11053 C C . LEU F 1 112 ? -11.993 -33.806 -17.310 1.00 49.02 112 LEU F C 1
ATOM 11054 O O . LEU F 1 112 ? -11.318 -34.498 -16.553 1.00 55.15 112 LEU F O 1
ATOM 11059 N N . LEU F 1 113 ? -11.455 -33.031 -18.238 1.00 48.40 113 LEU F N 1
ATOM 11060 C CA . LEU F 1 113 ? -10.014 -32.993 -18.408 1.00 52.08 113 LEU F CA 1
ATOM 11061 C C . LEU F 1 113 ? -9.273 -32.174 -17.332 1.00 51.33 113 LEU F C 1
ATOM 11062 O O . LEU F 1 113 ? -8.047 -32.280 -17.187 1.00 43.73 113 LEU F O 1
ATOM 11067 N N . GLU F 1 114 ? -9.991 -31.335 -16.598 1.00 52.31 114 GLU F N 1
ATOM 11068 C CA . GLU F 1 114 ? -9.322 -30.586 -15.548 1.00 62.09 114 GLU F CA 1
ATOM 11069 C C . GLU F 1 114 ? -9.012 -31.497 -14.379 1.00 66.84 114 GLU F C 1
ATOM 11070 O O . GLU F 1 114 ? -8.028 -31.289 -13.670 1.00 66.13 114 GLU F O 1
ATOM 11076 N N . ILE F 1 115 ? -9.855 -32.507 -14.185 1.00 68.38 115 ILE F N 1
ATOM 11077 C CA . ILE F 1 115 ? -9.639 -33.461 -13.107 1.00 71.97 115 ILE F CA 1
ATOM 11078 C C . ILE F 1 115 ? -8.268 -34.095 -13.195 1.00 71.24 115 ILE F C 1
ATOM 11079 O O . ILE F 1 115 ? -7.911 -34.660 -14.229 1.00 71.85 115 ILE F O 1
ATOM 11084 N N . PRO F 1 116 ? -7.500 -34.018 -12.097 1.00 72.20 116 PRO F N 1
ATOM 11085 C CA . PRO F 1 116 ? -6.125 -34.518 -12.140 1.00 72.28 116 PRO F CA 1
ATOM 11086 C C . PRO F 1 116 ? -6.139 -36.022 -12.381 1.00 73.73 116 PRO F C 1
ATOM 11087 O O . PRO F 1 116 ? -6.977 -36.755 -11.821 1.00 62.11 116 PRO F O 1
ATOM 11091 N N . THR F 1 117 ? -5.211 -36.463 -13.222 1.00 73.59 117 THR F N 1
ATOM 11092 C CA . THR F 1 117 ? -5.148 -37.848 -13.658 1.00 72.13 117 THR F CA 1
ATOM 11093 C C . THR F 1 117 ? -4.952 -38.825 -12.485 1.00 64.90 117 THR F C 1
ATOM 11094 O O . THR F 1 117 ? -5.403 -39.975 -12.546 1.00 59.73 117 THR F O 1
ATOM 11098 N N . GLY F 1 118 ? -4.305 -38.348 -11.418 1.00 46.97 118 GLY F N 1
ATOM 11099 C CA . GLY F 1 118 ? -4.128 -39.119 -10.204 1.00 30.44 118 GLY F CA 1
ATOM 11100 C C . GLY F 1 118 ? -5.394 -39.701 -9.585 1.00 43.43 118 GLY F C 1
ATOM 11101 O O . GLY F 1 118 ? -5.360 -40.792 -9.020 1.00 38.91 118 GLY F O 1
ATOM 11102 N N . LEU F 1 119 ? -6.517 -38.998 -9.660 1.00 47.36 119 LEU F N 1
ATOM 11103 C CA . LEU F 1 119 ? -7.713 -39.523 -9.004 1.00 45.28 119 LEU F CA 1
ATOM 11104 C C . LEU F 1 119 ? -8.286 -40.705 -9.733 1.00 35.86 119 LEU F C 1
ATOM 11105 O O . LEU F 1 119 ? -9.069 -41.471 -9.186 1.00 26.57 119 LEU F O 1
ATOM 11110 N N . ILE F 1 120 ? -7.915 -40.818 -10.994 1.00 36.98 120 ILE F N 1
ATOM 11111 C CA . ILE F 1 120 ? -8.319 -41.958 -11.785 1.00 55.97 120 ILE F CA 1
ATOM 11112 C C . ILE F 1 120 ? -7.487 -43.180 -11.416 1.00 53.65 120 ILE F C 1
ATOM 11113 O O . ILE F 1 120 ? -8.033 -44.270 -11.181 1.00 35.59 120 ILE F O 1
ATOM 11118 N N . GLU F 1 121 ? -6.170 -42.972 -11.342 1.00 47.02 121 GLU F N 1
ATOM 11119 C CA . GLU F 1 121 ? -5.265 -43.996 -10.864 1.00 33.27 121 GLU F CA 1
ATOM 11120 C C . GLU F 1 121 ? -5.789 -44.548 -9.566 1.00 37.70 121 GLU F C 1
ATOM 11121 O O . GLU F 1 121 ? -6.083 -45.732 -9.473 1.00 50.94 121 GLU F O 1
ATOM 11127 N N . ALA F 1 122 ? -5.946 -43.668 -8.581 1.00 35.48 122 ALA F N 1
ATOM 11128 C CA . ALA F 1 122 ? -6.363 -44.053 -7.237 1.00 32.65 122 ALA F CA 1
ATOM 11129 C C . ALA F 1 122 ? -7.627 -44.919 -7.304 1.00 35.51 122 ALA F C 1
ATOM 11130 O O . ALA F 1 122 ? -7.821 -45.886 -6.552 1.00 32.68 122 ALA F O 1
ATOM 11132 N N . SER F 1 123 ? -8.463 -44.560 -8.262 1.00 43.60 123 SER F N 1
ATOM 11133 C CA . SER F 1 123 ? -9.759 -45.164 -8.476 1.00 51.20 123 SER F CA 1
ATOM 11134 C C . SER F 1 123 ? -9.606 -46.550 -9.084 1.00 58.25 123 SER F C 1
ATOM 11135 O O . SER F 1 123 ? -10.197 -47.520 -8.593 1.00 54.54 123 SER F O 1
ATOM 11138 N N . ARG F 1 124 ? -8.812 -46.632 -10.157 1.00 56.00 124 ARG F N 1
ATOM 11139 C CA . ARG F 1 124 ? -8.479 -47.906 -10.787 1.00 45.53 124 ARG F CA 1
ATOM 11140 C C . ARG F 1 124 ? -7.819 -48.820 -9.764 1.00 53.99 124 ARG F C 1
ATOM 11141 O O . ARG F 1 124 ? -7.976 -50.041 -9.802 1.00 57.30 124 ARG F O 1
ATOM 11149 N N . ALA F 1 125 ? -7.088 -48.201 -8.839 1.00 53.23 125 ALA F N 1
ATOM 11150 C CA . ALA F 1 125 ? -6.363 -48.914 -7.801 1.00 48.48 125 ALA F CA 1
ATOM 11151 C C . ALA F 1 125 ? -7.308 -49.556 -6.800 1.00 54.24 125 ALA F C 1
ATOM 11152 O O . ALA F 1 125 ? -6.951 -50.544 -6.158 1.00 63.09 125 ALA F O 1
ATOM 11154 N N . MET F 1 126 ? -8.511 -49.000 -6.674 1.00 48.74 126 MET F N 1
ATOM 11155 C CA . MET F 1 126 ? -9.499 -49.548 -5.750 1.00 53.30 126 MET F CA 1
ATOM 11156 C C . MET F 1 126 ? -10.429 -50.583 -6.394 1.00 58.36 126 MET F C 1
ATOM 11157 O O . MET F 1 126 ? -11.254 -51.190 -5.705 1.00 69.35 126 MET F O 1
ATOM 11162 N N . GLY F 1 127 ? -10.292 -50.794 -7.700 1.00 50.38 127 GLY F N 1
ATOM 11163 C CA . GLY F 1 127 ? -11.086 -51.801 -8.382 1.00 60.13 127 GLY F CA 1
ATOM 11164 C C . GLY F 1 127 ? -12.426 -51.259 -8.845 1.00 67.68 127 GLY F C 1
ATOM 11165 O O . GLY F 1 127 ? -13.351 -52.018 -9.146 1.00 66.75 127 GLY F O 1
ATOM 11166 N N . ALA F 1 128 ? -12.533 -49.932 -8.885 1.00 67.73 128 ALA F N 1
ATOM 11167 C CA . ALA F 1 128 ? -13.718 -49.280 -9.413 1.00 55.90 128 ALA F CA 1
ATOM 11168 C C . ALA F 1 128 ? -13.851 -49.655 -10.872 1.00 74.22 128 ALA F C 1
ATOM 11169 O O . ALA F 1 128 ? -12.860 -49.639 -11.620 1.00 73.22 128 ALA F O 1
ATOM 11171 N N . THR F 1 129 ? -15.073 -50.015 -11.263 1.00 84.16 129 THR F N 1
ATOM 11172 C CA . THR F 1 129 ? -15.427 -50.239 -12.660 1.00 68.00 129 THR F CA 1
ATOM 11173 C C . THR F 1 129 ? -15.608 -48.921 -13.336 1.00 68.91 129 THR F C 1
ATOM 11174 O O . THR F 1 129 ? -16.025 -47.950 -12.705 1.00 77.14 129 THR F O 1
ATOM 11178 N N . PRO F 1 130 ? -15.320 -48.888 -14.637 1.00 72.65 130 PRO F N 1
ATOM 11179 C CA . PRO F 1 130 ? -15.286 -47.603 -15.335 1.00 78.96 130 PRO F CA 1
ATOM 11180 C C . PRO F 1 130 ? -16.537 -46.784 -14.996 1.00 82.11 130 PRO F C 1
ATOM 11181 O O . PRO F 1 130 ? -16.408 -45.609 -14.653 1.00 80.13 130 PRO F O 1
ATOM 11185 N N . MET F 1 131 ? -17.713 -47.413 -15.022 1.00 83.30 131 MET F N 1
ATOM 11186 C CA . MET F 1 131 ? -18.950 -46.716 -14.690 1.00 78.26 131 MET F CA 1
ATOM 11187 C C . MET F 1 131 ? -18.855 -46.113 -13.283 1.00 81.12 131 MET F C 1
ATOM 11188 O O . MET F 1 131 ? -19.270 -44.971 -13.050 1.00 82.81 131 MET F O 1
ATOM 11193 N N . GLN F 1 132 ? -18.300 -46.890 -12.354 1.00 79.47 132 GLN F N 1
ATOM 11194 C CA . GLN F 1 132 ? -18.127 -46.450 -10.972 1.00 72.12 132 GLN F CA 1
ATOM 11195 C C . GLN F 1 132 ? -17.235 -45.227 -10.884 1.00 64.69 132 GLN F C 1
ATOM 11196 O O . GLN F 1 132 ? -17.410 -44.365 -10.018 1.00 57.35 132 GLN F O 1
ATOM 11202 N N . ILE F 1 133 ? -16.264 -45.168 -11.783 1.00 60.64 133 ILE F N 1
ATOM 11203 C CA . ILE F 1 133 ? -15.385 -44.022 -11.851 1.00 65.87 133 ILE F CA 1
ATOM 11204 C C . ILE F 1 133 ? -16.107 -42.810 -12.434 1.00 71.47 133 ILE F C 1
ATOM 11205 O O . ILE F 1 133 ? -15.956 -41.688 -11.948 1.00 69.89 133 ILE F O 1
ATOM 11210 N N . VAL F 1 134 ? -16.901 -43.040 -13.473 1.00 79.98 134 VAL F N 1
ATOM 11211 C CA . VAL F 1 134 ? -17.736 -41.980 -14.038 1.00 75.95 134 VAL F CA 1
ATOM 11212 C C . VAL F 1 134 ? -18.706 -41.444 -12.978 1.00 63.73 134 VAL F C 1
ATOM 11213 O O . VAL F 1 134 ? -18.681 -40.259 -12.632 1.00 60.12 134 VAL F O 1
ATOM 11217 N N . ARG F 1 135 ? -19.521 -42.343 -12.436 1.00 57.50 135 ARG F N 1
ATOM 11218 C CA . ARG F 1 135 ? -20.587 -41.967 -11.518 1.00 69.43 135 ARG F CA 1
ATOM 11219 C C . ARG F 1 135 ? -20.059 -41.395 -10.204 1.00 75.74 135 ARG F C 1
ATOM 11220 O O . ARG F 1 135 ? -20.484 -40.325 -9.761 1.00 69.79 135 ARG F O 1
ATOM 11228 N N . LYS F 1 136 ? -19.139 -42.128 -9.581 1.00 82.91 136 LYS F N 1
ATOM 11229 C CA . LYS F 1 136 ? -18.666 -41.825 -8.226 1.00 75.02 136 LYS F CA 1
ATOM 11230 C C . LYS F 1 136 ? -17.434 -40.890 -8.114 1.00 58.03 136 LYS F C 1
ATOM 11231 O O . LYS F 1 136 ? -17.155 -40.355 -7.039 1.00 63.32 136 LYS F O 1
ATOM 11237 N N . VAL F 1 137 ? -16.722 -40.665 -9.216 1.00 57.61 137 VAL F N 1
ATOM 11238 C CA . VAL F 1 137 ? -15.468 -39.896 -9.191 1.00 57.72 137 VAL F CA 1
ATOM 11239 C C . VAL F 1 137 ? -15.409 -38.750 -10.198 1.00 62.49 137 VAL F C 1
ATOM 11240 O O . VAL F 1 137 ? -15.150 -37.600 -9.838 1.00 64.19 137 VAL F O 1
ATOM 11244 N N . LEU F 1 138 ? -15.544 -39.116 -11.471 1.00 62.43 138 LEU F N 1
ATOM 11245 C CA . LEU F 1 138 ? -15.531 -38.190 -12.603 1.00 63.56 138 LEU F CA 1
ATOM 11246 C C . LEU F 1 138 ? -16.506 -36.997 -12.547 1.00 70.52 138 LEU F C 1
ATOM 11247 O O . LEU F 1 138 ? -16.079 -35.834 -12.510 1.00 66.94 138 LEU F O 1
ATOM 11252 N N . LEU F 1 139 ? -17.807 -37.289 -12.590 1.00 67.56 139 LEU F N 1
ATOM 11253 C CA . LEU F 1 139 ? -18.828 -36.240 -12.620 1.00 62.88 139 LEU F CA 1
ATOM 11254 C C . LEU F 1 139 ? -18.767 -35.331 -11.401 1.00 77.90 139 LEU F C 1
ATOM 11255 O O . LEU F 1 139 ? -18.496 -34.126 -11.544 1.00 86.97 139 LEU F O 1
ATOM 11260 N N . PRO F 1 140 ? -18.965 -35.915 -10.193 1.00 66.76 140 PRO F N 1
ATOM 11261 C CA . PRO F 1 140 ? -18.883 -35.168 -8.928 1.00 55.92 140 PRO F CA 1
ATOM 11262 C C . PRO F 1 140 ? -17.661 -34.254 -8.840 1.00 52.31 140 PRO F C 1
ATOM 11263 O O . PRO F 1 140 ? -17.729 -33.132 -8.333 1.00 45.28 140 PRO F O 1
ATOM 11267 N N . GLU F 1 141 ? -16.551 -34.716 -9.377 1.00 53.61 141 GLU F N 1
ATOM 11268 C CA . GLU F 1 141 ? -15.340 -33.926 -9.310 1.00 68.10 141 GLU F CA 1
ATOM 11269 C C . GLU F 1 141 ? -15.388 -32.734 -10.254 1.00 66.15 141 GLU F C 1
ATOM 11270 O O . GLU F 1 141 ? -14.830 -31.671 -9.958 1.00 56.83 141 GLU F O 1
ATOM 11276 N N . ALA F 1 142 ? -16.074 -32.910 -11.380 1.00 72.15 142 ALA F N 1
ATOM 11277 C CA . ALA F 1 142 ? -16.074 -31.906 -12.437 1.00 82.88 142 ALA F CA 1
ATOM 11278 C C . ALA F 1 142 ? -17.203 -30.888 -12.288 1.00 88.15 142 ALA F C 1
ATOM 11279 O O . ALA F 1 142 ? -17.244 -29.889 -13.012 1.00 97.29 142 ALA F O 1
ATOM 11281 N N . LEU F 1 143 ? -18.087 -31.135 -11.320 1.00 75.14 143 LEU F N 1
ATOM 11282 C CA . LEU F 1 143 ? -19.309 -30.346 -11.119 1.00 70.80 143 LEU F CA 1
ATOM 11283 C C . LEU F 1 143 ? -19.132 -28.820 -11.212 1.00 68.30 143 LEU F C 1
ATOM 11284 O O . LEU F 1 143 ? -19.963 -28.133 -11.797 1.00 75.12 143 LEU F O 1
ATOM 11289 N N . PRO F 1 144 ? -18.057 -28.279 -10.635 1.00 56.71 144 PRO F N 1
ATOM 11290 C CA . PRO F 1 144 ? -17.849 -26.838 -10.812 1.00 58.16 144 PRO F CA 1
ATOM 11291 C C . PRO F 1 144 ? -17.701 -26.448 -12.282 1.00 52.36 144 PRO F C 1
ATOM 11292 O O . PRO F 1 144 ? -18.125 -25.360 -12.679 1.00 51.78 144 PRO F O 1
ATOM 11296 N N . GLY F 1 145 ? -17.079 -27.319 -13.071 1.00 44.63 145 GLY F N 1
ATOM 11297 C CA . GLY F 1 145 ? -16.896 -27.057 -14.487 1.00 45.54 145 GLY F CA 1
ATOM 11298 C C . GLY F 1 145 ? -18.133 -27.379 -15.312 1.00 56.37 145 GLY F C 1
ATOM 11299 O O . GLY F 1 145 ? -18.481 -26.633 -16.254 1.00 60.95 145 GLY F O 1
ATOM 11300 N N . LEU F 1 146 ? -18.808 -28.474 -14.950 1.00 45.21 146 LEU F N 1
ATOM 11301 C CA . LEU F 1 146 ? -20.059 -28.857 -15.592 1.00 43.08 146 LEU F CA 1
ATOM 11302 C C . LEU F 1 146 ? -21.067 -27.738 -15.500 1.00 54.67 146 LEU F C 1
ATOM 11303 O O . LEU F 1 146 ? -21.649 -27.329 -16.513 1.00 58.39 146 LEU F O 1
ATOM 11308 N N . VAL F 1 147 ? -21.266 -27.248 -14.279 1.00 60.06 147 VAL F N 1
ATOM 11309 C CA . VAL F 1 147 ? -22.096 -26.074 -14.057 1.00 63.22 147 VAL F CA 1
ATOM 11310 C C . VAL F 1 147 ? -21.640 -24.888 -14.931 1.00 60.54 147 VAL F C 1
ATOM 11311 O O . VAL F 1 147 ? -22.416 -24.425 -15.775 1.00 67.83 147 VAL F O 1
ATOM 11315 N N . ASN F 1 148 ? -20.397 -24.429 -14.816 1.00 44.39 148 ASN F N 1
ATOM 11316 C CA . ASN F 1 148 ? -20.005 -23.331 -15.699 1.00 46.04 148 ASN F CA 1
ATOM 11317 C C . ASN F 1 148 ? -20.334 -23.688 -17.165 1.00 52.54 148 ASN F C 1
ATOM 11318 O O . ASN F 1 148 ? -20.711 -22.810 -17.962 1.00 55.69 148 ASN F O 1
ATOM 11323 N N . ALA F 1 149 ? -20.217 -24.963 -17.529 1.00 45.57 149 ALA F N 1
ATOM 11324 C CA . ALA F 1 149 ? -20.632 -25.322 -18.882 1.00 51.90 149 ALA F CA 1
ATOM 11325 C C . ALA F 1 149 ? -22.115 -24.950 -19.064 1.00 58.08 149 ALA F C 1
ATOM 11326 O O . ALA F 1 149 ? -22.438 -24.161 -19.960 1.00 65.24 149 ALA F O 1
ATOM 11328 N N . ALA F 1 150 ? -23.006 -25.472 -18.216 1.00 54.18 150 ALA F N 1
ATOM 11329 C CA . ALA F 1 150 ? -24.437 -25.131 -18.312 1.00 58.74 150 ALA F CA 1
ATOM 11330 C C . ALA F 1 150 ? -24.667 -23.594 -18.458 1.00 63.52 150 ALA F C 1
ATOM 11331 O O . ALA F 1 150 ? -25.397 -23.127 -19.346 1.00 48.07 150 ALA F O 1
ATOM 11333 N N . THR F 1 151 ? -24.029 -22.819 -17.585 1.00 56.38 151 THR F N 1
ATOM 11334 C CA . THR F 1 151 ? -24.009 -21.378 -17.738 1.00 42.97 151 THR F CA 1
ATOM 11335 C C . THR F 1 151 ? -23.577 -20.933 -19.123 1.00 48.49 151 THR F C 1
ATOM 11336 O O . THR F 1 151 ? -24.300 -20.178 -19.741 1.00 58.78 151 THR F O 1
ATOM 11340 N N . ILE F 1 152 ? -22.429 -21.378 -19.630 1.00 49.91 152 ILE F N 1
ATOM 11341 C CA . ILE F 1 152 ? -22.065 -20.974 -20.991 1.00 40.86 152 ILE F CA 1
ATOM 11342 C C . ILE F 1 152 ? -23.110 -21.445 -22.010 1.00 38.65 152 ILE F C 1
ATOM 11343 O O . ILE F 1 152 ? -23.322 -20.784 -23.017 1.00 31.35 152 ILE F O 1
ATOM 11348 N N . THR F 1 153 ? -23.740 -22.595 -21.760 1.00 38.77 153 THR F N 1
ATOM 11349 C CA . THR F 1 153 ? -24.692 -23.173 -22.707 1.00 37.89 153 THR F CA 1
ATOM 11350 C C . THR F 1 153 ? -25.884 -22.247 -22.893 1.00 42.34 153 THR F C 1
ATOM 11351 O O . THR F 1 153 ? -26.121 -21.710 -23.974 1.00 42.91 153 THR F O 1
ATOM 11355 N N . LEU F 1 154 ? -26.590 -22.047 -21.777 1.00 48.91 154 LEU F N 1
ATOM 11356 C CA . LEU F 1 154 ? -27.758 -21.182 -21.648 1.00 35.71 154 LEU F CA 1
ATOM 11357 C C . LEU F 1 154 ? -27.467 -19.787 -22.203 1.00 29.02 154 LEU F C 1
ATOM 11358 O O . LEU F 1 154 ? -28.181 -19.319 -23.080 1.00 22.46 154 LEU F O 1
ATOM 11363 N N . ILE F 1 155 ? -26.423 -19.111 -21.744 1.00 15.93 155 ILE F N 1
ATOM 11364 C CA . ILE F 1 155 ? -26.203 -17.809 -22.349 1.00 26.33 155 ILE F CA 1
ATOM 11365 C C . ILE F 1 155 ? -26.013 -17.921 -23.865 1.00 43.29 155 ILE F C 1
ATOM 11366 O O . ILE F 1 155 ? -26.252 -16.956 -24.593 1.00 52.37 155 ILE F O 1
ATOM 11371 N N . THR F 1 156 ? -25.603 -19.085 -24.356 1.00 51.35 156 THR F N 1
ATOM 11372 C CA . THR F 1 156 ? -25.484 -19.281 -25.810 1.00 61.24 156 THR F CA 1
ATOM 11373 C C . THR F 1 156 ? -26.825 -19.592 -26.478 1.00 51.87 156 THR F C 1
ATOM 11374 O O . THR F 1 156 ? -27.180 -19.002 -27.496 1.00 56.16 156 THR F O 1
ATOM 11378 N N . LEU F 1 157 ? -27.567 -20.515 -25.883 1.00 34.52 157 LEU F N 1
ATOM 11379 C CA . LEU F 1 157 ? -28.908 -20.814 -26.335 1.00 38.96 157 LEU F CA 1
ATOM 11380 C C . LEU F 1 157 ? -29.747 -19.541 -26.395 1.00 53.40 157 LEU F C 1
ATOM 11381 O O . LEU F 1 157 ? -30.673 -19.439 -27.178 1.00 64.63 157 LEU F O 1
ATOM 11386 N N . VAL F 1 158 ? -29.444 -18.559 -25.559 1.00 60.01 158 VAL F N 1
ATOM 11387 C CA . VAL F 1 158 ? -30.225 -17.325 -25.606 1.00 50.01 158 VAL F CA 1
ATOM 11388 C C . VAL F 1 158 ? -30.000 -16.670 -26.966 1.00 37.19 158 VAL F C 1
ATOM 11389 O O . VAL F 1 158 ? -30.941 -16.468 -27.705 1.00 48.32 158 VAL F O 1
ATOM 11393 N N . GLY F 1 159 ? -28.755 -16.400 -27.328 1.00 36.70 159 GLY F N 1
ATOM 11394 C CA . GLY F 1 159 ? -28.463 -15.835 -28.637 1.00 57.39 159 GLY F CA 1
ATOM 11395 C C . GLY F 1 159 ? -28.904 -16.649 -29.854 1.00 60.33 159 GLY F C 1
ATOM 11396 O O . GLY F 1 159 ? -29.040 -16.092 -30.939 1.00 58.91 159 GLY F O 1
ATOM 11397 N N . TYR F 1 160 ? -29.070 -17.961 -29.686 1.00 54.57 160 TYR F N 1
ATOM 11398 C CA . TYR F 1 160 ? -29.560 -18.853 -30.738 1.00 49.21 160 TYR F CA 1
ATOM 11399 C C . TYR F 1 160 ? -31.072 -18.734 -30.828 1.00 56.88 160 TYR F C 1
ATOM 11400 O O . TYR F 1 160 ? -31.638 -18.574 -31.894 1.00 67.34 160 TYR F O 1
ATOM 11409 N N . SER F 1 161 ? -31.720 -18.804 -29.678 1.00 70.22 161 SER F N 1
ATOM 11410 C CA . SER F 1 161 ? -33.158 -18.647 -29.581 1.00 68.93 161 SER F CA 1
ATOM 11411 C C . SER F 1 161 ? -33.562 -17.232 -30.050 1.00 65.32 161 SER F C 1
ATOM 11412 O O . SER F 1 161 ? -34.723 -16.977 -30.370 1.00 70.61 161 SER F O 1
ATOM 11415 N N . ALA F 1 162 ? -32.608 -16.308 -30.094 1.00 43.16 162 ALA F N 1
ATOM 11416 C CA . ALA F 1 162 ? -32.888 -15.026 -30.715 1.00 50.42 162 ALA F CA 1
ATOM 11417 C C . ALA F 1 162 ? -32.848 -15.123 -32.233 1.00 56.86 162 ALA F C 1
ATOM 11418 O O . ALA F 1 162 ? -33.796 -14.712 -32.882 1.00 67.74 162 ALA F O 1
ATOM 11420 N N . MET F 1 163 ? -31.779 -15.684 -32.799 1.00 57.96 163 MET F N 1
ATOM 11421 C CA . MET F 1 163 ? -31.685 -15.891 -34.253 1.00 49.56 163 MET F CA 1
ATOM 11422 C C . MET F 1 163 ? -32.940 -16.580 -34.777 1.00 51.96 163 MET F C 1
ATOM 11423 O O . MET F 1 163 ? -33.388 -16.307 -35.886 1.00 50.14 163 MET F O 1
ATOM 11428 N N . GLY F 1 164 ? -33.515 -17.461 -33.964 1.00 47.73 164 GLY F N 1
ATOM 11429 C CA . GLY F 1 164 ? -34.643 -18.271 -34.382 1.00 44.64 164 GLY F CA 1
ATOM 11430 C C . GLY F 1 164 ? -35.969 -17.536 -34.455 1.00 67.47 164 GLY F C 1
ATOM 11431 O O . GLY F 1 164 ? -37.006 -18.138 -34.742 1.00 67.91 164 GLY F O 1
ATOM 11432 N N . GLY F 1 165 ? -35.950 -16.240 -34.156 1.00 80.64 165 GLY F N 1
ATOM 11433 C CA . GLY F 1 165 ? -37.130 -15.403 -34.313 1.00 83.85 165 GLY F CA 1
ATOM 11434 C C . GLY F 1 165 ? -37.318 -14.966 -35.752 1.00 77.89 165 GLY F C 1
ATOM 11435 O O . GLY F 1 165 ? -38.443 -14.942 -36.267 1.00 72.73 165 GLY F O 1
ATOM 11436 N N . ALA F 1 166 ? -36.201 -14.603 -36.385 1.00 68.74 166 ALA F N 1
ATOM 11437 C CA . ALA F 1 166 ? -36.163 -14.257 -37.803 1.00 61.90 166 ALA F CA 1
ATOM 11438 C C . ALA F 1 166 ? -36.770 -15.371 -38.660 1.00 62.82 166 ALA F C 1
ATOM 11439 O O . ALA F 1 166 ? -37.289 -15.136 -39.746 1.00 81.14 166 ALA F O 1
ATOM 11441 N N . VAL F 1 167 ? -36.622 -16.592 -38.171 1.00 59.60 167 VAL F N 1
ATOM 11442 C CA . VAL F 1 167 ? -37.254 -17.802 -38.682 1.00 52.23 167 VAL F CA 1
ATOM 11443 C C . VAL F 1 167 ? -38.508 -18.198 -37.884 1.00 57.76 167 VAL F C 1
ATOM 11444 O O . VAL F 1 167 ? -38.936 -19.360 -37.915 1.00 50.72 167 VAL F O 1
ATOM 11448 N N . GLY F 1 168 ? -38.991 -17.284 -37.049 1.00 65.44 168 GLY F N 1
ATOM 11449 C CA . GLY F 1 168 ? -40.294 -17.444 -36.429 1.00 73.55 168 GLY F CA 1
ATOM 11450 C C . GLY F 1 168 ? -40.441 -18.640 -35.512 1.00 80.32 168 GLY F C 1
ATOM 11451 O O . GLY F 1 168 ? -41.319 -19.502 -35.709 1.00 66.46 168 GLY F O 1
ATOM 11452 N N . ALA F 1 169 ? -39.550 -18.710 -34.525 1.00 87.00 169 ALA F N 1
ATOM 11453 C CA . ALA F 1 169 ? -39.715 -19.613 -33.398 1.00 83.14 169 ALA F CA 1
ATOM 11454 C C . ALA F 1 169 ? -40.485 -18.930 -32.270 1.00 80.90 169 ALA F C 1
ATOM 11455 O O . ALA F 1 169 ? -41.018 -19.605 -31.388 1.00 69.35 169 ALA F O 1
ATOM 11457 N N . GLY F 1 170 ? -40.579 -17.598 -32.335 1.00 81.48 170 GLY F N 1
ATOM 11458 C CA . GLY F 1 170 ? -41.157 -16.802 -31.260 1.00 76.84 170 GLY F CA 1
ATOM 11459 C C . GLY F 1 170 ? -40.158 -16.009 -30.434 1.00 79.05 170 GLY F C 1
ATOM 11460 O O . GLY F 1 170 ? -38.998 -15.860 -30.836 1.00 89.11 170 GLY F O 1
ATOM 11461 N N . GLY F 1 171 ? -40.624 -15.457 -29.307 1.00 71.78 171 GLY F N 1
ATOM 11462 C CA . GLY F 1 171 ? -39.764 -14.785 -28.333 1.00 60.31 171 GLY F CA 1
ATOM 11463 C C . GLY F 1 171 ? -39.063 -13.517 -28.805 1.00 52.98 171 GLY F C 1
ATOM 11464 O O . GLY F 1 171 ? -39.198 -13.092 -29.952 1.00 57.87 171 GLY F O 1
ATOM 11465 N N . LEU F 1 172 ? -38.253 -12.943 -27.931 1.00 38.11 172 LEU F N 1
ATOM 11466 C CA . LEU F 1 172 ? -37.729 -11.607 -28.150 1.00 38.60 172 LEU F CA 1
ATOM 11467 C C . LEU F 1 172 ? -36.889 -11.496 -29.407 1.00 45.49 172 LEU F C 1
ATOM 11468 O O . LEU F 1 172 ? -36.480 -10.401 -29.798 1.00 48.38 172 LEU F O 1
ATOM 11473 N N . GLY F 1 173 ? -36.607 -12.633 -30.027 1.00 56.68 173 GLY F N 1
ATOM 11474 C CA . GLY F 1 173 ? -35.900 -12.638 -31.291 1.00 66.64 173 GLY F CA 1
ATOM 11475 C C . GLY F 1 173 ? -36.857 -12.282 -32.403 1.00 84.23 173 GLY F C 1
ATOM 11476 O O . GLY F 1 173 ? -36.490 -11.599 -33.362 1.00 89.49 173 GLY F O 1
ATOM 11477 N N . GLN F 1 174 ? -38.090 -12.764 -32.272 1.00 92.19 174 GLN F N 1
ATOM 11478 C CA . GLN F 1 174 ? -39.148 -12.449 -33.219 1.00 98.84 174 GLN F CA 1
ATOM 11479 C C . GLN F 1 174 ? -39.496 -10.964 -33.123 1.00 87.67 174 GLN F C 1
ATOM 11480 O O . GLN F 1 174 ? -39.356 -10.208 -34.088 1.00 79.42 174 GLN F O 1
ATOM 11486 N N . ILE F 1 175 ? -39.904 -10.558 -31.925 1.00 75.15 175 ILE F N 1
ATOM 11487 C CA . ILE F 1 175 ? -40.133 -9.158 -31.604 1.00 60.72 175 ILE F CA 1
ATOM 11488 C C . ILE F 1 175 ? -38.942 -8.261 -31.978 1.00 49.98 175 ILE F C 1
ATOM 11489 O O . ILE F 1 175 ? -39.104 -7.161 -32.476 1.00 54.54 175 ILE F O 1
ATOM 11494 N N . GLY F 1 176 ? -37.733 -8.721 -31.752 1.00 63.70 176 GLY F N 1
ATOM 11495 C CA . GLY F 1 176 ? -36.616 -7.936 -32.213 1.00 75.67 176 GLY F CA 1
ATOM 11496 C C . GLY F 1 176 ? -36.757 -7.746 -33.705 1.00 67.25 176 GLY F C 1
ATOM 11497 O O . GLY F 1 176 ? -36.589 -6.648 -34.216 1.00 66.47 176 GLY F O 1
ATOM 11498 N N . TYR F 1 177 ? -37.088 -8.832 -34.393 1.00 58.98 177 TYR F N 1
ATOM 11499 C CA . TYR F 1 177 ? -37.019 -8.888 -35.848 1.00 79.43 177 TYR F CA 1
ATOM 11500 C C . TYR F 1 177 ? -38.032 -7.978 -36.526 1.00 98.00 177 TYR F C 1
ATOM 11501 O O . TYR F 1 177 ? -37.673 -7.124 -37.350 1.00 95.68 177 TYR F O 1
ATOM 11510 N N . GLN F 1 178 ? -39.296 -8.168 -36.152 1.00 107.52 178 GLN F N 1
ATOM 11511 C CA . GLN F 1 178 ? -40.427 -7.428 -36.712 1.00 104.59 178 GLN F CA 1
ATOM 11512 C C . GLN F 1 178 ? -40.368 -5.921 -36.425 1.00 93.97 178 GLN F C 1
ATOM 11513 O O . GLN F 1 178 ? -40.653 -5.095 -37.297 1.00 95.46 178 GLN F O 1
ATOM 11519 N N . TYR F 1 179 ? -40.030 -5.582 -35.184 1.00 79.09 179 TYR F N 1
ATOM 11520 C CA . TYR F 1 179 ? -39.945 -4.195 -34.744 1.00 78.92 179 TYR F CA 1
ATOM 11521 C C . TYR F 1 179 ? -38.630 -3.508 -35.071 1.00 81.52 179 TYR F C 1
ATOM 11522 O O . TYR F 1 179 ? -38.562 -2.289 -35.091 1.00 87.64 179 TYR F O 1
ATOM 11531 N N . GLY F 1 180 ? -37.556 -4.267 -35.216 1.00 75.26 180 GLY F N 1
ATOM 11532 C CA . GLY F 1 180 ? -36.321 -3.641 -35.633 1.00 75.64 180 GLY F CA 1
ATOM 11533 C C . GLY F 1 180 ? -35.967 -3.732 -37.099 1.00 78.43 180 GLY F C 1
ATOM 11534 O O . GLY F 1 180 ? -35.321 -2.829 -37.626 1.00 79.37 180 GLY F O 1
ATOM 11535 N N . TYR F 1 181 ? -36.388 -4.806 -37.761 1.00 77.01 181 TYR F N 1
ATOM 11536 C CA . TYR F 1 181 ? -36.006 -5.020 -39.157 1.00 91.25 181 TYR F CA 1
ATOM 11537 C C . TYR F 1 181 ? -36.934 -4.262 -40.111 1.00 112.13 181 TYR F C 1
ATOM 11538 O O . TYR F 1 181 ? -36.532 -3.780 -41.180 1.00 113.54 181 TYR F O 1
ATOM 11547 N N . ILE F 1 182 ? -38.193 -4.177 -39.706 1.00 115.35 182 ILE F N 1
ATOM 11548 C CA . ILE F 1 182 ? -39.223 -3.541 -40.504 1.00 112.35 182 ILE F CA 1
ATOM 11549 C C . ILE F 1 182 ? -39.985 -2.489 -39.693 1.00 124.40 182 ILE F C 1
ATOM 11550 O O . ILE F 1 182 ? -39.851 -1.293 -39.968 1.00 130.72 182 ILE F O 1
ATOM 11555 N N . GLY F 1 183 ? -40.732 -2.927 -38.674 1.00 125.47 183 GLY F N 1
ATOM 11556 C CA . GLY F 1 183 ? -41.499 -2.030 -37.812 1.00 128.47 183 GLY F CA 1
ATOM 11557 C C . GLY F 1 183 ? -40.718 -0.813 -37.322 1.00 133.77 183 GLY F C 1
ATOM 11558 O O . GLY F 1 183 ? -41.269 0.280 -37.166 1.00 135.95 183 GLY F O 1
ATOM 11559 N N . TYR F 1 184 ? -39.436 -1.035 -37.041 1.00 135.37 184 TYR F N 1
ATOM 11560 C CA . TYR F 1 184 ? -38.411 0.007 -36.878 1.00 132.69 184 TYR F CA 1
ATOM 11561 C C . TYR F 1 184 ? -38.659 0.961 -35.695 1.00 115.25 184 TYR F C 1
ATOM 11562 O O . TYR F 1 184 ? -38.076 2.043 -35.614 1.00 109.44 184 TYR F O 1
ATOM 11571 N N . ASN F 1 185 ? -39.476 0.510 -34.747 1.00 112.75 185 ASN F N 1
ATOM 11572 C CA . ASN F 1 185 ? -39.654 1.204 -33.476 1.00 120.10 185 ASN F CA 1
ATOM 11573 C C . ASN F 1 185 ? -38.388 1.282 -32.640 1.00 130.67 185 ASN F C 1
ATOM 11574 O O . ASN F 1 185 ? -37.704 0.281 -32.455 1.00 152.72 185 ASN F O 1
ATOM 11579 N N . ALA F 1 186 ? -38.080 2.456 -32.106 1.00 112.42 186 ALA F N 1
ATOM 11580 C CA . ALA F 1 186 ? -36.940 2.547 -31.201 1.00 99.31 186 ALA F CA 1
ATOM 11581 C C . ALA F 1 186 ? -37.287 2.133 -29.765 1.00 99.83 186 ALA F C 1
ATOM 11582 O O . ALA F 1 186 ? -36.401 1.817 -28.980 1.00 98.42 186 ALA F O 1
ATOM 11584 N N . THR F 1 187 ? -38.568 2.122 -29.416 1.00 108.96 187 THR F N 1
ATOM 11585 C CA . THR F 1 187 ? -38.935 1.761 -28.047 1.00 118.63 187 THR F CA 1
ATOM 11586 C C . THR F 1 187 ? -38.859 0.262 -27.816 1.00 121.86 187 THR F C 1
ATOM 11587 O O . THR F 1 187 ? -38.265 -0.173 -26.837 1.00 140.88 187 THR F O 1
ATOM 11591 N N . VAL F 1 188 ? -39.435 -0.542 -28.702 1.00 109.28 188 VAL F N 1
ATOM 11592 C CA . VAL F 1 188 ? -39.433 -1.979 -28.440 1.00 107.98 188 VAL F CA 1
ATOM 11593 C C . VAL F 1 188 ? -38.061 -2.589 -28.751 1.00 109.67 188 VAL F C 1
ATOM 11594 O O . VAL F 1 188 ? -37.650 -3.577 -28.134 1.00 116.77 188 VAL F O 1
ATOM 11598 N N . MET F 1 189 ? -37.345 -1.971 -29.682 1.00 98.03 189 MET F N 1
ATOM 11599 C CA . MET F 1 189 ? -36.007 -2.422 -30.034 1.00 89.24 189 MET F CA 1
ATOM 11600 C C . MET F 1 189 ? -35.104 -2.364 -28.785 1.00 95.61 189 MET F C 1
ATOM 11601 O O . MET F 1 189 ? -34.567 -3.390 -28.349 1.00 90.44 189 MET F O 1
ATOM 11606 N N . ASN F 1 190 ? -34.998 -1.174 -28.191 1.00 95.57 190 ASN F N 1
ATOM 11607 C CA . ASN F 1 190 ? -34.182 -0.928 -26.998 1.00 82.16 190 ASN F CA 1
ATOM 11608 C C . ASN F 1 190 ? -34.681 -1.631 -25.737 1.00 69.36 190 ASN F C 1
ATOM 11609 O O . ASN F 1 190 ? -33.890 -2.012 -24.876 1.00 59.96 190 ASN F O 1
ATOM 11614 N N . THR F 1 191 ? -35.993 -1.803 -25.630 1.00 71.06 191 THR F N 1
ATOM 11615 C CA . THR F 1 191 ? -36.551 -2.609 -24.548 1.00 91.41 191 THR F CA 1
ATOM 11616 C C . THR F 1 191 ? -36.170 -4.085 -24.710 1.00 102.11 191 THR F C 1
ATOM 11617 O O . THR F 1 191 ? -36.032 -4.804 -23.722 1.00 95.13 191 THR F O 1
ATOM 11621 N N . VAL F 1 192 ? -36.024 -4.550 -25.948 1.00 111.68 192 VAL F N 1
ATOM 11622 C CA . VAL F 1 192 ? -35.483 -5.895 -26.173 1.00 108.00 192 VAL F CA 1
ATOM 11623 C C . VAL F 1 192 ? -33.984 -5.968 -25.924 1.00 84.15 192 VAL F C 1
ATOM 11624 O O . VAL F 1 192 ? -33.520 -6.767 -25.107 1.00 86.85 192 VAL F O 1
ATOM 11628 N N . LEU F 1 193 ? -33.236 -5.108 -26.609 1.00 57.56 193 LEU F N 1
ATOM 11629 C CA . LEU F 1 193 ? -31.792 -5.114 -26.479 1.00 50.27 193 LEU F CA 1
ATOM 11630 C C . LEU F 1 193 ? -31.396 -5.220 -25.013 1.00 65.84 193 LEU F C 1
ATOM 11631 O O . LEU F 1 193 ? -30.846 -6.237 -24.581 1.00 68.09 193 LEU F O 1
ATOM 11636 N N . VAL F 1 194 ? -31.707 -4.195 -24.227 1.00 79.17 194 VAL F N 1
ATOM 11637 C CA . VAL F 1 194 ? -31.220 -4.175 -22.853 1.00 85.38 194 VAL F CA 1
ATOM 11638 C C . VAL F 1 194 ? -31.941 -5.198 -21.947 1.00 67.51 194 VAL F C 1
ATOM 11639 O O . VAL F 1 194 ? -31.382 -5.631 -20.945 1.00 76.69 194 VAL F O 1
ATOM 11643 N N . LEU F 1 195 ? -33.157 -5.605 -22.297 1.00 41.71 195 LEU F N 1
ATOM 11644 C CA . LEU F 1 195 ? -33.820 -6.696 -21.567 1.00 60.06 195 LEU F CA 1
ATOM 11645 C C . LEU F 1 195 ? -33.204 -8.073 -21.882 1.00 71.56 195 LEU F C 1
ATOM 11646 O O . LEU F 1 195 ? -33.453 -9.052 -21.168 1.00 67.58 195 LEU F O 1
ATOM 11651 N N . LEU F 1 196 ? -32.459 -8.174 -22.982 1.00 72.79 196 LEU F N 1
ATOM 11652 C CA . LEU F 1 196 ? -31.719 -9.404 -23.253 1.00 70.15 196 LEU F CA 1
ATOM 11653 C C . LEU F 1 196 ? -30.409 -9.414 -22.452 1.00 82.39 196 LEU F C 1
ATOM 11654 O O . LEU F 1 196 ? -30.121 -10.388 -21.736 1.00 89.89 196 LEU F O 1
ATOM 11659 N N . VAL F 1 197 ? -29.651 -8.313 -22.530 1.00 62.54 197 VAL F N 1
ATOM 11660 C CA . VAL F 1 197 ? -28.411 -8.161 -21.752 1.00 63.63 197 VAL F CA 1
ATOM 11661 C C . VAL F 1 197 ? -28.626 -8.484 -20.258 1.00 54.53 197 VAL F C 1
ATOM 11662 O O . VAL F 1 197 ? -27.787 -9.097 -19.609 1.00 32.85 197 VAL F O 1
ATOM 11666 N N . ILE F 1 198 ? -29.781 -8.096 -19.741 1.00 61.89 198 ILE F N 1
ATOM 11667 C CA . ILE F 1 198 ? -30.179 -8.429 -18.382 1.00 71.50 198 ILE F CA 1
ATOM 11668 C C . ILE F 1 198 ? -30.309 -9.945 -18.174 1.00 72.28 198 ILE F C 1
ATOM 11669 O O . ILE F 1 198 ? -30.015 -10.446 -17.090 1.00 75.14 198 ILE F O 1
ATOM 11674 N N . LEU F 1 199 ? -30.758 -10.664 -19.207 1.00 61.63 199 LEU F N 1
ATOM 11675 C CA . LEU F 1 199 ? -31.081 -12.093 -19.084 1.00 59.21 199 LEU F CA 1
ATOM 11676 C C . LEU F 1 199 ? -29.818 -12.948 -19.085 1.00 62.18 199 LEU F C 1
ATOM 11677 O O . LEU F 1 199 ? -29.804 -14.099 -18.629 1.00 61.86 199 LEU F O 1
ATOM 11682 N N . VAL F 1 200 ? -28.760 -12.355 -19.619 1.00 43.99 200 VAL F N 1
ATOM 11683 C CA . VAL F 1 200 ? -27.434 -12.923 -19.582 1.00 35.09 200 VAL F CA 1
ATOM 11684 C C . VAL F 1 200 ? -26.823 -12.759 -18.173 1.00 49.88 200 VAL F C 1
ATOM 11685 O O . VAL F 1 200 ? -26.647 -13.735 -17.434 1.00 46.46 200 VAL F O 1
ATOM 11689 N N . TYR F 1 201 ? -26.559 -11.513 -17.783 1.00 58.05 201 TYR F N 1
ATOM 11690 C CA . TYR F 1 201 ? -26.027 -11.207 -16.466 1.00 52.08 201 TYR F CA 1
ATOM 11691 C C . TYR F 1 201 ? -26.846 -11.888 -15.396 1.00 48.90 201 TYR F C 1
ATOM 11692 O O . TYR F 1 201 ? -26.378 -12.090 -14.303 1.00 71.07 201 TYR F O 1
ATOM 11701 N N . LEU F 1 202 ? -28.087 -12.219 -15.695 1.00 47.01 202 LEU F N 1
ATOM 11702 C CA . LEU F 1 202 ? -28.919 -12.903 -14.719 1.00 65.40 202 LEU F CA 1
ATOM 11703 C C . LEU F 1 202 ? -28.571 -14.395 -14.635 1.00 75.07 202 LEU F C 1
ATOM 11704 O O . LEU F 1 202 ? -28.500 -14.951 -13.541 1.00 83.51 202 LEU F O 1
ATOM 11709 N N . ILE F 1 203 ? -28.362 -15.048 -15.777 1.00 79.83 203 ILE F N 1
ATOM 11710 C CA . ILE F 1 203 ? -27.923 -16.449 -15.766 1.00 73.51 203 ILE F CA 1
ATOM 11711 C C . ILE F 1 203 ? -26.429 -16.582 -15.457 1.00 63.08 203 ILE F C 1
ATOM 11712 O O . ILE F 1 203 ? -26.014 -17.550 -14.826 1.00 61.96 203 ILE F O 1
ATOM 11717 N N . GLN F 1 204 ? -25.634 -15.603 -15.887 1.00 54.42 204 GLN F N 1
ATOM 11718 C CA . GLN F 1 204 ? -24.233 -15.519 -15.489 1.00 53.14 204 GLN F CA 1
ATOM 11719 C C . GLN F 1 204 ? -24.120 -15.539 -13.966 1.00 65.84 204 GLN F C 1
ATOM 11720 O O . GLN F 1 204 ? -23.424 -16.378 -13.400 1.00 65.40 204 GLN F O 1
ATOM 11726 N N . PHE F 1 205 ? -24.835 -14.613 -13.324 1.00 71.96 205 PHE F N 1
ATOM 11727 C CA . PHE F 1 205 ? -24.966 -14.527 -11.872 1.00 57.34 205 PHE F CA 1
ATOM 11728 C C . PHE F 1 205 ? -25.450 -15.854 -11.273 1.00 40.91 205 PHE F C 1
ATOM 11729 O O . PHE F 1 205 ? -24.784 -16.435 -10.429 1.00 40.03 205 PHE F O 1
ATOM 11737 N N . ALA F 1 206 ? -26.603 -16.339 -11.710 1.00 34.60 206 ALA F N 1
ATOM 11738 C CA . ALA F 1 206 ? -27.169 -17.549 -11.108 1.00 52.20 206 ALA F CA 1
ATOM 11739 C C . ALA F 1 206 ? -26.166 -18.695 -11.138 1.00 70.48 206 ALA F C 1
ATOM 11740 O O . ALA F 1 206 ? -26.104 -19.511 -10.206 1.00 65.81 206 ALA F O 1
ATOM 11742 N N . GLY F 1 207 ? -25.399 -18.756 -12.227 1.00 74.37 207 GLY F N 1
ATOM 11743 C CA . GLY F 1 207 ? -24.414 -19.801 -12.435 1.00 65.27 207 GLY F CA 1
ATOM 11744 C C . GLY F 1 207 ? -23.216 -19.660 -11.529 1.00 61.69 207 GLY F C 1
ATOM 11745 O O . GLY F 1 207 ? -22.860 -20.594 -10.813 1.00 75.22 207 GLY F O 1
ATOM 11746 N N . ASP F 1 208 ? -22.602 -18.483 -11.558 1.00 54.43 208 ASP F N 1
ATOM 11747 C CA . ASP F 1 208 ? -21.467 -18.188 -10.690 1.00 67.64 208 ASP F CA 1
ATOM 11748 C C . ASP F 1 208 ? -21.832 -18.440 -9.227 1.00 71.88 208 ASP F C 1
ATOM 11749 O O . ASP F 1 208 ? -21.006 -18.887 -8.439 1.00 63.00 208 ASP F O 1
ATOM 11754 N N . ARG F 1 209 ? -23.079 -18.150 -8.873 1.00 88.98 209 ARG F N 1
ATOM 11755 C CA . ARG F 1 209 ? -23.549 -18.386 -7.514 1.00 98.14 209 ARG F CA 1
ATOM 11756 C C . ARG F 1 209 ? -23.327 -19.827 -7.136 1.00 76.88 209 ARG F C 1
ATOM 11757 O O . ARG F 1 209 ? -22.626 -20.125 -6.173 1.00 85.31 209 ARG F O 1
ATOM 11765 N N . ILE F 1 210 ? -23.911 -20.721 -7.919 1.00 58.64 210 ILE F N 1
ATOM 11766 C CA . ILE F 1 210 ? -23.847 -22.143 -7.597 1.00 70.33 210 ILE F CA 1
ATOM 11767 C C . ILE F 1 210 ? -22.430 -22.700 -7.757 1.00 73.92 210 ILE F C 1
ATOM 11768 O O . ILE F 1 210 ? -22.010 -23.574 -6.996 1.00 66.53 210 ILE F O 1
ATOM 11773 N N . VAL F 1 211 ? -21.689 -22.177 -8.728 1.00 74.15 211 VAL F N 1
ATOM 11774 C CA . VAL F 1 211 ? -20.299 -22.558 -8.890 1.00 67.10 211 VAL F CA 1
ATOM 11775 C C . VAL F 1 211 ? -19.596 -22.390 -7.552 1.00 78.01 211 VAL F C 1
ATOM 11776 O O . VAL F 1 211 ? -19.049 -23.350 -7.006 1.00 80.84 211 VAL F O 1
ATOM 11780 N N . ARG F 1 212 ? -19.656 -21.177 -7.004 1.00 81.16 212 ARG F N 1
ATOM 11781 C CA . ARG F 1 212 ? -19.028 -20.874 -5.720 1.00 71.26 212 ARG F CA 1
ATOM 11782 C C . ARG F 1 212 ? -19.539 -21.846 -4.654 1.00 64.11 212 ARG F C 1
ATOM 11783 O O . ARG F 1 212 ? -18.761 -22.546 -4.011 1.00 80.10 212 ARG F O 1
ATOM 11791 N N . ALA F 1 213 ? -20.854 -21.899 -4.482 1.00 50.63 213 ALA F N 1
ATOM 11792 C CA . ALA F 1 213 ? -21.475 -22.797 -3.507 1.00 51.63 213 ALA F CA 1
ATOM 11793 C C . ALA F 1 213 ? -21.099 -24.260 -3.709 1.00 56.62 213 ALA F C 1
ATOM 11794 O O . ALA F 1 213 ? -21.268 -25.092 -2.809 1.00 53.60 213 ALA F O 1
ATOM 11796 N N . VAL F 1 214 ? -20.688 -24.615 -4.915 1.00 61.06 214 VAL F N 1
ATOM 11797 C CA . VAL F 1 214 ? -20.357 -26.009 -5.126 1.00 69.86 214 VAL F CA 1
ATOM 11798 C C . VAL F 1 214 ? -18.834 -26.248 -5.155 1.00 66.31 214 VAL F C 1
ATOM 11799 O O . VAL F 1 214 ? -18.390 -27.397 -5.236 1.00 60.93 214 VAL F O 1
ATOM 11803 N N . THR F 1 215 ? -18.029 -25.186 -5.073 1.00 58.66 215 THR F N 1
ATOM 11804 C CA . THR F 1 215 ? -16.577 -25.394 -5.059 1.00 73.43 215 THR F CA 1
ATOM 11805 C C . THR F 1 215 ? -16.103 -25.780 -3.643 1.00 91.74 215 THR F C 1
ATOM 11806 O O . THR F 1 215 ? -16.514 -25.171 -2.634 1.00 89.48 215 THR F O 1
ATOM 11810 N N . ARG F 1 216 ? -15.254 -26.815 -3.597 1.00 94.62 216 ARG F N 1
ATOM 11811 C CA . ARG F 1 216 ? -14.770 -27.419 -2.357 1.00 79.35 216 ARG F CA 1
ATOM 11812 C C . ARG F 1 216 ? -13.312 -27.834 -2.523 1.00 73.33 216 ARG F C 1
ATOM 11813 O O . ARG F 1 216 ? -12.457 -27.012 -2.874 1.00 71.35 216 ARG F O 1
ATOM 11821 N N . MET G 2 24 ? 28.719 1.141 -2.841 1.00 53.48 1 MET G N 1
ATOM 11822 C CA . MET G 2 24 ? 27.474 1.227 -3.599 1.00 74.12 1 MET G CA 1
ATOM 11823 C C . MET G 2 24 ? 26.372 0.418 -2.961 1.00 76.87 1 MET G C 1
ATOM 11824 O O . MET G 2 24 ? 26.573 -0.182 -1.906 1.00 84.96 1 MET G O 1
ATOM 11829 N N . ILE G 2 25 ? 25.207 0.393 -3.603 1.00 67.96 2 ILE G N 1
ATOM 11830 C CA . ILE G 2 25 ? 24.151 -0.511 -3.167 1.00 71.88 2 ILE G CA 1
ATOM 11831 C C . ILE G 2 25 ? 23.951 -0.480 -1.625 1.00 58.93 2 ILE G C 1
ATOM 11832 O O . ILE G 2 25 ? 24.000 -1.500 -0.937 1.00 55.96 2 ILE G O 1
ATOM 11837 N N . LYS G 2 26 ? 23.739 0.730 -1.101 1.00 65.60 3 LYS G N 1
ATOM 11838 C CA . LYS G 2 26 ? 23.461 0.947 0.320 1.00 61.15 3 LYS G CA 1
ATOM 11839 C C . LYS G 2 26 ? 21.961 1.209 0.547 1.00 50.74 3 LYS G C 1
ATOM 11840 O O . LYS G 2 26 ? 21.375 2.102 -0.063 1.00 52.21 3 LYS G O 1
ATOM 11846 N N . LEU G 2 27 ? 21.353 0.423 1.427 1.00 47.65 4 LEU G N 1
ATOM 11847 C CA . LEU G 2 27 ? 19.927 0.529 1.744 1.00 50.23 4 LEU G CA 1
ATOM 11848 C C . LEU G 2 27 ? 19.693 1.176 3.097 1.00 50.30 4 LEU G C 1
ATOM 11849 O O . LEU G 2 27 ? 20.194 0.702 4.119 1.00 54.14 4 LEU G O 1
ATOM 11854 N N . SER G 2 28 ? 18.881 2.224 3.119 1.00 61.83 5 SER G N 1
ATOM 11855 C CA . SER G 2 28 ? 18.699 3.014 4.328 1.00 51.67 5 SER G CA 1
ATOM 11856 C C . SER G 2 28 ? 17.237 2.983 4.801 1.00 57.72 5 SER G C 1
ATOM 11857 O O . SER G 2 28 ? 16.347 3.572 4.158 1.00 67.14 5 SER G O 1
ATOM 11860 N N . ASN G 2 29 ? 16.986 2.292 5.912 1.00 59.84 6 ASN G N 1
ATOM 11861 C CA . ASN G 2 29 ? 15.693 2.377 6.604 1.00 67.40 6 ASN G CA 1
ATOM 11862 C C . ASN G 2 29 ? 14.464 1.992 5.756 1.00 61.91 6 ASN G C 1
ATOM 11863 O O . ASN G 2 29 ? 13.433 2.666 5.814 1.00 62.76 6 ASN G O 1
ATOM 11868 N N . ILE G 2 30 ? 14.557 0.915 4.977 1.00 57.74 7 ILE G N 1
ATOM 11869 C CA . ILE G 2 30 ? 13.490 0.589 4.018 1.00 47.77 7 ILE G CA 1
ATOM 11870 C C . ILE G 2 30 ? 12.261 0.003 4.716 1.00 53.07 7 ILE G C 1
ATOM 11871 O O . ILE G 2 30 ? 12.317 -1.037 5.370 1.00 44.31 7 ILE G O 1
ATOM 11876 N N . THR G 2 31 ? 11.139 0.690 4.550 1.00 64.46 8 THR G N 1
ATOM 11877 C CA . THR G 2 31 ? 9.861 0.202 5.037 1.00 62.11 8 THR G CA 1
ATOM 11878 C C . THR G 2 31 ? 8.918 0.092 3.854 1.00 64.60 8 THR G C 1
ATOM 11879 O O . THR G 2 31 ? 8.820 1.002 3.028 1.00 58.22 8 THR G O 1
ATOM 11883 N N . LYS G 2 32 ? 8.271 -1.061 3.743 1.00 67.45 9 LYS G N 1
ATOM 11884 C CA . LYS G 2 32 ? 7.302 -1.263 2.683 1.00 63.10 9 LYS G CA 1
ATOM 11885 C C . LYS G 2 32 ? 6.001 -1.742 3.309 1.00 59.96 9 LYS G C 1
ATOM 11886 O O . LYS G 2 32 ? 5.976 -2.688 4.096 1.00 48.04 9 LYS G O 1
ATOM 11892 N N . VAL G 2 33 ? 4.931 -1.030 2.979 1.00 76.03 10 VAL G N 1
ATOM 11893 C CA . VAL G 2 33 ? 3.591 -1.362 3.425 1.00 78.51 10 VAL G CA 1
ATOM 11894 C C . VAL G 2 33 ? 2.743 -1.661 2.189 1.00 83.53 10 VAL G C 1
ATOM 11895 O O . VAL G 2 33 ? 2.846 -0.962 1.170 1.00 78.20 10 VAL G O 1
ATOM 11899 N N . PHE G 2 34 ? 1.929 -2.712 2.277 1.00 86.82 11 PHE G N 1
ATOM 11900 C CA . PHE G 2 34 ? 1.091 -3.127 1.157 1.00 85.47 11 PHE G CA 1
ATOM 11901 C C . PHE G 2 34 ? -0.403 -2.858 1.337 1.00 93.52 11 PHE G C 1
ATOM 11902 O O . PHE G 2 34 ? -1.004 -3.229 2.359 1.00 81.31 11 PHE G O 1
ATOM 11910 N N . HIS G 2 35 ? -0.985 -2.233 0.306 1.00 107.38 12 HIS G N 1
ATOM 11911 C CA . HIS G 2 35 ? -2.389 -1.796 0.290 1.00 114.71 12 HIS G CA 1
ATOM 11912 C C . HIS G 2 35 ? -3.349 -2.616 -0.587 1.00 127.28 12 HIS G C 1
ATOM 11913 O O . HIS G 2 35 ? -3.195 -2.689 -1.807 1.00 124.20 12 HIS G O 1
ATOM 11920 N N . GLN G 2 36 ? -4.340 -3.229 0.048 1.00 134.64 13 GLN G N 1
ATOM 11921 C CA . GLN G 2 36 ? -5.648 -3.377 -0.571 1.00 129.79 13 GLN G CA 1
ATOM 11922 C C . GLN G 2 36 ? -6.685 -2.921 0.455 1.00 112.31 13 GLN G C 1
ATOM 11923 O O . GLN G 2 36 ? -6.960 -3.647 1.404 1.00 112.16 13 GLN G O 1
ATOM 11929 N N . GLY G 2 37 ? -7.291 -1.755 0.257 1.00 103.94 14 GLY G N 1
ATOM 11930 C CA . GLY G 2 37 ? -8.423 -1.391 1.091 1.00 108.41 14 GLY G CA 1
ATOM 11931 C C . GLY G 2 37 ? -8.183 -1.465 2.597 1.00 110.90 14 GLY G C 1
ATOM 11932 O O . GLY G 2 37 ? -7.348 -0.743 3.151 1.00 113.02 14 GLY G O 1
ATOM 11933 N N . THR G 2 38 ? -8.973 -2.311 3.262 1.00 109.92 15 THR G N 1
ATOM 11934 C CA . THR G 2 38 ? -8.786 -2.653 4.674 1.00 116.24 15 THR G CA 1
ATOM 11935 C C . THR G 2 38 ? -7.496 -3.450 4.888 1.00 126.40 15 THR G C 1
ATOM 11936 O O . THR G 2 38 ? -6.918 -3.446 5.982 1.00 130.43 15 THR G O 1
ATOM 11940 N N . ARG G 2 39 ? -7.060 -4.150 3.841 1.00 128.99 16 ARG G N 1
ATOM 11941 C CA . ARG G 2 39 ? -5.861 -4.981 3.928 1.00 131.27 16 ARG G CA 1
ATOM 11942 C C . ARG G 2 39 ? -4.602 -4.112 3.999 1.00 116.57 16 ARG G C 1
ATOM 11943 O O . ARG G 2 39 ? -4.308 -3.327 3.095 1.00 105.23 16 ARG G O 1
ATOM 11951 N N . THR G 2 40 ? -3.850 -4.277 5.076 1.00 116.64 17 THR G N 1
ATOM 11952 C CA . THR G 2 40 ? -2.614 -3.540 5.263 1.00 114.45 17 THR G CA 1
ATOM 11953 C C . THR G 2 40 ? -1.553 -4.473 5.800 1.00 113.57 17 THR G C 1
ATOM 11954 O O . THR G 2 40 ? -1.803 -5.238 6.736 1.00 116.18 17 THR G O 1
ATOM 11958 N N . ILE G 2 41 ? -0.368 -4.423 5.206 1.00 109.14 18 ILE G N 1
ATOM 11959 C CA . ILE G 2 41 ? 0.725 -5.235 5.716 1.00 104.08 18 ILE G CA 1
ATOM 11960 C C . ILE G 2 41 ? 2.078 -4.525 5.587 1.00 87.84 18 ILE G C 1
ATOM 11961 O O . ILE G 2 41 ? 2.276 -3.717 4.674 1.00 77.37 18 ILE G O 1
ATOM 11966 N N . GLN G 2 42 ? 2.977 -4.787 6.539 1.00 85.04 19 GLN G N 1
ATOM 11967 C CA . GLN G 2 42 ? 4.371 -4.345 6.428 1.00 81.08 19 GLN G CA 1
ATOM 11968 C C . GLN G 2 42 ? 5.330 -5.532 6.256 1.00 68.26 19 GLN G C 1
ATOM 11969 O O . GLN G 2 42 ? 5.574 -6.314 7.182 1.00 55.90 19 GLN G O 1
ATOM 11975 N N . ALA G 2 43 ? 5.850 -5.649 5.037 1.00 64.76 20 ALA G N 1
ATOM 11976 C CA . ALA G 2 43 ? 6.789 -6.699 4.678 1.00 67.17 20 ALA G CA 1
ATOM 11977 C C . ALA G 2 43 ? 8.210 -6.298 5.047 1.00 58.26 20 ALA G C 1
ATOM 11978 O O . ALA G 2 43 ? 9.108 -7.140 5.146 1.00 50.83 20 ALA G O 1
ATOM 11980 N N . LEU G 2 44 ? 8.391 -4.997 5.240 1.00 45.94 21 LEU G N 1
ATOM 11981 C CA . LEU G 2 44 ? 9.674 -4.442 5.612 1.00 42.03 21 LEU G CA 1
ATOM 11982 C C . LEU G 2 44 ? 9.476 -3.387 6.673 1.00 60.29 21 LEU G C 1
ATOM 11983 O O . LEU G 2 44 ? 8.611 -2.520 6.530 1.00 64.83 21 LEU G O 1
ATOM 11988 N N . ASN G 2 45 ? 10.250 -3.477 7.749 1.00 69.03 22 ASN G N 1
ATOM 11989 C CA . ASN G 2 45 ? 10.236 -2.434 8.756 1.00 76.05 22 ASN G CA 1
ATOM 11990 C C . ASN G 2 45 ? 11.645 -1.944 9.081 1.00 82.05 22 ASN G C 1
ATOM 11991 O O . ASN G 2 45 ? 12.425 -2.635 9.743 1.00 89.71 22 ASN G O 1
ATOM 11996 N N . ASN G 2 46 ? 11.934 -0.722 8.644 1.00 75.35 23 ASN G N 1
ATOM 11997 C CA . ASN G 2 46 ? 13.203 -0.046 8.927 1.00 70.27 23 ASN G CA 1
ATOM 11998 C C . ASN G 2 46 ? 14.464 -0.872 8.584 1.00 67.48 23 ASN G C 1
ATOM 11999 O O . ASN G 2 46 ? 15.335 -1.088 9.433 1.00 70.67 23 ASN G O 1
ATOM 12004 N N . VAL G 2 47 ? 14.571 -1.325 7.340 1.00 56.66 24 VAL G N 1
ATOM 12005 C CA . VAL G 2 47 ? 15.690 -2.186 6.962 1.00 44.43 24 VAL G CA 1
ATOM 12006 C C . VAL G 2 47 ? 16.850 -1.468 6.291 1.00 49.45 24 VAL G C 1
ATOM 12007 O O . VAL G 2 47 ? 16.731 -0.902 5.207 1.00 50.29 24 VAL G O 1
ATOM 12011 N N . SER G 2 48 ? 17.992 -1.521 6.965 1.00 57.80 25 SER G N 1
ATOM 12012 C CA . SER G 2 48 ? 19.207 -0.940 6.428 1.00 52.70 25 SER G CA 1
ATOM 12013 C C . SER G 2 48 ? 20.236 -2.038 6.144 1.00 43.91 25 SER G C 1
ATOM 12014 O O . SER G 2 48 ? 20.410 -3.002 6.897 1.00 33.16 25 SER G O 1
ATOM 12017 N N . LEU G 2 49 ? 20.817 -1.936 4.967 1.00 39.82 26 LEU G N 1
ATOM 12018 C CA . LEU G 2 49 ? 21.761 -2.908 4.513 1.00 31.62 26 LEU G CA 1
ATOM 12019 C C . LEU G 2 49 ? 22.825 -2.265 3.647 1.00 43.81 26 LEU G C 1
ATOM 12020 O O . LEU G 2 49 ? 22.525 -1.778 2.551 1.00 37.97 26 LEU G O 1
ATOM 12025 N N . HIS G 2 50 ? 24.078 -2.348 4.085 1.00 57.16 27 HIS G N 1
ATOM 12026 C CA . HIS G 2 50 ? 25.184 -1.789 3.322 1.00 59.01 27 HIS G CA 1
ATOM 12027 C C . HIS G 2 50 ? 25.949 -2.948 2.677 1.00 54.46 27 HIS G C 1
ATOM 12028 O O . HIS G 2 50 ? 26.294 -3.918 3.343 1.00 54.94 27 HIS G O 1
ATOM 12035 N N . VAL G 2 51 ? 26.132 -2.876 1.362 1.00 51.56 28 VAL G N 1
ATOM 12036 C CA . VAL G 2 51 ? 26.920 -3.867 0.634 1.00 61.65 28 VAL G CA 1
ATOM 12037 C C . VAL G 2 51 ? 28.165 -3.217 0.027 1.00 65.26 28 VAL G C 1
ATOM 12038 O O . VAL G 2 51 ? 28.083 -2.447 -0.934 1.00 63.85 28 VAL G O 1
ATOM 12042 N N . PRO G 2 52 ? 29.330 -3.530 0.590 1.00 65.29 29 PRO G N 1
ATOM 12043 C CA . PRO G 2 52 ? 30.575 -2.923 0.108 1.00 61.95 29 PRO G CA 1
ATOM 12044 C C . PRO G 2 52 ? 30.860 -3.349 -1.322 1.00 57.28 29 PRO G C 1
ATOM 12045 O O . PRO G 2 52 ? 30.779 -4.542 -1.637 1.00 42.98 29 PRO G O 1
ATOM 12049 N N . ALA G 2 53 ? 31.222 -2.384 -2.164 1.00 52.92 30 ALA G N 1
ATOM 12050 C CA . ALA G 2 53 ? 31.451 -2.655 -3.583 1.00 45.73 30 ALA G CA 1
ATOM 12051 C C . ALA G 2 53 ? 32.392 -3.849 -3.773 1.00 43.70 30 ALA G C 1
ATOM 12052 O O . ALA G 2 53 ? 33.411 -3.962 -3.102 1.00 63.18 30 ALA G O 1
ATOM 12054 N N . GLY G 2 54 ? 32.052 -4.752 -4.675 1.00 32.80 31 GLY G N 1
ATOM 12055 C CA . GLY G 2 54 ? 32.863 -5.931 -4.858 1.00 42.82 31 GLY G CA 1
ATOM 12056 C C . GLY G 2 54 ? 32.501 -7.065 -3.920 1.00 47.17 31 GLY G C 1
ATOM 12057 O O . GLY G 2 54 ? 32.982 -8.184 -4.096 1.00 54.69 31 GLY G O 1
ATOM 12058 N N . GLN G 2 55 ? 31.650 -6.803 -2.935 1.00 45.57 32 GLN G N 1
ATOM 12059 C CA . GLN G 2 55 ? 31.302 -7.841 -1.962 1.00 64.87 32 GLN G CA 1
ATOM 12060 C C . GLN G 2 55 ? 30.151 -8.775 -2.389 1.00 54.88 32 GLN G C 1
ATOM 12061 O O . GLN G 2 55 ? 29.514 -8.572 -3.417 1.00 49.38 32 GLN G O 1
ATOM 12067 N N . ILE G 2 56 ? 29.879 -9.786 -1.569 1.00 45.57 33 ILE G N 1
ATOM 12068 C CA . ILE G 2 56 ? 28.766 -10.699 -1.788 1.00 44.04 33 ILE G CA 1
ATOM 12069 C C . ILE G 2 56 ? 27.921 -10.810 -0.527 1.00 54.21 33 ILE G C 1
ATOM 12070 O O . ILE G 2 56 ? 28.364 -11.356 0.486 1.00 53.93 33 ILE G O 1
ATOM 12075 N N . TYR G 2 57 ? 26.688 -10.311 -0.615 1.00 50.26 34 TYR G N 1
ATOM 12076 C CA . TYR G 2 57 ? 25.820 -10.181 0.551 1.00 35.75 34 TYR G CA 1
ATOM 12077 C C . TYR G 2 57 ? 24.589 -11.099 0.450 1.00 26.30 34 TYR G C 1
ATOM 12078 O O . TYR G 2 57 ? 23.747 -10.944 -0.438 1.00 28.01 34 TYR G O 1
ATOM 12087 N N . GLY G 2 58 ? 24.501 -12.112 1.286 1.00 19.20 35 GLY G N 1
ATOM 12088 C CA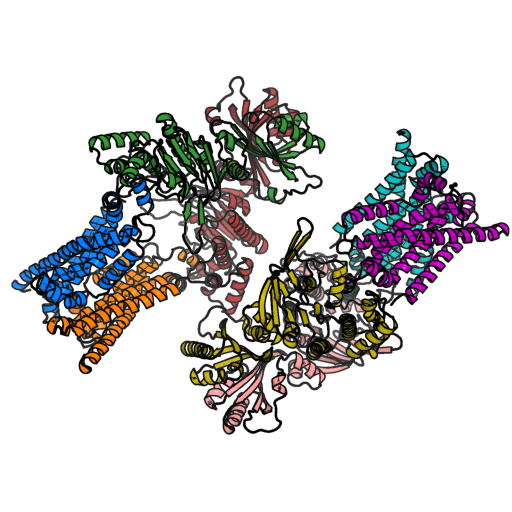 . GLY G 2 58 ? 23.273 -12.873 1.302 1.00 22.78 35 GLY G CA 1
ATOM 12089 C C . GLY G 2 58 ? 22.251 -12.553 2.375 1.00 30.34 35 GLY G C 1
ATOM 12090 O O . GLY G 2 58 ? 22.569 -12.502 3.579 1.00 18.53 35 GLY G O 1
ATOM 12091 N N . VAL G 2 59 ? 20.981 -12.522 1.964 1.00 42.30 36 VAL G N 1
ATOM 12092 C CA . VAL G 2 59 ? 19.914 -12.383 2.942 1.00 40.55 36 VAL G CA 1
ATOM 12093 C C . VAL G 2 59 ? 19.195 -13.726 3.056 1.00 34.57 36 VAL G C 1
ATOM 12094 O O . VAL G 2 59 ? 18.971 -14.421 2.069 1.00 39.08 36 VAL G O 1
ATOM 12098 N N . ILE G 2 60 ? 18.864 -14.105 4.274 1.00 30.61 37 ILE G N 1
ATOM 12099 C CA . ILE G 2 60 ? 18.297 -15.414 4.511 1.00 33.04 37 ILE G CA 1
ATOM 12100 C C . ILE G 2 60 ? 17.184 -15.255 5.503 1.00 43.86 37 ILE G C 1
ATOM 12101 O O . ILE G 2 60 ? 17.252 -14.389 6.380 1.00 40.30 37 ILE G O 1
ATOM 12106 N N . GLY G 2 61 ? 16.161 -16.092 5.363 1.00 63.91 38 GLY G N 1
ATOM 12107 C CA . GLY G 2 61 ? 15.010 -16.082 6.241 1.00 63.48 38 GLY G CA 1
ATOM 12108 C C . GLY G 2 61 ? 14.057 -17.083 5.654 1.00 59.89 38 GLY G C 1
ATOM 12109 O O . GLY G 2 61 ? 14.258 -17.543 4.526 1.00 38.13 38 GLY G O 1
ATOM 12110 N N . ALA G 2 62 ? 13.034 -17.427 6.429 1.00 70.50 39 ALA G N 1
ATOM 12111 C CA . ALA G 2 62 ? 11.974 -18.305 5.956 1.00 69.45 39 ALA G CA 1
ATOM 12112 C C . ALA G 2 62 ? 11.116 -17.534 4.949 1.00 68.72 39 ALA G C 1
ATOM 12113 O O . ALA G 2 62 ? 1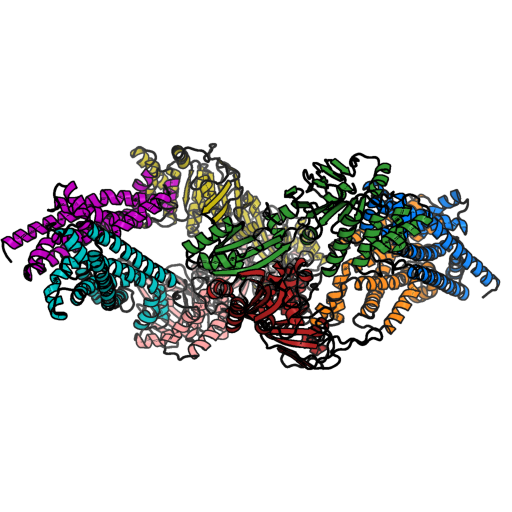1.353 -16.347 4.698 1.00 63.35 39 ALA G O 1
ATOM 12115 N N . SER G 2 63 ? 10.117 -18.191 4.371 1.00 79.48 40 SER G N 1
ATOM 12116 C CA . SER G 2 63 ? 9.397 -17.552 3.277 1.00 81.69 40 SER G CA 1
ATOM 12117 C C . SER G 2 63 ? 8.516 -16.406 3.793 1.00 71.45 40 SER G C 1
ATOM 12118 O O . SER G 2 63 ? 8.009 -16.437 4.928 1.00 64.60 40 SER G O 1
ATOM 12121 N N . GLY G 2 64 ? 8.350 -15.384 2.957 1.00 50.15 41 GLY G N 1
ATOM 12122 C CA . GLY G 2 64 ? 7.469 -14.278 3.290 1.00 53.55 41 GLY G CA 1
ATOM 12123 C C . GLY G 2 64 ? 7.954 -13.369 4.415 1.00 57.39 41 GLY G C 1
ATOM 12124 O O . GLY G 2 64 ? 7.234 -12.480 4.876 1.00 59.26 41 GLY G O 1
ATOM 12125 N N . ALA G 2 65 ? 9.196 -13.563 4.833 1.00 53.54 42 ALA G N 1
ATOM 12126 C CA . ALA G 2 65 ? 9.779 -12.727 5.859 1.00 46.34 42 ALA G CA 1
ATOM 12127 C C . ALA G 2 65 ? 10.281 -11.368 5.307 1.00 53.40 42 ALA G C 1
ATOM 12128 O O . ALA G 2 65 ? 10.703 -10.498 6.065 1.00 58.92 42 ALA G O 1
ATOM 12130 N N . GLY G 2 66 ? 10.155 -11.162 3.998 1.00 45.80 43 GLY G N 1
ATOM 12131 C CA . GLY G 2 66 ? 10.599 -9.937 3.343 1.00 44.49 43 GLY G CA 1
ATOM 12132 C C . GLY G 2 66 ? 11.740 -9.941 2.333 1.00 42.00 43 GLY G C 1
ATOM 12133 O O . GLY G 2 66 ? 12.079 -8.880 1.784 1.00 31.81 43 GLY G O 1
ATOM 12134 N N . LYS G 2 67 ? 12.289 -11.118 2.031 1.00 32.26 44 LYS G N 1
ATOM 12135 C CA . LYS G 2 67 ? 13.369 -11.221 1.036 1.00 45.66 44 LYS G CA 1
ATOM 12136 C C . LYS G 2 67 ? 13.041 -10.555 -0.302 1.00 46.69 44 LYS G C 1
ATOM 12137 O O . LYS G 2 67 ? 13.656 -9.554 -0.689 1.00 26.32 44 LYS G O 1
ATOM 12143 N N . SER G 2 68 ? 12.082 -11.155 -1.014 1.00 55.05 45 SER G N 1
ATOM 12144 C CA . SER G 2 68 ? 11.760 -10.772 -2.390 1.00 49.64 45 SER G CA 1
ATOM 12145 C C . SER G 2 68 ? 11.265 -9.348 -2.479 1.00 44.31 45 SER G C 1
ATOM 12146 O O . SER G 2 68 ? 11.530 -8.644 -3.456 1.00 58.31 45 SER G O 1
ATOM 12149 N N . THR G 2 69 ? 10.546 -8.921 -1.456 1.00 26.65 46 THR G N 1
ATOM 12150 C CA . THR G 2 69 ? 10.189 -7.525 -1.347 1.00 44.71 46 THR G CA 1
ATOM 12151 C C . THR G 2 69 ? 11.493 -6.685 -1.312 1.00 47.68 46 THR G C 1
ATOM 12152 O O . THR G 2 69 ? 11.735 -5.840 -2.182 1.00 20.63 46 THR G O 1
ATOM 12156 N N . LEU G 2 70 ? 12.347 -6.981 -0.320 1.00 43.00 47 LEU G N 1
ATOM 12157 C CA . LEU G 2 70 ? 13.604 -6.270 -0.086 1.00 29.92 47 LEU G CA 1
ATOM 12158 C C . LEU G 2 70 ? 14.553 -6.371 -1.283 1.00 38.79 47 LEU G C 1
ATOM 12159 O O . LEU G 2 70 ? 15.122 -5.370 -1.723 1.00 35.22 47 LEU G O 1
ATOM 12164 N N . ILE G 2 71 ? 14.715 -7.573 -1.824 1.00 38.81 48 ILE G N 1
ATOM 12165 C CA . ILE G 2 71 ? 15.553 -7.747 -3.001 1.00 40.67 48 ILE G CA 1
ATOM 12166 C C . ILE G 2 71 ? 15.132 -6.769 -4.106 1.00 45.58 48 ILE G C 1
ATOM 12167 O O . ILE G 2 71 ? 15.972 -6.185 -4.798 1.00 33.46 48 ILE G O 1
ATOM 12172 N N . ARG G 2 72 ? 13.822 -6.589 -4.247 1.00 52.08 49 ARG G N 1
ATOM 12173 C CA . ARG G 2 72 ? 13.237 -5.789 -5.333 1.00 64.05 49 ARG G CA 1
ATOM 12174 C C . ARG G 2 72 ? 13.251 -4.292 -5.027 1.00 56.27 49 ARG G C 1
ATOM 12175 O O . ARG G 2 72 ? 13.155 -3.456 -5.931 1.00 56.64 49 ARG G O 1
ATOM 12183 N N . CYS G 2 73 ? 13.370 -3.968 -3.743 1.00 36.69 50 CYS G N 1
ATOM 12184 C CA . CYS G 2 73 ? 13.560 -2.592 -3.323 1.00 42.77 50 CYS G CA 1
ATOM 12185 C C . CYS G 2 73 ? 14.852 -2.024 -3.885 1.00 49.29 50 CYS G C 1
ATOM 12186 O O . CYS G 2 73 ? 14.917 -0.848 -4.216 1.00 55.63 50 CYS G O 1
ATOM 12189 N N . VAL G 2 74 ? 15.891 -2.837 -3.994 1.00 32.88 51 VAL G N 1
ATOM 12190 C CA . VAL G 2 74 ? 17.083 -2.321 -4.638 1.00 43.66 51 VAL G CA 1
ATOM 12191 C C . VAL G 2 74 ? 16.753 -1.886 -6.054 1.00 63.67 51 VAL G C 1
ATOM 12192 O O . VAL G 2 74 ? 17.264 -0.864 -6.536 1.00 66.11 51 VAL G O 1
ATOM 12196 N N . ASN G 2 75 ? 15.897 -2.679 -6.708 1.00 75.34 52 ASN G N 1
ATOM 12197 C CA . ASN G 2 75 ? 15.677 -2.609 -8.152 1.00 58.49 52 ASN G CA 1
ATOM 12198 C C . ASN G 2 75 ? 14.589 -1.620 -8.530 1.00 47.62 52 ASN G C 1
ATOM 12199 O O . ASN G 2 75 ? 14.520 -1.151 -9.666 1.00 36.93 52 ASN G O 1
ATOM 12204 N N . LEU G 2 76 ? 13.773 -1.279 -7.536 1.00 48.66 53 LEU G N 1
ATOM 12205 C CA . LEU G 2 76 ? 12.598 -0.445 -7.721 1.00 34.69 53 LEU G CA 1
ATOM 12206 C C . LEU G 2 76 ? 11.462 -1.265 -8.294 1.00 34.61 53 LEU G C 1
ATOM 12207 O O . LEU G 2 76 ? 10.390 -0.749 -8.542 1.00 40.03 53 LEU G O 1
ATOM 12212 N N . LEU G 2 77 ? 11.704 -2.545 -8.533 1.00 44.38 54 LEU G N 1
ATOM 12213 C CA . LEU G 2 77 ? 10.601 -3.435 -8.851 1.00 50.37 54 LEU G CA 1
ATOM 12214 C C . LEU G 2 77 ? 9.619 -3.370 -7.686 1.00 48.67 54 LEU G C 1
ATOM 12215 O O . LEU G 2 77 ? 8.443 -3.673 -7.830 1.00 60.22 54 LEU G O 1
ATOM 12220 N N . GLU G 2 78 ? 10.101 -2.957 -6.525 1.00 41.27 55 GLU G N 1
ATOM 12221 C CA . GLU G 2 78 ? 9.186 -2.465 -5.512 1.00 45.25 55 GLU G CA 1
ATOM 12222 C C . GLU G 2 78 ? 9.569 -1.020 -5.175 1.00 64.68 55 GLU G C 1
ATOM 12223 O O . GLU G 2 78 ? 10.711 -0.601 -5.381 1.00 63.66 55 GLU G O 1
ATOM 12229 N N . ARG G 2 79 ? 8.600 -0.235 -4.723 1.00 65.86 56 ARG G N 1
ATOM 12230 C CA . ARG G 2 79 ? 8.906 1.119 -4.305 1.00 52.91 56 ARG G CA 1
ATOM 12231 C C . ARG G 2 79 ? 8.581 1.231 -2.834 1.00 60.19 56 ARG G C 1
ATOM 12232 O O . ARG G 2 79 ? 7.429 1.052 -2.424 1.00 62.17 56 ARG G O 1
ATOM 12240 N N . PRO G 2 80 ? 9.620 1.493 -2.026 1.00 57.97 57 PRO G N 1
ATOM 12241 C CA . PRO G 2 80 ? 9.492 1.522 -0.566 1.00 58.41 57 PRO G CA 1
ATOM 12242 C C . PRO G 2 80 ? 8.560 2.621 -0.063 1.00 58.97 57 PRO G C 1
ATOM 12243 O O . PRO G 2 80 ? 8.688 3.809 -0.418 1.00 36.45 57 PRO G O 1
ATOM 12247 N N . THR G 2 81 ? 7.649 2.198 0.806 1.00 55.33 58 THR G N 1
ATOM 12248 C CA . THR G 2 81 ? 6.828 3.118 1.556 1.00 61.64 58 THR G CA 1
ATOM 12249 C C . THR G 2 81 ? 7.742 4.204 2.110 1.00 70.33 58 THR G C 1
ATOM 12250 O O . THR G 2 81 ? 7.560 5.383 1.822 1.00 69.68 58 THR G O 1
ATOM 12254 N N . GLU G 2 82 ? 8.758 3.786 2.859 1.00 78.53 59 GLU G N 1
ATOM 12255 C CA . GLU G 2 82 ? 9.851 4.660 3.278 1.00 74.13 59 GLU G CA 1
ATOM 12256 C C . GLU G 2 82 ? 11.211 4.032 2.979 1.00 74.35 59 GLU G C 1
ATOM 12257 O O . GLU G 2 82 ? 11.373 2.814 3.083 1.00 79.03 59 GLU G O 1
ATOM 12263 N N . GLY G 2 83 ? 12.176 4.858 2.581 1.00 66.39 60 GLY G N 1
ATOM 12264 C CA . GLY G 2 83 ? 13.569 4.451 2.597 1.00 65.94 60 GLY G CA 1
ATOM 12265 C C . GLY G 2 83 ? 14.409 5.108 1.521 1.00 71.61 60 GLY G C 1
ATOM 12266 O O . GLY G 2 83 ? 13.888 5.851 0.686 1.00 73.43 60 GLY G O 1
ATOM 12267 N N . SER G 2 84 ? 15.710 4.823 1.534 1.00 62.92 61 SER G N 1
ATOM 12268 C CA . SER G 2 84 ? 16.637 5.391 0.555 1.00 59.89 61 SER G CA 1
ATOM 12269 C C . SER G 2 84 ? 17.495 4.329 -0.126 1.00 49.36 61 SER G C 1
ATOM 12270 O O . SER G 2 84 ? 18.389 3.747 0.484 1.00 61.07 61 SER G O 1
ATOM 12273 N N . VAL G 2 85 ? 17.261 4.114 -1.410 1.00 32.68 62 VAL G N 1
ATOM 12274 C CA . VAL G 2 85 ? 17.995 3.091 -2.134 1.00 43.14 62 VAL G CA 1
ATOM 12275 C C . VAL G 2 85 ? 19.100 3.703 -3.004 1.00 38.71 62 VAL G C 1
ATOM 12276 O O . VAL G 2 85 ? 18.829 4.236 -4.073 1.00 31.27 62 VAL G O 1
ATOM 12280 N N . LEU G 2 86 ? 20.352 3.558 -2.562 1.00 48.32 63 LEU G N 1
ATOM 12281 C CA . LEU G 2 86 ? 21.503 4.136 -3.264 1.00 61.93 63 LEU G CA 1
ATOM 12282 C C . LEU G 2 86 ? 22.389 3.087 -3.911 1.00 54.48 63 LEU G C 1
ATOM 12283 O O . LEU G 2 86 ? 22.861 2.179 -3.244 1.00 50.62 63 LEU G O 1
ATOM 12288 N N . VAL G 2 87 ? 22.641 3.237 -5.205 1.00 57.74 64 VAL G N 1
ATOM 12289 C CA . VAL G 2 87 ? 23.422 2.259 -5.956 1.00 68.99 64 VAL G CA 1
ATOM 12290 C C . VAL G 2 87 ? 24.462 2.992 -6.810 1.00 78.63 64 VAL G C 1
ATOM 12291 O O . VAL G 2 87 ? 24.117 3.902 -7.566 1.00 73.73 64 VAL G O 1
ATOM 12295 N N . ASP G 2 88 ? 25.732 2.608 -6.674 1.00 90.08 65 ASP G N 1
ATOM 12296 C CA . ASP G 2 88 ? 26.819 3.276 -7.391 1.00 93.46 65 ASP G CA 1
ATOM 12297 C C . ASP G 2 88 ? 26.839 4.780 -7.087 1.00 90.33 65 ASP G C 1
ATOM 12298 O O . ASP G 2 88 ? 27.227 5.594 -7.929 1.00 91.19 65 ASP G O 1
ATOM 12303 N N . GLY G 2 89 ? 26.403 5.147 -5.886 1.00 88.21 66 GLY G N 1
ATOM 12304 C CA . GLY G 2 89 ? 26.453 6.535 -5.454 1.00 96.36 66 GLY G CA 1
ATOM 12305 C C . GLY G 2 89 ? 25.250 7.429 -5.742 1.00 98.37 66 GLY G C 1
ATOM 12306 O O . GLY G 2 89 ? 25.171 8.543 -5.215 1.00 97.81 66 GLY G O 1
ATOM 12307 N N . GLN G 2 90 ? 24.316 6.956 -6.566 1.00 94.87 67 GLN G N 1
ATOM 12308 C CA . GLN G 2 90 ? 23.151 7.759 -6.948 1.00 85.56 67 GLN G CA 1
ATOM 12309 C C . GLN G 2 90 ? 21.843 7.279 -6.315 1.00 70.11 67 GLN G C 1
ATOM 12310 O O . GLN G 2 90 ? 21.620 6.082 -6.153 1.00 70.00 67 GLN G O 1
ATOM 12316 N N . GLU G 2 91 ? 20.984 8.227 -5.961 1.00 54.46 68 GLU G N 1
ATOM 12317 C CA . GLU G 2 91 ? 19.687 7.910 -5.375 1.00 60.73 68 GLU G CA 1
ATOM 12318 C C . GLU G 2 91 ? 18.684 7.453 -6.428 1.00 73.96 68 GLU G C 1
ATOM 12319 O O . GLU G 2 91 ? 18.487 8.139 -7.430 1.00 87.52 68 GLU G O 1
ATOM 12325 N N . LEU G 2 92 ? 18.110 6.264 -6.230 1.00 75.08 69 LEU G N 1
ATOM 12326 C CA . LEU G 2 92 ? 17.065 5.733 -7.106 1.00 66.09 69 LEU G CA 1
ATOM 12327 C C . LEU G 2 92 ? 15.644 6.083 -6.628 1.00 52.61 69 LEU G C 1
ATOM 12328 O O . LEU G 2 92 ? 14.707 6.102 -7.417 1.00 41.45 69 LEU G O 1
ATOM 12333 N N . THR G 2 93 ? 15.498 6.406 -5.345 1.00 59.70 70 THR G N 1
ATOM 12334 C CA . THR G 2 93 ? 14.165 6.500 -4.743 1.00 72.95 70 THR G CA 1
ATOM 12335 C C . THR G 2 93 ? 13.390 7.624 -5.394 1.00 89.82 70 THR G C 1
ATOM 12336 O O . THR G 2 93 ? 12.204 7.482 -5.700 1.00 80.39 70 THR G O 1
ATOM 12340 N N . THR G 2 94 ? 14.066 8.752 -5.578 1.00 108.61 71 THR G N 1
ATOM 12341 C CA . THR G 2 94 ? 13.541 9.810 -6.415 1.00 118.59 71 THR G CA 1
ATOM 12342 C C . THR G 2 94 ? 14.360 9.894 -7.690 1.00 113.76 71 THR G C 1
ATOM 12343 O O . THR G 2 94 ? 15.491 10.372 -7.690 1.00 115.83 71 THR G O 1
ATOM 12347 N N . LEU G 2 95 ? 13.770 9.429 -8.779 1.00 101.03 72 LEU G N 1
ATOM 12348 C CA . LEU G 2 95 ? 14.467 9.372 -10.043 1.00 95.53 72 LEU G CA 1
ATOM 12349 C C . LEU G 2 95 ? 13.466 9.298 -11.180 1.00 108.41 72 LEU G C 1
ATOM 12350 O O . LEU G 2 95 ? 12.303 8.922 -10.988 1.00 108.15 72 LEU G O 1
ATOM 12355 N N . SER G 2 96 ? 13.934 9.662 -12.367 1.00 113.81 73 SER G N 1
ATOM 12356 C CA . SER G 2 96 ? 13.124 9.645 -13.571 1.00 112.80 73 SER G CA 1
ATOM 12357 C C . SER G 2 96 ? 12.820 8.194 -13.967 1.00 116.87 73 SER G C 1
ATOM 12358 O O . SER G 2 96 ? 13.734 7.377 -14.039 1.00 127.39 73 SER G O 1
ATOM 12361 N N . GLU G 2 97 ? 11.551 7.861 -14.201 1.00 106.41 74 GLU G N 1
ATOM 12362 C CA . GLU G 2 97 ? 11.206 6.543 -14.749 1.00 101.75 74 GLU G CA 1
ATOM 12363 C C . GLU G 2 97 ? 11.973 6.278 -16.042 1.00 90.26 74 GLU G C 1
ATOM 12364 O O . GLU G 2 97 ? 12.210 5.128 -16.419 1.00 73.98 74 GLU G O 1
ATOM 12370 N N . SER G 2 98 ? 12.345 7.362 -16.714 1.00 93.34 75 SER G N 1
ATOM 12371 C CA . SER G 2 98 ? 13.169 7.305 -17.912 1.00 97.87 75 SER G CA 1
ATOM 12372 C C . SER G 2 98 ? 14.633 7.044 -17.563 1.00 111.47 75 SER G C 1
ATOM 12373 O O . SER G 2 98 ? 15.345 6.337 -18.282 1.00 115.98 75 SER G O 1
ATOM 12376 N N . GLU G 2 99 ? 15.074 7.654 -16.465 1.00 115.60 76 GLU G N 1
ATOM 12377 C CA . GLU G 2 99 ? 16.437 7.495 -15.952 1.00 112.23 76 GLU G CA 1
ATOM 12378 C C . GLU G 2 99 ? 16.648 6.227 -15.095 1.00 95.86 76 GLU G C 1
ATOM 12379 O O . GLU G 2 99 ? 17.770 5.731 -14.999 1.00 83.57 76 GLU G O 1
ATOM 12385 N N . LEU G 2 100 ? 15.579 5.724 -14.468 1.00 88.98 77 LEU G N 1
ATOM 12386 C CA . LEU G 2 100 ? 15.604 4.424 -13.787 1.00 70.70 77 LEU G CA 1
ATOM 12387 C C . LEU G 2 100 ? 16.067 3.366 -14.754 1.00 77.67 77 LEU G C 1
ATOM 12388 O O . LEU G 2 100 ? 16.726 2.405 -14.376 1.00 87.32 77 LEU G O 1
ATOM 12393 N N . THR G 2 101 ? 15.669 3.532 -16.008 1.00 80.76 78 THR G N 1
ATOM 12394 C CA . THR G 2 101 ? 16.152 2.687 -17.088 1.00 85.73 78 THR G CA 1
ATOM 12395 C C . THR G 2 101 ? 17.673 2.760 -17.177 1.00 90.90 78 THR G C 1
ATOM 12396 O O . THR G 2 101 ? 18.364 1.732 -17.196 1.00 80.67 78 THR G O 1
ATOM 12400 N N . LYS G 2 102 ? 18.186 3.987 -17.204 1.00 103.01 79 LYS G N 1
ATOM 12401 C CA . LYS G 2 102 ? 19.622 4.231 -17.301 1.00 108.39 79 LYS G CA 1
ATOM 12402 C C . LYS G 2 102 ? 20.380 3.553 -16.152 1.00 96.78 79 LYS G C 1
ATOM 12403 O O . LYS G 2 102 ? 21.490 3.045 -16.331 1.00 88.39 79 LYS G O 1
ATOM 12409 N N . ALA G 2 103 ? 19.764 3.544 -14.976 1.00 93.13 80 ALA G N 1
ATOM 12410 C CA . ALA G 2 103 ? 20.337 2.890 -13.814 1.00 85.63 80 ALA G CA 1
ATOM 12411 C C . ALA G 2 103 ? 20.178 1.380 -13.924 1.00 88.69 80 ALA G C 1
ATOM 12412 O O . ALA G 2 103 ? 21.127 0.632 -13.698 1.00 93.95 80 ALA G O 1
ATOM 12414 N N . ARG G 2 104 ? 18.979 0.941 -14.298 1.00 83.96 81 ARG G N 1
ATOM 12415 C CA . ARG G 2 104 ? 18.633 -0.476 -14.278 1.00 82.30 81 ARG G CA 1
ATOM 12416 C C . ARG G 2 104 ? 19.468 -1.323 -15.227 1.00 90.63 81 ARG G C 1
ATOM 12417 O O . ARG G 2 104 ? 19.515 -2.549 -15.099 1.00 96.07 81 ARG G O 1
ATOM 12425 N N . ARG G 2 105 ? 20.127 -0.685 -16.185 1.00 89.61 82 ARG G N 1
ATOM 12426 C CA . ARG G 2 105 ? 21.067 -1.418 -17.015 1.00 95.84 82 ARG G CA 1
ATOM 12427 C C . ARG G 2 105 ? 22.304 -1.782 -16.205 1.00 95.85 82 ARG G C 1
ATOM 12428 O O . ARG G 2 105 ? 22.995 -2.742 -16.529 1.00 107.26 82 ARG G O 1
ATOM 12436 N N . GLN G 2 106 ? 22.577 -1.013 -15.153 1.00 86.12 83 GLN G N 1
ATOM 12437 C CA . GLN G 2 106 ? 23.756 -1.236 -14.318 1.00 72.22 83 GLN G CA 1
ATOM 12438 C C . GLN G 2 106 ? 23.480 -2.190 -13.148 1.00 69.55 83 GLN G C 1
ATOM 12439 O O . GLN G 2 106 ? 24.407 -2.688 -12.511 1.00 74.37 83 GLN G O 1
ATOM 12445 N N . ILE G 2 107 ? 22.201 -2.439 -12.876 1.00 54.49 84 ILE G N 1
ATOM 12446 C CA . ILE G 2 107 ? 21.788 -3.489 -11.956 1.00 45.21 84 ILE G CA 1
ATOM 12447 C C . ILE G 2 107 ? 21.192 -4.695 -12.656 1.00 59.89 84 ILE G C 1
ATOM 12448 O O . ILE G 2 107 ? 20.026 -4.668 -13.047 1.00 69.44 84 ILE G O 1
ATOM 12453 N N . GLY G 2 108 ? 21.952 -5.782 -12.734 1.00 56.66 85 GLY G N 1
ATOM 12454 C CA . GLY G 2 108 ? 21.418 -7.016 -13.276 1.00 59.98 85 GLY G CA 1
ATOM 12455 C C . GLY G 2 108 ? 20.420 -7.634 -12.311 1.00 64.04 85 GLY G C 1
ATOM 12456 O O . GLY G 2 108 ? 20.328 -7.210 -11.160 1.00 66.19 85 GLY G O 1
ATOM 12457 N N . MET G 2 109 ? 19.648 -8.610 -12.786 1.00 59.93 86 MET G N 1
ATOM 12458 C CA . MET G 2 109 ? 18.869 -9.466 -11.892 1.00 52.70 86 MET G CA 1
ATOM 12459 C C . MET G 2 109 ? 18.661 -10.871 -12.477 1.00 47.79 86 MET G C 1
ATOM 12460 O O . MET G 2 109 ? 18.847 -11.073 -13.678 1.00 56.33 86 MET G O 1
ATOM 12465 N N . ILE G 2 110 ? 18.343 -11.836 -11.613 1.00 26.87 87 ILE G N 1
ATOM 12466 C CA . ILE G 2 110 ? 18.079 -13.197 -12.044 1.00 32.09 87 ILE G CA 1
ATOM 12467 C C . ILE G 2 110 ? 17.176 -13.871 -11.039 1.00 45.57 87 ILE G C 1
ATOM 12468 O O . ILE G 2 110 ? 17.196 -13.538 -9.853 1.00 45.13 87 ILE G O 1
ATOM 12473 N N . PHE G 2 111 ? 16.411 -14.849 -11.503 1.00 50.22 88 PHE G N 1
ATOM 12474 C CA . PHE G 2 111 ? 15.223 -15.260 -10.766 1.00 54.07 88 PHE G CA 1
ATOM 12475 C C . PHE G 2 111 ? 15.166 -16.734 -10.437 1.00 56.22 88 PHE G C 1
ATOM 12476 O O . PHE G 2 111 ? 15.763 -17.563 -11.135 1.00 56.05 88 PHE G O 1
ATOM 12484 N N . GLN G 2 112 ? 14.450 -17.054 -9.365 1.00 51.03 89 GLN G N 1
ATOM 12485 C CA . GLN G 2 112 ? 14.235 -18.442 -9.006 1.00 49.24 89 GLN G CA 1
ATOM 12486 C C . GLN G 2 112 ? 13.709 -19.184 -10.229 1.00 70.71 89 GLN G C 1
ATOM 12487 O O . GLN G 2 112 ? 14.327 -20.144 -10.673 1.00 80.03 89 GLN G O 1
ATOM 12493 N N . HIS G 2 113 ? 12.597 -18.705 -10.786 1.00 79.08 90 HIS G N 1
ATOM 12494 C CA . HIS G 2 113 ? 12.031 -19.226 -12.023 1.00 70.52 90 HIS G CA 1
ATOM 12495 C C . HIS G 2 113 ? 12.584 -18.435 -13.205 1.00 69.79 90 HIS G C 1
ATOM 12496 O O . HIS G 2 113 ? 12.268 -17.272 -13.375 1.00 84.06 90 HIS G O 1
ATOM 12503 N N . PHE G 2 114 ? 13.347 -19.087 -14.060 1.00 55.48 91 PHE G N 1
ATOM 12504 C CA . PHE G 2 114 ? 14.385 -18.431 -14.849 1.00 43.71 91 PHE G CA 1
ATOM 12505 C C . PHE G 2 114 ? 13.976 -17.224 -15.661 1.00 57.17 91 PHE G C 1
ATOM 12506 O O . PHE G 2 114 ? 14.831 -16.410 -16.030 1.00 61.69 91 PHE G O 1
ATOM 12514 N N . ASN G 2 115 ? 12.680 -17.094 -15.930 1.00 60.48 92 ASN G N 1
ATOM 12515 C CA . ASN G 2 115 ? 12.164 -15.954 -16.696 1.00 62.60 92 ASN G CA 1
ATOM 12516 C C . ASN G 2 115 ? 12.888 -15.680 -18.021 1.00 60.83 92 ASN G C 1
ATOM 12517 O O . ASN G 2 115 ? 13.592 -14.677 -18.165 1.00 55.16 92 ASN G O 1
ATOM 12522 N N . LEU G 2 116 ? 12.706 -16.595 -18.974 1.00 57.34 93 LEU G N 1
ATOM 12523 C CA . LEU G 2 116 ? 13.160 -16.424 -20.355 1.00 58.39 93 LEU G CA 1
ATOM 12524 C C . LEU G 2 116 ? 11.955 -16.359 -21.345 1.00 74.09 93 LEU G C 1
ATOM 12525 O O . LEU G 2 116 ? 10.854 -16.901 -21.090 1.00 61.40 93 LEU G O 1
ATOM 12530 N N . LEU G 2 117 ? 12.162 -15.701 -22.477 1.00 63.48 94 LEU G N 1
ATOM 12531 C CA . LEU G 2 117 ? 11.116 -15.645 -23.487 1.00 64.15 94 LEU G CA 1
ATOM 12532 C C . LEU G 2 117 ? 11.062 -16.914 -24.332 1.00 63.65 94 LEU G C 1
ATOM 12533 O O . LEU G 2 117 ? 12.060 -17.273 -24.961 1.00 68.83 94 LEU G O 1
ATOM 12538 N N . SER G 2 118 ? 9.900 -17.574 -24.369 1.00 60.63 95 SER G N 1
ATOM 12539 C CA . SER G 2 118 ? 9.682 -18.694 -25.288 1.00 51.91 95 SER G CA 1
ATOM 12540 C C . SER G 2 118 ? 9.867 -18.207 -26.722 1.00 52.36 95 SER G C 1
ATOM 12541 O O . SER G 2 118 ? 10.315 -18.952 -27.599 1.00 60.15 95 SER G O 1
ATOM 12544 N N . SER G 2 119 ? 9.524 -16.943 -26.944 1.00 45.32 96 SER G N 1
ATOM 12545 C CA . SER G 2 119 ? 9.795 -16.272 -28.209 1.00 53.07 96 SER G CA 1
ATOM 12546 C C . SER G 2 119 ? 11.211 -16.463 -28.743 1.00 62.16 96 SER G C 1
ATOM 12547 O O . SER G 2 119 ? 11.404 -16.882 -29.893 1.00 45.60 96 SER G O 1
ATOM 12550 N N . ARG G 2 120 ? 12.190 -16.181 -27.881 1.00 66.74 97 ARG G N 1
ATOM 12551 C CA . ARG G 2 120 ? 13.559 -15.899 -28.310 1.00 60.72 97 ARG G CA 1
ATOM 12552 C C . ARG G 2 120 ? 14.549 -17.026 -28.070 1.00 65.99 97 ARG G C 1
ATOM 12553 O O . ARG G 2 120 ? 14.398 -17.833 -27.153 1.00 60.16 97 ARG G O 1
ATOM 12561 N N . THR G 2 121 ? 15.560 -17.088 -28.926 1.00 77.71 98 THR G N 1
ATOM 12562 C CA . THR G 2 121 ? 16.625 -18.061 -28.765 1.00 90.46 98 THR G CA 1
ATOM 12563 C C . THR G 2 121 ? 17.512 -17.684 -27.577 1.00 89.00 98 THR G C 1
ATOM 12564 O O . THR G 2 121 ? 17.312 -16.642 -26.947 1.00 86.19 98 THR G O 1
ATOM 12568 N N . VAL G 2 122 ? 18.493 -18.523 -27.260 1.00 87.14 99 VAL G N 1
ATOM 12569 C CA . VAL G 2 122 ? 19.364 -18.208 -26.139 1.00 78.28 99 VAL G CA 1
ATOM 12570 C C . VAL G 2 122 ? 20.177 -16.992 -26.542 1.00 78.13 99 VAL G C 1
ATOM 12571 O O . VAL G 2 122 ? 20.279 -16.040 -25.772 1.00 81.74 99 VAL G O 1
ATOM 12575 N N . PHE G 2 123 ? 20.716 -17.007 -27.764 1.00 77.04 100 PHE G N 1
ATOM 12576 C CA . PHE G 2 123 ? 21.344 -15.815 -28.327 1.00 70.32 100 PHE G CA 1
ATOM 12577 C C . PHE G 2 123 ? 20.361 -14.661 -28.208 1.00 66.34 100 PHE G C 1
ATOM 12578 O O . PHE G 2 123 ? 20.705 -13.577 -27.741 1.00 71.17 100 PHE G O 1
ATOM 12586 N N . GLY G 2 124 ? 19.128 -14.913 -28.626 1.00 59.72 101 GLY G N 1
ATOM 12587 C CA . GLY G 2 124 ? 18.088 -13.910 -28.558 1.00 64.34 101 GLY G CA 1
ATOM 12588 C C . GLY G 2 124 ? 17.823 -13.402 -27.155 1.00 69.84 101 GLY G C 1
ATOM 12589 O O . GLY G 2 124 ? 17.946 -12.201 -26.910 1.00 68.75 101 GLY G O 1
ATOM 12590 N N . ASN G 2 125 ? 17.496 -14.307 -26.228 1.00 68.24 102 ASN G N 1
ATOM 12591 C CA . ASN G 2 125 ? 17.178 -13.917 -24.850 1.00 67.24 102 ASN G CA 1
ATOM 12592 C C . ASN G 2 125 ? 18.194 -12.942 -24.264 1.00 73.93 102 ASN G C 1
ATOM 12593 O O . ASN G 2 125 ? 17.841 -12.057 -23.478 1.00 75.45 102 ASN G O 1
ATOM 12598 N N . VAL G 2 126 ? 19.451 -13.106 -24.667 1.00 61.14 103 VAL G N 1
ATOM 12599 C CA . VAL G 2 126 ? 20.531 -12.271 -24.180 1.00 62.67 103 VAL G CA 1
ATOM 12600 C C . VAL G 2 126 ? 20.543 -10.876 -24.813 1.00 75.75 103 VAL G C 1
ATOM 12601 O O . VAL G 2 126 ? 20.729 -9.874 -24.112 1.00 77.58 103 VAL G O 1
ATOM 12605 N N . ALA G 2 127 ? 20.338 -10.805 -26.128 1.00 79.99 104 ALA G N 1
ATOM 12606 C CA . ALA G 2 127 ? 20.458 -9.534 -26.856 1.00 75.22 104 ALA G CA 1
ATOM 12607 C C . ALA G 2 127 ? 19.397 -8.500 -26.478 1.00 65.60 104 ALA G C 1
ATOM 12608 O O . ALA G 2 127 ? 19.562 -7.309 -26.738 1.00 61.87 104 ALA G O 1
ATOM 12610 N N . LEU G 2 128 ? 18.328 -8.962 -25.842 1.00 54.84 105 LEU G N 1
ATOM 12611 C CA . LEU G 2 128 ? 17.154 -8.137 -25.586 1.00 61.14 105 LEU G CA 1
ATOM 12612 C C . LEU G 2 128 ? 17.422 -6.806 -24.857 1.00 71.59 105 LEU G C 1
ATOM 12613 O O . LEU G 2 128 ? 16.857 -5.768 -25.215 1.00 59.47 105 LEU G O 1
ATOM 12618 N N . PRO G 2 129 ? 18.268 -6.835 -23.821 1.00 81.52 106 PRO G N 1
ATOM 12619 C CA . PRO G 2 129 ? 18.638 -5.624 -23.076 1.00 88.17 106 PRO G CA 1
ATOM 12620 C C . PRO G 2 129 ? 19.521 -4.664 -23.875 1.00 91.65 106 PRO G C 1
ATOM 12621 O O . PRO G 2 129 ? 19.517 -3.467 -23.601 1.00 84.67 106 PRO G O 1
ATOM 12625 N N . LEU G 2 130 ? 20.290 -5.188 -24.824 1.00 105.73 107 LEU G N 1
ATOM 12626 C CA . LEU G 2 130 ? 21.075 -4.340 -25.718 1.00 116.08 107 LEU G CA 1
ATOM 12627 C C . LEU G 2 130 ? 20.166 -3.739 -26.772 1.00 113.75 107 LEU G C 1
ATOM 12628 O O . LEU G 2 130 ? 20.479 -2.714 -27.380 1.00 122.86 107 LEU G O 1
ATOM 12633 N N . GLU G 2 131 ? 19.041 -4.411 -26.986 1.00 99.29 108 GLU G N 1
ATOM 12634 C CA . GLU G 2 131 ? 18.032 -3.981 -27.941 1.00 90.80 108 GLU G CA 1
ATOM 12635 C C . GLU G 2 131 ? 17.129 -2.864 -27.385 1.00 93.96 108 GLU G C 1
ATOM 12636 O O . GLU G 2 131 ? 16.613 -2.047 -28.152 1.00 96.29 108 GLU G O 1
ATOM 12642 N N . LEU G 2 132 ? 16.963 -2.814 -26.061 1.00 97.86 109 LEU G N 1
ATOM 12643 C CA . LEU G 2 132 ? 16.128 -1.790 -25.409 1.00 95.36 109 LEU G CA 1
ATOM 12644 C C . LEU G 2 132 ? 16.783 -0.409 -25.460 1.00 100.99 109 LEU G C 1
ATOM 12645 O O . LEU G 2 132 ? 16.117 0.598 -25.687 1.00 92.94 109 LEU G O 1
ATOM 12650 N N . ASP G 2 133 ? 18.092 -0.376 -25.230 1.00 117.93 110 ASP G N 1
ATOM 12651 C CA . ASP G 2 133 ? 18.898 0.812 -25.478 1.00 120.96 110 ASP G CA 1
ATOM 12652 C C . ASP G 2 133 ? 19.443 0.601 -26.875 1.00 116.48 110 ASP G C 1
ATOM 12653 O O . ASP G 2 133 ? 20.232 -0.311 -27.112 1.00 105.21 110 ASP G O 1
ATOM 12658 N N . ASN G 2 134 ? 19.007 1.450 -27.797 1.00 119.23 111 ASN G N 1
ATOM 12659 C CA . ASN G 2 134 ? 19.243 1.222 -29.204 1.00 116.89 111 ASN G CA 1
ATOM 12660 C C . ASN G 2 134 ? 20.735 0.999 -29.423 1.00 121.25 111 ASN G C 1
ATOM 12661 O O . ASN G 2 134 ? 21.564 1.823 -29.037 1.00 128.31 111 ASN G O 1
ATOM 12666 N N . THR G 2 135 ? 21.074 -0.131 -30.029 1.00 119.20 112 THR G N 1
ATOM 12667 C CA . THR G 2 135 ? 22.469 -0.490 -30.233 1.00 119.29 112 THR G CA 1
ATOM 12668 C C . THR G 2 135 ? 22.673 -1.069 -31.619 1.00 118.16 112 THR G C 1
ATOM 12669 O O . THR G 2 135 ? 21.793 -1.742 -32.150 1.00 120.58 112 THR G O 1
ATOM 12673 N N . PRO G 2 136 ? 23.839 -0.792 -32.217 1.00 114.69 113 PRO G N 1
ATOM 12674 C CA . PRO G 2 136 ? 24.253 -1.396 -33.490 1.00 115.94 113 PRO G CA 1
ATOM 12675 C C . PRO G 2 136 ? 24.199 -2.923 -33.457 1.00 115.34 113 PRO G C 1
ATOM 12676 O O . PRO G 2 136 ? 24.655 -3.551 -32.497 1.00 106.27 113 PRO G O 1
ATOM 12680 N N . LYS G 2 137 ? 23.637 -3.506 -34.509 1.00 124.11 114 LYS G N 1
ATOM 12681 C CA . LYS G 2 137 ? 23.488 -4.949 -34.593 1.00 136.66 114 LYS G CA 1
ATOM 12682 C C . LYS G 2 137 ? 24.850 -5.636 -34.487 1.00 140.73 114 LYS G C 1
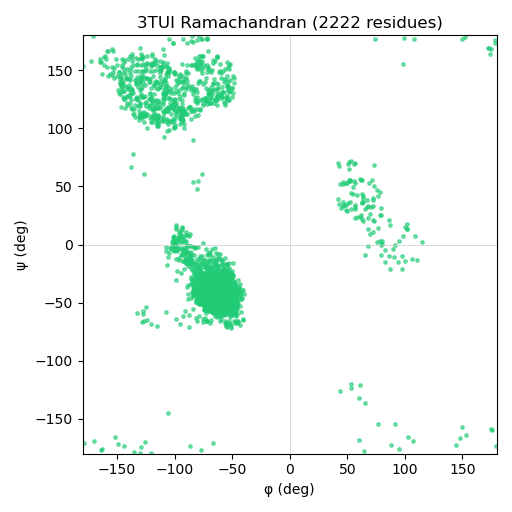ATOM 12683 O O . LYS G 2 137 ? 25.032 -6.546 -33.677 1.00 138.23 114 LYS G O 1
ATOM 12689 N N . ASP G 2 138 ? 25.803 -5.185 -35.300 1.00 143.06 115 ASP G N 1
ATOM 12690 C CA . ASP G 2 138 ? 27.154 -5.733 -35.281 1.00 141.46 115 ASP G CA 1
ATOM 12691 C C . ASP G 2 138 ? 27.727 -5.754 -33.872 1.00 141.44 115 ASP G C 1
ATOM 12692 O O . ASP G 2 138 ? 28.229 -6.783 -33.416 1.00 147.37 115 ASP G O 1
ATOM 12697 N N . GLU G 2 139 ? 27.654 -4.618 -33.185 1.00 133.24 116 GLU G N 1
ATOM 12698 C CA . GLU G 2 139 ? 28.101 -4.556 -31.802 1.00 124.37 116 GLU G CA 1
ATOM 12699 C C . GLU G 2 139 ? 27.365 -5.612 -30.986 1.00 121.36 116 GLU G C 1
ATOM 12700 O O . GLU G 2 139 ? 27.985 -6.421 -30.294 1.00 123.55 116 GLU G O 1
ATOM 12706 N N . VAL G 2 140 ? 26.039 -5.612 -31.091 1.00 112.51 117 VAL G N 1
ATOM 12707 C CA . VAL G 2 140 ? 25.220 -6.630 -30.445 1.00 98.37 117 VAL G CA 1
ATOM 12708 C C . VAL G 2 140 ? 25.665 -8.042 -30.831 1.00 101.24 117 VAL G C 1
ATOM 12709 O O . VAL G 2 140 ? 25.754 -8.927 -29.985 1.00 94.64 117 VAL G O 1
ATOM 12713 N N . LYS G 2 141 ? 25.971 -8.250 -32.105 1.00 109.41 118 LYS G N 1
ATOM 12714 C CA . LYS G 2 141 ? 26.452 -9.556 -32.520 1.00 112.79 118 LYS G CA 1
ATOM 12715 C C . LYS G 2 141 ? 27.657 -9.937 -31.678 1.00 110.06 118 LYS G C 1
ATOM 12716 O O . LYS G 2 141 ? 27.625 -10.926 -30.948 1.00 111.00 118 LYS G O 1
ATOM 12722 N N . ARG G 2 142 ? 28.698 -9.114 -31.743 1.00 113.01 119 ARG G N 1
ATOM 12723 C CA . ARG G 2 142 ? 29.983 -9.460 -31.138 1.00 112.01 119 ARG G CA 1
ATOM 12724 C C . ARG G 2 142 ? 29.936 -9.504 -29.616 1.00 108.78 119 ARG G C 1
ATOM 12725 O O . ARG G 2 142 ? 30.616 -10.319 -29.000 1.00 112.87 119 ARG G O 1
ATOM 12733 N N . ARG G 2 143 ? 29.113 -8.648 -29.017 1.00 106.11 120 ARG G N 1
ATOM 12734 C CA . ARG G 2 143 ? 29.094 -8.484 -27.561 1.00 97.17 120 ARG G CA 1
ATOM 12735 C C . ARG G 2 143 ? 28.336 -9.623 -26.891 1.00 75.63 120 ARG G C 1
ATOM 12736 O O . ARG G 2 143 ? 28.754 -10.145 -25.867 1.00 86.35 120 ARG G O 1
ATOM 12744 N N . VAL G 2 144 ? 27.214 -10.003 -27.483 1.00 55.51 121 VAL G N 1
ATOM 12745 C CA . VAL G 2 144 ? 26.441 -11.149 -27.014 1.00 60.15 121 VAL G CA 1
ATOM 12746 C C . VAL G 2 144 ? 27.230 -12.443 -27.160 1.00 60.54 121 VAL G C 1
ATOM 12747 O O . VAL G 2 144 ? 27.282 -13.256 -26.242 1.00 49.14 121 VAL G O 1
ATOM 12751 N N . THR G 2 145 ? 27.835 -12.632 -28.326 1.00 68.24 122 THR G N 1
ATOM 12752 C CA . THR G 2 145 ? 28.531 -13.873 -28.616 1.00 80.77 122 THR G CA 1
ATOM 12753 C C . THR G 2 145 ? 29.482 -14.231 -27.478 1.00 90.89 122 THR G C 1
ATOM 12754 O O . THR G 2 145 ? 29.613 -15.407 -27.117 1.00 91.86 122 THR G O 1
ATOM 12758 N N . GLU G 2 146 ? 30.113 -13.204 -26.903 1.00 91.66 123 GLU G N 1
ATOM 12759 C CA . GLU G 2 146 ? 31.056 -13.365 -25.793 1.00 90.68 123 GLU G CA 1
ATOM 12760 C C . GLU G 2 146 ? 30.423 -14.124 -24.647 1.00 79.49 123 GLU G C 1
ATOM 12761 O O . GLU G 2 146 ? 30.745 -15.278 -24.381 1.00 73.95 123 GLU G O 1
ATOM 12767 N N . LEU G 2 147 ? 29.495 -13.446 -23.984 1.00 67.79 124 LEU G N 1
ATOM 12768 C CA . LEU G 2 147 ? 28.941 -13.923 -22.734 1.00 70.04 124 LEU G CA 1
ATOM 12769 C C . LEU G 2 147 ? 28.473 -15.364 -22.863 1.00 72.17 124 LEU G C 1
ATOM 12770 O O . LEU G 2 147 ? 28.503 -16.122 -21.893 1.00 82.57 124 LEU G O 1
ATOM 12775 N N . LEU G 2 148 ? 28.074 -15.765 -24.062 1.00 68.82 125 LEU G N 1
ATOM 12776 C CA . LEU G 2 148 ? 27.696 -17.150 -24.250 1.00 72.50 125 LEU G CA 1
ATOM 12777 C C . LEU G 2 148 ? 28.951 -18.007 -24.287 1.00 76.16 125 LEU G C 1
ATOM 12778 O O . LEU G 2 148 ? 28.882 -19.226 -24.178 1.00 80.57 125 LEU G O 1
ATOM 12783 N N . SER G 2 149 ? 30.105 -17.370 -24.447 1.00 79.53 126 SER G N 1
ATOM 12784 C CA . SER G 2 149 ? 31.363 -18.072 -24.216 1.00 93.40 126 SER G CA 1
ATOM 12785 C C . SER G 2 149 ? 31.644 -18.143 -22.705 1.00 91.82 126 SER G C 1
ATOM 12786 O O . SER G 2 149 ? 31.993 -19.202 -22.187 1.00 99.41 126 SER G O 1
ATOM 12789 N N . LEU G 2 150 ? 31.445 -17.023 -22.006 1.00 79.52 127 LEU G N 1
ATOM 12790 C CA . LEU G 2 150 ? 31.646 -16.937 -20.558 1.00 74.06 127 LEU G CA 1
ATOM 12791 C C . LEU G 2 150 ? 30.889 -18.000 -19.760 1.00 68.88 127 LEU G C 1
ATOM 12792 O O . LEU G 2 150 ? 31.443 -18.636 -18.862 1.00 64.83 127 LEU G O 1
ATOM 12797 N N . VAL G 2 151 ? 29.615 -18.184 -20.062 1.00 71.50 128 VAL G N 1
ATOM 12798 C CA . VAL G 2 151 ? 28.899 -19.298 -19.464 1.00 82.81 128 VAL G CA 1
ATOM 12799 C C . VAL G 2 151 ? 29.093 -20.583 -20.270 1.00 103.24 128 VAL G C 1
ATOM 12800 O O . VAL G 2 151 ? 28.588 -21.646 -19.885 1.00 112.38 128 VAL G O 1
ATOM 12804 N N . GLY G 2 152 ? 29.833 -20.478 -21.377 1.00 102.25 129 GLY G N 1
ATOM 12805 C CA . GLY G 2 152 ? 30.127 -21.616 -22.233 1.00 99.23 129 GLY G CA 1
ATOM 12806 C C . GLY G 2 152 ? 28.891 -22.140 -22.937 1.00 105.85 129 GLY G C 1
ATOM 12807 O O . GLY G 2 152 ? 28.744 -23.346 -23.159 1.00 104.76 129 GLY G O 1
ATOM 12808 N N . LEU G 2 153 ? 27.980 -21.229 -23.264 1.00 108.77 130 LEU G N 1
ATOM 12809 C CA . LEU G 2 153 ? 26.779 -21.581 -24.019 1.00 103.98 130 LEU G CA 1
ATOM 12810 C C . LEU G 2 153 ? 26.942 -21.306 -25.524 1.00 109.09 130 LEU G C 1
ATOM 12811 O O . LEU G 2 153 ? 25.987 -21.423 -26.289 1.00 116.61 130 LEU G O 1
ATOM 12816 N N . GLY G 2 154 ? 28.146 -20.915 -25.937 1.00 103.99 131 GLY G N 1
ATOM 12817 C CA . GLY G 2 154 ? 28.477 -20.869 -27.349 1.00 97.33 131 GLY G CA 1
ATOM 12818 C C . GLY G 2 154 ? 28.431 -22.271 -27.932 1.00 99.37 131 GLY G C 1
ATOM 12819 O O . GLY G 2 154 ? 28.585 -22.462 -29.139 1.00 98.66 131 GLY G O 1
ATOM 12820 N N . ASP G 2 155 ? 28.251 -23.259 -27.057 1.00 101.52 132 ASP G N 1
ATOM 12821 C CA . ASP G 2 155 ? 27.962 -24.629 -27.471 1.00 104.07 132 ASP G CA 1
ATOM 12822 C C . ASP G 2 155 ? 26.572 -24.674 -28.112 1.00 108.89 132 ASP G C 1
ATOM 12823 O O . ASP G 2 155 ? 26.422 -25.038 -29.280 1.00 113.97 132 ASP G O 1
ATOM 12828 N N . LYS G 2 156 ? 25.562 -24.258 -27.351 1.00 100.03 133 LYS G N 1
ATOM 12829 C CA . LYS G 2 156 ? 24.209 -24.215 -27.869 1.00 87.17 133 LYS G CA 1
ATOM 12830 C C . LYS G 2 156 ? 23.891 -22.755 -28.085 1.00 92.91 133 LYS G C 1
ATOM 12831 O O . LYS G 2 156 ? 23.484 -22.070 -27.159 1.00 101.07 133 LYS G O 1
ATOM 12837 N N . HIS G 2 157 ? 24.043 -22.282 -29.312 1.00 91.34 134 HIS G N 1
ATOM 12838 C CA . HIS G 2 157 ? 23.856 -20.865 -29.583 1.00 87.13 134 HIS G CA 1
ATOM 12839 C C . HIS G 2 157 ? 22.425 -20.469 -29.919 1.00 91.73 134 HIS G C 1
ATOM 12840 O O . HIS G 2 157 ? 21.936 -19.420 -29.508 1.00 92.91 134 HIS G O 1
ATOM 12847 N N . ASP G 2 158 ? 21.795 -21.294 -30.741 1.00 98.16 135 ASP G N 1
ATOM 12848 C CA . ASP G 2 158 ? 20.517 -20.967 -31.357 1.00 96.05 135 ASP G CA 1
ATOM 12849 C C . ASP G 2 158 ? 19.319 -21.628 -30.676 1.00 89.90 135 ASP G C 1
ATOM 12850 O O . ASP G 2 158 ? 18.197 -21.520 -31.165 1.00 91.84 135 ASP G O 1
ATOM 12855 N N . SER G 2 159 ? 19.557 -22.349 -29.582 1.00 82.00 136 SER G N 1
ATOM 12856 C CA . SER G 2 159 ? 18.527 -23.221 -29.014 1.00 77.60 136 SER G CA 1
ATOM 12857 C C . SER G 2 159 ? 17.445 -22.447 -28.250 1.00 76.56 136 SER G C 1
ATOM 12858 O O . SER G 2 159 ? 17.531 -21.232 -28.087 1.00 73.64 136 SER G O 1
ATOM 12861 N N . TYR G 2 160 ? 16.435 -23.159 -27.763 1.00 82.63 137 TYR G N 1
ATOM 12862 C CA . TYR G 2 160 ? 15.305 -22.502 -27.113 1.00 80.62 137 TYR G CA 1
ATOM 12863 C C . TYR G 2 160 ? 15.113 -22.965 -25.683 1.00 66.58 137 TYR G C 1
ATOM 12864 O O . TYR G 2 160 ? 15.375 -24.125 -25.359 1.00 64.42 137 TYR G O 1
ATOM 12873 N N . PRO G 2 161 ? 14.601 -22.064 -24.831 1.00 55.02 138 PRO G N 1
ATOM 12874 C CA . PRO G 2 161 ? 14.355 -22.346 -23.415 1.00 47.92 138 PRO G CA 1
ATOM 12875 C C . PRO G 2 161 ? 13.727 -23.706 -23.184 1.00 54.57 138 PRO G C 1
ATOM 12876 O O . PRO G 2 161 ? 14.047 -24.375 -22.203 1.00 59.62 138 PRO G O 1
ATOM 12880 N N . SER G 2 162 ? 12.882 -24.141 -24.100 1.00 68.00 139 SER G N 1
ATOM 12881 C CA . SER G 2 162 ? 12.287 -25.466 -23.984 1.00 80.32 139 SER G CA 1
ATOM 12882 C C . SER G 2 162 ? 13.434 -26.514 -23.969 1.00 82.49 139 SER G C 1
ATOM 12883 O O . SER G 2 162 ? 13.483 -27.406 -23.110 1.00 70.69 139 SER G O 1
ATOM 12886 N N . ASN G 2 163 ? 14.375 -26.366 -24.898 1.00 90.41 140 ASN G N 1
ATOM 12887 C CA . ASN G 2 163 ? 15.427 -27.356 -25.078 1.00 94.72 140 ASN G CA 1
ATOM 12888 C C . ASN G 2 163 ? 16.346 -27.439 -23.856 1.00 88.06 140 ASN G C 1
ATOM 12889 O O . ASN G 2 163 ? 16.833 -28.516 -23.498 1.00 95.47 140 ASN G O 1
ATOM 12894 N N . LEU G 2 164 ? 16.559 -26.294 -23.214 1.00 71.43 141 LEU G N 1
ATOM 12895 C CA . LEU G 2 164 ? 17.574 -26.140 -22.173 1.00 54.46 141 LEU G CA 1
ATOM 12896 C C . LEU G 2 164 ? 17.213 -26.755 -20.824 1.00 62.34 141 LEU G C 1
ATOM 12897 O O . LEU G 2 164 ? 16.040 -26.839 -20.450 1.00 49.93 141 LEU G O 1
ATOM 12902 N N . SER G 2 165 ? 18.244 -27.147 -20.081 1.00 81.34 142 SER G N 1
ATOM 12903 C CA . SER G 2 165 ? 18.092 -27.603 -18.697 1.00 93.18 142 SER G CA 1
ATOM 12904 C C . SER G 2 165 ? 18.071 -26.428 -17.716 1.00 92.89 142 SER G C 1
ATOM 12905 O O . SER G 2 165 ? 18.356 -25.288 -18.095 1.00 94.77 142 SER G O 1
ATOM 12908 N N . GLY G 2 166 ? 17.813 -26.713 -16.443 1.00 82.62 143 GLY G N 1
ATOM 12909 C CA . GLY G 2 166 ? 17.766 -25.657 -15.452 1.00 84.59 143 GLY G CA 1
ATOM 12910 C C . GLY G 2 166 ? 19.048 -24.842 -15.445 1.00 89.39 143 GLY G C 1
ATOM 12911 O O . GLY G 2 166 ? 19.015 -23.624 -15.625 1.00 97.16 143 GLY G O 1
ATOM 12912 N N . GLY G 2 167 ? 20.180 -25.521 -15.261 1.00 75.56 144 GLY G N 1
ATOM 12913 C CA . GLY G 2 167 ? 21.473 -24.868 -15.200 1.00 67.04 144 GLY G CA 1
ATOM 12914 C C . GLY G 2 167 ? 21.789 -23.986 -16.393 1.00 67.76 144 GLY G C 1
ATOM 12915 O O . GLY G 2 167 ? 22.258 -22.861 -16.215 1.00 57.96 144 GLY G O 1
ATOM 12916 N N . GLN G 2 168 ? 21.549 -24.487 -17.606 1.00 72.90 145 GLN G N 1
ATOM 12917 C CA . GLN G 2 168 ? 21.841 -23.704 -18.811 1.00 69.88 145 GLN G CA 1
ATOM 12918 C C . GLN G 2 168 ? 20.800 -22.637 -19.105 1.00 64.89 145 GLN G C 1
ATOM 12919 O O . GLN G 2 168 ? 21.075 -21.669 -19.814 1.00 69.62 145 GLN G O 1
ATOM 12925 N N . LYS G 2 169 ? 19.605 -22.808 -18.561 1.00 62.84 146 LYS G N 1
ATOM 12926 C CA . LYS G 2 169 ? 18.664 -21.700 -18.546 1.00 66.31 146 LYS G CA 1
ATOM 12927 C C . LYS G 2 169 ? 19.254 -20.564 -17.696 1.00 67.22 146 LYS G C 1
ATOM 12928 O O . LYS G 2 169 ? 19.565 -19.492 -18.213 1.00 45.55 146 LYS G O 1
ATOM 12934 N N . GLN G 2 170 ? 19.496 -20.851 -16.418 1.00 76.51 147 GLN G N 1
ATOM 12935 C CA . GLN G 2 170 ? 20.007 -19.859 -15.470 1.00 68.88 147 GLN G CA 1
ATOM 12936 C C . GLN G 2 170 ? 21.304 -19.221 -15.977 1.00 50.65 147 GLN G C 1
ATOM 12937 O O . GLN G 2 170 ? 21.566 -18.045 -15.716 1.00 39.54 147 GLN G O 1
ATOM 12943 N N . ARG G 2 171 ? 22.094 -20.003 -16.712 1.00 39.36 148 ARG G N 1
ATOM 12944 C CA . ARG G 2 171 ? 23.333 -19.523 -17.322 1.00 46.70 148 AR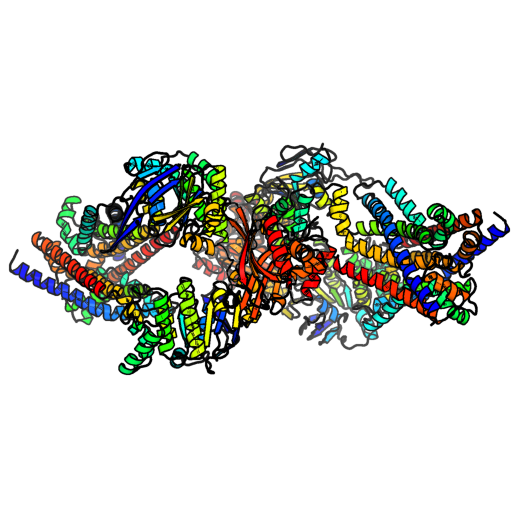G G CA 1
ATOM 12945 C C . ARG G 2 171 ? 23.094 -18.425 -18.345 1.00 60.00 148 ARG G C 1
ATOM 12946 O O . ARG G 2 171 ? 23.895 -17.486 -18.499 1.00 43.65 148 ARG G O 1
ATOM 12954 N N . VAL G 2 172 ? 21.992 -18.564 -19.073 1.00 64.72 149 VAL G N 1
ATOM 12955 C CA . VAL G 2 172 ? 21.691 -17.602 -20.115 1.00 63.07 149 VAL G CA 1
ATOM 12956 C C . VAL G 2 172 ? 21.117 -16.326 -19.465 1.00 61.30 149 VAL G C 1
ATOM 12957 O O . VAL G 2 172 ? 21.521 -15.209 -19.808 1.00 52.89 149 VAL G O 1
ATOM 12961 N N . ALA G 2 173 ? 20.274 -16.503 -18.447 1.00 57.11 150 ALA G N 1
ATOM 12962 C CA . ALA G 2 173 ? 19.846 -15.387 -17.599 1.00 49.67 150 ALA G CA 1
ATOM 12963 C C . ALA G 2 173 ? 21.040 -14.531 -17.194 1.00 57.71 150 ALA G C 1
ATOM 12964 O O . ALA G 2 173 ? 21.034 -13.314 -17.391 1.00 45.75 150 ALA G O 1
ATOM 12966 N N . ILE G 2 174 ? 22.056 -15.196 -16.636 1.00 65.79 151 ILE G N 1
ATOM 12967 C CA . ILE G 2 174 ? 23.296 -14.566 -16.193 1.00 63.58 151 ILE G CA 1
ATOM 12968 C C . ILE G 2 174 ? 23.955 -13.782 -17.309 1.00 65.58 151 ILE G C 1
ATOM 12969 O O . ILE G 2 174 ? 24.308 -12.614 -17.138 1.00 66.44 151 ILE G O 1
ATOM 12974 N N . ALA G 2 175 ? 24.124 -14.423 -18.455 1.00 58.28 152 ALA G N 1
ATOM 12975 C CA . ALA G 2 175 ? 24.738 -13.739 -19.578 1.00 61.85 152 ALA G CA 1
ATOM 12976 C C . ALA G 2 175 ? 23.898 -12.508 -19.983 1.00 62.93 152 ALA G C 1
ATOM 12977 O O . ALA G 2 175 ? 24.446 -11.467 -20.367 1.00 63.54 152 ALA G O 1
ATOM 12979 N N . ARG G 2 176 ? 22.573 -12.634 -19.870 1.00 52.19 153 ARG G N 1
ATOM 12980 C CA . ARG G 2 176 ? 21.631 -11.535 -20.123 1.00 53.57 153 ARG G CA 1
ATOM 12981 C C . ARG G 2 176 ? 21.793 -10.404 -19.117 1.00 49.21 153 ARG G C 1
ATOM 12982 O O . ARG G 2 176 ? 21.705 -9.236 -19.477 1.00 61.44 153 ARG G O 1
ATOM 12990 N N . ALA G 2 177 ? 22.005 -10.748 -17.851 1.00 46.62 154 ALA G N 1
ATOM 12991 C CA . ALA G 2 177 ? 22.270 -9.732 -16.840 1.00 52.44 154 ALA G CA 1
ATOM 12992 C C . ALA G 2 177 ? 23.508 -8.920 -17.239 1.00 53.60 154 ALA G C 1
ATOM 12993 O O . ALA G 2 177 ? 23.466 -7.686 -17.383 1.00 33.10 154 ALA G O 1
ATOM 12995 N N . LEU G 2 178 ? 24.600 -9.648 -17.447 1.00 62.17 155 LEU G N 1
ATOM 12996 C CA . LEU G 2 178 ? 25.909 -9.044 -17.638 1.00 71.70 155 LEU G CA 1
ATOM 12997 C C . LEU G 2 178 ? 26.037 -8.267 -18.948 1.00 68.01 155 LEU G C 1
ATOM 12998 O O . LEU G 2 178 ? 26.847 -7.342 -19.034 1.00 78.27 155 LEU G O 1
ATOM 13003 N N . ALA G 2 179 ? 25.227 -8.616 -19.945 1.00 60.66 156 ALA G N 1
ATOM 13004 C CA . ALA G 2 179 ? 25.276 -7.969 -21.261 1.00 70.18 156 ALA G CA 1
ATOM 13005 C C . ALA G 2 179 ? 25.303 -6.436 -21.191 1.00 73.24 156 ALA G C 1
ATOM 13006 O O . ALA G 2 179 ? 26.062 -5.782 -21.911 1.00 60.16 156 ALA G O 1
ATOM 13008 N N . SER G 2 180 ? 24.457 -5.878 -20.330 1.00 80.46 157 SER G N 1
ATOM 13009 C CA . SER G 2 180 ? 24.414 -4.443 -20.096 1.00 83.21 157 SER G CA 1
ATOM 13010 C C . SER G 2 180 ? 25.665 -3.935 -19.360 1.00 88.70 157 SER G C 1
ATOM 13011 O O . SER G 2 180 ? 25.845 -2.728 -19.193 1.00 85.36 157 SER G O 1
ATOM 13014 N N . ASN G 2 181 ? 26.522 -4.863 -18.932 1.00 93.98 158 ASN G N 1
ATOM 13015 C CA . ASN G 2 181 ? 27.720 -4.552 -18.147 1.00 90.22 158 ASN G CA 1
ATOM 13016 C C . ASN G 2 181 ? 27.371 -3.780 -16.867 1.00 93.97 158 ASN G C 1
ATOM 13017 O O . ASN G 2 181 ? 27.653 -2.583 -16.740 1.00 85.47 158 ASN G O 1
ATOM 13022 N N . PRO G 2 182 ? 26.727 -4.477 -15.919 1.00 94.64 159 PRO G N 1
ATOM 13023 C CA . PRO G 2 182 ? 26.238 -3.908 -14.666 1.00 85.82 159 PRO G CA 1
ATOM 13024 C C . PRO G 2 182 ? 27.353 -3.784 -13.654 1.00 92.49 159 PRO G C 1
ATOM 13025 O O . PRO G 2 182 ? 28.348 -4.503 -13.741 1.00 91.52 159 PRO G O 1
ATOM 13029 N N . LYS G 2 183 ? 27.181 -2.884 -12.695 1.00 101.60 160 LYS G N 1
ATOM 13030 C CA . LYS G 2 183 ? 28.095 -2.798 -11.568 1.00 105.55 160 LYS G CA 1
ATOM 13031 C C . LYS G 2 183 ? 27.609 -3.699 -10.426 1.00 92.64 160 LYS G C 1
ATOM 13032 O O . LYS G 2 183 ? 28.361 -3.989 -9.494 1.00 104.84 160 LYS G O 1
ATOM 13038 N N . VAL G 2 184 ? 26.367 -4.175 -10.540 1.00 73.47 161 VAL G N 1
ATOM 13039 C CA . VAL G 2 184 ? 25.702 -4.993 -9.503 1.00 60.08 161 VAL G CA 1
ATOM 13040 C C . VAL G 2 184 ? 24.908 -6.196 -10.065 1.00 56.03 161 VAL G C 1
ATOM 13041 O O . VAL G 2 184 ? 24.432 -6.159 -11.206 1.00 55.27 161 VAL G O 1
ATOM 13045 N N . LEU G 2 185 ? 24.757 -7.250 -9.262 1.00 52.70 162 LEU G N 1
ATOM 13046 C CA . LEU G 2 185 ? 23.882 -8.385 -9.611 1.00 51.01 162 LEU G CA 1
ATOM 13047 C C . LEU G 2 185 ? 22.906 -8.738 -8.489 1.00 51.98 162 LEU G C 1
ATOM 13048 O O . LEU G 2 185 ? 23.315 -8.944 -7.346 1.00 50.45 162 LEU G O 1
ATOM 13053 N N . LEU G 2 186 ? 21.617 -8.824 -8.823 1.00 55.98 163 LEU G N 1
ATOM 13054 C CA . LEU G 2 186 ? 20.591 -9.185 -7.828 1.00 60.15 163 LEU G CA 1
ATOM 13055 C C . LEU G 2 186 ? 20.139 -10.623 -8.032 1.00 52.50 163 LEU G C 1
ATOM 13056 O O . LEU G 2 186 ? 19.864 -11.019 -9.153 1.00 59.53 163 LEU G O 1
ATOM 13061 N N . CYS G 2 187 ? 20.079 -11.419 -6.971 1.00 39.50 164 CYS G N 1
ATOM 13062 C CA . CYS G 2 187 ? 19.687 -12.814 -7.141 1.00 42.06 164 CYS G CA 1
ATOM 13063 C C . CYS G 2 187 ? 18.543 -13.178 -6.223 1.00 41.19 164 CYS G C 1
ATOM 13064 O O . CYS G 2 187 ? 18.690 -13.189 -4.997 1.00 36.44 164 CYS G O 1
ATOM 13067 N N . ASP G 2 188 ? 17.400 -13.466 -6.848 1.00 46.11 165 ASP G N 1
ATOM 13068 C CA . ASP G 2 188 ? 16.187 -13.836 -6.136 1.00 55.47 165 ASP G CA 1
ATOM 13069 C C . ASP G 2 188 ? 16.059 -15.361 -6.203 1.00 44.90 165 ASP G C 1
ATOM 13070 O O . ASP G 2 188 ? 15.564 -15.908 -7.190 1.00 45.05 165 ASP G O 1
ATOM 13075 N N . GLN G 2 189 ? 16.447 -16.023 -5.115 1.00 29.04 166 GLN G N 1
ATOM 13076 C CA . GLN G 2 189 ? 16.394 -17.479 -4.997 1.00 37.90 166 GLN G CA 1
ATOM 13077 C C . GLN G 2 189 ? 16.968 -18.256 -6.210 1.00 45.74 166 GLN G C 1
ATOM 13078 O O . GLN G 2 189 ? 16.536 -19.377 -6.497 1.00 26.19 166 GLN G O 1
ATOM 13084 N N . ALA G 2 190 ? 18.003 -17.694 -6.844 1.00 39.10 167 ALA G N 1
ATOM 13085 C CA . ALA G 2 190 ? 18.500 -18.170 -8.141 1.00 32.57 167 ALA G CA 1
ATOM 13086 C C . ALA G 2 190 ? 18.678 -19.690 -8.262 1.00 42.89 167 ALA G C 1
ATOM 13087 O O . ALA G 2 190 ? 18.395 -20.259 -9.329 1.00 56.16 167 ALA G O 1
ATOM 13089 N N . THR G 2 191 ? 19.157 -20.347 -7.205 1.00 31.72 168 THR G N 1
ATOM 13090 C CA . THR G 2 191 ? 19.357 -21.805 -7.252 1.00 43.55 168 THR G CA 1
ATOM 13091 C C . THR G 2 191 ? 18.203 -22.594 -6.606 1.00 39.99 168 THR G C 1
ATOM 13092 O O . THR G 2 191 ? 18.245 -23.815 -6.546 1.00 41.55 168 THR G O 1
ATOM 13096 N N . SER G 2 192 ? 17.173 -21.881 -6.152 1.00 36.85 169 SER G N 1
ATOM 13097 C CA . SER G 2 192 ? 16.194 -22.407 -5.187 1.00 41.08 169 SER G CA 1
ATOM 13098 C C . SER G 2 192 ? 15.596 -23.771 -5.604 1.00 54.26 169 SER G C 1
ATOM 13099 O O . SER G 2 192 ? 15.395 -24.673 -4.760 1.00 38.68 169 SER G O 1
ATOM 13102 N N . ALA G 2 193 ? 15.278 -23.911 -6.892 1.00 70.12 170 ALA G N 1
ATOM 13103 C CA . ALA G 2 193 ? 15.111 -25.243 -7.453 1.00 71.98 170 ALA G CA 1
ATOM 13104 C C . ALA G 2 193 ? 16.197 -25.494 -8.486 1.00 74.09 170 ALA G C 1
ATOM 13105 O O . ALA G 2 193 ? 16.106 -25.019 -9.609 1.00 74.32 170 ALA G O 1
ATOM 13107 N N . LEU G 2 194 ? 17.206 -26.266 -8.085 1.00 61.53 171 LEU G N 1
ATOM 13108 C CA . LEU G 2 194 ? 18.258 -26.775 -8.968 1.00 59.05 171 LEU G CA 1
ATOM 13109 C C . LEU G 2 194 ? 18.893 -27.998 -8.304 1.00 75.76 171 LEU G C 1
ATOM 13110 O O . LEU G 2 194 ? 18.932 -28.073 -7.071 1.00 76.23 171 LEU G O 1
ATOM 13115 N N . ASP G 2 195 ? 19.439 -28.936 -9.071 1.00 80.83 172 ASP G N 1
ATOM 13116 C CA . ASP G 2 195 ? 20.123 -30.040 -8.398 1.00 85.18 172 ASP G CA 1
ATOM 13117 C C . ASP G 2 195 ? 21.506 -29.627 -7.849 1.00 86.38 172 ASP G C 1
ATOM 13118 O O . ASP G 2 195 ? 22.171 -28.738 -8.400 1.00 82.64 172 ASP G O 1
ATOM 13123 N N . PRO G 2 196 ? 21.913 -30.243 -6.723 1.00 80.36 173 PRO G N 1
ATOM 13124 C CA . PRO G 2 196 ? 23.115 -29.822 -5.996 1.00 70.25 173 PRO G CA 1
ATOM 13125 C C . PRO G 2 196 ? 24.317 -29.637 -6.902 1.00 69.48 173 PRO G C 1
ATOM 13126 O O . PRO G 2 196 ? 25.033 -28.643 -6.756 1.00 77.26 173 PRO G O 1
ATOM 13130 N N . ALA G 2 197 ? 24.510 -30.564 -7.835 1.00 65.54 174 ALA G N 1
ATOM 13131 C CA . ALA G 2 197 ? 25.638 -30.516 -8.763 1.00 69.67 174 ALA G CA 1
ATOM 13132 C C . ALA G 2 197 ? 25.763 -29.178 -9.507 1.00 77.53 174 ALA G C 1
ATOM 13133 O O . ALA G 2 197 ? 26.847 -28.583 -9.569 1.00 61.85 174 ALA G O 1
ATOM 13135 N N . THR G 2 198 ? 24.650 -28.731 -10.085 1.00 89.75 175 THR G N 1
ATOM 13136 C CA . THR G 2 198 ? 24.624 -27.524 -10.902 1.00 97.38 175 THR G CA 1
ATOM 13137 C C . THR G 2 198 ? 24.544 -26.248 -10.052 1.00 95.06 175 THR G C 1
ATOM 13138 O O . THR G 2 198 ? 25.068 -25.194 -10.446 1.00 96.74 175 THR G O 1
ATOM 13142 N N . THR G 2 199 ? 23.905 -26.352 -8.885 1.00 81.48 176 THR G N 1
ATOM 13143 C CA . THR G 2 199 ? 23.847 -25.238 -7.939 1.00 59.68 176 THR G CA 1
ATOM 13144 C C . THR G 2 199 ? 25.260 -24.722 -7.685 1.00 67.16 176 THR G C 1
ATOM 13145 O O . THR G 2 199 ? 25.557 -23.542 -7.889 1.00 60.81 176 THR G O 1
ATOM 13149 N N . ARG G 2 200 ? 26.133 -25.633 -7.255 1.00 67.53 177 ARG G N 1
ATOM 13150 C CA . ARG G 2 200 ? 27.525 -25.296 -7.022 1.00 68.29 177 ARG G CA 1
ATOM 13151 C C . ARG G 2 200 ? 28.133 -24.669 -8.266 1.00 61.60 177 ARG G C 1
ATOM 13152 O O . ARG G 2 200 ? 28.856 -23.676 -8.178 1.00 66.27 177 ARG G O 1
ATOM 13160 N N . SER G 2 201 ? 27.821 -25.239 -9.426 1.00 58.05 178 SER G N 1
ATOM 13161 C CA . SER G 2 201 ? 28.409 -24.771 -10.683 1.00 70.80 178 SER G CA 1
ATOM 13162 C C . SER G 2 201 ? 28.087 -23.303 -10.959 1.00 61.22 178 SER G C 1
ATOM 13163 O O . SER G 2 201 ? 28.978 -22.522 -11.329 1.00 45.41 178 SER G O 1
ATOM 13166 N N . ILE G 2 202 ? 26.818 -22.930 -10.793 1.00 61.74 179 ILE G N 1
ATOM 13167 C CA . ILE G 2 202 ? 26.449 -21.525 -10.925 1.00 65.81 179 ILE G CA 1
ATOM 13168 C C . ILE G 2 202 ? 27.081 -20.667 -9.851 1.00 67.06 179 ILE G C 1
ATOM 13169 O O . ILE G 2 202 ? 27.677 -19.625 -10.152 1.00 59.90 179 ILE G O 1
ATOM 13174 N N . LEU G 2 203 ? 26.946 -21.119 -8.599 1.00 62.28 180 LEU G N 1
ATOM 13175 C CA . LEU G 2 203 ? 27.470 -20.378 -7.458 1.00 44.65 180 LEU G CA 1
ATOM 13176 C C . LEU G 2 203 ? 28.925 -20.057 -7.666 1.00 54.78 180 LEU G C 1
ATOM 13177 O O . LEU G 2 203 ? 29.312 -18.885 -7.694 1.00 50.23 180 LEU G O 1
ATOM 13182 N N . GLU G 2 204 ? 29.718 -21.100 -7.871 1.00 62.25 181 GLU G N 1
ATOM 13183 C CA . GLU G 2 204 ? 31.126 -20.910 -8.132 1.00 68.99 181 GLU G CA 1
ATOM 13184 C C . GLU G 2 204 ? 31.261 -19.899 -9.267 1.00 64.70 181 GLU G C 1
ATOM 13185 O O . GLU G 2 204 ? 32.085 -18.987 -9.186 1.00 60.93 181 GLU G O 1
ATOM 13191 N N . LEU G 2 205 ? 30.417 -20.045 -10.296 1.00 61.77 182 LEU G N 1
ATOM 13192 C CA . LEU G 2 205 ? 30.346 -19.105 -11.435 1.00 57.38 182 LEU G CA 1
ATOM 13193 C C . LEU G 2 205 ? 30.054 -17.652 -11.049 1.00 62.64 182 LEU G C 1
ATOM 13194 O O . LEU G 2 205 ? 30.825 -16.732 -11.364 1.00 51.68 182 LEU G O 1
ATOM 13199 N N . LEU G 2 206 ? 28.926 -17.474 -10.370 1.00 72.57 183 LEU G N 1
ATOM 13200 C CA . LEU G 2 206 ? 28.541 -16.210 -9.760 1.00 73.26 183 LEU G CA 1
ATOM 13201 C C . LEU G 2 206 ? 29.722 -15.676 -8.965 1.00 83.24 183 LEU G C 1
ATOM 13202 O O . LEU G 2 206 ? 30.134 -14.530 -9.146 1.00 84.69 183 LEU G O 1
ATOM 13207 N N . LYS G 2 207 ? 30.281 -16.523 -8.100 1.00 81.53 184 LYS G N 1
ATOM 13208 C CA . LYS G 2 207 ? 31.464 -16.154 -7.332 1.00 67.81 184 LYS G CA 1
ATOM 13209 C C . LYS G 2 207 ? 32.642 -15.838 -8.237 1.00 65.80 184 LYS G C 1
ATOM 13210 O O . LYS G 2 207 ? 33.294 -14.808 -8.075 1.00 60.80 184 LYS G O 1
ATOM 13216 N N . ASP G 2 208 ? 32.895 -16.728 -9.192 1.00 67.52 185 ASP G N 1
ATOM 13217 C CA . ASP G 2 208 ? 34.032 -16.608 -10.100 1.00 74.25 185 ASP G CA 1
ATOM 13218 C C . ASP G 2 208 ? 34.163 -15.249 -10.747 1.00 77.50 185 ASP G C 1
ATOM 13219 O O . ASP G 2 208 ? 35.236 -14.640 -10.711 1.00 67.36 185 ASP G O 1
ATOM 13224 N N . ILE G 2 209 ? 33.082 -14.779 -11.361 1.00 81.35 186 ILE G N 1
ATOM 13225 C CA . ILE G 2 209 ? 33.134 -13.478 -12.026 1.00 92.67 186 ILE G CA 1
ATOM 13226 C C . ILE G 2 209 ? 33.217 -12.371 -10.973 1.00 92.67 186 ILE G C 1
ATOM 13227 O O . ILE G 2 209 ? 33.886 -11.357 -11.175 1.00 87.89 186 ILE G O 1
ATOM 13232 N N . ASN G 2 210 ? 32.563 -12.583 -9.836 1.00 89.90 187 ASN G N 1
ATOM 13233 C CA . ASN G 2 210 ? 32.651 -11.624 -8.751 1.00 81.47 187 ASN G CA 1
ATOM 13234 C C . ASN G 2 210 ? 34.098 -11.326 -8.433 1.00 78.24 187 ASN G C 1
ATOM 13235 O O . ASN G 2 210 ? 34.505 -10.170 -8.437 1.00 69.54 187 ASN G O 1
ATOM 13240 N N . ARG G 2 211 ? 34.875 -12.383 -8.195 1.00 86.24 188 ARG G N 1
ATOM 13241 C CA . ARG G 2 211 ? 36.238 -12.247 -7.691 1.00 86.36 188 ARG G CA 1
ATOM 13242 C C . ARG G 2 211 ? 37.257 -11.804 -8.750 1.00 82.34 188 ARG G C 1
ATOM 13243 O O . ARG G 2 211 ? 38.207 -11.088 -8.426 1.00 74.24 188 ARG G O 1
ATOM 13251 N N . ARG G 2 212 ? 37.081 -12.231 -10.000 1.00 84.95 189 ARG G N 1
ATOM 13252 C CA . ARG G 2 212 ? 37.952 -11.738 -11.069 1.00 87.25 189 ARG G CA 1
ATOM 13253 C C . ARG G 2 212 ? 37.550 -10.333 -11.572 1.00 103.69 189 ARG G C 1
ATOM 13254 O O . ARG G 2 212 ? 38.400 -9.438 -11.646 1.00 112.95 189 ARG G O 1
ATOM 13262 N N . LEU G 2 213 ? 36.260 -10.143 -11.883 1.00 97.15 190 LEU G N 1
ATOM 13263 C CA . LEU G 2 213 ? 35.724 -8.882 -12.442 1.00 86.23 190 LEU G CA 1
ATOM 13264 C C . LEU G 2 213 ? 35.353 -7.816 -11.388 1.00 83.57 190 LEU G C 1
ATOM 13265 O O . LEU G 2 213 ? 35.174 -6.645 -11.717 1.00 76.13 190 LEU G O 1
ATOM 13270 N N . GLY G 2 214 ? 35.233 -8.213 -10.125 1.00 90.91 191 GLY G N 1
ATOM 13271 C CA . GLY G 2 214 ? 34.877 -7.270 -9.076 1.00 95.40 191 GLY G CA 1
ATOM 13272 C C . GLY G 2 214 ? 33.426 -6.825 -9.100 1.00 88.45 191 GLY G C 1
ATOM 13273 O O . GLY G 2 214 ? 33.124 -5.635 -9.040 1.00 87.53 191 GLY G O 1
ATOM 13274 N N . LEU G 2 215 ? 32.524 -7.795 -9.173 1.00 80.91 192 LEU G N 1
ATOM 13275 C CA . LEU G 2 215 ? 31.100 -7.514 -9.303 1.00 78.04 192 LEU G CA 1
ATOM 13276 C C . LEU G 2 215 ? 30.374 -7.727 -7.973 1.00 71.39 192 LEU G C 1
ATOM 13277 O O . LEU G 2 215 ? 30.365 -8.832 -7.430 1.00 69.30 192 LEU G O 1
ATOM 13282 N N . THR G 2 216 ? 29.774 -6.662 -7.450 1.00 59.77 193 THR G N 1
ATOM 13283 C CA . THR G 2 216 ? 28.886 -6.760 -6.292 1.00 63.01 193 THR G CA 1
ATOM 13284 C C . THR G 2 216 ? 27.686 -7.696 -6.531 1.00 61.09 193 THR G C 1
ATOM 13285 O O . THR G 2 216 ? 27.044 -7.651 -7.576 1.00 73.54 193 THR G O 1
ATOM 13289 N N . ILE G 2 217 ? 27.393 -8.542 -5.551 1.00 41.53 194 ILE G N 1
ATOM 13290 C CA . ILE G 2 217 ? 26.183 -9.362 -5.543 1.00 24.83 194 ILE G CA 1
ATOM 13291 C C . ILE G 2 217 ? 25.400 -9.289 -4.238 1.00 37.49 194 ILE G C 1
ATOM 13292 O O . ILE G 2 217 ? 25.863 -9.765 -3.204 1.00 52.67 194 ILE G O 1
ATOM 13297 N N . LEU G 2 218 ? 24.210 -8.709 -4.266 1.00 31.08 195 LEU G N 1
ATOM 13298 C CA . LEU G 2 218 ? 23.289 -8.929 -3.157 1.00 35.82 195 LEU G CA 1
ATOM 13299 C C . LEU G 2 218 ? 22.365 -10.040 -3.520 1.00 36.98 195 LEU G C 1
ATOM 13300 O O . LEU G 2 218 ? 21.750 -9.970 -4.581 1.00 48.48 195 LEU G O 1
ATOM 13305 N N . LEU G 2 219 ? 22.250 -11.053 -2.663 1.00 19.75 196 LEU G N 1
ATOM 13306 C CA . LEU G 2 219 ? 21.319 -12.127 -2.981 1.00 38.91 196 LEU G CA 1
ATOM 13307 C C . LEU G 2 219 ? 20.490 -12.593 -1.808 1.00 39.92 196 LEU G C 1
ATOM 13308 O O . LEU G 2 219 ? 20.797 -12.307 -0.643 1.00 34.42 196 LEU G O 1
ATOM 13313 N N . ILE G 2 220 ? 19.432 -13.321 -2.143 1.00 24.43 197 ILE G N 1
ATOM 13314 C CA . ILE G 2 220 ? 18.511 -13.828 -1.141 1.00 35.94 197 ILE G CA 1
ATOM 13315 C C . ILE G 2 220 ? 18.281 -15.313 -1.252 1.00 27.03 197 ILE G C 1
ATOM 13316 O O . ILE G 2 220 ? 18.588 -15.905 -2.289 1.00 34.48 197 ILE G O 1
ATOM 13321 N N . THR G 2 221 ? 17.774 -15.907 -0.168 1.00 13.40 198 THR G N 1
ATOM 13322 C CA . THR G 2 221 ? 17.514 -17.336 -0.164 1.00 28.34 198 THR G CA 1
ATOM 13323 C C . THR G 2 221 ? 17.075 -17.934 1.186 1.00 32.37 198 THR G C 1
ATOM 13324 O O . THR G 2 221 ? 17.164 -17.290 2.220 1.00 34.15 198 THR G O 1
ATOM 13328 N N . HIS G 2 222 ? 16.520 -19.143 1.143 1.00 42.59 199 HIS G N 1
ATOM 13329 C CA . HIS G 2 222 ? 16.164 -19.912 2.339 1.00 51.74 199 HIS G CA 1
ATOM 13330 C C . HIS G 2 222 ? 17.205 -21.005 2.633 1.00 45.32 199 HIS G C 1
ATOM 13331 O O . HIS G 2 222 ? 17.006 -21.843 3.512 1.00 41.56 199 HIS G O 1
ATOM 13338 N N . GLU G 2 223 ? 18.266 -21.053 1.836 1.00 34.14 200 GLU G N 1
ATOM 13339 C CA . GLU G 2 223 ? 19.298 -22.055 2.033 1.00 46.12 200 GLU G CA 1
ATOM 13340 C C . GLU G 2 223 ? 20.515 -21.466 2.712 1.00 57.05 200 GLU G C 1
ATOM 13341 O O . GLU G 2 223 ? 21.153 -20.565 2.176 1.00 64.27 200 GLU G O 1
ATOM 13347 N N . MET G 2 224 ? 20.861 -21.988 3.884 1.00 56.04 201 MET G N 1
ATOM 13348 C CA . MET G 2 224 ? 21.993 -21.439 4.591 1.00 54.16 201 MET G CA 1
ATOM 13349 C C . MET G 2 224 ? 23.268 -21.736 3.835 1.00 47.50 201 MET G C 1
ATOM 13350 O O . MET G 2 224 ? 24.181 -20.911 3.822 1.00 46.64 201 MET G O 1
ATOM 13355 N N . ASP G 2 225 ? 23.291 -22.885 3.160 1.00 57.89 202 ASP G N 1
ATOM 13356 C CA . ASP G 2 225 ? 24.453 -23.380 2.406 1.00 53.32 202 ASP G CA 1
ATOM 13357 C C . ASP G 2 225 ? 24.948 -22.375 1.370 1.00 43.98 202 ASP G C 1
ATOM 13358 O O . ASP G 2 225 ? 26.131 -22.332 1.022 1.00 48.93 202 ASP G O 1
ATOM 13363 N N . VAL G 2 226 ? 24.016 -21.596 0.844 1.00 28.46 203 VAL G N 1
ATOM 13364 C CA . VAL G 2 226 ? 24.343 -20.640 -0.195 1.00 33.79 203 VAL G CA 1
ATOM 13365 C C . VAL G 2 226 ? 25.119 -19.455 0.352 1.00 30.75 203 VAL G C 1
ATOM 13366 O O . VAL G 2 226 ? 26.015 -18.917 -0.307 1.00 31.61 203 VAL G O 1
ATOM 13370 N N . VAL G 2 227 ? 24.765 -19.026 1.552 1.00 14.03 204 VAL G N 1
ATOM 13371 C CA . VAL G 2 227 ? 25.528 -17.960 2.141 1.00 28.10 204 VAL G CA 1
ATOM 13372 C C . VAL G 2 227 ? 26.883 -18.560 2.472 1.00 38.82 204 VAL G C 1
ATOM 13373 O O . VAL G 2 227 ? 27.941 -18.070 2.021 1.00 35.73 204 VAL G O 1
ATOM 13377 N N . LYS G 2 228 ? 26.819 -19.658 3.227 1.00 33.94 205 LYS G N 1
ATOM 13378 C CA . LYS G 2 228 ? 27.998 -20.376 3.658 1.00 35.57 205 LYS G CA 1
ATOM 13379 C C . LYS G 2 228 ? 28.970 -20.604 2.508 1.00 35.38 205 LYS G C 1
ATOM 13380 O O . LYS G 2 228 ? 30.170 -20.452 2.693 1.00 47.84 205 LYS G O 1
ATOM 13386 N N . ARG G 2 229 ? 28.475 -20.958 1.327 1.00 31.71 206 ARG G N 1
ATOM 13387 C CA . ARG G 2 229 ? 29.381 -21.108 0.204 1.00 37.79 206 ARG G CA 1
ATOM 13388 C C . ARG G 2 229 ? 29.921 -19.789 -0.355 1.00 46.92 206 ARG G C 1
ATOM 13389 O O . ARG G 2 229 ? 31.123 -19.598 -0.420 1.00 65.09 206 ARG G O 1
ATOM 13397 N N . ILE G 2 230 ? 29.057 -18.891 -0.800 1.00 50.49 207 ILE G N 1
ATOM 13398 C CA . ILE G 2 230 ? 29.562 -17.767 -1.586 1.00 51.66 207 ILE G CA 1
ATOM 13399 C C . ILE G 2 230 ? 29.675 -16.376 -0.942 1.00 53.74 207 ILE G C 1
ATOM 13400 O O . ILE G 2 230 ? 30.167 -15.443 -1.600 1.00 45.32 207 ILE G O 1
ATOM 13405 N N . CYS G 2 231 ? 29.252 -16.221 0.316 1.00 55.04 208 CYS G N 1
ATOM 13406 C CA . CYS G 2 231 ? 29.090 -14.866 0.904 1.00 48.21 208 CYS G CA 1
ATOM 13407 C C . CYS G 2 231 ? 30.191 -14.308 1.850 1.00 54.17 208 CYS G C 1
ATOM 13408 O O . CYS G 2 231 ? 30.897 -15.029 2.565 1.00 44.81 208 CYS G O 1
ATOM 13411 N N . ASP G 2 232 ? 30.338 -12.994 1.811 1.00 46.76 209 ASP G N 1
ATOM 13412 C CA . ASP G 2 232 ? 31.246 -12.308 2.695 1.00 33.72 209 ASP G CA 1
ATOM 13413 C C . ASP G 2 232 ? 30.442 -11.888 3.904 1.00 46.49 209 ASP G C 1
ATOM 13414 O O . ASP G 2 232 ? 30.704 -12.308 5.020 1.00 60.93 209 ASP G O 1
ATOM 13419 N N . CYS G 2 233 ? 29.448 -11.049 3.663 1.00 57.84 210 CYS G N 1
ATOM 13420 C CA . CYS G 2 233 ? 28.537 -10.586 4.703 1.00 54.41 210 CYS G CA 1
ATOM 13421 C C . CYS G 2 233 ? 27.170 -11.270 4.568 1.00 39.85 210 CYS G C 1
ATOM 13422 O O . CYS G 2 233 ? 26.756 -11.628 3.468 1.00 43.10 210 CYS G O 1
ATOM 13425 N N . VAL G 2 234 ? 26.473 -11.465 5.678 1.00 24.70 211 VAL G N 1
ATOM 13426 C CA . VAL G 2 234 ? 25.147 -12.073 5.623 1.00 23.88 211 VAL G CA 1
ATOM 13427 C C . VAL G 2 234 ? 24.160 -11.514 6.635 1.00 31.47 211 VAL G C 1
ATOM 13428 O O . VAL G 2 234 ? 24.462 -11.468 7.819 1.00 36.89 211 VAL G O 1
ATOM 13432 N N . ALA G 2 235 ? 22.950 -11.163 6.212 1.00 40.61 212 ALA G N 1
ATOM 13433 C CA . ALA G 2 235 ? 21.921 -10.892 7.220 1.00 40.54 212 ALA G CA 1
ATOM 13434 C C . ALA G 2 235 ? 20.828 -11.983 7.285 1.00 34.57 212 ALA G C 1
ATOM 13435 O O . ALA G 2 235 ? 20.351 -12.452 6.249 1.00 42.08 212 ALA G O 1
ATOM 13437 N N . VAL G 2 236 ? 20.488 -12.399 8.509 1.00 25.46 213 VAL G N 1
ATOM 13438 C CA . VAL G 2 236 ? 19.253 -13.128 8.804 1.00 28.05 213 VAL G CA 1
ATOM 13439 C C . VAL G 2 236 ? 18.024 -12.228 8.984 1.00 49.30 213 VAL G C 1
ATOM 13440 O O . VAL G 2 236 ? 18.026 -11.322 9.837 1.00 48.30 213 VAL G O 1
ATOM 13444 N N . ILE G 2 237 ? 16.979 -12.491 8.188 1.00 44.33 214 ILE G N 1
ATOM 13445 C CA . ILE G 2 237 ? 15.714 -11.733 8.243 1.00 30.21 214 ILE G CA 1
ATOM 13446 C C . ILE G 2 237 ? 14.489 -12.540 8.748 1.00 33.49 214 ILE G C 1
ATOM 13447 O O . ILE G 2 237 ? 14.280 -13.709 8.381 1.00 22.80 214 ILE G O 1
ATOM 13452 N N . SER G 2 238 ? 13.720 -11.912 9.638 1.00 34.58 215 SER G N 1
ATOM 13453 C CA . SER G 2 238 ? 12.507 -12.523 10.181 1.00 49.47 215 SER G CA 1
ATOM 13454 C C . SER G 2 238 ? 11.426 -11.462 10.475 1.00 59.26 215 SER G C 1
ATOM 13455 O O . SER G 2 238 ? 11.739 -10.400 11.043 1.00 51.26 215 SER G O 1
ATOM 13458 N N . ASN G 2 239 ? 10.168 -11.780 10.128 1.00 53.67 216 ASN G N 1
ATOM 13459 C CA . ASN G 2 239 ? 9.030 -10.859 10.253 1.00 46.54 216 ASN G CA 1
ATOM 13460 C C . ASN G 2 239 ? 9.361 -9.486 9.718 1.00 53.42 216 ASN G C 1
ATOM 13461 O O . ASN G 2 239 ? 9.193 -8.497 10.422 1.00 63.84 216 ASN G O 1
ATOM 13466 N N . GLY G 2 240 ? 9.864 -9.418 8.494 1.00 53.18 217 GLY G N 1
ATOM 13467 C CA . GLY G 2 240 ? 10.180 -8.138 7.898 1.00 49.11 217 GLY G CA 1
ATOM 13468 C C . GLY G 2 240 ? 11.343 -7.471 8.604 1.00 57.59 217 GLY G C 1
ATOM 13469 O O . GLY G 2 240 ? 11.777 -6.384 8.216 1.00 63.25 217 GLY G O 1
ATOM 13470 N N . GLU G 2 241 ? 11.860 -8.114 9.644 1.00 67.11 218 GLU G N 1
ATOM 13471 C CA . GLU G 2 241 ? 12.964 -7.533 10.402 1.00 75.13 218 GLU G CA 1
ATOM 13472 C C . GLU G 2 241 ? 14.295 -8.227 10.103 1.00 58.99 218 GLU G C 1
ATOM 13473 O O . GLU G 2 241 ? 14.345 -9.429 9.822 1.00 51.48 218 GLU G O 1
ATOM 13479 N N . LEU G 2 242 ? 15.367 -7.442 10.160 1.00 52.37 219 LEU G N 1
ATOM 13480 C CA . LEU G 2 242 ? 16.723 -7.970 10.119 1.00 47.57 219 LEU G CA 1
ATOM 13481 C C . LEU G 2 242 ? 17.165 -8.163 11.576 1.00 47.73 219 LEU G C 1
ATOM 13482 O O . LEU G 2 242 ? 17.478 -7.208 12.280 1.00 49.47 219 LEU G O 1
ATOM 13487 N N . ILE G 2 243 ? 17.200 -9.415 12.009 1.00 38.76 220 ILE G N 1
ATOM 13488 C CA . ILE G 2 243 ? 17.496 -9.747 13.395 1.00 45.38 220 ILE G CA 1
ATOM 13489 C C . ILE G 2 243 ? 19.000 -9.836 13.748 1.00 46.70 220 ILE G C 1
ATOM 13490 O O . ILE G 2 243 ? 19.398 -9.554 14.877 1.00 39.34 220 ILE G O 1
ATOM 13495 N N . GLU G 2 244 ? 19.805 -10.276 12.781 1.00 49.04 221 GLU G N 1
ATOM 13496 C CA . GLU G 2 244 ? 21.259 -10.447 12.900 1.00 42.58 221 GLU G CA 1
ATOM 13497 C C . GLU G 2 244 ? 21.925 -10.001 11.612 1.00 32.12 221 GLU G C 1
ATOM 13498 O O . GLU G 2 244 ? 21.463 -10.319 10.520 1.00 38.95 221 GLU G O 1
ATOM 13504 N N . GLN G 2 245 ? 22.987 -9.225 11.726 1.00 37.51 222 GLN G N 1
ATOM 13505 C CA . GLN G 2 245 ? 23.646 -8.687 10.532 1.00 43.10 222 GLN G CA 1
ATOM 13506 C C . GLN G 2 245 ? 25.146 -8.616 10.728 1.00 52.09 222 GLN G C 1
ATOM 13507 O O . GLN G 2 245 ? 25.612 -7.992 11.682 1.00 62.38 222 GLN G O 1
ATOM 13513 N N . ASP G 2 246 ? 25.917 -9.220 9.833 1.00 57.70 223 ASP G N 1
ATOM 13514 C CA . ASP G 2 246 ? 27.347 -9.299 10.093 1.00 47.00 223 ASP G CA 1
ATOM 13515 C C . ASP G 2 246 ? 28.151 -9.793 8.906 1.00 36.94 223 ASP G C 1
ATOM 13516 O O . ASP G 2 246 ? 27.677 -9.812 7.773 1.00 48.82 223 ASP G O 1
ATOM 13521 N N . THR G 2 247 ? 29.412 -10.099 9.162 1.00 36.88 224 THR G N 1
ATOM 13522 C CA . THR G 2 247 ? 30.166 -10.963 8.262 1.00 40.05 224 THR G CA 1
ATOM 13523 C C . THR G 2 247 ? 29.722 -12.404 8.439 1.00 33.21 224 THR G C 1
ATOM 13524 O O . THR G 2 247 ? 29.113 -12.774 9.457 1.00 27.47 224 THR G O 1
ATOM 13528 N N . VAL G 2 248 ? 30.064 -13.205 7.440 1.00 34.47 225 VAL G N 1
ATOM 13529 C CA . VAL G 2 248 ? 29.728 -14.617 7.399 1.00 39.70 225 VAL G CA 1
ATOM 13530 C C . VAL G 2 248 ? 30.358 -15.358 8.555 1.00 36.88 225 VAL G C 1
ATOM 13531 O O . VAL G 2 248 ? 29.651 -15.982 9.377 1.00 21.20 225 VAL G O 1
ATOM 13535 N N . SER G 2 249 ? 31.686 -15.252 8.621 1.00 34.66 226 SER G N 1
ATOM 13536 C CA . SER G 2 249 ? 32.470 -15.884 9.686 1.00 41.79 226 SER G CA 1
ATOM 13537 C C . SER G 2 249 ? 31.894 -15.578 11.072 1.00 41.33 226 SER G C 1
ATOM 13538 O O . SER G 2 249 ? 31.742 -16.471 11.919 1.00 35.29 226 SER G O 1
ATOM 13541 N N . GLU G 2 250 ? 31.564 -14.308 11.300 1.00 54.78 227 GLU G N 1
ATOM 13542 C CA . GLU G 2 250 ? 31.027 -13.918 12.590 1.00 50.30 227 GLU G CA 1
ATOM 13543 C C . GLU G 2 250 ? 29.691 -14.559 12.887 1.00 51.58 227 GLU G C 1
ATOM 13544 O O . GLU G 2 250 ? 29.467 -14.970 14.021 1.00 55.52 227 GLU G O 1
ATOM 13550 N N . VAL G 2 251 ? 28.831 -14.693 11.875 1.00 44.39 228 VAL G N 1
ATOM 13551 C CA . VAL G 2 251 ? 27.503 -15.267 12.093 1.00 39.26 228 VAL G CA 1
ATOM 13552 C C . VAL G 2 251 ? 27.535 -16.761 12.396 1.00 44.71 228 VAL G C 1
ATOM 13553 O O . VAL G 2 251 ? 26.793 -17.234 13.271 1.00 36.77 228 VAL G O 1
ATOM 13557 N N . PHE G 2 252 ? 28.406 -17.491 11.695 1.00 40.57 229 PHE G N 1
ATOM 13558 C CA . PHE G 2 252 ? 28.523 -18.931 11.916 1.00 44.33 229 PHE G CA 1
ATOM 13559 C C . PHE G 2 252 ? 29.202 -19.256 13.242 1.00 53.10 229 PHE G C 1
ATOM 13560 O O . PHE G 2 252 ? 28.677 -20.034 14.064 1.00 49.23 229 PHE G O 1
ATOM 13568 N N . SER G 2 253 ? 30.379 -18.659 13.418 1.00 39.38 230 SER G N 1
ATOM 13569 C CA . SER G 2 253 ? 31.196 -18.844 14.602 1.00 41.98 230 SER G CA 1
ATOM 13570 C C . SER G 2 253 ? 30.580 -18.202 15.816 1.00 43.41 230 SER G C 1
ATOM 13571 O O . SER G 2 253 ? 30.773 -18.672 16.944 1.00 36.03 230 SER G O 1
ATOM 13574 N N . HIS G 2 254 ? 29.841 -17.125 15.559 1.00 51.20 231 HIS G N 1
ATOM 13575 C CA . HIS G 2 254 ? 29.283 -16.272 16.606 1.00 59.57 231 HIS G CA 1
ATOM 13576 C C . HIS G 2 254 ? 27.832 -15.850 16.319 1.00 60.53 231 HIS G C 1
ATOM 13577 O O . HIS G 2 254 ? 27.553 -14.669 16.054 1.00 57.25 231 HIS G O 1
ATOM 13584 N N . PRO G 2 255 ? 26.906 -16.819 16.332 1.00 61.21 232 PRO G N 1
ATOM 13585 C CA . PRO G 2 255 ? 25.486 -16.492 16.156 1.00 58.64 232 PRO G CA 1
ATOM 13586 C C . PRO G 2 255 ? 24.852 -15.759 17.365 1.00 61.80 232 PRO G C 1
ATOM 13587 O O . PRO G 2 255 ? 24.945 -16.248 18.509 1.00 53.87 232 PRO G O 1
ATOM 13591 N N . LYS G 2 256 ? 24.206 -14.616 17.099 1.00 56.34 233 LYS G N 1
ATOM 13592 C CA . LYS G 2 256 ? 23.528 -13.820 18.135 1.00 47.58 233 LYS G CA 1
ATOM 13593 C C . LYS G 2 256 ? 22.094 -14.265 18.421 1.00 52.71 233 LYS G C 1
ATOM 13594 O O . LYS G 2 256 ? 21.615 -14.132 19.553 1.00 49.87 233 LYS G O 1
ATOM 13600 N N . THR G 2 257 ? 21.422 -14.811 17.407 1.00 55.52 234 THR G N 1
ATOM 13601 C CA . THR G 2 257 ? 20.013 -15.193 17.542 1.00 52.09 234 THR G CA 1
ATOM 13602 C C . THR G 2 257 ? 19.814 -16.689 17.394 1.00 54.42 234 THR G C 1
ATOM 13603 O O . THR G 2 257 ? 20.428 -17.321 16.531 1.00 65.91 234 THR G O 1
ATOM 13607 N N . PRO G 2 258 ? 18.915 -17.258 18.210 1.00 54.81 235 PRO G N 1
ATOM 13608 C CA . PRO G 2 258 ? 18.537 -18.667 18.060 1.00 57.25 235 PRO G CA 1
ATOM 13609 C C . PRO G 2 258 ? 18.123 -19.018 16.629 1.00 53.68 235 PRO G C 1
ATOM 13610 O O . PRO G 2 258 ? 18.368 -20.139 16.194 1.00 50.16 235 PRO G O 1
ATOM 13614 N N . LEU G 2 259 ? 17.512 -18.085 15.902 1.00 55.97 236 LEU G N 1
ATOM 13615 C CA . LEU G 2 259 ? 17.189 -18.367 14.517 1.00 51.43 236 LEU G CA 1
ATOM 13616 C C . LEU G 2 259 ? 18.487 -18.674 13.785 1.00 48.66 236 LEU G C 1
ATOM 13617 O O . LEU G 2 259 ? 18.638 -19.763 13.237 1.00 47.89 236 LEU G O 1
ATOM 13622 N N . ALA G 2 260 ? 19.432 -17.736 13.794 1.00 45.01 237 ALA G N 1
ATOM 13623 C CA . ALA G 2 260 ? 20.725 -17.989 13.159 1.00 44.26 237 ALA G CA 1
ATOM 13624 C C . ALA G 2 260 ? 21.327 -19.343 13.579 1.00 46.94 237 ALA G C 1
ATOM 13625 O O . ALA G 2 260 ? 21.779 -20.105 12.725 1.00 52.54 237 ALA G O 1
ATOM 13627 N N . GLN G 2 261 ? 21.328 -19.644 14.879 1.00 37.86 238 GLN G N 1
ATOM 13628 C CA . GLN G 2 261 ? 21.802 -20.939 15.362 1.00 46.21 238 GLN G CA 1
ATOM 13629 C C . GLN G 2 261 ? 21.150 -22.098 14.614 1.00 56.48 238 GLN G C 1
ATOM 13630 O O . GLN G 2 261 ? 21.766 -23.148 14.401 1.00 56.05 238 GLN G O 1
ATOM 13636 N N . LYS G 2 262 ? 19.891 -21.881 14.232 1.00 60.65 239 LYS G N 1
ATOM 13637 C CA . LYS G 2 262 ? 19.066 -22.860 13.530 1.00 40.52 239 LYS G CA 1
ATOM 13638 C C . LYS G 2 262 ? 19.560 -23.075 12.100 1.00 35.85 239 LYS G C 1
ATOM 13639 O O . LYS G 2 262 ? 19.783 -24.204 11.685 1.00 50.15 239 LYS G O 1
ATOM 13645 N N . PHE G 2 263 ? 19.770 -21.989 11.367 1.00 42.41 240 PHE G N 1
ATOM 13646 C CA . PHE G 2 263 ? 20.238 -22.057 9.984 1.00 49.59 240 PHE G CA 1
ATOM 13647 C C . PHE G 2 263 ? 21.640 -22.650 9.870 1.00 64.32 240 PHE G C 1
ATOM 13648 O O . PHE G 2 263 ? 21.954 -23.355 8.906 1.00 70.49 240 PHE G O 1
ATOM 13656 N N . ILE G 2 264 ? 22.482 -22.340 10.855 1.00 65.61 241 ILE G N 1
ATOM 13657 C CA . ILE G 2 264 ? 23.789 -22.967 10.989 1.00 56.07 241 ILE G CA 1
ATOM 13658 C C . ILE G 2 264 ? 23.733 -24.418 11.389 1.00 52.55 241 ILE G C 1
ATOM 13659 O O . ILE G 2 264 ? 24.308 -25.279 10.721 1.00 55.61 241 ILE G O 1
ATOM 13664 N N . GLN G 2 265 ? 23.054 -24.696 12.488 1.00 43.51 242 GLN G N 1
ATOM 13665 C CA . GLN G 2 265 ? 23.000 -26.064 12.948 1.00 54.63 242 GLN G CA 1
ATOM 13666 C C . GLN G 2 265 ? 22.588 -26.959 11.798 1.00 67.26 242 GLN G C 1
ATOM 13667 O O . GLN G 2 265 ? 23.123 -28.055 11.649 1.00 75.32 242 GLN G O 1
ATOM 13673 N N . SER G 2 266 ? 21.681 -26.467 10.955 1.00 69.86 243 SER G N 1
ATOM 13674 C CA . SER G 2 266 ? 21.201 -27.227 9.796 1.00 65.29 243 SER G CA 1
ATOM 13675 C C . SER G 2 266 ? 22.314 -27.556 8.800 1.00 61.18 243 SER G C 1
ATOM 13676 O O . SER G 2 266 ? 22.557 -28.718 8.498 1.00 48.78 243 SER G O 1
ATOM 13679 N N . THR G 2 267 ? 22.991 -26.531 8.295 1.00 66.78 244 THR G N 1
ATOM 13680 C CA . THR G 2 267 ? 24.033 -26.743 7.294 1.00 73.08 244 THR G CA 1
ATOM 13681 C C . THR G 2 267 ? 25.080 -27.763 7.736 1.00 75.44 244 THR G C 1
ATOM 13682 O O . THR G 2 267 ? 25.724 -28.410 6.905 1.00 76.49 244 THR G O 1
ATOM 13686 N N . LEU G 2 268 ? 25.259 -27.887 9.047 1.00 73.85 245 LEU G N 1
ATOM 13687 C CA . LEU G 2 268 ? 26.244 -28.807 9.590 1.00 68.31 245 LEU G CA 1
ATOM 13688 C C . LEU G 2 268 ? 25.614 -30.176 9.804 1.00 50.74 245 LEU G C 1
ATOM 13689 O O . LEU G 2 268 ? 26.305 -31.146 10.050 1.00 63.58 245 LEU G O 1
ATOM 13694 N N . HIS G 2 269 ? 24.297 -30.249 9.682 1.00 42.41 246 HIS G N 1
ATOM 13695 C CA . HIS G 2 269 ? 23.569 -31.512 9.823 1.00 53.19 246 HIS G CA 1
ATOM 13696 C C . HIS G 2 269 ? 23.670 -32.106 11.197 1.00 38.37 246 HIS G C 1
ATOM 13697 O O . HIS G 2 269 ? 23.757 -33.321 11.347 1.00 51.91 246 HIS G O 1
ATOM 13704 N N . LEU G 2 270 ? 23.606 -31.253 12.203 1.00 30.81 247 LEU G N 1
ATOM 13705 C CA . LEU G 2 270 ? 23.670 -31.757 13.561 1.00 51.21 247 LEU G CA 1
ATOM 13706 C C . LEU G 2 270 ? 22.359 -32.348 14.009 1.00 57.30 247 LEU G C 1
ATOM 13707 O O . LEU G 2 270 ? 21.369 -31.642 14.185 1.00 51.10 247 LEU G O 1
ATOM 13712 N N . ASP G 2 271 ? 22.395 -33.642 14.283 1.00 67.17 248 ASP G N 1
ATOM 13713 C CA . ASP G 2 271 ? 21.171 -34.386 14.337 1.00 84.73 248 ASP G CA 1
ATOM 13714 C C . ASP G 2 271 ? 20.406 -34.084 15.616 1.00 80.91 248 ASP G C 1
ATOM 13715 O O . ASP G 2 271 ? 19.331 -33.498 15.544 1.00 83.95 248 ASP G O 1
ATOM 13720 N N . ILE G 2 272 ? 20.975 -34.436 16.771 1.00 64.86 249 ILE G N 1
ATOM 13721 C CA . ILE G 2 272 ? 20.203 -34.593 18.021 1.00 74.99 249 ILE G CA 1
ATOM 13722 C C . ILE G 2 272 ? 19.053 -35.606 17.813 1.00 79.43 249 ILE G C 1
ATOM 13723 O O . ILE G 2 272 ? 17.874 -35.260 17.854 1.00 94.23 249 ILE G O 1
ATOM 13728 N N . PRO G 2 273 ? 19.410 -36.887 17.638 1.00 68.25 250 PRO G N 1
ATOM 13729 C CA . PRO G 2 273 ? 18.499 -37.983 17.282 1.00 82.32 250 PRO G CA 1
ATOM 13730 C C . PRO G 2 273 ? 17.293 -38.046 18.200 1.00 101.05 250 PRO G C 1
ATOM 13731 O O . PRO G 2 273 ? 17.373 -37.556 19.319 1.00 114.19 250 PRO G O 1
ATOM 13735 N N . GLU G 2 274 ? 16.194 -38.620 17.715 1.00 98.35 251 GLU G N 1
ATOM 13736 C CA . GLU G 2 274 ? 14.896 -38.528 18.381 1.00 98.03 251 GLU G CA 1
ATOM 13737 C C . GLU G 2 274 ? 14.789 -39.246 19.724 1.00 87.70 251 GLU G C 1
ATOM 13738 O O . GLU G 2 274 ? 14.256 -38.681 20.683 1.00 85.22 251 GLU G O 1
ATOM 13744 N N . ASP G 2 275 ? 15.276 -40.484 19.801 1.00 88.69 252 ASP G N 1
ATOM 13745 C CA . ASP G 2 275 ? 15.215 -41.233 21.063 1.00 90.89 252 ASP G CA 1
ATOM 13746 C C . ASP G 2 275 ? 15.861 -40.467 22.228 1.00 91.53 252 ASP G C 1
ATOM 13747 O O . ASP G 2 275 ? 15.499 -40.661 23.390 1.00 96.04 252 ASP G O 1
ATOM 13752 N N . TYR G 2 276 ? 16.791 -39.577 21.897 1.00 81.63 253 TYR G N 1
ATOM 13753 C CA . TYR G 2 276 ? 17.404 -38.675 22.864 1.00 83.38 253 TYR G CA 1
ATOM 13754 C C . TYR G 2 276 ? 16.477 -37.502 23.176 1.00 71.70 253 TYR G C 1
ATOM 13755 O O . TYR G 2 276 ? 16.041 -37.326 24.308 1.00 70.89 253 TYR G O 1
ATOM 13764 N N . GLN G 2 277 ? 16.173 -36.713 22.153 1.00 70.51 254 GLN G N 1
ATOM 13765 C CA . GLN G 2 277 ? 15.267 -35.574 22.273 1.00 59.85 254 GLN G CA 1
ATOM 13766 C C . GLN G 2 277 ? 14.023 -35.940 23.079 1.00 61.86 254 GLN G C 1
ATOM 13767 O O . GLN G 2 277 ? 13.536 -35.156 23.904 1.00 58.78 254 GLN G O 1
ATOM 13773 N N . GLU G 2 278 ? 13.512 -37.141 22.847 1.00 63.57 255 GLU G N 1
ATOM 13774 C CA . GLU G 2 278 ? 12.270 -37.532 23.480 1.00 78.62 255 GLU G CA 1
ATOM 13775 C C . GLU G 2 278 ? 12.432 -37.654 24.988 1.00 76.03 255 GLU G C 1
ATOM 13776 O O . GLU G 2 278 ? 11.664 -37.065 25.748 1.00 68.22 255 GLU G O 1
ATOM 13782 N N . ARG G 2 279 ? 13.471 -38.363 25.417 1.00 83.63 256 ARG G N 1
ATOM 13783 C CA . ARG G 2 279 ? 13.726 -38.588 26.846 1.00 84.07 256 ARG G CA 1
ATOM 13784 C C . ARG G 2 279 ? 14.552 -37.466 27.488 1.00 66.75 256 ARG G C 1
ATOM 13785 O O . ARG G 2 279 ? 15.025 -37.596 28.608 1.00 65.78 256 ARG G O 1
ATOM 13793 N N . LEU G 2 280 ? 14.761 -36.385 26.750 1.00 47.66 257 LEU G N 1
ATOM 13794 C CA . LEU G 2 280 ? 15.402 -35.200 27.293 1.00 48.63 257 LEU G CA 1
ATOM 13795 C C . LEU G 2 280 ? 14.443 -34.314 28.107 1.00 66.46 257 LEU G C 1
ATOM 13796 O O . LEU G 2 280 ? 13.504 -33.742 27.551 1.00 66.17 257 LEU G O 1
ATOM 13801 N N . GLN G 2 281 ? 14.713 -34.159 29.407 1.00 78.69 258 GLN G N 1
ATOM 13802 C CA . GLN G 2 281 ? 13.929 -33.255 30.257 1.00 80.91 258 GLN G CA 1
ATOM 13803 C C . GLN G 2 281 ? 14.595 -31.893 30.392 1.00 84.28 258 GLN G C 1
ATOM 13804 O O . GLN G 2 281 ? 15.819 -31.806 30.435 1.00 93.39 258 GLN G O 1
ATOM 13810 N N . ALA G 2 282 ? 13.779 -30.837 30.461 1.00 81.20 259 ALA G N 1
ATOM 13811 C CA . ALA G 2 282 ? 14.271 -29.455 30.593 1.00 78.27 259 ALA G CA 1
ATOM 13812 C C . ALA G 2 282 ? 14.550 -28.982 32.038 1.00 68.38 259 ALA G C 1
ATOM 13813 O O . ALA G 2 282 ? 15.060 -27.881 32.243 1.00 53.26 259 ALA G O 1
ATOM 13815 N N . GLU G 2 283 ? 14.196 -29.807 33.021 1.00 68.92 260 GLU G N 1
ATOM 13816 C CA . GLU G 2 283 ? 14.564 -29.581 34.419 1.00 65.53 260 GLU G CA 1
ATOM 13817 C C . GLU G 2 283 ? 15.268 -30.827 34.986 1.00 70.99 260 GLU G C 1
ATOM 13818 O O . GLU G 2 283 ? 14.903 -31.963 34.650 1.00 71.01 260 GLU G O 1
ATOM 13824 N N . PRO G 2 284 ? 16.290 -30.609 35.843 1.00 67.44 261 PRO G N 1
ATOM 13825 C CA . PRO G 2 284 ? 17.188 -31.654 36.371 1.00 62.85 261 PRO G CA 1
ATOM 13826 C C . PRO G 2 284 ? 16.518 -32.687 37.278 1.00 67.37 261 PRO G C 1
ATOM 13827 O O . PRO G 2 284 ? 15.654 -32.347 38.072 1.00 71.44 261 PRO G O 1
ATOM 13831 N N . PHE G 2 285 ? 16.931 -33.943 37.166 1.00 78.50 262 PHE G N 1
ATOM 13832 C CA . PHE G 2 285 ? 16.365 -35.007 37.991 1.00 87.28 262 PHE G CA 1
ATOM 13833 C C . PHE G 2 285 ? 17.446 -35.845 38.698 1.00 102.87 262 PHE G C 1
ATOM 13834 O O . PHE G 2 285 ? 18.635 -35.507 38.662 1.00 95.93 262 PHE G O 1
ATOM 13842 N N . THR G 2 286 ? 17.027 -36.910 39.375 1.00 120.94 263 THR G N 1
ATOM 13843 C CA . THR G 2 286 ? 17.955 -37.748 40.140 1.00 133.94 263 THR G CA 1
ATOM 13844 C C . THR G 2 286 ? 18.882 -38.551 39.225 1.00 136.06 263 THR G C 1
ATOM 13845 O O . THR G 2 286 ? 18.431 -39.149 38.247 1.00 134.21 263 THR G O 1
ATOM 13849 N N . ASP G 2 287 ? 20.177 -38.543 39.531 1.00 135.20 264 ASP G N 1
ATOM 13850 C CA . ASP G 2 287 ? 21.136 -39.349 38.782 1.00 132.37 264 ASP G CA 1
ATOM 13851 C C . ASP G 2 287 ? 21.204 -38.926 37.307 1.00 124.49 264 ASP G C 1
ATOM 13852 O O . ASP G 2 287 ? 21.391 -39.761 36.413 1.00 117.78 264 ASP G O 1
ATOM 13857 N N . CYS G 2 288 ? 21.075 -37.624 37.057 1.00 118.42 265 CYS G N 1
ATOM 13858 C CA . CYS G 2 288 ? 20.953 -37.116 35.690 1.00 111.64 265 CYS G CA 1
ATOM 13859 C C . CYS G 2 288 ? 22.257 -36.547 35.167 1.00 94.68 265 CYS G C 1
ATOM 13860 O O . CYS G 2 288 ? 23.042 -35.984 35.931 1.00 94.94 265 CYS G O 1
ATOM 13863 N N . VAL G 2 289 ? 22.464 -36.670 33.858 1.00 82.91 266 VAL G N 1
ATOM 13864 C CA . VAL G 2 289 ? 23.563 -35.987 33.186 1.00 60.48 266 VAL G CA 1
ATOM 13865 C C . VAL G 2 289 ? 22.950 -34.936 32.268 1.00 53.26 266 VAL G C 1
ATOM 13866 O O . VAL G 2 289 ? 21.835 -35.117 31.770 1.00 61.74 266 VAL G O 1
ATOM 13870 N N . PRO G 2 290 ? 23.644 -33.813 32.085 1.00 50.50 267 PRO G N 1
ATOM 13871 C CA . PRO G 2 290 ? 23.179 -32.735 31.195 1.00 56.09 267 PRO G CA 1
ATOM 13872 C C . PRO G 2 290 ? 23.439 -32.970 29.701 1.00 49.51 267 PRO G C 1
ATOM 13873 O O . PRO G 2 290 ? 24.406 -33.638 29.306 1.00 44.55 267 PRO G O 1
ATOM 13877 N N . MET G 2 291 ? 22.581 -32.390 28.876 1.00 40.41 268 MET G N 1
ATOM 13878 C CA . MET G 2 291 ? 22.812 -32.361 27.450 1.00 45.18 268 MET G CA 1
ATOM 13879 C C . MET G 2 291 ? 23.511 -31.033 27.189 1.00 40.26 268 MET G C 1
ATOM 13880 O O . MET G 2 291 ? 23.019 -29.981 27.572 1.00 43.04 268 MET G O 1
ATOM 13885 N N . LEU G 2 292 ? 24.676 -31.074 26.569 1.00 37.94 269 LEU G N 1
ATOM 13886 C CA . LEU G 2 292 ? 25.416 -29.846 26.373 1.00 38.76 269 LEU G CA 1
ATOM 13887 C C . LEU G 2 292 ? 25.516 -29.552 24.904 1.00 30.27 269 LEU G C 1
ATOM 13888 O O . LEU G 2 292 ? 25.711 -30.466 24.112 1.00 27.20 269 LEU G O 1
ATOM 13893 N N . ARG G 2 293 ? 25.378 -28.282 24.546 1.00 24.69 270 ARG G N 1
ATOM 13894 C CA . ARG G 2 293 ? 25.626 -27.829 23.180 1.00 38.23 270 ARG G CA 1
ATOM 13895 C C . ARG G 2 293 ? 26.817 -26.919 23.190 1.00 43.16 270 ARG G C 1
ATOM 13896 O O . ARG G 2 293 ? 26.677 -25.762 23.559 1.00 57.48 270 ARG G O 1
ATOM 13904 N N . LEU G 2 294 ? 27.959 -27.403 22.708 1.00 41.62 271 LEU G N 1
ATOM 13905 C CA . LEU G 2 294 ? 29.205 -26.645 22.813 1.00 32.98 271 LEU G CA 1
ATOM 13906 C C . LEU G 2 294 ? 29.485 -25.968 21.484 1.00 25.82 271 LEU G C 1
ATOM 13907 O O . LEU G 2 294 ? 29.387 -26.601 20.440 1.00 32.55 271 LEU G O 1
ATOM 13912 N N . GLU G 2 295 ? 29.765 -24.672 21.533 1.00 20.80 272 GLU G N 1
ATOM 13913 C CA . GLU G 2 295 ? 30.192 -23.916 20.372 1.00 34.23 272 GLU G CA 1
ATOM 13914 C C . GLU G 2 295 ? 31.697 -23.693 20.453 1.00 42.85 272 GLU G C 1
ATOM 13915 O O . GLU G 2 295 ? 32.203 -23.268 21.490 1.00 41.82 272 GLU G O 1
ATOM 13921 N N . PHE G 2 296 ? 32.398 -23.944 19.349 1.00 32.17 273 PHE G N 1
ATOM 13922 C CA . PHE G 2 296 ? 33.835 -23.761 19.280 1.00 25.04 273 PHE G CA 1
ATOM 13923 C C . PHE G 2 296 ? 34.270 -22.698 18.277 1.00 32.91 273 PHE G C 1
ATOM 13924 O O . PHE G 2 296 ? 33.727 -22.607 17.171 1.00 31.15 273 PHE G O 1
ATOM 13932 N N . THR G 2 297 ? 35.262 -21.903 18.647 1.00 28.81 274 THR G N 1
ATOM 13933 C CA . THR G 2 297 ? 35.759 -20.920 17.708 1.00 52.08 274 THR G CA 1
ATOM 13934 C C . THR G 2 297 ? 37.278 -20.853 17.581 1.00 66.20 274 THR G C 1
ATOM 13935 O O . THR G 2 297 ? 38.013 -20.955 18.574 1.00 67.28 274 THR G O 1
ATOM 13939 N N . GLY G 2 298 ? 37.727 -20.695 16.334 1.00 71.81 275 GLY G N 1
ATOM 13940 C CA . GLY G 2 298 ? 39.122 -20.458 16.024 1.00 76.53 275 GLY G CA 1
ATOM 13941 C C . GLY G 2 298 ? 40.022 -21.501 16.653 1.00 87.91 275 GLY G C 1
ATOM 13942 O O . GLY G 2 298 ? 39.864 -22.709 16.436 1.00 78.02 275 GLY G O 1
ATOM 13943 N N . GLN G 2 299 ? 40.969 -21.018 17.449 1.00 99.86 276 GLN G N 1
ATOM 13944 C CA . GLN G 2 299 ? 41.884 -21.870 18.196 1.00 106.80 276 GLN G CA 1
ATOM 13945 C C . GLN G 2 299 ? 41.140 -22.950 18.991 1.00 94.40 276 GLN G C 1
ATOM 13946 O O . GLN G 2 299 ? 41.590 -24.103 19.075 1.00 99.58 276 GLN G O 1
ATOM 13952 N N . SER G 2 300 ? 39.984 -22.576 19.538 1.00 75.44 277 SER G N 1
ATOM 13953 C CA . SER G 2 300 ? 39.202 -23.459 20.406 1.00 59.77 277 SER G CA 1
ATOM 13954 C C . SER G 2 300 ? 38.842 -24.781 19.693 1.00 57.68 277 SER G C 1
ATOM 13955 O O . SER G 2 300 ? 38.589 -25.821 20.336 1.00 42.16 277 SER G O 1
ATOM 13958 N N . VAL G 2 301 ? 38.854 -24.734 18.362 1.00 65.41 278 VAL G N 1
ATOM 13959 C CA . VAL G 2 301 ? 38.451 -25.870 17.544 1.00 71.27 278 VAL G CA 1
ATOM 13960 C C . VAL G 2 301 ? 39.515 -26.975 17.608 1.00 65.44 278 VAL G C 1
ATOM 13961 O O . VAL G 2 301 ? 39.195 -28.165 17.672 1.00 62.53 278 VAL G O 1
ATOM 13965 N N . ASP G 2 302 ? 40.779 -26.560 17.578 1.00 61.74 279 ASP G N 1
ATOM 13966 C CA . ASP G 2 302 ? 41.919 -27.472 17.546 1.00 60.53 279 ASP G CA 1
ATOM 13967 C C . ASP G 2 302 ? 42.346 -27.999 18.929 1.00 53.18 279 ASP G C 1
ATOM 13968 O O . ASP G 2 302 ? 42.853 -29.119 19.043 1.00 56.38 279 ASP G O 1
ATOM 13973 N N . ALA G 2 303 ? 42.127 -27.186 19.964 1.00 39.45 280 ALA G N 1
ATOM 13974 C CA . ALA G 2 303 ? 42.445 -27.527 21.354 1.00 35.79 280 ALA G CA 1
ATOM 13975 C C . ALA G 2 303 ? 41.816 -28.831 21.819 1.00 41.52 280 ALA G C 1
ATOM 13976 O O . ALA G 2 303 ? 40.656 -29.087 21.520 1.00 57.03 280 ALA G O 1
ATOM 13978 N N . PRO G 2 304 ? 42.583 -29.657 22.557 1.00 47.59 281 PRO G N 1
ATOM 13979 C CA . PRO G 2 304 ? 42.182 -30.973 23.103 1.00 55.31 281 PRO G CA 1
ATOM 13980 C C . PRO G 2 304 ? 41.355 -30.857 24.373 1.00 49.73 281 PRO G C 1
ATOM 13981 O O . PRO G 2 304 ? 41.728 -31.474 25.387 1.00 45.51 281 PRO G O 1
ATOM 13985 N N . LEU G 2 305 ? 40.262 -30.093 24.309 1.00 33.79 282 LEU G N 1
ATOM 13986 C CA . LEU G 2 305 ? 39.611 -29.601 25.511 1.00 21.24 282 LEU G CA 1
ATOM 13987 C C . LEU G 2 305 ? 38.753 -30.624 26.190 1.00 33.07 282 LEU G C 1
ATOM 13988 O O . LEU G 2 305 ? 38.606 -30.602 27.419 1.00 35.40 282 LEU G O 1
ATOM 13993 N N . LEU G 2 306 ? 38.195 -31.528 25.390 1.00 50.15 283 LEU G N 1
ATOM 13994 C CA . LEU G 2 306 ? 37.430 -32.643 25.943 1.00 46.61 283 LEU G CA 1
ATOM 13995 C C . LEU G 2 306 ? 38.312 -33.759 26.460 1.00 41.60 283 LEU G C 1
ATOM 13996 O O . LEU G 2 306 ? 37.916 -34.448 27.391 1.00 53.83 283 LEU G O 1
ATOM 14001 N N . SER G 2 307 ? 39.490 -33.968 25.880 1.00 40.05 284 SER G N 1
ATOM 14002 C CA . SER G 2 307 ? 40.303 -35.076 26.382 1.00 56.13 284 SER G CA 1
ATOM 14003 C C . SER G 2 307 ? 40.947 -34.645 27.685 1.00 48.05 284 SER G C 1
ATOM 14004 O O . SER G 2 307 ? 40.993 -35.399 28.665 1.00 37.85 284 SER G O 1
ATOM 14007 N N . GLU G 2 308 ? 41.392 -33.397 27.693 1.00 48.88 285 GLU G N 1
ATOM 14008 C CA . GLU G 2 308 ? 41.904 -32.777 28.894 1.00 50.85 285 GLU G CA 1
ATOM 14009 C C . GLU G 2 308 ? 40.847 -32.899 30.009 1.00 58.46 285 GLU G C 1
ATOM 14010 O O . GLU G 2 308 ? 41.169 -33.313 31.131 1.00 61.68 285 GLU G O 1
ATOM 14016 N N . THR G 2 309 ? 39.585 -32.591 29.699 1.00 55.38 286 THR G N 1
ATOM 14017 C CA . THR G 2 309 ? 38.546 -32.604 30.732 1.00 53.81 286 THR G CA 1
ATOM 14018 C C . THR G 2 309 ? 38.450 -33.992 31.352 1.00 51.82 286 THR G C 1
ATOM 14019 O O . THR G 2 309 ? 38.302 -34.118 32.568 1.00 56.96 286 THR G O 1
ATOM 14023 N N . ALA G 2 310 ? 38.540 -35.025 30.511 1.00 47.83 287 ALA G N 1
ATOM 14024 C CA . ALA G 2 310 ? 38.478 -36.422 30.957 1.00 55.31 287 ALA G CA 1
ATOM 14025 C C . ALA G 2 310 ? 39.477 -36.684 32.066 1.00 59.06 287 ALA G C 1
ATOM 14026 O O . ALA G 2 310 ? 39.139 -37.291 33.090 1.00 59.78 287 ALA G O 1
ATOM 14028 N N . ARG G 2 311 ? 40.709 -36.216 31.856 1.00 66.83 288 ARG G N 1
ATOM 14029 C CA . ARG G 2 311 ? 41.785 -36.362 32.840 1.00 60.86 288 ARG G CA 1
ATOM 14030 C C . ARG G 2 311 ? 41.535 -35.414 33.999 1.00 59.83 288 ARG G C 1
ATOM 14031 O O . ARG G 2 311 ? 41.327 -35.846 35.139 1.00 64.33 288 ARG G O 1
ATOM 14039 N N . ARG G 2 312 ? 41.555 -34.119 33.699 1.00 53.28 289 ARG G N 1
ATOM 14040 C CA . ARG G 2 312 ? 41.414 -33.089 34.724 1.00 51.77 289 ARG G CA 1
ATOM 14041 C C . ARG G 2 312 ? 40.271 -33.297 35.711 1.00 61.35 289 ARG G C 1
ATOM 14042 O O . ARG G 2 312 ? 40.484 -33.317 36.924 1.00 65.57 289 ARG G O 1
ATOM 14050 N N . PHE G 2 313 ? 39.051 -33.337 35.186 1.00 63.23 290 PHE G N 1
ATOM 14051 C CA . PHE G 2 313 ? 37.846 -33.420 36.005 1.00 47.43 290 PHE G CA 1
ATOM 14052 C C . PHE G 2 313 ? 37.189 -34.807 36.102 1.00 43.37 290 PHE G C 1
ATOM 14053 O O . PHE G 2 313 ? 36.141 -34.945 36.724 1.00 39.11 290 PHE G O 1
ATOM 14061 N N . ASN G 2 314 ? 37.776 -35.825 35.483 1.00 48.78 291 ASN G N 1
ATOM 14062 C CA . ASN G 2 314 ? 37.175 -37.164 35.533 1.00 62.28 291 ASN G CA 1
ATOM 14063 C C . ASN G 2 314 ? 35.715 -37.255 35.116 1.00 66.54 291 ASN G C 1
ATOM 14064 O O . ASN G 2 314 ? 34.906 -37.935 35.750 1.00 66.04 291 ASN G O 1
ATOM 14069 N N . VAL G 2 315 ? 35.401 -36.583 34.021 1.00 59.35 292 VAL G N 1
ATOM 14070 C CA . VAL G 2 315 ? 34.103 -36.689 33.396 1.00 61.57 292 VAL G CA 1
ATOM 14071 C C . VAL G 2 315 ? 34.262 -37.532 32.164 1.00 67.49 292 VAL G C 1
ATOM 14072 O O . VAL G 2 315 ? 35.345 -37.563 31.573 1.00 73.89 292 VAL G O 1
ATOM 14076 N N . ASN G 2 316 ? 33.198 -38.240 31.799 1.00 67.21 293 ASN G N 1
ATOM 14077 C CA . ASN G 2 316 ? 33.140 -38.914 30.515 1.00 57.77 293 ASN G CA 1
ATOM 14078 C C . ASN G 2 316 ? 32.305 -38.116 29.551 1.00 50.30 293 ASN G C 1
ATOM 14079 O O . ASN G 2 316 ? 31.124 -37.869 29.787 1.00 38.10 293 ASN G O 1
ATOM 14084 N N . ASN G 2 317 ? 32.942 -37.699 28.469 1.00 55.55 294 ASN G N 1
ATOM 14085 C CA . ASN G 2 317 ? 32.246 -37.002 27.409 1.00 53.03 294 ASN G CA 1
ATOM 14086 C C . ASN G 2 317 ? 31.737 -37.968 26.357 1.00 57.10 294 ASN G C 1
ATOM 14087 O O . ASN G 2 317 ? 32.508 -38.634 25.656 1.00 54.49 294 ASN G O 1
ATOM 14092 N N . ASN G 2 318 ? 30.415 -38.046 26.277 1.00 61.39 295 ASN G N 1
ATOM 14093 C CA . ASN G 2 318 ? 29.759 -38.862 25.281 1.00 57.05 295 ASN G CA 1
ATOM 14094 C C . ASN G 2 318 ? 29.276 -38.000 24.127 1.00 56.81 295 ASN G C 1
ATOM 14095 O O . ASN G 2 318 ? 28.434 -37.117 24.308 1.00 52.47 295 ASN G O 1
ATOM 14100 N N . ILE G 2 319 ? 29.821 -38.245 22.941 1.00 50.28 296 ILE G N 1
ATOM 14101 C CA . ILE G 2 319 ? 29.554 -37.339 21.831 1.00 35.93 296 ILE G CA 1
ATOM 14102 C C . ILE G 2 319 ? 28.515 -37.827 20.818 1.00 41.96 296 ILE G C 1
ATOM 14103 O O . ILE G 2 319 ? 28.754 -38.741 20.021 1.00 57.11 296 ILE G O 1
ATOM 14108 N N . ILE G 2 320 ? 27.352 -37.197 20.853 1.00 38.18 297 ILE G N 1
ATOM 14109 C CA . ILE G 2 320 ? 26.251 -37.570 19.971 1.00 40.46 297 ILE G CA 1
ATOM 14110 C C . ILE G 2 320 ? 26.288 -36.956 18.588 1.00 35.33 297 ILE G C 1
ATOM 14111 O O . ILE G 2 320 ? 25.926 -37.602 17.611 1.00 30.06 297 ILE G O 1
ATOM 14116 N N . SER G 2 321 ? 26.639 -35.684 18.512 1.00 29.06 298 SER G N 1
ATOM 14117 C CA . SER G 2 321 ? 26.586 -35.027 17.235 1.00 28.70 298 SER G CA 1
ATOM 14118 C C . SER G 2 321 ? 27.675 -33.983 17.250 1.00 30.89 298 SER G C 1
ATOM 14119 O O . SER G 2 321 ? 27.815 -33.275 18.221 1.00 42.91 298 SER G O 1
ATOM 14122 N N . ALA G 2 322 ? 28.486 -33.897 16.215 1.00 24.91 299 ALA G N 1
ATOM 14123 C CA . ALA G 2 322 ? 29.433 -32.797 16.150 1.00 22.88 299 ALA G CA 1
ATOM 14124 C C . ALA G 2 322 ? 29.970 -32.574 14.748 1.00 37.79 299 ALA G C 1
ATOM 14125 O O . ALA G 2 322 ? 30.035 -33.490 13.931 1.00 46.90 299 ALA G O 1
ATOM 14127 N N . GLN G 2 323 ? 30.395 -31.355 14.478 1.00 38.50 300 GLN G N 1
ATOM 14128 C CA . GLN G 2 323 ? 31.022 -31.067 13.211 1.00 37.55 300 GLN G CA 1
ATOM 14129 C C . GLN G 2 323 ? 31.900 -29.839 13.272 1.00 41.93 300 GLN G C 1
ATOM 14130 O O . GLN G 2 323 ? 31.571 -28.873 13.941 1.00 41.69 300 GLN G O 1
ATOM 14136 N N . MET G 2 324 ? 33.001 -29.863 12.540 1.00 39.01 301 MET G N 1
ATOM 14137 C CA . MET G 2 324 ? 33.879 -28.713 12.483 1.00 34.61 301 MET G CA 1
ATOM 14138 C C . MET G 2 324 ? 33.769 -28.183 11.092 1.00 37.00 301 MET G C 1
ATOM 14139 O O . MET G 2 324 ? 33.428 -28.937 10.188 1.00 48.02 301 MET G O 1
ATOM 14144 N N . ASP G 2 325 ? 33.991 -26.884 10.910 1.00 39.57 302 ASP G N 1
ATOM 14145 C CA . ASP G 2 325 ? 33.841 -26.327 9.574 1.00 42.65 302 ASP G CA 1
ATOM 14146 C C . ASP G 2 325 ? 34.498 -24.973 9.424 1.00 31.85 302 ASP G C 1
ATOM 14147 O O . ASP G 2 325 ? 35.177 -24.489 10.327 1.00 23.25 302 ASP G O 1
ATOM 14152 N N . TYR G 2 326 ? 34.307 -24.389 8.252 1.00 30.48 303 TYR G N 1
ATOM 14153 C CA . TYR G 2 326 ? 34.877 -23.094 7.929 1.00 50.18 303 TYR G CA 1
ATOM 14154 C C . TYR G 2 326 ? 33.786 -22.183 7.383 1.00 46.74 303 TYR G C 1
ATOM 14155 O O . TYR G 2 326 ? 32.877 -22.642 6.693 1.00 56.18 303 TYR G O 1
ATOM 14164 N N . ALA G 2 327 ? 33.832 -20.911 7.758 1.00 38.09 304 ALA G N 1
ATOM 14165 C CA . ALA G 2 327 ? 33.025 -19.874 7.111 1.00 52.04 304 ALA G CA 1
ATOM 14166 C C . ALA G 2 327 ? 33.801 -18.561 7.124 1.00 51.69 304 ALA G C 1
ATOM 14167 O O . ALA G 2 327 ? 34.268 -18.118 8.174 1.00 31.39 304 ALA G O 1
ATOM 14169 N N . GLY G 2 328 ? 33.912 -17.924 5.968 1.00 59.57 305 GLY G N 1
ATOM 14170 C CA . GLY G 2 328 ? 34.727 -16.732 5.862 1.00 65.82 305 GLY G CA 1
ATOM 14171 C C . GLY G 2 328 ? 36.201 -16.978 6.149 1.00 66.04 305 GLY G C 1
ATOM 14172 O O . GLY G 2 328 ? 36.938 -16.044 6.486 1.00 68.77 305 GLY G O 1
ATOM 14173 N N . GLY G 2 329 ? 36.638 -18.228 6.006 1.00 60.55 306 GLY G N 1
ATOM 14174 C CA . GLY G 2 329 ? 38.036 -18.575 6.236 1.00 57.23 306 GLY G CA 1
ATOM 14175 C C . GLY G 2 329 ? 38.427 -18.816 7.693 1.00 52.39 306 GLY G C 1
ATOM 14176 O O . GLY G 2 329 ? 39.565 -19.185 7.970 1.00 56.88 306 GLY G O 1
ATOM 14177 N N . VAL G 2 330 ? 37.486 -18.584 8.612 1.00 44.00 307 VAL G N 1
ATOM 14178 C CA . VAL G 2 330 ? 37.606 -18.950 10.024 1.00 30.23 307 VAL G CA 1
ATOM 14179 C C . VAL G 2 330 ? 37.046 -20.344 10.322 1.00 32.37 307 VAL G C 1
ATOM 14180 O O . VAL G 2 330 ? 36.060 -20.757 9.733 1.00 27.02 307 VAL G O 1
ATOM 14184 N N . LYS G 2 331 ? 37.690 -21.076 11.217 1.00 26.45 308 LYS G N 1
ATOM 14185 C CA . LYS G 2 331 ? 37.221 -22.405 11.576 1.00 39.94 308 LYS G CA 1
ATOM 14186 C C . LYS G 2 331 ? 36.220 -22.334 12.716 1.00 42.41 308 LYS G C 1
ATOM 14187 O O . LYS G 2 331 ? 36.315 -21.442 13.551 1.00 52.57 308 LYS G O 1
ATOM 14193 N N . PHE G 2 332 ? 35.245 -23.240 12.734 1.00 39.56 309 PHE G N 1
ATOM 14194 C CA . PHE G 2 332 ? 34.281 -23.318 13.840 1.00 37.43 309 PHE G CA 1
ATOM 14195 C C . PHE G 2 332 ? 33.698 -24.705 13.978 1.00 29.09 309 PHE G C 1
ATOM 14196 O O . PHE G 2 332 ? 33.906 -25.557 13.130 1.00 37.30 309 PHE G O 1
ATOM 14204 N N . GLY G 2 333 ? 33.005 -24.950 15.074 1.00 25.18 310 GLY G N 1
ATOM 14205 C CA . GLY G 2 333 ? 32.319 -26.212 15.233 1.00 26.08 310 GLY G CA 1
ATOM 14206 C C . GLY G 2 333 ? 31.294 -26.227 16.346 1.00 25.56 310 GLY G C 1
ATOM 14207 O O . GLY G 2 333 ? 31.338 -25.462 17.282 1.00 29.84 310 GLY G O 1
ATOM 14208 N N . ILE G 2 334 ? 30.353 -27.135 16.232 1.00 28.05 311 ILE G N 1
ATOM 14209 C CA . ILE G 2 334 ? 29.358 -27.341 17.256 1.00 29.14 311 ILE G CA 1
ATOM 14210 C C . ILE G 2 334 ? 29.357 -28.770 17.691 1.00 25.51 311 ILE G C 1
ATOM 14211 O O . ILE G 2 334 ? 29.742 -29.664 16.937 1.00 19.81 311 ILE G O 1
ATOM 14216 N N . MET G 2 335 ? 28.902 -28.994 18.909 1.00 20.87 312 MET G N 1
ATOM 14217 C CA . MET G 2 335 ? 28.874 -30.344 19.412 1.00 29.65 312 MET G CA 1
ATOM 14218 C C . MET G 2 335 ? 27.701 -30.573 20.299 1.00 34.43 312 MET G C 1
ATOM 14219 O O . MET G 2 335 ? 27.396 -29.739 21.144 1.00 44.14 312 MET G O 1
ATOM 14224 N N . LEU G 2 336 ? 27.088 -31.733 20.145 1.00 35.36 313 LEU G N 1
ATOM 14225 C CA . LEU G 2 336 ? 26.035 -32.173 21.036 1.00 36.33 313 LEU G CA 1
ATOM 14226 C C . LEU G 2 336 ? 26.647 -33.274 21.882 1.00 32.17 313 LEU G C 1
ATOM 14227 O O . LEU G 2 336 ? 26.891 -34.357 21.373 1.00 34.04 313 LEU G O 1
ATOM 14232 N N . THR G 2 337 ? 26.892 -32.998 23.161 1.00 33.16 314 THR G N 1
ATOM 14233 C CA . THR G 2 337 ? 27.498 -33.983 24.056 1.00 40.20 314 THR G CA 1
ATOM 14234 C C . THR G 2 337 ? 26.746 -34.103 25.373 1.00 43.16 314 THR G C 1
ATOM 14235 O O . THR G 2 337 ? 26.008 -33.201 25.756 1.00 36.58 314 THR G O 1
ATOM 14239 N N . GLU G 2 338 ? 26.955 -35.229 26.055 1.00 54.51 315 GLU G N 1
ATOM 14240 C CA . GLU G 2 338 ? 26.506 -35.425 27.431 1.00 61.92 315 GLU G CA 1
ATOM 14241 C C . GLU G 2 338 ? 27.700 -35.760 28.352 1.00 71.68 315 GLU G C 1
ATOM 14242 O O . GLU G 2 338 ? 28.459 -36.704 28.093 1.00 60.22 315 GLU G O 1
ATOM 14248 N N . MET G 2 339 ? 27.845 -34.969 29.423 1.00 77.84 316 MET G N 1
ATOM 14249 C CA . MET G 2 339 ? 28.966 -35.062 30.361 1.00 62.48 316 MET G CA 1
ATOM 14250 C C . MET G 2 339 ? 28.635 -35.993 31.547 1.00 58.65 316 MET G C 1
ATOM 14251 O O . MET G 2 339 ? 27.792 -35.680 32.383 1.00 56.24 316 MET G O 1
ATOM 14256 N N . HIS G 2 340 ? 29.314 -37.134 31.622 1.00 57.38 317 HIS G N 1
ATOM 14257 C CA . HIS G 2 340 ? 29.040 -38.101 32.681 1.00 67.14 317 HIS G CA 1
ATOM 14258 C C . HIS G 2 340 ? 30.044 -38.032 33.833 1.00 89.53 317 HIS G C 1
ATOM 14259 O O . HIS G 2 340 ? 31.198 -38.446 33.700 1.00 93.08 317 HIS G O 1
ATOM 14266 N N . GLY G 2 341 ? 29.576 -37.536 34.976 1.00 100.21 318 GLY G N 1
ATOM 14267 C CA . GLY G 2 341 ? 30.393 -37.431 36.171 1.00 95.02 318 GLY G CA 1
ATOM 14268 C C . GLY G 2 341 ? 29.656 -36.797 37.338 1.00 89.23 318 GLY G C 1
ATOM 14269 O O . GLY G 2 341 ? 28.511 -36.347 37.203 1.00 88.51 318 GLY G O 1
ATOM 14270 N N . THR G 2 342 ? 30.335 -36.756 38.483 1.00 87.89 319 THR G N 1
ATOM 14271 C CA . THR G 2 342 ? 29.807 -36.165 39.712 1.00 83.92 319 THR G CA 1
ATOM 14272 C C . THR G 2 342 ? 29.398 -34.705 39.498 1.00 77.12 319 THR G C 1
ATOM 14273 O O . THR G 2 342 ? 29.932 -34.012 38.633 1.00 66.67 319 THR G O 1
ATOM 14277 N N . GLN G 2 343 ? 28.421 -34.260 40.275 1.00 75.54 320 GLN G N 1
ATOM 14278 C CA . GLN G 2 343 ? 27.839 -32.937 40.120 1.00 75.91 320 GLN G CA 1
ATOM 14279 C C . GLN G 2 343 ? 28.907 -31.854 40.189 1.00 74.08 320 GLN G C 1
ATOM 14280 O O . GLN G 2 343 ? 28.853 -30.861 39.468 1.00 63.02 320 GLN G O 1
ATOM 14286 N N . GLN G 2 344 ? 29.880 -32.064 41.069 1.00 88.13 321 GLN G N 1
ATOM 14287 C CA . GLN G 2 344 ? 30.941 -31.096 41.327 1.00 91.69 321 GLN G CA 1
ATOM 14288 C C . GLN G 2 344 ? 31.954 -31.052 40.176 1.00 86.96 321 GLN G C 1
ATOM 14289 O O . GLN G 2 344 ? 32.322 -29.978 39.697 1.00 84.21 321 GLN G O 1
ATOM 14295 N N . ASP G 2 345 ? 32.408 -32.231 39.751 1.00 87.96 322 ASP G N 1
ATOM 14296 C CA . ASP G 2 345 ? 33.300 -32.374 38.598 1.00 84.88 322 ASP G CA 1
ATOM 14297 C C . ASP G 2 345 ? 32.688 -31.712 37.351 1.00 73.25 322 ASP G C 1
ATOM 14298 O O . ASP G 2 345 ? 33.319 -30.890 36.671 1.00 51.96 322 ASP G O 1
ATOM 14303 N N . THR G 2 346 ? 31.446 -32.105 37.070 1.00 61.09 323 THR G N 1
ATOM 14304 C CA . THR G 2 346 ? 30.699 -31.650 35.915 1.00 40.48 323 THR G CA 1
ATOM 14305 C C . THR G 2 346 ? 30.720 -30.135 35.851 1.00 50.74 323 THR G C 1
ATOM 14306 O O . THR G 2 346 ? 31.143 -29.547 34.852 1.00 51.09 323 THR G O 1
ATOM 14310 N N . GLN G 2 347 ? 30.286 -29.495 36.930 1.00 51.64 324 GLN G N 1
ATOM 14311 C CA . GLN G 2 347 ? 30.178 -28.046 36.911 1.00 52.81 324 GLN G CA 1
ATOM 14312 C C . GLN G 2 347 ? 31.547 -27.426 36.643 1.00 51.17 324 GLN G C 1
ATOM 14313 O O . GLN G 2 347 ? 31.667 -26.454 35.897 1.00 44.63 324 GLN G O 1
ATOM 14319 N N . ALA G 2 348 ? 32.583 -28.012 37.231 1.00 46.09 325 ALA G N 1
ATOM 14320 C CA . ALA G 2 348 ? 33.933 -27.515 37.022 1.00 52.19 325 ALA G CA 1
ATOM 14321 C C . ALA G 2 348 ? 34.348 -27.644 35.562 1.00 58.50 325 ALA G C 1
ATOM 14322 O O . ALA G 2 348 ? 34.806 -26.674 34.950 1.00 50.22 325 ALA G O 1
ATOM 14324 N N . ALA G 2 349 ? 34.184 -28.847 35.013 1.00 60.48 326 ALA G N 1
ATOM 14325 C CA . ALA G 2 349 ? 34.481 -29.100 33.606 1.00 47.78 326 ALA G CA 1
ATOM 14326 C C . ALA G 2 349 ? 33.786 -28.087 32.681 1.00 48.13 326 ALA G C 1
ATOM 14327 O O . ALA G 2 349 ? 34.437 -27.456 31.836 1.00 53.03 326 ALA G O 1
ATOM 14329 N N . ILE G 2 350 ? 32.478 -27.902 32.850 1.00 24.54 327 ILE G N 1
ATOM 14330 C CA . ILE G 2 350 ? 31.807 -26.809 32.137 1.00 42.77 327 ILE G CA 1
ATOM 14331 C C . ILE G 2 350 ? 32.568 -25.482 32.282 1.00 42.95 327 ILE G C 1
ATOM 14332 O O . ILE G 2 350 ? 32.912 -24.809 31.299 1.00 22.38 327 ILE G O 1
ATOM 14337 N N . ALA G 2 351 ? 32.820 -25.124 33.537 1.00 48.93 328 ALA G N 1
ATOM 14338 C CA . ALA G 2 351 ? 33.439 -23.858 33.877 1.00 40.75 328 ALA G CA 1
ATOM 14339 C C . ALA G 2 351 ? 34.800 -23.756 33.227 1.00 40.77 328 ALA G C 1
ATOM 14340 O O . ALA G 2 351 ? 35.201 -22.682 32.772 1.00 38.87 328 ALA G O 1
ATOM 14342 N N . TRP G 2 352 ? 35.500 -24.887 33.179 1.00 39.81 329 TRP G N 1
ATOM 14343 C CA . TRP G 2 352 ? 36.808 -24.961 32.533 1.00 46.82 329 TRP G CA 1
ATOM 14344 C C . TRP G 2 352 ? 36.711 -24.739 31.031 1.00 55.33 329 TRP G C 1
ATOM 14345 O O . TRP G 2 352 ? 37.494 -23.978 30.435 1.00 50.13 329 TRP G O 1
ATOM 14356 N N . LEU G 2 353 ? 35.753 -25.431 30.422 1.00 37.56 330 LEU G N 1
ATOM 14357 C CA . LEU G 2 353 ? 35.443 -25.213 29.026 1.00 33.79 330 LEU G CA 1
ATOM 14358 C C . LEU G 2 353 ? 35.229 -23.750 28.684 1.00 37.81 330 LEU G C 1
ATOM 14359 O O . LEU G 2 353 ? 35.730 -23.304 27.662 1.00 33.33 330 LEU G O 1
ATOM 14364 N N . GLN G 2 354 ? 34.521 -23.004 29.542 1.00 49.92 331 GLN G N 1
ATOM 14365 C CA . GLN G 2 354 ? 34.154 -21.602 29.251 1.00 47.48 331 GLN G CA 1
ATOM 14366 C C . GLN G 2 354 ? 35.277 -20.608 29.459 1.00 49.27 331 GLN G C 1
ATOM 14367 O O . GLN G 2 354 ? 35.273 -19.540 28.834 1.00 40.95 331 GLN G O 1
ATOM 14373 N N . GLU G 2 355 ? 36.198 -20.950 30.365 1.00 47.64 332 GLU G N 1
ATOM 14374 C CA . GLU G 2 355 ? 37.413 -20.182 30.590 1.00 50.18 332 GLU G CA 1
ATOM 14375 C C . GLU G 2 355 ? 38.273 -20.287 29.330 1.00 58.70 332 GLU G C 1
ATOM 14376 O O . GLU G 2 355 ? 38.865 -19.304 28.863 1.00 61.79 332 GLU G O 1
ATOM 14382 N N . HIS G 2 356 ? 38.328 -21.498 28.790 1.00 58.20 333 HIS G N 1
ATOM 14383 C CA . HIS G 2 356 ? 38.803 -21.743 27.423 1.00 60.31 333 HIS G CA 1
ATOM 14384 C C . HIS G 2 356 ? 37.688 -21.398 26.426 1.00 52.86 333 HIS G C 1
ATOM 14385 O O . HIS G 2 356 ? 36.516 -21.372 26.813 1.00 39.39 333 HIS G O 1
ATOM 14392 N N . HIS G 2 357 ? 37.984 -21.129 25.157 1.00 61.77 334 HIS G N 1
ATOM 14393 C CA . HIS G 2 357 ? 36.947 -20.386 24.434 1.00 72.37 334 HIS G CA 1
ATOM 14394 C C . HIS G 2 357 ? 35.857 -21.274 23.876 1.00 52.56 334 HIS G C 1
ATOM 14395 O O . HIS G 2 357 ? 35.831 -21.586 22.683 1.00 59.36 334 HIS G O 1
ATOM 14402 N N . VAL G 2 358 ? 34.843 -21.471 24.702 1.00 21.74 335 VAL G N 1
ATOM 14403 C CA . VAL G 2 358 ? 33.783 -22.416 24.405 1.00 37.54 335 VAL G CA 1
ATOM 14404 C C . VAL G 2 358 ? 32.506 -21.917 24.998 1.00 41.06 335 VAL G C 1
ATOM 14405 O O . VAL G 2 358 ? 32.455 -21.597 26.188 1.00 42.24 335 VAL G O 1
ATOM 14409 N N . LYS G 2 359 ? 31.464 -21.908 24.168 1.00 38.87 336 LYS G N 1
ATOM 14410 C CA . LYS G 2 359 ? 30.154 -21.483 24.606 1.00 32.64 336 LYS G CA 1
ATOM 14411 C C . LYS G 2 359 ? 29.394 -22.759 24.981 1.00 31.69 336 LYS G C 1
ATOM 14412 O O . LYS G 2 359 ? 29.467 -23.769 24.284 1.00 19.25 336 LYS G O 1
ATOM 14418 N N . VAL G 2 360 ? 28.745 -22.745 26.138 1.00 32.75 337 VAL G N 1
ATOM 14419 C CA . VAL G 2 360 ? 28.130 -23.961 26.639 1.00 22.75 337 VAL G CA 1
ATOM 14420 C C . VAL G 2 360 ? 26.690 -23.732 27.078 1.00 50.39 337 VAL G C 1
ATOM 14421 O O . VAL G 2 360 ? 26.436 -22.995 28.038 1.00 54.82 337 VAL G O 1
ATOM 14425 N N . GLU G 2 361 ? 25.761 -24.380 26.373 1.00 56.27 338 GLU G N 1
ATOM 14426 C CA . GLU G 2 361 ? 24.363 -24.402 26.758 1.00 50.15 338 GLU G CA 1
ATOM 14427 C C . GLU G 2 361 ? 23.962 -25.768 27.262 1.00 50.10 338 GLU G C 1
ATOM 14428 O O . GLU G 2 361 ? 24.398 -26.799 26.749 1.00 46.34 338 GLU G O 1
ATOM 14434 N N . VAL G 2 362 ? 23.135 -25.766 28.292 1.00 49.71 339 VAL G N 1
ATOM 14435 C CA . VAL G 2 362 ? 22.492 -26.995 28.691 1.00 63.74 339 VAL G CA 1
ATOM 14436 C C . VAL G 2 362 ? 21.126 -27.114 28.034 1.00 69.13 339 VAL G C 1
ATOM 14437 O O . VAL G 2 362 ? 20.233 -26.293 28.237 1.00 76.00 339 VAL G O 1
ATOM 14441 N N . LEU G 2 363 ? 20.995 -28.141 27.208 1.00 65.68 340 LEU G N 1
ATOM 14442 C CA . LEU G 2 363 ? 19.816 -28.322 26.392 1.00 49.04 340 LEU G CA 1
ATOM 14443 C C . LEU G 2 363 ? 18.741 -29.050 27.162 1.00 61.21 340 LEU G C 1
ATOM 14444 O O . LEU G 2 363 ? 17.583 -29.088 26.730 1.00 72.41 340 LEU G O 1
ATOM 14449 N N . GLY G 2 364 ? 19.119 -29.620 28.304 1.00 46.07 341 GLY G N 1
ATOM 14450 C CA . GLY G 2 364 ? 18.235 -30.499 29.039 1.00 39.06 341 GLY G CA 1
ATOM 14451 C C . GLY G 2 364 ? 19.065 -31.467 29.840 1.00 51.11 341 GLY G C 1
ATOM 14452 O O . GLY G 2 364 ? 20.263 -31.231 30.009 1.00 67.19 341 GLY G O 1
ATOM 14453 N N . TYR G 2 365 ? 18.450 -32.547 30.322 1.00 40.99 342 TYR G N 1
ATOM 14454 C CA . TYR G 2 365 ? 19.111 -33.511 31.212 1.00 51.25 342 TYR G CA 1
ATOM 14455 C C . TYR G 2 365 ? 18.626 -34.919 30.910 1.00 57.40 342 TYR G C 1
ATOM 14456 O O . TYR G 2 365 ? 17.492 -35.085 30.461 1.00 62.66 342 TYR G O 1
ATOM 14465 N N . VAL G 2 366 ? 19.455 -35.938 31.145 1.00 54.59 343 VAL G N 1
ATOM 14466 C CA . VAL G 2 366 ? 18.990 -37.318 30.936 1.00 61.33 343 VAL G CA 1
ATOM 14467 C C . VAL G 2 366 ? 19.557 -38.300 31.959 1.00 61.07 343 VAL G C 1
ATOM 14468 O O . VAL G 2 366 ? 19.404 -39.512 31.802 1.00 60.55 343 VAL G O 1
ATOM 14472 N N . HIS H 2 23 ? 6.047 -65.314 0.537 1.00 44.91 0 HIS H N 1
ATOM 14473 C CA . HIS H 2 23 ? 6.174 -64.169 -0.388 1.00 60.57 0 HIS H CA 1
ATOM 14474 C C . HIS H 2 23 ? 4.822 -63.551 -0.726 1.00 54.39 0 HIS H C 1
ATOM 14475 O O . HIS H 2 23 ? 4.090 -64.069 -1.566 1.00 57.34 0 HIS H O 1
ATOM 14482 N N . MET H 2 24 ? 4.490 -62.441 -0.080 1.00 46.86 1 MET H N 1
ATOM 14483 C CA . MET H 2 24 ? 3.215 -61.834 -0.360 1.00 39.90 1 MET H CA 1
ATOM 14484 C C . MET H 2 24 ? 3.248 -61.240 -1.765 1.00 42.09 1 MET H C 1
ATOM 14485 O O . MET H 2 24 ? 2.285 -61.392 -2.514 1.00 48.64 1 MET H O 1
ATOM 14490 N N . ILE H 2 25 ? 4.355 -60.606 -2.151 1.00 35.42 2 ILE H N 1
ATOM 14491 C CA . ILE H 2 25 ? 4.514 -60.189 -3.551 1.00 33.58 2 ILE H CA 1
ATOM 14492 C C . ILE H 2 25 ? 5.568 -61.055 -4.223 1.00 37.21 2 ILE H C 1
ATOM 14493 O O . ILE H 2 25 ? 6.633 -61.273 -3.658 1.00 44.66 2 ILE H O 1
ATOM 14498 N N . LYS H 2 26 ? 5.295 -61.563 -5.417 1.00 36.29 3 LYS H N 1
ATOM 14499 C CA . LYS H 2 26 ? 6.354 -62.264 -6.138 1.00 53.63 3 LYS H CA 1
ATOM 14500 C C . LYS H 2 26 ? 6.432 -61.848 -7.616 1.00 51.75 3 LYS H C 1
ATOM 14501 O O . LYS H 2 26 ? 5.576 -62.219 -8.446 1.00 53.24 3 LYS H O 1
ATOM 14507 N N . LEU H 2 27 ? 7.506 -61.131 -7.939 1.00 37.04 4 LEU H N 1
ATOM 14508 C CA . LEU H 2 27 ? 7.683 -60.573 -9.276 1.00 39.83 4 LEU H CA 1
ATOM 14509 C C . LEU H 2 27 ? 8.863 -61.174 -9.995 1.00 41.54 4 LEU H C 1
ATOM 14510 O O . LEU H 2 27 ? 10.013 -61.012 -9.563 1.00 46.30 4 LEU H O 1
ATOM 14515 N N . SER H 2 28 ? 8.577 -61.838 -11.108 1.00 44.35 5 SER H N 1
ATOM 14516 C CA . SER H 2 28 ? 9.559 -62.675 -11.775 1.00 36.19 5 SER H CA 1
ATOM 14517 C C . SER H 2 28 ? 9.735 -62.154 -13.161 1.00 21.07 5 SER H C 1
ATOM 14518 O O . SER H 2 28 ? 8.769 -62.095 -13.898 1.00 26.53 5 SER H O 1
ATOM 14521 N N . ASN H 2 29 ? 10.944 -61.739 -13.511 1.00 26.56 6 ASN H N 1
ATOM 14522 C CA . ASN H 2 29 ? 11.310 -61.500 -14.916 1.00 38.44 6 ASN H CA 1
ATOM 14523 C C . ASN H 2 29 ? 10.482 -60.384 -15.557 1.00 36.49 6 ASN H C 1
ATOM 14524 O O . ASN H 2 29 ? 10.136 -60.451 -16.748 1.00 32.07 6 ASN H O 1
ATOM 14529 N N . ILE H 2 30 ? 10.155 -59.366 -14.761 1.00 30.60 7 ILE H N 1
ATOM 14530 C CA . ILE H 2 30 ? 9.396 -58.228 -15.268 1.00 32.15 7 ILE H CA 1
ATOM 14531 C C . ILE H 2 30 ? 10.258 -57.311 -16.160 1.00 41.89 7 ILE H C 1
ATOM 14532 O O . ILE H 2 30 ? 11.356 -56.869 -15.791 1.00 6.59 7 ILE H O 1
ATOM 14537 N N . THR H 2 31 ? 9.747 -57.073 -17.354 1.00 0.00 8 THR H N 1
ATOM 14538 C CA . THR H 2 31 ? 10.320 -56.113 -18.270 1.00 27.31 8 THR H CA 1
ATOM 14539 C C . THR H 2 31 ? 9.220 -55.204 -18.834 1.00 36.80 8 THR H C 1
ATOM 14540 O O . THR H 2 31 ? 8.221 -55.679 -19.375 1.00 23.00 8 THR H O 1
ATOM 14544 N N . LYS H 2 32 ? 9.409 -53.892 -18.680 1.00 44.99 9 LYS H N 1
ATOM 14545 C CA . LYS H 2 32 ? 8.508 -52.908 -19.270 1.00 46.69 9 LYS H CA 1
ATOM 14546 C C . LYS H 2 32 ? 9.236 -52.072 -20.312 1.00 52.87 9 LYS H C 1
ATOM 14547 O O . LYS H 2 32 ? 10.393 -51.726 -20.129 1.00 54.57 9 LYS H O 1
ATOM 14553 N N . VAL H 2 33 ? 8.565 -51.790 -21.425 1.00 53.87 10 VAL H N 1
ATOM 14554 C CA . VAL H 2 33 ? 9.100 -50.875 -22.431 1.00 53.32 10 VAL H CA 1
ATOM 14555 C C . VAL H 2 33 ? 8.106 -49.741 -22.711 1.00 43.92 10 VAL H C 1
ATOM 14556 O O . VAL H 2 33 ? 6.880 -49.930 -22.691 1.00 46.65 10 VAL H O 1
ATOM 14560 N N . PHE H 2 34 ? 8.660 -48.558 -22.936 1.00 38.65 11 PHE H N 1
ATOM 14561 C CA . PHE H 2 34 ? 7.888 -47.383 -23.284 1.00 42.77 11 PHE H CA 1
ATOM 14562 C C . PHE H 2 34 ? 8.512 -46.790 -24.527 1.00 56.33 11 PHE H C 1
ATOM 14563 O O . PHE H 2 34 ? 9.693 -47.030 -24.816 1.00 49.05 11 PHE H O 1
ATOM 14571 N N . HIS H 2 35 ? 7.739 -45.972 -25.237 1.00 76.68 12 HIS H N 1
ATOM 14572 C CA . HIS H 2 35 ? 8.235 -45.362 -26.469 1.00 88.35 12 HIS H CA 1
ATOM 14573 C C . HIS H 2 35 ? 8.117 -43.834 -26.450 1.00 95.04 12 HIS H C 1
ATOM 14574 O O . HIS H 2 35 ? 7.020 -43.288 -26.276 1.00 99.34 12 HIS H O 1
ATOM 14581 N N . GLN H 2 36 ? 9.264 -43.164 -26.565 1.00 90.88 13 GLN H N 1
ATOM 14582 C CA . GLN H 2 36 ? 9.328 -41.725 -26.813 1.00 84.09 13 GLN H CA 1
ATOM 14583 C C . GLN H 2 36 ? 9.991 -41.457 -28.162 1.00 75.65 13 GLN H C 1
ATOM 14584 O O . GLN H 2 36 ? 11.208 -41.572 -28.295 1.00 74.41 13 GLN H O 1
ATOM 14590 N N . GLY H 2 37 ? 9.192 -41.052 -29.145 1.00 66.88 14 GLY H N 1
ATOM 14591 C CA . GLY H 2 37 ? 9.680 -40.916 -30.503 1.00 63.08 14 GLY H CA 1
ATOM 14592 C C . GLY H 2 37 ? 10.199 -42.239 -31.038 1.00 68.49 14 GLY H C 1
ATOM 14593 O O . GLY H 2 37 ? 9.534 -43.271 -30.927 1.00 68.66 14 GLY H O 1
ATOM 14594 N N . THR H 2 38 ? 11.387 -42.214 -31.632 1.00 73.26 15 THR H N 1
ATOM 14595 C CA . THR H 2 38 ? 12.019 -43.440 -32.115 1.00 70.39 15 THR H CA 1
ATOM 14596 C C . THR H 2 38 ? 12.986 -44.049 -31.102 1.00 80.71 15 THR H C 1
ATOM 14597 O O . THR H 2 38 ? 13.730 -44.971 -31.422 1.00 81.10 15 THR H O 1
ATOM 14601 N N . ARG H 2 39 ? 13.004 -43.511 -29.890 1.00 92.40 16 ARG H N 1
ATOM 14602 C CA . ARG H 2 39 ? 13.769 -44.137 -28.817 1.00 95.53 16 ARG H CA 1
ATOM 14603 C C . ARG H 2 39 ? 12.904 -45.037 -27.914 1.00 77.07 16 ARG H C 1
ATOM 14604 O O . ARG H 2 39 ? 11.754 -44.722 -27.611 1.00 77.50 16 ARG H O 1
ATOM 14612 N N . THR H 2 40 ? 13.470 -46.167 -27.494 1.00 59.54 17 THR H N 1
ATOM 14613 C CA . THR H 2 40 ? 12.746 -47.091 -26.613 1.00 43.54 17 THR H CA 1
ATOM 14614 C C . THR H 2 40 ? 13.463 -47.514 -25.291 1.00 52.04 17 THR H C 1
ATOM 14615 O O . THR H 2 40 ? 14.480 -48.225 -25.250 1.00 39.14 17 THR H O 1
ATOM 14619 N N . ILE H 2 41 ? 12.840 -47.025 -24.223 1.00 55.93 18 ILE H N 1
ATOM 14620 C CA . ILE H 2 41 ? 13.230 -47.091 -22.812 1.00 49.14 18 ILE H CA 1
ATOM 14621 C C . ILE H 2 41 ? 12.886 -48.442 -22.223 1.00 39.21 18 ILE H C 1
ATOM 14622 O O . ILE H 2 41 ? 11.802 -48.959 -22.520 1.00 31.89 18 ILE H O 1
ATOM 14627 N N . GLN H 2 42 ? 13.749 -49.032 -21.391 1.00 28.19 19 GLN H N 1
ATOM 14628 C CA . GLN H 2 42 ? 13.241 -50.188 -20.655 1.00 27.19 19 GLN H CA 1
ATOM 14629 C C . GLN H 2 42 ? 13.086 -49.825 -19.195 1.00 14.99 19 GLN H C 1
ATOM 14630 O O . GLN H 2 42 ? 13.959 -50.076 -18.386 1.00 12.69 19 GLN H O 1
ATOM 14636 N N . ALA H 2 43 ? 11.889 -49.385 -18.853 1.00 16.08 20 ALA H N 1
ATOM 14637 C CA . ALA H 2 43 ? 11.580 -48.904 -17.519 1.00 26.96 20 ALA H CA 1
ATOM 14638 C C . ALA H 2 43 ? 12.044 -49.953 -16.542 1.00 17.45 20 ALA H C 1
ATOM 14639 O O . ALA H 2 43 ? 12.794 -49.709 -15.598 1.00 22.69 20 ALA H O 1
ATOM 14641 N N . LEU H 2 44 ? 11.578 -51.155 -16.805 1.00 28.35 21 LEU H N 1
ATOM 14642 C CA . LEU H 2 44 ? 12.061 -52.308 -16.101 1.00 30.48 21 LEU H CA 1
ATOM 14643 C C . LEU H 2 44 ? 12.641 -53.269 -17.136 1.00 32.62 21 LEU H C 1
ATOM 14644 O O . LEU H 2 44 ? 12.179 -53.343 -18.283 1.00 20.87 21 LEU H O 1
ATOM 14649 N N . ASN H 2 45 ? 13.733 -53.908 -16.742 1.00 29.65 22 ASN H N 1
ATOM 14650 C CA . ASN H 2 45 ? 14.399 -54.934 -17.533 1.00 29.73 22 ASN H CA 1
ATOM 14651 C C . ASN H 2 45 ? 14.609 -56.181 -16.677 1.00 29.51 22 ASN H C 1
ATOM 14652 O O . ASN H 2 45 ? 15.413 -56.177 -15.737 1.00 36.50 22 ASN H O 1
ATOM 14657 N N . ASN H 2 46 ? 13.890 -57.247 -16.993 1.00 26.07 23 ASN H N 1
ATOM 14658 C CA . ASN H 2 46 ? 14.065 -58.512 -16.280 1.00 62.21 23 ASN H CA 1
ATOM 14659 C C . ASN H 2 46 ? 14.121 -58.341 -14.736 1.00 43.53 23 ASN H C 1
ATOM 14660 O O . ASN H 2 46 ? 14.865 -59.055 -14.030 1.00 38.41 23 ASN H O 1
ATOM 14665 N N . VAL H 2 47 ? 13.328 -57.403 -14.226 1.00 8.59 24 VAL H N 1
ATOM 14666 C CA . VAL H 2 47 ? 13.256 -57.168 -12.791 1.00 22.04 24 VAL H CA 1
ATOM 14667 C C . VAL H 2 47 ? 12.538 -58.313 -12.079 1.00 30.96 24 VAL H C 1
ATOM 14668 O O . VAL H 2 47 ? 11.431 -58.714 -12.468 1.00 26.54 24 VAL H O 1
ATOM 14672 N N . SER H 2 48 ? 13.173 -58.813 -11.021 1.00 36.27 25 SER H N 1
ATOM 14673 C CA . SER H 2 48 ? 12.690 -59.976 -10.287 1.00 43.89 25 SER H CA 1
ATOM 14674 C C . SER H 2 48 ? 12.747 -59.688 -8.784 1.00 41.71 25 SER H C 1
ATOM 14675 O O . SER H 2 48 ? 13.783 -59.323 -8.249 1.00 45.94 25 SER H O 1
ATOM 14678 N N . LEU H 2 49 ? 11.622 -59.845 -8.106 1.00 38.58 26 LEU H N 1
ATOM 14679 C CA . LEU H 2 49 ? 11.492 -59.356 -6.736 1.00 42.86 26 LEU H CA 1
ATOM 14680 C C . LEU H 2 49 ? 10.681 -60.278 -5.833 1.00 48.95 26 LEU H C 1
ATOM 14681 O O . LEU H 2 49 ? 9.517 -60.604 -6.149 1.00 48.52 26 LEU H O 1
ATOM 14686 N N . HIS H 2 50 ? 11.235 -60.668 -4.693 1.00 36.11 27 HIS H N 1
ATOM 14687 C CA . HIS H 2 50 ? 10.458 -61.573 -3.843 1.00 41.49 27 HIS H CA 1
ATOM 14688 C C . HIS H 2 50 ? 10.271 -60.946 -2.494 1.00 43.97 27 HIS H C 1
ATOM 14689 O O . HIS H 2 50 ? 11.224 -60.576 -1.817 1.00 58.08 27 HIS H O 1
ATOM 14696 N N . VAL H 2 51 ? 9.014 -60.752 -2.142 1.00 43.70 28 VAL H N 1
ATOM 14697 C CA . VAL H 2 51 ? 8.707 -60.008 -0.942 1.00 52.54 28 VAL H CA 1
ATOM 14698 C C . VAL H 2 51 ? 7.986 -60.900 0.059 1.00 57.39 28 VAL H C 1
ATOM 14699 O O . VAL H 2 51 ? 6.854 -61.331 -0.181 1.00 63.52 28 VAL H O 1
ATOM 14703 N N . PRO H 2 52 ? 8.657 -61.192 1.178 1.00 55.64 29 PRO H N 1
ATOM 14704 C CA . PRO H 2 52 ? 8.114 -61.922 2.327 1.00 58.38 29 PRO H CA 1
ATOM 14705 C C . PRO H 2 52 ? 6.955 -61.210 3.013 1.00 53.99 29 PRO H C 1
ATOM 14706 O O . PRO H 2 52 ? 7.069 -60.047 3.430 1.00 42.62 29 PRO H O 1
ATOM 14710 N N . ALA H 2 53 ? 5.864 -61.955 3.167 1.00 45.61 30 ALA H N 1
ATOM 14711 C CA . ALA H 2 53 ? 4.665 -61.470 3.840 1.00 56.16 30 ALA H CA 1
ATOM 14712 C C . ALA H 2 53 ? 4.962 -60.918 5.231 1.00 53.08 30 ALA H C 1
ATOM 14713 O O . ALA H 2 53 ? 5.773 -61.479 5.969 1.00 57.20 30 ALA H O 1
ATOM 14715 N N . GLY H 2 54 ? 4.305 -59.817 5.585 1.00 55.73 31 GLY H N 1
ATOM 14716 C CA . GLY H 2 54 ? 4.401 -59.265 6.924 1.00 58.78 31 GLY H CA 1
ATOM 14717 C C . GLY H 2 54 ? 5.678 -58.492 7.167 1.00 55.18 31 GLY H C 1
ATOM 14718 O O . GLY H 2 54 ? 6.125 -58.354 8.311 1.00 56.86 31 GLY H O 1
ATOM 14719 N N . GLN H 2 55 ? 6.254 -57.966 6.091 1.00 54.28 32 GLN H N 1
ATOM 14720 C CA . GLN H 2 55 ? 7.531 -57.265 6.174 1.00 59.38 32 GLN H CA 1
ATOM 14721 C C . GLN H 2 55 ? 7.441 -55.907 5.466 1.00 48.63 32 GLN H C 1
ATOM 14722 O O . GLN H 2 55 ? 6.457 -55.640 4.786 1.00 53.61 32 GLN H O 1
ATOM 14728 N N . ILE H 2 56 ? 8.441 -55.045 5.645 1.00 22.84 33 ILE H N 1
ATOM 14729 C CA . ILE H 2 56 ? 8.465 -53.745 4.963 1.00 32.54 33 ILE H CA 1
ATOM 14730 C C . ILE H 2 56 ? 9.639 -53.551 4.008 1.00 31.51 33 ILE H C 1
ATOM 14731 O O . ILE H 2 56 ? 10.774 -53.369 4.426 1.00 27.09 33 ILE H O 1
ATOM 14736 N N . TYR H 2 57 ? 9.317 -53.504 2.722 1.00 38.28 34 TYR H N 1
ATOM 14737 C CA . TYR H 2 57 ? 10.283 -53.500 1.633 1.00 41.71 34 TYR H CA 1
ATOM 14738 C C . TYR H 2 57 ? 10.361 -52.160 0.888 1.00 34.06 34 TYR H C 1
ATOM 14739 O O . TYR H 2 57 ? 9.384 -51.721 0.300 1.00 39.50 34 TYR H O 1
ATOM 14748 N N . GLY H 2 58 ? 11.494 -51.477 0.956 1.00 30.73 35 GLY H N 1
ATOM 14749 C CA . GLY H 2 58 ? 11.745 -50.377 0.046 1.00 33.80 35 GLY H CA 1
ATOM 14750 C C . GLY H 2 58 ? 12.552 -50.701 -1.211 1.00 41.07 35 GLY H C 1
ATOM 14751 O O . GLY H 2 58 ? 13.499 -51.495 -1.210 1.00 45.79 35 GLY H O 1
ATOM 14752 N N . VAL H 2 59 ? 12.217 -49.996 -2.277 1.00 34.60 36 VAL H N 1
ATOM 14753 C CA . VAL H 2 59 ? 13.035 -49.928 -3.473 1.00 29.56 36 VAL H CA 1
ATOM 14754 C C . VAL H 2 59 ? 13.504 -48.501 -3.674 1.00 28.42 36 VAL H C 1
ATOM 14755 O O . VAL H 2 59 ? 12.752 -47.528 -3.570 1.00 13.89 36 VAL H O 1
ATOM 14759 N N . ILE H 2 60 ? 14.770 -48.370 -3.979 1.00 38.93 37 ILE H N 1
ATOM 14760 C CA . ILE H 2 60 ? 15.332 -47.052 -3.963 1.00 41.93 37 ILE H CA 1
ATOM 14761 C C . ILE H 2 60 ? 16.111 -46.813 -5.233 1.00 36.14 37 ILE H C 1
ATOM 14762 O O . ILE H 2 60 ? 16.649 -47.741 -5.841 1.00 38.29 37 ILE H O 1
ATOM 14767 N N . GLY H 2 61 ? 16.134 -45.559 -5.650 1.00 36.04 38 GLY H N 1
ATOM 14768 C CA . GLY H 2 61 ? 16.933 -45.185 -6.789 1.00 32.84 38 GLY H CA 1
ATOM 14769 C C . GLY H 2 61 ? 16.663 -43.770 -7.210 1.00 35.42 38 GLY H C 1
ATOM 14770 O O . GLY H 2 61 ? 15.705 -43.116 -6.777 1.00 22.88 38 GLY H O 1
ATOM 14771 N N . ALA H 2 62 ? 17.545 -43.329 -8.092 1.00 25.38 39 ALA H N 1
ATOM 14772 C CA . ALA H 2 62 ? 17.463 -42.044 -8.733 1.00 25.65 39 ALA H CA 1
ATOM 14773 C C . ALA H 2 62 ? 16.204 -41.950 -9.597 1.00 41.61 39 ALA H C 1
ATOM 14774 O O . ALA H 2 62 ? 15.555 -42.955 -9.912 1.00 41.19 39 ALA H O 1
ATOM 14776 N N . SER H 2 63 ? 15.816 -40.719 -9.913 1.00 66.49 40 SER H N 1
ATOM 14777 C CA . SER H 2 63 ? 14.691 -40.473 -10.792 1.00 65.83 40 SER H CA 1
ATOM 14778 C C . SER H 2 63 ? 14.934 -41.120 -12.152 1.00 66.13 40 SER H C 1
ATOM 14779 O O . SER H 2 63 ? 16.016 -40.958 -12.741 1.00 60.71 40 SER H O 1
ATOM 14782 N N . GLY H 2 64 ? 13.927 -41.856 -12.634 1.00 60.59 41 GLY H N 1
ATOM 14783 C CA . GLY H 2 64 ? 13.965 -42.438 -13.967 1.00 54.14 41 GLY H CA 1
ATOM 14784 C C . GLY H 2 64 ? 14.464 -43.872 -13.987 1.00 50.84 41 GLY H C 1
ATOM 14785 O O . GLY H 2 64 ? 14.596 -44.475 -15.047 1.00 45.39 41 GLY H O 1
ATOM 14786 N N . ALA H 2 65 ? 14.740 -44.419 -12.807 1.00 50.30 42 ALA H N 1
ATOM 14787 C CA . ALA H 2 65 ? 15.182 -45.805 -12.683 1.00 44.02 42 ALA H CA 1
ATOM 14788 C C . ALA H 2 65 ? 14.037 -46.844 -12.819 1.00 48.52 42 ALA H C 1
ATOM 14789 O O . ALA H 2 65 ? 14.291 -48.015 -13.088 1.00 47.67 42 ALA H O 1
ATOM 14791 N N . GLY H 2 66 ? 12.788 -46.416 -12.672 1.00 40.46 43 GLY H N 1
ATOM 14792 C CA . GLY H 2 66 ? 11.665 -47.336 -12.748 1.00 33.37 43 GLY H CA 1
ATOM 14793 C C . GLY H 2 66 ? 10.905 -47.682 -11.470 1.00 26.43 43 GLY H C 1
ATOM 14794 O O . GLY H 2 66 ? 10.000 -48.527 -11.484 1.00 15.23 43 GLY H O 1
ATOM 14795 N N . LYS H 2 67 ? 11.232 -46.991 -10.385 1.00 32.61 44 LYS H N 1
ATOM 14796 C CA . LYS H 2 67 ? 10.422 -47.019 -9.160 1.00 27.16 44 LYS H CA 1
ATOM 14797 C C . LYS H 2 67 ? 8.933 -46.865 -9.437 1.00 25.30 44 LYS H C 1
ATOM 14798 O O . LYS H 2 67 ? 8.108 -47.612 -8.910 1.00 42.14 44 LYS H O 1
ATOM 14804 N N . SER H 2 68 ? 8.599 -45.877 -10.255 1.00 24.77 45 SER H N 1
ATOM 14805 C CA . SER H 2 68 ? 7.211 -45.545 -10.582 1.00 36.54 45 SER H CA 1
ATOM 14806 C C . SER H 2 68 ? 6.461 -46.682 -11.273 1.00 36.20 45 SER H C 1
ATOM 14807 O O . SER H 2 68 ? 5.323 -47.029 -10.909 1.00 31.27 45 SER H O 1
ATOM 14810 N N . THR H 2 69 ? 7.123 -47.241 -12.287 1.00 39.85 46 THR H N 1
ATOM 14811 C CA . THR H 2 69 ? 6.580 -48.315 -13.105 1.00 31.90 46 THR H CA 1
ATOM 14812 C C . THR H 2 69 ? 6.393 -49.555 -12.262 1.00 27.98 46 THR H C 1
ATOM 14813 O O . THR H 2 69 ? 5.295 -50.121 -12.201 1.00 18.49 46 THR H O 1
ATOM 14817 N N . LEU H 2 70 ? 7.500 -49.941 -11.615 1.00 27.88 47 LEU H N 1
ATOM 14818 C CA . LEU H 2 70 ? 7.646 -51.175 -10.844 1.00 40.21 47 LEU H CA 1
ATOM 14819 C C . LEU H 2 70 ? 6.503 -51.396 -9.882 1.00 37.86 47 LEU H C 1
ATOM 14820 O O . LEU H 2 70 ? 5.718 -52.336 -10.022 1.00 31.28 47 LEU H O 1
ATOM 14825 N N . ILE H 2 71 ? 6.418 -50.507 -8.902 1.00 40.67 48 ILE H N 1
ATOM 14826 C CA . ILE H 2 71 ? 5.353 -50.570 -7.909 1.00 55.72 48 ILE H CA 1
ATOM 14827 C C . ILE H 2 71 ? 4.035 -50.883 -8.611 1.00 48.39 48 ILE H C 1
ATOM 14828 O O . ILE H 2 71 ? 3.272 -51.785 -8.207 1.00 36.68 48 ILE H O 1
ATOM 14833 N N . ARG H 2 72 ? 3.817 -50.143 -9.695 1.00 44.22 49 ARG H N 1
ATOM 14834 C CA . ARG H 2 72 ? 2.547 -50.131 -10.411 1.00 51.06 49 ARG H CA 1
ATOM 14835 C C . ARG H 2 72 ? 2.238 -51.404 -11.180 1.00 35.99 49 ARG H C 1
ATOM 14836 O O . ARG H 2 72 ? 1.149 -51.518 -11.765 1.00 32.60 49 ARG H O 1
ATOM 14844 N N . CYS H 2 73 ? 3.207 -52.314 -11.242 1.00 25.72 50 CYS H N 1
ATOM 14845 C CA . CYS H 2 73 ? 2.989 -53.614 -11.870 1.00 32.48 50 CYS H CA 1
ATOM 14846 C C . CYS H 2 73 ? 2.353 -54.609 -10.899 1.00 30.47 50 CYS H C 1
ATOM 14847 O O . CYS H 2 73 ? 1.475 -55.401 -11.278 1.00 25.59 50 CYS H O 1
ATOM 14850 N N . VAL H 2 74 ? 2.790 -54.555 -9.650 1.00 34.96 51 VAL H N 1
ATOM 14851 C CA . VAL H 2 74 ? 2.144 -55.296 -8.580 1.00 42.69 51 VAL H CA 1
ATOM 14852 C C . VAL H 2 74 ? 0.630 -55.107 -8.621 1.00 48.09 51 VAL H C 1
ATOM 14853 O O . VAL H 2 74 ? -0.139 -56.041 -8.350 1.00 45.94 51 VAL H O 1
ATOM 14857 N N . ASN H 2 75 ? 0.215 -53.881 -8.955 1.00 60.69 52 ASN H N 1
ATOM 14858 C CA . ASN H 2 75 ? -1.191 -53.450 -8.930 1.00 43.01 52 ASN H CA 1
ATOM 14859 C C . ASN H 2 75 ? -1.866 -53.744 -10.258 1.00 38.51 52 ASN H C 1
ATOM 14860 O O . ASN H 2 75 ? -3.077 -53.737 -10.392 1.00 26.56 52 ASN H O 1
ATOM 14865 N N . LEU H 2 76 ? -1.023 -54.013 -11.242 1.00 59.45 53 LEU H N 1
ATOM 14866 C CA . LEU H 2 76 ? -1.373 -54.042 -12.646 1.00 47.39 53 LEU H CA 1
ATOM 14867 C C . LEU H 2 76 ? -1.941 -52.721 -13.140 1.00 56.21 53 LEU H C 1
ATOM 14868 O O . LEU H 2 76 ? -2.647 -52.705 -14.155 1.00 60.41 53 LEU H O 1
ATOM 14873 N N . LEU H 2 77 ? -1.618 -51.618 -12.443 1.00 55.64 54 LEU H N 1
ATOM 14874 C CA . LEU H 2 77 ? -1.966 -50.273 -12.942 1.00 45.54 54 LEU H CA 1
ATOM 14875 C C . LEU H 2 77 ? -1.217 -50.051 -14.228 1.00 42.13 54 LEU H C 1
ATOM 14876 O O . LEU H 2 77 ? -1.669 -49.374 -15.148 1.00 41.07 54 LEU H O 1
ATOM 14881 N N . GLU H 2 78 ? -0.053 -50.670 -14.268 1.00 37.63 55 GLU H N 1
ATOM 14882 C CA . GLU H 2 78 ? 0.700 -50.798 -15.477 1.00 30.18 55 GLU H CA 1
ATOM 14883 C C . GLU H 2 78 ? 0.713 -52.295 -15.840 1.00 39.72 55 GLU H C 1
ATOM 14884 O O . GLU H 2 78 ? 0.542 -53.158 -14.973 1.00 39.74 55 GLU H O 1
ATOM 14890 N N . ARG H 2 79 ? 0.846 -52.583 -17.133 1.00 45.33 56 ARG H N 1
ATOM 14891 C CA . ARG H 2 79 ? 0.913 -53.956 -17.645 1.00 46.49 56 ARG H CA 1
ATOM 14892 C C . ARG H 2 79 ? 2.313 -54.277 -18.108 1.00 39.87 56 ARG H C 1
ATOM 14893 O O . ARG H 2 79 ? 2.831 -53.645 -19.033 1.00 34.21 56 ARG H O 1
ATOM 14901 N N . PRO H 2 80 ? 2.942 -55.255 -17.448 1.00 37.44 57 PRO H N 1
ATOM 14902 C CA . PRO H 2 80 ? 4.358 -55.523 -17.759 1.00 34.96 57 PRO H CA 1
ATOM 14903 C C . PRO H 2 80 ? 4.495 -56.101 -19.161 1.00 34.20 57 PRO H C 1
ATOM 14904 O O . PRO H 2 80 ? 3.753 -57.024 -19.511 1.00 34.70 57 PRO H O 1
ATOM 14908 N N . THR H 2 81 ? 5.415 -55.559 -19.952 1.00 27.14 58 THR H N 1
ATOM 14909 C CA . THR H 2 81 ? 5.678 -56.110 -21.279 1.00 26.19 58 THR H CA 1
ATOM 14910 C C . THR H 2 81 ? 5.908 -57.617 -21.180 1.00 32.23 58 THR H C 1
ATOM 14911 O O . THR H 2 81 ? 5.366 -58.368 -21.968 1.00 39.16 58 THR H O 1
ATOM 14915 N N . GLU H 2 82 ? 6.690 -58.044 -20.193 1.00 45.95 59 GLU H N 1
ATOM 14916 C CA . GLU H 2 82 ? 7.112 -59.428 -20.049 1.00 65.28 59 GLU H CA 1
ATOM 14917 C C . GLU H 2 82 ? 7.043 -59.832 -18.572 1.00 80.24 59 GLU H C 1
ATOM 14918 O O . GLU H 2 82 ? 6.980 -58.968 -17.686 1.00 80.86 59 GLU H O 1
ATOM 14924 N N . GLY H 2 83 ? 7.048 -61.139 -18.303 1.00 85.65 60 GLY H N 1
ATOM 14925 C CA . GLY H 2 83 ? 7.136 -61.643 -16.938 1.00 78.36 60 GLY H CA 1
ATOM 14926 C C . GLY H 2 83 ? 5.818 -61.811 -16.199 1.00 67.28 60 GLY H C 1
ATOM 14927 O O . GLY H 2 83 ? 4.723 -61.645 -16.768 1.00 61.02 60 GLY H O 1
ATOM 14928 N N . SER H 2 84 ? 5.939 -62.127 -14.911 1.00 54.07 61 SER H N 1
ATOM 14929 C CA . SER H 2 84 ? 4.804 -62.561 -14.090 1.00 53.90 61 SER H CA 1
ATOM 14930 C C . SER H 2 84 ? 4.609 -61.735 -12.846 1.00 47.97 61 SER H C 1
ATOM 14931 O O . SER H 2 84 ? 5.570 -61.244 -12.255 1.00 61.05 61 SER H O 1
ATOM 14934 N N . VAL H 2 85 ? 3.361 -61.648 -12.407 1.00 36.84 62 VAL H N 1
ATOM 14935 C CA . VAL H 2 85 ? 3.031 -60.971 -11.151 1.00 43.15 62 VAL H CA 1
ATOM 14936 C C . VAL H 2 85 ? 2.141 -61.838 -10.271 1.00 29.85 62 VAL H C 1
ATOM 14937 O O . VAL H 2 85 ? 1.033 -62.205 -10.679 1.00 18.06 62 VAL H O 1
ATOM 14941 N N . LEU H 2 86 ? 2.616 -62.124 -9.061 1.00 27.47 63 LEU H N 1
ATOM 14942 C CA . LEU H 2 86 ? 1.909 -63.021 -8.160 1.00 41.77 63 LEU H CA 1
ATOM 14943 C C . LEU H 2 86 ? 1.651 -62.379 -6.819 1.00 33.40 63 LEU H C 1
ATOM 14944 O O . LEU H 2 86 ? 2.573 -62.205 -6.033 1.00 47.42 63 LEU H O 1
ATOM 14949 N N . VAL H 2 87 ? 0.402 -62.078 -6.516 1.00 35.28 64 VAL H N 1
ATOM 14950 C CA . VAL H 2 87 ? 0.088 -61.655 -5.156 1.00 56.16 64 VAL H CA 1
ATOM 14951 C C . VAL H 2 87 ? -0.670 -62.777 -4.430 1.00 57.76 64 VAL H C 1
ATOM 14952 O O . VAL H 2 87 ? -1.640 -63.351 -4.958 1.00 45.91 64 VAL H O 1
ATOM 14956 N N . ASP H 2 88 ? -0.183 -63.109 -3.238 1.00 49.63 65 ASP H N 1
ATOM 14957 C CA . ASP H 2 88 ? -0.705 -64.243 -2.497 1.00 48.66 65 ASP H CA 1
ATOM 14958 C C . ASP H 2 88 ? -0.855 -65.483 -3.389 1.00 57.02 65 ASP H C 1
ATOM 14959 O O . ASP H 2 88 ? -1.760 -66.302 -3.194 1.00 55.00 65 ASP H O 1
ATOM 14964 N N . GLY H 2 89 ? 0.050 -65.616 -4.357 1.00 55.18 66 GLY H N 1
ATOM 14965 C CA . GLY H 2 89 ? 0.173 -66.845 -5.118 1.00 46.20 66 GLY H CA 1
ATOM 14966 C C . GLY H 2 89 ? -0.689 -66.895 -6.351 1.00 56.03 66 GLY H C 1
ATOM 14967 O O . GLY H 2 89 ? -0.623 -67.864 -7.120 1.00 46.07 66 GLY H O 1
ATOM 14968 N N . GLN H 2 90 ? -1.491 -65.845 -6.529 1.00 62.17 67 GLN H N 1
ATOM 14969 C CA . GLN H 2 90 ? -2.312 -65.670 -7.720 1.00 71.43 67 GLN H CA 1
ATOM 14970 C C . GLN H 2 90 ? -1.652 -64.772 -8.767 1.00 65.17 67 GLN H C 1
ATOM 14971 O O . GLN H 2 90 ? -1.266 -63.642 -8.480 1.00 57.85 67 GLN H O 1
ATOM 14977 N N . GLU H 2 91 ? -1.527 -65.311 -9.979 1.00 60.26 68 GLU H N 1
ATOM 14978 C CA . GLU H 2 91 ? -1.041 -64.595 -11.157 1.00 45.97 68 GLU H CA 1
ATOM 14979 C C . GLU H 2 91 ? -2.021 -63.508 -11.629 1.00 48.95 68 GLU H C 1
ATOM 14980 O O . GLU H 2 91 ? -3.191 -63.789 -11.881 1.00 45.75 68 GLU H O 1
ATOM 14986 N N . LEU H 2 92 ? -1.549 -62.259 -11.671 1.00 48.28 69 LEU H N 1
ATOM 14987 C CA . LEU H 2 92 ? -2.409 -61.112 -12.005 1.00 47.32 69 LEU H CA 1
ATOM 14988 C C . LEU H 2 92 ? -2.481 -60.782 -13.508 1.00 44.52 69 LEU H C 1
ATOM 14989 O O . LEU H 2 92 ? -3.526 -60.362 -14.031 1.00 45.69 69 LEU H O 1
ATOM 14994 N N . THR H 2 93 ? -1.340 -60.953 -14.174 1.00 41.02 70 THR H N 1
ATOM 14995 C CA . THR H 2 93 ? -1.188 -60.773 -15.620 1.00 47.18 70 THR H CA 1
ATOM 14996 C C . THR H 2 93 ? -2.237 -61.527 -16.473 1.00 58.74 70 THR H C 1
ATOM 14997 O O . THR H 2 93 ? -2.728 -61.017 -17.485 1.00 63.48 70 THR H O 1
ATOM 15001 N N . THR H 2 94 ? -2.554 -62.746 -16.046 1.00 62.86 71 THR H N 1
ATOM 15002 C CA . THR H 2 94 ? -3.619 -63.575 -16.601 1.00 55.52 71 THR H CA 1
ATOM 15003 C C . THR H 2 94 ? -5.021 -62.979 -16.455 1.00 65.33 71 THR H C 1
ATOM 15004 O O . THR H 2 94 ? -5.839 -63.057 -17.378 1.00 75.43 71 THR H O 1
ATOM 15008 N N . LEU H 2 95 ? -5.284 -62.359 -15.310 1.00 56.72 72 LEU H N 1
ATOM 15009 C CA . LEU H 2 95 ? -6.636 -61.961 -14.935 1.00 63.16 72 LEU H CA 1
ATOM 15010 C C . LEU H 2 95 ? -7.411 -61.082 -15.932 1.00 77.74 72 LEU H C 1
ATOM 15011 O O . LEU H 2 95 ? -6.849 -60.235 -16.644 1.00 72.73 72 LEU H O 1
ATOM 15016 N N . SER H 2 96 ? -8.718 -61.317 -15.975 1.00 81.47 73 SER H N 1
ATOM 15017 C CA . SER H 2 96 ? -9.652 -60.456 -16.684 1.00 82.48 73 SER H CA 1
ATOM 15018 C C . SER H 2 96 ? -9.935 -59.197 -15.871 1.00 87.18 73 SER H C 1
ATOM 15019 O O . SER H 2 96 ? -9.786 -59.203 -14.649 1.00 85.80 73 SER H O 1
ATOM 15022 N N . GLU H 2 97 ? -10.361 -58.127 -16.540 1.00 86.39 74 GLU H N 1
ATOM 15023 C CA . GLU H 2 97 ? -10.666 -56.873 -15.848 1.00 86.85 74 GLU H CA 1
ATOM 15024 C C . GLU H 2 97 ? -11.643 -57.083 -14.700 1.00 75.74 74 GLU H C 1
ATOM 15025 O O . GLU H 2 97 ? -11.682 -56.298 -13.753 1.00 64.06 74 GLU H O 1
ATOM 15031 N N . SER H 2 98 ? -12.434 -58.145 -14.795 1.00 79.71 75 SER H N 1
ATOM 15032 C CA . SER H 2 98 ? -13.417 -58.454 -13.767 1.00 84.52 75 SER H CA 1
ATOM 15033 C C . SER H 2 98 ? -12.784 -59.104 -12.543 1.00 89.21 75 SER H C 1
ATOM 15034 O O . SER H 2 98 ? -13.101 -58.746 -11.405 1.00 90.96 75 SER H O 1
ATOM 15037 N N . GLU H 2 99 ? -11.900 -60.067 -12.791 1.00 86.62 76 GLU H N 1
ATOM 15038 C CA . GLU H 2 99 ? -11.205 -60.787 -11.730 1.00 80.76 76 GLU H CA 1
ATOM 15039 C C . GLU H 2 99 ? -10.097 -59.902 -11.138 1.00 78.04 76 GLU H C 1
ATOM 15040 O O . GLU H 2 99 ? -9.834 -59.928 -9.935 1.00 70.74 76 GLU H O 1
ATOM 15046 N N . LEU H 2 100 ? -9.464 -59.111 -12.004 1.00 84.29 77 LEU H N 1
ATOM 15047 C CA . LEU H 2 100 ? -8.438 -58.140 -11.605 1.00 75.70 77 LEU H CA 1
ATOM 15048 C C . LEU H 2 100 ? -9.016 -57.132 -10.614 1.00 62.14 77 LEU H C 1
ATOM 15049 O O . LEU H 2 100 ? -8.327 -56.614 -9.745 1.00 64.17 77 LEU H O 1
ATOM 15054 N N . THR H 2 101 ? -10.298 -56.857 -10.758 1.00 58.06 78 THR H N 1
ATOM 15055 C CA . THR H 2 101 ? -10.971 -55.949 -9.856 1.00 71.19 78 THR H CA 1
ATOM 15056 C C . THR H 2 101 ? -10.908 -56.495 -8.429 1.00 76.73 78 THR H C 1
ATOM 15057 O O . THR H 2 101 ? -10.466 -55.798 -7.514 1.00 77.02 78 THR H O 1
ATOM 15061 N N . LYS H 2 102 ? -11.345 -57.743 -8.254 1.00 79.61 79 LYS H N 1
ATOM 15062 C CA . LYS H 2 102 ? -11.440 -58.371 -6.935 1.00 75.02 79 LYS H CA 1
ATOM 15063 C C . LYS H 2 102 ? -10.094 -58.398 -6.227 1.00 66.65 79 LYS H C 1
ATOM 15064 O O . LYS H 2 102 ? -10.019 -58.249 -5.009 1.00 64.54 79 LYS H O 1
ATOM 15070 N N . ALA H 2 103 ? -9.035 -58.611 -7.001 1.00 63.61 80 ALA H N 1
ATOM 15071 C CA . ALA H 2 103 ? -7.685 -58.637 -6.464 1.00 58.60 80 ALA H CA 1
ATOM 15072 C C . ALA H 2 103 ? -7.237 -57.273 -5.907 1.00 58.16 80 ALA H C 1
ATOM 15073 O O . ALA H 2 103 ? -6.698 -57.206 -4.810 1.00 76.39 80 ALA H O 1
ATOM 15075 N N . ARG H 2 104 ? -7.470 -56.190 -6.642 1.00 48.57 81 ARG H N 1
ATOM 15076 C CA . ARG H 2 104 ? -7.093 -54.856 -6.170 1.00 50.10 81 ARG H CA 1
ATOM 15077 C C . ARG H 2 104 ? -7.816 -54.479 -4.875 1.00 50.64 81 ARG H C 1
ATOM 15078 O O . ARG H 2 104 ? -7.473 -53.482 -4.222 1.00 51.90 81 ARG H O 1
ATOM 15086 N N . ARG H 2 105 ? -8.819 -55.276 -4.511 1.00 47.93 82 ARG H N 1
ATOM 15087 C CA . ARG H 2 105 ? -9.480 -55.149 -3.215 1.00 50.67 82 ARG H CA 1
ATOM 15088 C C . ARG H 2 105 ? -8.518 -55.493 -2.079 1.00 59.61 82 ARG H C 1
ATOM 15089 O O . ARG H 2 105 ? -8.550 -54.862 -1.016 1.00 59.71 82 ARG H O 1
ATOM 15097 N N . GLN H 2 106 ? -7.664 -56.488 -2.330 1.00 67.31 83 GLN H N 1
ATOM 15098 C CA . GLN H 2 106 ? -6.616 -56.925 -1.403 1.00 57.11 83 GLN H CA 1
ATOM 15099 C C . GLN H 2 106 ? -5.263 -56.234 -1.598 1.00 45.12 83 GLN H C 1
ATOM 15100 O O . GLN H 2 106 ? -4.304 -56.604 -0.945 1.00 54.37 83 GLN H O 1
ATOM 15106 N N . ILE H 2 107 ? -5.172 -55.271 -2.517 1.00 48.33 84 ILE H N 1
ATOM 15107 C CA . ILE H 2 107 ? -3.965 -54.440 -2.656 1.00 48.55 84 ILE H CA 1
ATOM 15108 C C . ILE H 2 107 ? -4.221 -52.943 -2.470 1.00 44.22 84 ILE H C 1
ATOM 15109 O O . ILE H 2 107 ? -4.665 -52.283 -3.408 1.00 61.53 84 ILE H O 1
ATOM 15114 N N . GLY H 2 108 ? -3.830 -52.379 -1.329 1.00 49.02 85 GLY H N 1
ATOM 15115 C CA . GLY H 2 108 ? -4.029 -50.953 -1.085 1.00 63.70 85 GLY H CA 1
ATOM 15116 C C . GLY H 2 108 ? -2.859 -50.092 -1.544 1.00 60.98 85 GLY H C 1
ATOM 15117 O O . GLY H 2 108 ? -1.706 -50.522 -1.502 1.00 70.91 85 GLY H O 1
ATOM 15118 N N . MET H 2 109 ? -3.128 -48.861 -1.954 1.00 31.51 86 MET H N 1
ATOM 15119 C CA . MET H 2 109 ? -2.052 -48.028 -2.471 1.00 37.81 86 MET H CA 1
ATOM 15120 C C . MET H 2 109 ? -2.199 -46.566 -2.156 1.00 43.88 86 MET H C 1
ATOM 15121 O O . MET H 2 109 ? -3.309 -46.030 -2.204 1.00 54.71 86 MET H O 1
ATOM 15126 N N . ILE H 2 110 ? -1.075 -45.915 -1.855 1.00 35.55 87 ILE H N 1
ATOM 15127 C CA . ILE H 2 110 ? -1.099 -44.492 -1.545 1.00 40.93 87 ILE H CA 1
ATOM 15128 C C . ILE H 2 110 ? 0.009 -43.753 -2.313 1.00 45.29 87 ILE H C 1
ATOM 15129 O O . ILE H 2 110 ? 1.007 -44.368 -2.729 1.00 32.60 87 ILE H O 1
ATOM 15134 N N . PHE H 2 111 ? -0.199 -42.446 -2.528 1.00 49.81 88 PHE H N 1
ATOM 15135 C CA . PHE H 2 111 ? 0.483 -41.701 -3.612 1.00 49.23 88 PHE H CA 1
ATOM 15136 C C . PHE H 2 111 ? 1.258 -40.480 -3.153 1.00 28.76 88 PHE H C 1
ATOM 15137 O O . PHE H 2 111 ? 0.941 -39.899 -2.126 1.00 34.27 88 PHE H O 1
ATOM 15145 N N . GLN H 2 112 ? 2.251 -40.085 -3.943 1.00 27.11 89 GLN H N 1
ATOM 15146 C CA . GLN H 2 112 ? 3.090 -38.925 -3.639 1.00 35.07 89 GLN H CA 1
ATOM 15147 C C . GLN H 2 112 ? 2.201 -37.720 -3.357 1.00 40.61 89 GLN H C 1
ATOM 15148 O O . GLN H 2 112 ? 2.215 -37.148 -2.270 1.00 50.60 89 GLN H O 1
ATOM 15154 N N . HIS H 2 113 ? 1.436 -37.332 -4.361 1.00 49.49 90 HIS H N 1
ATOM 15155 C CA . HIS H 2 113 ? 0.361 -36.385 -4.182 1.00 45.61 90 HIS H CA 1
ATOM 15156 C C . HIS H 2 113 ? -0.678 -37.267 -3.553 1.00 53.18 90 HIS H C 1
ATOM 15157 O O . HIS H 2 113 ? -0.397 -38.418 -3.283 1.00 62.21 90 HIS H O 1
ATOM 15164 N N . PHE H 2 114 ? -1.821 -36.752 -3.175 1.00 48.22 91 PHE H N 1
ATOM 15165 C CA . PHE H 2 114 ? -2.558 -37.583 -2.255 1.00 44.12 91 PHE H CA 1
ATOM 15166 C C . PHE H 2 114 ? -3.748 -38.272 -2.873 1.00 54.06 91 PHE H C 1
ATOM 15167 O O . PHE H 2 114 ? -4.254 -39.258 -2.324 1.00 48.98 91 PHE H O 1
ATOM 15175 N N . ASN H 2 115 ? -4.084 -37.846 -4.090 1.00 58.22 92 ASN H N 1
ATOM 15176 C CA . ASN H 2 115 ? -5.191 -38.435 -4.838 1.00 46.20 92 ASN H CA 1
ATOM 15177 C C . ASN H 2 115 ? -6.417 -38.677 -3.976 1.00 50.94 92 ASN H C 1
ATOM 15178 O O . ASN H 2 115 ? -6.783 -39.823 -3.702 1.00 32.82 92 ASN H O 1
ATOM 15183 N N . LEU H 2 116 ? -7.022 -37.575 -3.537 1.00 62.50 93 LEU H N 1
ATOM 15184 C CA . LEU H 2 116 ? -8.278 -37.590 -2.791 1.00 61.34 93 LEU H CA 1
ATOM 15185 C C . LEU H 2 116 ? -9.334 -36.816 -3.545 1.00 67.98 93 LEU H C 1
ATOM 15186 O O . LEU H 2 116 ? -9.016 -36.022 -4.437 1.00 80.87 93 LEU H O 1
ATOM 15191 N N . LEU H 2 117 ? -10.590 -37.036 -3.185 1.00 58.18 94 LEU H N 1
ATOM 15192 C CA . LEU H 2 117 ? -11.680 -36.358 -3.863 1.00 63.72 94 LEU H CA 1
ATOM 15193 C C . LEU H 2 117 ? -12.068 -35.074 -3.133 1.00 72.61 94 LEU H C 1
ATOM 15194 O O . LEU H 2 117 ? -12.630 -35.130 -2.042 1.00 91.23 94 LEU H O 1
ATOM 15199 N N . SER H 2 118 ? -11.780 -33.920 -3.733 1.00 55.79 95 SER H N 1
ATOM 15200 C CA . SER H 2 118 ? -12.233 -32.643 -3.178 1.00 54.41 95 SER H CA 1
ATOM 15201 C C . SER H 2 118 ? -13.768 -32.622 -3.040 1.00 59.83 95 SER H C 1
ATOM 15202 O O . SER H 2 118 ? -14.331 -31.862 -2.251 1.00 48.63 95 SER H O 1
ATOM 15205 N N . SER H 2 119 ? -14.422 -33.503 -3.790 1.00 68.66 96 SER H N 1
ATOM 15206 C CA . SER H 2 119 ? -15.861 -33.738 -3.693 1.00 76.52 96 SER H CA 1
ATOM 15207 C C . SER H 2 119 ? -16.327 -34.156 -2.297 1.00 83.29 96 SER H C 1
ATOM 15208 O O . SER H 2 119 ? -17.341 -33.657 -1.797 1.00 88.72 96 SER H O 1
ATOM 15211 N N . ARG H 2 120 ? -15.569 -35.054 -1.670 1.00 82.16 97 ARG H N 1
ATOM 15212 C CA . ARG H 2 120 ? -16.053 -35.819 -0.518 1.00 84.33 97 ARG H CA 1
ATOM 15213 C C . ARG H 2 120 ? -15.337 -35.453 0.790 1.00 92.89 97 ARG H C 1
ATOM 15214 O O . ARG H 2 120 ? -14.230 -34.882 0.797 1.00 99.06 97 ARG H O 1
ATOM 15222 N N . THR H 2 121 ? -16.003 -35.754 1.899 1.00 90.84 98 THR H N 1
ATOM 15223 C CA . THR H 2 121 ? -15.442 -35.525 3.226 1.00 95.12 98 THR H CA 1
ATOM 15224 C C . THR H 2 121 ? -14.323 -36.517 3.542 1.00 97.82 98 THR H C 1
ATOM 15225 O O . THR H 2 121 ? -14.033 -37.424 2.758 1.00 99.74 98 THR H O 1
ATOM 15229 N N . VAL H 2 122 ? -13.691 -36.359 4.696 1.00 96.47 99 VAL H N 1
ATOM 15230 C CA . VAL H 2 122 ? -12.656 -37.306 5.077 1.00 97.23 99 VAL H CA 1
ATOM 15231 C C . VAL H 2 122 ? -13.294 -38.621 5.552 1.00 95.60 99 VAL H C 1
ATOM 15232 O O . VAL H 2 122 ? -12.618 -39.640 5.635 1.00 109.15 99 VAL H O 1
ATOM 15236 N N . PHE H 2 123 ? -14.592 -38.593 5.849 1.00 83.29 100 PHE H N 1
ATOM 15237 C CA . PHE H 2 123 ? -15.377 -39.824 5.952 1.00 87.63 100 PHE H CA 1
ATOM 15238 C C . PHE H 2 123 ? -15.670 -40.391 4.572 1.00 99.04 100 PHE H C 1
ATOM 15239 O O . PHE H 2 123 ? -15.472 -41.581 4.316 1.00 101.32 100 PHE H O 1
ATOM 15247 N N . GLY H 2 124 ? -16.166 -39.520 3.697 1.00 106.04 101 GLY H N 1
ATOM 15248 C CA . GLY H 2 124 ? -16.607 -39.901 2.366 1.00 108.24 101 GLY H CA 1
ATOM 15249 C C . GLY H 2 124 ? -15.512 -40.474 1.487 1.00 102.04 101 GLY H C 1
ATOM 15250 O O . GLY H 2 124 ? -15.702 -41.528 0.866 1.00 108.31 101 GLY H O 1
ATOM 15251 N N . ASN H 2 125 ? -14.365 -39.793 1.427 1.00 82.07 102 ASN H N 1
ATOM 15252 C CA . ASN H 2 125 ? -13.214 -40.322 0.697 1.00 62.88 102 ASN H CA 1
ATOM 15253 C C . ASN H 2 125 ? -12.971 -41.790 1.019 1.00 78.34 102 ASN H C 1
ATOM 15254 O O . ASN H 2 125 ? -12.776 -42.615 0.114 1.00 77.58 102 ASN H O 1
ATOM 15259 N N . VAL H 2 126 ? -13.039 -42.088 2.318 1.00 80.15 103 VAL H N 1
ATOM 15260 C CA . VAL H 2 126 ? -12.706 -43.382 2.913 1.00 75.57 103 VAL H CA 1
ATOM 15261 C C . VAL H 2 126 ? -13.775 -44.451 2.682 1.00 71.15 103 VAL H C 1
ATOM 15262 O O . VAL H 2 126 ? -13.465 -45.620 2.449 1.00 67.09 103 VAL H O 1
ATOM 15266 N N . ALA H 2 127 ? -15.036 -44.049 2.752 1.00 76.16 104 ALA H N 1
ATOM 15267 C CA . ALA H 2 127 ? -16.134 -44.976 2.512 1.00 72.64 104 ALA H CA 1
ATOM 15268 C C . ALA H 2 127 ? -16.198 -45.396 1.043 1.00 65.44 104 ALA H C 1
ATOM 15269 O O . ALA H 2 127 ? -16.748 -46.447 0.715 1.00 50.73 104 ALA H O 1
ATOM 15271 N N . LEU H 2 128 ? -15.627 -44.570 0.168 1.00 63.88 105 LEU H N 1
ATOM 15272 C CA . LEU H 2 128 ? -15.659 -44.832 -1.267 1.00 54.07 105 LEU H CA 1
ATOM 15273 C C . LEU H 2 128 ? -15.270 -46.274 -1.577 1.00 43.44 105 LEU H C 1
ATOM 15274 O O . LEU H 2 128 ? -16.018 -46.982 -2.255 1.00 57.00 105 LEU H O 1
ATOM 15279 N N . PRO H 2 129 ? -14.102 -46.717 -1.080 1.00 45.82 106 PRO H N 1
ATOM 15280 C CA . PRO H 2 129 ? -13.638 -48.080 -1.372 1.00 50.94 106 PRO H CA 1
ATOM 15281 C C . PRO H 2 129 ? -14.645 -49.166 -1.009 1.00 56.02 106 PRO H C 1
ATOM 15282 O O . PRO H 2 129 ? -14.829 -50.112 -1.781 1.00 45.69 106 PRO H O 1
ATOM 15286 N N . LEU H 2 130 ? -15.295 -49.022 0.139 1.00 76.88 107 LEU H N 1
ATOM 15287 C CA . LEU H 2 130 ? -16.330 -49.962 0.559 1.00 97.16 107 LEU H CA 1
ATOM 15288 C C . LEU H 2 130 ? -17.533 -49.899 -0.380 1.00 100.38 107 LEU H C 1
ATOM 15289 O O . LEU H 2 130 ? -18.264 -50.882 -0.548 1.00 92.79 107 LEU H O 1
ATOM 15294 N N . GLU H 2 131 ? -17.715 -48.726 -0.989 1.00 110.29 108 GLU H N 1
ATOM 15295 C CA . GLU H 2 131 ? -18.903 -48.410 -1.782 1.00 115.08 108 GLU H CA 1
ATOM 15296 C C . GLU H 2 131 ? -18.982 -49.241 -3.070 1.00 115.08 108 GLU H C 1
ATOM 15297 O O . GLU H 2 131 ? -20.078 -49.565 -3.538 1.00 116.73 108 GLU H O 1
ATOM 15303 N N . LEU H 2 132 ? -17.821 -49.582 -3.634 1.00 112.21 109 LEU H N 1
ATOM 15304 C CA . LEU H 2 132 ? -17.743 -50.340 -4.891 1.00 107.51 109 LEU H CA 1
ATOM 15305 C C . LEU H 2 132 ? -18.281 -51.760 -4.763 1.00 108.11 109 LEU H C 1
ATOM 15306 O O . LEU H 2 132 ? -18.631 -52.402 -5.757 1.00 97.53 109 LEU H O 1
ATOM 15311 N N . ASP H 2 133 ? -18.313 -52.240 -3.525 1.00 115.18 110 ASP H N 1
ATOM 15312 C CA . ASP H 2 133 ? -18.505 -53.652 -3.233 1.00 119.47 110 ASP H CA 1
ATOM 15313 C C . ASP H 2 133 ? -19.968 -53.959 -2.900 1.00 116.15 110 ASP H C 1
ATOM 15314 O O . ASP H 2 133 ? -20.343 -55.123 -2.734 1.00 111.29 110 ASP H O 1
ATOM 15319 N N . ASN H 2 134 ? -20.800 -52.919 -2.853 1.00 118.01 111 ASN H N 1
ATOM 15320 C CA . ASN H 2 134 ? -22.122 -53.018 -2.222 1.00 114.04 111 ASN H CA 1
ATOM 15321 C C . ASN H 2 134 ? -21.990 -53.471 -0.774 1.00 103.43 111 ASN H C 1
ATOM 15322 O O . ASN H 2 134 ? -22.600 -54.458 -0.357 1.00 90.66 111 ASN H O 1
ATOM 15327 N N . THR H 2 135 ? -21.155 -52.755 -0.029 1.00 107.17 112 THR H N 1
ATOM 15328 C CA . THR H 2 135 ? -21.079 -52.906 1.417 1.00 115.28 112 THR H CA 1
ATOM 15329 C C . THR H 2 135 ? -22.321 -52.288 2.055 1.00 115.75 112 THR H C 1
ATOM 15330 O O . THR H 2 135 ? -22.741 -51.202 1.659 1.00 110.65 112 THR H O 1
ATOM 15334 N N . PRO H 2 136 ? -22.937 -52.994 3.012 1.00 123.70 113 PRO H N 1
ATOM 15335 C CA . PRO H 2 136 ? -24.176 -52.461 3.579 1.00 123.04 113 PRO H CA 1
ATOM 15336 C C . PRO H 2 136 ? -23.990 -51.352 4.607 1.00 123.70 113 PRO H C 1
ATOM 15337 O O . PRO H 2 136 ? -23.067 -51.391 5.411 1.00 127.11 113 PRO H O 1
ATOM 15341 N N . LYS H 2 137 ? -24.870 -50.360 4.540 1.00 126.55 114 LYS H N 1
ATOM 15342 C CA . LYS H 2 137 ? -25.352 -49.634 5.712 1.00 137.55 114 LYS H CA 1
ATOM 15343 C C . LYS H 2 137 ? -24.294 -49.233 6.754 1.00 138.76 114 LYS H C 1
ATOM 15344 O O . LYS H 2 137 ? -23.292 -48.579 6.442 1.00 125.70 114 LYS H O 1
ATOM 15350 N N . ASP H 2 138 ? -24.546 -49.629 7.999 1.00 149.03 115 ASP H N 1
ATOM 15351 C CA . ASP H 2 138 ? -23.766 -49.183 9.150 1.00 155.50 115 ASP H CA 1
ATOM 15352 C C . ASP H 2 138 ? -22.344 -49.749 9.089 1.00 158.02 115 ASP H C 1
ATOM 15353 O O . ASP H 2 138 ? -21.406 -49.158 9.631 1.00 159.62 115 ASP H O 1
ATOM 15358 N N . GLU H 2 139 ? -22.189 -50.888 8.416 1.00 155.83 116 GLU H N 1
ATOM 15359 C CA . GLU H 2 139 ? -20.866 -51.472 8.205 1.00 150.49 116 GLU H CA 1
ATOM 15360 C C . GLU H 2 139 ? -19.915 -50.399 7.703 1.00 135.33 116 GLU H C 1
ATOM 15361 O O . GLU H 2 139 ? -18.799 -50.253 8.200 1.00 130.69 116 GLU H O 1
ATOM 15367 N N . VAL H 2 140 ? -20.377 -49.644 6.717 1.00 126.48 117 VAL H N 1
ATOM 15368 C CA . VAL H 2 140 ? -19.611 -48.537 6.185 1.00 122.78 117 VAL H CA 1
ATOM 15369 C C . VAL H 2 140 ? -19.218 -47.574 7.300 1.00 120.98 117 VAL H C 1
ATOM 15370 O O . VAL H 2 140 ? -18.067 -47.158 7.398 1.00 116.43 117 VAL H O 1
ATOM 15374 N N . LYS H 2 141 ? -20.178 -47.222 8.144 1.00 128.12 118 LYS H N 1
ATOM 15375 C CA . LYS H 2 141 ? -19.895 -46.346 9.275 1.00 139.93 118 LYS H CA 1
ATOM 15376 C C . LYS H 2 141 ? -18.782 -46.899 10.177 1.00 139.80 118 LYS H C 1
ATOM 15377 O O . LYS H 2 141 ? -17.700 -46.311 10.273 1.00 135.79 118 LYS H O 1
ATOM 15383 N N . ARG H 2 142 ? -19.054 -48.031 10.826 1.00 135.19 119 ARG H N 1
ATOM 15384 C CA . ARG H 2 142 ? -18.139 -48.607 11.814 1.00 126.48 119 ARG H CA 1
ATOM 15385 C C . ARG H 2 142 ? -16.715 -48.770 11.298 1.00 121.31 119 ARG H C 1
ATOM 15386 O O . ARG H 2 142 ? -15.768 -48.257 11.899 1.00 124.27 119 ARG H O 1
ATOM 15394 N N . ARG H 2 143 ? -16.577 -49.481 10.183 1.00 111.62 120 ARG H N 1
ATOM 15395 C CA . ARG H 2 143 ? -15.273 -49.776 9.604 1.00 95.82 120 ARG H CA 1
ATOM 15396 C C . ARG H 2 143 ? -14.510 -48.487 9.317 1.00 86.65 120 ARG H C 1
ATOM 15397 O O . ARG H 2 143 ? -13.312 -48.397 9.567 1.00 90.83 120 ARG H O 1
ATOM 15405 N N . VAL H 2 144 ? -15.213 -47.483 8.803 1.00 78.57 121 VAL H N 1
ATOM 15406 C CA . VAL H 2 144 ? -14.600 -46.185 8.532 1.00 79.94 121 VAL H CA 1
ATOM 15407 C C . VAL H 2 144 ? -14.221 -45.472 9.817 1.00 82.92 121 VAL H C 1
ATOM 15408 O O . VAL H 2 144 ? -13.220 -44.758 9.876 1.00 72.93 121 VAL H O 1
ATOM 15412 N N . THR H 2 145 ? -15.045 -45.668 10.842 1.00 96.91 122 THR H N 1
ATOM 15413 C CA . THR H 2 145 ? -14.866 -45.006 12.131 1.00 102.82 122 THR H CA 1
ATOM 15414 C C . THR H 2 145 ? -13.621 -45.506 12.864 1.00 104.83 122 THR H C 1
ATOM 15415 O O . THR H 2 145 ? -12.790 -44.714 13.329 1.00 97.46 122 THR H O 1
ATOM 15419 N N . GLU H 2 146 ? -13.500 -46.824 12.966 1.00 107.53 123 GLU H N 1
ATOM 15420 C CA . GLU H 2 146 ? -12.334 -47.417 13.600 1.00 112.17 123 GLU H CA 1
ATOM 15421 C C . GLU H 2 146 ? -11.094 -47.118 12.773 1.00 105.25 123 GLU H C 1
ATOM 15422 O O . GLU H 2 146 ? -10.054 -46.752 13.316 1.00 111.60 123 GLU H O 1
ATOM 15428 N N . LEU H 2 147 ? -11.224 -47.246 11.456 1.00 93.32 124 LEU H N 1
ATOM 15429 C CA . LEU H 2 147 ? -10.118 -46.984 10.536 1.00 95.38 124 LEU H CA 1
ATOM 15430 C C . LEU H 2 147 ? -9.714 -45.509 10.489 1.00 103.29 124 LEU H C 1
ATOM 15431 O O . LEU H 2 147 ? -8.575 -45.179 10.164 1.00 98.64 124 LEU H O 1
ATOM 15436 N N . LEU H 2 148 ? -10.651 -44.622 10.803 1.00 109.59 125 LEU H N 1
ATOM 15437 C CA . LEU H 2 148 ? -10.328 -43.205 10.928 1.00 104.65 125 LEU H CA 1
ATOM 15438 C C . LEU H 2 148 ? -9.718 -42.933 12.290 1.00 97.17 125 LEU H C 1
ATOM 15439 O O . LEU H 2 148 ? -8.906 -42.017 12.460 1.00 96.42 125 LEU H O 1
ATOM 15444 N N . SER H 2 149 ? -10.112 -43.741 13.264 1.00 90.66 126 SER H N 1
ATOM 15445 C CA . SER H 2 149 ? -9.510 -43.648 14.580 1.00 96.54 126 SER H CA 1
ATOM 15446 C C . SER H 2 149 ? -8.000 -43.889 14.455 1.00 83.33 126 SER H C 1
ATOM 15447 O O . SER H 2 149 ? -7.192 -42.998 14.728 1.00 70.22 126 SER H O 1
ATOM 15450 N N . LEU H 2 150 ? -7.650 -45.073 13.955 1.00 71.75 127 LEU H N 1
ATOM 15451 C CA . LEU H 2 150 ? -6.273 -45.553 13.913 1.00 63.20 127 LEU H CA 1
ATOM 15452 C C . LEU H 2 150 ? -5.307 -44.556 13.285 1.00 58.57 127 LEU H C 1
ATOM 15453 O O . LEU H 2 150 ? -4.132 -44.507 13.644 1.00 48.18 127 LEU H O 1
ATOM 15458 N N . VAL H 2 151 ? -5.806 -43.743 12.361 1.00 71.11 128 VAL H N 1
ATOM 15459 C CA . VAL H 2 151 ? -4.932 -42.898 11.546 1.00 77.93 128 VAL H CA 1
ATOM 15460 C C . VAL H 2 151 ? -4.616 -41.556 12.183 1.00 76.98 128 VAL H C 1
ATOM 15461 O O . VAL H 2 151 ? -4.027 -40.678 11.552 1.00 64.62 128 VAL H O 1
ATOM 15465 N N . GLY H 2 152 ? -5.033 -41.394 13.431 1.00 88.98 129 GLY H N 1
ATOM 15466 C CA . GLY H 2 152 ? -4.737 -40.174 14.151 1.00 100.37 129 GLY H CA 1
ATOM 15467 C C . GLY H 2 152 ? -5.563 -39.028 13.612 1.00 100.11 129 GLY H C 1
ATOM 15468 O O . GLY H 2 152 ? -5.198 -37.858 13.766 1.00 90.06 129 GLY H O 1
ATOM 15469 N N . LEU H 2 153 ? -6.671 -39.359 12.951 1.00 105.53 130 LEU H N 1
ATOM 15470 C CA . LEU H 2 153 ? -7.660 -38.333 12.708 1.00 109.91 130 LEU H CA 1
ATOM 15471 C C . LEU H 2 153 ? -8.858 -38.518 13.638 1.00 115.09 130 LEU H C 1
ATOM 15472 O O . LEU H 2 153 ? -9.777 -39.294 13.359 1.00 118.19 130 LEU H O 1
ATOM 15477 N N . GLY H 2 154 ? -8.859 -37.750 14.722 1.00 117.88 131 GLY H N 1
ATOM 15478 C CA . GLY H 2 154 ? -10.075 -37.373 15.403 1.00 119.96 131 GLY H CA 1
ATOM 15479 C C . GLY H 2 154 ? -10.301 -35.898 15.166 1.00 121.15 131 GLY H C 1
ATOM 15480 O O . GLY H 2 154 ? -9.421 -35.193 14.669 1.00 119.12 131 GLY H O 1
ATOM 15481 N N . ASP H 2 155 ? -11.489 -35.425 15.513 1.00 123.53 132 ASP H N 1
ATOM 15482 C CA . ASP H 2 155 ? -11.692 -33.998 15.761 1.00 134.48 132 ASP H CA 1
ATOM 15483 C C . ASP H 2 155 ? -11.502 -33.163 14.492 1.00 123.60 132 ASP H C 1
ATOM 15484 O O . ASP H 2 155 ? -11.725 -31.956 14.491 1.00 119.90 132 ASP H O 1
ATOM 15489 N N . LYS H 2 156 ? -11.016 -33.812 13.437 1.00 122.52 133 LYS H N 1
ATOM 15490 C CA . LYS H 2 156 ? -11.606 -33.643 12.120 1.00 122.26 133 LYS H CA 1
ATOM 15491 C C . LYS H 2 156 ? -12.011 -35.019 11.584 1.00 116.62 133 LYS H C 1
ATOM 15492 O O . LYS H 2 156 ? -11.176 -35.765 11.112 1.00 113.03 133 LYS H O 1
ATOM 15498 N N . HIS H 2 157 ? -13.301 -35.338 11.684 1.00 115.53 134 HIS H N 1
ATOM 15499 C CA . HIS H 2 157 ? -13.925 -36.439 10.951 1.00 109.50 134 HIS H CA 1
ATOM 15500 C C . HIS H 2 157 ? -14.645 -35.992 9.679 1.00 104.58 134 HIS H C 1
ATOM 15501 O O . HIS H 2 157 ? -14.907 -36.774 8.763 1.00 96.44 134 HIS H O 1
ATOM 15508 N N . ASP H 2 158 ? -14.996 -34.714 9.677 1.00 109.59 135 ASP H N 1
ATOM 15509 C CA . ASP H 2 158 ? -15.970 -34.155 8.752 1.00 107.91 135 ASP H CA 1
ATOM 15510 C C . ASP H 2 158 ? -15.384 -33.323 7.615 1.00 100.21 135 ASP H C 1
ATOM 15511 O O . ASP H 2 158 ? -16.100 -32.942 6.690 1.00 104.48 135 ASP H O 1
ATOM 15516 N N . SER H 2 159 ? -14.083 -33.060 7.659 1.00 97.82 136 SER H N 1
ATOM 15517 C CA . SER H 2 159 ? -13.545 -31.906 6.933 1.00 103.21 136 SER H CA 1
ATOM 15518 C C . SER H 2 159 ? -13.402 -32.133 5.427 1.00 102.34 136 SER H C 1
ATOM 15519 O O . SER H 2 159 ? -13.770 -33.182 4.881 1.00 90.99 136 SER H O 1
ATOM 15522 N N . TYR H 2 160 ? -12.859 -31.120 4.762 1.00 109.67 137 TYR H N 1
ATOM 15523 C CA . TYR H 2 160 ? -12.569 -31.194 3.340 1.00 107.69 137 TYR H CA 1
ATOM 15524 C C . TYR H 2 160 ? -11.080 -30.953 3.078 1.00 89.44 137 TYR H C 1
ATOM 15525 O O . TYR H 2 160 ? -10.476 -30.040 3.653 1.00 85.22 137 TYR H O 1
ATOM 15534 N N . PRO H 2 161 ? -10.520 -31.728 2.136 1.00 73.02 138 PRO H N 1
ATOM 15535 C CA . PRO H 2 161 ? -9.125 -31.751 1.691 1.00 50.60 138 PRO H CA 1
ATOM 15536 C C . PRO H 2 161 ? -8.579 -30.369 1.362 1.00 60.09 138 PRO H C 1
ATOM 15537 O O . PRO H 2 161 ? -7.368 -30.204 1.231 1.00 53.41 138 PRO H O 1
ATOM 15541 N N . SER H 2 162 ? -9.453 -29.389 1.190 1.00 85.20 139 SER H N 1
ATOM 15542 C CA . SER H 2 162 ? -8.981 -28.039 0.901 1.00 105.47 139 SER H CA 1
ATOM 15543 C C . SER H 2 162 ? -8.202 -27.460 2.077 1.00 97.17 139 SER H C 1
ATOM 15544 O O . SER H 2 162 ? -7.234 -26.725 1.884 1.00 87.51 139 SER H O 1
ATOM 15547 N N . ASN H 2 163 ? -8.648 -27.780 3.290 1.00 108.23 140 ASN H N 1
ATOM 15548 C CA . ASN H 2 163 ? -8.026 -27.273 4.521 1.00 127.39 140 ASN H CA 1
ATOM 15549 C C . ASN H 2 163 ? -6.779 -28.057 5.017 1.00 81.77 140 ASN H C 1
ATOM 15550 O O . ASN H 2 163 ? -5.771 -27.461 5.411 1.00 77.25 140 ASN H O 1
ATOM 15555 N N . LEU H 2 164 ? -6.870 -29.389 4.975 1.00 71.63 141 LEU H N 1
ATOM 15556 C CA . LEU H 2 164 ? -5.843 -30.312 5.466 1.00 58.91 141 LEU H CA 1
ATOM 15557 C C . LEU H 2 164 ? -4.489 -30.107 4.795 1.00 70.45 141 LEU H C 1
ATOM 15558 O O . LEU H 2 164 ? -4.423 -29.708 3.634 1.00 75.08 141 LEU H O 1
ATOM 15563 N N . SER H 2 165 ? -3.406 -30.380 5.523 1.00 75.34 142 SER H N 1
ATOM 15564 C CA . SER H 2 165 ? -2.079 -30.374 4.906 1.00 81.28 142 SER H CA 1
ATOM 15565 C C . SER H 2 165 ? -1.584 -31.806 4.696 1.00 90.74 142 SER H C 1
ATOM 15566 O O . SER H 2 165 ? -2.245 -32.771 5.104 1.00 69.65 142 SER H O 1
ATOM 15569 N N . GLY H 2 166 ? -0.406 -31.933 4.079 1.00 106.48 143 GLY H N 1
ATOM 15570 C CA . GLY H 2 166 ? 0.039 -33.197 3.512 1.00 102.98 143 GLY H CA 1
ATOM 15571 C C . GLY H 2 166 ? -0.155 -34.385 4.433 1.00 98.86 143 GLY H C 1
ATOM 15572 O O . GLY H 2 166 ? -0.733 -35.407 4.049 1.00 98.39 143 GLY H O 1
ATOM 15573 N N . GLY H 2 167 ? 0.299 -34.242 5.670 1.00 95.05 144 GLY H N 1
ATOM 15574 C CA . GLY H 2 167 ? 0.190 -35.322 6.632 1.00 94.19 144 GLY H CA 1
ATOM 15575 C C . GLY H 2 167 ? -1.231 -35.747 6.958 1.00 80.18 144 GLY H C 1
ATOM 15576 O O . GLY H 2 167 ? -1.495 -36.917 7.237 1.00 58.96 144 GLY H O 1
ATOM 15577 N N . GLN H 2 168 ? -2.151 -34.792 6.933 1.00 76.55 145 GLN H N 1
ATOM 15578 C CA . GLN H 2 168 ? -3.521 -35.084 7.307 1.00 83.64 145 GLN H CA 1
ATOM 15579 C C . GLN H 2 168 ? -4.187 -35.929 6.235 1.00 83.74 145 GLN H C 1
ATOM 15580 O O . GLN H 2 168 ? -4.912 -36.885 6.538 1.00 73.82 145 GLN H O 1
ATOM 15586 N N . LYS H 2 169 ? -3.950 -35.556 4.978 1.00 87.48 146 LYS H N 1
ATOM 15587 C CA . LYS H 2 169 ? -4.615 -36.230 3.866 1.00 94.92 146 LYS H CA 1
ATOM 15588 C C . LYS H 2 169 ? -3.964 -37.561 3.460 1.00 91.83 146 LYS H C 1
ATOM 15589 O O . LYS H 2 169 ? -4.661 -38.478 3.006 1.00 88.39 146 LYS H O 1
ATOM 15595 N N . GLN H 2 170 ? -2.647 -37.682 3.648 1.00 78.97 147 GLN H N 1
ATOM 15596 C CA . GLN H 2 170 ? -1.980 -38.967 3.432 1.00 63.43 147 GLN H CA 1
ATOM 15597 C C . GLN H 2 170 ? -2.461 -39.986 4.455 1.00 59.42 147 GLN H C 1
ATOM 15598 O O . GLN H 2 170 ? -2.398 -41.184 4.215 1.00 57.43 147 GLN H O 1
ATOM 15604 N N . ARG H 2 171 ? -2.925 -39.500 5.602 1.00 57.80 148 ARG H N 1
ATOM 15605 C CA . ARG H 2 171 ? -3.510 -40.364 6.617 1.00 59.96 148 ARG H CA 1
ATOM 15606 C C . ARG H 2 171 ? -4.883 -40.836 6.181 1.00 59.97 148 ARG H C 1
ATOM 15607 O O . ARG H 2 171 ? -5.340 -41.927 6.525 1.00 52.53 148 ARG H O 1
ATOM 15615 N N . VAL H 2 172 ? -5.531 -39.992 5.398 1.00 71.16 149 VAL H N 1
ATOM 15616 C CA . VAL H 2 172 ? -6.866 -40.271 4.904 1.00 70.39 149 VAL H CA 1
ATOM 15617 C C . VAL H 2 172 ? -6.749 -41.368 3.846 1.00 70.61 149 VAL H C 1
ATOM 15618 O O . VAL H 2 172 ? -7.458 -42.387 3.876 1.00 52.75 149 VAL H O 1
ATOM 15622 N N . ALA H 2 173 ? -5.834 -41.116 2.907 1.00 70.79 150 ALA H N 1
ATOM 15623 C CA . ALA H 2 173 ? -5.461 -42.052 1.863 1.00 63.08 150 ALA H CA 1
ATOM 15624 C C . ALA H 2 173 ? -5.166 -43.425 2.464 1.00 74.79 150 ALA H C 1
ATOM 15625 O O . ALA H 2 173 ? -5.622 -44.458 1.940 1.00 83.71 150 ALA H O 1
ATOM 15627 N N . ILE H 2 174 ? -4.408 -43.405 3.569 1.00 56.90 151 ILE H N 1
ATOM 15628 C CA . ILE H 2 174 ? -4.036 -44.583 4.344 1.00 38.43 151 ILE H CA 1
ATOM 15629 C C . ILE H 2 174 ? -5.268 -45.304 4.899 1.00 47.54 151 ILE H C 1
ATOM 15630 O O . ILE H 2 174 ? -5.481 -46.488 4.643 1.00 42.70 151 ILE H O 1
ATOM 15635 N N . ALA H 2 175 ? -6.085 -44.583 5.659 1.00 54.89 152 ALA H N 1
ATOM 15636 C CA . ALA H 2 175 ? -7.305 -45.164 6.202 1.00 71.35 152 ALA H CA 1
ATOM 15637 C C . ALA H 2 175 ? -8.156 -45.730 5.079 1.00 81.83 152 ALA H C 1
ATOM 15638 O O . ALA H 2 175 ? -8.810 -46.764 5.249 1.00 81.20 152 ALA H O 1
ATOM 15640 N N . ARG H 2 176 ? -8.135 -45.037 3.936 1.00 85.94 153 ARG H N 1
ATOM 15641 C CA . ARG H 2 176 ? -8.893 -45.425 2.741 1.00 81.88 153 ARG H CA 1
ATOM 15642 C C . ARG H 2 176 ? -8.346 -46.722 2.150 1.00 69.46 153 ARG H C 1
ATOM 15643 O O . ARG H 2 176 ? -9.110 -47.613 1.769 1.00 63.23 153 ARG H O 1
ATOM 15651 N N . ALA H 2 177 ? -7.020 -46.823 2.100 1.00 60.15 154 ALA H N 1
ATOM 15652 C CA . ALA H 2 177 ? -6.347 -48.012 1.577 1.00 57.16 154 ALA H CA 1
ATOM 15653 C C . ALA H 2 177 ? -6.647 -49.260 2.398 1.00 56.88 154 ALA H C 1
ATOM 15654 O O . ALA H 2 177 ? -6.875 -50.330 1.841 1.00 44.66 154 ALA H O 1
ATOM 15656 N N . LEU H 2 178 ? -6.654 -49.110 3.722 1.00 75.46 155 LEU H N 1
ATOM 15657 C CA . LEU H 2 178 ? -6.889 -50.228 4.642 1.00 80.16 155 LEU H CA 1
ATOM 15658 C C . LEU H 2 178 ? -8.378 -50.498 4.826 1.00 73.24 155 LEU H C 1
ATOM 15659 O O . LEU H 2 178 ? -8.764 -51.422 5.542 1.00 80.93 155 LEU H O 1
ATOM 15664 N N . ALA H 2 179 ? -9.204 -49.681 4.176 1.00 58.91 156 ALA H N 1
ATOM 15665 C CA . ALA H 2 179 ? -10.650 -49.770 4.293 1.00 42.31 156 ALA H CA 1
ATOM 15666 C C . ALA H 2 179 ? -11.154 -51.102 3.763 1.00 45.81 156 ALA H C 1
ATOM 15667 O O . ALA H 2 179 ? -12.151 -51.637 4.235 1.00 46.25 156 ALA H O 1
ATOM 15669 N N . SER H 2 180 ? -10.444 -51.647 2.789 1.00 52.71 157 SER H N 1
ATOM 15670 C CA . SER H 2 180 ? -10.788 -52.957 2.264 1.00 69.88 157 SER H CA 1
ATOM 15671 C C . SER H 2 180 ? -10.142 -54.105 3.040 1.00 82.83 157 SER H C 1
ATOM 15672 O O . SER H 2 180 ? -10.446 -55.276 2.792 1.00 72.50 157 SER H O 1
ATOM 15675 N N . ASN H 2 181 ? -9.253 -53.777 3.973 1.00 91.63 158 ASN H N 1
ATOM 15676 C CA . ASN H 2 181 ? -8.398 -54.794 4.585 1.00 98.70 158 ASN H CA 1
ATOM 15677 C C . ASN H 2 181 ? -7.641 -55.621 3.543 1.00 81.94 158 ASN H C 1
ATOM 15678 O O . ASN H 2 181 ? -7.991 -56.778 3.276 1.00 74.99 158 ASN H O 1
ATOM 15683 N N . PRO H 2 182 ? -6.639 -54.994 2.908 1.00 67.19 159 PRO H N 1
ATOM 15684 C CA . PRO H 2 182 ? -5.777 -55.610 1.893 1.00 59.71 159 PRO H CA 1
ATOM 15685 C C . PRO H 2 182 ? -4.643 -56.421 2.536 1.00 72.26 159 PRO H C 1
ATOM 15686 O O . PRO H 2 182 ? -4.236 -56.104 3.664 1.00 81.29 159 PRO H O 1
ATOM 15690 N N . LYS H 2 183 ? -4.116 -57.426 1.837 1.00 69.26 160 LYS H N 1
ATOM 15691 C CA . LYS H 2 183 ? -2.922 -58.121 2.320 1.00 59.54 160 LYS H CA 1
ATOM 15692 C C . LYS H 2 183 ? -1.616 -57.423 1.903 1.00 55.02 160 LYS H C 1
ATOM 15693 O O . LYS H 2 183 ? -0.537 -57.758 2.406 1.00 54.70 160 LYS H O 1
ATOM 15699 N N . VAL H 2 184 ? -1.751 -56.423 1.027 1.00 51.25 161 VAL H N 1
ATOM 15700 C CA . VAL H 2 184 ? -0.658 -55.561 0.566 1.00 47.85 161 VAL H CA 1
ATOM 15701 C C . VAL H 2 184 ? -0.984 -54.068 0.668 1.00 44.40 161 VAL H C 1
ATOM 15702 O O . VAL H 2 184 ? -2.096 -53.646 0.391 1.00 45.73 161 VAL H O 1
ATOM 15706 N N . LEU H 2 185 ? 0.001 -53.267 1.051 1.00 43.76 162 LEU H N 1
ATOM 15707 C CA . LEU H 2 185 ? -0.046 -51.818 0.843 1.00 38.83 162 LEU H CA 1
ATOM 15708 C C . LEU H 2 185 ? 1.085 -51.347 -0.081 1.00 31.99 162 LEU H C 1
ATOM 15709 O O . LEU H 2 185 ? 2.256 -51.489 0.271 1.00 35.91 162 LEU H O 1
ATOM 15714 N N . LEU H 2 186 ? 0.757 -50.785 -1.247 1.00 27.19 163 LEU H N 1
ATOM 15715 C CA . LEU H 2 186 ? 1.806 -50.131 -2.047 1.00 44.08 163 LEU H CA 1
ATOM 15716 C C . LEU H 2 186 ? 1.980 -48.638 -1.711 1.00 44.15 163 LEU H C 1
ATOM 15717 O O . LEU H 2 186 ? 1.010 -47.929 -1.406 1.00 39.56 163 LEU H O 1
ATOM 15722 N N . CYS H 2 187 ? 3.226 -48.174 -1.743 1.00 31.77 164 CYS H N 1
ATOM 15723 C CA . CYS H 2 187 ? 3.503 -46.778 -1.434 1.00 52.60 164 CYS H CA 1
ATOM 15724 C C . CYS H 2 187 ? 4.297 -46.058 -2.534 1.00 56.54 164 CYS H C 1
ATOM 15725 O O . CYS H 2 187 ? 5.483 -46.353 -2.747 1.00 57.62 164 CYS H O 1
ATOM 15728 N N . ASP H 2 188 ? 3.644 -45.095 -3.200 1.00 53.25 165 ASP H N 1
ATOM 15729 C CA . ASP H 2 188 ? 4.262 -44.356 -4.301 1.00 48.27 165 ASP H CA 1
ATOM 15730 C C . ASP H 2 188 ? 4.746 -43.021 -3.808 1.00 46.13 165 ASP H C 1
ATOM 15731 O O . ASP H 2 188 ? 3.964 -42.094 -3.676 1.00 53.98 165 ASP H O 1
ATOM 15736 N N . GLN H 2 189 ? 6.050 -42.926 -3.570 1.00 45.00 166 GLN H N 1
ATOM 15737 C CA . GLN H 2 189 ? 6.675 -41.705 -3.071 1.00 43.04 166 GLN H CA 1
ATOM 15738 C C . GLN H 2 189 ? 5.845 -41.021 -1.974 1.00 49.16 166 GLN H C 1
ATOM 15739 O O . GLN H 2 189 ? 5.754 -39.795 -1.933 1.00 40.96 166 GLN H O 1
ATOM 15745 N N . ALA H 2 190 ? 5.255 -41.817 -1.086 1.00 55.12 167 ALA H N 1
ATOM 15746 C CA . ALA H 2 190 ? 4.185 -41.348 -0.204 1.00 49.16 167 ALA H CA 1
ATOM 15747 C C . ALA H 2 190 ? 4.533 -40.102 0.609 1.00 44.89 167 ALA H C 1
ATOM 15748 O O . ALA H 2 190 ? 3.657 -39.284 0.886 1.00 50.29 167 ALA H O 1
ATOM 15750 N N . THR H 2 191 ? 5.788 -39.980 1.033 1.00 33.08 168 THR H N 1
ATOM 15751 C CA . THR H 2 191 ? 6.188 -38.830 1.849 1.00 54.49 168 THR H CA 1
ATOM 15752 C C . THR H 2 191 ? 6.955 -37.705 1.098 1.00 52.80 168 THR H C 1
ATOM 15753 O O . THR H 2 191 ? 7.301 -36.679 1.683 1.00 40.07 168 THR H O 1
ATOM 15757 N N . SER H 2 192 ? 7.161 -37.898 -0.205 1.00 56.05 169 SER H N 1
ATOM 15758 C CA . SER H 2 192 ? 8.103 -37.115 -1.024 1.00 58.02 169 SER H CA 1
ATOM 15759 C C . SER H 2 192 ? 7.960 -35.592 -0.960 1.00 53.09 169 SER H C 1
ATOM 15760 O O . SER H 2 192 ? 8.938 -34.869 -1.168 1.00 48.70 169 SER H O 1
ATOM 15763 N N . ALA H 2 193 ? 6.748 -35.099 -0.728 1.00 53.03 170 ALA H N 1
ATOM 15764 C CA . ALA H 2 193 ? 6.527 -33.659 -0.642 1.00 60.43 170 ALA H CA 1
ATOM 15765 C C . ALA H 2 193 ? 6.876 -33.089 0.737 1.00 71.79 170 ALA H C 1
ATOM 15766 O O . ALA H 2 193 ? 7.559 -32.058 0.871 1.00 74.17 170 ALA H O 1
ATOM 15768 N N . LEU H 2 194 ? 6.443 -33.825 1.752 1.00 66.36 171 LEU H N 1
ATOM 15769 C CA . LEU H 2 194 ? 6.158 -33.282 3.065 1.00 62.11 171 LEU H CA 1
ATOM 15770 C C . LEU H 2 194 ? 7.356 -32.689 3.786 1.00 75.67 171 LEU H C 1
ATOM 15771 O O . LEU H 2 194 ? 8.500 -32.948 3.422 1.00 76.87 171 LEU H O 1
ATOM 15776 N N . ASP H 2 195 ? 7.074 -31.859 4.790 1.00 88.66 172 ASP H N 1
ATOM 15777 C CA . ASP H 2 195 ? 8.067 -31.461 5.784 1.00 78.93 172 ASP H CA 1
ATOM 15778 C C . ASP H 2 195 ? 8.717 -32.659 6.441 1.00 65.67 172 ASP H C 1
ATOM 15779 O O . ASP H 2 195 ? 8.031 -33.603 6.834 1.00 61.12 172 ASP H O 1
ATOM 15784 N N . PRO H 2 196 ? 10.047 -32.599 6.607 1.00 55.66 173 PRO H N 1
ATOM 15785 C CA . PRO H 2 196 ? 10.781 -33.650 7.311 1.00 53.53 173 PRO H CA 1
ATOM 15786 C C . PRO H 2 196 ? 10.054 -34.080 8.587 1.00 54.74 173 PRO H C 1
ATOM 15787 O O . PRO H 2 196 ? 9.961 -35.277 8.871 1.00 49.99 173 PRO H O 1
ATOM 15791 N N . ALA H 2 197 ? 9.505 -33.120 9.321 1.00 59.13 174 ALA H N 1
ATOM 15792 C CA . ALA H 2 197 ? 8.731 -33.435 10.516 1.00 68.34 174 ALA H CA 1
ATOM 15793 C C . ALA H 2 197 ? 7.537 -34.325 10.183 1.00 64.95 174 ALA H C 1
ATOM 15794 O O . ALA H 2 197 ? 7.245 -35.311 10.866 1.00 57.43 174 ALA H O 1
ATOM 15796 N N . THR H 2 198 ? 6.858 -33.951 9.110 1.00 65.23 175 THR H N 1
ATOM 15797 C CA . THR H 2 198 ? 5.629 -34.597 8.680 1.00 75.93 175 THR H CA 1
ATOM 15798 C C . THR H 2 198 ? 5.871 -35.912 7.934 1.00 75.21 175 THR H C 1
ATOM 15799 O O . THR H 2 198 ? 5.064 -36.845 8.030 1.00 72.80 175 THR H O 1
ATOM 15803 N N . THR H 2 199 ? 6.988 -35.990 7.213 1.00 67.45 176 THR H N 1
ATOM 15804 C CA . THR H 2 199 ? 7.418 -37.259 6.635 1.00 68.49 176 THR H CA 1
ATOM 15805 C C . THR H 2 199 ? 7.630 -38.278 7.768 1.00 68.29 176 THR H C 1
ATOM 15806 O O . THR H 2 199 ? 6.987 -39.333 7.809 1.00 58.10 176 THR H O 1
ATOM 15810 N N . ARG H 2 200 ? 8.517 -37.925 8.698 1.00 70.21 177 ARG H N 1
ATOM 15811 C CA . ARG H 2 200 ? 8.883 -38.771 9.829 1.00 69.94 177 ARG H CA 1
ATOM 15812 C C . ARG H 2 200 ? 7.664 -39.301 10.594 1.00 73.57 177 ARG H C 1
ATOM 15813 O O . ARG H 2 200 ? 7.654 -40.422 11.108 1.00 63.61 177 ARG H O 1
ATOM 15821 N N . SER H 2 201 ? 6.629 -38.478 10.647 1.00 83.30 178 SER H N 1
ATOM 15822 C CA . SER H 2 201 ? 5.450 -38.759 11.450 1.00 88.84 178 SER H CA 1
ATOM 15823 C C . SER H 2 201 ? 4.592 -39.888 10.861 1.00 88.69 178 SER H C 1
ATOM 15824 O O . SER H 2 201 ? 4.070 -40.729 11.601 1.00 80.90 178 SER H O 1
ATOM 15827 N N . ILE H 2 202 ? 4.454 -39.888 9.532 1.00 89.83 179 ILE H N 1
ATOM 15828 C CA . ILE H 2 202 ? 3.645 -40.873 8.786 1.00 90.17 179 ILE H CA 1
ATOM 15829 C C . ILE H 2 202 ? 4.303 -42.256 8.632 1.00 87.28 179 ILE H C 1
ATOM 15830 O O . ILE H 2 202 ? 3.650 -43.294 8.814 1.00 68.89 179 ILE H O 1
ATOM 15835 N N . LEU H 2 203 ? 5.590 -42.254 8.270 1.00 84.42 180 LEU H N 1
ATOM 15836 C CA . LEU H 2 203 ? 6.394 -43.471 8.230 1.00 68.46 180 LEU H CA 1
ATOM 15837 C C . LEU H 2 203 ? 6.138 -44.231 9.504 1.00 71.85 180 LEU H C 1
ATOM 15838 O O . LEU H 2 203 ? 5.837 -45.428 9.494 1.00 68.19 180 LEU H O 1
ATOM 15843 N N . GLU H 2 204 ? 6.246 -43.498 10.607 1.00 72.95 181 GLU H N 1
ATOM 15844 C CA . GLU H 2 204 ? 5.922 -44.028 11.906 1.00 67.60 181 GLU H CA 1
ATOM 15845 C C . GLU H 2 204 ? 4.526 -44.630 11.812 1.00 71.31 181 GLU H C 1
ATOM 15846 O O . GLU H 2 204 ? 4.302 -45.789 12.169 1.00 65.31 181 GLU H O 1
ATOM 15852 N N . LEU H 2 205 ? 3.590 -43.835 11.300 1.00 69.59 182 LEU H N 1
ATOM 15853 C CA . LEU H 2 205 ? 2.204 -44.279 11.193 1.00 74.77 182 LEU H CA 1
ATOM 15854 C C . LEU H 2 205 ? 2.134 -45.625 10.468 1.00 69.59 182 LEU H C 1
ATOM 15855 O O . LEU H 2 205 ? 1.346 -46.511 10.830 1.00 51.14 182 LEU H O 1
ATOM 15860 N N . LEU H 2 206 ? 2.982 -45.774 9.455 1.00 73.67 183 LEU H N 1
ATOM 15861 C CA . LEU H 2 206 ? 2.970 -46.971 8.620 1.00 63.92 183 LEU H CA 1
ATOM 15862 C C . LEU H 2 206 ? 3.458 -48.202 9.359 1.00 62.38 183 LEU H C 1
ATOM 15863 O O . LEU H 2 206 ? 2.798 -49.247 9.319 1.00 51.31 183 LEU H O 1
ATOM 15868 N N . LYS H 2 207 ? 4.596 -48.067 10.048 1.00 65.11 184 LYS H N 1
ATOM 15869 C CA . LYS H 2 207 ? 5.247 -49.212 10.693 1.00 71.61 184 LYS H CA 1
ATOM 15870 C C . LYS H 2 207 ? 4.384 -49.793 11.825 1.00 73.32 184 LYS H C 1
ATOM 15871 O O . LYS H 2 207 ? 4.333 -51.010 12.012 1.00 57.12 184 LYS H O 1
ATOM 15877 N N . ASP H 2 208 ? 3.686 -48.916 12.544 1.00 87.23 185 ASP H N 1
ATOM 15878 C CA . ASP H 2 208 ? 2.724 -49.322 13.563 1.00 92.98 185 ASP H CA 1
ATOM 15879 C C . ASP H 2 208 ? 1.800 -50.381 12.983 1.00 88.08 185 ASP H C 1
ATOM 15880 O O . ASP H 2 208 ? 1.415 -51.338 13.662 1.00 88.79 185 ASP H O 1
ATOM 15885 N N . ILE H 2 209 ? 1.451 -50.175 11.714 1.00 82.24 186 ILE H N 1
ATOM 15886 C CA . ILE H 2 209 ? 0.507 -51.019 10.979 1.00 93.80 186 ILE H CA 1
ATOM 15887 C C . ILE H 2 209 ? 1.139 -52.360 10.561 1.00 99.52 186 ILE H C 1
ATOM 15888 O O . ILE H 2 209 ? 0.458 -53.391 10.437 1.00 91.79 186 ILE H O 1
ATOM 15893 N N . ASN H 2 210 ? 2.452 -52.337 10.352 1.00 101.36 187 ASN H N 1
ATOM 15894 C CA . ASN H 2 210 ? 3.188 -53.556 10.063 1.00 100.42 187 ASN H CA 1
ATOM 15895 C C . ASN H 2 210 ? 3.183 -54.451 11.300 1.00 102.97 187 ASN H C 1
ATOM 15896 O O . ASN H 2 210 ? 2.992 -55.663 11.192 1.00 113.66 187 ASN H O 1
ATOM 15901 N N . ARG H 2 211 ? 3.372 -53.841 12.471 1.00 87.53 188 ARG H N 1
ATOM 15902 C CA . ARG H 2 211 ? 3.226 -54.545 13.741 1.00 80.63 188 ARG H CA 1
ATOM 15903 C C . ARG H 2 211 ? 1.805 -55.039 13.948 1.00 80.23 188 ARG H C 1
ATOM 15904 O O . ARG H 2 211 ? 1.565 -56.234 14.091 1.00 70.11 188 ARG H O 1
ATOM 15912 N N . ARG H 2 212 ? 0.866 -54.101 13.938 1.00 89.94 189 ARG H N 1
ATOM 15913 C CA . ARG H 2 212 ? -0.503 -54.360 14.366 1.00 95.82 189 ARG H CA 1
ATOM 15914 C C . ARG H 2 212 ? -1.250 -55.343 13.446 1.00 94.61 189 ARG H C 1
ATOM 15915 O O . ARG H 2 212 ? -1.779 -56.367 13.906 1.00 89.16 189 ARG H O 1
ATOM 15923 N N . LEU H 2 213 ? -1.301 -55.025 12.153 1.00 86.20 190 LEU H N 1
ATOM 15924 C CA . LEU H 2 213 ? -1.927 -55.912 11.165 1.00 74.86 190 LEU H CA 1
ATOM 15925 C C . LEU H 2 213 ? -1.080 -57.071 10.620 1.00 75.69 190 LEU H C 1
ATOM 15926 O O . LEU H 2 213 ? -1.612 -58.149 10.343 1.00 57.48 190 LEU H O 1
ATOM 15931 N N . GLY H 2 214 ? 0.222 -56.853 10.454 1.00 84.80 191 GLY H N 1
ATOM 15932 C CA . GLY H 2 214 ? 1.065 -57.829 9.778 1.00 87.81 191 GLY H CA 1
ATOM 15933 C C . GLY H 2 214 ? 0.880 -57.684 8.284 1.00 77.52 191 GLY H C 1
ATOM 15934 O O . GLY H 2 214 ? 0.965 -58.635 7.505 1.00 77.94 191 GLY H O 1
ATOM 15935 N N . LEU H 2 215 ? 0.617 -56.451 7.893 1.00 73.18 192 LEU H N 1
ATOM 15936 C CA . LEU H 2 215 ? 0.286 -56.134 6.520 1.00 74.43 192 LEU H CA 1
ATOM 15937 C C . LEU H 2 215 ? 1.575 -55.889 5.737 1.00 66.22 192 LEU H C 1
ATOM 15938 O O . LEU H 2 215 ? 2.365 -54.991 6.048 1.00 75.51 192 LEU H O 1
ATOM 15943 N N . THR H 2 216 ? 1.785 -56.724 4.731 1.00 49.21 193 THR H N 1
ATOM 15944 C CA . THR H 2 216 ? 2.930 -56.620 3.836 1.00 50.72 193 THR H CA 1
ATOM 15945 C C . THR H 2 216 ? 3.035 -55.229 3.195 1.00 49.09 193 THR H C 1
ATOM 15946 O O . THR H 2 216 ? 2.101 -54.770 2.549 1.00 55.26 193 THR H O 1
ATOM 15950 N N . ILE H 2 217 ? 4.179 -54.572 3.337 1.00 44.44 194 ILE H N 1
ATOM 15951 C CA . ILE H 2 217 ? 4.385 -53.247 2.734 1.00 45.51 194 ILE H CA 1
ATOM 15952 C C . ILE H 2 217 ? 5.509 -53.150 1.701 1.00 41.75 194 ILE H C 1
ATOM 15953 O O . ILE H 2 217 ? 6.586 -53.701 1.857 1.00 46.36 194 ILE H O 1
ATOM 15958 N N . LEU H 2 218 ? 5.218 -52.451 0.620 1.00 51.45 195 LEU H N 1
ATOM 15959 C CA . LEU H 2 218 ? 6.207 -52.127 -0.401 1.00 48.88 195 LEU H CA 1
ATOM 15960 C C . LEU H 2 218 ? 6.134 -50.654 -0.740 1.00 37.22 195 LEU H C 1
ATOM 15961 O O . LEU H 2 218 ? 5.089 -50.143 -1.183 1.00 38.61 195 LEU H O 1
ATOM 15966 N N . LEU H 2 219 ? 7.235 -49.963 -0.511 1.00 32.01 196 LEU H N 1
ATOM 15967 C CA . LEU H 2 219 ? 7.350 -48.586 -0.982 1.00 50.18 196 LEU H CA 1
ATOM 15968 C C . LEU H 2 219 ? 8.508 -48.344 -1.967 1.00 43.63 196 LEU H C 1
ATOM 15969 O O . LEU H 2 219 ? 9.484 -49.094 -1.996 1.00 59.30 196 LEU H O 1
ATOM 15974 N N . ILE H 2 220 ? 8.350 -47.323 -2.808 1.00 37.74 197 ILE H N 1
ATOM 15975 C CA . ILE H 2 220 ? 9.454 -46.779 -3.603 1.00 46.71 197 ILE H CA 1
ATOM 15976 C C . ILE H 2 220 ? 9.827 -45.357 -3.180 1.00 51.72 197 ILE H C 1
ATOM 15977 O O . ILE H 2 220 ? 8.982 -44.604 -2.660 1.00 50.09 197 ILE H O 1
ATOM 15982 N N . THR H 2 221 ? 11.107 -45.015 -3.357 1.00 40.92 198 THR H N 1
ATOM 15983 C CA . THR H 2 221 ? 11.557 -43.704 -2.949 1.00 39.84 198 THR H CA 1
ATOM 15984 C C . THR H 2 221 ? 12.924 -43.214 -3.491 1.00 56.67 198 THR H C 1
ATOM 15985 O O . THR H 2 221 ? 13.769 -44.000 -3.948 1.00 40.40 198 THR H O 1
ATOM 15989 N N . HIS H 2 222 ? 13.095 -41.891 -3.450 1.00 61.16 199 HIS H N 1
ATOM 15990 C CA . HIS H 2 222 ? 14.367 -41.227 -3.684 1.00 64.44 199 HIS H CA 1
ATOM 15991 C C . HIS H 2 222 ? 15.208 -41.352 -2.429 1.00 65.21 199 HIS H C 1
ATOM 15992 O O . HIS H 2 222 ? 16.404 -41.608 -2.496 1.00 66.63 199 HIS H O 1
ATOM 15999 N N . GLU H 2 223 ? 14.566 -41.123 -1.282 1.00 53.13 200 GLU H N 1
ATOM 16000 C CA . GLU H 2 223 ? 15.261 -40.961 0.000 1.00 71.48 200 GLU H CA 1
ATOM 16001 C C . GLU H 2 223 ? 15.790 -42.222 0.647 1.00 70.28 200 GLU H C 1
ATOM 16002 O O . GLU H 2 223 ? 15.032 -43.130 0.967 1.00 60.69 200 GLU H O 1
ATOM 16008 N N . MET H 2 224 ? 17.095 -42.253 0.894 1.00 65.46 201 MET H N 1
ATOM 16009 C CA . MET H 2 224 ? 17.670 -43.406 1.555 1.00 49.61 201 MET H CA 1
ATOM 16010 C C . MET H 2 224 ? 17.258 -43.294 3.023 1.00 49.44 201 MET H C 1
ATOM 16011 O O . MET H 2 224 ? 17.079 -44.305 3.715 1.00 48.56 201 MET H O 1
ATOM 16016 N N . ASP H 2 225 ? 17.068 -42.051 3.471 1.00 41.84 202 ASP H N 1
ATOM 16017 C CA . ASP H 2 225 ? 16.637 -41.782 4.834 1.00 41.94 202 ASP H CA 1
ATOM 16018 C C . ASP H 2 225 ? 15.342 -42.528 5.211 1.00 37.80 202 ASP H C 1
ATOM 16019 O O . ASP H 2 225 ? 15.141 -42.952 6.351 1.00 37.20 202 ASP H O 1
ATOM 16024 N N . VAL H 2 226 ? 14.457 -42.682 4.242 1.00 33.55 203 VAL H N 1
ATOM 16025 C CA . VAL H 2 226 ? 13.179 -43.320 4.501 1.00 42.52 203 VAL H CA 1
ATOM 16026 C C . VAL H 2 226 ? 13.322 -44.840 4.562 1.00 54.89 203 VAL H C 1
ATOM 16027 O O . VAL H 2 226 ? 12.609 -45.505 5.326 1.00 55.86 203 VAL H O 1
ATOM 16031 N N . VAL H 2 227 ? 14.260 -45.373 3.779 1.00 58.67 204 VAL H N 1
ATOM 16032 C CA . VAL H 2 227 ? 14.649 -46.784 3.838 1.00 55.32 204 VAL H CA 1
ATOM 16033 C C . VAL H 2 227 ? 15.095 -47.128 5.249 1.00 59.20 204 VAL H C 1
ATOM 16034 O O . VAL H 2 227 ? 14.528 -48.032 5.898 1.00 57.05 204 VAL H O 1
ATOM 16038 N N . LYS H 2 228 ? 16.067 -46.341 5.726 1.00 55.50 205 LYS H N 1
ATOM 16039 C CA . LYS H 2 228 ? 16.611 -46.456 7.080 1.00 62.94 205 LYS H CA 1
ATOM 16040 C C . LYS H 2 228 ? 15.484 -46.719 8.085 1.00 69.10 205 LYS H C 1
ATOM 16041 O O . LYS H 2 228 ? 15.440 -47.787 8.707 1.00 76.95 205 LYS H O 1
ATOM 16047 N N . ARG H 2 229 ? 14.567 -45.766 8.229 1.00 56.33 206 ARG H N 1
ATOM 16048 C CA . ARG H 2 229 ? 13.623 -45.807 9.332 1.00 58.94 206 ARG H CA 1
ATOM 16049 C C . ARG H 2 229 ? 12.808 -47.107 9.415 1.00 75.11 206 ARG H C 1
ATOM 16050 O O . ARG H 2 229 ? 12.957 -47.862 10.365 1.00 91.43 206 ARG H O 1
ATOM 16058 N N . ILE H 2 230 ? 11.891 -47.341 8.472 1.00 70.75 207 ILE H N 1
ATOM 16059 C CA . ILE H 2 230 ? 10.984 -48.492 8.618 1.00 65.82 207 ILE H CA 1
ATOM 16060 C C . ILE H 2 230 ? 11.272 -49.812 7.871 1.00 64.80 207 ILE H C 1
ATOM 16061 O O . ILE H 2 230 ? 10.636 -50.828 8.163 1.00 61.98 207 ILE H O 1
ATOM 16066 N N . CYS H 2 231 ? 12.187 -49.814 6.911 1.00 64.65 208 CYS H N 1
ATOM 16067 C CA . CYS H 2 231 ? 12.227 -50.956 5.989 1.00 61.41 208 CYS H CA 1
ATOM 16068 C C . CYS H 2 231 ? 12.999 -52.152 6.507 1.00 53.24 208 CYS H C 1
ATOM 16069 O O . CYS H 2 231 ? 14.117 -52.024 6.999 1.00 69.10 208 CYS H O 1
ATOM 16072 N N . ASP H 2 232 ? 12.387 -53.317 6.380 1.00 41.01 209 ASP H N 1
ATOM 16073 C CA . ASP H 2 232 ? 13.020 -54.575 6.723 1.00 39.75 209 ASP H CA 1
ATOM 16074 C C . ASP H 2 232 ? 13.933 -55.077 5.609 1.00 34.88 209 ASP H C 1
ATOM 16075 O O . ASP H 2 232 ? 14.943 -55.679 5.883 1.00 50.70 209 ASP H O 1
ATOM 16080 N N . CYS H 2 233 ? 13.580 -54.837 4.355 1.00 41.86 210 CYS H N 1
ATOM 16081 C CA . CYS H 2 233 ? 14.496 -55.105 3.254 1.00 43.53 210 CYS H CA 1
ATOM 16082 C C . CYS H 2 233 ? 14.642 -53.903 2.333 1.00 47.16 210 CYS H C 1
ATOM 16083 O O . CYS H 2 233 ? 13.814 -52.997 2.355 1.00 54.50 210 CYS H O 1
ATOM 16086 N N . VAL H 2 234 ? 15.715 -53.877 1.546 1.00 33.16 211 VAL H N 1
ATOM 16087 C CA . VAL H 2 234 ? 15.910 -52.803 0.572 1.00 33.59 211 VAL H CA 1
ATOM 16088 C C . VAL H 2 234 ? 16.496 -53.255 -0.768 1.00 38.90 211 VAL H C 1
ATOM 16089 O O . VAL H 2 234 ? 17.633 -53.748 -0.831 1.00 32.64 211 VAL H O 1
ATOM 16093 N N . ALA H 2 235 ? 15.749 -53.014 -1.842 1.00 38.45 212 ALA H N 1
ATOM 16094 C CA . ALA H 2 235 ? 16.268 -53.229 -3.186 1.00 35.93 212 ALA H CA 1
ATOM 16095 C C . ALA H 2 235 ? 16.729 -51.903 -3.824 1.00 33.46 212 ALA H C 1
ATOM 16096 O O . ALA H 2 235 ? 16.044 -50.885 -3.771 1.00 39.99 212 ALA H O 1
ATOM 16098 N N . VAL H 2 236 ? 17.889 -51.922 -4.449 1.00 32.72 213 VAL H N 1
ATOM 16099 C CA . VAL H 2 236 ? 18.418 -50.710 -5.043 1.00 36.78 213 VAL H CA 1
ATOM 16100 C C . VAL H 2 236 ? 18.418 -50.754 -6.568 1.00 47.62 213 VAL H C 1
ATOM 16101 O O . VAL H 2 236 ? 19.268 -51.417 -7.176 1.00 54.36 213 VAL H O 1
ATOM 16105 N N . ILE H 2 237 ? 17.485 -49.999 -7.163 1.00 38.91 214 ILE H N 1
ATOM 16106 C CA . ILE H 2 237 ? 17.271 -49.932 -8.618 1.00 24.00 214 ILE H CA 1
ATOM 16107 C C . ILE H 2 237 ? 18.097 -48.875 -9.347 1.00 30.09 214 ILE H C 1
ATOM 16108 O O . ILE H 2 237 ? 18.278 -47.745 -8.873 1.00 32.28 214 ILE H O 1
ATOM 16113 N N . SER H 2 238 ? 18.660 -49.292 -10.472 1.00 27.28 215 SER H N 1
ATOM 16114 C CA . SER H 2 238 ? 19.394 -48.401 -11.348 1.00 40.23 215 SER H CA 1
ATOM 16115 C C . SER H 2 238 ? 19.133 -48.828 -12.790 1.00 51.10 215 SER H C 1
ATOM 16116 O O . SER H 2 238 ? 19.383 -49.980 -13.137 1.00 63.79 215 SER H O 1
ATOM 16119 N N . ASN H 2 239 ? 18.671 -47.916 -13.643 1.00 58.60 216 ASN H N 1
ATOM 16120 C CA . ASN H 2 239 ? 18.449 -48.273 -15.051 1.00 49.45 216 ASN H CA 1
ATOM 16121 C C . ASN H 2 239 ? 17.552 -49.448 -15.324 1.00 40.99 216 ASN H C 1
ATOM 16122 O O . ASN H 2 239 ? 17.866 -50.296 -16.153 1.00 43.70 216 ASN H O 1
ATOM 16127 N N . GLY H 2 240 ? 16.441 -49.521 -14.616 1.00 53.07 217 GLY H N 1
ATOM 16128 C CA . GLY H 2 240 ? 15.510 -50.623 -14.809 1.00 47.73 217 GLY H CA 1
ATOM 16129 C C . GLY H 2 240 ? 16.016 -51.986 -14.375 1.00 41.81 217 GLY H C 1
ATOM 16130 O O . GLY H 2 240 ? 15.419 -52.992 -14.715 1.00 66.07 217 GLY H O 1
ATOM 16131 N N . GLU H 2 241 ? 17.105 -52.026 -13.622 1.00 37.40 218 GLU H N 1
ATOM 16132 C CA . GLU H 2 241 ? 17.617 -53.283 -13.096 1.00 44.37 218 GLU H CA 1
ATOM 16133 C C . GLU H 2 241 ? 17.842 -53.168 -11.596 1.00 37.21 218 GLU H C 1
ATOM 16134 O O . GLU H 2 241 ? 18.137 -52.097 -11.091 1.00 25.38 218 GLU H O 1
ATOM 16140 N N . LEU H 2 242 ? 17.692 -54.269 -10.872 1.00 35.82 219 LEU H N 1
ATOM 16141 C CA . LEU H 2 242 ? 17.963 -54.216 -9.450 1.00 38.31 219 LEU H CA 1
ATOM 16142 C C . LEU H 2 242 ? 19.441 -54.598 -9.184 1.00 40.15 219 LEU H C 1
ATOM 16143 O O . LEU H 2 242 ? 19.871 -55.707 -9.469 1.00 39.37 219 LEU H O 1
ATOM 16148 N N . ILE H 2 243 ? 20.226 -53.654 -8.686 1.00 37.30 220 ILE H N 1
ATOM 16149 C CA . ILE H 2 243 ? 21.644 -53.899 -8.437 1.00 44.24 220 ILE H CA 1
ATOM 16150 C C . ILE H 2 243 ? 21.935 -54.599 -7.110 1.00 44.94 220 ILE H C 1
ATOM 16151 O O . ILE H 2 243 ? 22.829 -55.423 -7.033 1.00 53.78 220 ILE H O 1
ATOM 16156 N N . GLU H 2 244 ? 21.225 -54.205 -6.058 1.00 50.60 221 GLU H N 1
ATOM 16157 C CA . GLU H 2 244 ? 21.426 -54.748 -4.718 1.00 34.31 221 GLU H CA 1
ATOM 16158 C C . GLU H 2 244 ? 20.103 -55.100 -4.058 1.00 32.05 221 GLU H C 1
ATOM 16159 O O . GLU H 2 244 ? 19.105 -54.403 -4.218 1.00 33.32 221 GLU H O 1
ATOM 16165 N N . GLN H 2 245 ? 20.109 -56.203 -3.326 1.00 42.12 222 GLN H N 1
ATOM 16166 C CA . GLN H 2 245 ? 18.978 -56.637 -2.528 1.00 41.28 222 GLN H CA 1
ATOM 16167 C C . GLN H 2 245 ? 19.578 -57.195 -1.249 1.00 53.56 222 GLN H C 1
ATOM 16168 O O . GLN H 2 245 ? 20.495 -58.005 -1.309 1.00 67.09 222 GLN H O 1
ATOM 16174 N N . ASP H 2 246 ? 19.100 -56.723 -0.104 1.00 45.32 223 ASP H N 1
ATOM 16175 C CA . ASP H 2 246 ? 19.445 -57.271 1.208 1.00 52.07 223 ASP H CA 1
ATOM 16176 C C . ASP H 2 246 ? 18.585 -56.664 2.289 1.00 64.33 223 ASP H C 1
ATOM 16177 O O . ASP H 2 246 ? 17.731 -55.830 2.011 1.00 79.63 223 ASP H O 1
ATOM 16182 N N . THR H 2 247 ? 18.800 -57.106 3.521 1.00 65.85 224 THR H N 1
ATOM 16183 C CA . THR H 2 247 ? 18.212 -56.438 4.668 1.00 61.27 224 THR H CA 1
ATOM 16184 C C . THR H 2 247 ? 18.866 -55.070 4.759 1.00 65.71 224 THR H C 1
ATOM 16185 O O . THR H 2 247 ? 19.967 -54.867 4.232 1.00 70.70 224 THR H O 1
ATOM 16189 N N . VAL H 2 248 ? 18.185 -54.125 5.396 1.00 67.44 225 VAL H N 1
ATOM 16190 C CA . VAL H 2 248 ? 18.634 -52.738 5.337 1.00 77.72 225 VAL H CA 1
ATOM 16191 C C . VAL H 2 248 ? 19.986 -52.562 6.029 1.00 79.83 225 VAL H C 1
ATOM 16192 O O . VAL H 2 248 ? 20.931 -51.981 5.461 1.00 74.85 225 VAL H O 1
ATOM 16196 N N . SER H 2 249 ? 20.084 -53.096 7.242 1.00 76.16 226 SER H N 1
ATOM 16197 C CA . SER H 2 249 ? 21.346 -53.089 7.960 1.00 63.34 226 SER H CA 1
ATOM 16198 C C . SER H 2 249 ? 22.461 -53.756 7.153 1.00 62.96 226 SER H C 1
ATOM 16199 O O . SER H 2 249 ? 23.590 -53.271 7.159 1.00 67.52 226 SER H O 1
ATOM 16202 N N . GLU H 2 250 ? 22.152 -54.849 6.452 1.00 49.52 227 GLU H N 1
ATOM 16203 C CA . GLU H 2 250 ? 23.181 -55.561 5.691 1.00 44.16 227 GLU H CA 1
ATOM 16204 C C . GLU H 2 250 ? 23.784 -54.699 4.582 1.00 50.75 227 GLU H C 1
ATOM 16205 O O . GLU H 2 250 ? 24.990 -54.769 4.311 1.00 49.18 227 GLU H O 1
ATOM 16211 N N . VAL H 2 251 ? 22.956 -53.876 3.948 1.00 51.73 228 VAL H N 1
ATOM 16212 C CA . VAL H 2 251 ? 23.458 -53.022 2.877 1.00 40.70 228 VAL H CA 1
ATOM 16213 C C . VAL H 2 251 ? 24.179 -51.801 3.443 1.00 45.09 228 VAL H C 1
ATOM 16214 O O . VAL H 2 251 ? 25.164 -51.346 2.864 1.00 45.73 228 VAL H O 1
ATOM 16218 N N . PHE H 2 252 ? 23.721 -51.287 4.582 1.00 55.16 229 PHE H N 1
ATOM 16219 C CA . PHE H 2 252 ? 24.442 -50.187 5.230 1.00 72.05 229 PHE H CA 1
ATOM 16220 C C . PHE H 2 252 ? 25.879 -50.518 5.616 1.00 66.94 229 PHE H C 1
ATOM 16221 O O . PHE H 2 252 ? 26.808 -49.801 5.246 1.00 60.91 229 PHE H O 1
ATOM 16229 N N . SER H 2 253 ? 26.051 -51.604 6.358 1.00 63.55 230 SER H N 1
ATOM 16230 C CA . SER H 2 253 ? 27.374 -52.021 6.805 1.00 68.33 230 SER H CA 1
ATOM 16231 C C . SER H 2 253 ? 28.258 -52.551 5.655 1.00 73.95 230 SER H C 1
ATOM 16232 O O . SER H 2 253 ? 29.476 -52.342 5.663 1.00 63.94 230 SER H O 1
ATOM 16235 N N . HIS H 2 254 ? 27.645 -53.201 4.659 1.00 79.65 231 HIS H N 1
ATOM 16236 C CA . HIS H 2 254 ? 28.394 -53.777 3.537 1.00 76.47 231 HIS H CA 1
ATOM 16237 C C . HIS H 2 254 ? 27.753 -53.519 2.185 1.00 72.57 231 HIS H C 1
ATOM 16238 O O . HIS H 2 254 ? 27.097 -54.404 1.633 1.00 74.08 231 HIS H O 1
ATOM 16245 N N . PRO H 2 255 ? 27.924 -52.300 1.653 1.00 72.87 232 PRO H N 1
ATOM 16246 C CA . PRO H 2 255 ? 27.498 -52.060 0.273 1.00 73.22 232 PRO H CA 1
ATOM 16247 C C . PRO H 2 255 ? 28.361 -52.836 -0.718 1.00 72.65 232 PRO H C 1
ATOM 16248 O O . PRO H 2 255 ? 29.593 -52.773 -0.671 1.00 51.71 232 PRO H O 1
ATOM 16252 N N . LYS H 2 256 ? 27.698 -53.559 -1.615 1.00 74.30 233 LYS H N 1
ATOM 16253 C CA . LYS H 2 256 ? 28.386 -54.288 -2.663 1.00 69.72 233 LYS H CA 1
ATOM 16254 C C . LYS H 2 256 ? 28.718 -53.348 -3.827 1.00 74.20 233 LYS H C 1
ATOM 16255 O O . LYS H 2 256 ? 29.769 -53.475 -4.467 1.00 85.19 233 LYS H O 1
ATOM 16261 N N . THR H 2 257 ? 27.848 -52.369 -4.063 1.00 69.82 234 THR H N 1
ATOM 16262 C CA . THR H 2 257 ? 27.915 -51.584 -5.297 1.00 72.16 234 THR H CA 1
ATOM 16263 C C . THR H 2 257 ? 28.077 -50.093 -5.082 1.00 68.39 234 THR H C 1
ATOM 16264 O O . THR H 2 257 ? 27.385 -49.498 -4.241 1.00 58.42 234 THR H O 1
ATOM 16268 N N . PRO H 2 258 ? 28.915 -49.471 -5.931 1.00 69.61 235 PRO H N 1
ATOM 16269 C CA . PRO H 2 258 ? 29.264 -48.064 -5.759 1.00 69.41 235 PRO H CA 1
ATOM 16270 C C . PRO H 2 258 ? 28.023 -47.262 -5.462 1.00 53.15 235 PRO H C 1
ATOM 16271 O O . PRO H 2 258 ? 28.022 -46.460 -4.534 1.00 52.51 235 PRO H O 1
ATOM 16275 N N . LEU H 2 259 ? 26.958 -47.522 -6.203 1.00 45.20 236 LEU H N 1
ATOM 16276 C CA . LEU H 2 259 ? 25.783 -46.693 -6.083 1.00 54.98 236 LEU H CA 1
ATOM 16277 C C . LEU H 2 259 ? 25.238 -46.806 -4.665 1.00 56.39 236 LEU H C 1
ATOM 16278 O O . LEU H 2 259 ? 25.060 -45.800 -3.994 1.00 54.62 236 LEU H O 1
ATOM 16283 N N . ALA H 2 260 ? 24.992 -48.026 -4.199 1.00 57.76 237 ALA H N 1
ATOM 16284 C CA . ALA H 2 260 ? 24.431 -48.209 -2.863 1.00 53.84 237 ALA H CA 1
ATOM 16285 C C . ALA H 2 260 ? 25.246 -47.439 -1.843 1.00 64.26 237 ALA H C 1
ATOM 16286 O O . ALA H 2 260 ? 24.695 -46.837 -0.923 1.00 74.86 237 ALA H O 1
ATOM 16288 N N . GLN H 2 261 ? 26.563 -47.454 -2.007 1.00 60.30 238 GLN H N 1
ATOM 16289 C CA . GLN H 2 261 ? 27.411 -46.661 -1.138 1.00 59.51 238 GLN H CA 1
ATOM 16290 C C . GLN H 2 261 ? 27.139 -45.170 -1.344 1.00 62.72 238 GLN H C 1
ATOM 16291 O O . GLN H 2 261 ? 26.979 -44.424 -0.380 1.00 78.21 238 GLN H O 1
ATOM 16297 N N . LYS H 2 262 ? 27.054 -44.742 -2.599 1.00 51.66 239 LYS H N 1
ATOM 16298 C CA . LYS H 2 262 ? 26.713 -43.355 -2.905 1.00 49.27 239 LYS H CA 1
ATOM 16299 C C . LYS H 2 262 ? 25.407 -42.996 -2.199 1.00 48.44 239 LYS H C 1
ATOM 16300 O O . LYS H 2 262 ? 25.266 -41.905 -1.669 1.00 44.56 239 LYS H O 1
ATOM 16306 N N . PHE H 2 263 ? 24.459 -43.931 -2.189 1.00 57.37 240 PHE H N 1
ATOM 16307 C CA . PHE H 2 263 ? 23.179 -43.744 -1.498 1.00 58.41 240 PHE H CA 1
ATOM 16308 C C . PHE H 2 263 ? 23.349 -43.734 0.002 1.00 62.22 240 PHE H C 1
ATOM 16309 O O . PHE H 2 263 ? 22.698 -42.958 0.697 1.00 68.81 240 PHE H O 1
ATOM 16317 N N . ILE H 2 264 ? 24.218 -44.605 0.502 1.00 67.87 241 ILE H N 1
ATOM 16318 C CA . ILE H 2 264 ? 24.466 -44.678 1.937 1.00 70.07 241 ILE H CA 1
ATOM 16319 C C . ILE H 2 264 ? 25.255 -43.445 2.419 1.00 58.50 241 ILE H C 1
ATOM 16320 O O . ILE H 2 264 ? 24.860 -42.788 3.380 1.00 47.47 241 ILE H O 1
ATOM 16325 N N . GLN H 2 265 ? 26.323 -43.089 1.716 1.00 60.22 242 GLN H N 1
ATOM 16326 C CA . GLN H 2 265 ? 27.109 -41.919 2.086 1.00 69.76 242 GLN H CA 1
ATOM 16327 C C . GLN H 2 265 ? 26.256 -40.680 2.343 1.00 63.04 242 GLN H C 1
ATOM 16328 O O . GLN H 2 265 ? 26.611 -39.838 3.156 1.00 68.38 242 GLN H O 1
ATOM 16334 N N . SER H 2 266 ? 25.145 -40.559 1.633 1.00 61.24 243 SER H N 1
ATOM 16335 C CA . SER H 2 266 ? 24.317 -39.354 1.693 1.00 55.80 243 SER H CA 1
ATOM 16336 C C . SER H 2 266 ? 23.387 -39.288 2.902 1.00 53.67 243 SER H C 1
ATOM 16337 O O . SER H 2 266 ? 22.864 -38.224 3.226 1.00 59.53 243 SER H O 1
ATOM 16340 N N . THR H 2 267 ? 23.155 -40.416 3.558 1.00 46.33 244 THR H N 1
ATOM 16341 C CA . THR H 2 267 ? 22.448 -40.374 4.826 1.00 62.53 244 THR H CA 1
ATOM 16342 C C . THR H 2 267 ? 23.395 -40.163 5.985 1.00 64.64 244 THR H C 1
ATOM 16343 O O . THR H 2 267 ? 22.980 -39.811 7.084 1.00 69.64 244 THR H O 1
ATOM 16347 N N . LEU H 2 268 ? 24.674 -40.388 5.727 1.00 65.19 245 LEU H N 1
ATOM 16348 C CA . LEU H 2 268 ? 25.681 -40.236 6.759 1.00 87.14 245 LEU H CA 1
ATOM 16349 C C . LEU H 2 268 ? 26.402 -38.916 6.557 1.00 97.17 245 LEU H C 1
ATOM 16350 O O . LEU H 2 268 ? 27.076 -38.681 5.552 1.00 91.61 245 LEU H O 1
ATOM 16355 N N . HIS H 2 269 ? 26.262 -38.061 7.552 1.00 108.25 246 HIS H N 1
ATOM 16356 C CA . HIS H 2 269 ? 26.653 -36.678 7.419 1.00 117.37 246 HIS H CA 1
ATOM 16357 C C . HIS H 2 269 ? 28.118 -36.517 7.818 1.00 107.87 246 HIS H C 1
ATOM 16358 O O . HIS H 2 269 ? 28.618 -35.400 7.962 1.00 108.86 246 HIS H O 1
ATOM 16365 N N . LEU H 2 270 ? 28.781 -37.655 8.026 1.00 100.87 247 LEU H N 1
ATOM 16366 C CA . LEU H 2 270 ? 30.237 -37.716 8.005 1.00 99.48 247 LEU H CA 1
ATOM 16367 C C . LEU H 2 270 ? 30.747 -37.349 6.622 1.00 111.28 247 LEU H C 1
ATOM 16368 O O . LEU H 2 270 ? 30.358 -37.947 5.616 1.00 113.63 247 LEU H O 1
ATOM 16373 N N . ASP H 2 271 ? 31.619 -36.351 6.581 1.00 129.79 248 ASP H N 1
ATOM 16374 C CA . ASP H 2 271 ? 32.269 -35.942 5.346 1.00 142.94 248 ASP H CA 1
ATOM 16375 C C . ASP H 2 271 ? 33.607 -35.327 5.721 1.00 137.44 248 ASP H C 1
ATOM 16376 O O . ASP H 2 271 ? 33.760 -34.781 6.812 1.00 138.62 248 ASP H O 1
ATOM 16381 N N . ILE H 2 272 ? 34.572 -35.408 4.816 1.00 127.50 249 ILE H N 1
ATOM 16382 C CA . ILE H 2 272 ? 35.882 -34.865 5.096 1.00 121.91 249 ILE H CA 1
ATOM 16383 C C . ILE H 2 272 ? 35.931 -33.431 4.598 1.00 119.06 249 ILE H C 1
ATOM 16384 O O . ILE H 2 272 ? 36.102 -33.196 3.405 1.00 123.07 249 ILE H O 1
ATOM 16389 N N . PRO H 2 273 ? 35.848 -32.466 5.528 1.00 115.52 250 PRO H N 1
ATOM 16390 C CA . PRO H 2 273 ? 35.679 -31.042 5.216 1.00 120.89 250 PRO H CA 1
ATOM 16391 C C . PRO H 2 273 ? 36.722 -30.541 4.219 1.00 139.89 250 PRO H C 1
ATOM 16392 O O . PRO H 2 273 ? 37.806 -31.124 4.126 1.00 145.96 250 PRO H O 1
ATOM 16396 N N . GLU H 2 274 ? 36.383 -29.487 3.476 1.00 145.56 251 GLU H N 1
ATOM 16397 C CA . GLU H 2 274 ? 37.189 -29.035 2.334 1.00 155.54 251 GLU H CA 1
ATOM 16398 C C . GLU H 2 274 ? 38.660 -28.689 2.627 1.00 152.79 251 GLU H C 1
ATOM 16399 O O . GLU H 2 274 ? 39.565 -29.299 2.052 1.00 154.38 251 GLU H O 1
ATOM 16405 N N . ASP H 2 275 ? 38.900 -27.720 3.511 1.00 146.42 252 ASP H N 1
ATOM 16406 C CA . ASP H 2 275 ? 40.269 -27.307 3.841 1.00 140.94 252 ASP H CA 1
ATOM 16407 C C . ASP H 2 275 ? 40.997 -28.403 4.599 1.00 130.53 252 ASP H C 1
ATOM 16408 O O . ASP H 2 275 ? 42.226 -28.401 4.690 1.00 124.90 252 ASP H O 1
ATOM 16413 N N . TYR H 2 276 ? 40.221 -29.322 5.159 1.00 126.22 253 TYR H N 1
ATOM 16414 C CA . TYR H 2 276 ? 40.764 -30.421 5.933 1.00 125.38 253 TYR H CA 1
ATOM 16415 C C . TYR H 2 276 ? 41.242 -31.563 5.052 1.00 125.03 253 TYR H C 1
ATOM 16416 O O . TYR H 2 276 ? 42.135 -32.317 5.436 1.00 125.92 253 TYR H O 1
ATOM 16425 N N . GLN H 2 277 ? 40.625 -31.706 3.883 1.00 127.09 254 GLN H N 1
ATOM 16426 C CA . GLN H 2 277 ? 40.898 -32.851 3.017 1.00 134.34 254 GLN H CA 1
ATOM 16427 C C . GLN H 2 277 ? 42.171 -32.675 2.179 1.00 138.24 254 GLN H C 1
ATOM 16428 O O . GLN H 2 277 ? 42.849 -33.653 1.852 1.00 140.05 254 GLN H O 1
ATOM 16434 N N . GLU H 2 278 ? 42.492 -31.429 1.837 1.00 135.92 255 GLU H N 1
ATOM 16435 C CA . GLU H 2 278 ? 43.721 -31.116 1.111 1.00 132.36 255 GLU H CA 1
ATOM 16436 C C . GLU H 2 278 ? 44.957 -31.501 1.912 1.00 127.57 255 GLU H C 1
ATOM 16437 O O . GLU H 2 278 ? 46.050 -31.619 1.360 1.00 124.73 255 GLU H O 1
ATOM 16443 N N . ARG H 2 279 ? 44.776 -31.669 3.220 1.00 126.94 256 ARG H N 1
ATOM 16444 C CA . ARG H 2 279 ? 45.864 -32.054 4.107 1.00 122.89 256 ARG H CA 1
ATOM 16445 C C . ARG H 2 279 ? 45.742 -33.514 4.538 1.00 116.04 256 ARG H C 1
ATOM 16446 O O . ARG H 2 279 ? 44.955 -33.843 5.421 1.00 120.99 256 ARG H O 1
ATOM 16454 N N . LEU H 2 280 ? 46.564 -34.370 3.948 1.00 110.99 257 LEU H N 1
ATOM 16455 C CA . LEU H 2 280 ? 46.661 -35.773 4.330 1.00 114.12 257 LEU H CA 1
ATOM 16456 C C . LEU H 2 280 ? 48.007 -36.319 3.871 1.00 129.11 257 LEU H C 1
ATOM 16457 O O . LEU H 2 280 ? 48.719 -35.668 3.108 1.00 137.88 257 LEU H O 1
ATOM 16462 N N . GLN H 2 281 ? 48.367 -37.496 4.370 1.00 131.64 258 GLN H N 1
ATOM 16463 C CA . GLN H 2 281 ? 49.454 -38.283 3.792 1.00 132.25 258 GLN H CA 1
ATOM 16464 C C . GLN H 2 281 ? 49.078 -39.758 3.796 1.00 118.44 258 GLN H C 1
ATOM 16465 O O . GLN H 2 281 ? 48.197 -40.172 4.546 1.00 114.85 258 GLN H O 1
ATOM 16471 N N . ALA H 2 282 ? 49.739 -40.540 2.951 1.00 112.90 259 ALA H N 1
ATOM 16472 C CA . ALA H 2 282 ? 49.527 -41.979 2.932 1.00 114.32 259 ALA H CA 1
ATOM 16473 C C . ALA H 2 282 ? 50.248 -42.673 4.094 1.00 119.13 259 ALA H C 1
ATOM 16474 O O . ALA H 2 282 ? 49.669 -43.534 4.764 1.00 122.31 259 ALA H O 1
ATOM 16476 N N . GLU H 2 283 ? 51.509 -42.300 4.326 1.00 117.60 260 GLU H N 1
ATOM 16477 C CA . GLU H 2 283 ? 52.283 -42.842 5.450 1.00 109.35 260 GLU H CA 1
ATOM 16478 C C . GLU H 2 283 ? 52.921 -41.716 6.275 1.00 92.92 260 GLU H C 1
ATOM 16479 O O . GLU H 2 283 ? 53.186 -40.624 5.760 1.00 84.29 260 GLU H O 1
ATOM 16485 N N . PRO H 2 284 ? 53.185 -41.993 7.559 1.00 91.03 261 PRO H N 1
ATOM 16486 C CA . PRO H 2 284 ? 53.452 -40.926 8.528 1.00 95.60 261 PRO H CA 1
ATOM 16487 C C . PRO H 2 284 ? 54.484 -39.882 8.090 1.00 105.18 261 PRO H C 1
ATOM 16488 O O . PRO H 2 284 ? 55.588 -40.225 7.671 1.00 108.91 261 PRO H O 1
ATOM 16492 N N . PHE H 2 285 ? 54.115 -38.610 8.225 1.00 113.90 262 PHE H N 1
ATOM 16493 C CA . PHE H 2 285 ? 55.037 -37.491 8.051 1.00 127.60 262 PHE H CA 1
ATOM 16494 C C . PHE H 2 285 ? 55.575 -37.178 9.454 1.00 136.18 262 PHE H C 1
ATOM 16495 O O . PHE H 2 285 ? 55.161 -37.809 10.426 1.00 134.98 262 PHE H O 1
ATOM 16503 N N . THR H 2 286 ? 56.501 -36.231 9.574 1.00 143.88 263 THR H N 1
ATOM 16504 C CA . THR H 2 286 ? 56.979 -35.796 10.890 1.00 147.64 263 THR H CA 1
ATOM 16505 C C . THR H 2 286 ? 56.105 -34.656 11.431 1.00 144.93 263 THR H C 1
ATOM 16506 O O . THR H 2 286 ? 55.738 -33.742 10.691 1.00 146.70 263 THR H O 1
ATOM 16510 N N . ASP H 2 287 ? 55.770 -34.721 12.718 1.00 135.47 264 ASP H N 1
ATOM 16511 C CA . ASP H 2 287 ? 54.715 -33.874 13.279 1.00 124.51 264 ASP H CA 1
ATOM 16512 C C . ASP H 2 287 ? 53.374 -34.197 12.614 1.00 106.44 264 ASP H C 1
ATOM 16513 O O . ASP H 2 287 ? 52.599 -33.313 12.252 1.00 104.79 264 ASP H O 1
ATOM 16518 N N . CYS H 2 288 ? 53.124 -35.490 12.461 1.00 91.15 265 CYS H N 1
ATOM 16519 C CA . CYS H 2 288 ? 51.883 -35.993 11.903 1.00 72.43 265 CYS H CA 1
ATOM 16520 C C . CYS H 2 288 ? 51.077 -36.675 12.997 1.00 76.33 265 CYS H C 1
ATOM 16521 O O . CYS H 2 288 ? 51.647 -37.160 13.984 1.00 87.27 265 CYS H O 1
ATOM 16524 N N . VAL H 2 289 ? 49.757 -36.683 12.831 1.00 56.18 266 VAL H N 1
ATOM 16525 C CA . VAL H 2 289 ? 48.864 -37.465 13.682 1.00 43.09 266 VAL H CA 1
ATOM 16526 C C . VAL H 2 289 ? 47.936 -38.304 12.826 1.00 39.95 266 VAL H C 1
ATOM 16527 O O . VAL H 2 289 ? 47.468 -37.846 11.773 1.00 37.71 266 VAL H O 1
ATOM 16531 N N . PRO H 2 290 ? 47.640 -39.523 13.284 1.00 39.07 267 PRO H N 1
ATOM 16532 C CA . PRO H 2 290 ? 46.764 -40.424 12.535 1.00 45.95 267 PRO H CA 1
ATOM 16533 C C . PRO H 2 290 ? 45.391 -39.770 12.352 1.00 61.17 267 PRO H C 1
ATOM 16534 O O . PRO H 2 290 ? 44.982 -39.075 13.278 1.00 77.72 267 PRO H O 1
ATOM 16538 N N . MET H 2 291 ? 44.714 -39.948 11.214 1.00 52.97 268 MET H N 1
ATOM 16539 C CA . MET H 2 291 ? 43.299 -39.575 11.105 1.00 40.67 268 MET H CA 1
ATOM 16540 C C . MET H 2 291 ? 42.387 -40.803 11.107 1.00 52.90 268 MET H C 1
ATOM 16541 O O . MET H 2 291 ? 42.416 -41.590 10.175 1.00 64.32 268 MET H O 1
ATOM 16546 N N . LEU H 2 292 ? 41.537 -40.951 12.113 1.00 54.22 269 LEU H N 1
ATOM 16547 C CA . LEU H 2 292 ? 40.784 -42.193 12.233 1.00 64.77 269 LEU H CA 1
ATOM 16548 C C . LEU H 2 292 ? 39.304 -42.083 11.874 1.00 67.07 269 LEU H C 1
ATOM 16549 O O . LEU H 2 292 ? 38.720 -41.006 11.948 1.00 81.70 269 LEU H O 1
ATOM 16554 N N . ARG H 2 293 ? 38.735 -43.201 11.422 1.00 42.08 270 ARG H N 1
ATOM 16555 C CA . ARG H 2 293 ? 37.294 -43.395 11.355 1.00 34.76 270 ARG H CA 1
ATOM 16556 C C . ARG H 2 293 ? 36.901 -44.406 12.417 1.00 44.37 270 ARG H C 1
ATOM 16557 O O . ARG H 2 293 ? 37.431 -45.506 12.463 1.00 51.89 270 ARG H O 1
ATOM 16565 N N . LEU H 2 294 ? 35.967 -44.023 13.276 1.00 44.76 271 LEU H N 1
ATOM 16566 C CA . LEU H 2 294 ? 35.534 -44.887 14.360 1.00 46.80 271 LEU H CA 1
ATOM 16567 C C . LEU H 2 294 ? 34.069 -45.316 14.147 1.00 56.17 271 LEU H C 1
ATOM 16568 O O . LEU H 2 294 ? 33.187 -44.464 14.097 1.00 58.50 271 LEU H O 1
ATOM 16573 N N . GLU H 2 295 ? 33.820 -46.621 13.989 1.00 47.63 272 GLU H N 1
ATOM 16574 C CA . GLU H 2 295 ? 32.460 -47.161 13.898 1.00 49.14 272 GLU H CA 1
ATOM 16575 C C . GLU H 2 295 ? 32.015 -47.804 15.201 1.00 54.90 272 GLU H C 1
ATOM 16576 O O . GLU H 2 295 ? 32.406 -48.918 15.506 1.00 62.88 272 GLU H O 1
ATOM 16582 N N . PHE H 2 296 ? 31.135 -47.139 15.931 1.00 61.42 273 PHE H N 1
ATOM 16583 C CA . PHE H 2 296 ? 30.714 -47.633 17.235 1.00 56.64 273 PHE H CA 1
ATOM 16584 C C . PHE H 2 296 ? 29.461 -48.465 17.096 1.00 76.88 273 PHE H C 1
ATOM 16585 O O . PHE H 2 296 ? 28.405 -47.945 16.734 1.00 81.53 273 PHE H O 1
ATOM 16593 N N . THR H 2 297 ? 29.572 -49.755 17.382 1.00 87.96 274 THR H N 1
ATOM 16594 C CA . THR H 2 297 ? 28.446 -50.657 17.199 1.00 87.66 274 THR H CA 1
ATOM 16595 C C . THR H 2 297 ? 28.229 -51.578 18.396 1.00 95.92 274 THR H C 1
ATOM 16596 O O . THR H 2 297 ? 29.126 -51.780 19.210 1.00 105.70 274 THR H O 1
ATOM 16600 N N . GLY H 2 298 ? 27.033 -52.139 18.504 1.00 94.73 275 GLY H N 1
ATOM 16601 C CA . GLY H 2 298 ? 26.715 -52.990 19.633 1.00 93.03 275 GLY H CA 1
ATOM 16602 C C . GLY H 2 298 ? 26.721 -52.207 20.931 1.00 96.42 275 GLY H C 1
ATOM 16603 O O . GLY H 2 298 ? 26.210 -51.091 20.997 1.00 90.46 275 GLY H O 1
ATOM 16604 N N . GLN H 2 299 ? 27.315 -52.781 21.969 1.00 107.27 276 GLN H N 1
ATOM 16605 C CA . GLN H 2 299 ? 27.252 -52.165 23.284 1.00 115.63 276 GLN H CA 1
ATOM 16606 C C . GLN H 2 299 ? 28.309 -51.080 23.423 1.00 111.09 276 GLN H C 1
ATOM 16607 O O . GLN H 2 299 ? 28.367 -50.385 24.434 1.00 120.64 276 GLN H O 1
ATOM 16613 N N . SER H 2 300 ? 29.132 -50.917 22.393 1.00 99.04 277 SER H N 1
ATOM 16614 C CA . SER H 2 300 ? 30.165 -49.885 22.414 1.00 94.84 277 SER H CA 1
ATOM 16615 C C . SER H 2 300 ? 29.600 -48.520 22.015 1.00 94.07 277 SER H C 1
ATOM 16616 O O . SER H 2 300 ? 30.323 -47.522 22.021 1.00 100.32 277 SER H O 1
ATOM 16619 N N . VAL H 2 301 ? 28.313 -48.474 21.675 1.00 92.93 278 VAL H N 1
ATOM 16620 C CA . VAL H 2 301 ? 27.727 -47.253 21.122 1.00 105.49 278 VAL H CA 1
ATOM 16621 C C . VAL H 2 301 ? 27.654 -46.116 22.156 1.00 108.20 278 VAL H C 1
ATOM 16622 O O . VAL H 2 301 ? 28.138 -45.004 21.906 1.00 112.80 278 VAL H O 1
ATOM 16626 N N . ASP H 2 302 ? 27.063 -46.394 23.312 1.00 100.67 279 ASP H N 1
ATOM 16627 C CA . ASP H 2 302 ? 26.974 -45.400 24.384 1.00 101.47 279 ASP H CA 1
ATOM 16628 C C . ASP H 2 302 ? 28.153 -45.427 25.360 1.00 98.71 279 ASP H C 1
ATOM 16629 O O . ASP H 2 302 ? 28.173 -44.674 26.334 1.00 91.56 279 ASP H O 1
ATOM 16634 N N . ALA H 2 303 ? 29.134 -46.286 25.081 1.00 105.01 280 ALA H N 1
ATOM 16635 C CA . ALA H 2 303 ? 30.339 -46.407 25.904 1.00 104.31 280 ALA H CA 1
ATOM 16636 C C . ALA H 2 303 ? 31.244 -45.177 25.815 1.00 101.30 280 ALA H C 1
ATOM 16637 O O . ALA H 2 303 ? 31.506 -44.672 24.719 1.00 93.57 280 ALA H O 1
ATOM 16639 N N . PRO H 2 304 ? 31.744 -44.715 26.980 1.00 98.55 281 PRO H N 1
ATOM 16640 C CA . PRO H 2 304 ? 32.553 -43.503 27.149 1.00 94.84 281 PRO H CA 1
ATOM 16641 C C . PRO H 2 304 ? 34.012 -43.790 26.872 1.00 85.16 281 PRO H C 1
ATOM 16642 O O . PRO H 2 304 ? 34.866 -43.503 27.708 1.00 83.15 281 PRO H O 1
ATOM 16646 N N . LEU H 2 305 ? 34.282 -44.362 25.707 1.00 82.85 282 LEU H N 1
ATOM 16647 C CA . LEU H 2 305 ? 35.590 -44.916 25.419 1.00 69.02 282 LEU H CA 1
ATOM 16648 C C . LEU H 2 305 ? 36.638 -43.825 25.251 1.00 69.86 282 LEU H C 1
ATOM 16649 O O . LEU H 2 305 ? 37.619 -43.780 25.990 1.00 78.88 282 LEU H O 1
ATOM 16654 N N . LEU H 2 306 ? 36.395 -42.912 24.315 1.00 68.35 283 LEU H N 1
ATOM 16655 C CA . LEU H 2 306 ? 37.352 -41.848 24.018 1.00 60.47 283 LEU H CA 1
ATOM 16656 C C . LEU H 2 306 ? 37.740 -40.981 25.208 1.00 48.81 283 LEU H C 1
ATOM 16657 O O . LEU H 2 306 ? 38.814 -40.383 25.202 1.00 34.85 283 LEU H O 1
ATOM 16662 N N . SER H 2 307 ? 36.858 -40.874 26.200 1.00 46.38 284 SER H N 1
ATOM 16663 C CA . SER H 2 307 ? 37.246 -40.271 27.470 1.00 46.26 284 SER H CA 1
ATOM 16664 C C . SER H 2 307 ? 38.013 -41.245 28.371 1.00 54.90 284 SER H C 1
ATOM 16665 O O . SER H 2 307 ? 38.932 -40.835 29.076 1.00 54.42 284 SER H O 1
ATOM 16668 N N . GLU H 2 308 ? 37.661 -42.525 28.337 1.00 56.60 285 GLU H N 1
ATOM 16669 C CA . GLU H 2 308 ? 38.446 -43.524 29.063 1.00 69.96 285 GLU H CA 1
ATOM 16670 C C . GLU H 2 308 ? 39.848 -43.661 28.448 1.00 69.31 285 GLU H C 1
ATOM 16671 O O . GLU H 2 308 ? 40.825 -43.922 29.146 1.00 78.06 285 GLU H O 1
ATOM 16677 N N . THR H 2 309 ? 39.925 -43.461 27.138 1.00 47.44 286 THR H N 1
ATOM 16678 C CA . THR H 2 309 ? 41.172 -43.407 26.376 1.00 38.51 286 THR H CA 1
ATOM 16679 C C . THR H 2 309 ? 42.081 -42.215 26.655 1.00 52.94 286 THR H C 1
ATOM 16680 O O . THR H 2 309 ? 43.289 -42.292 26.466 1.00 46.53 286 THR H O 1
ATOM 16684 N N . ALA H 2 310 ? 41.504 -41.103 27.092 1.00 73.12 287 ALA H N 1
ATOM 16685 C CA . ALA H 2 310 ? 42.272 -39.868 27.257 1.00 79.82 287 ALA H CA 1
ATOM 16686 C C . ALA H 2 310 ? 43.098 -39.915 28.509 1.00 76.48 287 ALA H C 1
ATOM 16687 O O . ALA H 2 310 ? 44.214 -39.395 28.543 1.00 67.79 287 ALA H O 1
ATOM 16689 N N . ARG H 2 311 ? 42.521 -40.515 29.549 1.00 80.51 288 ARG H N 1
ATOM 16690 C CA . ARG H 2 311 ? 43.223 -40.681 30.817 1.00 81.10 288 ARG H CA 1
ATOM 16691 C C . ARG H 2 311 ? 44.192 -41.883 30.799 1.00 78.55 288 ARG H C 1
ATOM 16692 O O . ARG H 2 311 ? 45.347 -41.763 31.216 1.00 77.20 288 ARG H O 1
ATOM 16700 N N . ARG H 2 312 ? 43.733 -43.018 30.279 1.00 76.25 289 ARG H N 1
ATOM 16701 C CA . ARG H 2 312 ? 44.532 -44.241 30.295 1.00 73.57 289 ARG H CA 1
ATOM 16702 C C . ARG H 2 312 ? 45.821 -44.121 29.493 1.00 63.03 289 ARG H C 1
ATOM 16703 O O . ARG H 2 312 ? 46.913 -44.297 30.026 1.00 83.89 289 ARG H O 1
ATOM 16711 N N . PHE H 2 313 ? 45.692 -43.835 28.209 1.00 38.48 290 PHE H N 1
ATOM 16712 C CA . PHE H 2 313 ? 46.838 -43.775 27.312 1.00 46.19 290 PHE H CA 1
ATOM 16713 C C . PHE H 2 313 ? 47.353 -42.360 27.078 1.00 60.97 290 PHE H C 1
ATOM 16714 O O . PHE H 2 313 ? 48.242 -42.151 26.255 1.00 68.17 290 PHE H O 1
ATOM 16722 N N . ASN H 2 314 ? 46.779 -41.388 27.779 1.00 61.10 291 ASN H N 1
ATOM 16723 C CA . ASN H 2 314 ? 47.162 -39.985 27.595 1.00 64.09 291 ASN H CA 1
ATOM 16724 C C . ASN H 2 314 ? 47.127 -39.487 26.162 1.00 69.63 291 ASN H C 1
ATOM 16725 O O . ASN H 2 314 ? 47.974 -38.689 25.758 1.00 77.73 291 ASN H O 1
ATOM 16730 N N . VAL H 2 315 ? 46.150 -39.969 25.400 1.00 60.15 292 VAL H N 1
ATOM 16731 C CA . VAL H 2 315 ? 45.865 -39.445 24.067 1.00 45.76 292 VAL H CA 1
ATOM 16732 C C . VAL H 2 315 ? 45.056 -38.148 24.069 1.00 45.05 292 VAL H C 1
ATOM 16733 O O . VAL H 2 315 ? 44.381 -37.792 25.058 1.00 40.02 292 VAL H O 1
ATOM 16737 N N . ASN H 2 316 ? 45.158 -37.430 22.956 1.00 38.75 293 ASN H N 1
ATOM 16738 C CA . ASN H 2 316 ? 44.204 -36.387 22.644 1.00 35.81 293 ASN H CA 1
ATOM 16739 C C . ASN H 2 316 ? 43.377 -36.731 21.421 1.00 40.21 293 ASN H C 1
ATOM 16740 O O . ASN H 2 316 ? 43.913 -36.978 20.346 1.00 55.59 293 ASN H O 1
ATOM 16745 N N . ASN H 2 317 ? 42.064 -36.733 21.610 1.00 41.82 294 ASN H N 1
ATOM 16746 C CA . ASN H 2 317 ? 41.104 -37.001 20.548 1.00 43.03 294 ASN H CA 1
ATOM 16747 C C . ASN H 2 317 ? 40.509 -35.722 19.956 1.00 43.22 294 ASN H C 1
ATOM 16748 O O . ASN H 2 317 ? 39.920 -34.922 20.668 1.00 55.91 294 ASN H O 1
ATOM 16753 N N . ASN H 2 318 ? 40.659 -35.508 18.662 1.00 34.55 295 ASN H N 1
ATOM 16754 C CA . ASN H 2 318 ? 39.969 -34.375 18.090 1.00 40.80 295 ASN H CA 1
ATOM 16755 C C . ASN H 2 318 ? 38.817 -34.781 17.191 1.00 46.75 295 ASN H C 1
ATOM 16756 O O . ASN H 2 318 ? 39.026 -35.366 16.136 1.00 64.11 295 ASN H O 1
ATOM 16761 N N . ILE H 2 319 ? 37.593 -34.456 17.599 1.00 40.39 296 ILE H N 1
ATOM 16762 C CA . ILE H 2 319 ? 36.452 -34.803 16.764 1.00 38.55 296 ILE H CA 1
ATOM 16763 C C . ILE H 2 319 ? 36.303 -33.852 15.589 1.00 35.03 296 ILE H C 1
ATOM 16764 O O . ILE H 2 319 ? 36.111 -32.652 15.753 1.00 47.41 296 ILE H O 1
ATOM 16769 N N . ILE H 2 320 ? 36.454 -34.383 14.391 1.00 26.35 297 ILE H N 1
ATOM 16770 C CA . ILE H 2 320 ? 36.138 -33.614 13.206 1.00 33.47 297 ILE H CA 1
ATOM 16771 C C . ILE H 2 320 ? 34.674 -33.766 12.824 1.00 35.47 297 ILE H C 1
ATOM 16772 O O . ILE H 2 320 ? 34.060 -32.859 12.261 1.00 43.15 297 ILE H O 1
ATOM 16777 N N . SER H 2 321 ? 34.135 -34.955 13.056 1.00 31.62 298 SER H N 1
ATOM 16778 C CA . SER H 2 321 ? 32.719 -35.186 12.828 1.00 36.20 298 SER H CA 1
ATOM 16779 C C . SER H 2 321 ? 32.189 -36.288 13.716 1.00 42.40 298 SER H C 1
ATOM 16780 O O . SER H 2 321 ? 32.884 -37.262 13.978 1.00 34.62 298 SER H O 1
ATOM 16783 N N . ALA H 2 322 ? 30.953 -36.131 14.175 1.00 48.84 299 ALA H N 1
ATOM 16784 C CA . ALA H 2 322 ? 30.337 -37.129 15.035 1.00 54.19 299 ALA H CA 1
ATOM 16785 C C . ALA H 2 322 ? 28.844 -37.225 14.783 1.00 56.16 299 ALA H C 1
ATOM 16786 O O . ALA H 2 322 ? 28.160 -36.209 14.796 1.00 33.51 299 ALA H O 1
ATOM 16788 N N . GLN H 2 323 ? 28.343 -38.453 14.627 1.00 68.25 300 GLN H N 1
ATOM 16789 C CA . GLN H 2 323 ? 26.910 -38.691 14.513 1.00 59.79 300 GLN H CA 1
ATOM 16790 C C . GLN H 2 323 ? 26.474 -40.022 15.141 1.00 56.21 300 GLN H C 1
ATOM 16791 O O . GLN H 2 323 ? 27.193 -41.014 15.093 1.00 52.65 300 GLN H O 1
ATOM 16797 N N . MET H 2 324 ? 25.291 -40.008 15.746 1.00 59.90 301 MET H N 1
ATOM 16798 C CA . MET H 2 324 ? 24.573 -41.211 16.157 1.00 48.79 301 MET H CA 1
ATOM 16799 C C . MET H 2 324 ? 23.399 -41.437 15.207 1.00 56.30 301 MET H C 1
ATOM 16800 O O . MET H 2 324 ? 22.532 -40.564 15.113 1.00 62.87 301 MET H O 1
ATOM 16805 N N . ASP H 2 325 ? 23.376 -42.568 14.487 1.00 62.26 302 ASP H N 1
ATOM 16806 C CA . ASP H 2 325 ? 22.225 -42.919 13.620 1.00 70.43 302 ASP H CA 1
ATOM 16807 C C . ASP H 2 325 ? 21.558 -44.223 14.012 1.00 60.92 302 ASP H C 1
ATOM 16808 O O . ASP H 2 325 ? 22.170 -45.077 14.645 1.00 61.53 302 ASP H O 1
ATOM 16813 N N . TYR H 2 326 ? 20.291 -44.360 13.640 1.00 54.16 303 TYR H N 1
ATOM 16814 C CA . TYR H 2 326 ? 19.650 -45.669 13.623 1.00 59.79 303 TYR H CA 1
ATOM 16815 C C . TYR H 2 326 ? 19.446 -46.071 12.165 1.00 66.51 303 TYR H C 1
ATOM 16816 O O . TYR H 2 326 ? 18.911 -45.296 11.381 1.00 74.07 303 TYR H O 1
ATOM 16825 N N . ALA H 2 327 ? 19.883 -47.269 11.791 1.00 71.77 304 ALA H N 1
ATOM 16826 C CA . ALA H 2 327 ? 19.642 -47.773 10.434 1.00 68.19 304 ALA H CA 1
ATOM 16827 C C . ALA H 2 327 ? 19.294 -49.252 10.483 1.00 66.84 304 ALA H C 1
ATOM 16828 O O . ALA H 2 327 ? 19.912 -50.011 11.226 1.00 76.29 304 ALA H O 1
ATOM 16830 N N . GLY H 2 328 ? 18.300 -49.662 9.706 1.00 57.20 305 GLY H N 1
ATOM 16831 C CA . GLY H 2 328 ? 17.862 -51.044 9.741 1.00 64.26 305 GLY H CA 1
ATOM 16832 C C . GLY H 2 328 ? 17.584 -51.530 11.156 1.00 70.91 305 GLY H C 1
ATOM 16833 O O . GLY H 2 328 ? 17.842 -52.690 11.470 1.00 65.00 305 GLY H O 1
ATOM 16834 N N . GLY H 2 329 ? 17.062 -50.647 12.008 1.00 74.48 306 GLY H N 1
ATOM 16835 C CA . GLY H 2 329 ? 16.715 -51.010 13.372 1.00 74.71 306 GLY H CA 1
ATOM 16836 C C . GLY H 2 329 ? 17.928 -51.130 14.275 1.00 78.48 306 GLY H C 1
ATOM 16837 O O . GLY H 2 329 ? 17.818 -51.475 15.450 1.00 85.30 306 GLY H O 1
ATOM 16838 N N . VAL H 2 330 ? 19.093 -50.844 13.708 1.00 78.34 307 VAL H N 1
ATOM 16839 C CA . VAL H 2 330 ? 20.357 -50.830 14.441 1.00 81.60 307 VAL H CA 1
ATOM 16840 C C . VAL H 2 330 ? 20.823 -49.422 14.816 1.00 79.35 307 VAL H C 1
ATOM 16841 O O . VAL H 2 330 ? 21.021 -48.563 13.949 1.00 77.34 307 VAL H O 1
ATOM 16845 N N . LYS H 2 331 ? 20.998 -49.200 16.115 1.00 72.15 308 LYS H N 1
ATOM 16846 C CA . LYS H 2 331 ? 21.648 -47.999 16.600 1.00 61.74 308 LYS H CA 1
ATOM 16847 C C . LYS H 2 331 ? 23.145 -48.150 16.379 1.00 57.81 308 LYS H C 1
ATOM 16848 O O . LYS H 2 331 ? 23.743 -49.127 16.802 1.00 73.97 308 LYS H O 1
ATOM 16854 N N . PHE H 2 332 ? 23.751 -47.195 15.694 1.00 55.28 309 PHE H N 1
ATOM 16855 C CA . PHE H 2 332 ? 25.204 -47.105 15.692 1.00 55.93 309 PHE H CA 1
ATOM 16856 C C . PHE H 2 332 ? 25.641 -45.640 15.882 1.00 68.52 309 PHE H C 1
ATOM 16857 O O . PHE H 2 332 ? 24.806 -44.719 15.986 1.00 62.36 309 PHE H O 1
ATOM 16865 N N . GLY H 2 333 ? 26.952 -45.430 15.873 1.00 66.00 310 GLY H N 1
ATOM 16866 C CA . GLY H 2 333 ? 27.483 -44.089 15.779 1.00 61.79 310 GLY H CA 1
ATOM 16867 C C . GLY H 2 333 ? 28.777 -44.104 14.983 1.00 55.49 310 GLY H C 1
ATOM 16868 O O . GLY H 2 333 ? 29.479 -45.113 14.906 1.00 54.93 310 GLY H O 1
ATOM 16869 N N . ILE H 2 334 ? 29.093 -42.970 14.380 1.00 37.63 311 ILE H N 1
ATOM 16870 C CA . ILE H 2 334 ? 30.327 -42.855 13.642 1.00 40.15 311 ILE H CA 1
ATOM 16871 C C . ILE H 2 334 ? 30.931 -41.483 13.701 1.00 53.96 311 ILE H C 1
ATOM 16872 O O . ILE H 2 334 ? 30.244 -40.470 13.506 1.00 54.43 311 ILE H O 1
ATOM 16877 N N . MET H 2 335 ? 32.239 -41.454 13.918 1.00 57.05 312 MET H N 1
ATOM 16878 C CA . MET H 2 335 ? 32.944 -40.198 13.907 1.00 58.72 312 MET H CA 1
ATOM 16879 C C . MET H 2 335 ? 34.283 -40.243 13.153 1.00 45.13 312 MET H C 1
ATOM 16880 O O . MET H 2 335 ? 34.842 -41.299 12.882 1.00 32.96 312 MET H O 1
ATOM 16885 N N . LEU H 2 336 ? 34.706 -39.058 12.734 1.00 44.76 313 LEU H N 1
ATOM 16886 C CA . LEU H 2 336 ? 36.041 -38.789 12.230 1.00 48.27 313 LEU H CA 1
ATOM 16887 C C . LEU H 2 336 ? 36.772 -37.930 13.257 1.00 52.28 313 LEU H C 1
ATOM 16888 O O . LEU H 2 336 ? 36.310 -36.853 13.628 1.00 46.78 313 LEU H O 1
ATOM 16893 N N . THR H 2 337 ? 37.913 -38.425 13.718 1.00 61.60 314 THR H N 1
ATOM 16894 C CA . THR H 2 337 ? 38.653 -37.765 14.778 1.00 61.71 314 THR H CA 1
ATOM 16895 C C . THR H 2 337 ? 40.127 -37.601 14.386 1.00 60.26 314 THR H C 1
ATOM 16896 O O . THR H 2 337 ? 40.529 -37.971 13.286 1.00 62.16 314 THR H O 1
ATOM 16900 N N . GLU H 2 338 ? 40.912 -37.012 15.279 1.00 52.79 315 GLU H N 1
ATOM 16901 C CA . GLU H 2 338 ? 42.368 -36.998 15.185 1.00 48.87 315 GLU H CA 1
ATOM 16902 C C . GLU H 2 338 ? 42.898 -37.627 16.448 1.00 48.06 315 GLU H C 1
ATOM 16903 O O . GLU H 2 338 ? 42.331 -37.398 17.499 1.00 41.48 315 GLU H O 1
ATOM 16909 N N . MET H 2 339 ? 43.976 -38.404 16.375 1.00 55.46 316 MET H N 1
ATOM 16910 C CA . MET H 2 339 ? 44.565 -38.868 17.633 1.00 62.54 316 MET H CA 1
ATOM 16911 C C . MET H 2 339 ? 45.969 -38.274 17.799 1.00 59.90 316 MET H C 1
ATOM 16912 O O . MET H 2 339 ? 46.824 -38.358 16.909 1.00 56.03 316 MET H O 1
ATOM 16917 N N . HIS H 2 340 ? 46.145 -37.601 18.930 1.00 47.84 317 HIS H N 1
ATOM 16918 C CA . HIS H 2 340 ? 47.375 -36.911 19.253 1.00 61.72 317 HIS H CA 1
ATOM 16919 C C . HIS H 2 340 ? 47.993 -37.643 20.433 1.00 76.82 317 HIS H C 1
ATOM 16920 O O . HIS H 2 340 ? 47.282 -38.008 21.376 1.00 75.38 317 HIS H O 1
ATOM 16927 N N . GLY H 2 341 ? 49.307 -37.877 20.378 1.00 84.11 318 GLY H N 1
ATOM 16928 C CA . GLY H 2 341 ? 50.020 -38.485 21.495 1.00 78.29 318 GLY H CA 1
ATOM 16929 C C . GLY H 2 341 ? 51.266 -39.267 21.118 1.00 77.55 318 GLY H C 1
ATOM 16930 O O . GLY H 2 341 ? 51.614 -39.394 19.943 1.00 78.63 318 GLY H O 1
ATOM 16931 N N . THR H 2 342 ? 51.934 -39.792 22.139 1.00 83.30 319 THR H N 1
ATOM 16932 C CA . THR H 2 342 ? 53.144 -40.588 21.972 1.00 87.69 319 THR H CA 1
ATOM 16933 C C . THR H 2 342 ? 52.937 -41.759 21.020 1.00 83.03 319 THR H C 1
ATOM 16934 O O . THR H 2 342 ? 52.039 -42.576 21.227 1.00 85.63 319 THR H O 1
ATOM 16938 N N . GLN H 2 343 ? 53.802 -41.861 20.009 1.00 76.24 320 GLN H N 1
ATOM 16939 C CA . GLN H 2 343 ? 53.615 -42.815 18.913 1.00 80.66 320 GLN H CA 1
ATOM 16940 C C . GLN H 2 343 ? 53.384 -44.242 19.417 1.00 76.90 320 GLN H C 1
ATOM 16941 O O . GLN H 2 343 ? 52.789 -45.078 18.729 1.00 72.52 320 GLN H O 1
ATOM 16947 N N . GLN H 2 344 ? 53.853 -44.516 20.623 1.00 82.46 321 GLN H N 1
ATOM 16948 C CA . GLN H 2 344 ? 53.530 -45.770 21.274 1.00 91.97 321 GLN H CA 1
ATOM 16949 C C . GLN H 2 344 ? 52.043 -45.847 21.607 1.00 84.74 321 GLN H C 1
ATOM 16950 O O . GLN H 2 344 ? 51.348 -46.770 21.185 1.00 85.60 321 GLN H O 1
ATOM 16956 N N . ASP H 2 345 ? 51.575 -44.846 22.351 1.00 75.02 322 ASP H N 1
ATOM 16957 C CA . ASP H 2 345 ? 50.250 -44.856 22.974 1.00 78.83 322 ASP H CA 1
ATOM 16958 C C . ASP H 2 345 ? 49.077 -44.633 22.017 1.00 65.03 322 ASP H C 1
ATOM 16959 O O . ASP H 2 345 ? 47.930 -45.011 22.306 1.00 53.48 322 ASP H O 1
ATOM 16964 N N . THR H 2 346 ? 49.360 -43.984 20.899 1.00 55.41 323 THR H N 1
ATOM 16965 C CA . THR H 2 346 ? 48.402 -43.928 19.815 1.00 55.24 323 THR H CA 1
ATOM 16966 C C . THR H 2 346 ? 48.030 -45.332 19.392 1.00 76.19 323 THR H C 1
ATOM 16967 O O . THR H 2 346 ? 46.852 -45.671 19.321 1.00 77.64 323 THR H O 1
ATOM 16971 N N . GLN H 2 347 ? 49.041 -46.151 19.119 1.00 94.20 324 GLN H N 1
ATOM 16972 C CA . GLN H 2 347 ? 48.818 -47.546 18.748 1.00 98.57 324 GLN H CA 1
ATOM 16973 C C . GLN H 2 347 ? 48.284 -48.340 19.933 1.00 84.13 324 GLN H C 1
ATOM 16974 O O . GLN H 2 347 ? 47.532 -49.302 19.769 1.00 89.46 324 GLN H O 1
ATOM 16980 N N . ALA H 2 348 ? 48.653 -47.906 21.130 1.00 69.60 325 ALA H N 1
ATOM 16981 C CA . ALA H 2 348 ? 48.265 -48.599 22.353 1.00 76.78 325 ALA H CA 1
ATOM 16982 C C . ALA H 2 348 ? 46.779 -48.465 22.603 1.00 69.13 325 ALA H C 1
ATOM 16983 O O . ALA H 2 348 ? 46.111 -49.418 23.015 1.00 66.81 325 ALA H O 1
ATOM 16985 N N . ALA H 2 349 ? 46.281 -47.260 22.349 1.00 72.79 326 ALA H N 1
ATOM 16986 C CA . ALA H 2 349 ? 44.882 -46.914 22.573 1.00 80.69 326 ALA H CA 1
ATOM 16987 C C . ALA H 2 349 ? 43.939 -47.442 21.478 1.00 81.27 326 ALA H C 1
ATOM 16988 O O . ALA H 2 349 ? 42.891 -48.022 21.784 1.00 86.54 326 ALA H O 1
ATOM 16990 N N . ILE H 2 350 ? 44.318 -47.233 20.214 1.00 74.33 327 ILE H N 1
ATOM 16991 C CA . ILE H 2 350 ? 43.564 -47.722 19.049 1.00 75.72 327 ILE H CA 1
ATOM 16992 C C . ILE H 2 350 ? 43.222 -49.212 19.195 1.00 77.32 327 ILE H C 1
ATOM 16993 O O . ILE H 2 350 ? 42.125 -49.662 18.838 1.00 65.12 327 ILE H O 1
ATOM 16998 N N . ALA H 2 351 ? 44.187 -49.962 19.721 1.00 81.95 328 ALA H N 1
ATOM 16999 C CA . ALA H 2 351 ? 44.016 -51.379 19.985 1.00 88.36 328 ALA H CA 1
ATOM 17000 C C . ALA H 2 351 ? 43.062 -51.616 21.160 1.00 95.80 328 ALA H C 1
ATOM 17001 O O . ALA H 2 351 ? 42.234 -52.527 21.118 1.00 104.46 328 ALA H O 1
ATOM 17003 N N . TRP H 2 352 ? 43.173 -50.797 22.204 1.00 86.70 329 TRP H N 1
ATOM 17004 C CA . TRP H 2 352 ? 42.237 -50.865 23.329 1.00 86.32 329 TRP H CA 1
ATOM 17005 C C . TRP H 2 352 ? 40.793 -50.651 22.891 1.00 86.04 329 TRP H C 1
ATOM 17006 O O . TRP H 2 352 ? 39.887 -51.339 23.363 1.00 94.53 329 TRP H O 1
ATOM 17017 N N . LEU H 2 353 ? 40.585 -49.682 22.000 1.00 79.65 330 LEU H N 1
ATOM 17018 C CA . LEU H 2 353 ? 39.257 -49.414 21.442 1.00 84.50 330 LEU H CA 1
ATOM 17019 C C . LEU H 2 353 ? 38.700 -50.679 20.783 1.00 95.42 330 LEU H C 1
ATOM 17020 O O . LEU H 2 353 ? 37.622 -51.155 21.141 1.00 98.93 330 LEU H O 1
ATOM 17025 N N . GLN H 2 354 ? 39.462 -51.234 19.844 1.00 99.40 331 GLN H N 1
ATOM 17026 C CA . GLN H 2 354 ? 39.059 -52.442 19.133 1.00 101.28 331 GLN H CA 1
ATOM 17027 C C . GLN H 2 354 ? 38.549 -53.488 20.121 1.00 102.85 331 GLN H C 1
ATOM 17028 O O . GLN H 2 354 ? 37.525 -54.129 19.883 1.00 94.81 331 GLN H O 1
ATOM 17034 N N . GLU H 2 355 ? 39.264 -53.647 21.234 1.00 107.31 332 GLU H N 1
ATOM 17035 C CA . GLU H 2 355 ? 38.885 -54.616 22.258 1.00 113.49 332 GLU H CA 1
ATOM 17036 C C . GLU H 2 355 ? 37.428 -54.410 22.642 1.00 98.99 332 GLU H C 1
ATOM 17037 O O . GLU H 2 355 ? 36.679 -55.362 22.879 1.00 104.21 332 GLU H O 1
ATOM 17043 N N . HIS H 2 356 ? 37.041 -53.146 22.695 1.00 81.41 333 HIS H N 1
ATOM 17044 C CA . HIS H 2 356 ? 35.708 -52.746 23.127 1.00 87.07 333 HIS H CA 1
ATOM 17045 C C . HIS H 2 356 ? 34.747 -52.674 21.939 1.00 95.80 333 HIS H C 1
ATOM 17046 O O . HIS H 2 356 ? 33.622 -52.167 22.042 1.00 81.12 333 HIS H O 1
ATOM 17053 N N . HIS H 2 357 ? 35.227 -53.198 20.812 1.00 109.29 334 HIS H N 1
ATOM 17054 C CA . HIS H 2 357 ? 34.435 -53.347 19.594 1.00 116.42 334 HIS H CA 1
ATOM 17055 C C . HIS H 2 357 ? 34.120 -52.052 18.852 1.00 103.48 334 HIS H C 1
ATOM 17056 O O . HIS H 2 357 ? 33.013 -51.868 18.335 1.00 108.06 334 HIS H O 1
ATOM 17063 N N . VAL H 2 358 ? 35.105 -51.162 18.793 1.00 82.50 335 VAL H N 1
ATOM 17064 C CA . VAL H 2 358 ? 35.045 -50.064 17.838 1.00 70.73 335 VAL H CA 1
ATOM 17065 C C . VAL H 2 358 ? 35.849 -50.426 16.592 1.00 70.14 335 VAL H C 1
ATOM 17066 O O . VAL H 2 358 ? 36.912 -51.039 16.665 1.00 75.75 335 VAL H O 1
ATOM 17070 N N . LYS H 2 359 ? 35.301 -50.069 15.443 1.00 67.47 336 LYS H N 1
ATOM 17071 C CA . LYS H 2 359 ? 35.939 -50.366 14.185 1.00 57.39 336 LYS H CA 1
ATOM 17072 C C . LYS H 2 359 ? 36.778 -49.163 13.780 1.00 54.03 336 LYS H C 1
ATOM 17073 O O . LYS H 2 359 ? 36.252 -48.128 13.376 1.00 62.30 336 LYS H O 1
ATOM 17079 N N . VAL H 2 360 ? 38.089 -49.300 13.865 1.00 43.60 337 VAL H N 1
ATOM 17080 C CA . VAL H 2 360 ? 38.957 -48.173 13.561 1.00 45.92 337 VAL H CA 1
ATOM 17081 C C . VAL H 2 360 ? 39.500 -48.306 12.164 1.00 55.69 337 VAL H C 1
ATOM 17082 O O . VAL H 2 360 ? 39.664 -49.412 11.675 1.00 68.40 337 VAL H O 1
ATOM 17086 N N . GLU H 2 361 ? 39.714 -47.184 11.492 1.00 53.25 338 GLU H N 1
ATOM 17087 C CA . GLU H 2 361 ? 40.395 -47.209 10.216 1.00 55.09 338 GLU H CA 1
ATOM 17088 C C . GLU H 2 361 ? 41.234 -45.968 10.100 1.00 62.72 338 GLU H C 1
ATOM 17089 O O . GLU H 2 361 ? 40.756 -44.872 10.349 1.00 68.03 338 GLU H O 1
ATOM 17095 N N . VAL H 2 362 ? 42.486 -46.118 9.700 1.00 67.33 339 VAL H N 1
ATOM 17096 C CA . VAL H 2 362 ? 43.322 -44.932 9.573 1.00 59.53 339 VAL H CA 1
ATOM 17097 C C . VAL H 2 362 ? 43.211 -44.333 8.181 1.00 57.44 339 VAL H C 1
ATOM 17098 O O . VAL H 2 362 ? 43.654 -44.905 7.195 1.00 67.30 339 VAL H O 1
ATOM 17102 N N . LEU H 2 363 ? 42.623 -43.154 8.125 1.00 66.46 340 LEU H N 1
ATOM 17103 C CA . LEU H 2 363 ? 42.308 -42.546 6.861 1.00 81.34 340 LEU H CA 1
ATOM 17104 C C . LEU H 2 363 ? 43.587 -42.015 6.217 1.00 83.62 340 LEU H C 1
ATOM 17105 O O . LEU H 2 363 ? 43.770 -42.082 4.995 1.00 95.99 340 LEU H O 1
ATOM 17110 N N . GLY H 2 364 ? 44.499 -41.526 7.045 1.00 72.33 341 GLY H N 1
ATOM 17111 C CA . GLY H 2 364 ? 45.647 -40.800 6.537 1.00 70.46 341 GLY H CA 1
ATOM 17112 C C . GLY H 2 364 ? 46.451 -40.248 7.685 1.00 68.82 341 GLY H C 1
ATOM 17113 O O . GLY H 2 364 ? 46.353 -40.730 8.815 1.00 75.66 341 GLY H O 1
ATOM 17114 N N . TYR H 2 365 ? 47.243 -39.247 7.425 1.00 61.26 342 TYR H N 1
ATOM 17115 C CA . TYR H 2 365 ? 48.012 -38.711 8.492 1.00 66.92 342 TYR H CA 1
ATOM 17116 C C . TYR H 2 365 ? 48.060 -37.233 8.323 1.00 67.47 342 TYR H C 1
ATOM 17117 O O . TYR H 2 365 ? 48.124 -36.742 7.219 1.00 66.85 342 TYR H O 1
ATOM 17126 N N . VAL H 2 366 ? 48.003 -36.516 9.433 1.00 69.65 343 VAL H N 1
ATOM 17127 C CA . VAL H 2 366 ? 47.954 -35.083 9.385 1.00 80.17 343 VAL H CA 1
ATOM 17128 C C . VAL H 2 366 ? 48.254 -34.529 10.746 1.00 91.51 343 VAL H C 1
ATOM 17129 O O . VAL H 2 366 ? 49.132 -33.700 10.903 1.00 95.30 343 VAL H O 1
#

Foldseek 3Di:
DDPVVVVQQVVQLVLLCLLLVLLLVVLCVALVVLLVVLQQCPPPHPNHPPPVNVVSVVVLVVLQVQDLVNLLVVCQVVLCVVPVDSAESVSLSVSLNSNLNSLLSVQNNVLLVPDDCVLVVVQVVVVHDPVCCVVVPRCLNSVLSNLVSSLVRSLVSSVSCLVCLVVHHRHLNVQLCVQVPVHHDPVSNVVSVVSSVVVSVVSNVVSVVVSVVDDD/DDPVPVVLLVVQLVQLVCLLVVLLVLLCVQQVVLLVVLQQCPCVHPVPDPVVNVVSLVVLPVLQVQDQVNQLVVCQVVLCVVPVDRAAQVSSSVSLNSNQNSVRSVLSSVLQVVDDPCLVVVQVVVVADPVCCVVVPRCLRSPLSNLVSSLVSSLVSSVSSLVCLVVRNRHLNVQCCCCVVPVVPPVSVVVSVVSSVVVNCVSCVVSVVVSVVSDD/DQKWWFQFWAKDDDDPDIATQAGGDIDDFDFLFAEEEAEDPRLNLQVVLCCLLPCDAGPDIWIAGRNDTDNDDDPVVSLVVLLQEFEAEQPGDFDQPDFLLVSLCVNVPVPPDPVVVSVVLSCVLCVLLVNNVRRGDGPVPDDDLVSLSSSVSSSCSSVHQEYEYYQSCVPPDPVSLLVVLVSVLCCSVPVVRGYYYYHNAVLSQQPRGQWYFYTGNNDTPDTGTFLCCLAVNPDPVSCVRNCPNVPDDDDPVRVVPFDQDDDPPKWWWKKKKFWQQCPPPPLPVVLCVPLVKDKAWRDKDWDGGNNIIMMMTTITIGDDPVSNVVSLVVCVVRPMDIGTRGMD/DKWWFQFWAWDPPDPDTATLAGGEIDDFDFLFAEEEAEDVSLNVVVVLCCALPPDQTPDTWIDDPNRTQNDDDPVVSLVVCLQEFEAEQQGDFPQPDFLQVSLLVNCVVVDDDPVVSVVLSCVLCVLLPCVVRGGHGPVPDDLLRSLSSSVSSRCSSVHSEYEYECSVVDDDVVSVLVNLVSVQVCSVPPRRGYYYYHNQVVSCQPGHQWYWYTGSNYTDDTGGQLCCLQPNDDVVSVVNNCVVFPWDDDPVVVVVFAPADDPPKWWKKKWKAKAPSVVDPLVVVLCPPLVKDKAWRDKDWDDGPHMIIIITIITIGDDPVSVVVSQVVCVVVPTDIDTPGID/DDPVVVVQQVVQLVLLLCLLVLLLVLLCVPLVVLLVVLQCCPCPHPVVVVVVVVVSVVVLVVLQVDDLLVLLVVCLVVQCVPVVHCAEQVRSSVSLSSNSRSLQSVLSNVLLVVDDCVVLVVVVVVVDDVVCCCVPPSCLVSPLSNLVSSLVSSLVSSVSCLSCLVVHNGHLNVQCCVCPPVHHDPVSNVVSVVSSVVVNVVSNVVSVVVSVVSDD/DDPVVVVQQVVQVVLLVVLLVVLLVLLCVQQVVLQVVLQQQPPPHPVHDPVVNVVSLVVLVVQLVDDLVCQLVVCQVVLCVPPNDSAARVSNSVSLSSNQNSVLSVQSNVLLVVPDPVVVVVCVVVVQHPVSCVVVPRCLVSVLSNLVSSLVRSLVSSVSSLCCLCVHHGHLSVVCCCCVVPVNDPVSNVVSVVVSVVVSVVSVVVSVVVSVVSDD/DFWKFQFWAWDDDPVDIDILAGGDTDDFPFLFEEEEAEDPSLRFVVVLCCLLPVPQTPDIWTADPHDTPNDDDPVCSLVQNLQEFEAEQPGDFDQPAFLLGSQLVNVVVVPDDVVCSVVLSCVLCVLLVVVVPNGHGPVPDDLLVSLSSSVSSRCSSPHLEYEYECSVVDDDPVSSVVVLVSVQVCSVVVRHYYYYYDHALVSCQPRHQWYFYGGNNDGPDTGGFQCCLLPPPDVVSVVNNCVVQPFDCDDVRVVPFAADDDPQKWFWKKKKAWAVRVVDPLQVVLCVVLVKDKDWDGKDWDDGNRTIIMITTITIHDDPVSVVVSVVSSVVPPMDMDTPGMD/DQKWWFQFWAWDDDPPDIATLAGRATDDFDFLFAEEEAEDPSLNQQVVLCVLLPVDATPDTFIAGVHDTLNPDDPVVSVVQVLQEFEAELQGPFDLPAFLLGSQLVSVVVVCNDDCLSVPLSVVLCVLLPDDPRPGHGPVPDDLLVRLSSSVSSRCSSPHLEYEYYNSLVPDDPVSSVVVLVSVQVCSVPVSRGYYYYDHAVVSCFPGGQKYWYTDRNYTDDIDGWVCCLVDPPDPVSVVRNVVVPPDDQDDVRVVDFAADDDPVKWWKKKKKFFDPRAPPPQVVVLCVPLVKDKAWPDKDWDGGSNGTIIMTIITIDDDPVSSVVSVVVVVVVPIDMDGPGMD

Radius of gyration: 48.88 Å; Cα contacts (8 Å, |Δi|>4): 4313; chains: 8; bounding box: 118×100×168 Å

GO terms:
  GO:0048473 D-methionine transmembrane transport (P, IMP)
  GO:0005515 protein binding (F, IPI)
  GO:0005886 plasma membrane (C, IDA)
  GO:0055052 ATP-binding cassette (ABC) transporter complex, substrate-binding subunit-containing (C, IDA)
  GO:0015191 L-methionine transmembrane transporter activity (F, IDA)
  GO:0015821 methionine transport (P, EXP)
  GO:0033232 ABC-type D-methionine transporter activity (F, EXP)
  GO:0016020 membrane (C, IDA)
  GO:1903692 methionine import across plasma membrane (P, IDA)

Sequence (2238 aa):
MSEPMMWLLVRGVWETLAMTFVSGFFGFVIGLPVGVLLYVTRPGQIIANAKLYRTVSAIVNIFRSIPFIILLVWMIPFTRVIVGTSIGLQAAIVPLTVGAAPFIARMVENALLEIPTGLIEASRAMGATPMQIVRKVLLPEALPGLVNAATITLITLVGYSAMGGAVGAGGLGQIGYQYGYIGYNATVMNTVLVLLVILVYLIQFAGDRIVRAVTRMSEPMMWLLVRGVWETLAMTFVSGFFGFVIGLPVGVLLYVTRPGQIIANAKLYRTVSAIVNIFRSIPFIILLVWMIPFTRVIVGTSIGLQAAIVPLTVGAAPFIARMVENALLEIPTGLIEASRAMGATPMQIVRKVLLPEALPGLVNAATITLITLVGYSAMGGAVGAGGLGQIGYQYGYIGYNATVMNTVLVLLVILVYLIQFAGDRIVRAVTRHMIKLSNITKVFHQGTRTIQALNNVSLHVPAGQIYGVIGASGAGKSTLIRCVNLLERPTEGSVLVDGQELTTLSESELTKARRQIGMIFQHFNLLSSRTVFGNVALPLELDNTPKDEVKRRVTELLSLVGLGDKHDSYPSNLSGGQKQRVAIARALASNPKVLLCDQATSALDPATTRSILELLKDINRRLGLTILLITHEMDVVKRICDCVAVISNGELIEQDTVSEVFSHPKTPLAQKFIQSTLHLDIPEDYQERLQAEPFTDCVPMLRLEFTGQSVDAPLLSETARRFNVNNNIISAQMDYAGGVKFGIMLTEMHGTQQDTQAAIAWLQEHHVKVEVLGYVMIKLSNITKVFHQGTRTIQALNNVSLHVPAGQIYGVIGASGAGKSTLIRCVNLLERPTEGSVLVDGQELTTLSESELTKARRQIGMIFQHFNLLSSRTVFGNVALPLELDNTPKDEVKRRVTELLSLVGLGDKHDSYPSNLSGGQKQRVAIARALASNPKVLLCDQATSALDPATTRSILELLKDINRRLGLTILLITHEMDVVKRICDCVAVISNGELIEQDTVSEVFSHPKTPLAQKFIQSTLHLDIPEDYQERLQAEPFTDCVPMLRLEFTGQSVDAPLLSETARRFNVNNNIISAQMDYAGGVKFGIMLTEMHGTQQDTQAAIAWLQEHHVKVEVLGYVMSEPMMWLLVRGVWETLAMTFVSGFFGFVIGLPVGVLLYVTRPGQIIANAKLYRTVSAIVNIFRSIPFIILLVWMIPFTRVIVGTSIGLQAAIVPLTVGAAPFIARMVENALLEIPTGLIEASRAMGATPMQIVRKVLLPEALPGLVNAATITLITLVGYSAMGGAVGAGGLGQIGYQYGYIGYNATVMNTVLVLLVILVYLIQFAGDRIVRAVTRMSEPMMWLLVRGVWETLAMTFVSGFFGFVIGLPVGVLLYVTRPGQIIANAKLYRTVSAIVNIFRSIPFIILLVWMIPFTRVIVGTSIGLQAAIVPLTVGAAPFIARMVENALLEIPTGLIEASRAMGATPMQIVRKVLLPEALPGLVNAATITLITLVGYSAMGGAVGAGGLGQIGYQYGYIGYNATVMNTVLVLLVILVYLIQFAGDRIVRAVTRMIKLSNITKVFHQGTRTIQALNNVSLHVPAGQIYGVIGASGAGKSTLIRCVNLLERPTEGSVLVDGQELTTLSESELTKARRQIGMIFQHFNLLSSRTVFGNVALPLELDNTPKDEVKRRVTELLSLVGLGDKHDSYPSNLSGGQKQRVAIARALASNPKVLLCDQATSALDPATTRSILELLKDINRRLGLTILLITHEMDVVKRICDCVAVISNGELIEQDTVSEVFSHPKTPLAQKFIQSTLHLDIPEDYQERLQAEPFTDCVPMLRLEFTGQSVDAPLLSETARRFNVNNNIISAQMDYAGGVKFGIMLTEMHGTQQDTQAAIAWLQEHHVKVEVLGYVHMIKLSNITKVFHQGTRTIQALNNVSLHVPAGQIYGVIGASGAGKSTLIRCVNLLERPTEGSVLVDGQELTTLSESELTKARRQIGMIFQHFNLLSSRTVFGNVALPLELDNTPKDEVKRRVTELLSLVGLGDKHDSYPSNLSGGQKQRVAIARALASNPKVLLCDQATSALDPATTRSILELLKDINRRLGLTILLITHEMDVVKRICDCVAVISNGELIEQDTVSEVFSHPKTPLAQKFIQSTLHLDIPEDYQERLQAEPFTDCVPMLRLEFTGQSVDAPLLSETARRFNVNNNIISAQMDYAGGVKFGIMLTEMHGTQQDTQAAIAWLQEHHVKVEVLGYV